Protein 5GZU (pdb70)

Sequence (1717 aa):
GKIVSYIPAWVDWAKDERGVDATKFTHLYYAFGRINNGKVVTIKEDAKWTEDPTITEADRIKRRNNPDESNLAYLTGLKAKNPNLKVLVSSIGGWEAEGFSDAALTPESREVFANSALDFMNKYNLDGIDLDWEYPVYGAWGVIKSRPEDKANFTALLKLLREKLDAQSTTTNKYYELAIAAGASKTYTDSVELTKITPYLDYINLMTYDLHGGWDPATSHHTAVYSATNNQLSVDSTVKLYLNNGVPAEKLMVGGAFYSRVWQNVENKGTGLSEKAGSQAGSPGTIVYSELVNNYINKNGYTRRYWDDTAKAPYLFNGSTFISYEDTASAAYKAEEYIKQNNLAGFMYWEYSQDSDSHELANTIYSRLYAKSGTPLSVGTSVYAGTVTMATYTQLPAGTFILPLTQGTLKPVISASDVTVSGIPAGITYTVANAADHRNAVAVYVNGGTVASNVYDPIDVRVVVKASAVLEANMTDSAPASVTIMPKFGPILLGYVPGWVDWTNSAYKVDATKLTHINYAFARIKDNKVVKISEDINWVNEFPSEEIREQRRNNPDDANFAYLKTLKQQNPSLKVLVSIGGWAAEGFSDAALTPETREELANSAIAFMHQYGFDGIDLDWEYPVYGAFGVIKSRPEDKQNFTALLKLFREKLDVEGALHGKYYELAIASAAAPIYINSVELDDKIHQYLDYMSVMTYDYHGSWESKTAHQASVYTSALSPGDFSADSVLTAYRKQGVPASKLVIGGAFYARGWVNVPNINHGLFQQAGDQAKNPGTPTYNDLVKDYFDKGYTRYWDNSAKAPYLYNPDANGGTTFITYDDEESLKYKAEYAKNQGLRGVMFWDYSQDISGKLLGAIFNELKAQGKIVSYIPAWVDWAKDERGVDATKFTHLYYAFGRINNGKVVTIKEDAKWTEDPTITEADRIKRRNNPDESNLAYLTGLKAKNPNLKVLVSIGGWEAEGFSDAALTPESREVFANSALDFMNKYNLDGIDLDWEYPVYGAWGVIKSRPEDKANFTALLKLLREKLDAQSTTTNKYYELAIAAGASKTYTDSVELTKITPYLDYYINLMTYDLHGGWDPATSHHTAVYSATNNQLSVDSTVKLYLNNGVPAEKLMVGGAFYSRVWQNVENKGTGLSEKAGSQAGSPGTIVYSELVNNYINKNGYTRYWDDTAKAPYLFNGSTFISYEDTASAAYKAEYIKQNNLAGFMMYWEYSQDSDSHELANTIYSRLYAKSGTPLSVGTSVYAGTVTMMATYTQLPAGTFILPLTQGTLKPVISASDVTVSGIPAGITYTVANAADHRNAVAVYVNGGTVASNVYDPIDVRVVVKASAVLEAANMTDSAPASVTIMPKFGPILLGYVPGWVDWTNSAYKVDATKLTHINYAFARIKDNKVVKISEDINNWVNEFPSEEIREQRRNNPDDANFAYLKTLKKQQNPSLKVLVSIGGWAAEGFSDAALTPETREELANSAIAFMHQYGFDGIDLDWEYPVYGAFGVIKSRPEDKQNFTALLKLFREKLDVEGALHGKYYELAIASAAAPIYINSVELDKIHQYLDYMSVMMTYDYHGSWESKTAHQASVYTSALSPGDFSADSVLTAYRKQGVPASKLVIGGAFYARGWVNVPNINHGLFQQAGDQAKNPGTPTYNDLVKDYFDKGYTRYWDNSAKAPYLYNPDANGGTFITYDDEESLKYKAEYAKNQGLRGVMFWDYSQDISGKLLGAIFNELKA

Organism: NCBI:txid762821

Nearest PDB structures (foldseek):
  5gzu-assembly1_A  TM=1.001E+00  e=0.000E+00  Paenibacillus sp. FPU-7
  5gzt-assembly1_B  TM=9.947E-01  e=0.000E+00  Paenibacillus sp. FPU-7
  6inx-assembly1_A-2  TM=9.182E-01  e=1.177E-38  Paenibacillus barengoltzii
  6kxm-assembly2_B  TM=8.818E-01  e=5.708E-36  Chitiniphilus shinanonensis
  1itx-assembly1_A  TM=8.551E-01  e=1.382E-36  Niallia circulans

Solvent-accessible surface area: 65037 Å² total; per-residue (Å²): 72,64,0,0,0,2,0,0,0,102,36,43,6,62,165,47,103,76,5,6,15,0,53,49,3,38,5,0,0,2,0,10,0,17,17,68,134,24,112,13,36,12,0,65,92,16,68,84,28,5,73,41,106,126,117,54,94,76,68,49,87,157,65,84,107,9,39,1,113,50,0,1,68,58,0,13,43,6,43,96,106,24,107,126,5,57,0,0,0,0,0,0,1,137,74,4,93,26,2,2,64,1,0,72,53,100,135,24,25,69,56,0,0,60,13,0,19,91,14,0,50,120,31,34,6,20,0,0,0,0,4,2,16,37,0,44,28,0,8,186,68,61,9,116,41,56,114,84,0,73,58,16,2,16,33,0,0,91,38,0,1,33,37,0,1,52,39,4,70,95,27,91,75,92,10,8,0,0,0,2,0,3,14,43,134,45,1,6,86,7,5,32,6,92,117,0,9,71,31,4,29,0,0,0,0,16,0,21,52,17,22,0,20,150,35,109,35,4,16,2,0,4,1,0,69,42,39,87,153,137,9,78,0,0,20,37,4,0,108,33,0,69,128,63,53,3,55,17,113,50,0,0,0,0,0,0,0,14,0,48,3,0,44,81,6,59,110,118,69,46,0,36,79,36,134,18,46,71,44,102,64,28,84,23,50,18,51,3,28,63,0,17,86,62,47,4,46,49,114,64,28,62,16,64,33,18,93,79,0,39,4,0,7,0,9,61,19,54,18,0,0,1,3,2,7,18,0,1,0,2,24,0,0,68,9,5,51,146,51,103,14,12,0,1,0,0,48,9,4,47,23,7,10,94,73,28,30,0,0,46,26,0,77,52,16,12,94,21,166,90,81,89,68,42,51,4,15,16,44,21,126,26,0,41,10,55,4,49,52,83,53,93,1,55,75,20,49,0,28,0,33,12,92,56,7,3,0,60,34,120,11,60,82,91,6,10,58,14,63,36,25,16,74,75,14,92,86,85,20,30,30,2,75,83,38,78,15,3,0,1,0,92,3,87,30,26,93,12,92,82,70,7,139,98,33,37,41,0,41,0,25,0,74,32,68,0,11,20,11,70,119,14,58,61,7,70,70,9,6,0,0,0,4,7,68,150,11,23,6,0,0,0,3,0,0,0,94,37,50,6,68,121,22,93,118,98,8,44,10,102,59,7,35,8,0,1,2,0,13,0,9,18,70,124,26,94,10,28,44,0,23,86,15,109,84,35,7,53,91,15,23,2,93,103,25,48,89,136,36,102,97,15,31,3,90,42,0,14,59,24,8,128,70,18,45,118,138,31,121,103,5,71,1,0,0,0,0,0,1,142,33,3,83,26,4,3,57,0,0,66,46,90,130,31,32,68,64,0,0,72,18,0,14,56,12,0,66,124,46,42,9,20,0,0,0,0,3,4,17,32,0,48,26,0,10,159,69,68,14,124,40,46,102,77,0,61,94,17,3,18,29,0,0,102,30,0,23,83,40,1,76,79,26,13,88,130,90,76,108,118,4,13,0,0,0,3,0,10,10,36,92,66,1,21,104,2,3,28,2,89,116,0,31,112,33,5,32,3,0,0,0,25,0,13,51,14,24,0,48,148,57,64,91,0,5,8,0,4,4,0,70,39,4,25,65,22,64,83,25,59,0,0,46,46,3,0,43,37,0,30,132,84,17,0,7,0,4,52,0,0,0,0,0,0,5,17,0,40,0,0,1,55,0,50,92,95,105,79,0,12,32,26,117,12,38,49,33,23,73,16,20,7,37,10,30,12,20,51,1,75,115,87,28,56,131,120,49,28,67,104,56,56,14,70,15,0,40,4,0,16,2,4,10,59,134,23,74,54,0,2,0,0,2,7,3,13,81,54,1,0,80,42,0,0,61,4,2,64,64,19,0,3,33,0,0,0,0,50,4,27,32,24,9,66,59,38,97,0,8,11,16,0,51,94,37,8,57,116,188,22,60,0,0,0,4,0,0,0,101,34,45,5,56,172,39,139,54,1,13,12,1,56,42,3,34,2,0,0,1,0,11,0,19,19,54,132,22,94,13,26,14,0,85,91,15,61,93,33,3,69,39,111,119,53,85,88,74,69,47,100,154,45,95,115,7,41,3,112,49,0,1,65,60,0,9,40,3,44,86,107,23,109,122,1,64,0,0,0,0,0,0,0,128,81,4,76,24,1,2,66,1,0,69,46,92,122,25,28,67,71,0,0,61,14,0,17,97,12,0,48,117,27,26,3,1,0,0,0,0,4,1,14,36,0,47,28,0,9,189,68,56,7,110,40,54,106,86,0,74,61,18,2,10,32,0,0,94,38,0,1,33,40,0,0,55,36,6,74,88,30,93,54,96,4,13,0,0,0,2,0,2,11,38,137,47,1,10,80,6,4,42,9,104,106,0,10,70,29,4,25,27,0,0,0,14,0,22,53,20,24,0,21,154,34,110,40,3,18,2,0,4,1,0,70,42,37,84,149,129,8,65,0,0,21,39,1,0,119,40,0,72,127,63,57,4,49,20,114,50,0,0,0,0,0,0,0,14,0,39,2,0,40,86,8,76,115,118,64,44,0,33,64,31,146,19,47,72,45,98,68,30,81,24,52,14,55,3,20,61,0,19,84,63,46,3,46,52,110,64,28,61,16,64,32,20,88,82,0,37,4,0,10,0,10,62,18,47,17,0,0,1,3,2,8,16,0,1,0,3,30,0,0,62,10,4,49,149,54,108,14,10,0,0,1,0,46,7,3,32,22,0,9,90,76,16,31,0,0,52,23,0,78,49,13,11,68,20,171,92,82,71,86,46,55,2,15,9,44,19,126,26,0,38,8,54,4,53,52,76,49,97,1,55,73,21,46,0,26,0,31,11,96,51,7,4,0,58,35,125,14,59,80,86,3,9,65,18,67,38,26,21,84,81,10,86,83,76,21,30,31,2,72,86,35,73,14,2,0,1,0,82,2,60,39,28,97,10,93,79,73,10,136,99,33,39,45,0,49,0,26,0,61,33,66,0,12,20,12,68,129,12,55,59,7,69,70,15,6,0,0,0,4,6,65,158,10,22,6,0,0,0,5,0,0,0,99,38,51,3,70,122,25,112,42,90,6,54,0,83,60,4,34,10,0,0,2,0,13,1,10,18,85,125,23,92,12,31,42,0,20,86,16,106,79,33,4,48,96,18,25,2,95,98,28,51,88,136,34,101,96,16,32,4,93,41,1,17,57,23,6,158,85,3,58,149,84,20,118,84,4,71,2,0,0,0,0,0,0,141,30,4,88,26,3,3,60,0,0,68,45,88,126,36,32,66,64,0,0,71,16,0,14,58,11,0,62,128,50,43,7,8,0,0,0,0,2,5,13,26,0,51,26,0,10,154,65,60,11,125,38,44,103,67,1,71,100,18,2,18,28,0,0,119,30,0,25,96,36,0,80,75,25,12,90,129,96,74,89,120,5,14,0,0,0,6,0,8,12,34,89,66,2,24,103,5,3,28,2,87,114,0,30,114,35,5,31,2,0,0,0,32,0,11,39,16,23,0,27,148,56,66,90,0,7,8,0,3,4,0,73,39,4,33,72,23,67,83,27,64,0,0,47,46,4,0,48,36,0,33,124,83,20,0,10,0,7,51,0,0,0,0,0,0,6,20,0,43,0,0,2,57,0,51,96,94,94,74,0,12,30,25,113,15,41,54,24,29,80,9,25,7,36,12,30,6,20,43,1,77,118,87,26,53,148,121,47,28,68,108,59,64,15,76,51,0,39,4,0,16,2,4,9,57,135,25,83,51,3,4,0,0,1,7,3,5,53,59,1,0,74,48,0,0,61,4,2,70,62,19,0,1,34,0,0,0,0,51,3,5,27,24,3,112,58,24,104,0,5,12,15,0,42,97,38,9,64,96

InterPro domains:
  IPR001119 S-layer homology domain [PF00395] (34-74)
  IPR001119 S-layer homology domain [PF00395] (91-132)
  IPR001119 S-layer homology domain [PF00395] (153-195)
  IPR001119 S-layer homology domain [PS51272] (28-86)
  IPR001119 S-layer homology domain [PS51272] (87-150)
  IPR001119 S-layer homology domain [PS51272] (151-214)
  IPR001223 Glycoside hydrolase family 18, catalytic domain [PF00704] (561-910)
  IPR001223 Glycoside hydrolase family 18, catalytic domain [PF00704] (1049-1401)
  IPR001223 Glycoside hydrolase family 18, catalytic domain [PS51910] (559-927)
  IPR001223 Glycoside hydrolase family 18, catalytic domain [PS51910] (1046-1417)
  IPR001579 Glycosyl hydrolase family 18, active site [PS01095] (683-691)
  IPR001579 Glycosyl hydrolase family 18, active site [PS01095] (1169-1177)
  IPR011583 Chitinase II/V-like, catalytic domain [SM00636] (559-910)
  IPR011583 Chitinase II/V-like, catalytic domain [SM00636] (1046-1401)
  IPR017853 Glycoside hydrolase superfamily [SSF51445] (558-914)
  IPR017853 Glycoside hydrolase superfamily [SSF51445] (1045-1404)
  IPR029070 Chitinase insertion domain superfamily [G3DSA:3.10.50.10] (819-881)
  IPR029070 Chitinase insertion domain superfamily [G3DSA:3.10.50.10] (1307-1374)
  IPR029070 Chitinase insertion domain superfamily [SSF54556] (816-881)
  IPR029070 Chitinase insertion domain superfamily [SSF54556] (1304-1373)

Foldseek 3Di:
DFEEFEDELLDQQQPDQLHDDCVLGAEYEYPAWAADQLATHDQLPVCCNLDDPPPDDVVSVSSVPRPNLNVLCVVVVCCVVVVNHFYEHEYADQLGEDPCVCLPDPVSLVRHLVNRVVVCVVSVGQAYEYEQPAEACNVVPSYDYDLCSQVSVLVSLVVNLVVQVVVCVVPVRRHFYEYAFEQDPVRVVSYQLVSRQVSHQAYEYQQFCQDAQVDQAAAAGEFQDDPDPPRDYLVNSLVVSVVSPRDQQRYAREFEQKKAKAFAFAQDDQSHRTGGDDCPPPPRMDGNQCCQVANQLHDQWAWAADLRRQWIWIDNRTMIITHAALRRLLVNLVVSVVRVHNYYYYPHQVSAHSLSLSSNSNSCNNPDDPPPAAAKAKDWQFFEFEAQAQWWGAKDKTKIFISHFAFHSWFAQVQKDKPFLAPPKDWGWTHDRSGNGIIIIIIHTGTHPGTDPAKIWIWMKGAPRRGSHDGYGIDDTFTGIYGYNVFFFEEFEAELLDLQVPDPQHDDLVLGLEYEYPAWAADPLATHRQLPVVCVLVVDVDVVSSVSSVPRPNLSVLVVVVVVCVVVVSHAYAHEYADPLGEDPQVQLPDPVSLVSNLVNRVVVCVVSPHQAYEYEDCAEACSVVPSYDYDLVSAVSVLVSLVVNLVSQVVVCVVVVHHGFYEYEFEQDPVRVVRYLLQRRLVSHQAYEYAQFCQDAPVDQWAAARHFQADFSVHPPGGHVSVRLVVSVVSPRHQQRYAAEFEQWKHKAALADPDPLRHGTGHDDRPVTPGIQGVVCCVVPNVVPQWDWDASVRRQWIKIWHCPPRNIMIMTHDDLRSLLVSLVCSNSNNHNGYYYPHDVRDSPCRNSCSSSVNNVD/DFFEEFEDELQDQQLPDQLHDDVVLGAEYEYPAFAADPLATHDQLPQCCVLQPDVCHPVCSVVSVVRPNLSVLVVVVVCCVVVVNHFYEHEYAAFLGEDLVVQLPDPVSLVNHLVRRVVVCVVSVGQEYEYEDCAEACSVVPSYDYHLCRAVSVLVSLVVNLVVQVVVCVPVVHHHFYEYAFEQDPVRPVSYQCVRNQVSHQAYEYAQFCQDAQVDQAAAAGEFQAAPDDPRDYQVSSLVVSVVSVHDQQRYAREFEQKKAKAFQFAQDDQRHRTGGDDCVVPPRMDGNQVCQVANQLHDQWAWAADLRRQWIWIDNRGMIITHHALRRLLVVLVVSVVSNHNHYYYPHQVSHHSLSLSSNSNSVNNPPDDPDAAAWAKAWQFFEFEAQAQWKGAKDKTKIFISHFAFHSWFDQVQKDKPFLAPPFDWGWIHDRSGNGMIIIITHIDTHPGTDPAKTWMWMKGAPRRGSHPRHGIHDTDTGIHGYNQFFFEEFEAELQDLQVPDPFHDQQLLGQEYEYPAWAADPLATHRQLPQCCVLPVDVDVVSNVSSVVRPNVSVLVVVVVCCVSPVSHAYEHEYADDLGEDPQVQLPDPVSLVSNLVRSVVVCVVSPHQAYEYEQCAEPCNVVPSYDYDLCSAVSVQVNLVVNLVVQVVVCVVPVHHGFYEYEFEQDPVRVVRYLLQRRLVSHQAYEYAQFCQDAPVDFWAAARRFQAHFSVGPPGGHVVVRLVVSVVSPDHQARYAYEFEQWKHKAALADPRPLRHGTGHDDCPVTPGIQGVVCCVVDNVVHQWDWDARPRRRFIKIHHNPVRNTMIMHHDDLRRLLVSLVCSSSRNHNYYYYPHDVRDSPCRSSVSSSVNNSD

Secondary structure (DSSP, 8-state):
-EEEEEEETTS-TTT-SS---GGG-SEEEEEEEEEETTEEE-GGG-HHHHT-TTT-THHHHHHHT--HHHHHHHHHHGGGT-TT-EEEEEEEETT---HHHHTSSHHHHHHHHHHHHHHHHHTT-SEEEEEES-TTTHHHHTS---TTHHHHHHHHHHHHHHHHHHHHHHH----EEEEEEESSHHHHHTS-HHHHGGG-SEEEEE-SSSS-TTSSB---SS-SS-SSTT---HHHHHHHHHHTT--GGGEEEEEESEEEEE-SB-SSTTSTT-BB---TT--SEEEHHHHHHHTTT-TTPEEEEETTTTEEEEE-SS-EEE---HHHHHHHHHHHHHTT--EEEEE-GGGS-TT-HHHHHHHHHHTPPTTSPEEPEE--SB-EEE-SSSSEE--EEEEEEEEES-B-SS--GGGEEEE-PPTT--EEEEEPTT-SSEEEEEEPPEE-SS---SPEEEEEEE-GGGBSSSSEE---PEEEEEEPTT--EEEEEEETTS-GGG-SS---TTT-SEEEEEEEEEETTEEEEGGG-HHHHTSSS-HHHHHHHHT--HHHHHHHHHHHHHHSTT-EEEEEEE-TT---HHHHHSSHHHHHHHHHHHHHHHHHTT-SEEEEE-S-TTTHHHHTS---TTHHHHHHHHHHHHHHHHHHHHHHHTS--EEEEEE--SHHHHHHS-HHHHGGG-SEEEE-----S-TTSSB---SS-SS--TTSTT---HHHHHHHHHHTT--GGGEEEEEESB-EEESS--SSGGGTT-B---GGG-----BHHHHHHHTTTTT-EEEEETTTTEEEEEETTSTT-EEEE---HHHHHHHHHHHHHHT-SEEEEE-GGG-TTSHHHHHHHHHHT-/--EEEEEEETTS-TTT-SS---GGG-SEEEEEEEEEETTEEEEGGG-HHHHS-TTTTHHHHHHHHT--HHHHHHHHHHGGGT-TT-EEEEEEEETT---HHHHSSSHHHHHHHHHHHHHHHHHTT-SEEEEEES-TTTTTTTTS---TTHHHHHHHHHHHHHHHHHHHHHHH----EEEEEEE-SHHHHHSS-HHHHGGG-SEEEEE-S-SS-TTSSB---SS-SS--STT---HHHHHHHHHTTT--GGGEEEEEESEEEEE-SB--STTSTT-BB---TT---EEEHHHHHHHTTT-TTPEEEEETTTTEEEEESSS-EEE---HHHHHHHHHHHHHTT--EEEEE-GGGS-TT-HHHHHHHHHHTS-SSSPPBPEE--SB-EEE-SSSSEE--EEEEEEEEES-B-SS--GGGEEEE---TT--EEEEEPTT-SSEEEEEEPPEE-SS---SPEEEEEEE-GGGBSSSS-BPPP-EEEEEEPTT--EEEEEEETTS-GGG-SSPP-TTS-SEEEEEEEEEETTEEEEGGG-HHHHTSSS-HHHHHHHHT--HHHHHHHHHHHHHH-TT-EEEEEEEETT---HHHHHSSHHHHHHHHHHHHHHHHHHT-SEEEEEES-TTTHHHHTS---TTHHHHHHHHHHHHHHHHHHHHHHHTSPPEEEEEE--SHHHHHHS-HHHHGGG-SEEEE-----S-TTSSB---SS-SS--TTSTT---HHHHHHHHHHTT--GGGEEEEEESB-EEESS--SSGGGTT-B----TT-----BHHHHHHHTTTTT-EEEEETTTTEEEEEETTSTT-EEEE---HHHHHHHHHHHHHHT-SEEEEE-GGG-TTSHHHHHHHHHHT-

Structure (mmCIF, N/CA/C/O backbone):
data_5GZU
#
_entry.id   5GZU
#
_cell.length_a   111.981
_cell.length_b   127.990
_cell.length_c   162.078
_cell.angle_alpha   90.00
_cell.angle_beta   90.00
_cell.angle_gamma   90.00
#
_symmetry.space_group_name_H-M   'P 21 21 21'
#
loop_
_entity.id
_entity.type
_entity.pdbx_description
1 polymer Chitinase
2 non-polymer 'PHOSPHATE ION'
3 water water
#
loop_
_atom_site.group_PDB
_atom_site.id
_atom_site.type_symbol
_atom_site.label_atom_id
_atom_site.label_alt_id
_atom_site.label_comp_id
_atom_site.label_asym_id
_atom_site.label_entity_id
_atom_site.label_seq_id
_atom_site.pdbx_PDB_ins_code
_atom_site.Cartn_x
_atom_site.Cartn_y
_atom_site.Cartn_z
_atom_site.occupancy
_atom_site.B_iso_or_equiv
_atom_site.auth_seq_id
_atom_site.auth_comp_id
_atom_site.auth_asym_id
_atom_site.auth_atom_id
_atom_site.pdbx_PDB_model_num
ATOM 1 N N . GLY A 1 26 ? -25.757 -21.425 52.359 1.00 42.16 559 GLY A N 1
ATOM 2 C CA . GLY A 1 26 ? -26.016 -21.004 53.765 1.00 37.77 559 GLY A CA 1
ATOM 3 C C . GLY A 1 26 ? -25.604 -19.544 53.828 1.00 40.27 559 GLY A C 1
ATOM 4 O O . GLY A 1 26 ? -24.434 -19.268 53.670 1.00 43.93 559 GLY A O 1
ATOM 5 N N . LYS A 1 27 ? -26.519 -18.597 54.031 1.00 30.31 560 LYS A N 1
ATOM 6 C CA . LYS A 1 27 ? -26.098 -17.201 54.090 1.00 28.77 560 LYS A CA 1
ATOM 7 C C . LYS A 1 27 ? -25.757 -16.670 55.528 1.00 26.38 560 LYS A C 1
ATOM 8 O O . LYS A 1 27 ? -26.151 -17.217 56.528 1.00 22.70 560 LYS A O 1
ATOM 14 N N . ILE A 1 28 ? -24.996 -15.574 55.585 1.00 24.74 561 ILE A N 1
ATOM 15 C CA . ILE A 1 28 ? -24.747 -14.874 56.855 1.00 22.03 561 ILE A CA 1
ATOM 16 C C . ILE A 1 28 ? -24.940 -13.422 56.569 1.00 20.64 561 ILE A C 1
ATOM 17 O O . ILE A 1 28 ? -24.215 -12.798 55.738 1.00 22.36 561 ILE A O 1
ATOM 22 N N . VAL A 1 29 ? -25.977 -12.877 57.216 1.00 19.05 562 VAL A N 1
ATOM 23 C CA . VAL A 1 29 ? -26.282 -11.473 57.077 1.00 19.95 562 VAL A CA 1
ATOM 24 C C . VAL A 1 29 ? -25.698 -10.762 58.286 1.00 20.40 562 VAL A C 1
ATOM 25 O O . VAL A 1 29 ? -26.136 -11.017 59.410 1.00 18.97 562 VAL A O 1
ATOM 29 N N . SER A 1 30 ? -24.769 -9.831 58.048 1.00 20.73 563 SER A N 1
ATOM 30 C CA . SER A 1 30 ? -24.215 -9.022 59.113 1.00 22.87 563 SER A CA 1
ATOM 31 C C . SER A 1 30 ? -24.791 -7.635 58.991 1.00 19.96 563 SER A C 1
ATOM 32 O O . SER A 1 30 ? -24.560 -6.941 58.010 1.00 22.46 563 SER A O 1
ATOM 35 N N . TYR A 1 31 ? -25.519 -7.195 60.004 1.00 19.98 564 TYR A N 1
ATOM 36 C CA . TYR A 1 31 ? -25.909 -5.790 60.067 1.00 19.80 564 TYR A CA 1
ATOM 37 C C . TYR A 1 31 ? -24.680 -4.957 60.547 1.00 19.67 564 TYR A C 1
ATOM 38 O O . TYR A 1 31 ? -24.038 -5.313 61.513 1.00 21.64 564 TYR A O 1
ATOM 47 N N . ILE A 1 32 ? -24.377 -3.883 59.839 1.00 21.92 565 ILE A N 1
ATOM 48 C CA . ILE A 1 32 ? -23.264 -2.966 60.033 1.00 25.20 565 ILE A CA 1
ATOM 49 C C . ILE A 1 32 ? -23.808 -1.537 60.288 1.00 26.54 565 ILE A C 1
ATOM 50 O O . ILE A 1 32 ? -24.553 -0.975 59.439 1.00 25.30 565 ILE A O 1
ATOM 55 N N . PRO A 1 33 ? -23.445 -0.919 61.439 1.00 26.00 566 PRO A N 1
ATOM 56 C CA . PRO A 1 33 ? -24.118 0.366 61.728 1.00 24.42 566 PRO A CA 1
ATOM 57 C C . PRO A 1 33 ? -23.547 1.550 60.952 1.00 22.42 566 PRO A C 1
ATOM 58 O O . PRO A 1 33 ? -22.330 1.675 60.761 1.00 21.26 566 PRO A O 1
ATOM 62 N N . ALA A 1 34 ? -24.454 2.385 60.493 1.00 25.71 567 ALA A N 1
ATOM 63 C CA . ALA A 1 34 ? -24.109 3.665 59.857 1.00 29.29 567 ALA A CA 1
ATOM 64 C C . ALA A 1 34 ? -23.344 4.644 60.759 1.00 29.86 567 ALA A C 1
ATOM 65 O O . ALA A 1 34 ? -22.626 5.507 60.267 1.00 31.09 567 ALA A O 1
ATOM 67 N N . TRP A 1 35 ? -23.488 4.495 62.072 1.00 30.37 568 TRP A N 1
ATOM 68 C CA . TRP A 1 35 ? -22.992 5.490 63.021 1.00 29.95 568 TRP A CA 1
ATOM 69 C C . TRP A 1 35 ? -21.631 5.162 63.554 1.00 30.74 568 TRP A C 1
ATOM 70 O O . TRP A 1 35 ? -21.183 5.768 64.537 1.00 35.13 568 TRP A O 1
ATOM 81 N N . VAL A 1 36 ? -20.956 4.202 62.970 1.00 28.96 569 VAL A N 1
ATOM 82 C CA . VAL A 1 36 ? -19.517 4.033 63.155 1.00 29.81 569 VAL A CA 1
ATOM 83 C C . VAL A 1 36 ? -18.849 4.600 61.896 1.00 35.05 569 VAL A C 1
ATOM 84 O O . VAL A 1 36 ? -19.343 4.398 60.774 1.00 33.99 569 VAL A O 1
ATOM 88 N N . ASP A 1 37 ? -17.716 5.294 62.063 1.00 39.33 570 ASP A N 1
ATOM 89 C CA . ASP A 1 37 ? -16.910 5.781 60.921 1.00 36.40 570 ASP A CA 1
ATOM 90 C C . ASP A 1 37 ? -15.973 4.658 60.485 1.00 30.79 570 ASP A C 1
ATOM 91 O O . ASP A 1 37 ? -14.864 4.498 61.032 1.00 30.70 570 ASP A O 1
ATOM 96 N N . TRP A 1 38 ? -16.405 3.889 59.482 1.00 27.86 571 TRP A N 1
ATOM 97 C CA . TRP A 1 38 ? -15.682 2.685 59.118 1.00 29.96 571 TRP A CA 1
ATOM 98 C C . TRP A 1 38 ? -14.313 2.880 58.486 1.00 32.22 571 TRP A C 1
ATOM 99 O O . TRP A 1 38 ? -13.397 2.080 58.761 1.00 32.00 571 TRP A O 1
ATOM 110 N N . ALA A 1 39 ? -14.132 3.927 57.695 1.00 38.41 572 ALA A N 1
ATOM 111 C CA . ALA A 1 39 ? -12.758 4.261 57.211 1.00 44.11 572 ALA A CA 1
ATOM 112 C C . ALA A 1 39 ? -11.740 4.531 58.342 1.00 45.65 572 ALA A C 1
ATOM 113 O O . ALA A 1 39 ? -10.569 4.176 58.228 1.00 47.06 572 ALA A O 1
ATOM 115 N N . LYS A 1 40 ? -12.187 5.178 59.410 1.00 46.74 573 LYS A N 1
ATOM 116 C CA . LYS A 1 40 ? -11.331 5.409 60.579 1.00 52.68 573 LYS A CA 1
ATOM 117 C C . LYS A 1 40 ? -11.184 4.184 61.476 1.00 53.72 573 LYS A C 1
ATOM 118 O O . LYS A 1 40 ? -10.164 4.041 62.127 1.00 57.91 573 LYS A O 1
ATOM 124 N N . ASP A 1 41 ? -12.218 3.345 61.568 1.00 47.14 574 ASP A N 1
ATOM 125 C CA . ASP A 1 41 ? -12.231 2.286 62.560 1.00 44.84 574 ASP A CA 1
ATOM 126 C C . ASP A 1 41 ? -10.918 1.511 62.566 1.00 46.08 574 ASP A C 1
ATOM 127 O O . ASP A 1 41 ? -10.437 1.096 61.515 1.00 40.40 574 ASP A O 1
ATOM 132 N N . GLU A 1 42 ? -10.367 1.324 63.758 1.00 44.99 575 GLU A N 1
ATOM 133 C CA . GLU A 1 42 ? -9.031 0.805 63.933 1.00 47.02 575 GLU A CA 1
ATOM 134 C C . GLU A 1 42 ? -8.953 -0.615 63.414 1.00 45.04 575 GLU A C 1
ATOM 135 O O . GLU A 1 42 ? -8.003 -0.934 62.708 1.00 46.99 575 GLU A O 1
ATOM 141 N N . ARG A 1 43 ? -9.951 -1.441 63.766 1.00 47.32 576 ARG A N 1
ATOM 142 C CA . ARG A 1 43 ? -10.054 -2.887 63.418 1.00 49.72 576 ARG A CA 1
ATOM 143 C C . ARG A 1 43 ? -10.731 -3.214 62.035 1.00 47.77 576 ARG A C 1
ATOM 144 O O . ARG A 1 43 ? -10.644 -4.354 61.545 1.00 40.30 576 ARG A O 1
ATOM 152 N N . GLY A 1 44 ? -11.474 -2.258 61.465 1.00 42.85 577 GLY A N 1
ATOM 153 C CA . GLY A 1 44 ? -12.223 -2.489 60.217 1.00 40.61 577 GLY A CA 1
ATOM 154 C C . GLY A 1 44 ? -13.149 -3.711 60.281 1.00 38.48 577 GLY A C 1
ATOM 155 O O . GLY A 1 44 ? -13.480 -4.213 61.368 1.00 37.50 577 GLY A O 1
ATOM 156 N N . VAL A 1 45 ? -13.520 -4.207 59.098 1.00 34.94 578 VAL A N 1
ATOM 157 C CA . VAL A 1 45 ? -14.537 -5.249 58.916 1.00 30.18 578 VAL A CA 1
ATOM 158 C C . VAL A 1 45 ? -13.947 -6.414 58.129 1.00 32.64 578 VAL A C 1
ATOM 159 O O . VAL A 1 45 ? -13.427 -6.179 57.041 1.00 34.54 578 VAL A O 1
ATOM 163 N N . ASP A 1 46 ? -13.988 -7.628 58.692 1.00 31.52 579 ASP A N 1
ATOM 164 C CA . ASP A 1 46 ? -13.547 -8.821 58.022 1.00 32.25 579 ASP A CA 1
ATOM 165 C C . ASP A 1 46 ? -14.700 -9.511 57.243 1.00 30.79 579 ASP A C 1
ATOM 166 O O . ASP A 1 46 ? -15.326 -10.424 57.751 1.00 27.64 579 ASP A O 1
ATOM 171 N N . ALA A 1 47 ? -14.927 -9.098 55.997 1.00 31.93 580 ALA A N 1
ATOM 172 C CA . ALA A 1 47 ? -16.100 -9.520 55.217 1.00 29.03 580 ALA A CA 1
ATOM 173 C C . ALA A 1 47 ? -15.954 -10.879 54.575 1.00 31.70 580 ALA A C 1
ATOM 174 O O . ALA A 1 47 ? -16.886 -11.356 53.924 1.00 33.61 580 ALA A O 1
ATOM 176 N N . THR A 1 48 ? -14.808 -11.537 54.814 1.00 29.58 581 THR A N 1
ATOM 177 C CA . THR A 1 48 ? -14.661 -12.957 54.550 1.00 28.96 581 THR A CA 1
ATOM 178 C C . THR A 1 48 ? -15.465 -13.878 55.485 1.00 30.68 581 THR A C 1
ATOM 179 O O . THR A 1 48 ? -15.615 -15.076 55.217 1.00 29.32 581 THR A O 1
ATOM 183 N N . LYS A 1 49 ? -15.998 -13.346 56.580 1.00 29.10 582 LYS A N 1
ATOM 184 C CA . LYS A 1 49 ? -16.804 -14.169 57.482 1.00 28.22 582 LYS A CA 1
ATOM 185 C C . LYS A 1 49 ? -18.338 -14.040 57.284 1.00 24.09 582 LYS A C 1
ATOM 186 O O . LYS A 1 49 ? -19.093 -14.649 57.999 1.00 22.44 582 LYS A O 1
ATOM 192 N N . PHE A 1 50 ? -18.792 -13.264 56.322 1.00 22.65 583 PHE A N 1
ATOM 193 C CA . PHE A 1 50 ? -20.184 -13.314 55.996 1.00 25.42 583 PHE A CA 1
ATOM 194 C C . PHE A 1 50 ? -20.404 -13.162 54.519 1.00 26.25 583 PHE A C 1
ATOM 195 O O . PHE A 1 50 ? -19.430 -12.884 53.747 1.00 27.02 583 PHE A O 1
ATOM 203 N N . THR A 1 51 ? -21.667 -13.292 54.137 1.00 22.61 584 THR A N 1
ATOM 204 C CA . THR A 1 51 ? -22.055 -13.267 52.728 1.00 23.47 584 THR A CA 1
ATOM 205 C C . THR A 1 51 ? -22.784 -12.033 52.393 1.00 23.57 584 THR A C 1
ATOM 206 O O . THR A 1 51 ? -22.792 -11.667 51.268 1.00 21.28 584 THR A O 1
ATOM 210 N N . HIS A 1 52 ? -23.397 -11.351 53.393 1.00 22.18 585 HIS A N 1
ATOM 211 C CA . HIS A 1 52 ? -24.203 -10.182 53.115 1.00 20.57 585 HIS A CA 1
ATOM 212 C C . HIS A 1 52 ? -23.945 -9.153 54.210 1.00 20.42 585 HIS A C 1
ATOM 213 O O . HIS A 1 52 ? -23.918 -9.488 55.380 1.00 22.35 585 HIS A O 1
ATOM 220 N N . LEU A 1 53 ? -23.794 -7.934 53.792 1.00 20.45 586 LEU A N 1
ATOM 221 C CA . LEU A 1 53 ? -23.541 -6.845 54.685 1.00 23.42 586 LEU A CA 1
ATOM 222 C C . LEU A 1 53 ? -24.758 -5.949 54.523 1.00 23.11 586 LEU A C 1
ATOM 223 O O . LEU A 1 53 ? -25.020 -5.447 53.444 1.00 26.66 586 LEU A O 1
ATOM 228 N N . TYR A 1 54 ? -25.552 -5.806 55.577 1.00 23.08 587 TYR A N 1
ATOM 229 C CA . TYR A 1 54 ? -26.664 -4.857 55.551 1.00 25.81 587 TYR A CA 1
ATOM 230 C C . TYR A 1 54 ? -26.287 -3.519 56.228 1.00 28.99 587 TYR A C 1
ATOM 231 O O . TYR A 1 54 ? -25.941 -3.511 57.418 1.00 28.48 587 TYR A O 1
ATOM 240 N N . TYR A 1 55 ? -26.431 -2.395 55.525 1.00 24.46 588 TYR A N 1
ATOM 241 C CA . TYR A 1 55 ? -26.000 -1.126 56.066 1.00 26.45 588 TYR A CA 1
ATOM 242 C C . TYR A 1 55 ? -27.223 -0.588 56.816 1.00 26.22 588 TYR A C 1
ATOM 243 O O . TYR A 1 55 ? -28.274 -0.379 56.220 1.00 27.01 588 TYR A O 1
ATOM 252 N N . ALA A 1 56 ? -27.107 -0.501 58.148 1.00 24.39 589 ALA A N 1
ATOM 253 C CA . ALA A 1 56 ? -28.221 -0.047 59.009 1.00 23.64 589 ALA A CA 1
ATOM 254 C C . ALA A 1 56 ? -27.976 1.438 59.405 1.00 25.71 589 ALA A C 1
ATOM 255 O O . ALA A 1 56 ? -27.197 1.703 60.305 1.00 26.73 589 ALA A O 1
ATOM 257 N N . PHE A 1 57 ? -28.662 2.391 58.826 1.00 22.16 590 PHE A N 1
ATOM 258 C CA . PHE A 1 57 ? -29.856 2.231 58.033 1.00 23.57 590 PHE A CA 1
ATOM 259 C C . PHE A 1 57 ? -29.945 3.433 57.101 1.00 25.79 590 PHE A C 1
ATOM 260 O O . PHE A 1 57 ? -29.347 4.474 57.355 1.00 30.42 590 PHE A O 1
ATOM 268 N N . GLY A 1 58 ? -30.699 3.285 56.028 1.00 26.06 591 GLY A N 1
ATOM 269 C CA . GLY A 1 58 ? -31.305 4.423 55.356 1.00 27.94 591 GLY A CA 1
ATOM 270 C C . GLY A 1 58 ? -32.598 4.788 56.059 1.00 29.76 591 GLY A C 1
ATOM 271 O O . GLY A 1 58 ? -33.210 3.965 56.753 1.00 26.38 591 GLY A O 1
ATOM 272 N N . ARG A 1 59 ? -32.966 6.068 55.953 1.00 30.36 592 ARG A N 1
ATOM 273 C CA . ARG A 1 59 ? -34.195 6.534 56.553 1.00 32.12 592 ARG A CA 1
ATOM 274 C C . ARG A 1 59 ? -35.154 7.154 55.555 1.00 30.13 592 ARG A C 1
ATOM 275 O O . ARG A 1 59 ? -34.856 7.252 54.371 1.00 33.19 592 ARG A O 1
ATOM 283 N N . ILE A 1 60 ? -36.359 7.453 56.004 1.00 31.43 593 ILE A N 1
ATOM 284 C CA . ILE A 1 60 ? -37.396 8.000 55.106 1.00 33.38 593 ILE A CA 1
ATOM 285 C C . ILE A 1 60 ? -37.595 9.503 55.428 1.00 37.88 593 ILE A C 1
ATOM 286 O O . ILE A 1 60 ? -37.681 9.879 56.584 1.00 34.52 593 ILE A O 1
ATOM 291 N N . ASN A 1 61 ? -37.669 10.358 54.422 1.00 43.93 594 ASN A N 1
ATOM 292 C CA . ASN A 1 61 ? -37.812 11.802 54.675 1.00 47.82 594 ASN A CA 1
ATOM 293 C C . ASN A 1 61 ? -38.503 12.506 53.496 1.00 49.55 594 ASN A C 1
ATOM 294 O O . ASN A 1 61 ? -37.943 12.601 52.397 1.00 52.62 594 ASN A O 1
ATOM 299 N N . ASN A 1 62 ? -39.713 13.008 53.757 1.00 49.45 595 ASN A N 1
ATOM 300 C CA . ASN A 1 62 ? -40.651 13.434 52.700 1.00 51.50 595 ASN A CA 1
ATOM 301 C C . ASN A 1 62 ? -40.897 12.331 51.687 1.00 45.28 595 ASN A C 1
ATOM 302 O O . ASN A 1 62 ? -40.724 12.521 50.490 1.00 51.86 595 ASN A O 1
ATOM 307 N N . GLY A 1 63 ? -41.286 11.164 52.185 1.00 46.90 596 GLY A N 1
ATOM 308 C CA . GLY A 1 63 ? -41.565 9.981 51.359 1.00 39.54 596 GLY A CA 1
ATOM 309 C C . GLY A 1 63 ? -40.404 9.327 50.619 1.00 39.20 596 GLY A C 1
ATOM 310 O O . GLY A 1 63 ? -40.629 8.364 49.895 1.00 41.98 596 GLY A O 1
ATOM 311 N N . LYS A 1 64 ? -39.184 9.834 50.762 1.00 37.57 597 LYS A N 1
ATOM 312 C CA . LYS A 1 64 ? -38.020 9.361 50.002 1.00 38.39 597 LYS A CA 1
ATOM 313 C C . LYS A 1 64 ? -36.917 8.809 50.921 1.00 40.85 597 LYS A C 1
ATOM 314 O O . LYS A 1 64 ? -36.793 9.205 52.090 1.00 35.62 597 LYS A O 1
ATOM 320 N N . VAL A 1 65 ? -36.151 7.861 50.387 1.00 40.55 598 VAL A N 1
ATOM 321 C CA . VAL A 1 65 ? -35.098 7.190 51.124 1.00 40.91 598 VAL A CA 1
ATOM 322 C C . VAL A 1 65 ? -33.955 8.159 51.155 1.00 43.07 598 VAL A C 1
ATOM 323 O O . VAL A 1 65 ? -33.649 8.768 50.129 1.00 40.54 598 VAL A O 1
ATOM 327 N N . VAL A 1 66 ? -33.340 8.293 52.330 1.00 35.36 599 VAL A N 1
ATOM 328 C CA . VAL A 1 66 ? -32.244 9.156 52.488 1.00 34.84 599 VAL A CA 1
ATOM 329 C C . VAL A 1 66 ? -31.222 8.585 53.496 1.00 35.78 599 VAL A C 1
ATOM 330 O O . VAL A 1 66 ? -31.490 7.625 54.268 1.00 30.84 599 VAL A O 1
ATOM 334 N N . THR A 1 67 ? -30.034 9.149 53.412 1.00 31.41 600 THR A N 1
ATOM 335 C CA . THR A 1 67 ? -28.937 8.903 54.342 1.00 35.34 600 THR A CA 1
ATOM 336 C C . THR A 1 67 ? -29.377 9.228 55.809 1.00 36.73 600 THR A C 1
ATOM 337 O O . THR A 1 67 ? -30.349 9.979 56.018 1.00 32.38 600 THR A O 1
ATOM 341 N N . ILE A 1 68 ? -28.757 8.600 56.812 1.00 36.11 601 ILE A N 1
ATOM 342 C CA . ILE A 1 68 ? -29.245 8.717 58.212 1.00 36.56 601 ILE A CA 1
ATOM 343 C C . ILE A 1 68 ? -28.897 10.114 58.757 1.00 37.35 601 ILE A C 1
ATOM 344 O O . ILE A 1 68 ? -29.652 10.685 59.564 1.00 35.27 601 ILE A O 1
ATOM 349 N N . LYS A 1 69 ? -27.796 10.681 58.262 1.00 39.27 602 LYS A N 1
ATOM 350 C CA . LYS A 1 69 ? -27.464 12.061 58.550 1.00 41.26 602 LYS A CA 1
ATOM 351 C C . LYS A 1 69 ? -28.522 13.112 58.161 1.00 47.32 602 LYS A C 1
ATOM 352 O O . LYS A 1 69 ? -28.429 14.232 58.624 1.00 50.34 602 LYS A O 1
ATOM 358 N N . GLU A 1 70 ? -29.480 12.748 57.305 1.00 50.51 603 GLU A N 1
ATOM 359 C CA . GLU A 1 70 ? -30.566 13.616 56.881 1.00 53.79 603 GLU A CA 1
ATOM 360 C C . GLU A 1 70 ? -31.884 13.225 57.546 1.00 52.86 603 GLU A C 1
ATOM 361 O O . GLU A 1 70 ? -32.957 13.579 57.058 1.00 48.57 603 GLU A O 1
ATOM 367 N N . ASP A 1 71 ? -31.810 12.470 58.637 1.00 50.42 604 ASP A N 1
ATOM 368 C CA . ASP A 1 71 ? -32.968 12.147 59.444 1.00 51.64 604 ASP A CA 1
ATOM 369 C C . ASP A 1 71 ? -32.870 13.004 60.699 1.00 53.03 604 ASP A C 1
ATOM 370 O O . ASP A 1 71 ? -32.229 12.620 61.670 1.00 56.08 604 ASP A O 1
ATOM 375 N N . ALA A 1 72 ? -33.509 14.165 60.663 1.00 53.72 605 ALA A N 1
ATOM 376 C CA . ALA A 1 72 ? -33.610 15.091 61.800 1.00 52.15 605 ALA A CA 1
ATOM 377 C C . ALA A 1 72 ? -33.991 14.431 63.148 1.00 47.63 605 ALA A C 1
ATOM 378 O O . ALA A 1 72 ? -33.423 14.774 64.189 1.00 41.62 605 ALA A O 1
ATOM 380 N N . LYS A 1 73 ? -34.951 13.503 63.094 1.00 48.78 606 LYS A N 1
ATOM 381 C CA . LYS A 1 73 ? -35.392 12.710 64.266 1.00 58.36 606 LYS A CA 1
ATOM 382 C C . LYS A 1 73 ? -34.218 11.943 64.937 1.00 57.59 606 LYS A C 1
ATOM 383 O O . LYS A 1 73 ? -34.196 11.707 66.169 1.00 59.11 606 LYS A O 1
ATOM 389 N N . TRP A 1 74 ? -33.246 11.549 64.119 1.00 51.66 607 TRP A N 1
ATOM 390 C CA . TRP A 1 74 ? -32.078 10.854 64.600 1.00 46.30 607 TRP A CA 1
ATOM 391 C C . TRP A 1 74 ? -30.977 11.838 65.014 1.00 45.31 607 TRP A C 1
ATOM 392 O O . TRP A 1 74 ? -30.392 11.703 66.117 1.00 37.74 607 TRP A O 1
ATOM 403 N N . THR A 1 75 ? -30.651 12.766 64.100 1.00 50.33 608 THR A N 1
ATOM 404 C CA . THR A 1 75 ? -29.544 13.734 64.272 1.00 56.84 608 THR A CA 1
ATOM 405 C C . THR A 1 75 ? -29.856 14.790 65.323 1.00 67.26 608 THR A C 1
ATOM 406 O O . THR A 1 75 ? -28.956 15.568 65.656 1.00 73.68 608 THR A O 1
ATOM 410 N N . GLU A 1 76 ? -31.112 14.872 65.801 1.00 73.36 609 GLU A N 1
ATOM 411 C CA . GLU A 1 76 ? -31.421 15.720 66.978 1.00 80.89 609 GLU A CA 1
ATOM 412 C C . GLU A 1 76 ? -32.232 15.079 68.110 1.00 77.29 609 GLU A C 1
ATOM 413 O O . GLU A 1 76 ? -33.156 15.699 68.627 1.00 69.51 609 GLU A O 1
ATOM 419 N N . ASP A 1 77 ? -31.850 13.868 68.526 1.00 82.75 610 ASP A N 1
ATOM 420 C CA . ASP A 1 77 ? -32.489 13.196 69.680 1.00 85.62 610 ASP A CA 1
ATOM 421 C C . ASP A 1 77 ? -32.052 13.916 70.980 1.00 86.12 610 ASP A C 1
ATOM 422 O O . ASP A 1 77 ? -30.842 14.171 71.152 1.00 63.20 610 ASP A O 1
ATOM 427 N N . PRO A 1 78 ? -33.036 14.278 71.864 1.00 89.58 611 PRO A N 1
ATOM 428 C CA . PRO A 1 78 ? -32.736 14.658 73.250 1.00 83.13 611 PRO A CA 1
ATOM 429 C C . PRO A 1 78 ? -31.774 13.720 74.032 1.00 84.67 611 PRO A C 1
ATOM 430 O O . PRO A 1 78 ? -30.886 14.223 74.681 1.00 97.01 611 PRO A O 1
ATOM 434 N N . THR A 1 79 ? -31.916 12.396 73.932 1.00 85.64 612 THR A N 1
ATOM 435 C CA . THR A 1 79 ? -31.257 11.401 74.861 1.00 91.40 612 THR A CA 1
ATOM 436 C C . THR A 1 79 ? -29.729 11.513 75.264 1.00 93.77 612 THR A C 1
ATOM 437 O O . THR A 1 79 ? -29.434 11.517 76.467 1.00 98.22 612 THR A O 1
ATOM 441 N N . ILE A 1 80 ? -28.782 11.550 74.311 1.00 99.11 613 ILE A N 1
ATOM 442 C CA . ILE A 1 80 ? -27.302 11.713 74.620 1.00 95.75 613 ILE A CA 1
ATOM 443 C C . ILE A 1 80 ? -26.732 13.112 74.203 1.00 89.80 613 ILE A C 1
ATOM 444 O O . ILE A 1 80 ? -25.605 13.469 74.570 1.00 75.71 613 ILE A O 1
ATOM 449 N N . THR A 1 81 ? -27.515 13.850 73.410 1.00 85.17 614 THR A N 1
ATOM 450 C CA . THR A 1 81 ? -27.351 15.287 73.072 1.00 88.59 614 THR A CA 1
ATOM 451 C C . THR A 1 81 ? -25.927 15.969 72.971 1.00 88.07 614 THR A C 1
ATOM 452 O O . THR A 1 81 ? -24.861 15.348 73.146 1.00 79.80 614 THR A O 1
ATOM 456 N N . GLU A 1 82 ? -26.003 17.275 72.684 1.00 88.10 615 GLU A N 1
ATOM 457 C CA . GLU A 1 82 ? -24.991 18.172 72.101 1.00 89.04 615 GLU A CA 1
ATOM 458 C C . GLU A 1 82 ? -23.638 17.668 71.554 1.00 89.30 615 GLU A C 1
ATOM 459 O O . GLU A 1 82 ? -23.487 17.579 70.329 1.00 78.03 615 GLU A O 1
ATOM 465 N N . ALA A 1 83 ? -22.667 17.372 72.419 1.00 89.02 616 ALA A N 1
ATOM 466 C CA . ALA A 1 83 ? -21.318 16.987 71.970 1.00 91.62 616 ALA A CA 1
ATOM 467 C C . ALA A 1 83 ? -21.373 15.846 70.948 1.00 94.39 616 ALA A C 1
ATOM 468 O O . ALA A 1 83 ? -20.702 15.886 69.913 1.00 87.81 616 ALA A O 1
ATOM 470 N N . ASP A 1 84 ? -22.218 14.860 71.241 1.00 97.52 617 ASP A N 1
ATOM 471 C CA . ASP A 1 84 ? -22.407 13.677 70.390 1.00 98.05 617 ASP A CA 1
ATOM 472 C C . ASP A 1 84 ? -23.535 13.822 69.333 1.00 94.53 617 ASP A C 1
ATOM 473 O O . ASP A 1 84 ? -23.760 12.900 68.544 1.00 92.79 617 ASP A O 1
ATOM 478 N N . ARG A 1 85 ? -24.210 14.977 69.318 1.00 90.61 618 ARG A N 1
ATOM 479 C CA . ARG A 1 85 ? -25.267 15.335 68.346 1.00 83.42 618 ARG A CA 1
ATOM 480 C C . ARG A 1 85 ? -24.733 16.171 67.134 1.00 76.11 618 ARG A C 1
ATOM 481 O O . ARG A 1 85 ? -25.359 16.209 66.063 1.00 70.45 618 ARG A O 1
ATOM 489 N N . ILE A 1 86 ? -23.575 16.814 67.306 1.00 66.40 619 ILE A N 1
ATOM 490 C CA . ILE A 1 86 ? -22.916 17.564 66.220 1.00 70.23 619 ILE A CA 1
ATOM 491 C C . ILE A 1 86 ? -22.301 16.531 65.282 1.00 64.81 619 ILE A C 1
ATOM 492 O O . ILE A 1 86 ? -22.311 16.699 64.076 1.00 60.76 619 ILE A O 1
ATOM 497 N N . LYS A 1 87 ? -21.698 15.512 65.898 1.00 68.98 620 LYS A N 1
ATOM 498 C CA . LYS A 1 87 ? -21.318 14.233 65.275 1.00 64.42 620 LYS A CA 1
ATOM 499 C C . LYS A 1 87 ? -22.375 13.733 64.255 1.00 60.92 620 LYS A C 1
ATOM 500 O O . LYS A 1 87 ? -22.115 13.607 63.051 1.00 50.60 620 LYS A O 1
ATOM 506 N N . ARG A 1 88 ? -23.588 13.496 64.750 1.00 54.39 621 ARG A N 1
ATOM 507 C CA . ARG A 1 88 ? -24.608 12.851 63.955 1.00 51.82 621 ARG A CA 1
ATOM 508 C C . ARG A 1 88 ? -24.981 13.635 62.714 1.00 52.88 621 ARG A C 1
ATOM 509 O O . ARG A 1 88 ? -25.213 13.043 61.656 1.00 50.42 621 ARG A O 1
ATOM 517 N N . ARG A 1 89 ? -25.020 14.959 62.830 1.00 56.50 622 ARG A N 1
ATOM 518 C CA . ARG A 1 89 ? -25.315 15.815 61.673 1.00 60.59 622 ARG A CA 1
ATOM 519 C C . ARG A 1 89 ? -24.358 15.562 60.515 1.00 56.94 622 ARG A C 1
ATOM 520 O O . ARG A 1 89 ? -24.788 15.535 59.366 1.00 56.98 622 ARG A O 1
ATOM 528 N N . ASN A 1 90 ? -23.073 15.361 60.817 1.00 58.65 623 ASN A N 1
ATOM 529 C CA . ASN A 1 90 ? -22.059 15.031 59.781 1.00 58.60 623 ASN A CA 1
ATOM 530 C C . ASN A 1 90 ? -21.731 13.514 59.722 1.00 51.96 623 ASN A C 1
ATOM 531 O O . ASN A 1 90 ? -20.569 13.144 59.465 1.00 49.03 623 ASN A O 1
ATOM 536 N N . ASN A 1 91 ? -22.712 12.630 59.944 1.00 45.78 624 ASN A N 1
ATOM 537 C CA . ASN A 1 91 ? -22.429 11.186 59.837 1.00 41.48 624 ASN A CA 1
ATOM 538 C C . ASN A 1 91 ? -21.813 10.891 58.461 1.00 39.05 624 ASN A C 1
ATOM 539 O O . ASN A 1 91 ? -22.333 11.365 57.434 1.00 38.73 624 ASN A O 1
ATOM 544 N N . PRO A 1 92 ? -20.687 10.145 58.427 1.00 39.00 625 PRO A N 1
ATOM 545 C CA . PRO A 1 92 ? -19.937 9.928 57.168 1.00 38.71 625 PRO A CA 1
ATOM 546 C C . PRO A 1 92 ? -20.512 8.784 56.317 1.00 38.40 625 PRO A C 1
ATOM 547 O O . PRO A 1 92 ? -19.824 7.810 56.003 1.00 36.72 625 PRO A O 1
ATOM 551 N N . ASP A 1 93 ? -21.778 8.904 55.948 1.00 38.35 626 ASP A N 1
ATOM 552 C CA . ASP A 1 93 ? -22.451 7.856 55.218 1.00 37.10 626 ASP A CA 1
ATOM 553 C C . ASP A 1 93 ? -21.841 7.520 53.883 1.00 36.87 626 ASP A C 1
ATOM 554 O O . ASP A 1 93 ? -21.752 6.346 53.555 1.00 28.98 626 ASP A O 1
ATOM 559 N N . GLU A 1 94 ? -21.437 8.545 53.132 1.00 35.82 627 GLU A N 1
ATOM 560 C CA . GLU A 1 94 ? -20.890 8.326 51.791 1.00 40.30 627 GLU A CA 1
ATOM 561 C C . GLU A 1 94 ? -19.599 7.531 51.878 1.00 34.96 627 GLU A C 1
ATOM 562 O O . GLU A 1 94 ? -19.396 6.552 51.164 1.00 35.57 627 GLU A O 1
ATOM 568 N N . SER A 1 95 ? -18.705 7.999 52.740 1.00 34.95 628 SER A N 1
ATOM 569 C CA . SER A 1 95 ? -17.452 7.315 53.001 1.00 34.34 628 SER A CA 1
ATOM 570 C C . SER A 1 95 ? -17.665 5.860 53.535 1.00 30.80 628 SER A C 1
ATOM 571 O O . SER A 1 95 ? -16.906 4.924 53.174 1.00 27.53 628 SER A O 1
ATOM 574 N N . ASN A 1 96 ? -18.652 5.689 54.424 1.00 32.61 629 ASN A N 1
ATOM 575 C CA . ASN A 1 96 ? -18.969 4.352 54.966 1.00 31.64 629 ASN A CA 1
ATOM 576 C C . ASN A 1 96 ? -19.301 3.349 53.844 1.00 28.58 629 ASN A C 1
ATOM 577 O O . ASN A 1 96 ? -18.716 2.270 53.750 1.00 26.53 629 ASN A O 1
ATOM 582 N N . LEU A 1 97 ? -20.233 3.772 53.021 1.00 30.30 630 LEU A N 1
ATOM 583 C CA . LEU A 1 97 ? -20.726 2.979 51.869 1.00 37.25 630 LEU A CA 1
ATOM 584 C C . LEU A 1 97 ? -19.593 2.637 50.911 1.00 31.59 630 LEU A C 1
ATOM 585 O O . LEU A 1 97 ? -19.424 1.495 50.558 1.00 33.50 630 LEU A O 1
ATOM 590 N N . ALA A 1 98 ? -18.722 3.602 50.618 1.00 37.06 631 ALA A N 1
ATOM 591 C CA . ALA A 1 98 ? -17.519 3.322 49.810 1.00 34.45 631 ALA A CA 1
ATOM 592 C C . ALA A 1 98 ? -16.609 2.345 50.469 1.00 33.85 631 ALA A C 1
ATOM 593 O O . ALA A 1 98 ? -16.087 1.448 49.771 1.00 33.85 631 ALA A O 1
ATOM 595 N N . TYR A 1 99 ? -16.329 2.537 51.783 1.00 34.09 632 TYR A N 1
ATOM 596 C CA . TYR A 1 99 ? -15.464 1.588 52.476 1.00 31.47 632 TYR A CA 1
ATOM 597 C C . TYR A 1 99 ? -16.093 0.186 52.428 1.00 28.73 632 TYR A C 1
ATOM 598 O O . TYR A 1 99 ? -15.385 -0.817 52.168 1.00 27.28 632 TYR A O 1
ATOM 607 N N . LEU A 1 100 ? -17.412 0.094 52.661 1.00 28.43 633 LEU A N 1
ATOM 608 C CA . LEU A 1 100 ? -18.029 -1.268 52.791 1.00 30.94 633 LEU A CA 1
ATOM 609 C C . LEU A 1 100 ? -18.139 -1.964 51.438 1.00 27.18 633 LEU A C 1
ATOM 610 O O . LEU A 1 100 ? -17.766 -3.138 51.295 1.00 31.31 633 LEU A O 1
ATOM 615 N N . THR A 1 101 ? -18.626 -1.282 50.435 1.00 29.11 634 THR A N 1
ATOM 616 C CA . THR A 1 101 ? -18.588 -1.901 49.088 1.00 34.67 634 THR A CA 1
ATOM 617 C C . THR A 1 101 ? -17.144 -2.090 48.591 1.00 32.62 634 THR A C 1
ATOM 618 O O . THR A 1 101 ? -16.893 -2.940 47.792 1.00 31.21 634 THR A O 1
ATOM 622 N N . GLY A 1 102 ? -16.200 -1.331 49.116 1.00 32.89 635 GLY A N 1
ATOM 623 C CA . GLY A 1 102 ? -14.783 -1.640 48.932 1.00 33.97 635 GLY A CA 1
ATOM 624 C C . GLY A 1 102 ? -14.347 -3.016 49.412 1.00 31.15 635 GLY A C 1
ATOM 625 O O . GLY A 1 102 ? -13.360 -3.579 48.930 1.00 29.08 635 GLY A O 1
ATOM 626 N N . LEU A 1 103 ? -15.075 -3.585 50.369 1.00 28.29 636 LEU A N 1
ATOM 627 C CA . LEU A 1 103 ? -14.671 -4.853 50.971 1.00 27.79 636 LEU A CA 1
ATOM 628 C C . LEU A 1 103 ? -14.849 -6.068 50.037 1.00 32.79 636 LEU A C 1
ATOM 629 O O . LEU A 1 103 ? -14.323 -7.181 50.317 1.00 27.85 636 LEU A O 1
ATOM 634 N N . LYS A 1 104 ? -15.535 -5.845 48.901 1.00 30.94 637 LYS A N 1
ATOM 635 C CA . LYS A 1 104 ? -15.525 -6.820 47.772 1.00 33.53 637 LYS A CA 1
ATOM 636 C C . LYS A 1 104 ? -14.127 -7.258 47.250 1.00 32.78 637 LYS A C 1
ATOM 637 O O . LYS A 1 104 ? -13.962 -8.393 46.826 1.00 29.65 637 LYS A O 1
ATOM 643 N N . ALA A 1 105 ? -13.121 -6.389 47.337 1.00 36.48 638 ALA A N 1
ATOM 644 C CA . ALA A 1 105 ? -11.731 -6.796 47.053 1.00 40.32 638 ALA A CA 1
ATOM 645 C C . ALA A 1 105 ? -11.344 -7.991 47.896 1.00 39.16 638 ALA A C 1
ATOM 646 O O . ALA A 1 105 ? -10.725 -8.906 47.402 1.00 36.36 638 ALA A O 1
ATOM 648 N N . LYS A 1 106 ? -11.785 -8.025 49.151 1.00 38.16 639 LYS A N 1
ATOM 649 C CA . LYS A 1 106 ? -11.421 -9.107 50.022 1.00 36.61 639 LYS A CA 1
ATOM 650 C C . LYS A 1 106 ? -12.354 -10.288 50.003 1.00 37.72 639 LYS A C 1
ATOM 651 O O . LYS A 1 106 ? -11.909 -11.423 50.247 1.00 38.61 639 LYS A O 1
ATOM 657 N N . ASN A 1 107 ? -13.654 -10.039 49.785 1.00 37.99 640 ASN A N 1
ATOM 658 C CA . ASN A 1 107 ? -14.615 -11.116 49.527 1.00 41.52 640 ASN A CA 1
ATOM 659 C C . ASN A 1 107 ? -15.459 -10.735 48.286 1.00 44.40 640 ASN A C 1
ATOM 660 O O . ASN A 1 107 ? -16.421 -9.916 48.395 1.00 41.09 640 ASN A O 1
ATOM 665 N N . PRO A 1 108 ? -15.059 -11.272 47.100 1.00 43.06 641 PRO A N 1
ATOM 666 C CA . PRO A 1 108 ? -15.679 -10.875 45.809 1.00 36.67 641 PRO A CA 1
ATOM 667 C C . PRO A 1 108 ? -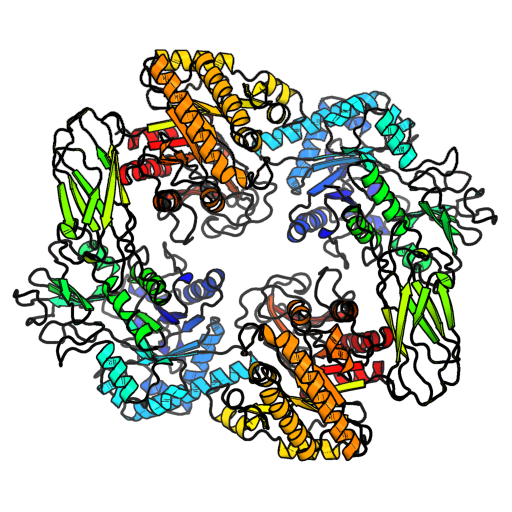17.154 -11.249 45.673 1.00 33.44 641 PRO A C 1
ATOM 668 O O . PRO A 1 108 ? -17.878 -10.555 44.954 1.00 34.21 641 PRO A O 1
ATOM 672 N N . ASN A 1 109 ? -17.590 -12.318 46.355 1.00 34.74 642 ASN A N 1
ATOM 673 C CA . ASN A 1 109 ? -18.992 -12.734 46.365 1.00 34.69 642 ASN A CA 1
ATOM 674 C C . ASN A 1 109 ? -19.872 -11.956 47.375 1.00 33.29 642 ASN A C 1
ATOM 675 O O . ASN A 1 109 ? -21.083 -12.227 47.462 1.00 30.91 642 ASN A O 1
ATOM 680 N N . LEU A 1 110 ? -19.287 -10.974 48.070 1.00 28.74 643 LEU A N 1
ATOM 681 C CA . LEU A 1 110 ? -20.022 -10.203 49.132 1.00 25.36 643 LEU A CA 1
ATOM 682 C C . LEU A 1 110 ? -21.127 -9.413 48.500 1.00 25.53 643 LEU A C 1
ATOM 683 O O . LEU A 1 110 ? -20.907 -8.718 47.528 1.00 26.31 643 LEU A O 1
ATOM 688 N N . LYS A 1 111 ? -22.311 -9.445 49.108 1.00 25.53 644 LYS A N 1
ATOM 689 C CA . LYS A 1 111 ? -23.353 -8.519 48.708 1.00 26.86 644 LYS A CA 1
ATOM 690 C C . LYS A 1 111 ? -23.564 -7.531 49.819 1.00 27.05 644 LYS A C 1
ATOM 691 O O . LYS A 1 111 ? -23.664 -7.950 50.987 1.00 23.09 644 LYS A O 1
ATOM 697 N N . VAL A 1 112 ? -23.752 -6.261 49.431 1.00 24.36 645 VAL A N 1
ATOM 698 C CA . VAL A 1 112 ? -24.023 -5.157 50.341 1.00 26.13 645 VAL A CA 1
ATOM 699 C C . VAL A 1 112 ? -25.372 -4.565 49.988 1.00 27.60 645 VAL A C 1
ATOM 700 O O . VAL A 1 112 ? -25.575 -4.139 48.884 1.00 28.68 645 VAL A O 1
ATOM 704 N N . LEU A 1 113 ? -26.291 -4.560 50.950 1.00 24.57 646 LEU A N 1
ATOM 705 C CA . LEU A 1 113 ? -27.595 -3.974 50.790 1.00 24.09 646 LEU A CA 1
ATOM 706 C C . LEU A 1 113 ? -27.806 -2.855 51.785 1.00 25.33 646 LEU A C 1
ATOM 707 O O . LEU A 1 113 ? -27.234 -2.850 52.886 1.00 25.34 646 LEU A O 1
ATOM 712 N N . VAL A 1 114 ? -28.723 -1.987 51.433 1.00 28.14 647 VAL A N 1
ATOM 713 C CA . VAL A 1 114 ? -29.149 -0.934 52.313 1.00 29.06 647 VAL A CA 1
ATOM 714 C C . VAL A 1 114 ? -30.329 -1.469 53.074 1.00 27.70 647 VAL A C 1
ATOM 715 O O . VAL A 1 114 ? -31.240 -2.082 52.505 1.00 23.33 647 VAL A O 1
ATOM 719 N N . SER A 1 115 ? -30.301 -1.289 54.394 1.00 26.19 648 SER A N 1
ATOM 720 C CA A SER A 1 115 ? -31.462 -1.610 55.195 0.50 24.37 648 SER A CA 1
ATOM 721 C CA B SER A 1 115 ? -31.457 -1.613 55.218 0.50 23.75 648 SER A CA 1
ATOM 722 C C . SER A 1 115 ? -32.180 -0.295 55.531 1.00 24.98 648 SER A C 1
ATOM 723 O O . SER A 1 115 ? -31.583 0.646 56.094 1.00 27.78 648 SER A O 1
ATOM 728 N N . ILE A 1 116 ? -33.445 -0.204 55.178 1.00 23.74 649 ILE A N 1
ATOM 729 C CA . ILE A 1 116 ? -34.210 1.014 55.407 1.00 26.18 649 ILE A CA 1
ATOM 730 C C . ILE A 1 116 ? -35.157 0.824 56.572 1.00 27.13 649 ILE A C 1
ATOM 731 O O . ILE A 1 116 ? -36.074 0.019 56.487 1.00 23.30 649 ILE A O 1
ATOM 736 N N . GLY A 1 117 ? -34.963 1.652 57.624 1.00 27.80 650 GLY A N 1
ATOM 737 C CA . GLY A 1 117 ? -35.897 1.709 58.763 1.00 27.25 650 GLY A CA 1
ATOM 738 C C . GLY A 1 117 ? -35.129 1.515 60.035 1.00 22.45 650 GLY A C 1
ATOM 739 O O . GLY A 1 117 ? -34.212 2.240 60.305 1.00 22.35 650 GLY A O 1
ATOM 740 N N . GLY A 1 118 ? -35.462 0.463 60.745 1.00 24.66 651 GLY A N 1
ATOM 741 C CA . GLY A 1 118 ? -34.928 0.155 62.037 1.00 26.35 651 GLY A CA 1
ATOM 742 C C . GLY A 1 118 ? -35.922 0.552 63.142 1.00 30.54 651 GLY A C 1
ATOM 743 O O . GLY A 1 118 ? -37.034 1.091 62.879 1.00 29.54 651 GLY A O 1
ATOM 744 N N . TRP A 1 119 ? -35.489 0.301 64.367 1.00 33.36 652 TRP A N 1
ATOM 745 C CA . TRP A 1 119 ? -36.254 0.712 65.544 1.00 38.34 652 TRP A CA 1
ATOM 746 C C . TRP A 1 119 ? -36.541 2.253 65.519 1.00 31.94 652 TRP A C 1
ATOM 747 O O . TRP A 1 119 ? -35.664 3.054 65.176 1.00 35.37 652 TRP A O 1
ATOM 758 N N . GLU A 1 120 ? -37.808 2.617 65.730 1.00 33.30 653 GLU A N 1
ATOM 759 C CA . GLU A 1 120 ? -38.264 4.047 65.791 1.00 42.32 653 GLU A CA 1
ATOM 760 C C . GLU A 1 120 ? -38.181 4.857 64.488 1.00 43.60 653 GLU A C 1
ATOM 761 O O . GLU A 1 120 ? -38.345 6.111 64.502 1.00 50.91 653 GLU A O 1
ATOM 767 N N . ALA A 1 121 ? -37.942 4.197 63.357 1.00 44.16 654 ALA A N 1
ATOM 768 C CA . ALA A 1 121 ? -37.771 4.947 62.115 1.00 42.33 654 ALA A CA 1
ATOM 769 C C . ALA A 1 121 ? -39.179 5.164 61.549 1.00 39.56 654 ALA A C 1
ATOM 770 O O . ALA A 1 121 ? -39.993 4.228 61.463 1.00 33.45 654 ALA A O 1
ATOM 772 N N . GLU A 1 122 ? -39.478 6.426 61.230 1.00 37.75 655 GLU A N 1
ATOM 773 C CA . GLU A 1 122 ? -40.841 6.826 60.888 1.00 39.12 655 GLU A CA 1
ATOM 774 C C . GLU A 1 122 ? -40.927 6.947 59.367 1.00 38.19 655 GLU A C 1
ATOM 775 O O . GLU A 1 122 ? -39.882 6.933 58.663 1.00 31.97 655 GLU A O 1
ATOM 781 N N . GLY A 1 123 ? -42.164 7.057 58.870 1.00 34.95 656 GLY A N 1
ATOM 782 C CA . GLY A 1 123 ? -42.421 7.295 57.437 1.00 33.27 656 GLY A CA 1
ATOM 783 C C . GLY A 1 123 ? -42.875 6.096 56.618 1.00 31.98 656 GLY A C 1
ATOM 784 O O . GLY A 1 123 ? -43.319 6.298 55.474 1.00 37.18 656 GLY A O 1
ATOM 785 N N . PHE A 1 124 ? -42.789 4.849 57.119 1.00 32.89 657 PHE A N 1
ATOM 786 C CA . PHE A 1 124 ? -43.305 3.731 56.257 1.00 33.10 657 PHE A CA 1
ATOM 787 C C . PHE A 1 124 ? -44.804 3.813 56.017 1.00 32.02 657 PHE A C 1
ATOM 788 O O . PHE A 1 124 ? -45.281 3.542 54.903 1.00 29.27 657 PHE A O 1
ATOM 796 N N . SER A 1 125 ? -45.574 4.108 57.060 1.00 32.36 658 SER A N 1
ATOM 797 C CA . SER A 1 125 ? -47.048 4.051 56.905 1.00 36.92 658 SER A CA 1
ATOM 798 C C . SER A 1 125 ? -47.504 5.069 55.846 1.00 37.07 658 SER A C 1
ATOM 799 O O . SER A 1 125 ? -48.349 4.755 54.985 1.00 39.44 658 SER A O 1
ATOM 802 N N . ASP A 1 126 ? -46.930 6.266 55.907 1.00 35.19 659 ASP A N 1
ATOM 803 C CA . ASP A 1 126 ? -47.215 7.288 54.871 1.00 39.83 659 ASP A CA 1
ATOM 804 C C . ASP A 1 126 ? -46.624 6.910 53.519 1.00 39.13 659 ASP A C 1
ATOM 805 O O . ASP A 1 126 ? -47.302 6.998 52.490 1.00 39.47 659 ASP A O 1
ATOM 810 N N . ALA A 1 127 ? -45.358 6.511 53.513 1.00 37.69 660 ALA A N 1
ATOM 811 C CA . ALA A 1 127 ? -44.738 6.093 52.265 1.00 36.80 660 ALA A CA 1
ATOM 812 C C . ALA A 1 127 ? -45.532 4.969 51.536 1.00 35.25 660 ALA A C 1
ATOM 813 O O . ALA A 1 127 ? -45.653 5.007 50.336 1.00 37.27 660 ALA A O 1
ATOM 815 N N . ALA A 1 128 ? -46.103 4.015 52.258 1.00 31.99 661 ALA A N 1
ATOM 816 C CA . ALA A 1 128 ? -46.800 2.867 51.664 1.00 35.36 661 ALA A CA 1
ATOM 817 C C . ALA A 1 128 ? -48.265 3.125 51.344 1.00 39.13 661 ALA A C 1
ATOM 818 O O . ALA A 1 128 ? -48.922 2.222 50.862 1.00 32.59 661 ALA A O 1
ATOM 820 N N . LEU A 1 129 ? -48.748 4.349 51.566 1.00 41.73 662 LEU A N 1
ATOM 821 C CA . LEU A 1 129 ? -50.193 4.585 51.743 1.00 45.96 662 LEU A CA 1
ATOM 822 C C . LEU A 1 129 ? -50.974 4.457 50.442 1.00 46.99 662 LEU A C 1
ATOM 823 O O . LEU A 1 129 ? -52.033 3.791 50.391 1.00 42.80 662 LEU A O 1
ATOM 828 N N . THR A 1 130 ? -50.413 5.090 49.407 1.00 45.46 663 THR A N 1
ATOM 829 C CA . THR A 1 130 ? -51.078 5.288 48.121 1.00 51.18 663 THR A CA 1
ATOM 830 C C . THR A 1 130 ? -50.182 4.772 46.987 1.00 51.41 663 THR A C 1
ATOM 831 O O . THR A 1 130 ? -48.954 4.735 47.141 1.00 43.70 663 THR A O 1
ATOM 835 N N . PRO A 1 131 ? -50.787 4.346 45.853 1.00 50.26 664 PRO A N 1
ATOM 836 C CA . PRO A 1 131 ? -49.944 3.993 44.676 1.00 45.26 664 PRO A CA 1
ATOM 837 C C . PRO A 1 131 ? -48.901 5.067 44.362 1.00 44.15 664 PRO A C 1
ATOM 838 O O . PRO A 1 131 ? -47.757 4.727 44.041 1.00 45.36 664 PRO A O 1
ATOM 842 N N . GLU A 1 132 ? -49.272 6.334 44.545 1.00 41.36 665 GLU A N 1
ATOM 843 C CA . GLU A 1 132 ? -48.363 7.469 44.330 1.00 45.38 665 GLU A CA 1
ATOM 844 C C . GLU A 1 132 ? -47.200 7.644 45.337 1.00 45.14 665 GLU A C 1
ATOM 845 O O . GLU A 1 132 ? -46.086 8.067 44.989 1.00 39.45 665 GLU A O 1
ATOM 851 N N . SER A 1 133 ? -47.472 7.386 46.611 1.00 40.35 666 SER A N 1
ATOM 852 C CA . SER A 1 133 ? -46.439 7.617 47.645 1.00 37.77 666 SER A CA 1
ATOM 853 C C . SER A 1 133 ? -45.517 6.413 47.558 1.00 36.91 666 SER A C 1
ATOM 854 O O . SER A 1 133 ? -44.323 6.571 47.714 1.00 34.60 666 SER A O 1
ATOM 857 N N . ARG A 1 134 ? -46.109 5.240 47.300 1.00 33.45 667 ARG A N 1
ATOM 858 C CA . ARG A 1 134 ? -45.358 4.025 47.020 1.00 36.25 667 ARG A CA 1
ATOM 859 C C . ARG A 1 134 ? -44.373 4.174 45.853 1.00 40.07 667 ARG A C 1
ATOM 860 O O . ARG A 1 134 ? -43.195 3.846 45.984 1.00 35.17 667 ARG A O 1
ATOM 868 N N . GLU A 1 135 ? -44.871 4.688 44.727 1.00 48.45 668 GLU A N 1
ATOM 869 C CA . GLU A 1 135 ? -44.021 5.103 43.595 1.00 44.92 668 GLU A CA 1
ATOM 870 C C . GLU A 1 135 ? -42.816 5.984 44.021 1.00 44.62 668 GLU A C 1
ATOM 871 O O . GLU A 1 135 ? -41.651 5.639 43.719 1.00 36.20 668 GLU A O 1
ATOM 877 N N . VAL A 1 136 ? -43.039 7.096 44.724 1.00 37.65 669 VAL A N 1
ATOM 878 C CA . VAL A 1 136 ? -41.857 7.924 45.038 1.00 40.90 669 VAL A CA 1
ATOM 879 C C . VAL A 1 136 ? -40.907 7.279 46.060 1.00 38.66 669 VAL A C 1
ATOM 880 O O . VAL A 1 136 ? -39.706 7.420 45.924 1.00 36.87 669 VAL A O 1
ATOM 884 N N . PHE A 1 137 ? -41.414 6.560 47.051 1.00 41.33 670 PHE A N 1
ATOM 885 C CA . PHE A 1 137 ? -40.511 5.826 47.953 1.00 39.13 670 PHE A CA 1
ATOM 886 C C . PHE A 1 137 ? -39.659 4.856 47.143 1.00 37.92 670 PHE A C 1
ATOM 887 O O . PHE A 1 137 ? -38.444 4.840 47.277 1.00 38.14 670 PHE A O 1
ATOM 895 N N . ALA A 1 138 ? -40.310 4.062 46.309 1.00 35.52 671 ALA A N 1
ATOM 896 C CA . ALA A 1 138 ? -39.622 2.953 45.638 1.00 37.53 671 ALA A CA 1
ATOM 897 C C . ALA A 1 138 ? -38.553 3.386 44.614 1.00 42.77 671 ALA A C 1
ATOM 898 O O . ALA A 1 138 ? -37.480 2.724 44.498 1.00 34.03 671 ALA A O 1
ATOM 900 N N . ASN A 1 139 ? -38.863 4.482 43.895 1.00 45.32 672 ASN A N 1
ATOM 901 C CA . ASN A 1 139 ? -37.920 5.131 42.995 1.00 42.45 672 ASN A CA 1
ATOM 902 C C . ASN A 1 139 ? -36.719 5.651 43.748 1.00 43.63 672 ASN A C 1
ATOM 903 O O . ASN A 1 139 ? -35.605 5.447 43.280 1.00 38.77 672 ASN A O 1
ATOM 908 N N . SER A 1 140 ? -36.929 6.307 44.898 1.00 41.71 673 SER A N 1
ATOM 909 C CA . SER A 1 140 ? -35.794 6.775 45.713 1.00 42.28 673 SER A CA 1
ATOM 910 C C . SER A 1 140 ? -35.050 5.599 46.334 1.00 40.00 673 SER A C 1
ATOM 911 O O . SER A 1 140 ? -33.828 5.660 46.541 1.00 41.10 673 SER A O 1
ATOM 914 N N . ALA A 1 141 ? -35.768 4.515 46.635 1.00 38.43 674 ALA A N 1
ATOM 915 C CA . ALA A 1 141 ? -35.073 3.332 47.132 1.00 35.13 674 ALA A CA 1
ATOM 916 C C . ALA A 1 141 ? -34.074 2.747 46.087 1.00 33.16 674 ALA A C 1
ATOM 917 O O . ALA A 1 141 ? -32.944 2.366 46.407 1.00 28.22 674 ALA A O 1
ATOM 919 N N . LEU A 1 142 ? -34.520 2.638 44.855 1.00 35.49 675 LEU A N 1
ATOM 920 C CA . LEU A 1 142 ? -33.635 2.256 43.750 1.00 36.30 675 LEU A CA 1
ATOM 921 C C . LEU A 1 142 ? -32.521 3.249 43.526 1.00 37.51 675 LEU A C 1
ATOM 922 O O . LEU A 1 142 ? -31.358 2.833 43.312 1.00 34.21 675 LEU A O 1
ATOM 927 N N . ASP A 1 143 ? -32.863 4.544 43.536 1.00 33.45 676 ASP A N 1
ATOM 928 C CA . ASP A 1 143 ? -31.858 5.619 43.395 1.00 37.33 676 ASP A CA 1
ATOM 929 C C . ASP A 1 143 ? -30.733 5.493 44.404 1.00 39.09 676 ASP A C 1
ATOM 930 O O . ASP A 1 143 ? -29.568 5.729 44.057 1.00 39.09 676 ASP A O 1
ATOM 935 N N . PHE A 1 144 ? -31.089 5.155 45.650 1.00 38.61 677 PHE A N 1
ATOM 936 C CA . PHE A 1 144 ? -30.100 4.929 46.734 1.00 35.48 677 PHE A CA 1
ATOM 937 C C . PHE A 1 144 ? -29.303 3.697 46.435 1.00 29.80 677 PHE A C 1
ATOM 938 O O . PHE A 1 144 ? -28.070 3.713 46.481 1.00 32.24 677 PHE A O 1
ATOM 946 N N . MET A 1 145 ? -29.999 2.630 46.096 1.00 31.11 678 MET A N 1
ATOM 947 C CA . MET A 1 145 ? -29.366 1.356 45.744 1.00 32.81 678 MET A CA 1
ATOM 948 C C . MET A 1 145 ? -28.301 1.472 44.642 1.00 31.99 678 MET A C 1
ATOM 949 O O . MET A 1 145 ? -27.168 0.956 44.778 1.00 31.30 678 MET A O 1
ATOM 954 N N . ASN A 1 146 ? -28.690 2.146 43.577 1.00 33.88 679 ASN A N 1
ATOM 955 C CA . ASN A 1 146 ? -27.801 2.457 42.460 1.00 35.42 679 ASN A CA 1
ATOM 956 C C . ASN A 1 146 ? -26.717 3.495 42.746 1.00 35.97 679 ASN A C 1
ATOM 957 O O . ASN A 1 146 ? -25.590 3.305 42.339 1.00 37.13 679 ASN A O 1
ATOM 962 N N . LYS A 1 147 ? -27.031 4.565 43.455 1.00 36.90 680 LYS A N 1
ATOM 963 C CA . LYS A 1 147 ? -25.999 5.557 43.776 1.00 39.59 680 LYS A CA 1
ATOM 964 C C . LYS A 1 147 ? -24.752 4.985 44.543 1.00 41.24 680 LYS A C 1
ATOM 965 O O . LYS A 1 147 ? -23.604 5.320 44.248 1.00 39.21 680 LYS A O 1
ATOM 971 N N . TYR A 1 148 ? -24.974 4.030 45.432 1.00 37.19 681 TYR A N 1
ATOM 972 C CA . TYR A 1 148 ? -23.908 3.504 46.231 1.00 30.66 681 TYR A CA 1
ATOM 973 C C . TYR A 1 148 ? -23.465 2.126 45.858 1.00 33.36 681 TYR A C 1
ATOM 974 O O . TYR A 1 148 ? -22.743 1.519 46.637 1.00 27.22 681 TYR A O 1
ATOM 983 N N . ASN A 1 149 ? -23.853 1.641 44.663 1.00 32.81 682 ASN A N 1
ATOM 984 C CA . ASN A 1 149 ? -23.391 0.372 44.117 1.00 35.14 682 ASN A CA 1
ATOM 985 C C . ASN A 1 149 ? -23.775 -0.844 44.951 1.00 33.38 682 ASN A C 1
ATOM 986 O O . ASN A 1 149 ? -23.009 -1.781 45.140 1.00 35.68 682 ASN A O 1
ATOM 991 N N . LEU A 1 150 ? -25.033 -0.841 45.347 1.00 29.76 683 LEU A N 1
ATOM 992 C CA . LEU A 1 150 ? -25.554 -1.798 46.271 1.00 28.46 683 LEU A CA 1
ATOM 993 C C . LEU A 1 150 ? -26.234 -2.976 45.576 1.00 27.08 683 LEU A C 1
ATOM 994 O O . LEU A 1 150 ? -26.717 -2.879 44.470 1.00 31.55 683 LEU A O 1
ATOM 999 N N . ASP A 1 151 ? -26.271 -4.099 46.241 1.00 22.99 684 ASP A N 1
ATOM 1000 C CA . ASP A 1 151 ? -26.802 -5.330 45.670 1.00 24.58 684 ASP A CA 1
ATOM 1001 C C . ASP A 1 151 ? -28.263 -5.677 45.975 1.00 24.89 684 ASP A C 1
ATOM 1002 O O . ASP A 1 151 ? -28.788 -6.712 45.559 1.00 27.05 684 ASP A O 1
ATOM 1007 N N . GLY A 1 152 ? -28.925 -4.851 46.746 1.00 26.20 685 GLY A N 1
ATOM 1008 C CA . GLY A 1 152 ? -30.289 -5.128 47.136 1.00 24.17 685 GLY A CA 1
ATOM 1009 C C . GLY A 1 152 ? -30.773 -4.105 48.142 1.00 27.12 685 GLY A C 1
ATOM 1010 O O . GLY A 1 152 ? -30.027 -3.181 48.477 1.00 28.85 685 GLY A O 1
ATOM 1011 N N . ILE A 1 153 ? -32.027 -4.271 48.568 1.00 26.99 686 ILE A N 1
ATOM 1012 C CA . ILE A 1 153 ? -32.755 -3.406 49.528 1.00 28.75 686 ILE A CA 1
ATOM 1013 C C . ILE A 1 153 ? -33.374 -4.324 50.594 1.00 27.86 686 ILE A C 1
ATOM 1014 O O . ILE A 1 153 ? -33.921 -5.399 50.292 1.00 24.75 686 ILE A O 1
ATOM 1019 N N . ASP A 1 154 ? -33.264 -3.899 51.834 1.00 24.22 687 ASP A N 1
ATOM 1020 C CA . ASP A 1 154 ? -33.867 -4.585 52.961 1.00 25.18 687 ASP A CA 1
ATOM 1021 C C . ASP A 1 154 ? -34.779 -3.553 53.663 1.00 25.81 687 ASP A C 1
ATOM 1022 O O . ASP A 1 154 ? -34.365 -2.433 53.812 1.00 22.05 687 ASP A O 1
ATOM 1027 N N . LEU A 1 155 ? -36.036 -3.926 53.947 1.00 24.44 688 LEU A N 1
ATOM 1028 C CA . LEU A 1 155 ? -37.007 -3.073 54.643 1.00 25.71 688 LEU A CA 1
ATOM 1029 C C . LEU A 1 155 ? -37.188 -3.582 56.080 1.00 23.93 688 LEU A C 1
ATOM 1030 O O . LEU A 1 155 ? -37.511 -4.772 56.306 1.00 21.37 688 LEU A O 1
ATOM 1035 N N . ASP A 1 156 ? -36.848 -2.727 57.034 1.00 24.74 689 ASP A N 1
ATOM 1036 C CA . ASP A 1 156 ? -37.017 -3.030 58.476 1.00 28.45 689 ASP A CA 1
ATOM 1037 C C . ASP A 1 156 ? -38.062 -2.061 59.016 1.00 28.16 689 ASP A C 1
ATOM 1038 O O . ASP A 1 156 ? -37.716 -1.046 59.615 1.00 25.94 689 ASP A O 1
ATOM 1043 N N . TRP A 1 157 ? -39.324 -2.366 58.724 1.00 25.75 690 TRP A N 1
ATOM 1044 C CA . TRP A 1 157 ? -40.457 -1.570 59.170 1.00 27.16 690 TRP A CA 1
ATOM 1045 C C . TRP A 1 157 ? -40.898 -2.173 60.485 1.00 27.44 690 TRP A C 1
ATOM 1046 O O . TRP A 1 157 ? -41.407 -3.299 60.542 1.00 26.84 690 TRP A O 1
ATOM 1057 N N . GLU A 1 158 ? -40.710 -1.434 61.575 1.00 30.23 691 GLU A N 1
ATOM 1058 C CA . GLU A 1 158 ? -41.008 -2.018 62.886 1.00 26.81 691 GLU A CA 1
ATOM 1059 C C . GLU A 1 158 ? -42.130 -1.229 63.642 1.00 29.79 691 GLU A C 1
ATOM 1060 O O . GLU A 1 158 ? -41.825 -0.288 64.401 1.00 26.69 691 GLU A O 1
ATOM 1066 N N . TYR A 1 159 ? -43.395 -1.619 63.486 1.00 31.19 692 TYR A N 1
ATOM 1067 C CA . TYR A 1 159 ? -43.848 -2.684 62.606 1.00 31.08 692 TYR A CA 1
ATOM 1068 C C . TYR A 1 159 ? -45.129 -2.194 61.966 1.00 34.43 692 TYR A C 1
ATOM 1069 O O . TYR A 1 159 ? -45.745 -1.246 62.482 1.00 33.97 692 TYR A O 1
ATOM 1078 N N . PRO A 1 160 ? -45.533 -2.787 60.822 1.00 30.63 693 PRO A N 1
ATOM 1079 C CA . PRO A 1 160 ? -46.815 -2.421 60.189 1.00 27.72 693 PRO A CA 1
ATOM 1080 C C . PRO A 1 160 ? -48.048 -2.616 61.143 1.00 30.21 693 PRO A C 1
ATOM 1081 O O . PRO A 1 160 ? -48.071 -3.537 61.955 1.00 25.82 693 PRO A O 1
ATOM 1085 N N . VAL A 1 161 ? -49.060 -1.777 60.993 1.00 32.85 694 VAL A N 1
ATOM 1086 C CA . VAL A 1 161 ? -50.393 -1.948 61.633 1.00 40.30 694 VAL A CA 1
ATOM 1087 C C . VAL A 1 161 ? -50.334 -1.589 63.137 1.00 41.71 694 VAL A C 1
ATOM 1088 O O . VAL A 1 161 ? -50.931 -0.603 63.550 1.00 42.47 694 VAL A O 1
ATOM 1092 N N . TYR A 1 162 ? -49.578 -2.345 63.921 1.00 37.24 695 TYR A N 1
ATOM 1093 C CA . TYR A 1 162 ? -49.566 -2.091 65.352 1.00 39.20 695 TYR A CA 1
ATOM 1094 C C . TYR A 1 162 ? -48.509 -1.094 65.719 1.00 39.65 695 TYR A C 1
ATOM 1095 O O . TYR A 1 162 ? -48.517 -0.595 66.830 1.00 47.43 695 TYR A O 1
ATOM 1104 N N . GLY A 1 163 ? -47.604 -0.752 64.811 1.00 35.74 696 GLY A N 1
ATOM 1105 C CA . GLY A 1 163 ? -46.667 0.380 65.047 1.00 33.67 696 GLY A CA 1
ATOM 1106 C C . GLY A 1 163 ? -45.732 0.254 66.257 1.00 35.49 696 GLY A C 1
ATOM 1107 O O . GLY A 1 163 ? -45.268 1.260 66.818 1.00 30.97 696 GLY A O 1
ATOM 1108 N N . ALA A 1 164 ? -45.380 -0.980 66.581 1.00 34.33 697 ALA A N 1
ATOM 1109 C CA . ALA A 1 164 ? -44.715 -1.321 67.826 1.00 40.14 697 ALA A CA 1
ATOM 1110 C C . ALA A 1 164 ? -45.484 -0.744 69.042 1.00 45.02 697 ALA A C 1
ATOM 1111 O O . ALA A 1 164 ? -44.876 -0.334 70.007 1.00 47.60 697 ALA A O 1
ATOM 1113 N N . TRP A 1 165 ? -46.816 -0.760 68.970 1.00 47.96 698 TRP A N 1
ATOM 1114 C CA . TRP A 1 165 ? -47.724 -0.142 69.962 1.00 49.99 698 TRP A CA 1
ATOM 1115 C C . TRP A 1 165 ? -47.364 1.323 70.216 1.00 46.53 698 TRP A C 1
ATOM 1116 O O . TRP A 1 165 ? -46.971 1.727 71.326 1.00 48.83 698 TRP A O 1
ATOM 1127 N N . GLY A 1 166 ? -47.444 2.102 69.154 1.00 40.16 699 GLY A N 1
ATOM 1128 C CA . GLY A 1 166 ? -47.298 3.535 69.247 1.00 39.36 699 GLY A CA 1
ATOM 1129 C C . GLY A 1 166 ? -45.916 4.129 69.168 1.00 41.65 699 GLY A C 1
ATOM 1130 O O . GLY A 1 166 ? -45.809 5.352 69.274 1.00 44.90 699 GLY A O 1
ATOM 1131 N N . VAL A 1 167 ? -44.851 3.321 68.985 1.00 39.13 700 VAL A N 1
ATOM 1132 C CA . VAL A 1 167 ? -43.527 3.902 68.699 1.00 34.19 700 VAL A CA 1
ATOM 1133 C C . VAL A 1 167 ? -43.508 4.627 67.359 1.00 37.15 700 VAL A C 1
ATOM 1134 O O . VAL A 1 167 ? -42.845 5.658 67.220 1.00 40.97 700 VAL A O 1
ATOM 1138 N N . ILE A 1 168 ? -44.227 4.084 66.360 1.00 37.86 701 ILE A N 1
ATOM 1139 C CA . ILE A 1 168 ? -44.311 4.700 65.040 1.00 34.76 701 ILE A CA 1
ATOM 1140 C C . ILE A 1 168 ? -45.740 4.795 64.604 1.00 35.88 701 ILE A C 1
ATOM 1141 O O . ILE A 1 168 ? -46.592 4.032 65.074 1.00 31.47 701 ILE A O 1
ATOM 1146 N N . LYS A 1 169 ? -45.994 5.732 63.672 1.00 37.91 702 LYS A N 1
ATOM 1147 C CA . LYS A 1 169 ? -47.331 5.895 63.115 1.00 36.84 702 LYS A CA 1
ATOM 1148 C C . LYS A 1 169 ? -47.734 4.617 62.412 1.00 37.86 702 LYS A C 1
ATOM 1149 O O . LYS A 1 169 ? -46.890 4.004 61.706 1.00 36.11 702 LYS A O 1
ATOM 1155 N N . SER A 1 170 ? -48.992 4.232 62.589 1.00 33.93 703 SER A N 1
ATOM 1156 C CA . SER A 1 170 ? -49.544 3.046 61.976 1.00 38.38 703 SER A CA 1
ATOM 1157 C C . SER A 1 170 ? -51.062 3.093 61.710 1.00 40.36 703 SER A C 1
ATOM 1158 O O . SER A 1 170 ? -51.793 3.807 62.364 1.00 43.17 703 SER A O 1
ATOM 1161 N N . ARG A 1 171 ? -51.499 2.298 60.742 1.00 39.84 704 ARG A N 1
ATOM 1162 C CA . ARG A 1 171 ? -52.863 2.248 60.244 1.00 37.33 704 ARG A CA 1
ATOM 1163 C C . ARG A 1 171 ? -53.208 0.809 59.905 1.00 42.97 704 ARG A C 1
ATOM 1164 O O . ARG A 1 171 ? -52.283 -0.001 59.566 1.00 42.11 704 ARG A O 1
ATOM 1172 N N . PRO A 1 172 ? -54.520 0.444 59.967 1.00 43.56 705 PRO A N 1
ATOM 1173 C CA . PRO A 1 172 ? -54.850 -0.975 59.644 1.00 39.85 705 PRO A CA 1
ATOM 1174 C C . PRO A 1 172 ? -54.566 -1.366 58.185 1.00 37.94 705 PRO A C 1
ATOM 1175 O O . PRO A 1 172 ? -54.471 -2.527 57.895 1.00 36.14 705 PRO A O 1
ATOM 1179 N N . GLU A 1 173 ? -54.491 -0.380 57.289 1.00 39.42 706 GLU A N 1
ATOM 1180 C CA . GLU A 1 173 ? -54.179 -0.630 55.883 1.00 42.84 706 GLU A CA 1
ATOM 1181 C C . GLU A 1 173 ? -52.674 -0.845 55.611 1.00 37.27 706 GLU A C 1
ATOM 1182 O O . GLU A 1 173 ? -52.323 -1.187 54.520 1.00 33.27 706 GLU A O 1
ATOM 1188 N N . ASP A 1 174 ? -51.804 -0.633 56.601 1.00 36.97 707 ASP A N 1
ATOM 1189 C CA . ASP A 1 174 ? -50.395 -1.019 56.486 1.00 36.01 707 ASP A CA 1
ATOM 1190 C C . ASP A 1 174 ? -50.253 -2.497 56.018 1.00 33.82 707 ASP A C 1
ATOM 1191 O O . ASP A 1 174 ? -49.304 -2.811 55.330 1.00 35.22 707 ASP A O 1
ATOM 1196 N N . LYS A 1 175 ? -51.166 -3.385 56.409 1.00 30.97 708 LYS A N 1
ATOM 1197 C CA . LYS A 1 175 ? -51.033 -4.811 56.128 1.00 32.73 708 LYS A CA 1
ATOM 1198 C C . LYS A 1 175 ? -51.007 -5.072 54.609 1.00 37.62 708 LYS A C 1
ATOM 1199 O O . LYS A 1 175 ? -50.071 -5.696 54.094 1.00 34.36 708 LYS A O 1
ATOM 1205 N N . ALA A 1 176 ? -52.014 -4.547 53.915 1.00 36.04 709 ALA A N 1
ATOM 1206 C CA . ALA A 1 176 ? -52.084 -4.620 52.464 1.00 32.51 709 ALA A CA 1
ATOM 1207 C C . ALA A 1 176 ? -51.138 -3.635 51.821 1.00 29.84 709 ALA A C 1
ATOM 1208 O O . ALA A 1 176 ? -50.583 -3.938 50.763 1.00 31.06 709 ALA A O 1
ATOM 1210 N N . ASN A 1 177 ? -50.937 -2.453 52.391 1.00 31.43 710 ASN A N 1
ATOM 1211 C CA . ASN A 1 177 ? -50.004 -1.513 51.782 1.00 32.62 710 ASN A CA 1
ATOM 1212 C C . ASN A 1 177 ? -48.539 -2.006 51.798 1.00 33.58 710 ASN A C 1
ATOM 1213 O O . ASN A 1 177 ? -47.730 -1.549 50.970 1.00 33.89 710 ASN A O 1
ATOM 1218 N N . PHE A 1 178 ? -48.187 -2.836 52.777 1.00 29.70 711 PHE A N 1
ATOM 1219 C CA . PHE A 1 178 ? -46.843 -3.443 52.842 1.00 29.12 711 PHE A CA 1
ATOM 1220 C C . PHE A 1 178 ? -46.709 -4.407 51.658 1.00 30.82 711 PHE A C 1
ATOM 1221 O O . PHE A 1 178 ? -45.709 -4.361 50.971 1.00 29.78 711 PHE A O 1
ATOM 1229 N N . THR A 1 179 ? -47.730 -5.223 51.408 1.00 28.20 712 THR A N 1
ATOM 1230 C CA . THR A 1 179 ? -47.759 -6.060 50.223 1.00 31.94 712 THR A CA 1
ATOM 1231 C C . THR A 1 179 ? -47.576 -5.328 48.883 1.00 34.15 712 THR A C 1
ATOM 1232 O O . THR A 1 179 ? -46.722 -5.714 48.037 1.00 29.74 712 THR A O 1
ATOM 1236 N N . ALA A 1 180 ? -48.255 -4.213 48.740 1.00 30.44 713 ALA A N 1
ATOM 1237 C CA . ALA A 1 180 ? -48.196 -3.492 47.531 1.00 33.62 713 ALA A CA 1
ATOM 1238 C C . ALA A 1 180 ? -46.840 -2.868 47.405 1.00 34.66 713 ALA A C 1
ATOM 1239 O O . ALA A 1 180 ? -46.328 -2.784 46.293 1.00 36.73 713 ALA A O 1
ATOM 1241 N N . LEU A 1 181 ? -46.286 -2.369 48.510 1.00 30.07 714 LEU A N 1
ATOM 1242 C CA . LEU A 1 181 ? -44.985 -1.740 48.489 1.00 30.81 714 LEU A CA 1
ATOM 1243 C C . LEU A 1 181 ? -43.903 -2.732 48.022 1.00 29.60 714 LEU A C 1
ATOM 1244 O O . LEU A 1 181 ? -43.101 -2.404 47.147 1.00 27.60 714 LEU A O 1
ATOM 1249 N N . LEU A 1 182 ? -43.899 -3.914 48.614 1.00 26.83 715 LEU A N 1
ATOM 1250 C CA . LEU A 1 182 ? -42.920 -4.953 48.277 1.00 33.18 715 LEU A CA 1
ATOM 1251 C C . LEU A 1 182 ? -43.098 -5.454 46.828 1.00 32.35 715 LEU A C 1
ATOM 1252 O O . LEU A 1 182 ? -42.104 -5.629 46.128 1.00 29.50 715 LEU A O 1
ATOM 1257 N N . LYS A 1 183 ? -44.347 -5.646 46.425 1.00 31.03 716 LYS A N 1
ATOM 1258 C CA . LYS A 1 183 ? -44.691 -5.908 45.011 1.00 37.20 716 LYS A CA 1
ATOM 1259 C C . LYS A 1 183 ? -44.063 -4.901 44.070 1.00 33.80 716 LYS A C 1
ATOM 1260 O O . LYS A 1 183 ? -43.397 -5.277 43.081 1.00 35.72 716 LYS A O 1
ATOM 1266 N N . LEU A 1 184 ? -44.230 -3.633 44.384 1.00 33.31 717 LEU A N 1
ATOM 1267 C CA . LEU A 1 184 ? -43.710 -2.596 43.520 1.00 34.52 717 LEU A CA 1
ATOM 1268 C C . LEU A 1 184 ? -42.173 -2.598 43.505 1.00 37.16 717 LEU A C 1
ATOM 1269 O O . LEU A 1 184 ? -41.569 -2.478 42.450 1.00 34.87 717 LEU A O 1
ATOM 1274 N N . LEU A 1 185 ? -41.534 -2.801 44.645 1.00 30.14 718 LEU A N 1
ATOM 1275 C CA . LEU A 1 185 ? -40.076 -2.865 44.658 1.00 28.13 718 LEU A CA 1
ATOM 1276 C C . LEU A 1 185 ? -39.554 -4.016 43.812 1.00 27.44 718 LEU A C 1
ATOM 1277 O O . LEU A 1 185 ? -38.633 -3.844 43.077 1.00 28.83 718 LEU A O 1
ATOM 1282 N N . ARG A 1 186 ? -40.112 -5.203 43.982 1.00 30.10 719 ARG A N 1
ATOM 1283 C CA . ARG A 1 186 ? -39.664 -6.359 43.245 1.00 30.65 719 ARG A CA 1
ATOM 1284 C C . ARG A 1 186 ? -39.817 -6.161 41.726 1.00 37.68 719 ARG A C 1
ATOM 1285 O O . ARG A 1 186 ? -38.906 -6.597 40.960 1.00 31.27 719 ARG A O 1
ATOM 1293 N N . GLU A 1 187 ? -40.914 -5.483 41.319 1.00 35.35 720 GLU A N 1
ATOM 1294 C CA . GLU A 1 187 ? -41.154 -5.122 39.924 1.00 37.12 720 GLU A CA 1
ATOM 1295 C C . GLU A 1 187 ? -40.097 -4.240 39.385 1.00 35.11 720 GLU A C 1
ATOM 1296 O O . GLU A 1 187 ? -39.666 -4.420 38.289 1.00 31.50 720 GLU A O 1
ATOM 1302 N N . LYS A 1 188 ? -39.680 -3.272 40.139 1.00 32.29 721 LYS A N 1
ATOM 1303 C CA . LYS A 1 188 ? -38.697 -2.369 39.625 1.00 34.68 721 LYS A CA 1
ATOM 1304 C C . LYS A 1 188 ? -37.288 -2.958 39.656 1.00 34.92 721 LYS A C 1
ATOM 1305 O O . LYS A 1 188 ? -36.502 -2.688 38.774 1.00 31.09 721 LYS A O 1
ATOM 1311 N N . LEU A 1 189 ? -36.950 -3.746 40.677 1.00 33.11 722 LEU A N 1
ATOM 1312 C CA . LEU A 1 189 ? -35.631 -4.409 40.697 1.00 31.49 722 LEU A CA 1
ATOM 1313 C C . LEU A 1 189 ? -35.525 -5.388 39.506 1.00 32.69 722 LEU A C 1
ATOM 1314 O O . LEU A 1 189 ? -34.556 -5.382 38.790 1.00 29.70 722 LEU A O 1
ATOM 1319 N N . ASP A 1 190 ? -36.537 -6.227 39.340 1.00 32.89 723 ASP A N 1
ATOM 1320 C CA . ASP A 1 190 ? -36.666 -7.084 38.187 1.00 37.28 723 ASP A CA 1
ATOM 1321 C C . ASP A 1 190 ? -36.543 -6.299 36.848 1.00 35.57 723 ASP A C 1
ATOM 1322 O O . ASP A 1 190 ? -35.727 -6.651 36.017 1.00 38.95 723 ASP A O 1
ATOM 1327 N N . ALA A 1 191 ? -37.228 -5.190 36.703 1.00 32.51 724 ALA A N 1
ATOM 1328 C CA . ALA A 1 191 ? -37.102 -4.396 35.497 1.00 37.23 724 ALA A CA 1
ATOM 1329 C C . ALA A 1 191 ? -35.656 -4.009 35.217 1.00 36.32 724 ALA A C 1
ATOM 1330 O O . ALA A 1 191 ? -35.156 -4.235 34.121 1.00 35.97 724 ALA A O 1
ATOM 1332 N N . GLN A 1 192 ? -35.000 -3.418 36.216 1.00 31.17 725 GLN A N 1
ATOM 1333 C CA . GLN A 1 192 ? -33.603 -3.097 36.141 1.00 32.42 725 GLN A CA 1
ATOM 1334 C C . GLN A 1 192 ? -32.714 -4.355 35.830 1.00 32.63 725 GLN A C 1
ATOM 1335 O O . GLN A 1 192 ? -31.751 -4.258 35.062 1.00 35.78 725 GLN A O 1
ATOM 1341 N N . SER A 1 193 ? -33.060 -5.517 36.375 1.00 31.70 726 SER A N 1
ATOM 1342 C CA . SER A 1 193 ? -32.310 -6.727 36.140 1.00 34.43 726 SER A CA 1
ATOM 1343 C C . SER A 1 193 ? -32.374 -7.204 34.681 1.00 39.08 726 SER A C 1
ATOM 1344 O O . SER A 1 193 ? -31.428 -7.802 34.182 1.00 40.05 726 SER A O 1
ATOM 1347 N N . THR A 1 194 ? -33.485 -6.950 34.008 1.00 38.71 727 THR A N 1
ATOM 1348 C CA . THR A 1 194 ? -33.649 -7.429 32.622 1.00 42.73 727 THR A CA 1
ATOM 1349 C C . THR A 1 194 ? -32.736 -6.617 31.696 1.00 42.51 727 THR A C 1
ATOM 1350 O O . THR A 1 194 ? -32.365 -7.099 30.624 1.00 42.47 727 THR A O 1
ATOM 1354 N N . THR A 1 195 ? -32.373 -5.414 32.147 1.00 44.73 728 THR A N 1
ATOM 1355 C CA . THR A 1 195 ? -31.443 -4.510 31.476 1.00 44.12 728 THR A CA 1
ATOM 1356 C C . THR A 1 195 ? -30.000 -4.620 31.956 1.00 43.94 728 THR A C 1
ATOM 1357 O O . THR A 1 195 ? -29.094 -4.469 31.151 1.00 45.82 728 THR A O 1
ATOM 1361 N N . THR A 1 196 ? -29.735 -4.812 33.250 1.00 37.52 729 THR A N 1
ATOM 1362 C CA . THR A 1 196 ? -28.327 -4.905 33.644 1.00 33.58 729 THR A CA 1
ATOM 1363 C C . THR A 1 196 ? -27.837 -6.326 33.654 1.00 29.11 729 THR A C 1
ATOM 1364 O O . THR A 1 196 ? -26.650 -6.530 33.807 1.00 32.07 729 THR A O 1
ATOM 1368 N N . ASN A 1 197 ? -28.724 -7.309 33.622 1.00 28.66 730 ASN A N 1
ATOM 1369 C CA . ASN A 1 197 ? -28.308 -8.717 33.850 1.00 32.34 730 ASN A CA 1
ATOM 1370 C C . ASN A 1 197 ? -27.769 -8.987 35.254 1.00 36.40 730 ASN A C 1
ATOM 1371 O O . ASN A 1 197 ? -27.199 -10.065 35.440 1.00 31.89 730 ASN A O 1
ATOM 1376 N N . LYS A 1 198 ? -27.915 -8.037 36.199 1.00 37.58 731 LYS A N 1
ATOM 1377 C CA . LYS A 1 198 ? -27.529 -8.227 37.612 1.00 39.73 731 LYS A CA 1
ATOM 1378 C C . LYS A 1 198 ? -28.810 -8.520 38.395 1.00 38.17 731 LYS A C 1
ATOM 1379 O O . LYS A 1 198 ? -29.802 -7.797 38.196 1.00 34.92 731 LYS A O 1
ATOM 1385 N N . TYR A 1 199 ? -28.819 -9.577 39.216 1.00 34.37 732 TYR A N 1
ATOM 1386 C CA . TYR A 1 199 ? -29.962 -9.934 40.082 1.00 36.55 732 TYR A CA 1
ATOM 1387 C C . TYR A 1 199 ? -29.859 -9.099 41.379 1.00 34.57 732 TYR A C 1
ATOM 1388 O O . TYR A 1 199 ? -28.758 -8.863 41.863 1.00 32.70 732 TYR A O 1
ATOM 1397 N N . TYR A 1 200 ? -30.989 -8.516 41.822 1.00 37.51 733 TYR A N 1
ATOM 1398 C CA . TYR A 1 200 ? -31.050 -7.627 43.007 1.00 31.88 733 TYR A CA 1
ATOM 1399 C C . TYR A 1 200 ? -31.847 -8.318 44.106 1.00 32.52 733 TYR A C 1
ATOM 1400 O O . TYR A 1 200 ? -32.867 -8.973 43.842 1.00 25.91 733 TYR A O 1
ATOM 1409 N N . GLU A 1 201 ? -31.344 -8.221 45.337 1.00 30.07 734 GLU A N 1
ATOM 1410 C CA . GLU A 1 201 ? -32.081 -8.835 46.435 1.00 30.04 734 GLU A CA 1
ATOM 1411 C C . GLU A 1 201 ? -33.101 -7.868 47.027 1.00 25.02 734 GLU A C 1
ATOM 1412 O O . GLU A 1 201 ? -32.933 -6.626 47.007 1.00 22.99 734 GLU A O 1
ATOM 1418 N N . LEU A 1 202 ? -34.200 -8.447 47.493 1.00 26.55 735 LEU A N 1
ATOM 1419 C CA . LEU A 1 202 ? -35.163 -7.738 48.327 1.00 24.50 735 LEU A CA 1
ATOM 1420 C C . LEU A 1 202 ? -35.401 -8.564 49.531 1.00 24.40 735 LEU A C 1
ATOM 1421 O O . LEU A 1 202 ? -35.760 -9.744 49.444 1.00 24.62 735 LEU A O 1
ATOM 1426 N N . ALA A 1 203 ? -35.220 -7.938 50.684 1.00 23.23 736 ALA A N 1
ATOM 1427 C CA . ALA A 1 203 ? -35.477 -8.629 51.933 1.00 24.29 736 ALA A CA 1
ATOM 1428 C C . ALA A 1 203 ? -36.186 -7.753 52.950 1.00 21.02 736 ALA A C 1
ATOM 1429 O O . ALA A 1 203 ? -36.358 -6.566 52.750 1.00 25.68 736 ALA A O 1
ATOM 1431 N N . ILE A 1 204 ? -36.745 -8.425 53.936 1.00 22.76 737 ILE A N 1
ATOM 1432 C CA . ILE A 1 204 ? -37.257 -7.801 55.160 1.00 23.91 737 ILE A CA 1
ATOM 1433 C C . ILE A 1 204 ? -36.701 -8.431 56.437 1.00 23.90 737 ILE A C 1
ATOM 1434 O O . ILE A 1 204 ? -36.333 -9.638 56.513 1.00 24.57 737 ILE A O 1
ATOM 1439 N N . ALA A 1 205 ? -36.590 -7.572 57.451 1.00 23.49 738 ALA A N 1
ATOM 1440 C CA . ALA A 1 205 ? -36.505 -8.012 58.845 1.00 25.48 738 ALA A CA 1
ATOM 1441 C C . ALA A 1 205 ? -37.951 -8.187 59.382 1.00 25.40 738 ALA A C 1
ATOM 1442 O O . ALA A 1 205 ? -38.758 -7.234 59.389 1.00 29.57 738 ALA A O 1
ATOM 1444 N N . ALA A 1 206 ? -38.262 -9.361 59.890 1.00 27.69 739 ALA A N 1
ATOM 1445 C CA . ALA A 1 206 ? -39.632 -9.662 60.300 1.00 28.55 739 ALA A CA 1
ATOM 1446 C C . ALA A 1 206 ? -39.685 -9.865 61.802 1.00 27.17 739 ALA A C 1
ATOM 1447 O O . ALA A 1 206 ? -38.734 -10.332 62.385 1.00 22.16 739 ALA A O 1
ATOM 1449 N N . GLY A 1 207 ? -40.783 -9.431 62.421 1.00 25.42 740 GLY A N 1
ATOM 1450 C CA . GLY A 1 207 ? -40.948 -9.569 63.869 1.00 26.70 740 GLY A CA 1
ATOM 1451 C C . GLY A 1 207 ? -41.204 -10.997 64.242 1.00 23.90 740 GLY A C 1
ATOM 1452 O O . GLY A 1 207 ? -41.831 -11.695 63.478 1.00 26.31 740 GLY A O 1
ATOM 1453 N N . ALA A 1 208 ? -40.707 -11.423 65.383 1.00 22.84 741 ALA A N 1
ATOM 1454 C CA . ALA A 1 208 ? -40.934 -12.761 65.867 1.00 28.00 741 ALA A CA 1
ATOM 1455 C C . ALA A 1 208 ? -42.344 -13.036 66.443 1.00 30.86 741 ALA A C 1
ATOM 1456 O O . ALA A 1 208 ? -42.808 -14.199 66.448 1.00 26.64 741 ALA A O 1
ATOM 1458 N N . SER A 1 209 ? -43.072 -12.001 66.830 1.00 32.10 742 SER A N 1
ATOM 1459 C CA . SER A 1 209 ? -44.353 -12.219 67.519 1.00 32.26 742 SER A CA 1
ATOM 1460 C C . SER A 1 209 ? -45.511 -12.673 66.595 1.00 37.51 742 SER A C 1
ATOM 1461 O O . SER A 1 209 ? -45.593 -12.308 65.404 1.00 33.32 742 SER A O 1
ATOM 1464 N N . LYS A 1 210 ? -46.443 -13.420 67.173 1.00 36.33 743 LYS A N 1
ATOM 1465 C CA . LYS A 1 210 ? -47.748 -13.669 66.516 1.00 38.25 743 LYS A CA 1
ATOM 1466 C C . LYS A 1 210 ? -48.439 -12.391 66.011 1.00 34.31 743 LYS A C 1
ATOM 1467 O O . LYS A 1 210 ? -48.985 -12.381 64.915 1.00 30.93 743 LYS A O 1
ATOM 1473 N N . THR A 1 211 ? -48.416 -11.316 66.791 1.00 32.63 744 THR A N 1
ATOM 1474 C CA . THR A 1 211 ? -48.948 -10.001 66.332 1.00 35.87 744 THR A CA 1
ATOM 1475 C C . THR A 1 211 ? -48.318 -9.539 65.008 1.00 34.81 744 THR A C 1
ATOM 1476 O O . THR A 1 211 ? -49.014 -9.015 64.108 1.00 32.32 744 THR A O 1
ATOM 1480 N N . TYR A 1 212 ? -46.985 -9.692 64.888 1.00 33.19 745 TYR A N 1
ATOM 1481 C CA . TYR A 1 212 ? -46.356 -9.456 63.606 1.00 30.11 745 TYR A CA 1
ATOM 1482 C C . TYR A 1 212 ? -46.926 -10.401 62.532 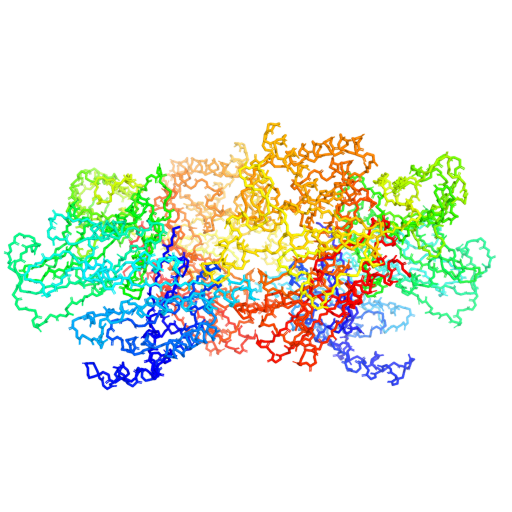1.00 27.64 745 TYR A C 1
ATOM 1483 O O . TYR A 1 212 ? -47.384 -9.899 61.538 1.00 27.76 745 TYR A O 1
ATOM 1492 N N . THR A 1 213 ? -46.962 -11.737 62.717 1.00 27.95 746 THR A N 1
ATOM 1493 C CA . THR A 1 213 ? -47.454 -12.587 61.651 1.00 30.41 746 THR A CA 1
ATOM 1494 C C . THR A 1 213 ? -48.886 -12.158 61.268 1.00 35.38 746 THR A C 1
ATOM 1495 O O . THR A 1 213 ? -49.212 -12.122 60.091 1.00 37.69 746 THR A O 1
ATOM 1499 N N . ASP A 1 214 ? -49.698 -11.734 62.248 1.00 36.25 747 ASP A N 1
ATOM 1500 C CA . ASP A 1 214 ? -51.088 -11.319 61.962 1.00 37.60 747 ASP A CA 1
ATOM 1501 C C . ASP A 1 214 ? -51.190 -9.957 61.230 1.00 33.07 747 ASP A C 1
ATOM 1502 O O . ASP A 1 214 ? -52.255 -9.618 60.748 1.00 31.29 747 ASP A O 1
ATOM 1507 N N . SER A 1 215 ? -50.141 -9.134 61.197 1.00 34.53 748 SER A N 1
ATOM 1508 C CA . SER A 1 215 ? -50.244 -7.785 60.578 1.00 32.04 748 SER A CA 1
ATOM 1509 C C . SER A 1 215 ? -49.644 -7.740 59.143 1.00 32.96 748 SER A C 1
ATOM 1510 O O . SER A 1 215 ? -49.525 -6.655 58.539 1.00 30.07 748 SER A O 1
ATOM 1513 N N . VAL A 1 216 ? -49.150 -8.883 58.650 1.00 28.53 749 VAL A N 1
ATOM 1514 C CA . VAL A 1 216 ? -48.569 -8.928 57.313 1.00 29.04 749 VAL A CA 1
ATOM 1515 C C . VAL A 1 216 ? -49.116 -10.148 56.623 1.00 26.82 749 VAL A C 1
ATOM 1516 O O . VAL A 1 216 ? -49.558 -11.107 57.276 1.00 33.21 749 VAL A O 1
ATOM 1520 N N . GLU A 1 217 ? -49.050 -10.129 55.304 1.00 34.15 750 GLU A N 1
ATOM 1521 C CA . GLU A 1 217 ? -49.541 -11.239 54.466 1.00 33.39 750 GLU A CA 1
ATOM 1522 C C . GLU A 1 217 ? -48.342 -12.098 54.020 1.00 34.09 750 GLU A C 1
ATOM 1523 O O . GLU A 1 217 ? -47.751 -11.865 52.974 1.00 28.86 750 GLU A O 1
ATOM 1529 N N . LEU A 1 218 ? -47.969 -13.068 54.839 1.00 31.10 751 LEU A N 1
ATOM 1530 C CA . LEU A 1 218 ? -46.736 -13.816 54.603 1.00 33.76 751 LEU A CA 1
ATOM 1531 C C . LEU A 1 218 ? -46.755 -14.580 53.266 1.00 36.61 751 LEU A C 1
ATOM 1532 O O . LEU A 1 218 ? -45.781 -14.515 52.489 1.00 28.42 751 LEU A O 1
ATOM 1537 N N . THR A 1 219 ? -47.870 -15.249 52.980 1.00 40.33 752 THR A N 1
ATOM 1538 C CA . THR A 1 219 ? -47.967 -16.026 51.751 1.00 41.74 752 THR A CA 1
ATOM 1539 C C . THR A 1 219 ? -47.984 -15.080 50.552 1.00 35.18 752 THR A C 1
ATOM 1540 O O . THR A 1 219 ? -47.389 -15.412 49.542 1.00 39.64 752 THR A O 1
ATOM 1544 N N . LYS A 1 220 ? -48.544 -13.880 50.663 1.00 33.29 753 LYS A N 1
ATOM 1545 C CA . LYS A 1 220 ? -48.506 -12.972 49.509 1.00 33.74 753 LYS A CA 1
ATOM 1546 C C . LYS A 1 220 ? -47.171 -12.351 49.262 1.00 31.77 753 LYS A C 1
ATOM 1547 O O . LYS A 1 220 ? -46.777 -12.102 48.112 1.00 27.66 753 LYS A O 1
ATOM 1553 N N . ILE A 1 221 ? -46.474 -12.098 50.348 1.00 28.21 754 ILE A N 1
ATOM 1554 C CA . ILE A 1 221 ? -45.277 -11.337 50.345 1.00 32.33 754 ILE A CA 1
ATOM 1555 C C . ILE A 1 221 ? -44.053 -12.180 49.953 1.00 28.81 754 ILE A C 1
ATOM 1556 O O . ILE A 1 221 ? -43.120 -11.691 49.312 1.00 30.02 754 ILE A O 1
ATOM 1561 N N . THR A 1 222 ? -44.063 -13.434 50.341 1.00 31.46 755 THR A N 1
ATOM 1562 C CA . THR A 1 222 ? -42.874 -14.254 50.293 1.00 33.55 755 THR A CA 1
ATOM 1563 C C . THR A 1 222 ? -42.334 -14.480 48.877 1.00 31.38 755 THR A C 1
ATOM 1564 O O . THR A 1 222 ? -41.116 -14.450 48.693 1.00 33.24 755 THR A O 1
ATOM 1568 N N . PRO A 1 223 ? -43.214 -14.643 47.874 1.00 31.19 756 PRO A N 1
ATOM 1569 C CA . PRO A 1 223 ? -42.665 -14.699 46.482 1.00 32.55 756 PRO A CA 1
ATOM 1570 C C . PRO A 1 223 ? -41.857 -13.474 46.098 1.00 31.68 756 PRO A C 1
ATOM 1571 O O . PRO A 1 223 ? -41.014 -13.552 45.204 1.00 33.95 756 PRO A O 1
ATOM 1575 N N . TYR A 1 224 ? -42.086 -12.333 46.727 1.00 25.70 757 TYR A N 1
ATOM 1576 C CA . TYR A 1 224 ? -41.301 -11.138 46.348 1.00 30.25 757 TYR A CA 1
ATOM 1577 C C . TYR A 1 224 ? -39.939 -11.023 47.003 1.00 28.59 757 TYR A C 1
ATOM 1578 O O . TYR A 1 224 ? -39.138 -10.156 46.633 1.00 28.57 757 TYR A O 1
ATOM 1587 N N . LEU A 1 225 ? -39.663 -11.874 47.958 1.00 25.93 758 LEU A N 1
ATOM 1588 C CA . LEU A 1 225 ? -38.514 -11.715 48.790 1.00 27.13 758 LEU A CA 1
ATOM 1589 C C . LEU A 1 225 ? -37.558 -12.865 48.581 1.00 25.78 758 LEU A C 1
ATOM 1590 O O . LEU A 1 225 ? -37.961 -14.008 48.408 1.00 27.93 758 LEU A O 1
ATOM 1595 N N . ASP A 1 226 ? -36.286 -12.548 48.609 1.00 26.91 759 ASP A N 1
ATOM 1596 C CA . ASP A 1 226 ? -35.270 -13.572 48.662 1.00 27.88 759 ASP A CA 1
ATOM 1597 C C . ASP A 1 226 ? -35.241 -14.241 50.006 1.00 26.44 759 ASP A C 1
ATOM 1598 O O . ASP A 1 226 ? -35.097 -15.491 50.129 1.00 26.69 759 ASP A O 1
ATOM 1603 N N . TYR A 1 227 ? -35.382 -13.445 51.060 1.00 24.32 760 TYR A N 1
ATOM 1604 C CA . TYR A 1 227 ? -35.499 -14.120 52.356 1.00 27.54 760 TYR A CA 1
ATOM 1605 C C . TYR A 1 227 ? -36.058 -13.159 53.399 1.00 26.05 760 TYR A C 1
ATOM 1606 O O . TYR A 1 227 ? -36.253 -11.973 53.118 1.00 25.26 760 TYR A O 1
ATOM 1615 N N . ILE A 1 228 ? -36.422 -13.760 54.517 1.00 25.02 761 ILE A N 1
ATOM 1616 C CA . ILE A 1 228 ? -37.046 -13.075 55.617 1.00 28.09 761 ILE A CA 1
ATOM 1617 C C . ILE A 1 228 ? -36.084 -13.231 56.771 1.00 24.81 761 ILE A C 1
ATOM 1618 O O . ILE A 1 228 ? -35.789 -14.345 57.185 1.00 26.28 761 ILE A O 1
ATOM 1623 N N . ASN A 1 229 ? -35.556 -12.116 57.261 1.00 22.47 762 ASN A N 1
ATOM 1624 C CA . ASN A 1 229 ? -34.610 -12.164 58.383 1.00 22.83 762 ASN A CA 1
ATOM 1625 C C . ASN A 1 229 ? -35.459 -12.148 59.627 1.00 22.50 762 ASN A C 1
ATOM 1626 O O . ASN A 1 229 ? -36.066 -11.105 59.931 1.00 20.65 762 ASN A O 1
ATOM 1631 N N . LEU A 1 230 ? -35.526 -13.249 60.362 1.00 22.85 763 LEU A N 1
ATOM 1632 C CA . LEU A 1 230 ? -36.325 -13.272 61.603 1.00 23.82 763 LEU A CA 1
ATOM 1633 C C . LEU A 1 230 ? -35.606 -12.558 62.737 1.00 23.86 763 LEU A C 1
ATOM 1634 O O . LEU A 1 230 ? -34.456 -12.881 63.051 1.00 19.71 763 LEU A O 1
ATOM 1639 N N . MET A 1 231 ? -36.285 -11.587 63.341 1.00 24.20 764 MET A N 1
ATOM 1640 C CA . MET A 1 231 ? -35.667 -10.845 64.483 1.00 25.19 764 MET A CA 1
ATOM 1641 C C . MET A 1 231 ? -35.879 -11.667 65.742 1.00 24.23 764 MET A C 1
ATOM 1642 O O . MET A 1 231 ? -36.664 -11.289 66.608 1.00 23.21 764 MET A O 1
ATOM 1647 N N . THR A 1 232 ? -35.205 -12.805 65.817 1.00 17.94 765 THR A N 1
ATOM 1648 C CA . THR A 1 232 ? -35.347 -13.721 66.914 1.00 19.15 765 THR A CA 1
ATOM 1649 C C . THR A 1 232 ? -34.429 -13.301 68.073 1.00 18.39 765 THR A C 1
ATOM 1650 O O . THR A 1 232 ? -33.629 -14.097 68.598 1.00 19.71 765 THR A O 1
ATOM 1654 N N . TYR A 1 233 ? -34.660 -12.081 68.540 1.00 19.12 766 TYR A N 1
ATOM 1655 C CA . TYR A 1 233 ? -33.958 -11.542 69.691 1.00 18.81 766 TYR A CA 1
ATOM 1656 C C . TYR A 1 233 ? -34.919 -10.447 70.272 1.00 18.18 766 TYR A C 1
ATOM 1657 O O . TYR A 1 233 ? -35.949 -10.151 69.677 1.00 15.76 766 TYR A O 1
ATOM 1666 N N . ASP A 1 234 ? -34.579 -9.846 71.396 1.00 18.41 767 ASP A N 1
ATOM 1667 C CA . ASP A 1 234 ? -35.536 -9.096 72.208 1.00 18.35 767 ASP A CA 1
ATOM 1668 C C . ASP A 1 234 ? -36.845 -9.899 72.401 1.00 19.33 767 ASP A C 1
ATOM 1669 O O . ASP A 1 234 ? -37.910 -9.327 72.416 1.00 18.03 767 ASP A O 1
ATOM 1674 N N . LEU A 1 235 ? -36.777 -11.217 72.533 1.00 15.28 768 LEU A N 1
ATOM 1675 C CA . LEU A 1 235 ? -37.964 -12.025 72.672 1.00 17.60 768 LEU A CA 1
ATOM 1676 C C . LEU A 1 235 ? -38.577 -11.869 74.054 1.00 19.10 768 LEU A C 1
ATOM 1677 O O . LEU A 1 235 ? -39.771 -12.072 74.228 1.00 16.58 768 LEU A O 1
ATOM 1682 N N . HIS A 1 236 ? -37.722 -11.571 75.033 1.00 19.60 769 HIS A N 1
ATOM 1683 C CA . HIS A 1 236 ? -38.049 -11.260 76.398 1.00 19.05 769 HIS A CA 1
ATOM 1684 C C . HIS A 1 236 ? -37.062 -10.194 76.824 1.00 18.93 769 HIS A C 1
ATOM 1685 O O . HIS A 1 236 ? -35.957 -10.087 76.264 1.00 18.20 769 HIS A O 1
ATOM 1692 N N . GLY A 1 237 ? -37.428 -9.454 77.863 1.00 17.81 770 GLY A N 1
ATOM 1693 C CA . GLY A 1 237 ? -36.622 -8.320 78.325 1.00 16.51 770 GLY A CA 1
ATOM 1694 C C . GLY A 1 237 ? -37.235 -7.740 79.558 1.00 17.22 770 GLY A C 1
ATOM 1695 O O . GLY A 1 237 ? -38.257 -8.256 80.083 1.00 15.36 770 GLY A O 1
ATOM 1696 N N . GLY A 1 238 ? -36.673 -6.639 80.051 1.00 16.02 771 GLY A N 1
ATOM 1697 C CA . GLY A 1 238 ? -37.095 -6.118 81.336 1.00 16.11 771 GLY A CA 1
ATOM 1698 C C . GLY A 1 238 ? -38.514 -5.585 81.369 1.00 17.68 771 GLY A C 1
ATOM 1699 O O . GLY A 1 238 ? -39.080 -5.335 82.407 1.00 18.23 771 GLY A O 1
ATOM 1700 N N . TRP A 1 239 ? -39.171 -5.530 80.232 1.00 17.75 772 TRP A N 1
ATOM 1701 C CA . TRP A 1 239 ? -40.621 -5.273 80.217 1.00 18.68 772 TRP A CA 1
ATOM 1702 C C . TRP A 1 239 ? -41.425 -6.448 80.738 1.00 21.91 772 TRP A C 1
ATOM 1703 O O . TRP A 1 239 ? -42.603 -6.305 81.015 1.00 20.17 772 TRP A O 1
ATOM 1714 N N . ASP A 1 240 ? -40.809 -7.634 80.880 1.00 18.68 773 ASP A N 1
ATOM 1715 C CA . ASP A 1 240 ? -41.517 -8.785 81.401 1.00 20.42 773 ASP A CA 1
ATOM 1716 C C . ASP A 1 240 ? -41.289 -8.797 82.923 1.00 17.93 773 ASP A C 1
ATOM 1717 O O . ASP A 1 240 ? -40.174 -8.432 83.417 1.00 17.80 773 ASP A O 1
ATOM 1722 N N . PRO A 1 241 ? -42.262 -9.351 83.658 1.00 18.38 774 PRO A N 1
ATOM 1723 C CA . PRO A 1 241 ? -42.214 -9.391 85.071 1.00 19.51 774 PRO A CA 1
ATOM 1724 C C . PRO A 1 241 ? -41.196 -10.412 85.684 1.00 17.42 774 PRO A C 1
ATOM 1725 O O . PRO A 1 241 ? -40.908 -10.318 86.888 1.00 17.42 774 PRO A O 1
ATOM 1729 N N . ALA A 1 242 ? -40.753 -11.382 84.894 1.00 17.12 775 ALA A N 1
ATOM 1730 C CA . ALA A 1 242 ? -39.757 -12.370 85.303 1.00 19.82 775 ALA A CA 1
ATOM 1731 C C . ALA A 1 242 ? -38.711 -12.499 84.226 1.00 18.61 775 ALA A C 1
ATOM 1732 O O . ALA A 1 242 ? -38.938 -12.185 83.049 1.00 19.16 775 ALA A O 1
ATOM 1734 N N . THR A 1 243 ? -37.559 -12.968 84.662 1.00 17.69 776 THR A N 1
ATOM 1735 C CA . THR A 1 243 ? -36.452 -13.130 83.731 1.00 17.28 776 THR A CA 1
ATOM 1736 C C . THR A 1 243 ? -36.669 -14.270 82.759 1.00 17.99 776 THR A C 1
ATOM 1737 O O . THR A 1 243 ? -37.310 -15.320 83.065 1.00 21.97 776 THR A O 1
ATOM 1741 N N . SER A 1 244 ? -36.085 -14.106 81.572 1.00 16.21 777 SER A N 1
ATOM 1742 C CA . SER A 1 244 ? -36.029 -15.135 80.570 1.00 18.47 777 SER A CA 1
ATOM 1743 C C . SER A 1 244 ? -34.873 -14.912 79.596 1.00 16.49 777 SER A C 1
ATOM 1744 O O . SER A 1 244 ? -34.115 -13.929 79.688 1.00 16.45 777 SER A O 1
ATOM 1747 N N . HIS A 1 245 ? -34.772 -15.802 78.653 1.00 15.93 778 HIS A N 1
ATOM 1748 C CA . HIS A 1 245 ? -33.813 -15.673 77.547 1.00 16.56 778 HIS A CA 1
ATOM 1749 C C . HIS A 1 245 ? -34.348 -14.780 76.466 1.00 15.96 778 HIS A C 1
ATOM 1750 O O . HIS A 1 245 ? -35.545 -14.922 76.054 1.00 16.23 778 HIS A O 1
ATOM 1757 N N . HIS A 1 246 ? -33.504 -13.875 75.934 1.00 15.29 779 HIS A N 1
ATOM 1758 C CA . HIS A 1 246 ? -33.984 -12.989 74.884 1.00 16.77 779 HIS A CA 1
ATOM 1759 C C . HIS A 1 246 ? -33.733 -13.474 73.487 1.00 17.19 779 HIS A C 1
ATOM 1760 O O . HIS A 1 246 ? -34.367 -12.955 72.535 1.00 15.09 779 HIS A O 1
ATOM 1767 N N . THR A 1 247 ? -32.839 -14.463 73.308 1.00 17.25 780 THR A N 1
ATOM 1768 C CA . THR A 1 247 ? -32.545 -14.874 71.913 1.00 17.46 780 THR A CA 1
ATOM 1769 C C . THR A 1 247 ? -32.240 -16.405 71.879 1.00 17.97 780 THR A C 1
ATOM 1770 O O . THR A 1 247 ? -31.336 -16.845 71.167 1.00 19.22 780 THR A O 1
ATOM 1774 N N . ALA A 1 248 ? -32.968 -17.157 72.673 1.00 16.43 781 ALA A N 1
ATOM 1775 C CA . ALA A 1 248 ? -32.637 -18.625 72.886 1.00 19.61 781 ALA A CA 1
ATOM 1776 C C . ALA A 1 248 ? -32.951 -19.442 71.641 1.00 20.35 781 ALA A C 1
ATOM 1777 O O . ALA A 1 248 ? -33.832 -19.061 70.861 1.00 21.08 781 ALA A O 1
ATOM 1779 N N . VAL A 1 249 ? -32.231 -20.540 71.432 1.00 18.99 782 VAL A N 1
ATOM 1780 C CA . VAL A 1 249 ? -32.549 -21.451 70.287 1.00 20.63 782 VAL A CA 1
ATOM 1781 C C . VAL A 1 249 ? -33.888 -22.208 70.531 1.00 17.51 782 VAL A C 1
ATOM 1782 O O . VAL A 1 249 ? -34.734 -22.266 69.651 1.00 20.04 782 VAL A O 1
ATOM 1786 N N . TYR A 1 250 ? -34.077 -22.776 71.715 1.00 20.02 783 TYR A N 1
ATOM 1787 C CA . TYR A 1 250 ? -35.266 -23.555 72.045 1.00 19.99 783 TYR A CA 1
ATOM 1788 C C . TYR A 1 250 ? -36.062 -22.987 73.184 1.00 20.09 783 TYR A C 1
ATOM 1789 O O . TYR A 1 250 ? -35.531 -22.217 74.021 1.00 17.71 783 TYR A O 1
ATOM 1798 N N . SER A 1 251 ? -37.332 -23.435 73.266 1.00 20.70 784 SER A N 1
ATOM 1799 C CA . SER A 1 251 ? -38.229 -23.013 74.322 1.00 22.87 784 SER A CA 1
ATOM 1800 C C . SER A 1 251 ? -38.168 -24.022 75.478 1.00 28.50 784 SER A C 1
ATOM 1801 O O . SER A 1 251 ? -38.650 -25.146 75.352 1.00 35.35 784 SER A O 1
ATOM 1804 N N . ALA A 1 252 ? -37.580 -23.633 76.593 1.00 25.01 785 ALA A N 1
ATOM 1805 C CA . ALA A 1 252 ? -37.401 -24.528 77.726 1.00 30.92 785 ALA A CA 1
ATOM 1806 C C . ALA A 1 252 ? -38.654 -24.664 78.592 1.00 33.32 785 ALA A C 1
ATOM 1807 O O . ALA A 1 252 ? -38.819 -25.659 79.267 1.00 30.10 785 ALA A O 1
ATOM 1809 N N . THR A 1 253 ? -39.477 -23.625 78.601 1.00 34.99 786 THR A N 1
ATOM 1810 C CA . THR A 1 253 ? -40.874 -23.685 79.034 1.00 42.92 786 THR A CA 1
ATOM 1811 C C . THR A 1 253 ? -41.806 -23.184 77.914 1.00 44.59 786 THR A C 1
ATOM 1812 O O . THR A 1 253 ? -41.385 -22.434 76.998 1.00 37.33 786 THR A O 1
ATOM 1816 N N . ASN A 1 254 ? -43.085 -23.550 78.069 1.00 50.88 787 ASN A N 1
ATOM 1817 C CA . ASN A 1 254 ? -44.205 -23.254 77.133 1.00 55.57 787 ASN A CA 1
ATOM 1818 C C . ASN A 1 254 ? -44.389 -21.748 76.836 1.00 49.86 787 ASN A C 1
ATOM 1819 O O . ASN A 1 254 ? -44.707 -21.386 75.697 1.00 50.58 787 ASN A O 1
ATOM 1824 N N . ASN A 1 255 ? -44.184 -20.885 77.846 1.00 38.47 788 ASN A N 1
ATOM 1825 C CA . ASN A 1 255 ? -44.329 -19.426 77.645 1.00 37.63 788 ASN A CA 1
ATOM 1826 C C . ASN A 1 255 ? -43.039 -18.695 77.168 1.00 39.66 788 ASN A C 1
ATOM 1827 O O . ASN A 1 255 ? -43.055 -17.459 76.987 1.00 33.97 788 ASN A O 1
ATOM 1832 N N . GLN A 1 256 ? -41.928 -19.420 76.965 1.00 32.45 789 GLN A N 1
ATOM 1833 C CA . GLN A 1 256 ? -40.671 -18.749 76.563 1.00 31.22 789 GLN A CA 1
ATOM 1834 C C . GLN A 1 256 ? -40.573 -18.859 75.049 1.00 32.03 789 GLN A C 1
ATOM 1835 O O . GLN A 1 256 ? -40.569 -19.951 74.511 1.00 33.03 789 GLN A O 1
ATOM 1841 N N . LEU A 1 257 ? -40.502 -17.718 74.382 1.00 24.90 790 LEU A N 1
ATOM 1842 C CA . LEU A 1 257 ? -40.324 -17.693 72.969 1.00 26.23 790 LEU A CA 1
ATOM 1843 C C . LEU A 1 257 ? -38.823 -18.001 72.634 1.00 25.91 790 LEU A C 1
ATOM 1844 O O . LEU A 1 257 ? -37.902 -17.687 73.442 1.00 26.38 790 LEU A O 1
ATOM 1849 N N . SER A 1 258 ? -38.636 -18.593 71.447 1.00 23.36 791 SER A N 1
ATOM 1850 C CA . SER A 1 258 ? -37.359 -18.993 70.949 1.00 21.41 791 SER A CA 1
ATOM 1851 C C . SER A 1 258 ? -37.248 -18.834 69.457 1.00 21.35 791 SER A C 1
ATOM 1852 O O . SER A 1 258 ? -38.242 -18.583 68.762 1.00 24.26 791 SER A O 1
ATOM 1855 N N . VAL A 1 259 ? -36.019 -18.996 68.964 1.00 21.22 792 VAL A N 1
ATOM 1856 C CA . VAL A 1 259 ? -35.788 -19.193 67.516 1.00 22.75 792 VAL A CA 1
ATOM 1857 C C . VAL A 1 259 ? -36.754 -20.297 67.026 1.00 21.57 792 VAL A C 1
ATOM 1858 O O . VAL A 1 259 ? -37.407 -20.108 66.034 1.00 20.27 792 VAL A O 1
ATOM 1862 N N . ASP A 1 260 ? -36.805 -21.416 67.747 1.00 23.62 793 ASP A N 1
ATOM 1863 C CA . ASP A 1 260 ? -37.613 -22.649 67.335 1.00 23.73 793 ASP A CA 1
ATOM 1864 C C . ASP A 1 260 ? -39.087 -22.342 67.284 1.00 23.13 793 ASP A C 1
ATOM 1865 O O . ASP A 1 260 ? -39.699 -22.561 66.248 1.00 27.04 793 ASP A O 1
ATOM 1870 N N . SER A 1 261 ? -39.631 -21.749 68.343 1.00 24.68 794 SER A N 1
ATOM 1871 C CA . SER A 1 261 ? -41.040 -21.268 68.336 1.00 25.32 794 SER A CA 1
ATOM 1872 C C . SER A 1 261 ? -41.339 -20.248 67.210 1.00 26.41 794 SER A C 1
ATOM 1873 O O . SER A 1 261 ? -42.326 -20.359 66.508 1.00 24.06 794 SER A O 1
ATOM 1876 N N . THR A 1 262 ? -40.417 -19.347 66.907 1.00 24.05 795 THR A N 1
ATOM 1877 C CA . THR A 1 262 ? -40.648 -18.407 65.805 1.00 24.34 795 THR A CA 1
ATOM 1878 C C . THR A 1 262 ? -40.522 -19.051 64.403 1.00 24.27 795 THR A C 1
ATOM 1879 O O . THR A 1 262 ? -41.304 -18.791 63.520 1.00 24.56 795 THR A O 1
ATOM 1883 N N . VAL A 1 263 ? -39.524 -19.902 64.213 1.00 24.84 796 VAL A N 1
ATOM 1884 C CA . VAL A 1 263 ? -39.369 -20.593 62.906 1.00 25.23 796 VAL A CA 1
ATOM 1885 C C . VAL A 1 263 ? -40.659 -21.437 62.697 1.00 27.95 796 VAL A C 1
ATOM 1886 O O . VAL A 1 263 ? -41.271 -21.369 61.655 1.00 33.08 796 VAL A O 1
ATOM 1890 N N . LYS A 1 264 ? -41.080 -22.167 63.730 1.00 27.37 797 LYS A N 1
ATOM 1891 C CA . LYS A 1 264 ? -42.306 -23.009 63.643 1.00 30.37 797 LYS A CA 1
ATOM 1892 C C . LYS A 1 264 ? -43.527 -22.229 63.382 1.00 29.14 797 LYS A C 1
ATOM 1893 O O . LYS A 1 264 ? -44.322 -22.610 62.548 1.00 33.93 797 LYS A O 1
ATOM 1899 N N . LEU A 1 265 ? -43.692 -21.115 64.063 1.00 29.66 798 LEU A N 1
ATOM 1900 C CA . LEU A 1 265 ? -44.720 -20.122 63.645 1.00 29.10 798 LEU A CA 1
ATOM 1901 C C . LEU A 1 265 ? -44.683 -19.761 62.152 1.00 29.23 798 LEU A C 1
ATOM 1902 O O . LEU A 1 265 ? -45.754 -19.772 61.493 1.00 31.39 798 LEU A O 1
ATOM 1907 N N . TYR A 1 266 ? -43.512 -19.379 61.622 1.00 25.43 799 TYR A N 1
ATOM 1908 C CA . TYR A 1 266 ? -43.419 -18.964 60.191 1.00 24.14 799 TYR A CA 1
ATOM 1909 C C . TYR A 1 266 ? -43.645 -20.142 59.247 1.00 27.88 799 TYR A C 1
ATOM 1910 O O . TYR A 1 266 ? -44.334 -20.013 58.262 1.00 26.60 799 TYR A O 1
ATOM 1919 N N . LEU A 1 267 ? -43.091 -21.302 59.550 1.00 26.83 800 LEU A N 1
ATOM 1920 C CA . LEU A 1 267 ? -43.375 -22.464 58.688 1.00 29.59 800 LEU A CA 1
ATOM 1921 C C . LEU A 1 267 ? -44.883 -22.788 58.688 1.00 33.64 800 LEU A C 1
ATOM 1922 O O . LEU A 1 267 ? -45.424 -23.075 57.651 1.00 35.43 800 LEU A O 1
ATOM 1927 N N . ASN A 1 268 ? -45.557 -22.670 59.836 1.00 38.51 801 ASN A N 1
ATOM 1928 C CA . ASN A 1 268 ? -47.010 -22.946 59.955 1.00 38.77 801 ASN A CA 1
ATOM 1929 C C . ASN A 1 268 ? -47.896 -22.042 59.202 1.00 41.32 801 ASN A C 1
ATOM 1930 O O . ASN A 1 268 ? -49.012 -22.436 58.922 1.00 42.57 801 ASN A O 1
ATOM 1935 N N . ASN A 1 269 ? -47.408 -20.830 58.929 1.00 39.54 802 ASN A N 1
ATOM 1936 C CA . ASN A 1 269 ? -48.017 -19.898 58.058 1.00 36.60 802 ASN A CA 1
ATOM 1937 C C . ASN A 1 269 ? -47.548 -20.120 56.640 1.00 37.81 802 ASN A C 1
ATOM 1938 O O . ASN A 1 269 ? -47.805 -19.272 55.826 1.00 33.17 802 ASN A O 1
ATOM 1943 N N . GLY A 1 270 ? -46.858 -21.227 56.330 1.00 35.11 803 GLY A N 1
ATOM 1944 C CA . GLY A 1 270 ? -46.481 -21.511 54.959 1.00 38.99 803 GLY A CA 1
ATOM 1945 C C . GLY A 1 270 ? -45.217 -20.858 54.385 1.00 41.79 803 GLY A C 1
ATOM 1946 O O . GLY A 1 270 ? -45.014 -20.992 53.176 1.00 37.43 803 GLY A O 1
ATOM 1947 N N . VAL A 1 271 ? -44.369 -20.164 55.188 1.00 31.47 804 VAL A N 1
ATOM 1948 C CA . VAL A 1 271 ? -43.089 -19.632 54.648 1.00 28.98 804 VAL A CA 1
ATOM 1949 C C . VAL A 1 271 ? -42.134 -20.798 54.508 1.00 29.06 804 VAL A C 1
ATOM 1950 O O . VAL A 1 271 ? -41.893 -21.514 55.481 1.00 30.19 804 VAL A O 1
ATOM 1954 N N . PRO A 1 272 ? -41.564 -21.000 53.299 1.00 27.90 805 PRO A N 1
ATOM 1955 C CA . PRO A 1 272 ? -40.611 -22.070 53.147 1.00 30.44 805 PRO A CA 1
ATOM 1956 C C . PRO A 1 272 ? -39.290 -21.897 53.988 1.00 30.62 805 PRO A C 1
ATOM 1957 O O . PRO A 1 272 ? -38.744 -20.813 54.028 1.00 27.74 805 PRO A O 1
ATOM 1961 N N . ALA A 1 273 ? -38.820 -22.977 54.608 1.00 30.13 806 ALA A N 1
ATOM 1962 C CA . ALA A 1 273 ? -37.631 -23.004 55.458 1.00 33.46 806 ALA A CA 1
ATOM 1963 C C . ALA A 1 273 ? -36.454 -22.333 54.744 1.00 37.15 806 ALA A C 1
ATOM 1964 O O . ALA A 1 273 ? -35.704 -21.596 55.372 1.00 31.74 806 ALA A O 1
ATOM 1966 N N . GLU A 1 274 ? -36.408 -22.458 53.418 1.00 34.68 807 GLU A N 1
ATOM 1967 C CA . GLU A 1 274 ? -35.291 -22.009 52.612 1.00 35.41 807 GLU A CA 1
ATOM 1968 C C . GLU A 1 274 ? -35.240 -20.518 52.489 1.00 34.13 807 GLU A C 1
ATOM 1969 O O . GLU A 1 274 ? -34.238 -20.005 52.023 1.00 26.48 807 GLU A O 1
ATOM 1975 N N . LYS A 1 275 ? -36.285 -19.816 52.929 1.00 33.39 808 LYS A N 1
ATOM 1976 C CA . LYS A 1 275 ? -36.313 -18.375 52.872 1.00 30.06 808 LYS A CA 1
ATOM 1977 C C . LYS A 1 275 ? -36.201 -17.667 54.263 1.00 29.14 808 LYS A C 1
ATOM 1978 O O . LYS A 1 275 ? -36.220 -16.453 54.331 1.00 33.41 808 LYS A O 1
ATOM 1984 N N . LEU A 1 276 ? -36.106 -18.437 55.326 1.00 28.79 809 LEU A N 1
ATOM 1985 C CA . LEU A 1 276 ? -36.021 -17.950 56.674 1.00 27.27 809 LEU A CA 1
ATOM 1986 C C . LEU A 1 276 ? -34.601 -17.888 57.143 1.00 27.46 809 LEU A C 1
ATOM 1987 O O . LEU A 1 276 ? -33.902 -18.900 57.176 1.00 28.58 809 LEU A O 1
ATOM 1992 N N . MET A 1 277 ? -34.197 -16.707 57.580 1.00 26.19 810 MET A N 1
ATOM 1993 C CA . MET A 1 277 ? -32.913 -16.532 58.281 1.00 23.81 810 MET A CA 1
ATOM 1994 C C . MET A 1 277 ? -33.220 -16.373 59.763 1.00 24.41 810 MET A C 1
ATOM 1995 O O . MET A 1 277 ? -34.200 -15.709 60.150 1.00 24.53 810 MET A O 1
ATOM 2000 N N . VAL A 1 278 ? -32.436 -17.055 60.563 1.00 24.01 811 VAL A N 1
ATOM 2001 C CA . VAL A 1 278 ? -32.521 -17.029 62.000 1.00 25.80 811 VAL A CA 1
ATOM 2002 C C . VAL A 1 278 ? -31.690 -15.830 62.490 1.00 23.62 811 VAL A C 1
ATOM 2003 O O . VAL A 1 278 ? -30.598 -15.621 62.046 1.00 22.24 811 VAL A O 1
ATOM 2007 N N . GLY A 1 279 ? -32.224 -15.080 63.438 1.00 25.24 812 GLY A N 1
ATOM 2008 C CA . GLY A 1 279 ? -31.536 -13.929 64.000 1.00 20.27 812 GLY A CA 1
ATOM 2009 C C . GLY A 1 279 ? -30.843 -14.287 65.282 1.00 17.53 812 GLY A C 1
ATOM 2010 O O . GLY A 1 279 ? -31.334 -15.045 66.108 1.00 17.81 812 GLY A O 1
ATOM 2011 N N . GLY A 1 280 ? -29.680 -13.660 65.435 1.00 19.17 813 GLY A N 1
ATOM 2012 C CA . GLY A 1 280 ? -28.921 -13.629 66.651 1.00 20.26 813 GLY A CA 1
ATOM 2013 C C . GLY A 1 280 ? -28.467 -12.232 67.036 1.00 19.04 813 GLY A C 1
ATOM 2014 O O . GLY A 1 280 ? -28.486 -11.312 66.241 1.00 18.17 813 GLY A O 1
ATOM 2015 N N . ALA A 1 281 ? -28.058 -12.082 68.285 1.00 20.12 814 ALA A N 1
ATOM 2016 C CA . ALA A 1 281 ? -27.789 -10.745 68.817 1.00 19.51 814 ALA A CA 1
ATOM 2017 C C . ALA A 1 281 ? -26.414 -10.746 69.418 1.00 17.51 814 ALA A C 1
ATOM 2018 O O . ALA A 1 281 ? -26.002 -11.654 70.142 1.00 21.43 814 ALA A O 1
ATOM 2020 N N . PHE A 1 282 ? -25.673 -9.702 69.103 1.00 18.18 815 PHE A N 1
ATOM 2021 C CA . PHE A 1 282 ? -24.359 -9.474 69.684 1.00 17.83 815 PHE A CA 1
ATOM 2022 C C . PHE A 1 282 ? -24.480 -8.490 70.922 1.00 17.23 815 PHE A C 1
ATOM 2023 O O . PHE A 1 282 ? -23.535 -7.721 71.253 1.00 14.95 815 PHE A O 1
ATOM 2031 N N . TYR A 1 283 ? -25.556 -8.657 71.670 1.00 16.41 816 TYR A N 1
ATOM 2032 C CA . TYR A 1 283 ? -25.834 -7.820 72.857 1.00 17.08 816 TYR A CA 1
ATOM 2033 C C . TYR A 1 283 ? -26.777 -8.587 73.748 1.00 16.19 816 TYR A C 1
ATOM 2034 O O . TYR A 1 283 ? -27.408 -9.546 73.297 1.00 18.66 816 TYR A O 1
ATOM 2043 N N . SER A 1 284 ? -26.818 -8.206 75.011 1.00 14.69 817 SER A N 1
ATOM 2044 C CA . SER A 1 284 ? -27.671 -8.720 75.994 1.00 15.24 817 SER A CA 1
ATOM 2045 C C . SER A 1 284 ? -28.913 -7.919 76.343 1.00 15.47 817 SER A C 1
ATOM 2046 O O . SER A 1 284 ? -28.952 -6.705 76.107 1.00 18.46 817 SER A O 1
ATOM 2049 N N . ARG A 1 285 ? -29.942 -8.599 76.856 1.00 15.42 818 ARG A N 1
ATOM 2050 C CA . ARG A 1 285 ? -31.034 -7.954 77.583 1.00 18.18 818 ARG A CA 1
ATOM 2051 C C . ARG A 1 285 ? -30.834 -8.220 79.077 1.00 17.94 818 ARG A C 1
ATOM 2052 O O . ARG A 1 285 ? -30.509 -9.356 79.528 1.00 17.78 818 ARG A O 1
ATOM 2060 N N . VAL A 1 286 ? -31.025 -7.154 79.831 1.00 16.50 819 VAL A N 1
ATOM 2061 C CA . VAL A 1 286 ? -30.703 -7.048 81.261 1.00 17.25 819 VAL A CA 1
ATOM 2062 C C . VAL A 1 286 ? -31.961 -6.814 82.070 1.00 16.14 819 VAL A C 1
ATOM 2063 O O . VAL A 1 286 ? -32.848 -6.090 81.644 1.00 13.17 819 VAL A O 1
ATOM 2067 N N . TRP A 1 287 ? -31.975 -7.387 83.283 1.00 13.45 820 TRP A N 1
ATOM 2068 C CA . TRP A 1 287 ? -33.024 -7.162 84.239 1.00 14.15 820 TRP A CA 1
ATOM 2069 C C . TRP A 1 287 ? -32.277 -6.840 85.493 1.00 16.03 820 TRP A C 1
ATOM 2070 O O . TRP A 1 287 ? -31.274 -7.494 85.883 1.00 18.21 820 TRP A O 1
ATOM 2081 N N . GLN A 1 288 ? -32.725 -5.796 86.142 1.00 17.19 821 GLN A N 1
ATOM 2082 C CA . GLN A 1 288 ? -32.264 -5.466 87.497 1.00 15.43 821 GLN A CA 1
ATOM 2083 C C . GLN A 1 288 ? -33.266 -5.872 88.567 1.00 14.88 821 GLN A C 1
ATOM 2084 O O . GLN A 1 288 ? -34.407 -6.191 88.264 1.00 17.63 821 GLN A O 1
ATOM 2090 N N . ASN A 1 289 ? -32.808 -5.912 89.802 1.00 13.63 822 ASN A N 1
ATOM 2091 C CA . ASN A 1 289 ? -33.617 -6.179 90.947 1.00 16.87 822 ASN A CA 1
ATOM 2092 C C . ASN A 1 289 ? -34.351 -7.495 90.851 1.00 17.76 822 ASN A C 1
ATOM 2093 O O . ASN A 1 289 ? -35.555 -7.533 91.071 1.00 19.65 822 ASN A O 1
ATOM 2098 N N . VAL A 1 290 ? -33.612 -8.521 90.503 1.00 15.88 823 VAL A N 1
ATOM 2099 C CA . VAL A 1 290 ? -34.157 -9.850 90.311 1.00 17.88 823 VAL A CA 1
ATOM 2100 C C . VAL A 1 290 ? -33.979 -10.552 91.636 1.00 18.76 823 VAL A C 1
ATOM 2101 O O . VAL A 1 290 ? -32.938 -10.437 92.276 1.00 20.54 823 VAL A O 1
ATOM 2105 N N . GLU A 1 291 ? -35.005 -11.233 92.089 1.00 22.43 824 GLU A N 1
ATOM 2106 C CA . GLU A 1 291 ? -34.894 -11.903 93.400 1.00 24.50 824 GLU A CA 1
ATOM 2107 C C . GLU A 1 291 ? -33.776 -12.899 93.365 1.00 22.91 824 GLU A C 1
ATOM 2108 O O . GLU A 1 291 ? -33.633 -13.611 92.368 1.00 23.43 824 GLU A O 1
ATOM 2114 N N . ASN A 1 292 ? -33.052 -12.977 94.470 1.00 22.74 825 ASN A N 1
ATOM 2115 C CA . ASN A 1 292 ? -31.834 -13.711 94.526 1.00 24.00 825 ASN A CA 1
ATOM 2116 C C . ASN A 1 292 ? -32.128 -15.143 94.960 1.00 24.69 825 ASN A C 1
ATOM 2117 O O . ASN A 1 292 ? -31.978 -15.484 96.146 1.00 25.47 825 ASN A O 1
ATOM 2122 N N . LYS A 1 293 ? -32.573 -15.925 94.012 1.00 24.25 826 LYS A N 1
ATOM 2123 C CA . LYS A 1 293 ? -33.017 -17.291 94.191 1.00 25.44 826 LYS A CA 1
ATOM 2124 C C . LYS A 1 293 ? -32.615 -18.011 92.963 1.00 26.63 826 LYS A C 1
ATOM 2125 O O . LYS A 1 293 ? -32.646 -17.451 91.845 1.00 21.05 826 LYS A O 1
ATOM 2131 N N . GLY A 1 294 ? -32.189 -19.254 93.142 1.00 24.89 827 GLY A N 1
ATOM 2132 C CA . GLY A 1 294 ? -31.819 -20.064 92.026 1.00 25.34 827 GLY A CA 1
ATOM 2133 C C . GLY A 1 294 ? -30.625 -19.482 91.292 1.00 25.35 827 GLY A C 1
ATOM 2134 O O . GLY A 1 294 ? -29.711 -18.944 91.890 1.00 25.12 827 GLY A O 1
ATOM 2135 N N . THR A 1 295 ? -30.729 -19.489 89.987 1.00 26.02 828 THR A N 1
ATOM 2136 C CA . THR A 1 295 ? -29.768 -18.883 89.164 1.00 24.43 828 THR A CA 1
ATOM 2137 C C . THR A 1 295 ? -30.163 -17.497 88.634 1.00 23.89 828 THR A C 1
ATOM 2138 O O . THR A 1 295 ? -29.515 -16.992 87.739 1.00 20.64 828 THR A O 1
ATOM 2142 N N . GLY A 1 296 ? -31.253 -16.917 89.150 1.00 25.57 829 GLY A N 1
ATOM 2143 C CA . GLY A 1 296 ? -31.861 -15.715 88.586 1.00 22.19 829 GLY A CA 1
ATOM 2144 C C . GLY A 1 296 ? -32.754 -15.938 87.378 1.00 20.95 829 GLY A C 1
ATOM 2145 O O . GLY A 1 296 ? -33.531 -15.048 87.009 1.00 21.83 829 GLY A O 1
ATOM 2146 N N . LEU A 1 297 ? -32.726 -17.131 86.791 1.00 19.64 830 LEU A N 1
ATOM 2147 C CA . LEU A 1 297 ? -33.508 -17.420 85.607 1.00 19.18 830 LEU A CA 1
ATOM 2148 C C . LEU A 1 297 ? -34.925 -17.741 86.019 1.00 19.84 830 LEU A C 1
ATOM 2149 O O . LEU A 1 297 ? -35.132 -18.447 86.989 1.00 21.93 830 LEU A O 1
ATOM 2154 N N . SER A 1 298 ? -35.911 -17.274 85.276 1.00 20.97 831 SER A N 1
ATOM 2155 C CA . SER A 1 298 ? -37.333 -17.358 85.644 1.00 20.76 831 SER A CA 1
ATOM 2156 C C . SER A 1 298 ? -37.638 -16.863 87.053 1.00 23.45 831 SER A C 1
ATOM 2157 O O . SER A 1 298 ? -38.455 -17.445 87.748 1.00 25.89 831 SER A O 1
ATOM 2160 N N . GLU A 1 299 ? -36.926 -15.831 87.492 1.00 18.63 832 GLU A N 1
ATOM 2161 C CA . GLU A 1 299 ? -37.165 -15.261 88.754 1.00 21.30 832 GLU A CA 1
ATOM 2162 C C . GLU A 1 299 ? -37.866 -13.920 88.526 1.00 22.15 832 GLU A C 1
ATOM 2163 O O . GLU A 1 299 ? -37.754 -13.342 87.438 1.00 18.24 832 GLU A O 1
ATOM 2169 N N . LYS A 1 300 ? -38.598 -13.475 89.547 1.00 22.55 833 LYS A N 1
ATOM 2170 C CA . LYS A 1 300 ? -39.305 -12.192 89.484 1.00 23.12 833 LYS A CA 1
ATOM 2171 C C . LYS A 1 300 ? -38.295 -11.051 89.523 1.00 19.93 833 LYS A C 1
ATOM 2172 O O . LYS A 1 300 ? -37.302 -11.121 90.221 1.00 19.97 833 LYS A O 1
ATOM 2178 N N . ALA A 1 301 ? -38.567 -10.027 88.723 1.00 17.70 834 ALA A N 1
ATOM 2179 C CA . ALA A 1 301 ? -37.727 -8.843 88.638 1.00 17.81 834 ALA A CA 1
ATOM 2180 C C . ALA A 1 301 ? -38.559 -7.601 89.025 1.00 17.79 834 ALA A C 1
ATOM 2181 O O . ALA A 1 301 ? -39.712 -7.445 88.607 1.00 19.06 834 ALA A O 1
ATOM 2183 N N . GLY A 1 302 ? -37.936 -6.707 89.768 1.00 19.86 835 GLY A N 1
ATOM 2184 C CA . GLY A 1 302 ? -38.607 -5.497 90.291 1.00 17.01 835 GLY A CA 1
ATOM 2185 C C . GLY A 1 302 ? -38.377 -4.377 89.308 1.00 16.74 835 GLY A C 1
ATOM 2186 O O . GLY A 1 302 ? -38.501 -4.562 88.054 1.00 13.89 835 GLY A O 1
ATOM 2187 N N . SER A 1 303 ? -38.060 -3.209 89.858 1.00 15.24 836 SER A N 1
ATOM 2188 C CA . SER A 1 303 ? -37.956 -2.001 89.020 1.00 16.37 836 SER A CA 1
ATOM 2189 C C . SER A 1 303 ? -36.827 -2.089 88.016 1.00 15.14 836 SER A C 1
ATOM 2190 O O . SER A 1 303 ? -35.666 -2.366 88.375 1.00 18.41 836 SER A O 1
ATOM 2193 N N . GLN A 1 304 ? -37.159 -1.787 86.762 1.00 15.55 837 GLN A N 1
ATOM 2194 C CA . GLN A 1 304 ? -36.181 -1.611 85.722 1.00 15.67 837 GLN A CA 1
ATOM 2195 C C . GLN A 1 304 ? -35.830 -0.145 85.499 1.00 17.08 837 GLN A C 1
ATOM 2196 O O . GLN A 1 304 ? -35.115 0.181 84.557 1.00 16.49 837 GLN A O 1
ATOM 2202 N N . ALA A 1 305 ? -36.236 0.754 86.386 1.00 15.84 838 ALA A N 1
ATOM 2203 C CA . ALA A 1 305 ? -36.118 2.170 86.029 1.00 16.08 838 ALA A CA 1
ATOM 2204 C C . ALA A 1 305 ? -34.716 2.595 85.835 1.00 17.16 838 ALA A C 1
ATOM 2205 O O . ALA A 1 305 ? -34.448 3.584 85.121 1.00 16.29 838 ALA A O 1
ATOM 2207 N N . GLY A 1 306 ? -33.834 1.934 86.566 1.00 16.53 839 GLY A N 1
ATOM 2208 C CA . GLY A 1 306 ? -32.390 2.275 86.576 1.00 19.40 839 GLY A CA 1
ATOM 2209 C C . GLY A 1 306 ? -31.544 1.496 85.542 1.00 21.23 839 GLY A C 1
ATOM 2210 O O . GLY A 1 306 ? -30.328 1.592 85.506 1.00 23.81 839 GLY A O 1
ATOM 2211 N N . SER A 1 307 ? -32.196 0.727 84.698 1.00 19.38 840 SER A N 1
ATOM 2212 C CA . SER A 1 307 ? -31.511 -0.281 83.972 1.00 21.93 840 SER A CA 1
ATOM 2213 C C . SER A 1 307 ? -30.922 0.312 82.709 1.00 22.96 840 SER A C 1
ATOM 2214 O O . SER A 1 307 ? -31.567 1.110 82.075 1.00 22.72 840 SER A O 1
ATOM 2217 N N . PRO A 1 308 ? -29.746 -0.162 82.291 1.00 23.94 841 PRO A N 1
ATOM 2218 C CA . PRO A 1 308 ? -29.274 0.157 80.939 1.00 27.11 841 PRO A CA 1
ATOM 2219 C C . PRO A 1 308 ? -30.034 -0.599 79.823 1.00 24.67 841 PRO A C 1
ATOM 2220 O O . PRO A 1 308 ? -29.912 -0.249 78.641 1.00 21.17 841 PRO A O 1
ATOM 2224 N N . GLY A 1 309 ? -30.830 -1.628 80.164 1.00 23.55 842 GLY A N 1
ATOM 2225 C CA . GLY A 1 309 ? -31.697 -2.332 79.166 1.00 21.05 842 GLY A CA 1
ATOM 2226 C C . GLY A 1 309 ? -30.859 -3.388 78.428 1.00 20.08 842 GLY A C 1
ATOM 2227 O O . GLY A 1 309 ? -31.205 -4.576 78.502 1.00 19.20 842 GLY A O 1
ATOM 2228 N N . THR A 1 310 ? -29.736 -2.948 77.848 1.00 21.84 843 THR A N 1
ATOM 2229 C CA . THR A 1 310 ? -28.800 -3.795 77.095 1.00 23.01 843 THR A CA 1
ATOM 2230 C C . THR A 1 310 ? -27.348 -3.538 77.332 1.00 22.50 843 THR A C 1
ATOM 2231 O O . THR A 1 310 ? -26.958 -2.403 77.578 1.00 22.35 843 THR A O 1
ATOM 2235 N N . ILE A 1 311 ? -26.509 -4.582 77.157 1.00 18.00 844 ILE A N 1
ATOM 2236 C CA . ILE A 1 311 ? -25.090 -4.410 77.238 1.00 16.16 844 ILE A CA 1
ATOM 2237 C C . ILE A 1 311 ? -24.470 -5.191 76.074 1.00 17.41 844 ILE A C 1
ATOM 2238 O O . ILE A 1 311 ? -24.816 -6.353 75.856 1.00 14.10 844 ILE A O 1
ATOM 2243 N N . VAL A 1 312 ? -23.586 -4.566 75.324 1.00 15.79 845 VAL A N 1
ATOM 2244 C CA . VAL A 1 312 ? -23.107 -5.156 74.103 1.00 15.61 845 VAL A CA 1
ATOM 2245 C C . VAL A 1 312 ? -22.140 -6.256 74.467 1.00 15.08 845 VAL A C 1
ATOM 2246 O O . VAL A 1 312 ? -21.496 -6.222 75.526 1.00 15.36 845 VAL A O 1
ATOM 2250 N N . TYR A 1 313 ? -21.968 -7.208 73.564 1.00 16.91 846 TYR A N 1
ATOM 2251 C CA . TYR A 1 313 ? -21.066 -8.333 73.814 1.00 15.43 846 TYR A CA 1
ATOM 2252 C C . TYR A 1 313 ? -19.647 -7.977 74.134 1.00 15.72 846 TYR A C 1
ATOM 2253 O O . TYR A 1 313 ? -19.049 -8.621 75.038 1.00 16.21 846 TYR A O 1
ATOM 2262 N N . SER A 1 314 ? -19.058 -7.005 73.433 1.00 15.75 847 SER A N 1
ATOM 2263 C CA . SER A 1 314 ? -17.659 -6.668 73.775 1.00 17.25 847 SER A CA 1
ATOM 2264 C C . SER A 1 314 ? -17.562 -6.246 75.210 1.00 16.37 847 SER A C 1
ATOM 2265 O O . SER A 1 314 ? -16.623 -6.607 75.889 1.00 15.19 847 SER A O 1
ATOM 2268 N N . GLU A 1 315 ? -18.549 -5.498 75.688 1.00 19.70 848 GLU A N 1
ATOM 2269 C CA . GLU A 1 315 ? -18.567 -5.085 77.106 1.00 18.78 848 GLU A CA 1
ATOM 2270 C C . GLU A 1 315 ? -18.803 -6.226 78.108 1.00 17.29 848 GLU A C 1
ATOM 2271 O O . GLU A 1 315 ? -18.225 -6.247 79.208 1.00 17.30 848 GLU A O 1
ATOM 2277 N N . LEU A 1 316 ? -19.627 -7.190 77.725 1.00 18.28 849 LEU A N 1
ATOM 2278 C CA . LEU A 1 316 ? -19.802 -8.393 78.498 1.00 15.82 849 LEU A CA 1
ATOM 2279 C C . LEU A 1 316 ? -18.472 -9.126 78.652 1.00 16.13 849 LEU A C 1
ATOM 2280 O O . LEU A 1 316 ? -18.098 -9.540 79.760 1.00 17.25 849 LEU A O 1
ATOM 2285 N N . VAL A 1 317 ? -17.736 -9.254 77.567 1.00 17.28 850 VAL A N 1
ATOM 2286 C CA . VAL A 1 317 ? -16.486 -9.941 77.616 1.00 17.31 850 VAL A CA 1
ATOM 2287 C C . VAL A 1 317 ? -15.529 -9.173 78.540 1.00 17.09 850 VAL A C 1
ATOM 2288 O O . VAL A 1 317 ? -14.784 -9.742 79.342 1.00 18.84 850 VAL A O 1
ATOM 2292 N N . ASN A 1 318 ? -15.526 -7.879 78.392 1.00 20.94 851 ASN A N 1
ATOM 2293 C CA . ASN A 1 318 ? -14.535 -7.035 79.129 1.00 20.35 851 ASN A CA 1
ATOM 2294 C C . ASN A 1 318 ? -14.817 -6.990 80.604 1.00 19.21 851 ASN A C 1
ATOM 2295 O O . ASN A 1 318 ? -13.885 -7.032 81.402 1.00 20.83 851 ASN A O 1
ATOM 2300 N N . ASN A 1 319 ? -16.083 -6.980 80.978 1.00 19.38 852 ASN A N 1
ATOM 2301 C CA . ASN A 1 319 ? -16.449 -6.615 82.362 1.00 20.68 852 ASN A CA 1
ATOM 2302 C C . ASN A 1 319 ? -17.452 -7.447 83.083 1.00 19.89 852 ASN A C 1
ATOM 2303 O O . ASN A 1 319 ? -17.689 -7.134 84.227 1.00 22.53 852 ASN A O 1
ATOM 2308 N N . TYR A 1 320 ? -18.013 -8.509 82.462 1.00 22.18 853 TYR A N 1
ATOM 2309 C CA . TYR A 1 320 ? -19.130 -9.284 83.052 1.00 17.81 853 TYR A CA 1
ATOM 2310 C C . TYR A 1 320 ? -19.016 -10.818 82.948 1.00 15.80 853 TYR A C 1
ATOM 2311 O O . TYR A 1 320 ? -19.332 -11.450 83.882 1.00 15.92 853 TYR A O 1
ATOM 2320 N N . ILE A 1 321 ? -18.631 -11.403 81.857 1.00 16.85 854 ILE A N 1
ATOM 2321 C CA . ILE A 1 321 ? -18.670 -12.875 81.733 1.00 18.41 854 ILE A CA 1
ATOM 2322 C C . ILE A 1 321 ? -17.565 -13.504 82.618 1.00 21.69 854 ILE A C 1
ATOM 2323 O O . ILE A 1 321 ? -16.385 -13.603 82.217 1.00 23.93 854 ILE A O 1
ATOM 2328 N N . ASN A 1 322 ? -18.000 -13.966 83.796 1.00 19.55 855 ASN A N 1
ATOM 2329 C CA . ASN A 1 322 ? -17.141 -14.560 84.805 1.00 22.09 855 ASN A CA 1
ATOM 2330 C C . ASN A 1 322 ? -16.203 -13.523 85.386 1.00 23.83 855 ASN A C 1
ATOM 2331 O O . ASN A 1 322 ? -15.028 -13.834 85.737 1.00 21.86 855 ASN A O 1
ATOM 2336 N N . LYS A 1 323 ? -16.746 -12.311 85.556 1.00 21.50 856 LYS A N 1
ATOM 2337 C CA . LYS A 1 323 ? -15.960 -11.176 86.026 1.00 21.08 856 LYS A CA 1
ATOM 2338 C C . LYS A 1 323 ? -16.793 -10.365 87.000 1.00 21.08 856 LYS A C 1
ATOM 2339 O O . LYS A 1 323 ? -18.027 -10.353 86.893 1.00 19.36 856 LYS A O 1
ATOM 2345 N N . ASN A 1 324 ? -16.127 -9.684 87.940 1.00 20.49 857 ASN A N 1
ATOM 2346 C CA . ASN A 1 324 ? -16.763 -8.630 88.688 1.00 23.98 857 ASN A CA 1
ATOM 2347 C C . ASN A 1 324 ? -18.036 -9.126 89.412 1.00 25.23 857 ASN A C 1
ATOM 2348 O O . ASN A 1 324 ? -19.020 -8.407 89.542 1.00 23.60 857 ASN A O 1
ATOM 2353 N N . GLY A 1 325 ? -17.994 -10.381 89.871 1.00 26.97 858 GLY A N 1
ATOM 2354 C CA . GLY A 1 325 ? -19.092 -10.969 90.677 1.00 27.11 858 GLY A CA 1
ATOM 2355 C C . GLY A 1 325 ? -20.210 -11.625 89.882 1.00 21.97 858 GLY A C 1
ATOM 2356 O O . GLY A 1 325 ? -21.149 -12.177 90.457 1.00 23.39 858 GLY A O 1
ATOM 2357 N N . TYR A 1 326 ? -20.186 -11.513 88.559 1.00 20.38 859 TYR A N 1
ATOM 2358 C CA . TYR A 1 326 ? -21.160 -12.219 87.724 1.00 18.92 859 TYR A CA 1
ATOM 2359 C C . TYR A 1 326 ? -20.742 -13.691 87.469 1.00 22.53 859 TYR A C 1
ATOM 2360 O O . TYR A 1 326 ? -19.666 -13.948 86.914 1.00 22.20 859 TYR A O 1
ATOM 2369 N N . THR A 1 327 ? -21.673 -14.628 87.710 1.00 21.06 860 THR A N 1
ATOM 2370 C CA . THR A 1 327 ? -21.492 -16.048 87.353 1.00 21.91 860 THR A CA 1
ATOM 2371 C C . THR A 1 327 ? -22.103 -16.352 86.029 1.00 18.80 860 THR A C 1
ATOM 2372 O O . THR A 1 327 ? -23.219 -15.909 85.732 1.00 19.18 860 THR A O 1
ATOM 2376 N N . ARG A 1 328 ? -21.390 -17.121 85.201 1.00 18.53 861 ARG A N 1
ATOM 2377 C CA A ARG A 1 328 ? -21.936 -17.625 83.976 0.50 18.35 861 ARG A CA 1
ATOM 2378 C CA B ARG A 1 328 ? -21.934 -17.643 83.942 0.50 21.18 861 ARG A CA 1
ATOM 2379 C C . ARG A 1 328 ? -22.735 -18.904 84.309 1.00 20.68 861 ARG A C 1
ATOM 2380 O O . ARG A 1 328 ? -22.277 -19.735 85.079 1.00 21.88 861 ARG A O 1
ATOM 2395 N N . TYR A 1 329 ? -23.914 -18.999 83.720 1.00 19.73 862 TYR A N 1
ATOM 2396 C CA . TYR A 1 329 ? -24.840 -20.174 83.757 1.00 20.12 862 TYR A CA 1
ATOM 2397 C C . TYR A 1 329 ? -25.247 -20.545 82.372 1.00 19.20 862 TYR A C 1
ATOM 2398 O O . TYR A 1 329 ? -25.091 -19.788 81.389 1.00 20.36 862 TYR A O 1
ATOM 2407 N N . TRP A 1 330 ? -25.711 -21.792 82.217 1.00 20.11 863 TRP A N 1
ATOM 2408 C CA . TRP A 1 330 ? -26.147 -22.242 80.946 1.00 19.15 863 TRP A CA 1
ATOM 2409 C C . TRP A 1 330 ? -27.499 -22.971 81.113 1.00 22.53 863 TRP A C 1
ATOM 2410 O O . TRP A 1 330 ? -27.700 -23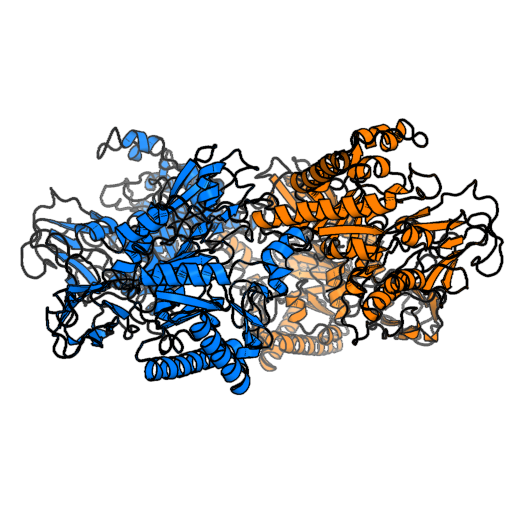.733 82.076 1.00 21.28 863 TRP A O 1
ATOM 2421 N N . ASP A 1 331 ? -28.433 -22.668 80.197 1.00 23.11 864 ASP A N 1
ATOM 2422 C CA . ASP A 1 331 ? -29.717 -23.367 80.159 1.00 25.06 864 ASP A CA 1
ATOM 2423 C C . ASP A 1 331 ? -29.563 -24.485 79.133 1.00 21.43 864 ASP A C 1
ATOM 2424 O O . ASP A 1 331 ? -29.527 -24.262 77.937 1.00 23.31 864 ASP A O 1
ATOM 2429 N N . ASP A 1 332 ? -29.486 -25.721 79.594 1.00 26.53 865 ASP A N 1
ATOM 2430 C CA . ASP A 1 332 ? -29.229 -26.845 78.673 1.00 27.70 865 ASP A CA 1
ATOM 2431 C C . ASP A 1 332 ? -30.429 -27.292 77.841 1.00 28.38 865 ASP A C 1
ATOM 2432 O O . ASP A 1 332 ? -30.284 -28.085 76.878 1.00 28.59 865 ASP A O 1
ATOM 2437 N N . THR A 1 333 ? -31.602 -26.746 78.136 1.00 23.66 866 THR A N 1
ATOM 2438 C CA . THR A 1 333 ? -32.751 -26.932 77.263 1.00 22.92 866 THR A CA 1
ATOM 2439 C C . THR A 1 333 ? -32.906 -25.838 76.254 1.00 22.54 866 THR A C 1
ATOM 2440 O O . THR A 1 333 ? -33.013 -26.087 75.078 1.00 21.56 866 THR A O 1
ATOM 2444 N N . ALA A 1 334 ? -32.951 -24.578 76.715 1.00 21.35 867 ALA A N 1
ATOM 2445 C CA . ALA A 1 334 ? -32.940 -23.440 75.754 1.00 20.18 867 ALA A CA 1
ATOM 2446 C C . ALA A 1 334 ? -31.699 -23.356 74.880 1.00 18.09 867 ALA A C 1
ATOM 2447 O O . ALA A 1 334 ? -31.755 -22.836 73.786 1.00 17.31 867 ALA A O 1
ATOM 2449 N N . LYS A 1 335 ? -30.583 -23.869 75.384 1.00 21.15 868 LYS A N 1
ATOM 2450 C CA . LYS A 1 335 ? -29.272 -23.732 74.753 1.00 23.82 868 LYS A CA 1
ATOM 2451 C C . LYS A 1 335 ? -28.862 -22.240 74.722 1.00 18.83 868 LYS A C 1
ATOM 2452 O O . LYS A 1 335 ? -28.602 -21.688 73.672 1.00 24.87 868 LYS A O 1
ATOM 2458 N N . ALA A 1 336 ? -28.833 -21.644 75.912 1.00 21.93 869 ALA A N 1
ATOM 2459 C CA . ALA A 1 336 ? -28.616 -20.190 76.065 1.00 19.36 869 ALA A CA 1
ATOM 2460 C C . ALA A 1 336 ? -27.865 -19.895 77.286 1.00 18.30 869 ALA A C 1
ATOM 2461 O O . ALA A 1 336 ? -28.098 -20.479 78.350 1.00 18.72 869 ALA A O 1
ATOM 2463 N N . PRO A 1 337 ? -26.888 -18.952 77.178 1.00 16.81 870 PRO A N 1
ATOM 2464 C CA . PRO A 1 337 ? -26.171 -18.542 78.332 1.00 13.74 870 PRO A CA 1
ATOM 2465 C C . PRO A 1 337 ? -26.827 -17.356 79.044 1.00 14.64 870 PRO A C 1
ATOM 2466 O O . PRO A 1 337 ? -27.596 -16.666 78.481 1.00 14.37 870 PRO A O 1
ATOM 2470 N N . TYR A 1 338 ? -26.527 -17.182 80.298 1.00 16.90 871 TYR A N 1
ATOM 2471 C CA . TYR A 1 338 ? -26.933 -15.996 81.059 1.00 17.21 871 TYR A CA 1
ATOM 2472 C C . TYR A 1 338 ? -25.986 -15.785 82.207 1.00 17.53 871 TYR A C 1
ATOM 2473 O O . TYR A 1 338 ? -25.191 -16.694 82.562 1.00 22.34 871 TYR A O 1
ATOM 2482 N N . LEU A 1 339 ? -25.977 -14.592 82.762 1.00 16.85 872 LEU A N 1
ATOM 2483 C CA . LEU A 1 339 ? -25.208 -14.266 83.869 1.00 14.21 872 LEU A CA 1
ATOM 2484 C C . LEU A 1 339 ? -26.082 -13.826 84.986 1.00 15.04 872 LEU A C 1
ATOM 2485 O O . LEU A 1 339 ? -27.123 -13.205 84.760 1.00 14.69 872 LEU A O 1
ATOM 2490 N N . PHE A 1 340 ? -25.637 -13.996 86.215 1.00 18.05 873 PHE A N 1
ATOM 2491 C CA . PHE A 1 340 ? -26.345 -13.448 87.388 1.00 18.01 873 PHE A CA 1
ATOM 2492 C C . PHE A 1 340 ? -25.322 -13.150 88.423 1.00 19.45 873 PHE A C 1
ATOM 2493 O O . PHE A 1 340 ? -24.418 -13.912 88.573 1.00 17.61 873 PHE A O 1
ATOM 2501 N N . ASN A 1 341 ? -25.493 -12.073 89.144 1.00 18.43 874 ASN A N 1
ATOM 2502 C CA . ASN A 1 341 ? -24.678 -11.778 90.277 1.00 20.89 874 ASN A CA 1
ATOM 2503 C C . ASN A 1 341 ? -25.518 -11.661 91.553 1.00 20.71 874 ASN A C 1
ATOM 2504 O O . ASN A 1 341 ? -25.030 -11.104 92.493 1.00 20.17 874 ASN A O 1
ATOM 2509 N N . GLY A 1 342 ? -26.758 -12.161 91.583 1.00 21.14 875 GLY A N 1
ATOM 2510 C CA . GLY A 1 342 ? -27.614 -12.032 92.805 1.00 19.78 875 GLY A CA 1
ATOM 2511 C C . GLY A 1 342 ? -28.667 -10.924 92.702 1.00 20.64 875 GLY A C 1
ATOM 2512 O O . GLY A 1 342 ? -29.594 -10.898 93.465 1.00 22.00 875 GLY A O 1
ATOM 2513 N N . SER A 1 343 ? -28.509 -9.992 91.776 1.00 19.40 876 SER A N 1
ATOM 2514 C CA . SER A 1 343 ? -29.380 -8.846 91.630 1.00 20.98 876 SER A CA 1
ATOM 2515 C C . SER A 1 343 ? -29.682 -8.537 90.102 1.00 18.16 876 SER A C 1
ATOM 2516 O O . SER A 1 343 ? -30.848 -8.308 89.736 1.00 20.08 876 SER A O 1
ATOM 2519 N N . THR A 1 344 ? -28.661 -8.561 89.258 1.00 15.39 877 THR A N 1
ATOM 2520 C CA . THR A 1 344 ? -28.779 -8.315 87.810 1.00 15.20 877 THR A CA 1
ATOM 2521 C C . THR A 1 344 ? -28.610 -9.648 87.049 1.00 15.90 877 THR A C 1
ATOM 2522 O O . THR A 1 344 ? -27.647 -10.372 87.260 1.00 16.32 877 THR A O 1
ATOM 2526 N N . PHE A 1 345 ? -29.549 -9.928 86.162 1.00 13.87 878 PHE A N 1
ATOM 2527 C CA . PHE A 1 345 ? -29.573 -11.031 85.323 1.00 13.27 878 PHE A CA 1
ATOM 2528 C C . PHE A 1 345 ? -29.347 -10.557 83.928 1.00 14.03 878 PHE A C 1
ATOM 2529 O O . PHE A 1 345 ? -29.965 -9.624 83.519 1.00 13.76 878 PHE A O 1
ATOM 2537 N N . ILE A 1 346 ? -28.513 -11.252 83.151 1.00 14.87 879 ILE A N 1
ATOM 2538 C CA . ILE A 1 346 ? -28.162 -10.865 81.824 1.00 13.54 879 ILE A CA 1
ATOM 2539 C C . ILE A 1 346 ? -28.338 -12.015 80.880 1.00 14.64 879 ILE A C 1
ATOM 2540 O O . ILE A 1 346 ? -27.726 -13.058 81.065 1.00 14.91 879 ILE A O 1
ATOM 2545 N N . SER A 1 347 ? -29.121 -11.826 79.831 1.00 15.10 880 SER A N 1
ATOM 2546 C CA . SER A 1 347 ? -29.346 -12.850 78.826 1.00 15.09 880 SER A CA 1
ATOM 2547 C C . SER A 1 347 ? -28.610 -12.425 77.601 1.00 14.93 880 SER A C 1
ATOM 2548 O O . SER A 1 347 ? -28.784 -11.324 77.181 1.00 14.88 880 SER A O 1
ATOM 2551 N N . TYR A 1 348 ? -27.762 -13.298 77.048 1.00 14.20 881 TYR A N 1
ATOM 2552 C CA . TYR A 1 348 ? -26.930 -12.949 75.965 1.00 15.80 881 TYR A CA 1
ATOM 2553 C C . TYR A 1 348 ? -26.726 -14.102 75.008 1.00 19.38 881 TYR A C 1
ATOM 2554 O O . TYR A 1 348 ? -27.297 -15.183 75.182 1.00 21.18 881 TYR A O 1
ATOM 2563 N N . GLU A 1 349 ? -25.984 -13.828 73.954 1.00 19.36 882 GLU A N 1
ATOM 2564 C CA . GLU A 1 349 ? -25.627 -14.813 72.956 1.00 20.56 882 GLU A CA 1
ATOM 2565 C C . GLU A 1 349 ? -24.086 -14.998 73.062 1.00 22.12 882 GLU A C 1
ATOM 2566 O O . GLU A 1 349 ? -23.348 -14.022 73.168 1.00 18.91 882 GLU A O 1
ATOM 2572 N N . ASP A 1 350 ? -23.626 -16.256 73.022 1.00 20.87 883 ASP A N 1
ATOM 2573 C CA . ASP A 1 350 ? -22.211 -16.556 73.098 1.00 19.51 883 ASP A CA 1
ATOM 2574 C C . ASP A 1 350 ? -21.775 -17.574 72.028 1.00 21.44 883 ASP A C 1
ATOM 2575 O O . ASP A 1 350 ? -22.508 -17.884 71.078 1.00 18.53 883 ASP A O 1
ATOM 2580 N N . THR A 1 351 ? -20.534 -17.997 72.129 1.00 22.16 884 THR A N 1
ATOM 2581 C CA . THR A 1 351 ? -19.996 -19.025 71.257 1.00 21.21 884 THR A CA 1
ATOM 2582 C C . THR A 1 351 ? -20.848 -20.345 71.226 1.00 19.97 884 THR A C 1
ATOM 2583 O O . THR A 1 351 ? -21.093 -20.854 70.129 1.00 16.69 884 THR A O 1
ATOM 2587 N N . ALA A 1 352 ? -21.312 -20.798 72.381 1.00 20.72 885 ALA A N 1
ATOM 2588 C CA . ALA A 1 352 ? -22.138 -22.081 72.473 1.00 21.29 885 ALA A CA 1
ATOM 2589 C C . ALA A 1 352 ? -23.529 -21.873 71.900 1.00 21.77 885 ALA A C 1
ATOM 2590 O O . ALA A 1 352 ? -23.995 -22.652 71.037 1.00 21.75 885 ALA A O 1
ATOM 2592 N N . SER A 1 353 ? -24.171 -20.729 72.208 1.00 19.75 886 SER A N 1
ATOM 2593 C CA . SER A 1 353 ? -25.501 -20.534 71.683 1.00 19.28 886 SER A CA 1
ATOM 2594 C C . SER A 1 353 ? -25.410 -20.338 70.213 1.00 18.34 886 SER A C 1
ATOM 2595 O O . SER A 1 353 ? -26.262 -20.780 69.417 1.00 18.39 886 SER A O 1
ATOM 2598 N N . ALA A 1 354 ? -24.346 -19.696 69.754 1.00 19.32 887 ALA A N 1
ATOM 2599 C CA . ALA A 1 354 ? -24.234 -19.450 68.319 1.00 17.63 887 ALA A CA 1
ATOM 2600 C C . ALA A 1 354 ? -24.044 -20.804 67.551 1.00 18.40 887 ALA A C 1
ATOM 2601 O O . ALA A 1 354 ? -24.510 -20.956 66.431 1.00 17.07 887 ALA A O 1
ATOM 2603 N N . ALA A 1 355 ? -23.352 -21.724 68.181 1.00 20.62 888 ALA A N 1
ATOM 2604 C CA . ALA A 1 355 ? -23.076 -23.016 67.527 1.00 22.76 888 ALA A CA 1
ATOM 2605 C C . ALA A 1 355 ? -24.412 -23.744 67.437 1.00 21.62 888 ALA A C 1
ATOM 2606 O O . ALA A 1 355 ? -24.790 -24.141 66.340 1.00 24.94 888 ALA A O 1
ATOM 2608 N N . TYR A 1 356 ? -25.190 -23.774 68.525 1.00 20.81 889 TYR A N 1
ATOM 2609 C CA . TYR A 1 356 ? -26.549 -24.433 68.535 1.00 20.98 889 TYR A CA 1
ATOM 2610 C C . TYR A 1 356 ? -27.480 -23.804 67.618 1.00 23.67 889 TYR A C 1
ATOM 2611 O O . TYR A 1 356 ? -28.242 -24.475 66.986 1.00 23.31 889 TYR A O 1
ATOM 2620 N N . LYS A 1 357 ? -27.429 -22.486 67.450 1.00 24.69 890 LYS A N 1
ATOM 2621 C CA . LYS A 1 357 ? -28.210 -21.870 66.420 1.00 22.27 890 LYS A CA 1
ATOM 2622 C C . LYS A 1 357 ? -27.797 -22.267 65.041 1.00 26.40 890 LYS A C 1
ATOM 2623 O O . LYS A 1 357 ? -28.624 -22.481 64.177 1.00 25.23 890 LYS A O 1
ATOM 2629 N N . ALA A 1 358 ? -26.506 -22.261 64.780 1.00 29.01 891 ALA A N 1
ATOM 2630 C CA . ALA A 1 358 ? -26.043 -22.687 63.445 1.00 28.54 891 ALA A CA 1
ATOM 2631 C C . ALA A 1 358 ? -26.417 -24.165 63.173 1.00 26.77 891 ALA A C 1
ATOM 2632 O O . ALA A 1 358 ? -26.761 -24.469 62.080 1.00 30.23 891 ALA A O 1
ATOM 2634 N N . GLU A 1 359 ? -26.338 -25.033 64.180 1.00 30.42 892 GLU A N 1
ATOM 2635 C CA A GLU A 1 359 ? -26.785 -26.420 63.996 0.50 29.40 892 GLU A CA 1
ATOM 2636 C CA B GLU A 1 359 ? -26.786 -26.465 64.161 0.50 30.79 892 GLU A CA 1
ATOM 2637 C C . GLU A 1 359 ? -28.299 -26.538 63.796 1.00 30.65 892 GLU A C 1
ATOM 2638 O O . GLU A 1 359 ? -28.760 -27.388 63.040 1.00 30.34 892 GLU A O 1
ATOM 2649 N N . TYR A 1 360 ? -29.102 -25.654 64.398 1.00 25.83 893 TYR A N 1
ATOM 2650 C CA . TYR A 1 360 ? -30.526 -25.576 64.130 1.00 25.51 893 TYR A CA 1
ATOM 2651 C C . TYR A 1 360 ? -30.818 -25.225 62.707 1.00 24.67 893 TYR A C 1
ATOM 2652 O O . TYR A 1 360 ? -31.737 -25.779 62.086 1.00 27.43 893 TYR A O 1
ATOM 2661 N N . ILE A 1 361 ? -30.065 -24.265 62.173 1.00 26.84 894 ILE A N 1
ATOM 2662 C CA . ILE A 1 361 ? -30.242 -23.800 60.789 1.00 25.97 894 ILE A CA 1
ATOM 2663 C C . ILE A 1 361 ? -30.019 -24.975 59.772 1.00 31.46 894 ILE A C 1
ATOM 2664 O O . ILE A 1 361 ? -30.735 -25.111 58.721 1.00 25.04 894 ILE A O 1
ATOM 2669 N N . LYS A 1 362 ? -28.979 -25.735 60.067 1.00 34.10 895 LYS A N 1
ATOM 2670 C CA . LYS A 1 362 ? -28.506 -26.820 59.200 1.00 39.89 895 LYS A CA 1
ATOM 2671 C C . LYS A 1 362 ? -29.486 -27.960 59.252 1.00 38.44 895 LYS A C 1
ATOM 2672 O O . LYS A 1 362 ? -30.026 -28.347 58.217 1.00 41.86 895 LYS A O 1
ATOM 2678 N N . GLN A 1 363 ? -29.793 -28.389 60.470 1.00 39.05 896 GLN A N 1
ATOM 2679 C CA . GLN A 1 363 ? -30.710 -29.472 60.709 1.00 43.35 896 GLN A CA 1
ATOM 2680 C C . GLN A 1 363 ? -32.113 -29.173 60.182 1.00 42.25 896 GLN A C 1
ATOM 2681 O O . GLN A 1 363 ? -32.788 -30.104 59.787 1.00 42.71 896 GLN A O 1
ATOM 2687 N N . ASN A 1 364 ? -32.532 -27.904 60.097 1.00 37.72 897 ASN A N 1
ATOM 2688 C CA . ASN A 1 364 ? -33.872 -27.547 59.598 1.00 35.12 897 ASN A CA 1
ATOM 2689 C C . ASN A 1 364 ? -33.907 -26.910 58.245 1.00 33.48 897 ASN A C 1
ATOM 2690 O O . ASN A 1 364 ? -34.932 -26.355 57.827 1.00 36.56 897 ASN A O 1
ATOM 2695 N N . ASN A 1 365 ? -32.803 -26.966 57.521 1.00 36.23 898 ASN A N 1
ATOM 2696 C CA . ASN A 1 365 ? -32.765 -26.437 56.144 1.00 34.65 898 ASN A CA 1
ATOM 2697 C C . ASN A 1 365 ? -33.150 -24.961 55.924 1.00 33.16 898 ASN A C 1
ATOM 2698 O O . ASN A 1 365 ? -33.726 -24.565 54.906 1.00 28.32 898 ASN A O 1
ATOM 2703 N N . LEU A 1 366 ? -32.689 -24.105 56.845 1.00 31.76 899 LEU A N 1
ATOM 2704 C CA . LEU A 1 366 ? -33.107 -22.708 56.819 1.00 29.54 899 LEU A CA 1
ATOM 2705 C C . LEU A 1 366 ? -32.149 -21.987 55.978 1.00 29.13 899 LEU A C 1
ATOM 2706 O O . LEU A 1 366 ? -31.111 -22.553 55.626 1.00 29.86 899 LEU A O 1
ATOM 2711 N N . ALA A 1 367 ? -32.458 -20.737 55.638 1.00 27.13 900 ALA A N 1
ATOM 2712 C CA . ALA A 1 367 ? -31.575 -20.003 54.740 1.00 26.82 900 ALA A CA 1
ATOM 2713 C C . ALA A 1 367 ? -30.245 -19.621 55.336 1.00 23.81 900 ALA A C 1
ATOM 2714 O O . ALA A 1 367 ? -29.260 -19.443 54.595 1.00 26.35 900 ALA A O 1
ATOM 2716 N N . GLY A 1 368 ? -30.160 -19.494 56.647 1.00 23.01 901 GLY A N 1
ATOM 2717 C CA . GLY A 1 368 ? -28.940 -18.956 57.251 1.00 24.61 901 GLY A CA 1
ATOM 2718 C C . GLY A 1 368 ? -29.107 -18.173 58.564 1.00 24.01 901 GLY A C 1
ATOM 2719 O O . GLY A 1 368 ? -30.121 -18.303 59.285 1.00 22.56 901 GLY A O 1
ATOM 2720 N N . PHE A 1 369 ? -28.096 -17.354 58.834 1.00 24.11 902 PHE A N 1
ATOM 2721 C CA . PHE A 1 369 ? -27.851 -16.736 60.153 1.00 22.05 902 PHE A CA 1
ATOM 2722 C C . PHE A 1 369 ? -27.739 -15.220 59.910 1.00 21.07 902 PHE A C 1
ATOM 2723 O O . PHE A 1 369 ? -26.941 -14.785 59.083 1.00 24.61 902 PHE A O 1
ATOM 2731 N N . MET A 1 370 ? -28.586 -14.436 60.576 1.00 18.20 903 MET A N 1
ATOM 2732 C CA . MET A 1 370 ? -28.537 -12.947 60.492 1.00 19.12 903 MET A CA 1
ATOM 2733 C C . MET A 1 370 ? -28.147 -12.456 61.865 1.00 19.17 903 MET A C 1
ATOM 2734 O O . MET A 1 370 ? -28.592 -13.050 62.848 1.00 20.30 903 MET A O 1
ATOM 2739 N N . TYR A 1 371 ? -27.332 -11.397 61.994 1.00 21.43 904 TYR A N 1
ATOM 2740 C CA . TYR A 1 371 ? -27.061 -10.929 63.386 1.00 19.21 904 TYR A CA 1
ATOM 2741 C C . TYR A 1 371 ? -27.065 -9.463 63.543 1.00 18.75 904 TYR A C 1
ATOM 2742 O O . TYR A 1 371 ? -26.685 -8.772 62.630 1.00 20.51 904 TYR A O 1
ATOM 2751 N N . TRP A 1 372 ? -27.554 -8.961 64.679 1.00 18.93 905 TRP A N 1
ATOM 2752 C CA . TRP A 1 372 ? -27.550 -7.522 64.964 1.00 19.84 905 TRP A CA 1
ATOM 2753 C C . TRP A 1 372 ? -26.631 -7.303 66.145 1.00 19.53 905 TRP A C 1
ATOM 2754 O O . TRP A 1 372 ? -26.872 -7.900 67.144 1.00 16.84 905 TRP A O 1
ATOM 2765 N N . GLU A 1 373 ? -25.553 -6.530 66.086 1.00 20.50 906 GLU A N 1
ATOM 2766 C CA . GLU A 1 373 ? -24.926 -5.998 64.893 1.00 20.11 906 GLU A CA 1
ATOM 2767 C C . GLU A 1 373 ? -23.425 -6.071 65.062 1.00 18.17 906 GLU A C 1
ATOM 2768 O O . GLU A 1 373 ? -22.888 -6.168 66.169 1.00 18.29 906 GLU A O 1
ATOM 2774 N N . TYR A 1 374 ? -22.729 -6.106 63.944 1.00 19.65 907 TYR A N 1
ATOM 2775 C CA . TYR A 1 374 ? -21.331 -6.544 63.851 1.00 20.11 907 TYR A CA 1
ATOM 2776 C C . TYR A 1 374 ? -20.382 -5.796 64.784 1.00 20.09 907 TYR A C 1
ATOM 2777 O O . TYR A 1 374 ? -19.447 -6.386 65.314 1.00 20.79 907 TYR A O 1
ATOM 2786 N N . SER A 1 375 ? -20.615 -4.511 64.972 1.00 21.37 908 SER A N 1
ATOM 2787 C CA . SER A 1 375 ? -19.675 -3.689 65.809 1.00 22.67 908 SER A CA 1
ATOM 2788 C C . SER A 1 375 ? -19.733 -3.981 67.322 1.00 24.09 908 SER A C 1
ATOM 2789 O O . SER A 1 375 ? -18.804 -3.569 68.079 1.00 24.01 908 SER A O 1
ATOM 2792 N N . GLN A 1 376 ? -20.813 -4.671 67.760 1.00 20.85 909 GLN A N 1
ATOM 2793 C CA . GLN A 1 376 ? -20.971 -5.081 69.138 1.00 19.62 909 GLN A CA 1
ATOM 2794 C C . GLN A 1 376 ? -20.148 -6.283 69.599 1.00 20.66 909 GLN A C 1
ATOM 2795 O O . GLN A 1 376 ? -20.020 -6.584 70.826 1.00 20.99 909 GLN A O 1
ATOM 2801 N N . ASP A 1 377 ? -19.647 -7.018 68.637 1.00 19.80 910 ASP A N 1
ATOM 2802 C CA . ASP A 1 377 ? -18.787 -8.111 68.896 1.00 19.21 910 ASP A CA 1
ATOM 2803 C C . ASP A 1 377 ? -17.514 -7.661 69.594 1.00 19.84 910 ASP A C 1
ATOM 2804 O O . ASP A 1 377 ? -17.186 -6.461 69.651 1.00 19.35 910 ASP A O 1
ATOM 2809 N N . SER A 1 378 ? -16.845 -8.610 70.177 1.00 18.08 911 SER A N 1
ATOM 2810 C CA . SER A 1 378 ? -15.533 -8.389 70.781 1.00 25.18 911 SER A CA 1
ATOM 2811 C C . SER A 1 378 ? -14.546 -7.906 69.682 1.00 28.78 911 SER A C 1
ATOM 2812 O O . SER A 1 378 ? -14.769 -8.099 68.448 1.00 25.48 911 SER A O 1
ATOM 2815 N N . ASP A 1 379 ? -13.447 -7.285 70.116 1.00 33.11 912 ASP A N 1
ATOM 2816 C CA . ASP A 1 379 ? -12.418 -6.730 69.179 1.00 36.19 912 ASP A CA 1
ATOM 2817 C C . ASP A 1 379 ? -11.954 -7.713 68.059 1.00 32.09 912 ASP A C 1
ATOM 2818 O O . ASP A 1 379 ? -11.758 -7.319 66.891 1.00 33.50 912 ASP A O 1
ATOM 2823 N N . SER A 1 380 ? -11.775 -8.962 68.466 1.00 28.32 913 SER A N 1
ATOM 2824 C CA . SER A 1 380 ? -11.323 -10.060 67.591 1.00 33.11 913 SER A CA 1
ATOM 2825 C C . SER A 1 380 ? -12.507 -10.816 66.931 1.00 30.10 913 SER A C 1
ATOM 2826 O O . SER A 1 380 ? -12.340 -11.972 66.456 1.00 32.37 913 SER A O 1
ATOM 2829 N N . HIS A 1 381 ? -13.677 -10.165 66.899 1.00 27.62 914 HIS A N 1
ATOM 2830 C CA . HIS A 1 381 ? -14.849 -10.662 66.170 1.00 27.40 914 HIS A CA 1
ATOM 2831 C C . HIS A 1 381 ? -15.199 -12.101 66.531 1.00 23.57 914 HIS A C 1
ATOM 2832 O O . HIS A 1 381 ? -15.533 -12.862 65.665 1.00 24.55 914 HIS A O 1
ATOM 2839 N N . GLU A 1 382 ? -15.132 -12.465 67.814 1.00 23.03 915 GLU A N 1
ATOM 2840 C CA . GLU A 1 382 ? -15.384 -13.819 68.284 1.00 23.20 915 GLU A CA 1
ATOM 2841 C C . GLU A 1 382 ? -16.732 -14.425 67.841 1.00 24.41 915 GLU A C 1
ATOM 2842 O O . GLU A 1 382 ? -16.821 -15.617 67.535 1.00 20.43 915 GLU A O 1
ATOM 2848 N N . LEU A 1 383 ? -17.793 -13.638 67.923 1.00 23.83 916 LEU A N 1
ATOM 2849 C CA . LEU A 1 383 ? -19.131 -14.195 67.563 1.00 24.48 916 LEU A CA 1
ATOM 2850 C C . LEU A 1 383 ? -19.210 -14.347 66.034 1.00 21.93 916 LEU A C 1
ATOM 2851 O O . LEU A 1 383 ? -19.561 -15.439 65.540 1.00 25.14 916 LEU A O 1
ATOM 2856 N N . ALA A 1 384 ? -18.783 -13.324 65.315 1.00 20.92 917 ALA A N 1
ATOM 2857 C CA . ALA A 1 384 ? -18.836 -13.362 63.835 1.00 21.80 917 ALA A CA 1
ATOM 2858 C C . ALA A 1 384 ? -18.012 -14.523 63.277 1.00 25.14 917 ALA A C 1
ATOM 2859 O O . ALA A 1 384 ? -18.472 -15.243 62.362 1.00 25.47 917 ALA A O 1
ATOM 2861 N N . ASN A 1 385 ? -16.847 -14.737 63.891 1.00 25.64 918 ASN A N 1
ATOM 2862 C CA . ASN A 1 385 ? -15.990 -15.812 63.533 1.00 28.22 918 ASN A CA 1
ATOM 2863 C C . ASN A 1 385 ? -16.551 -17.151 63.893 1.00 28.25 918 ASN A C 1
ATOM 2864 O O . ASN A 1 385 ? -16.423 -18.089 63.099 1.00 31.87 918 ASN A O 1
ATOM 2869 N N . THR A 1 386 ? -17.170 -17.264 65.065 1.00 27.48 919 THR A N 1
ATOM 2870 C CA . THR A 1 386 ? -17.813 -18.523 65.463 1.00 26.54 919 THR A CA 1
ATOM 2871 C C . THR A 1 386 ? -18.914 -18.935 64.515 1.00 26.75 919 THR A C 1
ATOM 2872 O O . THR A 1 386 ? -19.009 -20.086 64.139 1.00 31.06 919 THR A O 1
ATOM 2876 N N . ILE A 1 387 ? -19.714 -17.985 64.081 1.00 26.10 920 ILE A N 1
ATOM 2877 C CA . ILE A 1 387 ? -20.877 -18.266 63.279 1.00 24.49 920 ILE A CA 1
ATOM 2878 C C . ILE A 1 387 ? -20.401 -18.764 61.895 1.00 26.26 920 ILE A C 1
ATOM 2879 O O . ILE A 1 387 ? -20.900 -19.759 61.409 1.00 25.96 920 ILE A O 1
ATOM 2884 N N . TYR A 1 388 ? -19.382 -18.132 61.325 1.00 24.57 921 TYR A N 1
ATOM 2885 C CA . TYR A 1 388 ? -18.769 -18.600 60.083 1.00 26.03 921 TYR A CA 1
ATOM 2886 C C . TYR A 1 388 ? -18.269 -20.039 60.160 1.00 29.61 921 TYR A C 1
ATOM 2887 O O . TYR A 1 388 ? -18.582 -20.828 59.290 1.00 34.14 921 TYR A O 1
ATOM 2896 N N . SER A 1 389 ? -17.505 -20.338 61.208 1.00 28.35 922 SER A N 1
ATOM 2897 C CA . SER A 1 389 ? -16.826 -21.603 61.387 1.00 34.32 922 SER A CA 1
ATOM 2898 C C . SER A 1 389 ? -17.854 -22.660 61.603 1.00 35.51 922 SER A C 1
ATOM 2899 O O . SER A 1 389 ? -17.733 -23.703 61.031 1.00 27.86 922 SER A O 1
ATOM 2902 N N . ARG A 1 390 ? -18.874 -22.389 62.403 1.00 35.01 923 ARG A N 1
ATOM 2903 C CA . ARG A 1 390 ? -19.908 -23.410 62.672 1.00 37.58 923 ARG A CA 1
ATOM 2904 C C . ARG A 1 390 ? -20.896 -23.613 61.538 1.00 36.40 923 ARG A C 1
ATOM 2905 O O . ARG A 1 390 ? -21.376 -24.716 61.343 1.00 37.34 923 ARG A O 1
ATOM 2913 N N . LEU A 1 391 ? -21.188 -22.570 60.784 1.00 36.69 924 LEU A N 1
ATOM 2914 C CA . LEU A 1 391 ? -22.163 -22.666 59.762 1.00 39.22 924 LEU A CA 1
ATOM 2915 C C . LEU A 1 391 ? -21.606 -23.313 58.507 1.00 44.90 924 LEU A C 1
ATOM 2916 O O . LEU A 1 391 ? -22.327 -23.973 57.778 1.00 50.47 924 LEU A O 1
ATOM 2921 N N . TYR A 1 392 ? -20.335 -23.152 58.233 1.00 47.94 925 TYR A N 1
ATOM 2922 C CA . TYR A 1 392 ? -19.763 -23.892 57.125 1.00 52.43 925 TYR A CA 1
ATOM 2923 C C . TYR A 1 392 ? -18.943 -25.100 57.537 1.00 55.25 925 TYR A C 1
ATOM 2924 O O . TYR A 1 392 ? -18.173 -25.609 56.753 1.00 54.17 925 TYR A O 1
ATOM 2933 N N . ALA A 1 393 ? -19.153 -25.590 58.750 1.00 62.12 926 ALA A N 1
ATOM 2934 C CA . ALA A 1 393 ? -18.668 -26.907 59.133 1.00 66.01 926 ALA A CA 1
ATOM 2935 C C . ALA A 1 393 ? -19.467 -27.964 58.349 1.00 73.45 926 ALA A C 1
ATOM 2936 O O . ALA A 1 393 ? -20.701 -27.927 58.310 1.00 75.19 926 ALA A O 1
ATOM 2938 N N . LYS A 1 394 ? -18.738 -28.869 57.705 1.00 78.50 927 LYS A N 1
ATOM 2939 C CA . LYS A 1 394 ? -19.296 -30.067 57.086 1.00 87.15 927 LYS A CA 1
ATOM 2940 C C . LYS A 1 394 ? -19.807 -30.998 58.189 1.00 87.51 927 LYS A C 1
ATOM 2941 O O . LYS A 1 394 ? -19.074 -31.254 59.145 1.00 83.93 927 LYS A O 1
ATOM 2947 N N . SER A 1 395 ? -21.050 -31.483 58.076 1.00 97.49 928 SER A N 1
ATOM 2948 C CA . SER A 1 395 ? -21.607 -32.476 59.042 1.00 98.14 928 SER A CA 1
ATOM 2949 C C . SER A 1 395 ? -20.947 -33.858 58.857 1.00 97.69 928 SER A C 1
ATOM 2950 O O . SER A 1 395 ? -20.401 -34.170 57.782 1.00 87.72 928 SER A O 1
ATOM 2953 N N . GLY A 1 396 ? -20.964 -34.665 59.917 1.00 97.94 929 GLY A N 1
ATOM 2954 C CA . GLY A 1 396 ? -20.259 -35.951 59.920 1.00 103.07 929 GLY A CA 1
ATOM 2955 C C . GLY A 1 396 ? -18.760 -35.858 60.207 1.00 108.85 929 GLY A C 1
ATOM 2956 O O . GLY A 1 396 ? -18.135 -36.884 60.480 1.00 114.45 929 GLY A O 1
ATOM 2957 N N . THR A 1 397 ? -18.175 -34.654 60.107 1.00 101.35 930 THR A N 1
ATOM 2958 C CA . THR A 1 397 ? -16.843 -34.349 60.631 1.00 85.95 930 THR A CA 1
ATOM 2959 C C . THR A 1 397 ? -17.071 -33.541 61.913 1.00 77.98 930 THR A C 1
ATOM 2960 O O . THR A 1 397 ? -17.090 -32.315 61.870 1.00 72.91 930 THR A O 1
ATOM 2964 N N . PRO A 1 398 ? -17.277 -34.223 63.062 1.00 78.40 931 PRO A N 1
ATOM 2965 C CA . PRO A 1 398 ? -17.312 -33.446 64.316 1.00 74.86 931 PRO A CA 1
ATOM 2966 C C . PRO A 1 398 ? -16.024 -32.630 64.529 1.00 69.85 931 PRO A C 1
ATOM 2967 O O . PRO A 1 398 ? -14.948 -32.982 64.010 1.00 62.04 931 PRO A O 1
ATOM 2971 N N . LEU A 1 399 ? -16.160 -31.532 65.268 1.00 65.35 932 LEU A N 1
ATOM 2972 C CA . LEU A 1 399 ? -15.090 -30.584 65.427 1.00 53.24 932 LEU A CA 1
ATOM 2973 C C . LEU A 1 399 ? -14.410 -30.924 66.715 1.00 46.29 932 LEU A C 1
ATOM 2974 O O . LEU A 1 399 ? -15.032 -31.336 67.681 1.00 39.59 932 LEU A O 1
ATOM 2979 N N . SER A 1 400 ? -13.096 -30.759 66.732 1.00 40.64 933 SER A N 1
ATOM 2980 C CA . SER A 1 400 ? -12.375 -30.934 67.941 1.00 38.24 933 SER A CA 1
ATOM 2981 C C . SER A 1 400 ? -12.426 -29.591 68.631 1.00 30.05 933 SER A C 1
ATOM 2982 O O . SER A 1 400 ? -12.488 -28.564 68.010 1.00 28.50 933 SER A O 1
ATOM 2985 N N . VAL A 1 401 ? -12.390 -29.678 69.928 1.00 30.17 934 VAL A N 1
ATOM 2986 C CA . VAL A 1 401 ? -12.198 -28.575 70.777 1.00 33.94 934 VAL A CA 1
ATOM 2987 C C . VAL A 1 401 ? -10.794 -28.049 70.465 1.00 41.72 934 VAL A C 1
ATOM 2988 O O . VAL A 1 401 ? -9.839 -28.831 70.276 1.00 40.73 934 VAL A O 1
ATOM 2992 N N . GLY A 1 402 ? -10.688 -26.726 70.431 1.00 41.19 935 GLY A N 1
ATOM 2993 C CA . GLY A 1 402 ? -9.438 -25.994 70.207 1.00 40.89 935 GLY A CA 1
ATOM 2994 C C . GLY A 1 402 ? -9.029 -25.144 71.389 1.00 35.13 935 GLY A C 1
ATOM 2995 O O . GLY A 1 402 ? -9.883 -24.598 72.099 1.00 27.44 935 GLY A O 1
ATOM 2996 N N . THR A 1 403 ? -7.715 -25.098 71.631 1.00 30.15 936 THR A N 1
ATOM 2997 C CA . THR A 1 403 ? -7.130 -24.324 72.655 1.00 27.62 936 THR A CA 1
ATOM 2998 C C . THR A 1 403 ? -6.094 -23.272 72.106 1.00 25.85 936 THR A C 1
ATOM 2999 O O . THR A 1 403 ? -5.665 -23.329 70.958 1.00 30.70 936 THR A O 1
ATOM 3003 N N . SER A 1 404 ? -5.790 -22.327 72.977 1.00 25.66 937 SER A N 1
ATOM 3004 C CA . SER A 1 404 ? -4.745 -21.352 72.824 1.00 26.18 937 SER A CA 1
ATOM 3005 C C . SER A 1 404 ? -4.182 -21.286 74.222 1.00 24.27 937 SER A C 1
ATOM 3006 O O . SER A 1 404 ? -4.598 -22.047 75.113 1.00 25.31 937 SER A O 1
ATOM 3009 N N . VAL A 1 405 ? -3.210 -20.393 74.421 1.00 24.74 938 VAL A N 1
ATOM 3010 C CA . VAL A 1 405 ? -2.533 -20.221 75.655 1.00 21.81 938 VAL A CA 1
ATOM 3011 C C . VAL A 1 405 ? -2.490 -18.769 76.035 1.00 21.39 938 VAL A C 1
ATOM 3012 O O . VAL A 1 405 ? -2.111 -17.925 75.235 1.00 23.30 938 VAL A O 1
ATOM 3016 N N . TYR A 1 406 ? -2.813 -18.489 77.284 1.00 21.76 939 TYR A N 1
ATOM 3017 C CA . TYR A 1 406 ? -2.728 -17.194 77.836 1.00 22.69 939 TYR A CA 1
ATOM 3018 C C . TYR A 1 406 ? -1.655 -17.153 78.908 1.00 23.03 939 TYR A C 1
ATOM 3019 O O . TYR A 1 406 ? -1.015 -16.122 79.079 1.00 21.10 939 TYR A O 1
ATOM 3028 N N . ALA A 1 407 ? -1.484 -18.215 79.668 1.00 23.83 940 ALA A N 1
ATOM 3029 C CA . ALA A 1 407 ? -0.353 -18.298 80.603 1.00 23.61 940 ALA A CA 1
ATOM 3030 C C . ALA A 1 407 ? 0.234 -19.685 80.444 1.00 25.51 940 ALA A C 1
ATOM 3031 O O . ALA A 1 407 ? -0.410 -20.664 80.808 1.00 23.10 940 ALA A O 1
ATOM 3033 N N . GLY A 1 408 ? 1.437 -19.769 79.862 1.00 22.17 941 GLY A N 1
ATOM 3034 C CA . GLY A 1 408 ? 2.041 -21.071 79.418 1.00 24.03 941 GLY A CA 1
ATOM 3035 C C . GLY A 1 408 ? 3.329 -21.516 80.152 1.00 23.23 941 GLY A C 1
ATOM 3036 O O . GLY A 1 408 ? 3.897 -22.513 79.792 1.00 25.84 941 GLY A O 1
ATOM 3037 N N . THR A 1 409 ? 3.763 -20.786 81.173 1.00 23.55 942 THR A N 1
ATOM 3038 C CA . THR A 1 409 ? 5.033 -20.950 81.767 1.00 25.28 942 THR A CA 1
ATOM 3039 C C . THR A 1 409 ? 4.868 -20.987 83.285 1.00 27.31 942 THR A C 1
ATOM 3040 O O . THR A 1 409 ? 4.245 -20.107 83.846 1.00 27.74 942 THR A O 1
ATOM 3044 N N . VAL A 1 410 ? 5.425 -22.022 83.930 1.00 24.55 943 VAL A N 1
ATOM 3045 C CA . VAL A 1 410 ? 5.644 -22.008 85.365 1.00 27.33 943 VAL A CA 1
ATOM 3046 C C . VAL A 1 410 ? 7.138 -22.273 85.532 1.00 26.79 943 VAL A C 1
ATOM 3047 O O . VAL A 1 410 ? 7.679 -23.259 84.977 1.00 29.24 943 VAL A O 1
ATOM 3051 N N . THR A 1 411 ? 7.794 -21.412 86.276 1.00 26.42 944 THR A N 1
ATOM 3052 C CA . THR A 1 411 ? 9.245 -21.501 86.369 1.00 28.37 944 THR A CA 1
ATOM 3053 C C . THR A 1 411 ? 9.764 -22.058 87.681 1.00 30.19 944 THR A C 1
ATOM 3054 O O . THR A 1 411 ? 9.452 -21.536 88.762 1.00 33.76 944 THR A O 1
ATOM 3058 N N . MET A 1 412 ? 10.624 -23.085 87.551 1.00 31.46 945 MET A N 1
ATOM 3059 C CA . MET A 1 412 ? 11.300 -23.679 88.715 1.00 30.43 945 MET A CA 1
ATOM 3060 C C . MET A 1 412 ? 12.010 -22.623 89.448 1.00 26.18 945 MET A C 1
ATOM 3061 O O . MET A 1 412 ? 12.625 -21.723 88.824 1.00 29.82 945 MET A O 1
ATOM 3066 N N . ALA A 1 413 ? 12.017 -22.695 90.776 1.00 26.04 946 ALA A N 1
ATOM 3067 C CA . ALA A 1 413 ? 12.810 -21.790 91.587 1.00 27.21 946 ALA A CA 1
ATOM 3068 C C . ALA A 1 413 ? 14.253 -22.245 91.778 1.00 30.19 946 ALA A C 1
ATOM 3069 O O . ALA A 1 413 ? 15.147 -21.406 91.885 1.00 34.28 946 ALA A O 1
ATOM 3071 N N . THR A 1 414 ? 14.463 -23.559 91.873 1.00 31.29 947 THR A N 1
ATOM 3072 C CA . THR A 1 414 ? 15.789 -24.184 92.053 1.00 31.03 947 THR A CA 1
ATOM 3073 C C . THR A 1 414 ? 15.744 -25.393 91.167 1.00 32.55 947 THR A C 1
ATOM 3074 O O . THR A 1 414 ? 14.815 -25.552 90.373 1.00 35.34 947 THR A O 1
ATOM 3078 N N . TYR A 1 415 ? 16.694 -26.296 91.320 1.00 29.06 948 TYR A N 1
ATOM 3079 C CA . TYR A 1 415 ? 16.691 -27.483 90.502 1.00 32.99 948 TYR A CA 1
ATOM 3080 C C . TYR A 1 415 ? 15.544 -28.452 90.831 1.00 30.43 948 TYR A C 1
ATOM 3081 O O . TYR A 1 415 ? 15.173 -29.286 90.005 1.00 33.31 948 TYR A O 1
ATOM 3090 N N . THR A 1 416 ? 15.049 -28.399 92.052 1.00 33.30 949 THR A N 1
ATOM 3091 C CA . THR A 1 416 ? 14.010 -29.330 92.513 1.00 35.48 949 THR A CA 1
ATOM 3092 C C . THR A 1 416 ? 12.663 -28.641 92.961 1.00 36.28 949 THR A C 1
ATOM 3093 O O . THR A 1 416 ? 11.607 -29.284 92.914 1.00 39.32 949 THR A O 1
ATOM 3097 N N . GLN A 1 417 ? 12.754 -27.402 93.429 1.00 32.93 950 GLN A N 1
ATOM 3098 C CA . GLN A 1 417 ? 11.636 -26.651 93.966 1.00 39.28 950 GLN A CA 1
ATOM 3099 C C . GLN A 1 417 ? 10.797 -25.916 92.869 1.00 41.17 950 GLN A C 1
ATOM 3100 O O . GLN A 1 417 ? 11.271 -24.934 92.280 1.00 39.55 950 GLN A O 1
ATOM 3106 N N . LEU A 1 418 ? 9.583 -26.427 92.620 1.00 35.98 951 LEU A N 1
ATOM 3107 C CA . LEU A 1 418 ? 8.598 -25.860 91.706 1.00 35.04 951 LEU A CA 1
ATOM 3108 C C . LEU A 1 418 ? 7.593 -24.992 92.476 1.00 42.19 951 LEU A C 1
ATOM 3109 O O . LEU A 1 418 ? 6.809 -25.550 93.256 1.00 37.67 951 LEU A O 1
ATOM 3114 N N . PRO A 1 419 ? 7.652 -23.634 92.351 1.00 43.11 952 PRO A N 1
ATOM 3115 C CA . PRO A 1 419 ? 6.629 -22.829 93.050 1.00 41.05 952 PRO A CA 1
ATOM 3116 C C . PRO A 1 419 ? 5.244 -23.097 92.479 1.00 38.96 952 PRO A C 1
ATOM 3117 O O . PRO A 1 419 ? 5.120 -23.688 91.389 1.00 43.11 952 PRO A O 1
ATOM 3121 N N . ALA A 1 420 ? 4.217 -22.704 93.253 1.00 37.35 953 ALA A N 1
ATOM 3122 C CA . ALA A 1 420 ? 2.836 -22.766 92.793 1.00 40.16 953 ALA A CA 1
ATOM 3123 C C . ALA A 1 420 ? 2.691 -21.855 91.573 1.00 34.36 953 ALA A C 1
ATOM 3124 O O . ALA A 1 420 ? 3.246 -20.733 91.583 1.00 33.61 953 ALA A O 1
ATOM 3126 N N . GLY A 1 421 ? 1.958 -22.334 90.575 1.00 31.81 954 GLY A N 1
ATOM 3127 C CA . GLY A 1 421 ? 1.454 -21.469 89.526 1.00 33.90 954 GLY A CA 1
ATOM 3128 C C . GLY A 1 421 ? 0.378 -22.088 88.692 1.00 32.65 954 GLY A C 1
ATOM 3129 O O . GLY A 1 421 ? -0.033 -23.229 88.968 1.00 36.22 954 GLY A O 1
ATOM 3130 N N . THR A 1 422 ? -0.083 -21.362 87.653 1.00 31.58 955 THR A N 1
ATOM 3131 C CA . THR A 1 422 ? -1.254 -21.799 86.868 1.00 29.34 955 THR A CA 1
ATOM 3132 C C . THR A 1 422 ? -1.138 -21.567 85.362 1.00 28.33 955 THR A C 1
ATOM 3133 O O . THR A 1 422 ? -0.785 -20.504 84.946 1.00 30.29 955 THR A O 1
ATOM 3137 N N . PHE A 1 423 ? -1.350 -22.629 84.592 1.00 27.00 956 PHE A N 1
ATOM 3138 C CA . PHE A 1 423 ? -1.457 -22.586 83.160 1.00 29.08 956 PHE A CA 1
ATOM 3139 C C . PHE A 1 423 ? -2.879 -22.168 82.876 1.00 29.36 956 PHE A C 1
ATOM 3140 O O . PHE A 1 423 ? -3.788 -22.539 83.633 1.00 29.08 956 PHE A O 1
ATOM 3148 N N . ILE A 1 424 ? -3.058 -21.319 81.876 1.00 27.30 957 ILE A N 1
ATOM 3149 C CA . ILE A 1 424 ? -4.412 -20.802 81.496 1.00 25.37 957 ILE A CA 1
ATOM 3150 C C . ILE A 1 424 ? -4.494 -20.939 80.009 1.00 22.79 957 ILE A C 1
ATOM 3151 O O . ILE A 1 424 ? -3.633 -20.402 79.263 1.00 26.65 957 ILE A O 1
ATOM 3156 N N . LEU A 1 425 ? -5.416 -21.780 79.567 1.00 20.58 958 LEU A N 1
ATOM 3157 C CA . LEU A 1 425 ? -5.646 -22.085 78.236 1.00 22.72 958 LEU A CA 1
ATOM 3158 C C . LEU A 1 425 ? -7.081 -21.675 77.797 1.00 26.76 958 LEU A C 1
ATOM 3159 O O . LEU A 1 425 ? -8.063 -22.386 78.128 1.00 23.00 958 LEU A O 1
ATOM 3164 N N . PRO A 1 426 ? -7.217 -20.537 77.077 1.00 27.05 959 PRO A N 1
ATOM 3165 C CA . PRO A 1 426 ? -8.521 -20.224 76.462 1.00 26.23 959 PRO A CA 1
ATOM 3166 C C . PRO A 1 426 ? -8.870 -21.116 75.340 1.00 24.66 959 PRO A C 1
ATOM 3167 O O . PRO A 1 426 ? -8.021 -21.378 74.484 1.00 26.27 959 PRO A O 1
ATOM 3171 N N . LEU A 1 427 ? -10.142 -21.505 75.249 1.00 24.57 960 LEU A N 1
ATOM 3172 C CA . LEU A 1 427 ? -10.583 -22.194 74.037 1.00 24.81 960 LEU A CA 1
ATOM 3173 C C . LEU A 1 427 ? -10.903 -21.312 72.882 1.00 23.68 960 LEU A C 1
ATOM 3174 O O . LEU A 1 427 ? -11.485 -20.298 73.014 1.00 23.01 960 LEU A O 1
ATOM 3179 N N . THR A 1 428 ? -10.505 -21.749 71.717 1.00 25.04 961 THR A N 1
ATOM 3180 C CA . THR A 1 428 ? -10.779 -21.089 70.511 1.00 26.21 961 THR A CA 1
ATOM 3181 C C . THR A 1 428 ? -11.916 -21.781 69.773 1.00 26.06 961 THR A C 1
ATOM 3182 O O . THR A 1 428 ? -12.457 -21.216 68.866 1.00 24.06 961 THR A O 1
ATOM 3186 N N . GLN A 1 429 ? -12.212 -23.038 70.116 1.00 32.10 962 GLN A N 1
ATOM 3187 C CA . GLN A 1 429 ? -13.291 -23.799 69.443 1.00 29.57 962 GLN A CA 1
ATOM 3188 C C . GLN A 1 429 ? -13.920 -24.681 70.480 1.00 29.79 962 GLN A C 1
ATOM 3189 O O . GLN A 1 429 ? -13.243 -25.480 71.137 1.00 23.18 962 GLN A O 1
ATOM 3195 N N . GLY A 1 430 ? -15.195 -24.396 70.775 1.00 27.81 963 GLY A N 1
ATOM 3196 C CA . GLY A 1 430 ? -15.835 -24.946 71.937 1.00 26.58 963 GLY A CA 1
ATOM 3197 C C . GLY A 1 430 ? -15.937 -24.016 73.099 1.00 27.17 963 GLY A C 1
ATOM 3198 O O . GLY A 1 430 ? -15.165 -23.094 73.282 1.00 24.40 963 GLY A O 1
ATOM 3199 N N . THR A 1 431 ? -16.854 -24.345 73.970 1.00 24.08 964 THR A N 1
ATOM 3200 C CA . THR A 1 431 ? -17.180 -23.520 75.072 1.00 23.56 964 THR A CA 1
ATOM 3201 C C . THR A 1 431 ? -17.255 -24.379 76.257 1.00 23.68 964 THR A C 1
ATOM 3202 O O . THR A 1 431 ? -18.128 -25.250 76.278 1.00 31.49 964 THR A O 1
ATOM 3206 N N . LEU A 1 432 ? -16.427 -24.136 77.261 1.00 21.32 965 LEU A N 1
ATOM 3207 C CA . LEU A 1 432 ? -16.481 -24.893 78.478 1.00 25.73 965 LEU A CA 1
ATOM 3208 C C . LEU A 1 432 ? -17.820 -24.701 79.218 1.00 33.44 965 LEU A C 1
ATOM 3209 O O . LEU A 1 432 ? -18.336 -23.573 79.370 1.00 26.15 965 LEU A O 1
ATOM 3214 N N . LYS A 1 433 ? -18.292 -25.797 79.789 1.00 32.09 966 LYS A N 1
ATOM 3215 C CA . LYS A 1 433 ? -19.285 -25.724 80.814 1.00 31.91 966 LYS A CA 1
ATOM 3216 C C . LYS A 1 433 ? -18.870 -24.759 81.850 1.00 30.77 966 LYS A C 1
ATOM 3217 O O . LYS A 1 433 ? -17.667 -24.636 82.175 1.00 30.83 966 LYS A O 1
ATOM 3223 N N . PRO A 1 434 ? -19.858 -24.116 82.481 1.00 26.14 967 PRO A N 1
ATOM 3224 C CA . PRO A 1 434 ? -19.409 -23.108 83.410 1.00 25.78 967 PRO A CA 1
ATOM 3225 C C . PRO A 1 434 ? -18.570 -23.631 84.562 1.00 27.67 967 PRO A C 1
ATOM 3226 O O . PRO A 1 434 ? -17.716 -22.909 85.110 1.00 23.95 967 PRO A O 1
ATOM 3230 N N . VAL A 1 435 ? -18.880 -24.849 85.023 1.00 29.58 968 VAL A N 1
ATOM 3231 C CA . VAL A 1 435 ? -17.990 -25.508 85.986 1.00 30.55 968 VAL A CA 1
ATOM 3232 C C . VAL A 1 435 ? -17.570 -26.848 85.421 1.00 34.32 968 VAL A C 1
ATOM 3233 O O . VAL A 1 435 ? -18.393 -27.710 85.179 1.00 33.26 968 VAL A O 1
ATOM 3237 N N . ILE A 1 436 ? -16.271 -27.061 85.248 1.00 33.50 969 ILE A N 1
ATOM 3238 C CA . ILE A 1 436 ? -15.826 -28.285 84.607 1.00 34.03 969 ILE A CA 1
ATOM 3239 C C . ILE A 1 436 ? -15.466 -29.169 85.792 1.00 32.86 969 ILE A C 1
ATOM 3240 O O . ILE A 1 436 ? -15.196 -28.693 86.936 1.00 26.55 969 ILE A O 1
ATOM 3245 N N . SER A 1 437 ? -15.385 -30.451 85.480 1.00 43.60 970 SER A N 1
ATOM 3246 C CA . SER A 1 437 ? -14.903 -31.448 86.470 1.00 47.54 970 SER A CA 1
ATOM 3247 C C . SER A 1 437 ? -13.472 -31.942 86.125 1.00 42.91 970 SER A C 1
ATOM 3248 O O . SER A 1 437 ? -13.049 -31.955 84.943 1.00 37.58 970 SER A O 1
ATOM 3251 N N . ALA A 1 438 ? -12.738 -32.343 87.168 1.00 52.89 971 ALA A N 1
ATOM 3252 C CA . ALA A 1 438 ? -11.421 -33.022 87.026 1.00 50.56 971 ALA A CA 1
ATOM 3253 C C . ALA A 1 438 ? -11.330 -33.986 85.831 1.00 53.32 971 ALA A C 1
ATOM 3254 O O . ALA A 1 438 ? -10.345 -33.983 85.089 1.00 57.24 971 ALA A O 1
ATOM 3256 N N . SER A 1 439 ? -12.381 -34.741 85.574 1.00 43.66 972 SER A N 1
ATOM 3257 C CA . SER A 1 439 ? -12.349 -35.699 84.477 1.00 40.44 972 SER A CA 1
ATOM 3258 C C . SER A 1 439 ? -12.530 -35.106 83.093 1.00 41.12 972 SER A C 1
ATOM 3259 O O . SER A 1 439 ? -12.403 -35.796 82.092 1.00 38.42 972 SER A O 1
ATOM 3262 N N . ASP A 1 440 ? -12.821 -33.813 83.020 1.00 44.51 973 ASP A N 1
ATOM 3263 C CA . ASP A 1 440 ? -12.973 -33.134 81.727 1.00 41.09 973 ASP A CA 1
ATOM 3264 C C . ASP A 1 440 ? -11.639 -32.795 80.987 1.00 38.19 973 ASP A C 1
ATOM 3265 O O . ASP A 1 440 ? -11.618 -32.498 79.737 1.00 24.67 973 ASP A O 1
ATOM 3270 N N . VAL A 1 441 ? -10.561 -32.900 81.777 1.00 39.61 974 VAL A N 1
ATOM 3271 C CA . VAL A 1 441 ? -9.178 -32.493 81.417 1.00 44.16 974 VAL A CA 1
ATOM 3272 C C . VAL A 1 441 ? -8.143 -33.570 81.852 1.00 39.22 974 VAL A C 1
ATOM 3273 O O . VAL A 1 441 ? -8.089 -33.943 83.026 1.00 43.60 974 VAL A O 1
ATOM 3277 N N . THR A 1 442 ? -7.363 -34.054 80.886 1.00 45.96 975 THR A N 1
ATOM 3278 C CA . THR A 1 442 ? -6.134 -34.845 81.154 1.00 46.07 975 THR A CA 1
ATOM 3279 C C . THR A 1 442 ? -4.912 -33.927 80.927 1.00 43.07 975 THR A C 1
ATOM 3280 O O . THR A 1 442 ? -4.712 -33.344 79.857 1.00 40.56 975 THR A O 1
ATOM 3284 N N . VAL A 1 443 ? -4.184 -33.721 82.014 1.00 37.98 976 VAL A N 1
ATOM 3285 C CA . VAL A 1 443 ? -2.907 -33.106 82.008 1.00 35.90 976 VAL A CA 1
ATOM 3286 C C . VAL A 1 443 ? -1.808 -34.206 82.136 1.00 40.10 976 VAL A C 1
ATOM 3287 O O . VAL A 1 443 ? -1.752 -34.867 83.188 1.00 45.34 976 VAL A O 1
ATOM 3291 N N . SER A 1 444 ? -0.955 -34.388 81.113 1.00 43.53 977 SER A N 1
ATOM 3292 C CA . SER A 1 444 ? 0.285 -35.252 81.195 1.00 42.84 977 SER A CA 1
ATOM 3293 C C . SER A 1 444 ? 1.573 -34.461 81.283 1.00 43.94 977 SER A C 1
ATOM 3294 O O . SER A 1 444 ? 1.759 -33.564 80.443 1.00 42.11 977 SER A O 1
ATOM 3297 N N . GLY A 1 445 ? 2.492 -34.825 82.196 1.00 42.28 978 GLY A N 1
ATOM 3298 C CA . GLY A 1 445 ? 3.888 -34.300 82.196 1.00 36.85 978 GLY A CA 1
ATOM 3299 C C . GLY A 1 445 ? 4.189 -33.518 83.428 1.00 39.95 978 GLY A C 1
ATOM 3300 O O . GLY A 1 445 ? 5.318 -33.036 83.656 1.00 42.59 978 GLY A O 1
ATOM 3301 N N . ILE A 1 446 ? 3.187 -33.350 84.271 1.00 37.21 979 ILE A N 1
ATOM 3302 C CA . ILE A 1 446 ? 3.458 -32.781 85.547 1.00 37.64 979 ILE A CA 1
ATOM 3303 C C . ILE A 1 446 ? 4.409 -33.767 86.233 1.00 52.35 979 ILE A C 1
ATOM 3304 O O . ILE A 1 446 ? 4.140 -35.003 86.217 1.00 43.00 979 ILE A O 1
ATOM 3309 N N . PRO A 1 447 ? 5.530 -33.238 86.794 1.00 60.15 980 PRO A N 1
ATOM 3310 C CA . PRO A 1 447 ? 6.578 -34.125 87.290 1.00 64.44 980 PRO A CA 1
ATOM 3311 C C . PRO A 1 447 ? 6.060 -34.933 88.443 1.00 65.97 980 PRO A C 1
ATOM 3312 O O . PRO A 1 447 ? 5.067 -34.544 89.068 1.00 57.30 980 PRO A O 1
ATOM 3316 N N . ALA A 1 448 ? 6.709 -36.066 88.695 1.00 69.73 981 ALA A N 1
ATOM 3317 C CA . ALA A 1 448 ? 6.236 -36.987 89.727 1.00 66.57 981 ALA A CA 1
ATOM 3318 C C . ALA A 1 448 ? 6.313 -36.328 91.129 1.00 58.31 981 ALA A C 1
ATOM 3319 O O . ALA A 1 448 ? 7.249 -35.563 91.431 1.00 58.20 981 ALA A O 1
ATOM 3321 N N . GLY A 1 449 ? 5.281 -36.600 91.940 1.00 67.93 982 GLY A N 1
ATOM 3322 C CA . GLY A 1 449 ? 5.097 -36.002 93.265 1.00 64.79 982 GLY A CA 1
ATOM 3323 C C . GLY A 1 449 ? 4.786 -34.517 93.214 1.00 67.70 982 GLY A C 1
ATOM 3324 O O . GLY A 1 449 ? 5.283 -33.738 94.032 1.00 73.21 982 GLY A O 1
ATOM 3325 N N . ILE A 1 450 ? 3.992 -34.114 92.224 1.00 66.23 983 ILE A N 1
ATOM 3326 C CA . ILE A 1 450 ? 3.492 -32.728 92.125 1.00 60.44 983 ILE A CA 1
ATOM 3327 C C . ILE A 1 450 ? 1.999 -32.812 91.850 1.00 48.12 983 ILE A C 1
ATOM 3328 O O . ILE A 1 450 ? 1.585 -33.382 90.840 1.00 48.67 983 ILE A O 1
ATOM 3333 N N . THR A 1 451 ? 1.192 -32.293 92.766 1.00 51.22 984 THR A N 1
ATOM 3334 C CA . THR A 1 451 ? -0.261 -32.350 92.583 1.00 56.85 984 THR A CA 1
ATOM 3335 C C . THR A 1 451 ? -0.735 -31.116 91.844 1.00 56.82 984 THR A C 1
ATOM 3336 O O . THR A 1 451 ? -0.190 -30.004 91.972 1.00 52.17 984 THR A O 1
ATOM 3340 N N . TYR A 1 452 ? -1.800 -31.346 91.111 1.00 53.40 985 TYR A N 1
ATOM 3341 C CA . TYR A 1 452 ? -2.459 -30.297 90.413 1.00 53.42 985 TYR A CA 1
ATOM 3342 C C . TYR A 1 452 ? -3.964 -30.551 90.423 1.00 53.32 985 TYR A C 1
ATOM 3343 O O . TYR A 1 452 ? -4.419 -31.652 90.758 1.00 45.87 985 TYR A O 1
ATOM 3352 N N . THR A 1 453 ? -4.705 -29.508 90.046 1.00 45.36 986 THR A N 1
ATOM 3353 C CA . THR A 1 453 ? -6.139 -29.592 89.767 1.00 46.33 986 THR A CA 1
ATOM 3354 C C . THR A 1 453 ? -6.448 -28.745 88.542 1.00 48.33 986 THR A C 1
ATOM 3355 O O . THR A 1 453 ? -5.698 -27.812 88.216 1.00 47.44 986 THR A O 1
ATOM 3359 N N . VAL A 1 454 ? -7.546 -29.098 87.889 1.00 48.23 987 VAL A N 1
ATOM 3360 C CA . VAL A 1 454 ? -8.120 -28.284 86.836 1.00 49.25 987 VAL A CA 1
ATOM 3361 C C . VAL A 1 454 ? -9.401 -27.570 87.314 1.00 47.31 987 VAL A C 1
ATOM 3362 O O . VAL A 1 454 ? -9.954 -27.869 88.392 1.00 41.62 987 VAL A O 1
ATOM 3366 N N . ALA A 1 455 ? -9.833 -26.599 86.523 1.00 40.66 988 ALA A N 1
ATOM 3367 C CA . ALA A 1 455 ? -10.988 -25.715 86.858 1.00 36.82 988 ALA A CA 1
ATOM 3368 C C . ALA A 1 455 ? -11.145 -24.737 85.709 1.00 37.07 988 ALA A C 1
ATOM 3369 O O . ALA A 1 455 ? -10.376 -24.818 84.708 1.00 34.65 988 ALA A O 1
ATOM 3371 N N . ASN A 1 456 ? -12.114 -23.822 85.856 1.00 32.76 989 ASN A N 1
ATOM 3372 C CA . ASN A 1 456 ? -12.361 -22.720 84.904 1.00 28.28 989 ASN A CA 1
ATOM 3373 C C . ASN A 1 456 ? -11.547 -21.594 85.496 1.00 28.11 989 ASN A C 1
ATOM 3374 O O . ASN A 1 456 ? -11.668 -21.339 86.642 1.00 28.15 989 ASN A O 1
ATOM 3379 N N . ALA A 1 457 ? -10.649 -20.992 84.719 1.00 26.97 990 ALA A N 1
ATOM 3380 C CA . ALA A 1 457 ? -9.842 -19.864 85.187 1.00 28.16 990 ALA A CA 1
ATOM 3381 C C . ALA A 1 457 ? -10.740 -18.680 85.578 1.00 27.75 990 ALA A C 1
ATOM 3382 O O . ALA A 1 457 ? -11.617 -18.332 84.814 1.00 26.64 990 ALA A O 1
ATOM 3384 N N . ALA A 1 458 ? -10.519 -18.108 86.761 1.00 27.39 991 ALA A N 1
ATOM 3385 C CA . ALA A 1 458 ? -11.202 -16.907 87.209 1.00 30.07 991 ALA A CA 1
ATOM 3386 C C . ALA A 1 458 ? -10.935 -15.833 86.188 1.00 33.16 991 ALA A C 1
ATOM 3387 O O . ALA A 1 458 ? -9.846 -15.773 85.587 1.00 29.29 991 ALA A O 1
ATOM 3389 N N . ASP A 1 459 ? -11.952 -15.021 85.926 1.00 30.81 992 ASP A N 1
ATOM 3390 C CA . ASP A 1 459 ? -11.782 -13.833 85.099 1.00 28.87 992 ASP A CA 1
ATOM 3391 C C . ASP A 1 459 ? -11.562 -14.089 83.655 1.00 25.04 992 ASP A C 1
ATOM 3392 O O . ASP A 1 459 ? -11.150 -13.193 82.973 1.00 25.82 992 ASP A O 1
ATOM 3397 N N . HIS A 1 460 ? -11.925 -15.267 83.171 1.00 25.75 993 HIS A N 1
ATOM 3398 C CA . HIS A 1 460 ? -11.985 -15.561 81.746 1.00 23.24 993 HIS A CA 1
ATOM 3399 C C . HIS A 1 460 ? -13.291 -16.251 81.471 1.00 20.86 993 HIS A C 1
ATOM 3400 O O . HIS A 1 460 ? -13.753 -16.979 82.295 1.00 20.46 993 HIS A O 1
ATOM 3407 N N . ARG A 1 461 ? -13.887 -15.957 80.330 1.00 19.15 994 ARG A N 1
ATOM 3408 C CA . ARG A 1 461 ? -15.144 -16.524 79.965 1.00 20.54 994 ARG A CA 1
ATOM 3409 C C . ARG A 1 461 ? -15.044 -18.018 79.555 1.00 22.68 994 ARG A C 1
ATOM 3410 O O . ARG A 1 461 ? -16.038 -18.742 79.631 1.00 21.67 994 ARG A O 1
ATOM 3418 N N . ASN A 1 462 ? -13.888 -18.432 79.023 1.00 20.24 995 ASN A N 1
ATOM 3419 C CA . ASN A 1 462 ? -13.811 -19.730 78.327 1.00 20.91 995 ASN A CA 1
ATOM 3420 C C . ASN A 1 462 ? -12.357 -20.319 78.307 1.00 20.00 995 ASN A C 1
ATOM 3421 O O . ASN A 1 462 ? -11.809 -20.662 77.251 1.00 20.67 995 ASN A O 1
ATOM 3426 N N . ALA A 1 463 ? -11.846 -20.525 79.508 1.00 23.58 996 ALA A N 1
ATOM 3427 C CA . ALA A 1 463 ? -10.477 -20.947 79.766 1.00 26.53 996 ALA A CA 1
ATOM 3428 C C . ALA A 1 463 ? -10.298 -21.978 80.871 1.00 27.99 996 ALA A C 1
ATOM 3429 O O . ALA A 1 463 ? -10.778 -21.797 82.024 1.00 26.99 996 ALA A O 1
ATOM 3431 N N . VAL A 1 464 ? -9.523 -23.026 80.526 1.00 28.68 997 VAL A N 1
ATOM 3432 C CA . VAL A 1 464 ? -9.057 -24.013 81.510 1.00 27.85 997 VAL A CA 1
ATOM 3433 C C . VAL A 1 464 ? -7.915 -23.432 82.279 1.00 29.10 997 VAL A C 1
ATOM 3434 O O . VAL A 1 464 ? -6.947 -22.958 81.685 1.00 26.39 997 VAL A O 1
ATOM 3438 N N . ALA A 1 465 ? -8.003 -23.425 83.594 1.00 31.41 998 ALA A N 1
ATOM 3439 C CA . ALA A 1 465 ? -6.844 -23.299 84.421 1.00 30.01 998 ALA A CA 1
ATOM 3440 C C . ALA A 1 465 ? -6.359 -24.696 84.815 1.00 40.77 998 ALA A C 1
ATOM 3441 O O . ALA A 1 465 ? -7.183 -25.562 85.166 1.00 35.02 998 ALA A O 1
ATOM 3443 N N . VAL A 1 466 ? -5.034 -24.888 84.794 1.00 41.08 999 VAL A N 1
ATOM 3444 C CA . VAL A 1 466 ? -4.371 -26.033 85.462 1.00 34.55 999 VAL A CA 1
ATOM 3445 C C . VAL A 1 466 ? -3.538 -25.461 86.536 1.00 32.77 999 VAL A C 1
ATOM 3446 O O . VAL A 1 466 ? -2.508 -24.879 86.194 1.00 34.93 999 VAL A O 1
ATOM 3450 N N . TYR A 1 467 ? -3.986 -25.554 87.802 1.00 33.63 1000 TYR A N 1
ATOM 3451 C CA . TYR A 1 467 ? -3.228 -25.037 88.957 1.00 37.47 1000 TYR A CA 1
ATOM 3452 C C . TYR A 1 467 ? -2.190 -26.061 89.363 1.00 40.36 1000 TYR A C 1
ATOM 3453 O O . TYR A 1 467 ? -2.535 -27.147 89.739 1.00 34.99 1000 TYR A O 1
ATOM 3462 N N . VAL A 1 468 ? -0.914 -25.707 89.306 1.00 46.63 1001 VAL A N 1
ATOM 3463 C CA . VAL A 1 468 ? 0.152 -26.636 89.708 1.00 41.25 1001 VAL A CA 1
ATOM 3464 C C . VAL A 1 468 ? 0.432 -26.287 91.137 1.00 38.64 1001 VAL A C 1
ATOM 3465 O O . VAL A 1 468 ? 0.768 -25.145 91.428 1.00 33.66 1001 VAL A O 1
ATOM 3469 N N . ASN A 1 469 ? 0.265 -27.252 92.042 1.00 44.48 1002 ASN A N 1
ATOM 3470 C CA . ASN A 1 469 ? 0.671 -27.033 93.436 1.00 50.08 1002 ASN A CA 1
ATOM 3471 C C . ASN A 1 469 ? 2.169 -26.839 93.558 1.00 48.31 1002 ASN A C 1
ATOM 3472 O O . ASN A 1 469 ? 2.966 -27.573 92.931 1.00 52.47 1002 ASN A O 1
ATOM 3477 N N . GLY A 1 470 ? 2.556 -25.918 94.427 1.00 39.30 1003 GLY A N 1
ATOM 3478 C CA . GLY A 1 470 ? 3.941 -25.789 94.779 1.00 44.75 1003 GLY A CA 1
ATOM 3479 C C . GLY A 1 470 ? 4.451 -27.166 95.206 1.00 50.79 1003 GLY A C 1
ATOM 3480 O O . GLY A 1 470 ? 3.677 -28.004 95.699 1.00 43.27 1003 GLY A O 1
ATOM 3481 N N . GLY A 1 471 ? 5.743 -27.414 95.013 1.00 49.93 1004 GLY A N 1
ATOM 3482 C CA . GLY A 1 471 ? 6.276 -28.747 95.208 1.00 50.47 1004 GLY A CA 1
ATOM 3483 C C . GLY A 1 471 ? 7.777 -28.911 95.037 1.00 51.43 1004 GLY A C 1
ATOM 3484 O O . GLY A 1 471 ? 8.524 -27.925 94.966 1.00 51.52 1004 GLY A O 1
ATOM 3485 N N . THR A 1 472 ? 8.173 -30.187 95.046 1.00 49.44 1005 THR A N 1
ATOM 3486 C CA . THR A 1 472 ? 9.558 -30.653 95.049 1.00 46.64 1005 THR A CA 1
ATOM 3487 C C . THR A 1 472 ? 9.580 -31.777 93.997 1.00 49.10 1005 THR A C 1
ATOM 3488 O O . THR A 1 472 ? 8.864 -32.771 94.131 1.00 52.85 1005 THR A O 1
ATOM 3492 N N . VAL A 1 473 ? 10.336 -31.603 92.921 1.00 44.11 1006 VAL A N 1
ATOM 3493 C CA . VAL A 1 473 ? 10.383 -32.614 91.827 1.00 45.82 1006 VAL A CA 1
ATOM 3494 C C . VAL A 1 473 ? 11.335 -33.752 92.242 1.00 45.08 1006 VAL A C 1
ATOM 3495 O O . VAL A 1 473 ? 12.253 -33.496 93.011 1.00 39.22 1006 VAL A O 1
ATOM 3499 N N . ALA A 1 474 ? 11.073 -34.977 91.741 1.00 41.56 1007 ALA A N 1
ATOM 3500 C CA . ALA A 1 474 ? 11.791 -36.210 92.173 1.00 45.25 1007 ALA A CA 1
ATOM 3501 C C . ALA A 1 474 ? 13.288 -36.149 91.849 1.00 43.62 1007 ALA A C 1
ATOM 3502 O O . ALA A 1 474 ? 14.131 -36.467 92.716 1.00 39.65 1007 ALA A O 1
ATOM 3504 N N . SER A 1 475 ? 13.591 -35.721 90.615 1.00 45.44 1008 SER A N 1
ATOM 3505 C CA . SER A 1 475 ? 14.959 -35.392 90.211 1.00 44.92 1008 SER A CA 1
ATOM 3506 C C . SER A 1 475 ? 15.129 -34.005 89.581 1.00 47.18 1008 SER A C 1
ATOM 3507 O O . SER A 1 475 ? 14.179 -33.378 89.038 1.00 38.22 1008 SER A O 1
ATOM 3510 N N . ASN A 1 476 ? 16.380 -33.558 89.624 1.00 45.97 1009 ASN A N 1
ATOM 3511 C CA . ASN A 1 476 ? 16.772 -32.214 89.180 1.00 41.58 1009 ASN A CA 1
ATOM 3512 C C . ASN A 1 476 ? 16.260 -31.813 87.841 1.00 33.69 1009 ASN A C 1
ATOM 3513 O O . ASN A 1 476 ? 16.375 -32.553 86.870 1.00 43.13 1009 ASN A O 1
ATOM 3518 N N . VAL A 1 477 ? 15.754 -30.600 87.755 1.00 34.37 1010 VAL A N 1
ATOM 3519 C CA . VAL A 1 477 ? 15.223 -30.124 86.481 1.00 34.82 1010 VAL A CA 1
ATOM 3520 C C . VAL A 1 477 ? 16.263 -29.228 85.806 1.00 32.24 1010 VAL A C 1
ATOM 3521 O O . VAL A 1 477 ? 16.481 -28.078 86.238 1.00 31.07 1010 VAL A O 1
ATOM 3525 N N . TYR A 1 478 ? 16.919 -29.785 84.778 1.00 31.77 1011 TYR A N 1
ATOM 3526 C CA . TYR A 1 478 ? 17.919 -29.037 83.981 1.00 40.08 1011 TYR A CA 1
ATOM 3527 C C . TYR A 1 478 ? 17.342 -28.482 82.674 1.00 35.04 1011 TYR A C 1
ATOM 3528 O O . TYR A 1 478 ? 17.926 -27.588 82.062 1.00 37.17 1011 TYR A O 1
ATOM 3537 N N . ASP A 1 479 ? 16.260 -29.097 82.226 1.00 32.62 1012 ASP A N 1
ATOM 3538 C CA . ASP A 1 479 ? 15.684 -28.849 80.937 1.00 35.83 1012 ASP A CA 1
ATOM 3539 C C . ASP A 1 479 ? 14.180 -28.575 81.116 1.00 34.24 1012 ASP A C 1
ATOM 3540 O O . ASP A 1 479 ? 13.605 -28.952 82.130 1.00 28.80 1012 ASP A O 1
ATOM 3545 N N . PRO A 1 480 ? 13.558 -27.927 80.117 1.00 29.55 1013 PRO A N 1
ATOM 3546 C CA . PRO A 1 480 ? 12.134 -27.607 80.274 1.00 28.66 1013 PRO A CA 1
ATOM 3547 C C . PRO A 1 480 ? 11.328 -28.863 80.281 1.00 29.49 1013 PRO A C 1
ATOM 3548 O O . PRO A 1 480 ? 11.654 -29.789 79.523 1.00 31.96 1013 PRO A O 1
ATOM 3552 N N . ILE A 1 481 ? 10.265 -28.887 81.068 1.00 32.86 1014 ILE A N 1
ATOM 3553 C CA . ILE A 1 481 ? 9.289 -30.001 81.011 1.00 31.82 1014 ILE A CA 1
ATOM 3554 C C . ILE A 1 481 ? 8.074 -29.621 80.179 1.00 31.36 1014 ILE A C 1
ATOM 3555 O O . ILE A 1 481 ? 7.441 -28.617 80.449 1.00 27.51 1014 ILE A O 1
ATOM 3560 N N . ASP A 1 482 ? 7.768 -30.423 79.166 1.00 27.86 1015 ASP A N 1
ATOM 3561 C CA . ASP A 1 482 ? 6.602 -30.236 78.425 1.00 33.22 1015 ASP A CA 1
ATOM 3562 C C . ASP A 1 482 ? 5.402 -30.817 79.229 1.00 39.20 1015 ASP A C 1
ATOM 3563 O O . ASP A 1 482 ? 5.398 -31.992 79.597 1.00 37.82 1015 ASP A O 1
ATOM 3568 N N . VAL A 1 483 ? 4.429 -29.959 79.508 1.00 37.11 1016 VAL A N 1
ATOM 3569 C CA . VAL A 1 483 ? 3.113 -30.306 80.069 1.00 31.66 1016 VAL A CA 1
ATOM 3570 C C . VAL A 1 483 ? 2.129 -30.314 78.914 1.00 34.41 1016 VAL A C 1
ATOM 3571 O O . VAL A 1 483 ? 2.175 -29.466 77.967 1.00 36.07 1016 VAL A O 1
ATOM 3575 N N . ARG A 1 484 ? 1.291 -31.333 78.881 1.00 32.60 1017 ARG A N 1
ATOM 3576 C CA . ARG A 1 484 ? 0.411 -31.560 77.767 1.00 34.07 1017 ARG A CA 1
ATOM 3577 C C . ARG A 1 484 ? -1.015 -31.613 78.322 1.00 39.97 1017 ARG A C 1
ATOM 3578 O O . ARG A 1 484 ? -1.267 -32.348 79.284 1.00 39.42 1017 ARG A O 1
ATOM 3586 N N . VAL A 1 485 ? -1.915 -30.778 77.774 1.00 40.26 1018 VAL A N 1
ATOM 3587 C CA . VAL A 1 485 ? -3.287 -30.600 78.313 1.00 34.91 1018 VAL A CA 1
ATOM 3588 C C . VAL A 1 485 ? -4.295 -30.950 77.243 1.00 33.77 1018 VAL A C 1
ATOM 3589 O O . VAL A 1 485 ? -4.334 -30.316 76.185 1.00 31.58 1018 VAL A O 1
ATOM 3593 N N . VAL A 1 486 ? -5.078 -32.008 77.515 1.00 34.71 1019 VAL A N 1
ATOM 3594 C CA . VAL A 1 486 ? -6.178 -32.377 76.667 1.00 36.71 1019 VAL A CA 1
ATOM 3595 C C . VAL A 1 486 ? -7.473 -31.894 77.333 1.00 33.38 1019 VAL A C 1
ATOM 3596 O O . VAL A 1 486 ? -7.692 -32.073 78.532 1.00 38.12 1019 VAL A O 1
ATOM 3600 N N . VAL A 1 487 ? -8.307 -31.276 76.509 1.00 32.74 1020 VAL A N 1
ATOM 3601 C CA . VAL A 1 487 ? -9.605 -30.740 76.956 1.00 35.73 1020 VAL A CA 1
ATOM 3602 C C . VAL A 1 487 ? -10.630 -31.691 76.372 1.00 30.84 1020 VAL A C 1
ATOM 3603 O O . VAL A 1 487 ? -10.765 -31.770 75.157 1.00 30.20 1020 VAL A O 1
ATOM 3607 N N . LYS A 1 488 ? -11.341 -32.430 77.237 1.00 40.08 1021 LYS A N 1
ATOM 3608 C CA . LYS A 1 488 ? -12.176 -33.545 76.701 1.00 46.82 1021 LYS A CA 1
ATOM 3609 C C . LYS A 1 488 ? -13.487 -32.987 76.144 1.00 46.12 1021 LYS A C 1
ATOM 3610 O O . LYS A 1 488 ? -13.983 -31.995 76.680 1.00 43.89 1021 LYS A O 1
ATOM 3616 N N . ALA A 1 489 ? -13.986 -33.588 75.056 1.00 43.08 1022 ALA A N 1
ATOM 3617 C CA . ALA A 1 489 ? -15.336 -33.340 74.505 1.00 43.88 1022 ALA A CA 1
ATOM 3618 C C . ALA A 1 489 ? -16.403 -33.162 75.572 1.00 39.47 1022 ALA A C 1
ATOM 3619 O O . ALA A 1 489 ? -17.256 -32.293 75.475 1.00 47.76 1022 ALA A O 1
ATOM 3621 N N . SER A 1 490 ? -16.276 -33.908 76.642 1.00 39.36 1023 SER A N 1
ATOM 3622 C CA . SER A 1 490 ? -17.115 -33.759 77.784 1.00 39.86 1023 SER A CA 1
ATOM 3623 C C . SER A 1 490 ? -17.017 -32.423 78.558 1.00 37.31 1023 SER A C 1
ATOM 3624 O O . SER A 1 490 ? -17.817 -32.193 79.438 1.00 30.96 1023 SER A O 1
ATOM 3627 N N . ALA A 1 491 ? -16.008 -31.579 78.326 1.00 37.81 1024 ALA A N 1
ATOM 3628 C CA . ALA A 1 491 ? -15.815 -30.352 79.160 1.00 32.82 1024 ALA A CA 1
ATOM 3629 C C . ALA A 1 491 ? -16.679 -29.169 78.648 1.00 30.96 1024 ALA A C 1
ATOM 3630 O O . ALA A 1 491 ? -16.853 -28.189 79.341 1.00 38.98 1024 ALA A O 1
ATOM 3632 N N . VAL A 1 492 ? -17.157 -29.328 77.433 1.00 30.08 1025 VAL A N 1
ATOM 3633 C CA . VAL A 1 492 ? -17.667 -28.351 76.521 1.00 30.76 1025 VAL A CA 1
ATOM 3634 C C . VAL A 1 492 ? -19.222 -28.460 76.434 1.00 35.16 1025 VAL A C 1
ATOM 3635 O O . VAL A 1 492 ? -19.784 -29.445 76.913 1.00 30.87 1025 VAL A O 1
ATOM 3639 N N . LEU A 1 493 ? -19.890 -27.427 75.901 1.00 33.22 1026 LEU A N 1
ATOM 3640 C CA . LEU A 1 493 ? -21.371 -27.328 75.864 1.00 30.50 1026 LEU A CA 1
ATOM 3641 C C . LEU A 1 493 ? -21.880 -27.833 74.582 1.00 28.34 1026 LEU A C 1
ATOM 3642 O O . LEU A 1 493 ? -22.948 -28.418 74.582 1.00 33.33 1026 LEU A O 1
ATOM 3647 N N . GLU A 1 494 ? -21.132 -27.616 73.489 1.00 27.32 1027 GLU A N 1
ATOM 3648 C CA . GLU A 1 494 ? -21.620 -27.896 72.173 1.00 31.73 1027 GLU A CA 1
ATOM 3649 C C . GLU A 1 494 ? -21.782 -29.430 72.081 1.00 39.23 1027 GLU A C 1
ATOM 3650 O O . GLU A 1 494 ? -21.364 -30.162 73.002 1.00 33.17 1027 GLU A O 1
ATOM 3656 N N . ALA A 1 495 ? -22.439 -29.888 71.031 1.00 39.01 1028 ALA A N 1
ATOM 3657 C CA . ALA A 1 495 ? -22.981 -31.246 71.036 1.00 46.46 1028 ALA A CA 1
ATOM 3658 C C . ALA A 1 495 ? -21.981 -32.302 70.578 1.00 50.88 1028 ALA A C 1
ATOM 3659 O O . ALA A 1 495 ? -21.676 -33.211 71.355 1.00 66.38 1028 ALA A O 1
ATOM 3661 N N . ASN A 1 496 ? -21.524 -32.247 69.334 1.00 47.76 1029 ASN A N 1
ATOM 3662 C CA . ASN A 1 496 ? -20.728 -33.380 68.781 1.00 55.78 1029 ASN A CA 1
ATOM 3663 C C . ASN A 1 496 ? -19.308 -32.905 68.469 1.00 52.70 1029 ASN A C 1
ATOM 3664 O O . ASN A 1 496 ? -18.939 -32.587 67.324 1.00 55.91 1029 ASN A O 1
ATOM 3669 N N . MET A 1 497 ? -18.548 -32.811 69.550 1.00 47.02 1030 MET A N 1
ATOM 3670 C CA . MET A 1 497 ? -17.159 -32.398 69.481 1.00 48.49 1030 MET A CA 1
ATOM 3671 C C . MET A 1 497 ? -16.299 -33.515 70.013 1.00 46.57 1030 MET A C 1
ATOM 3672 O O . MET A 1 497 ? -16.758 -34.363 70.757 1.00 47.15 1030 MET A O 1
ATOM 3677 N N . THR A 1 498 ? -15.048 -33.494 69.603 1.00 51.38 1031 THR A N 1
ATOM 3678 C CA . THR A 1 498 ? -14.059 -34.476 69.981 1.00 50.46 1031 THR A CA 1
ATOM 3679 C C . THR A 1 498 ? -12.990 -33.829 70.850 1.00 47.13 1031 THR A C 1
ATOM 3680 O O . THR A 1 498 ? -12.877 -32.605 70.889 1.00 48.75 1031 THR A O 1
ATOM 3684 N N . ASP A 1 499 ? -12.289 -34.645 71.623 1.00 42.31 1032 ASP A N 1
ATOM 3685 C CA . ASP A 1 499 ? -11.191 -34.195 72.458 1.00 43.87 1032 ASP A CA 1
ATOM 3686 C C . ASP A 1 499 ? -10.254 -33.219 71.659 1.00 35.81 1032 ASP A C 1
ATOM 3687 O O . ASP A 1 499 ? -10.099 -33.334 70.415 1.00 35.09 1032 ASP A O 1
ATOM 3692 N N . SER A 1 500 ? -9.709 -32.234 72.359 1.00 34.04 1033 SER A N 1
ATOM 3693 C CA . SER A 1 500 ? -8.644 -31.381 71.774 1.00 36.96 1033 SER A CA 1
ATOM 3694 C C . SER A 1 500 ? -7.369 -32.156 71.558 1.00 38.03 1033 SER A C 1
ATOM 3695 O O . SER A 1 500 ? -7.028 -33.007 72.382 1.00 32.69 1033 SER A O 1
ATOM 3698 N N . ALA A 1 501 ? -6.691 -31.800 70.467 1.00 36.29 1034 ALA A N 1
ATOM 3699 C CA . ALA A 1 501 ? -5.229 -31.935 70.418 1.00 40.24 1034 ALA A CA 1
ATOM 3700 C C . ALA A 1 501 ? -4.546 -31.575 71.761 1.00 41.27 1034 ALA A C 1
ATOM 3701 O O . ALA A 1 501 ? -5.064 -30.774 72.605 1.00 37.37 1034 ALA A O 1
ATOM 3703 N N . PRO A 1 502 ? -3.411 -32.234 72.036 1.00 41.25 1035 PRO A N 1
ATOM 3704 C CA . PRO A 1 502 ? -2.829 -32.031 73.353 1.00 38.29 1035 PRO A CA 1
ATOM 3705 C C . PRO A 1 502 ? -2.065 -30.649 73.314 1.00 40.66 1035 PRO A C 1
ATOM 3706 O O . PRO A 1 502 ? -1.326 -30.370 72.357 1.00 42.71 1035 PRO A O 1
ATOM 3710 N N . ALA A 1 503 ? -2.367 -29.781 74.273 1.00 36.85 1036 ALA A N 1
ATOM 3711 C CA . ALA A 1 503 ? -1.922 -28.398 74.238 1.00 34.22 1036 ALA A CA 1
ATOM 3712 C C . ALA A 1 503 ? -0.652 -28.366 74.970 1.00 28.53 1036 ALA A C 1
ATOM 3713 O O . ALA A 1 503 ? -0.592 -28.798 76.128 1.00 28.64 1036 ALA A O 1
ATOM 3715 N N . SER A 1 504 ? 0.352 -27.786 74.355 1.00 27.98 1037 SER A N 1
ATOM 3716 C CA . SER A 1 504 ? 1.642 -27.733 75.045 1.00 25.86 1037 SER A CA 1
ATOM 3717 C C . SER A 1 504 ? 1.873 -26.457 75.853 1.00 24.78 1037 SER A C 1
ATOM 3718 O O . SER A 1 504 ? 1.834 -25.325 75.278 1.00 28.51 1037 SER A O 1
ATOM 3721 N N . VAL A 1 505 ? 2.179 -26.627 77.129 1.00 23.47 1038 VAL A N 1
ATOM 3722 C CA . VAL A 1 505 ? 2.752 -25.615 78.001 1.00 25.47 1038 VAL A CA 1
ATOM 3723 C C . VAL A 1 505 ? 4.048 -26.152 78.641 1.00 25.54 1038 VAL A C 1
ATOM 3724 O O . VAL A 1 505 ? 4.546 -27.250 78.245 1.00 26.53 1038 VAL A O 1
ATOM 3728 N N . THR A 1 506 ? 4.579 -25.399 79.596 1.00 25.00 1039 THR A N 1
ATOM 3729 C CA . THR A 1 506 ? 6.002 -25.490 79.915 1.00 25.56 1039 THR A CA 1
ATOM 3730 C C . THR A 1 506 ? 6.284 -25.322 81.370 1.00 24.79 1039 THR A C 1
ATOM 3731 O O . THR A 1 506 ? 5.865 -24.360 81.996 1.00 24.03 1039 THR A O 1
ATOM 3735 N N . ILE A 1 507 ? 7.013 -26.280 81.942 1.00 25.60 1040 ILE A N 1
ATOM 3736 C CA . ILE A 1 507 ? 7.693 -25.990 83.201 1.00 26.54 1040 ILE A CA 1
ATOM 3737 C C . ILE A 1 507 ? 9.124 -25.639 82.858 1.00 27.09 1040 ILE A C 1
ATOM 3738 O O . ILE A 1 507 ? 9.812 -26.484 82.337 1.00 23.84 1040 ILE A O 1
ATOM 3743 N N . MET A 1 508 ? 9.554 -24.411 83.168 1.00 28.54 1041 MET A N 1
ATOM 3744 C CA . MET A 1 508 ? 10.864 -23.940 82.776 1.00 29.19 1041 MET A CA 1
ATOM 3745 C C . MET A 1 508 ? 11.897 -24.154 83.880 1.00 28.09 1041 MET A C 1
ATOM 3746 O O . MET A 1 508 ? 11.639 -23.954 85.054 1.00 25.90 1041 MET A O 1
ATOM 3751 N N . PRO A 1 509 ? 13.122 -24.508 83.494 1.00 30.36 1042 PRO A N 1
ATOM 3752 C CA . PRO A 1 509 ? 14.154 -24.698 84.528 1.00 28.98 1042 PRO A CA 1
ATOM 3753 C C . PRO A 1 509 ? 14.573 -23.361 85.077 1.00 27.76 1042 PRO A C 1
ATOM 3754 O O . PRO A 1 509 ? 14.224 -22.359 84.489 1.00 22.16 1042 PRO A O 1
ATOM 3758 N N . LYS A 1 510 ? 15.293 -23.351 86.194 1.00 28.95 1043 LYS A N 1
ATOM 3759 C CA . LYS A 1 510 ? 15.471 -22.114 86.963 1.00 32.18 1043 LYS A CA 1
ATOM 3760 C C . LYS A 1 510 ? 16.202 -21.009 86.274 1.00 30.70 1043 LYS A C 1
ATOM 3761 O O . LYS A 1 510 ? 16.118 -19.901 86.713 1.00 27.90 1043 LYS A O 1
ATOM 3767 N N . PHE A 1 511 ? 16.995 -21.319 85.255 1.00 32.02 1044 PHE A N 1
ATOM 3768 C CA . PHE A 1 511 ? 17.703 -20.255 84.554 1.00 34.94 1044 PHE A CA 1
ATOM 3769 C C . PHE A 1 511 ? 16.856 -19.530 83.501 1.00 28.91 1044 PHE A C 1
ATOM 3770 O O . PHE A 1 511 ? 17.299 -18.538 82.953 1.00 27.14 1044 PHE A O 1
ATOM 3778 N N . GLY A 1 512 ? 15.668 -20.043 83.230 1.00 27.07 1045 GLY A N 1
ATOM 3779 C CA . GLY A 1 512 ? 14.704 -19.285 82.443 1.00 27.12 1045 GLY A CA 1
ATOM 3780 C C . GLY A 1 512 ? 14.959 -19.436 80.961 1.00 25.35 1045 GLY A C 1
ATOM 3781 O O . GLY A 1 512 ? 15.512 -20.463 80.514 1.00 29.64 1045 GLY A O 1
ATOM 3782 N N . PRO A 1 513 ? 14.444 -18.497 80.183 1.00 26.08 1046 PRO A N 1
ATOM 3783 C CA . PRO A 1 513 ? 14.445 -18.655 78.717 1.00 22.96 1046 PRO A CA 1
ATOM 3784 C C . PRO A 1 513 ? 15.812 -18.397 78.101 1.00 21.32 1046 PRO A C 1
ATOM 3785 O O . PRO A 1 513 ? 16.640 -17.792 78.732 1.00 19.09 1046 PRO A O 1
ATOM 3789 N N . ILE A 1 514 ? 16.039 -18.861 76.866 1.00 20.64 1047 ILE A N 1
ATOM 3790 C CA . ILE A 1 514 ? 17.293 -18.599 76.189 1.00 21.55 1047 ILE A CA 1
ATOM 3791 C C . ILE A 1 514 ? 17.183 -17.290 75.459 1.00 21.46 1047 ILE A C 1
ATOM 3792 O O . ILE A 1 514 ? 16.054 -16.801 75.164 1.00 20.68 1047 ILE A O 1
ATOM 3797 N N . LEU A 1 515 ? 18.343 -16.655 75.259 1.00 21.34 1048 LEU A N 1
ATOM 3798 C CA . LEU A 1 515 ? 18.437 -15.466 74.442 1.00 20.59 1048 LEU A CA 1
ATOM 3799 C C . LEU A 1 515 ? 19.641 -15.713 73.544 1.00 19.67 1048 LEU A C 1
ATOM 3800 O O . LEU A 1 515 ? 20.820 -15.811 73.971 1.00 15.78 1048 LEU A O 1
ATOM 3805 N N . LEU A 1 516 ? 19.307 -15.904 72.269 1.00 17.82 1049 LEU A N 1
ATOM 3806 C CA . LEU A 1 516 ? 20.214 -16.424 71.317 1.00 17.88 1049 LEU A CA 1
ATOM 3807 C C . LEU A 1 516 ? 20.445 -15.370 70.270 1.00 17.88 1049 LEU A C 1
ATOM 3808 O O . LEU A 1 516 ? 19.506 -14.834 69.651 1.00 14.98 1049 LEU A O 1
ATOM 3813 N N . GLY A 1 517 ? 21.721 -15.113 70.027 1.00 17.16 1050 GLY A N 1
ATOM 3814 C CA . GLY A 1 517 ? 22.127 -14.198 68.947 1.00 16.28 1050 GLY A CA 1
ATOM 3815 C C . GLY A 1 517 ? 22.866 -14.882 67.813 1.00 13.86 1050 GLY A C 1
ATOM 3816 O O . GLY A 1 517 ? 23.843 -15.634 68.011 1.00 14.71 1050 GLY A O 1
ATOM 3817 N N . TYR A 1 518 ? 22.423 -14.646 66.598 1.00 14.88 1051 TYR A N 1
ATOM 3818 C CA . TYR A 1 518 ? 23.280 -14.922 65.451 1.00 14.54 1051 TYR A CA 1
ATOM 3819 C C . TYR A 1 518 ? 24.429 -13.969 65.415 1.00 14.35 1051 TYR A C 1
ATOM 3820 O O . TYR A 1 518 ? 24.185 -12.746 65.486 1.00 14.68 1051 TYR A O 1
ATOM 3829 N N . VAL A 1 519 ? 25.651 -14.501 65.347 1.00 14.42 1052 VAL A N 1
ATOM 3830 C CA . VAL A 1 519 ? 26.839 -13.688 65.261 1.00 15.50 1052 VAL A CA 1
ATOM 3831 C C . VAL A 1 519 ? 27.506 -13.932 63.944 1.00 15.15 1052 VAL A C 1
ATOM 3832 O O . VAL A 1 519 ? 27.972 -15.034 63.717 1.00 18.25 1052 VAL A O 1
ATOM 3836 N N . PRO A 1 520 ? 27.560 -12.925 63.047 1.00 14.10 1053 PRO A N 1
ATOM 3837 C CA . PRO A 1 520 ? 28.167 -13.216 61.755 1.00 14.83 1053 PRO A CA 1
ATOM 3838 C C . PRO A 1 520 ? 29.666 -13.398 61.721 1.00 15.93 1053 PRO A C 1
ATOM 3839 O O . PRO A 1 520 ? 30.348 -12.584 62.201 1.00 17.21 1053 PRO A O 1
ATOM 3843 N N . GLY A 1 521 ? 30.159 -14.449 61.092 1.00 16.22 1054 GLY A N 1
ATOM 3844 C CA . GLY A 1 521 ? 31.564 -14.673 60.951 1.00 17.90 1054 GLY A CA 1
ATOM 3845 C C . GLY A 1 521 ? 32.316 -13.786 59.979 1.00 18.94 1054 GLY A C 1
ATOM 3846 O O . GLY A 1 521 ? 33.560 -13.777 59.953 1.00 17.28 1054 GLY A O 1
ATOM 3847 N N . TRP A 1 522 ? 31.568 -13.022 59.216 1.00 19.45 1055 TRP A N 1
ATOM 3848 C CA . TRP A 1 522 ? 32.157 -12.072 58.262 1.00 20.38 1055 TRP A CA 1
ATOM 3849 C C . TRP A 1 522 ? 32.480 -10.753 58.936 1.00 20.21 1055 TRP A C 1
ATOM 3850 O O . TRP A 1 522 ? 32.994 -9.899 58.266 1.00 22.23 1055 TRP A O 1
ATOM 3861 N N . VAL A 1 523 ? 32.231 -10.603 60.233 1.00 19.85 1056 VAL A N 1
ATOM 3862 C CA . VAL A 1 523 ? 32.788 -9.479 61.002 1.00 20.12 1056 VAL A CA 1
ATOM 3863 C C . VAL A 1 523 ? 34.010 -9.961 61.741 1.00 20.26 1056 VAL A C 1
ATOM 3864 O O . VAL A 1 523 ? 34.056 -11.089 62.290 1.00 22.59 1056 VAL A O 1
ATOM 3868 N N . ASP A 1 524 ? 35.046 -9.149 61.719 1.00 20.76 1057 ASP A N 1
ATOM 3869 C CA . ASP A 1 524 ? 36.278 -9.507 62.380 1.00 23.51 1057 ASP A CA 1
ATOM 3870 C C . ASP A 1 524 ? 36.107 -8.972 63.809 1.00 23.62 1057 ASP A C 1
ATOM 3871 O O . ASP A 1 524 ? 36.492 -7.826 64.117 1.00 21.43 1057 ASP A O 1
ATOM 3876 N N . TRP A 1 525 ? 35.549 -9.824 64.687 1.00 20.36 1058 TRP A N 1
ATOM 3877 C CA . TRP A 1 525 ? 35.169 -9.398 66.026 1.00 20.55 1058 TRP A CA 1
ATOM 3878 C C . TRP A 1 525 ? 36.341 -8.879 66.901 1.00 20.42 1058 TRP A C 1
ATOM 3879 O O . TRP A 1 525 ? 36.176 -7.982 67.720 1.00 19.51 1058 TRP A O 1
ATOM 3890 N N . THR A 1 526 ? 37.510 -9.453 66.711 1.00 23.01 1059 THR A N 1
ATOM 3891 C CA . THR A 1 526 ? 38.690 -9.090 67.476 1.00 24.78 1059 THR A CA 1
ATOM 3892 C C . THR A 1 526 ? 39.095 -7.653 67.221 1.00 25.76 1059 THR A C 1
ATOM 3893 O O . THR A 1 526 ? 39.510 -6.994 68.171 1.00 25.68 1059 THR A O 1
ATOM 3897 N N . ASN A 1 527 ? 38.888 -7.146 65.991 1.00 23.57 1060 ASN A N 1
ATOM 3898 C CA . ASN A 1 527 ? 39.301 -5.796 65.649 1.00 28.03 1060 ASN A CA 1
ATOM 3899 C C . ASN A 1 527 ? 38.120 -4.926 65.471 1.00 26.77 1060 ASN A C 1
ATOM 3900 O O . ASN A 1 527 ? 38.225 -3.870 64.946 1.00 29.53 1060 ASN A O 1
ATOM 3905 N N . SER A 1 528 ? 36.967 -5.382 65.926 1.00 24.92 1061 SER A N 1
ATOM 3906 C CA . SER A 1 528 ? 35.801 -4.572 65.929 1.00 22.89 1061 SER A CA 1
ATOM 3907 C C . SER A 1 528 ? 35.713 -3.856 67.285 1.00 25.67 1061 SER A C 1
ATOM 3908 O O . SER A 1 528 ? 35.984 -4.452 68.355 1.00 25.97 1061 SER A O 1
ATOM 3911 N N . ALA A 1 529 ? 35.339 -2.577 67.235 1.00 24.84 1062 ALA A N 1
ATOM 3912 C CA . ALA A 1 529 ? 35.142 -1.819 68.446 1.00 27.77 1062 ALA A CA 1
ATOM 3913 C C . ALA A 1 529 ? 33.833 -2.221 69.079 1.00 25.46 1062 ALA A C 1
ATOM 3914 O O . ALA A 1 529 ? 33.675 -2.006 70.247 1.00 23.19 1062 ALA A O 1
ATOM 3916 N N . TYR A 1 530 ? 32.891 -2.738 68.279 1.00 23.60 1063 TYR A N 1
ATOM 3917 C CA . TYR A 1 530 ? 31.625 -3.257 68.765 1.00 24.90 1063 TYR A CA 1
ATOM 3918 C C . TYR A 1 530 ? 31.835 -4.744 69.109 1.00 22.26 1063 TYR A C 1
ATOM 3919 O O . TYR A 1 530 ? 32.301 -5.553 68.276 1.00 21.71 1063 TYR A O 1
ATOM 3928 N N . LYS A 1 531 ? 31.596 -5.094 70.369 1.00 19.63 1064 LYS A N 1
ATOM 3929 C CA . LYS A 1 531 ? 31.859 -6.494 70.841 1.00 18.85 1064 LYS A CA 1
ATOM 3930 C C . LYS A 1 531 ? 30.577 -7.239 71.130 1.00 16.74 1064 LYS A C 1
ATOM 3931 O O . LYS A 1 531 ? 29.522 -6.649 71.249 1.00 16.38 1064 LYS A O 1
ATOM 3937 N N . VAL A 1 532 ? 30.676 -8.527 71.350 1.00 16.28 1065 VAL A N 1
ATOM 3938 C CA . VAL A 1 532 ? 29.497 -9.322 71.692 1.00 17.12 1065 VAL A CA 1
ATOM 3939 C C . VAL A 1 532 ? 29.254 -9.325 73.205 1.00 19.55 1065 VAL A C 1
ATOM 3940 O O . VAL A 1 532 ? 30.195 -9.604 74.004 1.00 18.41 1065 VAL A O 1
ATOM 3944 N N . ASP A 1 533 ? 28.016 -9.056 73.611 1.00 20.82 1066 ASP A N 1
ATOM 3945 C CA . ASP A 1 533 ? 27.684 -8.988 75.041 1.00 21.57 1066 ASP A CA 1
ATOM 3946 C C . ASP A 1 533 ? 27.258 -10.339 75.614 1.00 24.71 1066 ASP A C 1
ATOM 3947 O O . ASP A 1 533 ? 26.037 -10.639 75.699 1.00 21.08 1066 ASP A O 1
ATOM 3952 N N . ALA A 1 534 ? 28.243 -11.111 76.069 1.00 22.61 1067 ALA A N 1
ATOM 3953 C CA . ALA A 1 534 ? 27.993 -12.435 76.627 1.00 25.35 1067 ALA A CA 1
ATOM 3954 C C . ALA A 1 534 ? 27.290 -12.422 77.950 1.00 26.94 1067 ALA A C 1
ATOM 3955 O O . ALA A 1 534 ? 26.874 -13.465 78.402 1.00 30.80 1067 ALA A O 1
ATOM 3957 N N . THR A 1 535 ? 27.150 -11.270 78.593 1.00 24.76 1068 THR A N 1
ATOM 3958 C CA . THR A 1 535 ? 26.373 -11.255 79.792 1.00 27.26 1068 THR A CA 1
ATOM 3959 C C . THR A 1 535 ? 24.885 -11.271 79.499 1.00 28.39 1068 THR A C 1
ATOM 3960 O O . THR A 1 535 ? 24.113 -11.700 80.340 1.00 27.88 1068 THR A O 1
ATOM 3964 N N . LYS A 1 536 ? 24.482 -10.819 78.306 1.00 27.36 1069 LYS A N 1
ATOM 3965 C CA . LYS A 1 536 ? 23.080 -10.745 77.954 1.00 23.76 1069 LYS A CA 1
ATOM 3966 C C . LYS A 1 536 ? 22.654 -11.936 77.113 1.00 24.60 1069 LYS A C 1
ATOM 3967 O O . LYS A 1 536 ? 21.546 -12.348 77.209 1.00 24.14 1069 LYS A O 1
ATOM 3973 N N . LEU A 1 537 ? 23.529 -12.458 76.258 1.00 24.48 1070 LEU A N 1
ATOM 3974 C CA . LEU A 1 537 ? 23.208 -13.681 75.519 1.00 23.51 1070 LEU A CA 1
ATOM 3975 C C . LEU A 1 537 ? 23.368 -14.929 76.394 1.00 21.72 1070 LEU A C 1
ATOM 3976 O O . LEU A 1 537 ? 24.247 -14.962 77.221 1.00 23.64 1070 LEU A O 1
ATOM 3981 N N . THR A 1 538 ? 22.537 -15.953 76.190 1.00 18.84 1071 THR A N 1
ATOM 3982 C CA . THR A 1 538 ? 22.791 -17.288 76.738 1.00 19.65 1071 THR A CA 1
ATOM 3983 C C . THR A 1 538 ? 23.460 -18.151 75.660 1.00 20.63 1071 THR A C 1
ATOM 3984 O O . THR A 1 538 ? 24.137 -19.162 75.960 1.00 20.93 1071 THR A O 1
ATOM 3988 N N . HIS A 1 539 ? 23.228 -17.815 74.392 1.00 18.07 1072 HIS A N 1
ATOM 3989 C CA . HIS A 1 539 ? 23.625 -18.618 73.240 1.00 17.25 1072 HIS A CA 1
ATOM 3990 C C . HIS A 1 539 ? 24.029 -17.733 72.105 1.00 15.41 1072 HIS A C 1
ATOM 3991 O O . HIS A 1 539 ? 23.439 -16.668 71.925 1.00 16.10 1072 HIS A O 1
ATOM 3998 N N . ILE A 1 540 ? 25.014 -18.182 71.367 1.00 15.32 1073 ILE A N 1
ATOM 3999 C CA . ILE A 1 540 ? 25.378 -17.663 70.092 1.00 15.32 1073 ILE A CA 1
ATOM 4000 C C . ILE A 1 540 ? 25.311 -18.738 69.016 1.00 16.69 1073 ILE A C 1
ATOM 4001 O O . ILE A 1 540 ? 25.898 -19.840 69.169 1.00 16.23 1073 ILE A O 1
ATOM 4006 N N . ASN A 1 541 ? 24.721 -18.401 67.869 1.00 15.87 1074 ASN A N 1
ATOM 4007 C CA . ASN A 1 541 ? 24.967 -19.167 66.668 1.00 15.80 1074 ASN A CA 1
ATOM 4008 C C . ASN A 1 541 ? 25.994 -18.496 65.823 1.00 14.73 1074 ASN A C 1
ATOM 4009 O O . ASN A 1 541 ? 25.791 -17.366 65.370 1.00 14.18 1074 ASN A O 1
ATOM 4014 N N . TYR A 1 542 ? 27.071 -19.198 65.530 1.00 14.70 1075 TYR A N 1
ATOM 4015 C CA . TYR A 1 542 ? 28.051 -18.614 64.648 1.00 16.47 1075 TYR A CA 1
ATOM 4016 C C . TYR A 1 542 ? 27.699 -18.940 63.198 1.00 16.93 1075 TYR A C 1
ATOM 4017 O O . TYR A 1 542 ? 27.755 -20.099 62.818 1.00 16.15 1075 TYR A O 1
ATOM 4026 N N . ALA A 1 543 ? 27.573 -17.883 62.409 1.00 15.73 1076 ALA A N 1
ATOM 4027 C CA . ALA A 1 543 ? 27.176 -17.967 60.976 1.00 18.94 1076 ALA A CA 1
ATOM 4028 C C . ALA A 1 543 ? 28.359 -17.758 60.075 1.00 19.97 1076 ALA A C 1
ATOM 4029 O O . ALA A 1 543 ? 28.898 -16.676 60.073 1.00 19.02 1076 ALA A O 1
ATOM 4031 N N . PHE A 1 544 ? 28.867 -18.768 59.329 1.00 18.69 1077 PHE A N 1
ATOM 4032 C CA . PHE A 1 544 ? 28.363 -20.107 59.159 1.00 18.06 1077 PHE A CA 1
ATOM 4033 C C . PHE A 1 544 ? 29.578 -21.006 58.864 1.00 18.37 1077 PHE A C 1
ATOM 4034 O O . PHE A 1 544 ? 30.621 -20.528 58.368 1.00 20.44 1077 PHE A O 1
ATOM 4042 N N . ALA A 1 545 ? 29.385 -22.301 59.085 1.00 16.76 1078 ALA A N 1
ATOM 4043 C CA . ALA A 1 545 ? 30.132 -23.308 58.415 1.00 20.03 1078 ALA A CA 1
ATOM 4044 C C . ALA A 1 545 ? 29.309 -23.793 57.200 1.00 21.65 1078 ALA A C 1
ATOM 4045 O O . ALA A 1 545 ? 28.093 -23.553 57.102 1.00 20.75 1078 ALA A O 1
ATOM 4047 N N . ARG A 1 546 ? 29.980 -24.484 56.306 1.00 21.20 1079 ARG A N 1
ATOM 4048 C CA . ARG A 1 546 ? 29.389 -24.828 55.015 1.00 21.38 1079 ARG A CA 1
ATOM 4049 C C . ARG A 1 546 ? 29.793 -26.264 54.641 1.00 25.04 1079 ARG A C 1
ATOM 4050 O O . ARG A 1 546 ? 30.581 -26.927 55.349 1.00 22.12 1079 ARG A O 1
ATOM 4058 N N . ILE A 1 547 ? 29.265 -26.734 53.524 1.00 27.31 1080 ILE A N 1
ATOM 4059 C CA . ILE A 1 547 ? 29.397 -28.151 53.191 1.00 28.05 1080 ILE A CA 1
ATOM 4060 C C . ILE A 1 547 ? 30.119 -28.187 51.911 1.00 27.05 1080 ILE A C 1
ATOM 4061 O O . ILE A 1 547 ? 29.717 -27.496 50.968 1.00 29.68 1080 ILE A O 1
ATOM 4066 N N . LYS A 1 548 ? 31.236 -28.898 51.878 1.00 25.99 1081 LYS A N 1
ATOM 4067 C CA . LYS A 1 548 ? 31.979 -29.097 50.616 1.00 28.84 1081 LYS A CA 1
ATOM 4068 C C . LYS A 1 548 ? 32.377 -30.563 50.544 1.00 30.94 1081 LYS A C 1
ATOM 4069 O O . LYS A 1 548 ? 33.018 -31.091 51.475 1.00 32.46 1081 LYS A O 1
ATOM 4075 N N . ASP A 1 549 ? 31.978 -31.228 49.461 1.00 35.30 1082 ASP A N 1
ATOM 4076 C CA . ASP A 1 549 ? 32.316 -32.629 49.255 1.00 36.00 1082 ASP A CA 1
ATOM 4077 C C . ASP A 1 549 ? 31.795 -33.433 50.393 1.00 33.69 1082 ASP A C 1
ATOM 4078 O O . ASP A 1 549 ? 32.544 -34.230 50.958 1.00 33.71 1082 ASP A O 1
ATOM 4083 N N . ASN A 1 550 ? 30.582 -33.115 50.849 1.00 28.03 1083 ASN A N 1
ATOM 4084 C CA . ASN A 1 550 ? 30.006 -33.767 51.979 1.00 28.58 1083 ASN A CA 1
ATOM 4085 C C . ASN A 1 550 ? 30.817 -33.625 53.309 1.00 26.50 1083 ASN A C 1
ATOM 4086 O O . ASN A 1 550 ? 30.593 -34.407 54.249 1.00 28.81 1083 ASN A O 1
ATOM 4091 N N . LYS A 1 551 ? 31.741 -32.657 53.385 1.00 26.70 1084 LYS A N 1
ATOM 4092 C CA . LYS A 1 551 ? 32.546 -32.383 54.591 1.00 29.00 1084 LYS A CA 1
ATOM 4093 C C . LYS A 1 551 ? 32.165 -30.967 55.089 1.00 24.95 1084 LYS A C 1
ATOM 4094 O O . LYS A 1 551 ? 31.865 -30.112 54.273 1.00 23.48 1084 LYS A O 1
ATOM 4100 N N . VAL A 1 552 ? 32.230 -30.734 56.395 1.00 23.47 1085 VAL A N 1
ATOM 4101 C CA . VAL A 1 552 ? 31.956 -29.400 56.960 1.00 24.36 1085 VAL A CA 1
ATOM 4102 C C . VAL A 1 552 ? 33.239 -28.596 56.940 1.00 24.22 1085 VAL A C 1
ATOM 4103 O O . VAL A 1 552 ? 34.232 -29.072 57.461 1.00 25.04 1085 VAL A O 1
ATOM 4107 N N . VAL A 1 553 ? 33.190 -27.401 56.348 1.00 23.60 1086 VAL A N 1
ATOM 4108 C CA . VAL A 1 553 ? 34.320 -26.510 56.127 1.00 23.76 1086 VAL A CA 1
ATOM 4109 C C . VAL A 1 553 ? 33.980 -25.069 56.550 1.00 26.03 1086 VAL A C 1
ATOM 4110 O O . VAL A 1 553 ? 32.811 -24.736 56.734 1.00 22.83 1086 VAL A O 1
ATOM 4114 N N . LYS A 1 554 ? 34.998 -24.220 56.700 1.00 22.57 1087 LYS A N 1
ATOM 4115 C CA . LYS A 1 554 ? 34.783 -22.816 56.960 1.00 25.21 1087 LYS A CA 1
ATOM 4116 C C . LYS A 1 554 ? 34.153 -22.206 55.742 1.00 25.63 1087 LYS A C 1
ATOM 4117 O O . LYS A 1 554 ? 34.300 -22.718 54.628 1.00 27.05 1087 LYS A O 1
ATOM 4123 N N . ILE A 1 555 ? 33.496 -21.081 55.953 1.00 26.48 1088 ILE A N 1
ATOM 4124 C CA . ILE A 1 555 ? 32.770 -20.367 54.896 1.00 24.17 1088 ILE A CA 1
ATOM 4125 C C . ILE A 1 555 ? 33.742 -19.862 53.810 1.00 26.90 1088 ILE A C 1
ATOM 4126 O O . ILE A 1 555 ? 33.372 -19.742 52.640 1.00 25.89 1088 ILE A O 1
ATOM 4131 N N . SER A 1 556 ? 34.999 -19.648 54.179 1.00 26.32 1089 SER A N 1
ATOM 4132 C CA . SER A 1 556 ? 35.988 -19.227 53.207 1.00 25.64 1089 SER A CA 1
ATOM 4133 C C . SER A 1 556 ? 36.318 -20.285 52.151 1.00 28.33 1089 SER A C 1
ATOM 4134 O O . SER A 1 556 ? 36.845 -19.922 51.136 1.00 26.86 1089 SER A O 1
ATOM 4137 N N . GLU A 1 557 ? 35.958 -21.530 52.373 1.00 24.71 1090 GLU A N 1
ATOM 4138 C CA . GLU A 1 557 ? 36.179 -22.610 51.449 1.00 32.27 1090 GLU A CA 1
ATOM 4139 C C . GLU A 1 557 ? 34.937 -22.870 50.628 1.00 36.02 1090 GLU A C 1
ATOM 4140 O O . GLU A 1 557 ? 34.982 -23.734 49.752 1.00 37.98 1090 GLU A O 1
ATOM 4146 N N . ASP A 1 558 ? 33.834 -22.160 50.913 1.00 33.53 1091 ASP A N 1
ATOM 4147 C CA . ASP A 1 558 ? 32.607 -22.260 50.130 1.00 34.02 1091 ASP A CA 1
ATOM 4148 C C . ASP A 1 558 ? 32.689 -21.377 48.903 1.00 35.31 1091 ASP A C 1
ATOM 4149 O O . ASP A 1 558 ? 32.479 -20.112 48.953 1.00 31.95 1091 ASP A O 1
ATOM 4154 N N . ILE A 1 559 ? 32.941 -22.043 47.772 1.00 37.21 1092 ILE A N 1
ATOM 4155 C CA . ILE A 1 559 ? 33.356 -21.318 46.562 1.00 34.03 1092 ILE A CA 1
ATOM 4156 C C . ILE A 1 559 ? 32.155 -20.553 46.032 1.00 30.02 1092 ILE A C 1
ATOM 4157 O O . ILE A 1 559 ? 32.318 -19.455 45.520 1.00 31.82 1092 ILE A O 1
ATOM 4162 N N . ASN A 1 560 ? 30.966 -21.106 46.200 1.00 31.57 1093 ASN A N 1
ATOM 4163 C CA . ASN A 1 560 ? 29.733 -20.414 45.777 1.00 35.35 1093 ASN A CA 1
ATOM 4164 C C . ASN A 1 560 ? 29.538 -19.073 46.519 1.00 32.98 1093 ASN A C 1
ATOM 4165 O O . ASN A 1 560 ? 29.202 -18.072 45.905 1.00 28.93 1093 ASN A O 1
ATOM 4170 N N . TRP A 1 561 ? 29.798 -19.063 47.832 1.00 31.00 1094 TRP A N 1
ATOM 4171 C CA . TRP A 1 561 ? 29.841 -17.808 48.628 1.00 28.42 1094 TRP A CA 1
ATOM 4172 C C . TRP A 1 561 ? 31.016 -16.872 48.279 1.00 24.84 1094 TRP A C 1
ATOM 4173 O O . TRP A 1 561 ? 30.861 -15.639 48.071 1.00 27.78 1094 TRP A O 1
ATOM 4184 N N . VAL A 1 562 ? 32.215 -17.427 48.258 1.00 26.58 1095 VAL A N 1
ATOM 4185 C CA . VAL A 1 562 ? 33.378 -16.604 48.067 1.00 24.99 1095 VAL A CA 1
ATOM 4186 C C . VAL A 1 562 ? 33.312 -15.910 46.710 1.00 25.48 1095 VAL A C 1
ATOM 4187 O O . VAL A 1 562 ? 33.730 -14.782 46.580 1.00 27.97 1095 VAL A O 1
ATOM 4191 N N . ASN A 1 563 ? 32.806 -16.611 45.712 1.00 28.71 1096 ASN A N 1
ATOM 4192 C CA . ASN A 1 563 ? 32.647 -16.012 44.341 1.00 34.72 1096 ASN A CA 1
ATOM 4193 C C . ASN A 1 563 ? 31.198 -15.696 44.007 1.00 35.13 1096 ASN A C 1
ATOM 4194 O O . ASN A 1 563 ? 30.770 -15.807 42.879 1.00 34.73 1096 ASN A O 1
ATOM 4199 N N . GLU A 1 564 ? 30.413 -15.320 44.988 1.00 34.04 1097 GLU A N 1
ATOM 4200 C CA . GLU A 1 564 ? 29.050 -14.908 44.683 1.00 39.23 1097 GLU A CA 1
ATOM 4201 C C . GLU A 1 564 ? 29.110 -13.679 43.772 1.00 37.43 1097 GLU A C 1
ATOM 4202 O O . GLU A 1 564 ? 28.298 -13.550 42.880 1.00 32.57 1097 GLU A O 1
ATOM 4208 N N . PHE A 1 565 ? 30.097 -12.822 44.003 1.00 36.08 1098 PHE A N 1
ATOM 4209 C CA . PHE A 1 565 ? 30.296 -11.608 43.238 1.00 40.68 1098 PHE A CA 1
ATOM 4210 C C . PHE A 1 565 ? 31.552 -11.727 42.387 1.00 38.34 1098 PHE A C 1
ATOM 4211 O O . PHE A 1 565 ? 32.570 -12.221 42.871 1.00 33.16 1098 PHE A O 1
ATOM 4219 N N . PRO A 1 566 ? 31.477 -11.330 41.101 1.00 36.02 1099 PRO A N 1
ATOM 4220 C CA . PRO A 1 566 ? 32.691 -11.271 40.244 1.00 35.61 1099 PRO A CA 1
ATOM 4221 C C . PRO A 1 566 ? 33.862 -10.379 40.752 1.00 36.09 1099 PRO A C 1
ATOM 4222 O O . PRO A 1 566 ? 34.997 -10.757 40.511 1.00 46.48 1099 PRO A O 1
ATOM 4226 N N . SER A 1 567 ? 33.641 -9.278 41.478 1.00 32.83 1100 SER A N 1
ATOM 4227 C CA . SER A 1 567 ? 34.768 -8.388 41.800 1.00 31.95 1100 SER A CA 1
ATOM 4228 C C . SER A 1 567 ? 35.756 -9.052 42.756 1.00 36.37 1100 SER A C 1
ATOM 4229 O O . SER A 1 567 ? 35.355 -9.680 43.735 1.00 27.85 1100 SER A O 1
ATOM 4232 N N . GLU A 1 568 ? 37.040 -8.917 42.448 1.00 35.83 1101 GLU A N 1
ATOM 4233 C CA . GLU A 1 568 ? 38.076 -9.587 43.197 1.00 40.25 1101 GLU A CA 1
ATOM 4234 C C . GLU A 1 568 ? 38.216 -9.040 44.611 1.00 38.92 1101 GLU A C 1
ATOM 4235 O O . GLU A 1 568 ? 38.579 -9.784 45.510 1.00 40.73 1101 GLU A O 1
ATOM 4241 N N . GLU A 1 569 ? 37.959 -7.756 44.785 1.00 33.51 1102 GLU A N 1
ATOM 4242 C CA . GLU A 1 569 ? 38.044 -7.117 46.103 1.00 37.04 1102 GLU A CA 1
ATOM 4243 C C . GLU A 1 569 ? 37.038 -7.702 47.103 1.00 31.73 1102 GLU A C 1
ATOM 4244 O O . GLU A 1 569 ? 37.391 -7.956 48.224 1.00 35.34 1102 GLU A O 1
ATOM 4250 N N . ILE A 1 570 ? 35.852 -8.071 46.641 1.00 30.45 1103 ILE A N 1
ATOM 4251 C CA . ILE A 1 570 ? 34.931 -8.837 47.454 1.00 28.01 1103 ILE A CA 1
ATOM 4252 C C . ILE A 1 570 ? 35.426 -10.275 47.674 1.00 31.54 1103 ILE A C 1
ATOM 4253 O O . ILE A 1 570 ? 35.403 -10.783 48.812 1.00 28.20 1103 ILE A O 1
ATOM 4258 N N . ARG A 1 571 ? 35.850 -10.951 46.608 1.00 30.56 1104 ARG A N 1
ATOM 4259 C CA . ARG A 1 571 ? 36.191 -12.339 46.746 1.00 32.86 1104 ARG A CA 1
ATOM 4260 C C . ARG A 1 571 ? 37.388 -12.472 47.641 1.00 35.23 1104 ARG A C 1
ATOM 4261 O O . ARG A 1 571 ? 37.542 -13.528 48.268 1.00 29.58 1104 ARG A O 1
ATOM 4269 N N . GLU A 1 572 ? 38.248 -11.455 47.646 1.00 30.13 1105 GLU A N 1
ATOM 4270 C CA . GLU A 1 572 ? 39.487 -11.558 48.412 1.00 37.40 1105 GLU A CA 1
ATOM 4271 C C . GLU A 1 572 ? 39.095 -11.418 49.892 1.00 32.53 1105 GLU A C 1
ATOM 4272 O O . GLU A 1 572 ? 39.675 -12.078 50.737 1.00 29.05 1105 GLU A O 1
ATOM 4278 N N . GLN A 1 573 ? 38.165 -10.526 50.187 1.00 28.05 1106 GLN A N 1
ATOM 4279 C CA . GLN A 1 573 ? 37.623 -10.383 51.572 1.00 33.53 1106 GLN A CA 1
ATOM 4280 C C . GLN A 1 573 ? 36.972 -11.661 52.061 1.00 28.36 1106 GLN A C 1
ATOM 4281 O O . GLN A 1 573 ? 37.149 -12.031 53.199 1.00 30.28 1106 GLN A O 1
ATOM 4287 N N . ARG A 1 574 ? 36.276 -12.375 51.175 1.00 25.51 1107 ARG A N 1
ATOM 4288 C CA . ARG A 1 574 ? 35.623 -13.607 51.518 1.00 24.58 1107 ARG A CA 1
ATOM 4289 C C . ARG A 1 574 ? 36.612 -14.755 51.645 1.00 26.64 1107 ARG A C 1
ATOM 4290 O O . ARG A 1 574 ? 36.512 -15.519 52.550 1.00 22.98 1107 ARG A O 1
ATOM 4298 N N . ARG A 1 575 ? 37.612 -14.828 50.767 1.00 29.47 1108 ARG A N 1
ATOM 4299 C CA . ARG A 1 575 ? 38.718 -15.812 50.931 1.00 32.86 1108 ARG A CA 1
ATOM 4300 C C . ARG A 1 575 ? 39.454 -15.618 52.243 1.00 24.15 1108 ARG A C 1
ATOM 4301 O O . ARG A 1 575 ? 39.878 -16.599 52.829 1.00 27.19 1108 ARG A O 1
ATOM 4309 N N . ASN A 1 576 ? 39.549 -14.379 52.720 1.00 25.10 1109 ASN A N 1
ATOM 4310 C CA . ASN A 1 576 ? 40.259 -14.079 53.993 1.00 30.91 1109 ASN A CA 1
ATOM 4311 C C . ASN A 1 576 ? 39.287 -13.876 55.156 1.00 26.99 1109 ASN A C 1
ATOM 4312 O O . ASN A 1 576 ? 39.563 -13.117 56.099 1.00 28.61 1109 ASN A O 1
ATOM 4317 N N . ASN A 1 577 ? 38.124 -14.549 55.083 1.00 28.29 1110 ASN A N 1
ATOM 4318 C CA . ASN A 1 577 ? 37.122 -14.421 56.132 1.00 24.14 1110 ASN A CA 1
ATOM 4319 C C . ASN A 1 577 ? 37.802 -14.745 57.457 1.00 21.10 1110 ASN A C 1
ATOM 4320 O O . ASN A 1 577 ? 38.558 -15.719 57.539 1.00 18.90 1110 ASN A O 1
ATOM 4325 N N . PRO A 1 578 ? 37.646 -13.867 58.452 1.00 21.42 1111 PRO A N 1
ATOM 4326 C CA . PRO A 1 578 ? 38.421 -13.945 59.714 1.00 20.23 1111 PRO A CA 1
ATOM 4327 C C . PRO A 1 578 ? 37.919 -15.055 60.640 1.00 20.32 1111 PRO A C 1
ATOM 4328 O O . PRO A 1 578 ? 37.759 -14.845 61.856 1.00 21.98 1111 PRO A O 1
ATOM 4332 N N . ASP A 1 579 ? 37.784 -16.284 60.152 1.00 19.24 1112 ASP A N 1
ATOM 4333 C CA . ASP A 1 579 ? 37.231 -17.328 60.996 1.00 18.86 1112 ASP A CA 1
ATOM 4334 C C . ASP A 1 579 ? 38.154 -17.719 62.162 1.00 22.34 1112 ASP A C 1
ATOM 4335 O O . ASP A 1 579 ? 37.700 -17.745 63.338 1.00 20.68 1112 ASP A O 1
ATOM 4340 N N . ASP A 1 580 ? 39.435 -17.981 61.891 1.00 22.22 1113 ASP A N 1
ATOM 4341 C CA . ASP A 1 580 ? 40.302 -18.358 63.021 1.00 22.84 1113 ASP A CA 1
ATOM 4342 C C . ASP A 1 580 ? 40.296 -17.329 64.165 1.00 21.28 1113 ASP A C 1
ATOM 4343 O O . ASP A 1 580 ? 40.172 -17.692 65.395 1.00 18.45 1113 ASP A O 1
ATOM 4348 N N . ALA A 1 581 ? 40.422 -16.065 63.765 1.00 20.67 1114 ALA A N 1
ATOM 4349 C CA . ALA A 1 581 ? 40.344 -14.987 64.743 1.00 21.45 1114 ALA A CA 1
ATOM 4350 C C . ALA A 1 581 ? 39.076 -14.959 65.489 1.00 19.51 1114 ALA A C 1
ATOM 4351 O O . ALA A 1 581 ? 39.095 -14.859 66.719 1.00 20.06 1114 ALA A O 1
ATOM 4353 N N . ASN A 1 582 ? 37.951 -15.125 64.784 1.00 18.57 1115 ASN A N 1
ATOM 4354 C CA . ASN A 1 582 ? 36.683 -15.238 65.431 1.00 17.88 1115 ASN A CA 1
ATOM 4355 C C . ASN A 1 582 ? 36.614 -16.445 66.353 1.00 17.28 1115 ASN A C 1
ATOM 4356 O O . ASN A 1 582 ? 35.994 -16.367 67.383 1.00 18.52 1115 ASN A O 1
ATOM 4361 N N . PHE A 1 583 ? 37.171 -17.597 65.965 1.00 18.57 1116 PHE A N 1
ATOM 4362 C CA . PHE A 1 583 ? 37.093 -18.739 66.909 1.00 19.15 1116 PHE A CA 1
ATOM 4363 C C . PHE A 1 583 ? 37.874 -18.415 68.236 1.00 18.69 1116 PHE A C 1
ATOM 4364 O O . PHE A 1 583 ? 37.401 -18.728 69.274 1.00 18.96 1116 PHE A O 1
ATOM 4372 N N . ALA A 1 584 ? 39.030 -17.754 68.164 1.00 19.19 1117 ALA A N 1
ATOM 4373 C CA . ALA A 1 584 ? 39.769 -17.322 69.369 1.00 19.55 1117 ALA A CA 1
ATOM 4374 C C . ALA A 1 584 ? 38.992 -16.290 70.150 1.00 21.41 1117 ALA A C 1
ATOM 4375 O O . ALA A 1 584 ? 38.926 -16.355 71.366 1.00 19.89 1117 ALA A O 1
ATOM 4377 N N . TYR A 1 585 ? 38.326 -15.369 69.448 1.00 18.63 1118 TYR A N 1
ATOM 4378 C CA . TYR A 1 585 ? 37.453 -14.439 70.088 1.00 18.10 1118 TYR A CA 1
ATOM 4379 C C . TYR A 1 585 ? 36.345 -15.107 70.886 1.00 18.97 1118 TYR A C 1
ATOM 4380 O O . TYR A 1 585 ? 36.104 -14.808 72.064 1.00 16.38 1118 TYR A O 1
ATOM 4389 N N . LEU A 1 586 ? 35.673 -16.057 70.262 1.00 19.51 1119 LEU A N 1
ATOM 4390 C CA . LEU A 1 586 ? 34.595 -16.747 70.983 1.00 18.40 1119 LEU A CA 1
ATOM 4391 C C . LEU A 1 586 ? 35.140 -17.568 72.181 1.00 18.75 1119 LEU A C 1
ATOM 4392 O O . LEU A 1 586 ? 34.458 -17.669 73.161 1.00 19.34 1119 LEU A O 1
ATOM 4397 N N . LYS A 1 587 ? 36.290 -18.195 72.016 1.00 20.60 1120 LYS A N 1
ATOM 4398 C CA . LYS A 1 587 ? 36.934 -18.955 73.076 1.00 27.98 1120 LYS A CA 1
ATOM 4399 C C . LYS A 1 587 ? 37.170 -18.039 74.248 1.00 27.65 1120 LYS A C 1
ATOM 4400 O O . LYS A 1 587 ? 36.709 -18.369 75.326 1.00 31.58 1120 LYS A O 1
ATOM 4406 N N . THR A 1 588 ? 37.731 -16.829 74.041 1.00 31.25 1121 THR A N 1
ATOM 4407 C CA . THR A 1 588 ? 37.843 -15.826 75.137 1.00 31.43 1121 THR A CA 1
ATOM 4408 C C . THR A 1 588 ? 36.558 -15.547 75.747 1.00 28.96 1121 THR A C 1
ATOM 4409 O O . THR A 1 588 ? 36.480 -15.645 76.956 1.00 29.33 1121 THR A O 1
ATOM 4413 N N . LEU A 1 589 ? 35.558 -15.169 74.954 1.00 26.47 1122 LEU A N 1
ATOM 4414 C CA . LEU A 1 589 ? 34.219 -14.862 75.493 1.00 26.36 1122 LEU A CA 1
ATOM 4415 C C . LEU A 1 589 ? 33.665 -15.999 76.347 1.00 27.10 1122 LEU A C 1
ATOM 4416 O O . LEU A 1 589 ? 32.958 -15.738 77.311 1.00 24.21 1122 LEU A O 1
ATOM 4421 N N . LYS A 1 590 ? 33.862 -17.251 75.909 1.00 25.79 1123 LYS A N 1
ATOM 4422 C CA . LYS A 1 590 ? 33.331 -18.378 76.698 1.00 26.59 1123 LYS A CA 1
ATOM 4423 C C . LYS A 1 590 ? 34.144 -18.516 77.982 1.00 28.27 1123 LYS A C 1
ATOM 4424 O O . LYS A 1 590 ? 33.593 -18.826 79.023 1.00 28.67 1123 LYS A O 1
ATOM 4430 N N . GLN A 1 591 ? 35.451 -18.250 77.903 1.00 32.24 1124 GLN A N 1
ATOM 4431 C CA . GLN A 1 591 ? 36.298 -18.221 79.135 1.00 37.93 1124 GLN A CA 1
ATOM 4432 C C . GLN A 1 591 ? 35.840 -17.196 80.128 1.00 37.13 1124 GLN A C 1
ATOM 4433 O O . GLN A 1 591 ? 35.867 -17.486 81.290 1.00 36.77 1124 GLN A O 1
ATOM 4439 N N . GLN A 1 592 ? 35.341 -16.053 79.658 1.00 41.41 1125 GLN A N 1
ATOM 4440 C CA . GLN A 1 592 ? 34.885 -14.969 80.508 1.00 43.60 1125 GLN A CA 1
ATOM 4441 C C . GLN A 1 592 ? 33.493 -15.156 80.985 1.00 44.02 1125 GLN A C 1
ATOM 4442 O O . GLN A 1 592 ? 33.183 -14.601 82.003 1.00 41.96 1125 GLN A O 1
ATOM 4448 N N . ASN A 1 593 ? 32.657 -15.928 80.274 1.00 40.24 1126 ASN A N 1
ATOM 4449 C CA . ASN A 1 593 ? 31.215 -16.144 80.628 1.00 38.55 1126 ASN A CA 1
ATOM 4450 C C . ASN A 1 593 ? 30.884 -17.665 80.488 1.00 38.61 1126 ASN A C 1
ATOM 4451 O O . ASN A 1 593 ? 30.362 -18.137 79.461 1.00 30.07 1126 ASN A O 1
ATOM 4456 N N . PRO A 1 594 ? 31.234 -18.451 81.525 1.00 34.95 1127 PRO A N 1
ATOM 4457 C CA . PRO A 1 594 ? 31.326 -19.864 81.356 1.00 35.57 1127 PRO A CA 1
ATOM 4458 C C . PRO A 1 594 ? 29.970 -20.584 81.135 1.00 26.67 1127 PRO A C 1
ATOM 4459 O O . PRO A 1 594 ? 29.986 -21.719 80.732 1.00 33.26 1127 PRO A O 1
ATOM 4463 N N . SER A 1 595 ? 28.833 -19.942 81.362 1.00 25.02 1128 SER A N 1
ATOM 4464 C CA . SER A 1 595 ? 27.566 -20.531 81.034 1.00 27.98 1128 SER A CA 1
ATOM 4465 C C . SER A 1 595 ? 27.096 -20.231 79.573 1.00 23.77 1128 SER A C 1
ATOM 4466 O O . SER A 1 595 ? 26.096 -20.820 79.128 1.00 21.23 1128 SER A O 1
ATOM 4469 N N . LEU A 1 596 ? 27.807 -19.364 78.858 1.00 20.66 1129 LEU A N 1
ATOM 4470 C CA . LEU A 1 596 ? 27.552 -19.140 77.424 1.00 20.74 1129 LEU A CA 1
ATOM 4471 C C . LEU A 1 596 ? 27.712 -20.406 76.603 1.00 22.73 1129 LEU A C 1
ATOM 4472 O O . LEU A 1 596 ? 28.768 -21.071 76.679 1.00 18.50 1129 LEU A O 1
ATOM 4477 N N . LYS A 1 597 ? 26.757 -20.617 75.693 1.00 19.21 1130 LYS A N 1
ATOM 4478 C CA . LYS A 1 597 ? 26.825 -21.697 74.751 1.00 20.52 1130 LYS A CA 1
ATOM 4479 C C . LYS A 1 597 ? 27.027 -21.129 73.369 1.00 19.75 1130 LYS A C 1
ATOM 4480 O O . LYS A 1 597 ? 26.270 -20.243 72.945 1.00 19.58 1130 LYS A O 1
ATOM 4486 N N . VAL A 1 598 ? 27.990 -21.651 72.618 1.00 16.95 1131 VAL A N 1
ATOM 4487 C CA . VAL A 1 598 ? 28.257 -21.185 71.302 1.00 17.62 1131 VAL A CA 1
ATOM 4488 C C . VAL A 1 598 ? 28.134 -22.329 70.326 1.00 17.50 1131 VAL A C 1
ATOM 4489 O O . VAL A 1 598 ? 28.929 -23.265 70.363 1.00 17.24 1131 VAL A O 1
ATOM 4493 N N . LEU A 1 599 ? 27.155 -22.275 69.439 1.00 15.40 1132 LEU A N 1
ATOM 4494 C CA . LEU A 1 599 ? 26.982 -23.357 68.475 1.00 16.38 1132 LEU A CA 1
ATOM 4495 C C . LEU A 1 599 ? 27.532 -22.892 67.145 1.00 14.31 1132 LEU A C 1
ATOM 4496 O O . LEU A 1 599 ? 27.602 -21.679 66.832 1.00 14.61 1132 LEU A O 1
ATOM 4501 N N . VAL A 1 600 ? 27.927 -23.850 66.338 1.00 14.29 1133 VAL A N 1
ATOM 4502 C CA . VAL A 1 600 ? 28.213 -23.584 64.972 1.00 14.68 1133 VAL A CA 1
ATOM 4503 C C . VAL A 1 600 ? 26.944 -23.818 64.114 1.00 17.21 1133 VAL A C 1
ATOM 4504 O O . VAL A 1 600 ? 26.405 -24.968 64.096 1.00 18.68 1133 VAL A O 1
ATOM 4508 N N . SER A 1 601 ? 26.527 -22.783 63.346 1.00 16.66 1134 SER A N 1
ATOM 4509 C CA . SER A 1 601 ? 25.511 -22.907 62.287 1.00 18.07 1134 SER A CA 1
ATOM 4510 C C . SER A 1 601 ? 26.034 -23.370 60.952 1.00 17.76 1134 SER A C 1
ATOM 4511 O O . SER A 1 601 ? 26.833 -22.680 60.340 1.00 19.13 1134 SER A O 1
ATOM 4514 N N . ILE A 1 602 ? 25.574 -24.547 60.532 1.00 18.66 1135 ILE A N 1
ATOM 4515 C CA . ILE A 1 602 ? 25.986 -25.092 59.256 1.00 19.52 1135 ILE A CA 1
ATOM 4516 C C . ILE A 1 602 ? 24.871 -24.826 58.239 1.00 20.19 1135 ILE A C 1
ATOM 4517 O O . ILE A 1 602 ? 23.723 -25.259 58.429 1.00 20.87 1135 ILE A O 1
ATOM 4522 N N . GLY A 1 603 ? 25.200 -24.084 57.203 1.00 22.68 1136 GLY A N 1
ATOM 4523 C CA . GLY A 1 603 ? 24.285 -23.801 56.147 1.00 20.81 1136 GLY A CA 1
ATOM 4524 C C . GLY A 1 603 ? 24.048 -22.314 55.961 1.00 19.64 1136 GLY A C 1
ATOM 4525 O O . GLY A 1 603 ? 24.968 -21.563 55.793 1.00 20.60 1136 GLY A O 1
ATOM 4526 N N . GLY A 1 604 ? 22.779 -21.935 56.029 1.00 19.21 1137 GLY A N 1
ATOM 4527 C CA . GLY A 1 604 ? 22.344 -20.627 55.767 1.00 23.68 1137 GLY A CA 1
ATOM 4528 C C . GLY A 1 604 ? 21.804 -20.496 54.354 1.00 26.12 1137 GLY A C 1
ATOM 4529 O O . GLY A 1 604 ? 21.721 -21.479 53.598 1.00 22.40 1137 GLY A O 1
ATOM 4530 N N . TRP A 1 605 ? 21.403 -19.248 54.042 1.00 28.50 1138 TRP A N 1
ATOM 4531 C CA . TRP A 1 605 ? 20.934 -18.879 52.707 1.00 29.21 1138 TRP A CA 1
ATOM 4532 C C . TRP A 1 605 ? 21.884 -19.301 51.627 1.00 31.59 1138 TRP A C 1
ATOM 4533 O O . TRP A 1 605 ? 23.088 -18.933 51.618 1.00 35.60 1138 TRP A O 1
ATOM 4544 N N . ALA A 1 606 ? 21.323 -20.042 50.680 1.00 31.53 1139 ALA A N 1
ATOM 4545 C CA . ALA A 1 606 ? 22.001 -20.414 49.468 1.00 29.11 1139 ALA A CA 1
ATOM 4546 C C . ALA A 1 606 ? 23.143 -21.394 49.751 1.00 32.04 1139 ALA A C 1
ATOM 4547 O O . ALA A 1 606 ? 23.987 -21.577 48.874 1.00 34.20 1139 ALA A O 1
ATOM 4549 N N . ALA A 1 607 ? 23.158 -22.039 50.921 1.00 27.76 1140 ALA A N 1
ATOM 4550 C CA . ALA A 1 607 ? 24.221 -22.962 51.234 1.00 28.75 1140 ALA A CA 1
ATOM 4551 C C . ALA A 1 607 ? 23.838 -24.300 50.640 1.00 28.93 1140 ALA A C 1
ATOM 4552 O O . ALA A 1 607 ? 22.725 -24.776 50.911 1.00 25.54 1140 ALA A O 1
ATOM 4554 N N . GLU A 1 608 ? 24.795 -24.915 49.926 1.00 28.01 1141 GLU A N 1
ATOM 4555 C CA . GLU A 1 608 ? 24.610 -26.143 49.181 1.00 33.80 1141 GLU A CA 1
ATOM 4556 C C . GLU A 1 608 ? 24.947 -27.349 49.992 1.00 37.75 1141 GLU A C 1
ATOM 4557 O O . GLU A 1 608 ? 25.447 -27.224 51.136 1.00 32.75 1141 GLU A O 1
ATOM 4563 N N . GLY A 1 609 ? 24.562 -28.507 49.445 1.00 31.76 1142 GLY A N 1
ATOM 4564 C CA . GLY A 1 609 ? 25.008 -29.777 49.908 1.00 28.64 1142 GLY A CA 1
ATOM 4565 C C . GLY A 1 609 ? 24.135 -30.591 50.813 1.00 30.31 1142 GLY A C 1
ATOM 4566 O O . GLY A 1 609 ? 24.408 -31.763 50.993 1.00 34.22 1142 GLY A O 1
ATOM 4567 N N . PHE A 1 610 ? 23.108 -30.022 51.445 1.00 28.93 1143 PHE A N 1
ATOM 4568 C CA . PHE A 1 610 ? 22.355 -30.825 52.379 1.00 27.38 1143 PHE A CA 1
ATOM 4569 C C . PHE A 1 610 ? 21.522 -31.927 51.687 1.00 29.02 1143 PHE A C 1
ATOM 4570 O O . PHE A 1 610 ? 21.305 -32.967 52.303 1.00 27.48 1143 PHE A O 1
ATOM 4578 N N . SER A 1 611 ? 20.953 -31.645 50.516 1.00 31.78 1144 SER A N 1
ATOM 4579 C CA . SER A 1 611 ? 20.067 -32.663 49.903 1.00 35.64 1144 SER A CA 1
ATOM 4580 C C . SER A 1 611 ? 20.867 -33.945 49.590 1.00 31.26 1144 SER A C 1
ATOM 4581 O O . SER A 1 611 ? 20.398 -34.996 49.893 1.00 31.65 1144 SER A O 1
ATOM 4584 N N . ASP A 1 612 ? 22.069 -33.770 49.044 1.00 35.05 1145 ASP A N 1
ATOM 4585 C CA . ASP A 1 612 ? 23.061 -34.842 48.815 1.00 34.23 1145 ASP A CA 1
ATOM 4586 C C . ASP A 1 612 ? 23.543 -35.522 50.067 1.00 38.26 1145 ASP A C 1
ATOM 4587 O O . ASP A 1 612 ? 23.645 -36.765 50.108 1.00 36.75 1145 ASP A O 1
ATOM 4592 N N . ALA A 1 613 ? 23.791 -34.731 51.133 1.00 36.77 1146 ALA A N 1
ATOM 4593 C CA . ALA A 1 613 ? 24.330 -35.299 52.348 1.00 31.26 1146 ALA A CA 1
ATOM 4594 C C . ALA A 1 613 ? 23.323 -36.093 53.041 1.00 30.96 1146 ALA A C 1
ATOM 4595 O O . ALA A 1 613 ? 23.690 -37.034 53.740 1.00 26.73 1146 ALA A O 1
ATOM 4597 N N . ALA A 1 614 ? 22.060 -35.687 52.926 1.00 27.91 1147 ALA A N 1
ATOM 4598 C CA . ALA A 1 614 ? 21.028 -36.351 53.657 1.00 30.05 1147 ALA A CA 1
ATOM 4599 C C . ALA A 1 614 ? 20.565 -37.715 53.021 1.00 29.37 1147 ALA A C 1
ATOM 4600 O O . ALA A 1 614 ? 19.913 -38.489 53.712 1.00 29.08 1147 ALA A O 1
ATOM 4602 N N . LEU A 1 615 ? 20.860 -37.940 51.752 1.00 33.72 1148 LEU A N 1
ATOM 4603 C CA . LEU A 1 615 ? 20.352 -39.111 50.919 1.00 41.51 1148 LEU A CA 1
ATOM 4604 C C . LEU A 1 615 ? 20.471 -40.523 51.499 1.00 43.50 1148 LEU A C 1
ATOM 4605 O O . LEU A 1 615 ? 19.482 -41.229 51.557 1.00 40.33 1148 LEU A O 1
ATOM 4610 N N . THR A 1 616 ? 21.670 -40.931 51.921 1.00 43.63 1149 THR A N 1
ATOM 4611 C CA . THR A 1 616 ? 21.895 -42.328 52.333 1.00 43.08 1149 THR A CA 1
ATOM 4612 C C . THR A 1 616 ? 22.490 -42.418 53.701 1.00 43.99 1149 THR A C 1
ATOM 4613 O O . THR A 1 616 ? 22.987 -41.417 54.222 1.00 43.82 1149 THR A O 1
ATOM 4617 N N . PRO A 1 617 ? 22.487 -43.620 54.294 1.00 41.51 1150 PRO A N 1
ATOM 4618 C CA . PRO A 1 617 ? 23.148 -43.751 55.590 1.00 44.83 1150 PRO A CA 1
ATOM 4619 C C . PRO A 1 617 ? 24.659 -43.428 55.553 1.00 44.17 1150 PRO A C 1
ATOM 4620 O O . PRO A 1 617 ? 25.146 -42.841 56.515 1.00 37.93 1150 PRO A O 1
ATOM 4624 N N . GLU A 1 618 ? 25.332 -43.716 54.434 1.00 44.99 1151 GLU A N 1
ATOM 4625 C CA . GLU A 1 618 ? 26.759 -43.399 54.232 1.00 48.72 1151 GLU A CA 1
ATOM 4626 C C . GLU A 1 618 ? 27.004 -41.898 54.149 1.00 45.26 1151 GLU A C 1
ATOM 4627 O O . GLU A 1 618 ? 27.971 -41.413 54.749 1.00 39.50 1151 GLU A O 1
ATOM 4633 N N . THR A 1 619 ? 26.194 -41.174 53.367 1.00 41.45 1152 THR A N 1
ATOM 4634 C CA . THR A 1 619 ? 26.388 -39.712 53.225 1.00 36.87 1152 THR A CA 1
ATOM 4635 C C . THR A 1 619 ? 26.069 -38.955 54.531 1.00 33.05 1152 THR A C 1
ATOM 4636 O O . THR A 1 619 ? 26.724 -38.009 54.867 1.00 35.54 1152 THR A O 1
ATOM 4640 N N . ARG A 1 620 ? 25.079 -39.398 55.277 1.00 34.94 1153 ARG A N 1
ATOM 4641 C CA . ARG A 1 620 ? 24.774 -38.816 56.582 1.00 36.28 1153 ARG A CA 1
ATOM 4642 C C . ARG A 1 620 ? 25.853 -39.058 57.621 1.00 37.54 1153 ARG A C 1
ATOM 4643 O O . ARG A 1 620 ? 26.111 -38.200 58.481 1.00 35.74 1153 ARG A O 1
ATOM 4651 N N . GLU A 1 621 ? 26.409 -40.269 57.599 1.00 36.99 1154 GLU A N 1
ATOM 4652 C CA . GLU A 1 621 ? 27.507 -40.668 58.498 1.00 39.63 1154 GLU A CA 1
ATOM 4653 C C . GLU A 1 621 ? 28.676 -39.756 58.251 1.00 32.60 1154 GLU A C 1
ATOM 4654 O O . GLU A 1 621 ? 29.262 -39.231 59.187 1.00 41.53 1154 GLU A O 1
ATOM 4660 N N . GLU A 1 622 ? 28.984 -39.570 56.987 1.00 30.81 1155 GLU A N 1
ATOM 4661 C CA . GLU A 1 622 ? 30.113 -38.807 56.579 1.00 35.91 1155 GLU A CA 1
ATOM 4662 C C . GLU A 1 622 ? 29.903 -37.353 57.006 1.00 36.38 1155 GLU A C 1
ATOM 4663 O O . GLU A 1 622 ? 30.866 -36.688 57.448 1.00 30.17 1155 GLU A O 1
ATOM 4669 N N . LEU A 1 623 ? 28.677 -36.853 56.826 1.00 32.45 1156 LEU A N 1
ATOM 4670 C CA . LEU A 1 623 ? 28.412 -35.460 57.178 1.00 33.48 1156 LEU A CA 1
ATOM 4671 C C . LEU A 1 623 ? 28.434 -35.281 58.657 1.00 27.17 1156 LEU A C 1
ATOM 4672 O O . LEU A 1 623 ? 29.109 -34.367 59.124 1.00 27.52 1156 LEU A O 1
ATOM 4677 N N . ALA A 1 624 ? 27.723 -36.128 59.411 1.00 28.34 1157 ALA A N 1
ATOM 4678 C CA . ALA A 1 624 ? 27.711 -35.973 60.830 1.00 29.37 1157 ALA A CA 1
ATOM 4679 C C . ALA A 1 624 ? 29.160 -36.064 61.418 1.00 32.75 1157 ALA A C 1
ATOM 4680 O O . ALA A 1 624 ? 29.466 -35.301 62.336 1.00 32.13 1157 ALA A O 1
ATOM 4682 N N . ASN A 1 625 ? 30.032 -36.956 60.901 1.00 30.57 1158 ASN A N 1
ATOM 4683 C CA . ASN A 1 625 ? 31.374 -37.099 61.514 1.00 30.57 1158 ASN A CA 1
ATOM 4684 C C . ASN A 1 625 ? 32.222 -35.885 61.218 1.00 26.66 1158 ASN A C 1
ATOM 4685 O O . ASN A 1 625 ? 32.936 -35.478 62.114 1.00 25.95 1158 ASN A O 1
ATOM 4690 N N . SER A 1 626 ? 32.076 -35.320 60.021 1.00 23.69 1159 SER A N 1
ATOM 4691 C CA . SER A 1 626 ? 32.791 -34.143 59.658 1.00 26.91 1159 SER A CA 1
ATOM 4692 C C . SER A 1 626 ? 32.299 -32.916 60.483 1.00 28.62 1159 SER A C 1
ATOM 4693 O O . SER A 1 626 ? 33.143 -32.138 60.914 1.00 27.56 1159 SER A O 1
ATOM 4696 N N . ALA A 1 627 ? 30.994 -32.811 60.769 1.00 22.54 1160 ALA A N 1
ATOM 4697 C CA . ALA A 1 627 ? 30.443 -31.741 61.579 1.00 22.02 1160 ALA A CA 1
ATOM 4698 C C . ALA A 1 627 ? 30.896 -31.795 63.011 1.00 21.15 1160 ALA A C 1
ATOM 4699 O O . ALA A 1 627 ? 31.221 -30.765 63.629 1.00 21.75 1160 ALA A O 1
ATOM 4701 N N . ILE A 1 628 ? 30.918 -33.003 63.541 1.00 19.40 1161 ILE A N 1
ATOM 4702 C CA . ILE A 1 628 ? 31.383 -33.294 64.839 1.00 23.06 1161 ILE A CA 1
ATOM 4703 C C . ILE A 1 628 ? 32.857 -32.932 64.943 1.00 22.91 1161 ILE A C 1
ATOM 4704 O O . ILE A 1 628 ? 33.257 -32.421 65.980 1.00 21.77 1161 ILE A O 1
ATOM 4709 N N . ALA A 1 629 ? 33.634 -33.225 63.906 1.00 25.84 1162 ALA A N 1
ATOM 4710 C CA . ALA A 1 629 ? 35.059 -32.894 63.911 1.00 28.28 1162 ALA A CA 1
ATOM 4711 C C . ALA A 1 629 ? 35.236 -31.399 63.915 1.00 23.34 1162 ALA A C 1
ATOM 4712 O O . ALA A 1 629 ? 36.064 -30.880 64.622 1.00 21.22 1162 ALA A O 1
ATOM 4714 N N . PHE A 1 630 ? 34.497 -30.729 63.065 1.00 22.26 1163 PHE A N 1
ATOM 4715 C CA . PHE A 1 630 ? 34.522 -29.275 62.991 1.00 22.36 1163 PHE A CA 1
ATOM 4716 C C . PHE A 1 630 ? 34.180 -28.655 64.349 1.00 18.29 1163 PHE A C 1
ATOM 4717 O O . PHE A 1 630 ? 34.881 -27.789 64.825 1.00 22.43 1163 PHE A O 1
ATOM 4725 N N . MET A 1 631 ? 33.108 -29.076 64.957 1.00 18.72 1164 MET A N 1
ATOM 4726 C CA . MET A 1 631 ? 32.672 -28.600 66.266 1.00 19.39 1164 MET A CA 1
ATOM 4727 C C . MET A 1 631 ? 33.793 -28.692 67.373 1.00 21.03 1164 MET A C 1
ATOM 4728 O O . MET A 1 631 ? 33.978 -27.780 68.171 1.00 16.26 1164 MET A O 1
ATOM 4733 N N . HIS A 1 632 ? 34.490 -29.825 67.411 1.00 19.97 1165 HIS A N 1
ATOM 4734 C CA . HIS A 1 632 ? 35.525 -30.031 68.431 1.00 21.85 1165 HIS A CA 1
ATOM 4735 C C . HIS A 1 632 ? 36.765 -29.157 68.118 1.00 22.53 1165 HIS A C 1
ATOM 4736 O O . HIS A 1 632 ? 37.374 -28.558 69.044 1.00 25.15 1165 HIS A O 1
ATOM 4743 N N . GLN A 1 633 ? 37.127 -29.146 66.852 1.00 22.16 1166 GLN A N 1
ATOM 4744 C CA . GLN A 1 633 ? 38.288 -28.403 66.350 1.00 23.84 1166 GLN A CA 1
ATOM 4745 C C . GLN A 1 633 ? 38.284 -26.965 66.704 1.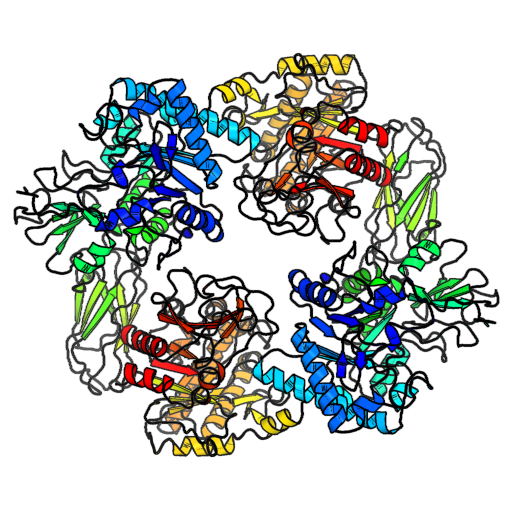00 23.11 1166 GLN A C 1
ATOM 4746 O O . GLN A 1 633 ? 39.331 -26.425 67.023 1.00 22.43 1166 GLN A O 1
ATOM 4752 N N . TYR A 1 634 ? 37.117 -26.320 66.642 1.00 22.64 1167 TYR A N 1
ATOM 4753 C CA . TYR A 1 634 ? 37.003 -24.896 66.867 1.00 20.47 1167 TYR A CA 1
ATOM 4754 C C . TYR A 1 634 ? 36.297 -24.485 68.100 1.00 21.34 1167 TYR A C 1
ATOM 4755 O O . TYR A 1 634 ? 35.948 -23.280 68.289 1.00 27.93 1167 TYR A O 1
ATOM 4764 N N . GLY A 1 635 ? 36.056 -25.413 68.995 1.00 20.05 1168 GLY A N 1
ATOM 4765 C CA . GLY A 1 635 ? 35.596 -25.062 70.342 1.00 18.70 1168 GLY A CA 1
ATOM 4766 C C . GLY A 1 635 ? 34.100 -24.774 70.569 1.00 18.84 1168 GLY A C 1
ATOM 4767 O O . GLY A 1 635 ? 33.731 -24.069 71.516 1.00 19.88 1168 GLY A O 1
ATOM 4768 N N . PHE A 1 636 ? 33.252 -25.402 69.789 1.00 17.37 1169 PHE A N 1
ATOM 4769 C CA . PHE A 1 636 ? 31.813 -25.193 69.853 1.00 17.47 1169 PHE A CA 1
ATOM 4770 C C . PHE A 1 636 ? 31.122 -26.147 70.804 1.00 17.91 1169 PHE A C 1
ATOM 4771 O O . PHE A 1 636 ? 31.668 -27.185 71.136 1.00 22.03 1169 PHE A O 1
ATOM 4779 N N . ASP A 1 637 ? 29.943 -25.751 71.249 1.00 17.49 1170 ASP A N 1
ATOM 4780 C CA . ASP A 1 637 ? 29.121 -26.388 72.268 1.00 19.94 1170 ASP A CA 1
ATOM 4781 C C . ASP A 1 637 ? 27.915 -27.065 71.654 1.00 20.56 1170 ASP A C 1
ATOM 4782 O O . ASP A 1 637 ? 27.043 -27.535 72.368 1.00 20.50 1170 ASP A O 1
ATOM 4787 N N . GLY A 1 638 ? 27.854 -27.091 70.338 1.00 21.54 1171 GLY A N 1
ATOM 4788 C CA . GLY A 1 638 ? 26.752 -27.785 69.614 1.00 21.22 1171 GLY A CA 1
ATOM 4789 C C . GLY A 1 638 ? 26.745 -27.347 68.171 1.00 19.87 1171 GLY A C 1
ATOM 4790 O O . GLY A 1 638 ? 27.635 -26.606 67.701 1.00 18.46 1171 GLY A O 1
ATOM 4791 N N . ILE A 1 639 ? 25.696 -27.779 67.487 1.00 17.74 1172 ILE A N 1
ATOM 4792 C CA . ILE A 1 639 ? 25.537 -27.668 66.086 1.00 16.35 1172 ILE A CA 1
ATOM 4793 C C . ILE A 1 639 ? 24.108 -27.189 65.844 1.00 15.98 1172 ILE A C 1
ATOM 4794 O O . ILE A 1 639 ? 23.165 -27.659 66.468 1.00 17.30 1172 ILE A O 1
ATOM 4799 N N . ASP A 1 640 ? 23.971 -26.302 64.889 1.00 16.47 1173 ASP A N 1
ATOM 4800 C CA . ASP A 1 640 ? 22.671 -25.809 64.448 1.00 18.89 1173 ASP A CA 1
ATOM 4801 C C . ASP A 1 640 ? 22.716 -26.031 62.961 1.00 20.20 1173 ASP A C 1
ATOM 4802 O O . ASP A 1 640 ? 23.654 -25.617 62.296 1.00 24.54 1173 ASP A O 1
ATOM 4807 N N . LEU A 1 641 ? 21.717 -26.696 62.439 1.00 21.33 1174 LEU A N 1
ATOM 4808 C CA . LEU A 1 641 ? 21.637 -26.863 60.996 1.00 22.86 1174 LEU A CA 1
ATOM 4809 C C . LEU A 1 641 ? 20.662 -25.819 60.419 1.00 19.11 1174 LEU A C 1
ATOM 4810 O O . LEU A 1 641 ? 19.531 -25.682 60.917 1.00 21.10 1174 LEU A O 1
ATOM 4815 N N . ASP A 1 642 ? 21.062 -25.123 59.371 1.00 18.48 1175 ASP A N 1
ATOM 4816 C CA . ASP A 1 642 ? 20.226 -24.096 58.691 1.00 22.62 1175 ASP A CA 1
ATOM 4817 C C . ASP A 1 642 ? 20.108 -24.455 57.223 1.00 21.02 1175 ASP A C 1
ATOM 4818 O O . ASP A 1 642 ? 20.808 -23.931 56.381 1.00 22.63 1175 ASP A O 1
ATOM 4823 N N . TRP A 1 643 ? 19.209 -25.382 56.955 1.00 23.35 1176 TRP A N 1
ATOM 4824 C CA . TRP A 1 643 ? 19.020 -25.929 55.616 1.00 24.27 1176 TRP A CA 1
ATOM 4825 C C . TRP A 1 643 ? 17.852 -25.157 55.086 1.00 21.70 1176 TRP A C 1
ATOM 4826 O O . TRP A 1 643 ? 16.738 -25.261 55.639 1.00 25.37 1176 TRP A O 1
ATOM 4837 N N . GLU A 1 644 ? 18.121 -24.389 54.053 1.00 23.56 1177 GLU A N 1
ATOM 4838 C CA . GLU A 1 644 ? 17.183 -23.409 53.500 1.00 24.63 1177 GLU A CA 1
ATOM 4839 C C . GLU A 1 644 ? 16.867 -23.685 51.990 1.00 24.28 1177 GLU A C 1
ATOM 4840 O O . GLU A 1 644 ? 17.521 -23.174 51.090 1.00 23.52 1177 GLU A O 1
ATOM 4846 N N . TYR A 1 645 ? 15.880 -24.528 51.719 1.00 23.98 1178 TYR A N 1
ATOM 4847 C CA . TYR A 1 645 ? 15.105 -25.319 52.666 1.00 26.57 1178 TYR A CA 1
ATOM 4848 C C . TYR A 1 645 ? 14.864 -26.690 52.043 1.00 25.74 1178 TYR A C 1
ATOM 4849 O O . TYR A 1 645 ? 14.993 -26.838 50.839 1.00 28.38 1178 TYR A O 1
ATOM 4858 N N . PRO A 1 646 ? 14.525 -27.668 52.849 1.00 29.09 1179 PRO A N 1
ATOM 4859 C CA . PRO A 1 646 ? 14.308 -28.981 52.290 1.00 32.78 1179 PRO A CA 1
ATOM 4860 C C . PRO A 1 646 ? 13.119 -28.973 51.261 1.00 38.20 1179 PRO A C 1
ATOM 4861 O O . PRO A 1 646 ? 12.210 -28.129 51.359 1.00 36.50 1179 PRO A O 1
ATOM 4865 N N . VAL A 1 647 ? 13.162 -29.901 50.301 1.00 36.97 1180 VAL A N 1
ATOM 4866 C CA . VAL A 1 647 ? 12.106 -30.168 49.259 1.00 31.79 1180 VAL A CA 1
ATOM 4867 C C . VAL A 1 647 ? 11.916 -29.048 48.237 1.00 33.63 1180 VAL A C 1
ATOM 4868 O O . VAL A 1 647 ? 12.206 -29.235 47.063 1.00 40.05 1180 VAL A O 1
ATOM 4872 N N . TYR A 1 648 ? 11.584 -27.857 48.652 1.00 32.87 1181 TYR A N 1
ATOM 4873 C CA . TYR A 1 648 ? 11.468 -26.767 47.685 1.00 31.03 1181 TYR A CA 1
ATOM 4874 C C . TYR A 1 648 ? 12.714 -26.010 47.371 1.00 32.54 1181 TYR A C 1
ATOM 4875 O O . TYR A 1 648 ? 12.698 -25.199 46.448 1.00 30.61 1181 TYR A O 1
ATOM 4884 N N . GLY A 1 649 ? 13.788 -26.189 48.150 1.00 34.93 1182 GLY A N 1
ATOM 4885 C CA . GLY A 1 649 ? 15.072 -25.527 47.822 1.00 30.75 1182 GLY A CA 1
ATOM 4886 C C . GLY A 1 649 ? 15.022 -24.036 47.711 1.00 28.60 1182 GLY A C 1
ATOM 4887 O O . GLY A 1 649 ? 15.766 -23.432 46.954 1.00 28.35 1182 GLY A O 1
ATOM 4888 N N . ALA A 1 650 ? 14.138 -23.426 48.494 1.00 34.34 1183 ALA A N 1
ATOM 4889 C CA . ALA A 1 650 ? 13.853 -22.011 48.386 1.00 32.07 1183 ALA A CA 1
ATOM 4890 C C . ALA A 1 650 ? 13.529 -21.629 46.943 1.00 32.45 1183 ALA A C 1
ATOM 4891 O O . ALA A 1 650 ? 13.923 -20.549 46.493 1.00 29.83 1183 ALA A O 1
ATOM 4893 N N . PHE A 1 651 ? 12.796 -22.499 46.233 1.00 34.88 1184 PHE A N 1
ATOM 4894 C CA . PHE A 1 651 ? 12.374 -22.241 44.847 1.00 39.04 1184 PHE A CA 1
ATOM 4895 C C . PHE A 1 651 ? 13.574 -22.255 43.889 1.00 37.03 1184 PHE A C 1
ATOM 4896 O O . PHE A 1 651 ? 13.848 -21.318 43.125 1.00 43.12 1184 PHE A O 1
ATOM 4904 N N . GLY A 1 652 ? 14.327 -23.353 43.993 1.00 43.66 1185 GLY A N 1
ATOM 4905 C CA . GLY A 1 652 ? 15.510 -23.611 43.174 1.00 43.06 1185 GLY A CA 1
ATOM 4906 C C . GLY A 1 652 ? 16.771 -22.824 43.465 1.00 46.82 1185 GLY A C 1
ATOM 4907 O O . GLY A 1 652 ? 17.664 -22.780 42.601 1.00 50.69 1185 GLY A O 1
ATOM 4908 N N . VAL A 1 653 ? 16.885 -22.199 44.651 1.00 41.57 1186 VAL A N 1
ATOM 4909 C CA . VAL A 1 653 ? 18.168 -21.597 45.051 1.00 35.96 1186 VAL A CA 1
ATOM 4910 C C . VAL A 1 653 ? 19.163 -22.705 45.412 1.00 31.44 1186 VAL A C 1
ATOM 4911 O O . VAL A 1 653 ? 20.300 -22.543 45.227 1.00 30.34 1186 VAL A O 1
ATOM 4915 N N . ILE A 1 654 ? 18.680 -23.855 45.862 1.00 34.55 1187 ILE A N 1
ATOM 4916 C CA . ILE A 1 654 ? 19.487 -24.940 46.379 1.00 38.83 1187 ILE A CA 1
ATOM 4917 C C . ILE A 1 654 ? 18.946 -26.201 45.758 1.00 37.81 1187 ILE A C 1
ATOM 4918 O O . ILE A 1 654 ? 17.782 -26.252 45.416 1.00 35.72 1187 ILE A O 1
ATOM 4923 N N . LYS A 1 655 ? 19.773 -27.224 45.683 1.00 41.47 1188 LYS A N 1
ATOM 4924 C CA . LYS A 1 655 ? 19.335 -28.513 45.151 1.00 44.73 1188 LYS A CA 1
ATOM 4925 C C . LYS A 1 655 ? 18.368 -29.111 46.147 1.00 40.83 1188 LYS A C 1
ATOM 4926 O O . LYS A 1 655 ? 18.622 -29.061 47.362 1.00 38.52 1188 LYS A O 1
ATOM 4932 N N . SER A 1 656 ? 17.223 -29.603 45.678 1.00 32.17 1189 SER A N 1
ATOM 4933 C CA . SER A 1 656 ? 16.291 -30.316 46.585 1.00 38.27 1189 SER A CA 1
ATOM 4934 C C . SER A 1 656 ? 15.585 -31.532 46.010 1.00 35.22 1189 SER A C 1
ATOM 4935 O O . SER A 1 656 ? 15.438 -31.641 44.841 1.00 36.66 1189 SER A O 1
ATOM 4938 N N . ARG A 1 657 ? 15.077 -32.384 46.886 1.00 37.46 1190 ARG A N 1
ATOM 4939 C CA . ARG A 1 657 ? 14.397 -33.624 46.509 1.00 44.10 1190 ARG A CA 1
ATOM 4940 C C . ARG A 1 657 ? 13.199 -33.858 47.435 1.00 46.42 1190 ARG A C 1
ATOM 4941 O O . ARG A 1 657 ? 13.168 -33.359 48.548 1.00 46.80 1190 ARG A O 1
ATOM 4949 N N . PRO A 1 658 ? 12.223 -34.658 47.005 1.00 38.35 1191 PRO A N 1
ATOM 4950 C CA . PRO A 1 658 ? 11.126 -34.931 47.915 1.00 37.91 1191 PRO A CA 1
ATOM 4951 C C . PRO A 1 658 ? 11.521 -35.861 49.053 1.00 37.24 1191 PRO A C 1
ATOM 4952 O O . PRO A 1 658 ? 10.840 -35.923 50.098 1.00 32.13 1191 PRO A O 1
ATOM 4956 N N . GLU A 1 659 ? 12.595 -36.617 48.830 1.00 35.60 1192 GLU A N 1
ATOM 4957 C CA . GLU A 1 659 ? 13.171 -37.465 49.880 1.00 43.04 1192 GLU A CA 1
ATOM 4958 C C . GLU A 1 659 ? 13.795 -36.588 51.007 1.00 35.78 1192 GLU A C 1
ATOM 4959 O O . GLU A 1 659 ? 13.875 -37.031 52.153 1.00 36.19 1192 GLU A O 1
ATOM 4965 N N . ASP A 1 660 ? 14.158 -35.338 50.711 1.00 37.80 1193 ASP A N 1
ATOM 4966 C CA . ASP A 1 660 ? 14.567 -34.367 51.829 1.00 34.41 1193 ASP A CA 1
ATOM 4967 C C . ASP A 1 660 ? 13.732 -34.411 53.034 1.00 35.47 1193 ASP A C 1
ATOM 4968 O O . ASP A 1 660 ? 14.241 -34.377 54.142 1.00 33.86 1193 ASP A O 1
ATOM 4973 N N . LYS A 1 661 ? 12.427 -34.605 52.853 1.00 37.01 1194 LYS A N 1
ATOM 4974 C CA . LYS A 1 661 ? 11.517 -34.514 53.972 1.00 35.94 1194 LYS A CA 1
ATOM 4975 C C . LYS A 1 661 ? 11.798 -35.547 55.062 1.00 36.08 1194 LYS A C 1
ATOM 4976 O O . LYS A 1 661 ? 12.026 -35.196 56.230 1.00 30.88 1194 LYS A O 1
ATOM 4982 N N . GLN A 1 662 ? 11.833 -36.822 54.687 1.00 32.39 1195 GLN A N 1
ATOM 4983 C CA . GLN A 1 662 ? 12.129 -37.886 55.658 1.00 34.35 1195 GLN A CA 1
ATOM 4984 C C . GLN A 1 662 ? 13.656 -38.054 55.906 1.00 30.77 1195 GLN A C 1
ATOM 4985 O O . GLN A 1 662 ? 14.033 -38.581 56.965 1.00 32.68 1195 GLN A O 1
ATOM 4991 N N . ASN A 1 663 ? 14.493 -37.667 54.928 1.00 23.86 1196 ASN A N 1
ATOM 4992 C CA . ASN A 1 663 ? 15.952 -37.670 55.083 1.00 28.65 1196 ASN A CA 1
ATOM 4993 C C . ASN A 1 663 ? 16.501 -36.637 56.072 1.00 31.69 1196 ASN A C 1
ATOM 4994 O O . ASN A 1 663 ? 17.573 -36.851 56.683 1.00 32.04 1196 ASN A O 1
ATOM 4999 N N . PHE A 1 664 ? 15.748 -35.544 56.232 1.00 27.95 1197 PHE A N 1
ATOM 5000 C CA . PHE A 1 664 ? 16.077 -34.533 57.205 1.00 27.44 1197 PHE A CA 1
ATOM 5001 C C . PHE A 1 664 ? 15.845 -35.124 58.514 1.00 27.62 1197 PHE A C 1
ATOM 5002 O O . PHE A 1 664 ? 16.684 -34.978 59.373 1.00 27.88 1197 PHE A O 1
ATOM 5010 N N . THR A 1 665 ? 14.743 -35.850 58.694 1.00 24.69 1198 THR A N 1
ATOM 5011 C CA . THR A 1 665 ? 14.546 -36.550 59.913 1.00 27.01 1198 THR A CA 1
ATOM 5012 C C . THR A 1 665 ? 15.677 -37.539 60.247 1.00 26.90 1198 THR A C 1
ATOM 5013 O O . THR A 1 665 ? 16.053 -37.627 61.413 1.00 30.01 1198 THR A O 1
ATOM 5017 N N . ALA A 1 666 ? 16.111 -38.341 59.270 1.00 27.84 1199 ALA A N 1
ATOM 5018 C CA . ALA A 1 666 ? 17.205 -39.318 59.494 1.00 27.14 1199 ALA A CA 1
ATOM 5019 C C . ALA A 1 666 ? 18.534 -38.599 59.861 1.00 27.41 1199 ALA A C 1
ATOM 5020 O O . ALA A 1 666 ? 19.211 -38.999 60.811 1.00 29.84 1199 ALA A O 1
ATOM 5022 N N . LEU A 1 667 ? 18.899 -37.583 59.080 1.00 27.74 1200 LEU A N 1
ATOM 5023 C CA . LEU A 1 667 ? 20.077 -36.662 59.403 1.00 28.41 1200 LEU A CA 1
ATOM 5024 C C . LEU A 1 667 ? 20.086 -36.178 60.842 1.00 28.11 1200 LEU A C 1
ATOM 5025 O O . LEU A 1 667 ? 21.096 -36.283 61.514 1.00 23.52 1200 LEU A O 1
ATOM 5030 N N . LEU A 1 668 ? 18.936 -35.724 61.350 1.00 26.36 1201 LEU A N 1
ATOM 5031 C CA . LEU A 1 668 ? 18.849 -35.175 62.698 1.00 24.41 1201 LEU A CA 1
ATOM 5032 C C . LEU A 1 668 ? 18.855 -36.231 63.706 1.00 28.09 1201 LEU A C 1
ATOM 5033 O O . LEU A 1 668 ? 19.436 -36.023 64.781 1.00 26.66 1201 LEU A O 1
ATOM 5038 N N . LYS A 1 669 ? 18.218 -37.392 63.412 1.00 24.04 1202 LYS A N 1
ATOM 5039 C CA . LYS A 1 669 ? 18.323 -38.567 64.298 1.00 26.34 1202 LYS A CA 1
ATOM 5040 C C . LYS A 1 669 ? 19.829 -38.979 64.579 1.00 20.57 1202 LYS A C 1
ATOM 5041 O O . LYS A 1 669 ? 20.241 -39.259 65.735 1.00 25.91 1202 LYS A O 1
ATOM 5047 N N . LEU A 1 670 ? 20.580 -38.963 63.517 1.00 21.25 1203 LEU A N 1
ATOM 5048 C CA . LEU A 1 670 ? 21.976 -39.396 63.451 1.00 26.24 1203 LEU A CA 1
ATOM 5049 C C . LEU A 1 670 ? 22.882 -38.313 64.056 1.00 27.22 1203 LEU A C 1
ATOM 5050 O O . LEU A 1 670 ? 23.723 -38.630 64.873 1.00 29.27 1203 LEU A O 1
ATOM 5055 N N . PHE A 1 671 ? 22.675 -37.039 63.687 1.00 28.04 1204 PHE A N 1
ATOM 5056 C CA . PHE A 1 671 ? 23.393 -35.934 64.375 1.00 23.62 1204 PHE A CA 1
ATOM 5057 C C . PHE A 1 671 ? 23.171 -36.046 65.855 1.00 24.42 1204 PHE A C 1
ATOM 5058 O O . PHE A 1 671 ? 24.128 -35.983 66.613 1.00 23.84 1204 PHE A O 1
ATOM 5066 N N . ARG A 1 672 ? 21.937 -36.264 66.310 1.00 20.89 1205 ARG A N 1
ATOM 5067 C CA . ARG A 1 672 ? 21.683 -36.405 67.696 1.00 21.24 1205 ARG A CA 1
ATOM 5068 C C . ARG A 1 672 ? 22.408 -37.594 68.357 1.00 22.90 1205 ARG A C 1
ATOM 5069 O O . ARG A 1 672 ? 22.988 -37.411 69.421 1.00 19.78 1205 ARG A O 1
ATOM 5077 N N . GLU A 1 673 ? 22.313 -38.775 67.755 1.00 24.55 1206 GLU A N 1
ATOM 5078 C CA . GLU A 1 673 ? 23.126 -39.961 68.194 1.00 30.82 1206 GLU A CA 1
ATOM 5079 C C . GLU A 1 673 ? 24.665 -39.655 68.265 1.00 23.96 1206 GLU A C 1
ATOM 5080 O O . GLU A 1 673 ? 25.282 -39.911 69.271 1.00 31.92 1206 GLU A O 1
ATOM 5086 N N . LYS A 1 674 ? 25.205 -39.013 67.250 1.00 23.06 1207 LYS A N 1
ATOM 5087 C CA . LYS A 1 674 ? 26.637 -38.665 67.227 1.00 23.00 1207 LYS A CA 1
ATOM 5088 C C . LYS A 1 674 ? 26.963 -37.708 68.314 1.00 23.29 1207 LYS A C 1
ATOM 5089 O O . LYS A 1 674 ? 27.985 -37.827 69.002 1.00 22.22 1207 LYS A O 1
ATOM 5095 N N . LEU A 1 675 ? 26.040 -36.773 68.606 1.00 24.20 1208 LEU A N 1
ATOM 5096 C CA . LEU A 1 675 ? 26.280 -35.833 69.709 1.00 19.70 1208 LEU A CA 1
ATOM 5097 C C . LEU A 1 675 ? 26.109 -36.403 71.110 1.00 23.97 1208 LEU A C 1
ATOM 5098 O O . LEU A 1 675 ? 26.666 -35.928 72.099 1.00 20.24 1208 LEU A O 1
ATOM 5103 N N . ASP A 1 676 ? 25.291 -37.427 71.204 1.00 22.76 1209 ASP A N 1
ATOM 5104 C CA . ASP A 1 676 ? 25.178 -38.192 72.433 1.00 22.37 1209 ASP A CA 1
ATOM 5105 C C . ASP A 1 676 ? 26.503 -38.924 72.711 1.00 18.18 1209 ASP A C 1
ATOM 5106 O O . ASP A 1 676 ? 26.951 -39.004 73.892 1.00 24.07 1209 ASP A O 1
ATOM 5111 N N . VAL A 1 677 ? 27.042 -39.496 71.668 1.00 23.19 1210 VAL A N 1
ATOM 5112 C CA . VAL A 1 677 ? 28.345 -40.219 71.729 1.00 24.86 1210 VAL A CA 1
ATOM 5113 C C . VAL A 1 677 ? 29.377 -39.177 72.187 1.00 24.10 1210 VAL A C 1
ATOM 5114 O O . VAL A 1 677 ? 30.029 -39.346 73.234 1.00 21.06 1210 VAL A O 1
ATOM 5118 N N . GLU A 1 678 ? 29.407 -38.001 71.533 1.00 22.45 1211 GLU A N 1
ATOM 5119 C CA . GLU A 1 678 ? 30.371 -36.992 71.990 1.00 23.15 1211 GLU A CA 1
ATOM 5120 C C . GLU A 1 678 ? 30.212 -36.559 73.418 1.00 20.96 1211 GLU A C 1
ATOM 5121 O O . GLU A 1 678 ? 31.206 -36.481 74.102 1.00 21.26 1211 GLU A O 1
ATOM 5127 N N . GLY A 1 679 ? 28.985 -36.346 73.913 1.00 20.10 1212 GLY A N 1
ATOM 5128 C CA . GLY A 1 679 ? 28.783 -35.875 75.288 1.00 19.30 1212 GLY A CA 1
ATOM 5129 C C . GLY A 1 679 ? 29.056 -36.934 76.342 1.00 20.39 1212 GLY A C 1
ATOM 5130 O O . GLY A 1 679 ? 29.394 -36.630 77.508 1.00 20.84 1212 GLY A O 1
ATOM 5131 N N . ALA A 1 680 ? 28.851 -38.200 75.921 1.00 22.67 1213 ALA A N 1
ATOM 5132 C CA . ALA A 1 680 ? 29.094 -39.333 76.766 1.00 22.55 1213 ALA A CA 1
ATOM 5133 C C . ALA A 1 680 ? 30.646 -39.526 76.874 1.00 21.33 1213 ALA A C 1
ATOM 5134 O O . ALA A 1 680 ? 31.119 -40.044 77.871 1.00 21.71 1213 ALA A O 1
ATOM 5136 N N . LEU A 1 681 ? 31.387 -39.124 75.835 1.00 22.90 1214 LEU A N 1
ATOM 5137 C CA . LEU A 1 681 ? 32.854 -39.297 75.799 1.00 23.28 1214 LEU A CA 1
ATOM 5138 C C . LEU A 1 681 ? 33.492 -38.120 76.486 1.00 25.22 1214 LEU A C 1
ATOM 5139 O O . LEU A 1 681 ? 34.434 -38.298 77.235 1.00 26.03 1214 LEU A O 1
ATOM 5144 N N . HIS A 1 682 ? 32.924 -36.921 76.312 1.00 27.73 1215 HIS A N 1
ATOM 5145 C CA . HIS A 1 682 ? 33.475 -35.680 76.908 1.00 24.67 1215 HIS A CA 1
ATOM 5146 C C . HIS A 1 682 ? 32.932 -35.161 78.190 1.00 23.91 1215 HIS A C 1
ATOM 5147 O O . HIS A 1 682 ? 33.365 -34.113 78.655 1.00 22.58 1215 HIS A O 1
ATOM 5154 N N . GLY A 1 683 ? 32.038 -35.895 78.813 1.00 22.18 1216 GLY A N 1
ATOM 5155 C CA . GLY A 1 683 ? 31.534 -35.508 80.096 1.00 21.33 1216 GLY A CA 1
ATOM 5156 C C . GLY A 1 683 ? 30.742 -34.198 80.015 1.00 25.45 1216 GLY A C 1
ATOM 5157 O O . GLY A 1 683 ? 30.737 -33.428 80.976 1.00 26.94 1216 GLY A O 1
ATOM 5158 N N . LYS A 1 684 ? 30.075 -33.958 78.893 1.00 28.03 1217 LYS A N 1
ATOM 5159 C CA . LYS A 1 684 ? 29.389 -32.663 78.692 1.00 31.66 1217 LYS A CA 1
ATOM 5160 C C . LYS A 1 684 ? 28.176 -32.886 77.741 1.00 28.93 1217 LYS A C 1
ATOM 5161 O O . LYS A 1 684 ? 27.999 -33.930 77.200 1.00 27.66 1217 LYS A O 1
ATOM 5167 N N . TYR A 1 685 ? 27.303 -31.921 77.597 1.00 28.13 1218 TYR A N 1
ATOM 5168 C CA . TYR A 1 685 ? 26.149 -32.062 76.709 1.00 24.77 1218 TYR A CA 1
ATOM 5169 C C . TYR A 1 685 ? 26.293 -31.109 75.499 1.00 21.44 1218 TYR A C 1
ATOM 5170 O O . TYR A 1 685 ? 26.638 -29.936 75.673 1.00 23.20 1218 TYR A O 1
ATOM 5179 N N . TYR A 1 686 ? 26.132 -31.620 74.311 1.00 19.63 1219 TYR A N 1
ATOM 5180 C CA . TYR A 1 686 ? 26.218 -30.862 73.067 1.00 21.31 1219 TYR A CA 1
ATOM 5181 C C . TYR A 1 686 ? 24.795 -30.700 72.572 1.00 21.50 1219 TYR A C 1
ATOM 5182 O O . TYR A 1 686 ? 24.029 -31.659 72.549 1.00 16.91 1219 TYR A O 1
ATOM 5191 N N . GLU A 1 687 ? 24.435 -29.442 72.276 1.00 22.26 1220 GLU A N 1
ATOM 5192 C CA . GLU A 1 687 ? 23.143 -29.129 71.747 1.00 20.80 1220 GLU A CA 1
ATOM 5193 C C . GLU A 1 687 ? 23.042 -29.389 70.227 1.00 19.42 1220 GLU A C 1
ATOM 5194 O O . GLU A 1 687 ? 24.013 -29.265 69.464 1.00 18.53 1220 GLU A O 1
ATOM 5200 N N . LEU A 1 688 ? 21.818 -29.707 69.777 1.00 17.87 1221 LEU A N 1
ATOM 5201 C CA . LEU A 1 688 ? 21.466 -29.755 68.373 1.00 18.61 1221 LEU A CA 1
ATOM 5202 C C . LEU A 1 688 ? 20.216 -28.880 68.124 1.00 19.12 1221 LEU A C 1
ATOM 5203 O O . LEU A 1 688 ? 19.209 -29.012 68.841 1.00 21.60 1221 LEU A O 1
ATOM 5208 N N . ALA A 1 689 ? 20.276 -28.012 67.122 1.00 17.40 1222 ALA A N 1
ATOM 5209 C CA . ALA A 1 689 ? 19.138 -27.137 66.816 1.00 17.65 1222 ALA A CA 1
ATOM 5210 C C . ALA A 1 689 ? 19.071 -26.874 65.368 1.00 15.56 1222 ALA A C 1
ATOM 5211 O O . ALA A 1 689 ? 19.975 -27.201 64.618 1.00 18.37 1222 ALA A O 1
ATOM 5213 N N . ILE A 1 690 ? 17.953 -26.362 64.933 1.00 15.42 1223 ILE A N 1
ATOM 5214 C CA . ILE A 1 690 ? 17.804 -25.923 63.561 1.00 17.70 1223 ILE A CA 1
ATOM 5215 C C . ILE A 1 690 ? 17.201 -24.536 63.584 1.00 18.54 1223 ILE A C 1
ATOM 5216 O O . ILE A 1 690 ? 16.669 -24.131 64.603 1.00 20.25 1223 ILE A O 1
ATOM 5221 N N . ALA A 1 691 ? 17.330 -23.849 62.473 1.00 20.16 1224 ALA A N 1
ATOM 5222 C CA . ALA A 1 691 ? 16.590 -22.671 62.195 1.00 20.88 1224 ALA A CA 1
ATOM 5223 C C . ALA A 1 691 ? 15.558 -23.131 61.126 1.00 23.61 1224 ALA A C 1
ATOM 5224 O O . ALA A 1 691 ? 15.909 -23.806 60.145 1.00 22.61 1224 ALA A O 1
ATOM 5226 N N . SER A 1 692 ? 14.325 -22.716 61.300 1.00 22.53 1225 SER A N 1
ATOM 5227 C CA . SER A 1 692 ? 13.174 -23.248 60.503 1.00 23.60 1225 SER A CA 1
ATOM 5228 C C . SER A 1 692 ? 12.330 -22.044 60.092 1.00 26.36 1225 SER A C 1
ATOM 5229 O O . SER A 1 692 ? 12.378 -20.966 60.705 1.00 24.27 1225 SER A O 1
ATOM 5232 N N . ALA A 1 693 ? 11.655 -22.194 58.973 1.00 24.45 1226 ALA A N 1
ATOM 5233 C CA . ALA A 1 693 ? 10.961 -21.080 58.359 1.00 25.85 1226 ALA A CA 1
ATOM 5234 C C . ALA A 1 693 ? 9.441 -21.047 58.697 1.00 24.65 1226 ALA A C 1
ATOM 5235 O O . ALA A 1 693 ? 8.884 -21.982 59.313 1.00 25.35 1226 ALA A O 1
ATOM 5237 N N . ALA A 1 694 ? 8.828 -19.920 58.355 1.00 21.93 1227 ALA A N 1
ATOM 5238 C CA . ALA A 1 694 ? 7.429 -19.605 58.775 1.00 23.85 1227 ALA A CA 1
ATOM 5239 C C . ALA A 1 694 ? 6.332 -20.102 57.776 1.00 26.86 1227 ALA A C 1
ATOM 5240 O O . ALA A 1 694 ? 5.232 -20.427 58.170 1.00 28.92 1227 ALA A O 1
ATOM 5242 N N . ALA A 1 695 ? 6.671 -20.153 56.499 1.00 26.99 1228 ALA A N 1
ATOM 5243 C CA . ALA A 1 695 ? 5.703 -20.389 55.429 1.00 30.41 1228 ALA A CA 1
ATOM 5244 C C . ALA A 1 695 ? 5.080 -21.809 55.439 1.00 34.25 1228 ALA A C 1
ATOM 5245 O O . ALA A 1 695 ? 5.735 -22.804 55.874 1.00 27.26 1228 ALA A O 1
ATOM 5247 N N . PRO A 1 696 ? 3.788 -21.916 55.019 1.00 34.44 1229 PRO A N 1
ATOM 5248 C CA . PRO A 1 696 ? 3.169 -23.252 54.989 1.00 31.49 1229 PRO A CA 1
ATOM 5249 C C . PRO A 1 696 ? 3.990 -24.325 54.228 1.00 28.04 1229 PRO A C 1
ATOM 5250 O O . PRO A 1 696 ? 4.031 -25.503 54.654 1.00 31.20 1229 PRO A O 1
ATOM 5254 N N . ILE A 1 697 ? 4.618 -23.960 53.126 1.00 26.50 1230 ILE A N 1
ATOM 5255 C CA . ILE A 1 697 ? 5.374 -24.963 52.397 1.00 31.64 1230 ILE A CA 1
ATOM 5256 C C . ILE A 1 697 ? 6.542 -25.573 53.215 1.00 34.09 1230 ILE A C 1
ATOM 5257 O O . ILE A 1 697 ? 6.780 -26.817 53.169 1.00 31.66 1230 ILE A O 1
ATOM 5262 N N . TYR A 1 698 ? 7.197 -24.751 54.067 1.00 30.58 1231 TYR A N 1
ATOM 5263 C CA . TYR A 1 698 ? 8.243 -25.279 54.954 1.00 25.08 1231 TYR A CA 1
ATOM 5264 C C . TYR A 1 698 ? 7.679 -26.286 55.894 1.00 27.02 1231 TYR A C 1
ATOM 5265 O O . TYR A 1 698 ? 8.217 -27.382 56.020 1.00 29.57 1231 TYR A O 1
ATOM 5274 N N . ILE A 1 699 ? 6.565 -25.948 56.513 1.00 25.78 1232 ILE A N 1
ATOM 5275 C CA . ILE A 1 699 ? 5.888 -26.770 57.497 1.00 32.05 1232 ILE A CA 1
ATOM 5276 C C . ILE A 1 699 ? 5.444 -28.143 56.909 1.00 36.19 1232 ILE A C 1
ATOM 5277 O O . ILE A 1 699 ? 5.468 -29.212 57.576 1.00 35.61 1232 ILE A O 1
ATOM 5282 N N . ASN A 1 700 ? 5.034 -28.087 55.663 1.00 38.28 1233 ASN A N 1
ATOM 5283 C CA . ASN A 1 700 ? 4.626 -29.276 54.934 1.00 41.12 1233 ASN A CA 1
ATOM 5284 C C . ASN A 1 700 ? 5.835 -30.007 54.336 1.00 38.72 1233 ASN A C 1
ATOM 5285 O O . ASN A 1 700 ? 5.708 -31.128 53.925 1.00 39.90 1233 ASN A O 1
ATOM 5290 N N . SER A 1 701 ? 7.013 -29.378 54.298 1.00 36.29 1234 SER A N 1
ATOM 5291 C CA . SER A 1 701 ? 8.252 -30.030 53.911 1.00 35.25 1234 SER A CA 1
ATOM 5292 C C . SER A 1 701 ? 9.103 -30.712 54.986 1.00 34.47 1234 SER A C 1
ATOM 5293 O O . SER A 1 701 ? 10.052 -31.379 54.657 1.00 38.38 1234 SER A O 1
ATOM 5296 N N . VAL A 1 702 ? 8.760 -30.598 56.236 1.00 31.19 1235 VAL A N 1
ATOM 5297 C CA . VAL A 1 702 ? 9.638 -31.049 57.271 1.00 31.74 1235 VAL A CA 1
ATOM 5298 C C . VAL A 1 702 ? 8.775 -31.788 58.212 1.00 32.00 1235 VAL A C 1
ATOM 5299 O O . VAL A 1 702 ? 7.698 -31.317 58.566 1.00 35.39 1235 VAL A O 1
ATOM 5303 N N . GLU A 1 703 ? 9.212 -32.939 58.653 1.00 29.73 1236 GLU A N 1
ATOM 5304 C CA . GLU A 1 703 ? 8.411 -33.662 59.632 1.00 30.55 1236 GLU A CA 1
ATOM 5305 C C . GLU A 1 703 ? 8.541 -33.109 61.038 1.00 29.70 1236 GLU A C 1
ATOM 5306 O O . GLU A 1 703 ? 9.195 -33.724 61.906 1.00 32.18 1236 GLU A O 1
ATOM 5312 N N . LEU A 1 704 ? 7.810 -32.002 61.340 1.00 31.67 1237 LEU A N 1
ATOM 5313 C CA . LEU A 1 704 ? 7.998 -31.310 62.600 1.00 26.70 1237 LEU A CA 1
ATOM 5314 C C . LEU A 1 704 ? 7.677 -32.157 63.811 1.00 33.46 1237 LEU A C 1
ATOM 5315 O O . LEU A 1 704 ? 8.341 -31.978 64.872 1.00 26.91 1237 LEU A O 1
ATOM 5320 N N . ASP A 1 705 ? 6.633 -33.020 63.727 1.00 30.01 1238 ASP A N 1
ATOM 5321 C CA A ASP A 1 705 ? 6.262 -33.848 64.923 0.50 31.49 1238 ASP A CA 1
ATOM 5322 C CA B ASP A 1 705 ? 6.236 -33.888 64.859 0.50 31.48 1238 ASP A CA 1
ATOM 5323 C C . ASP A 1 705 ? 7.283 -34.943 65.194 1.00 27.89 1238 ASP A C 1
ATOM 5324 O O . ASP A 1 705 ? 7.342 -35.445 66.304 1.00 29.53 1238 ASP A O 1
ATOM 5333 N N . LYS A 1 706 ? 8.079 -35.299 64.209 1.00 27.85 1239 LYS A N 1
ATOM 5334 C CA . LYS A 1 706 ? 9.083 -36.386 64.375 1.00 33.75 1239 LYS A CA 1
ATOM 5335 C C . LYS A 1 706 ? 10.509 -35.864 64.691 1.00 34.26 1239 LYS A C 1
ATOM 5336 O O . LYS A 1 706 ? 11.282 -36.551 65.374 1.00 34.12 1239 LYS A O 1
ATOM 5342 N N . ILE A 1 707 ? 10.842 -34.663 64.208 1.00 33.62 1240 ILE A N 1
ATOM 5343 C CA . ILE A 1 707 ? 12.184 -34.097 64.505 1.00 29.17 1240 ILE A CA 1
ATOM 5344 C C . ILE A 1 707 ? 12.368 -33.446 65.854 1.00 31.02 1240 ILE A C 1
ATOM 5345 O O . ILE A 1 707 ? 13.507 -33.446 66.355 1.00 31.41 1240 ILE A O 1
ATOM 5350 N N . HIS A 1 708 ? 11.316 -32.940 66.490 1.00 26.98 1241 HIS A N 1
ATOM 5351 C CA . HIS A 1 708 ? 11.546 -32.152 67.704 1.00 26.44 1241 HIS A CA 1
ATOM 5352 C C . HIS A 1 708 ? 12.212 -32.942 68.779 1.00 24.77 1241 HIS A C 1
ATOM 5353 O O . HIS A 1 708 ? 12.975 -32.406 69.600 1.00 24.64 1241 HIS A O 1
ATOM 5360 N N . GLN A 1 709 ? 11.945 -34.241 68.783 1.00 23.99 1242 GLN A N 1
ATOM 5361 C CA . GLN A 1 709 ? 12.591 -35.094 69.744 1.00 25.55 1242 GLN A CA 1
ATOM 5362 C C . GLN A 1 709 ? 14.196 -35.072 69.702 1.00 21.57 1242 GLN A C 1
ATOM 5363 O O . GLN A 1 709 ? 14.873 -35.267 70.752 1.00 28.68 1242 GLN A O 1
ATOM 5369 N N . TYR A 1 710 ? 14.752 -34.838 68.550 1.00 21.04 1243 TYR A N 1
ATOM 5370 C CA . TYR A 1 710 ? 16.227 -34.778 68.383 1.00 24.03 1243 TYR A CA 1
ATOM 5371 C C . TYR A 1 710 ? 16.832 -33.407 68.723 1.00 26.97 1243 TYR A C 1
ATOM 5372 O O . TYR A 1 710 ? 18.090 -33.239 68.683 1.00 29.74 1243 TYR A O 1
ATOM 5381 N N . LEU A 1 711 ? 15.973 -32.428 69.047 1.00 27.66 1244 LEU A N 1
ATOM 5382 C CA . LEU A 1 711 ? 16.351 -30.970 69.042 1.00 26.81 1244 LEU A CA 1
ATOM 5383 C C . LEU A 1 711 ? 16.202 -30.402 70.426 1.00 26.13 1244 LEU A C 1
ATOM 5384 O O . LEU A 1 711 ? 15.345 -30.787 71.185 1.00 25.92 1244 LEU A O 1
ATOM 5389 N N . ASP A 1 712 ? 17.127 -29.538 70.807 1.00 20.70 1245 ASP A N 1
ATOM 5390 C CA . ASP A 1 712 ? 16.939 -28.742 71.963 1.00 21.77 1245 ASP A CA 1
ATOM 5391 C C . ASP A 1 712 ? 15.898 -27.606 71.695 1.00 19.17 1245 ASP A C 1
ATOM 5392 O O . ASP A 1 712 ? 15.194 -27.175 72.615 1.00 20.04 1245 ASP A O 1
ATOM 5397 N N . TYR A 1 713 ? 15.878 -27.095 70.498 1.00 18.33 1246 TYR A N 1
ATOM 5398 C CA . TYR A 1 713 ? 14.895 -26.071 70.103 1.00 19.68 1246 TYR A CA 1
ATOM 5399 C C . TYR A 1 713 ? 15.012 -25.866 68.637 1.00 19.20 1246 TYR A C 1
ATOM 5400 O O . TYR A 1 713 ? 15.998 -26.282 68.019 1.00 19.66 1246 TYR A O 1
ATOM 5409 N N . MET A 1 714 ? 13.969 -25.267 68.060 1.00 18.79 1247 MET A N 1
ATOM 5410 C CA . MET A 1 714 ? 13.998 -24.730 66.687 1.00 20.13 1247 MET A CA 1
ATOM 5411 C C . MET A 1 714 ? 13.930 -23.198 66.750 1.00 19.08 1247 MET A C 1
ATOM 5412 O O . MET A 1 714 ? 13.069 -22.629 67.383 1.00 18.44 1247 MET A O 1
ATOM 5417 N N . SER A 1 715 ? 14.821 -22.575 66.039 1.00 18.42 1248 SER A N 1
ATOM 5418 C CA . SER A 1 715 ? 14.907 -21.142 65.948 1.00 19.66 1248 SER A CA 1
ATOM 5419 C C . SER A 1 715 ? 14.042 -20.793 64.742 1.00 18.32 1248 SER A C 1
ATOM 5420 O O . SER A 1 715 ? 14.499 -20.766 63.618 1.00 21.41 1248 SER A O 1
ATOM 5423 N N . VAL A 1 716 ? 12.814 -20.406 65.016 1.00 18.58 1249 VAL A N 1
ATOM 5424 C CA . VAL A 1 716 ? 11.830 -20.158 63.996 1.00 18.16 1249 VAL A CA 1
ATOM 5425 C C . VAL A 1 716 ? 12.032 -18.768 63.505 1.00 18.14 1249 VAL A C 1
ATOM 5426 O O . VAL A 1 716 ? 11.930 -17.792 64.272 1.00 15.52 1249 VAL A O 1
ATOM 5430 N N . MET A 1 717 ? 12.227 -18.647 62.221 1.00 16.70 1250 MET A N 1
ATOM 5431 C CA . MET A 1 717 ? 12.460 -17.357 61.622 1.00 18.92 1250 MET A CA 1
ATOM 5432 C C . MET A 1 717 ? 11.128 -16.608 61.413 1.00 17.73 1250 MET A C 1
ATOM 5433 O O . MET A 1 717 ? 10.565 -16.539 60.296 1.00 17.87 1250 MET A O 1
ATOM 5438 N N . THR A 1 718 ? 10.623 -16.064 62.508 1.00 17.22 1251 THR A N 1
ATOM 5439 C CA . THR A 1 718 ? 9.383 -15.221 62.529 1.00 17.93 1251 THR A CA 1
ATOM 5440 C C . THR A 1 718 ? 9.616 -13.776 62.046 1.00 17.27 1251 THR A C 1
ATOM 5441 O O . THR A 1 718 ? 9.423 -12.793 62.771 1.00 16.48 1251 THR A O 1
ATOM 5445 N N . TYR A 1 719 ? 10.010 -13.695 60.781 1.00 18.09 1252 TYR A N 1
ATOM 5446 C CA . TYR A 1 719 ? 10.269 -12.482 60.038 1.00 20.07 1252 TYR A CA 1
ATOM 5447 C C . TYR A 1 719 ? 10.417 -12.914 58.505 1.00 19.69 1252 TYR A C 1
ATOM 5448 O O . TYR A 1 719 ? 10.215 -14.050 58.163 1.00 17.62 1252 TYR A O 1
ATOM 5457 N N . ASP A 1 720 ? 10.795 -11.987 57.661 1.00 20.75 1253 ASP A N 1
ATOM 5458 C CA . ASP A 1 720 ? 10.786 -12.077 56.187 1.00 22.23 1253 ASP A CA 1
ATOM 5459 C C . ASP A 1 720 ? 9.459 -12.513 55.657 1.00 22.43 1253 ASP A C 1
ATOM 5460 O O . ASP A 1 720 ? 9.419 -13.204 54.635 1.00 24.70 1253 ASP A O 1
ATOM 5465 N N . TYR A 1 721 ? 8.368 -12.117 56.311 1.00 23.53 1254 TYR A N 1
ATOM 5466 C CA . TYR A 1 721 ? 7.040 -12.572 55.898 1.00 22.74 1254 TYR A CA 1
ATOM 5467 C C . TYR A 1 721 ? 6.660 -11.978 54.572 1.00 24.57 1254 TYR A C 1
ATOM 5468 O O . TYR A 1 721 ? 5.880 -12.564 53.857 1.00 25.86 1254 TYR A O 1
ATOM 5477 N N . HIS A 1 722 ? 7.094 -10.744 54.330 1.00 24.85 1255 HIS A N 1
ATOM 5478 C CA . HIS A 1 722 ? 6.686 -9.990 53.138 1.00 24.07 1255 HIS A CA 1
ATOM 5479 C C . HIS A 1 722 ? 7.903 -9.156 52.775 1.00 27.04 1255 HIS A C 1
ATOM 5480 O O . HIS A 1 722 ? 8.738 -8.823 53.653 1.00 25.46 1255 HIS A O 1
ATOM 5487 N N . GLY A 1 723 ? 8.039 -8.826 51.510 1.00 22.99 1256 GLY A N 1
ATOM 5488 C CA . GLY A 1 723 ? 9.036 -7.886 51.072 1.00 24.95 1256 GLY A CA 1
ATOM 5489 C C . GLY A 1 723 ? 8.930 -7.507 49.610 1.00 28.32 1256 GLY A C 1
ATOM 5490 O O . GLY A 1 723 ? 7.878 -7.703 48.995 1.00 32.58 1256 GLY A O 1
ATOM 5491 N N . SER A 1 724 ? 10.042 -7.051 49.049 1.00 30.65 1257 SER A N 1
ATOM 5492 C CA . SER A 1 724 ? 10.094 -6.426 47.740 1.00 32.99 1257 SER A CA 1
ATOM 5493 C C . SER A 1 724 ? 9.622 -7.337 46.602 1.00 36.10 1257 SER A C 1
ATOM 5494 O O . SER A 1 724 ? 9.283 -6.854 45.543 1.00 40.55 1257 SER A O 1
ATOM 5497 N N . TRP A 1 725 ? 9.625 -8.636 46.850 1.00 36.51 1258 TRP A N 1
ATOM 5498 C CA . TRP A 1 725 ? 9.099 -9.639 45.938 1.00 36.52 1258 TRP A CA 1
ATOM 5499 C C . TRP A 1 725 ? 7.600 -9.598 45.729 1.00 36.42 1258 TRP A C 1
ATOM 5500 O O . TRP A 1 725 ? 7.116 -10.307 44.819 1.00 36.38 1258 TRP A O 1
ATOM 5511 N N . GLU A 1 726 ? 6.868 -8.824 46.546 1.00 31.04 1259 GLU A N 1
ATOM 5512 C CA . GLU A 1 726 ? 5.433 -8.647 46.461 1.00 30.97 1259 GLU A CA 1
ATOM 5513 C C . GLU A 1 726 ? 5.171 -7.188 46.144 1.00 39.68 1259 GLU A C 1
ATOM 5514 O O . GLU A 1 726 ? 6.022 -6.352 46.380 1.00 33.70 1259 GLU A O 1
ATOM 5520 N N . SER A 1 727 ? 3.980 -6.896 45.614 1.00 41.03 1260 SER A N 1
ATOM 5521 C CA . SER A 1 727 ? 3.663 -5.554 45.099 1.00 44.83 1260 SER A CA 1
ATOM 5522 C C . SER A 1 727 ? 2.706 -4.834 46.024 1.00 40.89 1260 SER A C 1
ATOM 5523 O O . SER A 1 727 ? 2.243 -3.784 45.699 1.00 46.84 1260 SER A O 1
ATOM 5526 N N . LYS A 1 728 ? 2.489 -5.381 47.206 1.00 36.93 1261 LYS A N 1
ATOM 5527 C CA . LYS A 1 728 ? 1.704 -4.786 48.258 1.00 33.71 1261 LYS A CA 1
ATOM 5528 C C . LYS A 1 728 ? 2.444 -4.814 49.628 1.00 33.29 1261 LYS A C 1
ATOM 5529 O O . LYS A 1 728 ? 3.034 -5.848 49.964 1.00 31.29 1261 LYS A O 1
ATOM 5535 N N . THR A 1 729 ? 2.319 -3.752 50.422 1.00 27.25 1262 THR A N 1
ATOM 5536 C CA . THR A 1 729 ? 2.990 -3.624 51.744 1.00 27.45 1262 THR A CA 1
ATOM 5537 C C . THR A 1 729 ? 2.287 -4.407 52.815 1.00 29.84 1262 THR A C 1
ATOM 5538 O O . THR A 1 729 ? 1.048 -4.560 52.787 1.00 30.09 1262 THR A O 1
ATOM 5542 N N . ALA A 1 730 ? 3.069 -4.895 53.794 1.00 24.84 1263 ALA A N 1
ATOM 5543 C CA . ALA A 1 730 ? 2.535 -5.581 54.971 1.00 20.68 1263 ALA A CA 1
ATOM 5544 C C . ALA A 1 730 ? 3.728 -5.627 55.956 1.00 20.34 1263 ALA A C 1
ATOM 5545 O O . ALA A 1 730 ? 4.830 -5.195 55.618 1.00 17.19 1263 ALA A O 1
ATOM 5547 N N . HIS A 1 731 ? 3.471 -6.135 57.157 1.00 19.81 1264 HIS A N 1
ATOM 5548 C CA . HIS A 1 731 ? 4.499 -6.254 58.187 1.00 18.65 1264 HIS A CA 1
ATOM 5549 C C . HIS A 1 731 ? 5.360 -7.476 57.959 1.00 17.33 1264 HIS A C 1
ATOM 5550 O O . HIS A 1 731 ? 4.858 -8.598 57.877 1.00 19.04 1264 HIS A O 1
ATOM 5557 N N . GLN A 1 732 ? 6.665 -7.293 57.899 1.00 17.32 1265 GLN A N 1
ATOM 5558 C CA . GLN A 1 732 ? 7.585 -8.402 57.637 1.00 18.37 1265 GLN A CA 1
ATOM 5559 C C . GLN A 1 732 ? 7.821 -9.274 58.869 1.00 17.75 1265 GLN A C 1
ATOM 5560 O O . GLN A 1 732 ? 8.259 -10.378 58.739 1.00 19.76 1265 GLN A O 1
ATOM 5566 N N . ALA A 1 733 ? 7.441 -8.800 60.048 1.00 18.61 1266 ALA A N 1
ATOM 5567 C CA . ALA A 1 733 ? 7.870 -9.442 61.274 1.00 17.90 1266 ALA A CA 1
ATOM 5568 C C . ALA A 1 733 ? 6.967 -9.258 62.440 1.00 19.84 1266 ALA A C 1
ATOM 5569 O O . ALA A 1 733 ? 7.443 -9.370 63.595 1.00 19.76 1266 ALA A O 1
ATOM 5571 N N . SER A 1 734 ? 5.677 -8.987 62.202 1.00 16.88 1267 SER A N 1
ATOM 5572 C CA . SER A 1 734 ? 4.766 -8.664 63.291 1.00 17.82 1267 SER A CA 1
ATOM 5573 C C . SER A 1 734 ? 4.555 -9.847 64.239 1.00 19.13 1267 SER A C 1
ATOM 5574 O O . SER A 1 734 ? 4.410 -10.988 63.830 1.00 16.28 1267 SER A O 1
ATOM 5577 N N . VAL A 1 735 ? 4.560 -9.540 65.517 1.00 19.47 1268 VAL A N 1
ATOM 5578 C CA . VAL A 1 735 ? 4.347 -10.539 66.519 1.00 20.12 1268 VAL A CA 1
ATOM 5579 C C . VAL A 1 735 ? 2.871 -11.010 66.524 1.00 21.94 1268 VAL A C 1
ATOM 5580 O O . VAL A 1 735 ? 2.649 -12.218 66.749 1.00 18.56 1268 VAL A O 1
ATOM 5584 N N . TYR A 1 736 ? 1.901 -10.099 66.261 1.00 19.43 1269 TYR A N 1
ATOM 5585 C CA . TYR A 1 736 ? 0.506 -10.503 66.119 1.00 21.58 1269 TYR A CA 1
ATOM 5586 C C . TYR A 1 736 ? 0.031 -10.174 64.704 1.00 20.11 1269 TYR A C 1
ATOM 5587 O O . TYR A 1 736 ? 0.647 -9.347 63.992 1.00 19.23 1269 TYR A O 1
ATOM 5596 N N . THR A 1 737 ? -1.000 -10.900 64.248 1.00 21.47 1270 THR A N 1
ATOM 5597 C CA . THR A 1 737 ? -1.581 -10.646 62.932 1.00 21.36 1270 THR A CA 1
ATOM 5598 C C . THR A 1 737 ? -2.423 -9.349 63.006 1.00 21.68 1270 THR A C 1
ATOM 5599 O O . THR A 1 737 ? -3.226 -9.224 63.8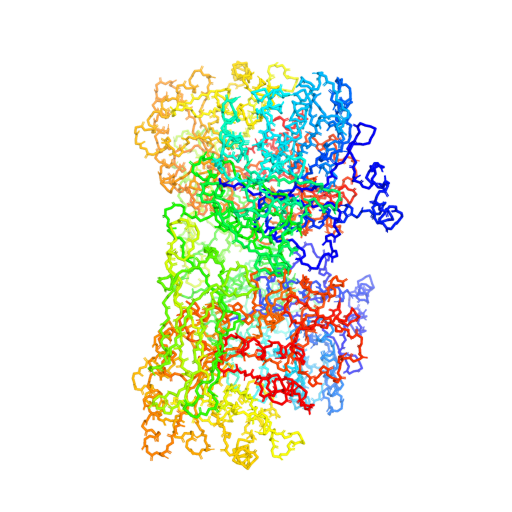46 1.00 22.07 1270 THR A O 1
ATOM 5603 N N . SER A 1 738 ? -2.173 -8.372 62.151 1.00 24.09 1271 SER A N 1
ATOM 5604 C CA . SER A 1 738 ? -2.922 -7.115 62.149 1.00 27.99 1271 SER A CA 1
ATOM 5605 C C . SER A 1 738 ? -4.427 -7.417 61.926 1.00 26.74 1271 SER A C 1
ATOM 5606 O O . SER A 1 738 ? -4.791 -8.290 61.135 1.00 21.85 1271 SER A O 1
ATOM 5609 N N . ALA A 1 739 ? -5.248 -6.710 62.677 1.00 28.81 1272 ALA A N 1
ATOM 5610 C CA . ALA A 1 739 ? -6.681 -6.688 62.478 1.00 33.41 1272 ALA A CA 1
ATOM 5611 C C . ALA A 1 739 ? -7.102 -6.429 61.020 1.00 32.75 1272 ALA A C 1
ATOM 5612 O O . ALA A 1 739 ? -8.121 -6.975 60.559 1.00 32.94 1272 ALA A O 1
ATOM 5614 N N . LEU A 1 740 ? -6.323 -5.609 60.306 1.00 34.69 1273 LEU A N 1
ATOM 5615 C CA . LEU A 1 740 ? -6.612 -5.211 58.917 1.00 33.90 1273 LEU A CA 1
ATOM 5616 C C . LEU A 1 740 ? -5.975 -6.103 57.906 1.00 35.53 1273 LEU A C 1
ATOM 5617 O O . LEU A 1 740 ? -6.007 -5.789 56.728 1.00 37.87 1273 LEU A O 1
ATOM 5622 N N . SER A 1 741 ? -5.393 -7.227 58.311 1.00 31.54 1274 SER A N 1
ATOM 5623 C CA . SER A 1 741 ? -4.947 -8.212 57.315 1.00 31.58 1274 SER A CA 1
ATOM 5624 C C . SER A 1 741 ? -5.234 -9.599 57.873 1.00 32.43 1274 SER A C 1
ATOM 5625 O O . SER A 1 741 ? -4.297 -10.329 58.222 1.00 29.56 1274 SER A O 1
ATOM 5628 N N . PRO A 1 742 ? -6.540 -9.981 57.969 1.00 34.20 1275 PRO A N 1
ATOM 5629 C CA . PRO A 1 742 ? -6.931 -11.294 58.579 1.00 32.92 1275 PRO A CA 1
ATOM 5630 C C . PRO A 1 742 ? -6.189 -12.470 57.968 1.00 27.60 1275 PRO A C 1
ATOM 5631 O O . PRO A 1 742 ? -5.926 -12.486 56.776 1.00 26.96 1275 PRO A O 1
ATOM 5635 N N . GLY A 1 743 ? -5.727 -13.410 58.781 1.00 29.49 1276 GLY A N 1
ATOM 5636 C CA . GLY A 1 743 ? -5.024 -14.550 58.198 1.00 28.56 1276 GLY A CA 1
ATOM 5637 C C . GLY A 1 743 ? -3.570 -14.286 57.795 1.00 26.34 1276 GLY A C 1
ATOM 5638 O O . GLY A 1 743 ? -2.844 -15.212 57.360 1.00 26.33 1276 GLY A O 1
ATOM 5639 N N . ASP A 1 744 ? -3.092 -13.065 57.984 1.00 24.40 1277 ASP A N 1
ATOM 5640 C CA . ASP A 1 744 ? -1.708 -12.742 57.615 1.00 23.25 1277 ASP A CA 1
ATOM 5641 C C . ASP A 1 744 ? -0.693 -13.355 58.604 1.00 23.02 1277 ASP A C 1
ATOM 5642 O O . ASP A 1 744 ? -1.020 -13.755 59.731 1.00 18.70 1277 ASP A O 1
ATOM 5647 N N . PHE A 1 745 ? 0.551 -13.413 58.153 1.00 26.01 1278 PHE A N 1
ATOM 5648 C CA . PHE A 1 745 ? 1.628 -13.960 58.999 1.00 26.70 1278 PHE A CA 1
ATOM 5649 C C . PHE A 1 745 ? 1.903 -13.147 60.259 1.00 23.80 1278 PHE A C 1
ATOM 5650 O O . PHE A 1 745 ? 1.897 -11.889 60.276 1.00 20.46 1278 PHE A O 1
ATOM 5658 N N . SER A 1 746 ? 2.184 -13.877 61.321 1.00 20.61 1279 SER A N 1
ATOM 5659 C CA . SER A 1 746 ? 2.661 -13.276 62.548 1.00 21.06 1279 SER A CA 1
ATOM 5660 C C . SER A 1 746 ? 3.423 -14.313 63.348 1.00 21.95 1279 SER A C 1
ATOM 5661 O O . SER A 1 746 ? 3.284 -15.526 63.080 1.00 20.19 1279 SER A O 1
ATOM 5664 N N . ALA A 1 747 ? 4.229 -13.880 64.291 1.00 19.90 1280 ALA A N 1
ATOM 5665 C CA . ALA A 1 747 ? 4.838 -14.907 65.194 1.00 22.69 1280 ALA A CA 1
ATOM 5666 C C . ALA A 1 747 ? 3.788 -15.804 65.834 1.00 20.05 1280 ALA A C 1
ATOM 5667 O O . ALA A 1 747 ? 3.931 -17.000 65.972 1.00 21.29 1280 ALA A O 1
ATOM 5669 N N . ASP A 1 748 ? 2.739 -15.194 66.298 1.00 21.07 1281 ASP A N 1
ATOM 5670 C CA . ASP A 1 748 ? 1.588 -15.923 66.865 1.00 21.55 1281 ASP A CA 1
ATOM 5671 C C . ASP A 1 748 ? 0.981 -16.920 65.915 1.00 20.11 1281 ASP A C 1
ATOM 5672 O O . ASP A 1 748 ? 0.756 -18.076 66.306 1.00 22.79 1281 ASP A O 1
ATOM 5677 N N . SER A 1 749 ? 0.761 -16.519 64.659 1.00 21.32 1282 SER A N 1
ATOM 5678 C CA . SER A 1 749 ? 0.155 -17.390 63.663 1.00 22.92 1282 SER A CA 1
ATOM 5679 C C . SER A 1 749 ? 1.153 -18.479 63.368 1.00 23.96 1282 SER A C 1
ATOM 5680 O O . SER A 1 749 ? 0.771 -19.624 63.420 1.00 21.10 1282 SER A O 1
ATOM 5683 N N . VAL A 1 750 ? 2.462 -18.176 63.213 1.00 20.15 1283 VAL A N 1
ATOM 5684 C CA . VAL A 1 750 ? 3.422 -19.236 62.824 1.00 21.15 1283 VAL A CA 1
ATOM 5685 C C . VAL A 1 750 ? 3.671 -20.223 63.961 1.00 19.91 1283 VAL A C 1
ATOM 5686 O O . VAL A 1 750 ? 3.642 -21.510 63.851 1.00 21.32 1283 VAL A O 1
ATOM 5690 N N . LEU A 1 751 ? 3.916 -19.656 65.109 1.00 20.47 1284 LEU A N 1
ATOM 5691 C CA . LEU A 1 751 ? 4.266 -20.478 66.229 1.00 22.53 1284 LEU A CA 1
ATOM 5692 C C . LEU A 1 751 ? 3.065 -21.364 66.620 1.00 26.80 1284 LEU A C 1
ATOM 5693 O O . LEU A 1 751 ? 3.252 -22.435 67.228 1.00 23.09 1284 LEU A O 1
ATOM 5698 N N . THR A 1 752 ? 1.828 -20.887 66.327 1.00 25.14 1285 THR A N 1
ATOM 5699 C CA . THR A 1 752 ? 0.608 -21.643 66.621 1.00 22.55 1285 THR A CA 1
ATOM 5700 C C . THR A 1 752 ? 0.593 -22.788 65.609 1.00 24.01 1285 THR A C 1
ATOM 5701 O O . THR A 1 752 ? 0.357 -23.922 66.007 1.00 23.03 1285 THR A O 1
ATOM 5705 N N . ALA A 1 753 ? 0.878 -22.517 64.340 1.00 22.47 1286 ALA A N 1
ATOM 5706 C CA . ALA A 1 753 ? 0.942 -23.580 63.354 1.00 27.24 1286 ALA A CA 1
ATOM 5707 C C . ALA A 1 753 ? 1.952 -24.690 63.733 1.00 27.94 1286 ALA A C 1
ATOM 5708 O O . ALA A 1 753 ? 1.718 -25.912 63.533 1.00 31.90 1286 ALA A O 1
ATOM 5710 N N . TYR A 1 754 ? 3.098 -24.268 64.280 1.00 27.25 1287 TYR A N 1
ATOM 5711 C CA . TYR A 1 754 ? 4.114 -25.215 64.803 1.00 22.53 1287 TYR A CA 1
ATOM 5712 C C . TYR A 1 754 ? 3.597 -26.066 65.916 1.00 24.59 1287 TYR A C 1
ATOM 5713 O O . TYR A 1 754 ? 3.753 -27.316 65.899 1.00 25.67 1287 TYR A O 1
ATOM 5722 N N . ARG A 1 755 ? 2.976 -25.433 66.900 1.00 24.43 1288 ARG A N 1
ATOM 5723 C CA . ARG A 1 755 ? 2.357 -26.184 67.954 1.00 28.02 1288 ARG A CA 1
ATOM 5724 C C . ARG A 1 755 ? 1.242 -27.150 67.498 1.00 29.41 1288 ARG A C 1
ATOM 5725 O O . ARG A 1 755 ? 1.076 -28.188 68.146 1.00 28.58 1288 ARG A O 1
ATOM 5733 N N . LYS A 1 756 ? 0.529 -26.839 66.405 1.00 31.33 1289 LYS A N 1
ATOM 5734 C CA . LYS A 1 756 ? -0.558 -27.742 65.942 1.00 36.00 1289 LYS A CA 1
ATOM 5735 C C . LYS A 1 756 ? 0.025 -28.883 65.092 1.00 35.22 1289 LYS A C 1
ATOM 5736 O O . LYS A 1 756 ? -0.694 -29.812 64.783 1.00 30.02 1289 LYS A O 1
ATOM 5742 N N . GLN A 1 757 ? 1.335 -28.847 64.775 1.00 32.19 1290 GLN A N 1
ATOM 5743 C CA . GLN A 1 757 ? 2.010 -29.987 64.208 1.00 32.02 1290 GLN A CA 1
ATOM 5744 C C . GLN A 1 757 ? 2.488 -30.838 65.317 1.00 32.89 1290 GLN A C 1
ATOM 5745 O O . GLN A 1 757 ? 2.897 -31.945 65.052 1.00 41.67 1290 GLN A O 1
ATOM 5751 N N . GLY A 1 758 ? 2.394 -30.363 66.557 1.00 31.13 1291 GLY A N 1
ATOM 5752 C CA . GLY A 1 758 ? 2.748 -31.146 67.725 1.00 31.76 1291 GLY A CA 1
ATOM 5753 C C . GLY A 1 758 ? 4.067 -30.744 68.374 1.00 33.21 1291 GLY A C 1
ATOM 5754 O O . GLY A 1 758 ? 4.429 -31.291 69.414 1.00 30.80 1291 GLY A O 1
ATOM 5755 N N . VAL A 1 759 ? 4.735 -29.714 67.859 1.00 29.82 1292 VAL A N 1
ATOM 5756 C CA . VAL A 1 759 ? 6.022 -29.263 68.518 1.00 25.90 1292 VAL A CA 1
ATOM 5757 C C . VAL A 1 759 ? 5.700 -28.740 69.834 1.00 24.90 1292 VAL A C 1
ATOM 5758 O O . VAL A 1 759 ? 4.819 -27.964 69.929 1.00 31.17 1292 VAL A O 1
ATOM 5762 N N . PRO A 1 760 ? 6.411 -29.148 70.896 1.00 25.48 1293 PRO A N 1
ATOM 5763 C CA . PRO A 1 760 ? 6.188 -28.533 72.154 1.00 24.41 1293 PRO A CA 1
ATOM 5764 C C . PRO A 1 760 ? 6.610 -27.074 72.180 1.00 26.66 1293 PRO A C 1
ATOM 5765 O O . PRO A 1 760 ? 7.551 -26.673 71.496 1.00 23.68 1293 PRO A O 1
ATOM 5769 N N . ALA A 1 761 ? 5.971 -26.318 73.053 1.00 25.86 1294 ALA A N 1
ATOM 5770 C CA . ALA A 1 761 ? 6.245 -24.937 73.100 1.00 26.71 1294 ALA A CA 1
ATOM 5771 C C . ALA A 1 761 ? 7.696 -24.729 73.506 1.00 25.04 1294 ALA A C 1
ATOM 5772 O O . ALA A 1 761 ? 8.326 -23.855 72.943 1.00 22.78 1294 ALA A O 1
ATOM 5774 N N . SER A 1 762 ? 8.163 -25.469 74.527 1.00 25.00 1295 SER A N 1
ATOM 5775 C CA . SER A 1 762 ? 9.520 -25.366 75.066 1.00 24.75 1295 SER A CA 1
ATOM 5776 C C . SER A 1 762 ? 10.631 -25.761 74.063 1.00 21.55 1295 SER A C 1
ATOM 5777 O O . SER A 1 762 ? 11.777 -25.669 74.412 1.00 25.96 1295 SER A O 1
ATOM 5780 N N . LYS A 1 763 ? 10.293 -26.177 72.869 1.00 20.26 1296 LYS A N 1
ATOM 5781 C CA . LYS A 1 763 ? 11.243 -26.376 71.783 1.00 22.98 1296 LYS A CA 1
ATOM 5782 C C . LYS A 1 763 ? 11.111 -25.367 70.636 1.00 21.30 1296 LYS A C 1
ATOM 5783 O O . LYS A 1 763 ? 11.649 -25.571 69.544 1.00 21.17 1296 LYS A O 1
ATOM 5789 N N . LEU A 1 764 ? 10.450 -24.259 70.928 1.00 21.10 1297 LEU A N 1
ATOM 5790 C CA . LEU A 1 764 ? 10.292 -23.194 69.975 1.00 21.60 1297 LEU A CA 1
ATOM 5791 C C . LEU A 1 764 ? 10.955 -21.940 70.522 1.00 19.16 1297 LEU A C 1
ATOM 5792 O O . LEU A 1 764 ? 10.795 -21.574 71.690 1.00 20.48 1297 LEU A O 1
ATOM 5797 N N . VAL A 1 765 ? 11.611 -21.266 69.599 1.00 19.21 1298 VAL A N 1
ATOM 5798 C CA . VAL A 1 765 ? 12.248 -20.012 69.836 1.00 19.28 1298 VAL A CA 1
ATOM 5799 C C . VAL A 1 765 ? 11.681 -19.019 68.793 1.00 17.33 1298 VAL A C 1
ATOM 5800 O O . VAL A 1 765 ? 11.731 -19.217 67.578 1.00 19.42 1298 VAL A O 1
ATOM 5804 N N . ILE A 1 766 ? 11.235 -17.921 69.321 1.00 18.78 1299 ILE A N 1
ATOM 5805 C CA . ILE A 1 766 ? 10.713 -16.824 68.541 1.00 17.97 1299 ILE A CA 1
ATOM 5806 C C . ILE A 1 766 ? 11.825 -15.931 68.076 1.00 17.92 1299 ILE A C 1
ATOM 5807 O O . ILE A 1 766 ? 12.723 -15.671 68.835 1.00 16.34 1299 ILE A O 1
ATOM 5812 N N . GLY A 1 767 ? 11.740 -15.463 66.806 1.00 15.58 1300 GLY A N 1
ATOM 5813 C CA . GLY A 1 767 ? 12.780 -14.752 66.149 1.00 14.89 1300 GLY A CA 1
ATOM 5814 C C . GLY A 1 767 ? 12.453 -13.239 65.970 1.00 16.27 1300 GLY A C 1
ATOM 5815 O O . GLY A 1 767 ? 11.338 -12.831 65.621 1.00 16.90 1300 GLY A O 1
ATOM 5816 N N . GLY A 1 768 ? 13.458 -12.437 66.200 1.00 15.86 1301 GLY A N 1
ATOM 5817 C CA . GLY A 1 768 ? 13.497 -10.986 65.920 1.00 16.14 1301 GLY A CA 1
ATOM 5818 C C . GLY A 1 768 ? 14.480 -10.706 64.784 1.00 15.65 1301 GLY A C 1
ATOM 5819 O O . GLY A 1 768 ? 15.508 -11.381 64.666 1.00 16.17 1301 GLY A O 1
ATOM 5820 N N . ALA A 1 769 ? 14.180 -9.717 63.958 1.00 17.00 1302 ALA A N 1
ATOM 5821 C CA . ALA A 1 769 ? 15.071 -9.286 62.900 1.00 17.96 1302 ALA A CA 1
ATOM 5822 C C . ALA A 1 769 ? 15.641 -7.900 63.203 1.00 16.31 1302 ALA A C 1
ATOM 5823 O O . ALA A 1 769 ? 14.915 -7.006 63.463 1.00 16.82 1302 ALA A O 1
ATOM 5825 N N . PHE A 1 770 ? 16.950 -7.748 63.097 1.00 15.14 1303 PHE A N 1
ATOM 5826 C CA . PHE A 1 770 ? 17.579 -6.435 63.332 1.00 16.07 1303 PHE A CA 1
ATOM 5827 C C . PHE A 1 770 ? 17.802 -5.680 62.029 1.00 15.10 1303 PHE A C 1
ATOM 5828 O O . PHE A 1 770 ? 18.715 -4.816 61.912 1.00 16.81 1303 PHE A O 1
ATOM 5836 N N . TYR A 1 771 ? 16.967 -5.992 61.062 1.00 16.76 1304 TYR A N 1
ATOM 5837 C CA . TYR A 1 771 ? 16.947 -5.360 59.771 1.00 19.25 1304 TYR A CA 1
ATOM 5838 C C . TYR A 1 771 ? 15.500 -5.219 59.293 1.00 19.57 1304 TYR A C 1
ATOM 5839 O O . TYR A 1 771 ? 14.637 -5.914 59.745 1.00 21.43 1304 TYR A O 1
ATOM 5848 N N . ALA A 1 772 ? 15.300 -4.270 58.371 1.00 19.34 1305 ALA A N 1
ATOM 5849 C CA . ALA A 1 772 ? 14.019 -3.907 57.845 1.00 17.89 1305 ALA A CA 1
ATOM 5850 C C . ALA A 1 772 ? 13.823 -4.417 56.408 1.00 18.52 1305 ALA A C 1
ATOM 5851 O O . ALA A 1 772 ? 14.787 -4.808 55.717 1.00 18.03 1305 ALA A O 1
ATOM 5853 N N . ARG A 1 773 ? 12.582 -4.478 55.970 1.00 20.72 1306 ARG A N 1
ATOM 5854 C CA . ARG A 1 773 ? 12.258 -4.677 54.544 1.00 21.32 1306 ARG A CA 1
ATOM 5855 C C . ARG A 1 773 ? 11.385 -3.499 54.262 1.00 22.25 1306 ARG A C 1
ATOM 5856 O O . ARG A 1 773 ? 10.977 -2.809 55.181 1.00 18.89 1306 ARG A O 1
ATOM 5864 N N . GLY A 1 774 ? 11.089 -3.248 52.986 1.00 26.23 1307 GLY A N 1
ATOM 5865 C CA . GLY A 1 774 ? 10.179 -2.177 52.601 1.00 24.00 1307 GLY A CA 1
ATOM 5866 C C . GLY A 1 774 ? 9.883 -2.172 51.066 1.00 26.20 1307 GLY A C 1
ATOM 5867 O O . GLY A 1 774 ? 10.298 -3.056 50.326 1.00 22.84 1307 GLY A O 1
ATOM 5868 N N . TRP A 1 775 ? 9.182 -1.150 50.635 1.00 26.18 1308 TRP A N 1
ATOM 5869 C CA . TRP A 1 775 ? 8.692 -1.021 49.246 1.00 28.09 1308 TRP A CA 1
ATOM 5870 C C . TRP A 1 775 ? 8.826 0.440 48.947 1.00 30.24 1308 TRP A C 1
ATOM 5871 O O . TRP A 1 775 ? 8.673 1.288 49.882 1.00 28.24 1308 TRP A O 1
ATOM 5882 N N . VAL A 1 776 ? 9.189 0.733 47.697 1.00 29.99 1309 VAL A N 1
ATOM 5883 C CA . VAL A 1 776 ? 9.137 2.090 47.150 1.00 30.06 1309 VAL A CA 1
ATOM 5884 C C . VAL A 1 776 ? 7.865 2.228 46.274 1.00 30.02 1309 VAL A C 1
ATOM 5885 O O . VAL A 1 776 ? 7.126 1.237 46.049 1.00 28.70 1309 VAL A O 1
ATOM 5889 N N . ASN A 1 777 ? 7.576 3.465 45.855 1.00 33.47 1310 ASN A N 1
ATOM 5890 C CA . ASN A 1 777 ? 6.372 3.772 45.032 1.00 39.23 1310 ASN A CA 1
ATOM 5891 C C . ASN A 1 777 ? 5.103 3.319 45.724 1.00 35.00 1310 ASN A C 1
ATOM 5892 O O . ASN A 1 777 ? 4.246 2.665 45.131 1.00 33.62 1310 ASN A O 1
ATOM 5897 N N . VAL A 1 778 ? 5.000 3.671 46.992 1.00 33.02 1311 VAL A N 1
ATOM 5898 C CA . VAL A 1 778 ? 3.878 3.247 47.822 1.00 32.44 1311 VAL A CA 1
ATOM 5899 C C . VAL A 1 778 ? 3.009 4.483 47.980 1.00 31.18 1311 VAL A C 1
ATOM 5900 O O . VAL A 1 778 ? 3.493 5.471 48.463 1.00 30.42 1311 VAL A O 1
ATOM 5904 N N . PRO A 1 779 ? 1.708 4.399 47.639 1.00 36.90 1312 PRO A N 1
ATOM 5905 C CA . PRO A 1 779 ? 0.835 5.578 47.747 1.00 36.88 1312 PRO A CA 1
ATOM 5906 C C . PRO A 1 779 ? 0.632 6.024 49.155 1.00 35.38 1312 PRO A C 1
ATOM 5907 O O . PRO A 1 779 ? 0.650 5.218 50.068 1.00 33.45 1312 PRO A O 1
ATOM 5911 N N . ASN A 1 780 ? 0.353 7.306 49.311 1.00 38.33 1313 ASN A N 1
ATOM 5912 C CA . ASN A 1 780 ? 0.206 7.903 50.603 1.00 37.53 1313 ASN A CA 1
ATOM 5913 C C . ASN A 1 780 ? -1.200 7.710 51.134 1.00 37.66 1313 ASN A C 1
ATOM 5914 O O . ASN A 1 780 ? -1.939 8.652 51.344 1.00 42.17 1313 ASN A O 1
ATOM 5919 N N . ILE A 1 781 ? -1.540 6.470 51.426 1.00 41.68 1314 ILE A N 1
ATOM 5920 C CA . ILE A 1 781 ? -2.868 6.119 51.965 1.00 42.14 1314 ILE A CA 1
ATOM 5921 C C . ILE A 1 781 ? -2.704 5.191 53.191 1.00 38.45 1314 ILE A C 1
ATOM 5922 O O . ILE A 1 781 ? -2.122 4.105 53.072 1.00 35.24 1314 ILE A O 1
ATOM 5927 N N . ASN A 1 782 ? -3.242 5.612 54.333 1.00 37.00 1315 ASN A N 1
ATOM 5928 C CA . ASN A 1 782 ? -3.042 4.938 55.615 1.00 36.06 1315 ASN A CA 1
ATOM 5929 C C . ASN A 1 782 ? -1.526 4.750 55.877 1.00 35.51 1315 ASN A C 1
ATOM 5930 O O . ASN A 1 782 ? -1.081 3.654 56.208 1.00 32.61 1315 ASN A O 1
ATOM 5935 N N . HIS A 1 783 ? -0.751 5.814 55.670 1.00 31.76 1316 HIS A N 1
ATOM 5936 C CA . HIS A 1 783 ? 0.695 5.813 55.834 1.00 31.63 1316 HIS A CA 1
ATOM 5937 C C . HIS A 1 783 ? 1.419 4.641 55.158 1.00 32.71 1316 HIS A C 1
ATOM 5938 O O . HIS A 1 783 ? 2.481 4.231 55.645 1.00 28.54 1316 HIS A O 1
ATOM 5945 N N . GLY A 1 784 ? 0.836 4.108 54.060 1.00 28.68 1317 GLY A N 1
ATOM 5946 C CA . GLY A 1 784 ? 1.489 3.168 53.194 1.00 27.71 1317 GLY A CA 1
ATOM 5947 C C . GLY A 1 784 ? 1.249 1.721 53.565 1.00 28.79 1317 GLY A C 1
ATOM 5948 O O . GLY A 1 784 ? 1.705 0.837 52.833 1.00 28.15 1317 GLY A O 1
ATOM 5949 N N . LEU A 1 785 ? 0.455 1.504 54.622 1.00 28.27 1318 LEU A N 1
ATOM 5950 C CA . LEU A 1 785 ? 0.291 0.185 55.240 1.00 31.22 1318 LEU A CA 1
ATOM 5951 C C . LEU A 1 785 ? -0.791 -0.581 54.478 1.00 28.67 1318 LEU A C 1
ATOM 5952 O O . LEU A 1 785 ? -1.928 -0.128 54.398 1.00 25.20 1318 LEU A O 1
ATOM 5957 N N . PHE A 1 786 ? -0.426 -1.714 53.910 1.00 28.60 1319 PHE A N 1
ATOM 5958 C CA . PHE A 1 786 ? -1.391 -2.562 53.216 1.00 30.49 1319 PHE A CA 1
ATOM 5959 C C . PHE A 1 786 ? -1.897 -1.895 51.931 1.00 33.54 1319 PHE A C 1
ATOM 5960 O O . PHE A 1 786 ? -3.064 -2.102 51.540 1.00 34.86 1319 PHE A O 1
ATOM 5968 N N . GLN A 1 787 ? -1.003 -1.158 51.265 1.00 30.56 1320 GLN A N 1
ATOM 5969 C CA . GLN A 1 787 ? -1.231 -0.555 49.969 1.00 32.87 1320 GLN A CA 1
ATOM 5970 C C . GLN A 1 787 ? -0.496 -1.258 48.802 1.00 36.55 1320 GLN A C 1
ATOM 5971 O O . GLN A 1 787 ? 0.599 -1.883 48.965 1.00 30.46 1320 GLN A O 1
ATOM 5977 N N . GLN A 1 788 ? -1.045 -1.065 47.599 1.00 32.58 1321 GLN A N 1
ATOM 5978 C CA . GLN A 1 788 ? -0.371 -1.496 46.376 1.00 35.40 1321 GLN A CA 1
ATOM 5979 C C . GLN A 1 788 ? 0.801 -0.617 46.082 1.00 37.41 1321 GLN A C 1
ATOM 5980 O O . GLN A 1 788 ? 0.664 0.586 46.045 1.00 38.80 1321 GLN A O 1
ATOM 5986 N N . ALA A 1 789 ? 1.948 -1.245 45.841 1.00 33.55 1322 ALA A N 1
ATOM 5987 C CA . ALA A 1 789 ? 3.177 -0.548 45.413 1.00 38.83 1322 ALA A CA 1
ATOM 5988 C C . ALA A 1 789 ? 3.589 -0.787 43.950 1.00 37.62 1322 ALA A C 1
ATOM 5989 O O . ALA A 1 789 ? 3.341 -1.876 43.372 1.00 43.16 1322 ALA A O 1
ATOM 5991 N N . GLY A 1 790 ? 4.344 0.195 43.456 1.00 35.32 1323 GLY A N 1
ATOM 5992 C CA . GLY A 1 790 ? 4.874 0.249 42.111 1.00 36.90 1323 GLY A CA 1
ATOM 5993 C C . GLY A 1 790 ? 6.175 -0.499 41.868 1.00 37.61 1323 GLY A C 1
ATOM 5994 O O . GLY A 1 790 ? 6.461 -1.559 42.507 1.00 31.08 1323 GLY A O 1
ATOM 5995 N N . ASP A 1 791 ? 6.964 0.015 40.913 1.00 35.74 1324 ASP A N 1
ATOM 5996 C CA . ASP A 1 791 ? 8.228 -0.640 40.562 1.00 35.90 1324 ASP A CA 1
ATOM 5997 C C . ASP A 1 791 ? 9.256 -0.586 41.740 1.00 30.30 1324 ASP A C 1
ATOM 5998 O O . ASP A 1 791 ? 9.588 0.490 42.240 1.00 27.61 1324 ASP A O 1
ATOM 6003 N N . GLN A 1 792 ? 9.777 -1.760 42.103 1.00 32.83 1325 GLN A N 1
ATOM 6004 C CA . GLN A 1 792 ? 10.685 -1.942 43.240 1.00 35.22 1325 GLN A CA 1
ATOM 6005 C C . GLN A 1 792 ? 12.177 -1.970 42.901 1.00 37.11 1325 GLN A C 1
ATOM 6006 O O . GLN A 1 792 ? 12.961 -2.433 43.734 1.00 34.89 1325 GLN A O 1
ATOM 6012 N N . ALA A 1 793 ? 12.590 -1.481 41.720 1.00 35.57 1326 ALA A N 1
ATOM 6013 C CA . ALA A 1 793 ? 14.046 -1.332 41.405 1.00 34.76 1326 ALA A CA 1
ATOM 6014 C C . ALA A 1 793 ? 14.779 -0.384 42.361 1.00 33.62 1326 ALA A C 1
ATOM 6015 O O . ALA A 1 793 ? 15.977 -0.579 42.573 1.00 32.38 1326 ALA A O 1
ATOM 6017 N N . LYS A 1 794 ? 14.101 0.635 42.900 1.00 30.88 1327 LYS A N 1
ATOM 6018 C CA . LYS A 1 794 ? 14.754 1.562 43.877 1.00 33.34 1327 LYS A CA 1
ATOM 6019 C C . LYS A 1 794 ? 14.550 1.140 45.379 1.00 34.64 1327 LYS A C 1
ATOM 6020 O O . LYS A 1 794 ? 14.758 1.949 46.309 1.00 31.60 1327 LYS A O 1
ATOM 6026 N N . ASN A 1 795 ? 14.200 -0.127 45.588 1.00 32.46 1328 ASN A N 1
ATOM 6027 C CA . ASN A 1 795 ? 13.779 -0.653 46.867 1.00 32.20 1328 ASN A CA 1
ATOM 6028 C C . ASN A 1 795 ? 14.968 -0.552 47.820 1.00 35.70 1328 ASN A C 1
ATOM 6029 O O . ASN A 1 795 ? 16.119 -0.703 47.396 1.00 31.78 1328 ASN A O 1
ATOM 6034 N N . PRO A 1 796 ? 14.712 -0.316 49.120 1.00 37.08 1329 PRO A N 1
ATOM 6035 C CA . PRO A 1 796 ? 15.813 -0.355 50.111 1.00 38.51 1329 PRO A CA 1
ATOM 6036 C C . PRO A 1 796 ? 16.636 -1.673 50.223 1.00 31.37 1329 PRO A C 1
ATOM 6037 O O . PRO A 1 796 ? 17.794 -1.659 50.584 1.00 40.64 1329 PRO A O 1
ATOM 6041 N N . GLY A 1 797 ? 16.060 -2.793 49.889 1.00 26.91 1330 GLY A N 1
ATOM 6042 C CA . GLY A 1 797 ? 16.599 -4.117 50.189 1.00 28.59 1330 GLY A CA 1
ATOM 6043 C C . GLY A 1 797 ? 16.417 -4.389 51.705 1.00 29.40 1330 GLY A C 1
ATOM 6044 O O . GLY A 1 797 ? 15.291 -4.326 52.246 1.00 28.08 1330 GLY A O 1
ATOM 6045 N N . THR A 1 798 ? 17.526 -4.651 52.403 1.00 25.76 1331 THR A N 1
ATOM 6046 C CA . THR A 1 798 ? 17.451 -4.968 53.814 1.00 24.14 1331 THR A CA 1
ATOM 6047 C C . THR A 1 798 ? 18.310 -3.993 54.678 1.00 21.74 1331 THR A C 1
ATOM 6048 O O . THR A 1 798 ? 19.311 -4.392 55.221 1.00 23.21 1331 THR A O 1
ATOM 6052 N N . PRO A 1 799 ? 17.955 -2.718 54.743 1.00 18.55 1332 PRO A N 1
ATOM 6053 C CA . PRO A 1 799 ? 18.699 -1.789 55.594 1.00 18.32 1332 PRO A CA 1
ATOM 6054 C C . PRO A 1 799 ? 18.618 -2.334 57.062 1.00 16.84 1332 PRO A C 1
ATOM 6055 O O . PRO A 1 799 ? 17.526 -2.729 57.501 1.00 16.90 1332 PRO A O 1
ATOM 6059 N N . THR A 1 800 ? 19.758 -2.350 57.708 1.00 17.52 1333 THR A N 1
ATOM 6060 C CA . THR A 1 800 ? 19.928 -2.774 59.093 1.00 18.17 1333 THR A CA 1
ATOM 6061 C C . THR A 1 800 ? 19.371 -1.710 60.048 1.00 19.65 1333 THR A C 1
ATOM 6062 O O . THR A 1 800 ? 19.195 -0.481 59.704 1.00 19.08 1333 THR A O 1
ATOM 6066 N N . TYR A 1 801 ? 19.098 -2.110 61.289 1.00 20.36 1334 TYR A N 1
ATOM 6067 C CA . TYR A 1 801 ? 18.715 -1.097 62.241 1.00 19.07 1334 TYR A CA 1
ATOM 6068 C C . TYR A 1 801 ? 19.767 0.057 62.235 1.00 18.16 1334 TYR A C 1
ATOM 6069 O O . TYR A 1 801 ? 19.369 1.226 62.319 1.00 19.71 1334 TYR A O 1
ATOM 6078 N N . ASN A 1 802 ? 21.038 -0.257 62.086 1.00 17.92 1335 ASN A N 1
ATOM 6079 C CA . ASN A 1 802 ? 22.149 0.736 62.022 1.00 19.84 1335 ASN A CA 1
ATOM 6080 C C . ASN A 1 802 ? 21.878 1.775 60.906 1.00 20.37 1335 ASN A C 1
ATOM 6081 O O . ASN A 1 802 ? 22.011 2.964 61.119 1.00 23.17 1335 ASN A O 1
ATOM 6086 N N . ASP A 1 803 ? 21.496 1.290 59.728 1.00 21.11 1336 ASP A N 1
ATOM 6087 C CA . ASP A 1 803 ? 21.107 2.131 58.583 1.00 23.75 1336 ASP A CA 1
ATOM 6088 C C . ASP A 1 803 ? 19.852 2.950 58.897 1.00 24.97 1336 ASP A C 1
ATOM 6089 O O . ASP A 1 803 ? 19.756 4.053 58.401 1.00 26.69 1336 ASP A O 1
ATOM 6094 N N . LEU A 1 804 ? 18.881 2.406 59.667 1.00 23.71 1337 LEU A N 1
ATOM 6095 C CA . LEU A 1 804 ? 17.699 3.162 60.021 1.00 23.11 1337 LEU A CA 1
ATOM 6096 C C . LEU A 1 804 ? 18.083 4.342 60.889 1.00 25.41 1337 LEU A C 1
ATOM 6097 O O . LEU A 1 804 ? 17.487 5.437 60.753 1.00 23.79 1337 LEU A O 1
ATOM 6102 N N . VAL A 1 805 ? 19.013 4.106 61.811 1.00 24.17 1338 VAL A N 1
ATOM 6103 C CA . VAL A 1 805 ? 19.456 5.146 62.758 1.00 25.95 1338 VAL A CA 1
ATOM 6104 C C . VAL A 1 805 ? 20.170 6.260 61.987 1.00 28.72 1338 VAL A C 1
ATOM 6105 O O . VAL A 1 805 ? 19.840 7.396 62.216 1.00 26.50 1338 VAL A O 1
ATOM 6109 N N . LYS A 1 806 ? 21.094 5.909 61.094 1.00 29.89 1339 LYS A N 1
ATOM 6110 C CA . LYS A 1 806 ? 21.815 6.872 60.210 1.00 33.66 1339 LYS A CA 1
ATOM 6111 C C . LYS A 1 806 ? 20.968 7.604 59.129 1.00 35.24 1339 LYS A C 1
ATOM 6112 O O . LYS A 1 806 ? 21.116 8.812 58.943 1.00 33.50 1339 LYS A O 1
ATOM 6118 N N . ASP A 1 807 ? 20.112 6.867 58.408 1.00 36.50 1340 ASP A N 1
ATOM 6119 C CA . ASP A 1 807 ? 19.567 7.319 57.125 1.00 33.22 1340 ASP A CA 1
ATOM 6120 C C . ASP A 1 807 ? 18.052 7.468 57.110 1.00 32.51 1340 ASP A C 1
ATOM 6121 O O . ASP A 1 807 ? 17.546 8.024 56.157 1.00 31.38 1340 ASP A O 1
ATOM 6126 N N . TYR A 1 808 ? 17.314 6.981 58.113 1.00 26.97 1341 TYR A N 1
ATOM 6127 C CA . TYR A 1 808 ? 15.885 6.992 58.022 1.00 29.87 1341 TYR A CA 1
ATOM 6128 C C . TYR A 1 808 ? 15.262 7.708 59.144 1.00 28.89 1341 TYR A C 1
ATOM 6129 O O . TYR A 1 808 ? 14.426 8.592 58.905 1.00 26.59 1341 TYR A O 1
ATOM 6138 N N . PHE A 1 809 ? 15.550 7.318 60.378 1.00 29.45 1342 PHE A N 1
ATOM 6139 C CA . PHE A 1 809 ? 14.774 7.888 61.488 1.00 31.11 1342 PHE A CA 1
ATOM 6140 C C . PHE A 1 809 ? 14.636 9.413 61.559 1.00 38.08 1342 PHE A C 1
ATOM 6141 O O . PHE A 1 809 ? 13.561 9.919 61.856 1.00 44.67 1342 PHE A O 1
ATOM 6149 N N . ASP A 1 810 ? 15.633 10.215 61.314 1.00 40.48 1343 ASP A N 1
ATOM 6150 C CA . ASP A 1 810 ? 15.161 11.632 61.433 1.00 55.74 1343 ASP A CA 1
ATOM 6151 C C . ASP A 1 810 ? 14.989 12.353 60.116 1.00 51.90 1343 ASP A C 1
ATOM 6152 O O . ASP A 1 810 ? 14.684 13.534 60.124 1.00 53.27 1343 ASP A O 1
ATOM 6157 N N . LYS A 1 811 ? 15.044 11.580 59.021 1.00 43.37 1344 LYS A N 1
ATOM 6158 C CA . LYS A 1 811 ? 15.164 12.101 57.700 1.00 41.83 1344 LYS A CA 1
ATOM 6159 C C . LYS A 1 811 ? 13.880 11.974 56.888 1.00 40.62 1344 LYS A C 1
ATOM 6160 O O . LYS A 1 811 ? 13.903 11.451 55.762 1.00 36.67 1344 LYS A O 1
ATOM 6166 N N . GLY A 1 812 ? 12.780 12.491 57.440 1.00 36.61 1345 GLY A N 1
ATOM 6167 C CA . GLY A 1 812 ? 11.510 12.584 56.707 1.00 36.22 1345 GLY A CA 1
ATOM 6168 C C . GLY A 1 812 ? 10.633 11.352 56.709 1.00 34.60 1345 GLY A C 1
ATOM 6169 O O . GLY A 1 812 ? 9.604 11.306 56.053 1.00 32.69 1345 GLY A O 1
ATOM 6170 N N . TYR A 1 813 ? 11.073 10.324 57.419 1.00 35.35 1346 TYR A N 1
ATOM 6171 C CA . TYR A 1 813 ? 10.239 9.166 57.712 1.00 30.85 1346 TYR A CA 1
ATOM 6172 C C . TYR A 1 813 ? 9.584 9.432 59.052 1.00 26.32 1346 TYR A C 1
ATOM 6173 O O . TYR A 1 813 ? 10.195 9.924 59.972 1.00 30.25 1346 TYR A O 1
ATOM 6182 N N . THR A 1 814 ? 8.334 9.117 59.176 1.00 25.84 1347 THR A N 1
ATOM 6183 C CA . THR A 1 814 ? 7.737 9.144 60.494 1.00 28.88 1347 THR A CA 1
ATOM 6184 C C . THR A 1 814 ? 7.377 7.693 60.896 1.00 25.49 1347 THR A C 1
ATOM 6185 O O . THR A 1 814 ? 7.097 6.833 60.017 1.00 27.21 1347 THR A O 1
ATOM 6189 N N . ARG A 1 815 ? 7.540 7.407 62.181 1.00 26.29 1348 ARG A N 1
ATOM 6190 C CA . ARG A 1 815 ? 7.273 6.090 62.782 1.00 26.59 1348 ARG A CA 1
ATOM 6191 C C . ARG A 1 815 ? 5.857 6.025 63.188 1.00 25.95 1348 ARG A C 1
ATOM 6192 O O . ARG A 1 815 ? 5.381 6.928 63.890 1.00 27.10 1348 ARG A O 1
ATOM 6200 N N . TYR A 1 816 ? 5.165 4.987 62.732 1.00 23.83 1349 TYR A N 1
ATOM 6201 C CA . TYR A 1 816 ? 3.826 4.670 63.193 1.00 25.92 1349 TYR A CA 1
ATOM 6202 C C . TYR A 1 816 ? 3.836 3.289 63.853 1.00 23.94 1349 TYR A C 1
ATOM 6203 O O . TYR A 1 816 ? 4.826 2.530 63.752 1.00 23.63 1349 TYR A O 1
ATOM 6212 N N . TRP A 1 817 ? 2.714 2.949 64.452 1.00 24.46 1350 TRP A N 1
ATOM 6213 C CA . TRP A 1 817 ? 2.568 1.744 65.215 1.00 25.36 1350 TRP A CA 1
ATOM 6214 C C . TRP A 1 817 ? 1.247 1.067 64.942 1.00 28.91 1350 TRP A C 1
ATOM 6215 O O . TRP A 1 817 ? 0.210 1.649 65.161 1.00 30.79 1350 TRP A O 1
ATOM 6226 N N . ASP A 1 818 ? 1.286 -0.207 64.523 1.00 24.23 1351 ASP A N 1
ATOM 6227 C CA . ASP A 1 818 ? 0.063 -0.952 64.334 1.00 24.25 1351 ASP A CA 1
ATOM 6228 C C . ASP A 1 818 ? -0.153 -1.680 65.621 1.00 27.57 1351 ASP A C 1
ATOM 6229 O O . ASP A 1 818 ? 0.557 -2.697 65.918 1.00 25.45 1351 ASP A O 1
ATOM 6234 N N . ASN A 1 819 ? -1.122 -1.197 66.391 1.00 26.40 1352 ASN A N 1
ATOM 6235 C CA . ASN A 1 819 ? -1.279 -1.676 67.730 1.00 27.27 1352 ASN A CA 1
ATOM 6236 C C . ASN A 1 819 ? -1.943 -3.036 67.742 1.00 26.50 1352 ASN A C 1
ATOM 6237 O O . ASN A 1 819 ? -1.688 -3.824 68.635 1.00 31.60 1352 ASN A O 1
ATOM 6242 N N . SER A 1 820 ? -2.638 -3.424 66.695 1.00 27.63 1353 SER A N 1
ATOM 6243 C CA . SER A 1 820 ? -3.152 -4.828 66.677 1.00 28.90 1353 SER A CA 1
ATOM 6244 C C . SER A 1 820 ? -2.006 -5.821 66.339 1.00 26.11 1353 SER A C 1
ATOM 6245 O O . SER A 1 820 ? -1.956 -6.941 66.839 1.00 25.43 1353 SER A O 1
ATOM 6248 N N . ALA A 1 821 ? -1.062 -5.387 65.527 1.00 23.73 1354 ALA A N 1
ATOM 6249 C CA . ALA A 1 821 ? 0.030 -6.266 65.139 1.00 24.57 1354 ALA A CA 1
ATOM 6250 C C . ALA A 1 821 ? 1.201 -6.185 66.150 1.00 21.41 1354 ALA A C 1
ATOM 6251 O O . ALA A 1 821 ? 2.020 -7.092 66.174 1.00 21.56 1354 ALA A O 1
ATOM 6253 N N . LYS A 1 822 ? 1.230 -5.107 66.945 1.00 20.95 1355 LYS A N 1
ATOM 6254 C CA . LYS A 1 822 ? 2.361 -4.672 67.794 1.00 22.32 1355 LYS A CA 1
ATOM 6255 C C . LYS A 1 822 ? 3.661 -4.584 66.985 1.00 21.23 1355 LYS A C 1
ATOM 6256 O O . LYS A 1 822 ? 4.732 -5.132 67.367 1.00 19.52 1355 LYS A O 1
ATOM 6262 N N . ALA A 1 823 ? 3.565 -3.808 65.915 1.00 19.20 1356 ALA A N 1
ATOM 6263 C CA . ALA A 1 823 ? 4.605 -3.715 64.907 1.00 21.36 1356 ALA A CA 1
ATOM 6264 C C . ALA A 1 823 ? 4.823 -2.272 64.475 1.00 20.55 1356 ALA A C 1
ATOM 6265 O O . ALA A 1 823 ? 3.876 -1.602 64.294 1.00 21.83 1356 ALA A O 1
ATOM 6267 N N . PRO A 1 824 ? 6.054 -1.781 64.439 1.00 20.38 1357 PRO A N 1
ATOM 6268 C CA . PRO A 1 824 ? 6.274 -0.443 64.022 1.00 20.85 1357 PRO A CA 1
ATOM 6269 C C . PRO A 1 824 ? 6.417 -0.381 62.507 1.00 22.06 1357 PRO A C 1
ATOM 6270 O O . PRO A 1 824 ? 6.777 -1.389 61.869 1.00 18.05 1357 PRO A O 1
ATOM 6274 N N . TYR A 1 825 ? 6.198 0.786 61.938 1.00 21.24 1358 TYR A N 1
ATOM 6275 C CA . TYR A 1 825 ? 6.554 0.997 60.544 1.00 22.95 1358 TYR A CA 1
ATOM 6276 C C . TYR A 1 825 ? 6.827 2.408 60.279 1.00 22.76 1358 TYR A C 1
ATOM 6277 O O . TYR A 1 825 ? 6.367 3.298 61.013 1.00 21.66 1358 TYR A O 1
ATOM 6286 N N . LEU A 1 826 ? 7.606 2.624 59.227 1.00 22.27 1359 LEU A N 1
ATOM 6287 C CA . LEU A 1 826 ? 7.940 3.975 58.802 1.00 21.42 1359 LEU A CA 1
ATOM 6288 C C . LEU A 1 826 ? 7.303 4.293 57.482 1.00 22.94 1359 LEU A C 1
ATOM 6289 O O . LEU A 1 826 ? 7.131 3.410 56.627 1.00 22.83 1359 LEU A O 1
ATOM 6294 N N . TYR A 1 827 ? 7.072 5.575 57.264 1.00 26.89 1360 TYR A N 1
ATOM 6295 C CA . TYR A 1 827 ? 6.540 6.038 55.968 1.00 29.34 1360 TYR A CA 1
ATOM 6296 C C . TYR A 1 827 ? 7.079 7.415 55.646 1.00 31.05 1360 TYR A C 1
ATOM 6297 O O . TYR A 1 827 ? 7.076 8.290 56.510 1.00 34.45 1360 TYR A O 1
ATOM 6306 N N . ASN A 1 828 ? 7.606 7.575 54.433 1.00 28.84 1361 ASN A N 1
ATOM 6307 C CA . ASN A 1 828 ? 8.056 8.911 53.985 1.00 33.00 1361 ASN A CA 1
ATOM 6308 C C . ASN A 1 828 ? 7.364 9.106 52.640 1.00 32.48 1361 ASN A C 1
ATOM 6309 O O . ASN A 1 828 ? 7.739 8.458 51.635 1.00 33.42 1361 ASN A O 1
ATOM 6314 N N . PRO A 1 829 ? 6.356 9.970 52.623 1.00 39.57 1362 PRO A N 1
ATOM 6315 C CA . PRO A 1 829 ? 5.755 10.342 51.304 1.00 43.80 1362 PRO A CA 1
ATOM 6316 C C . PRO A 1 829 ? 6.778 10.764 50.202 1.00 39.03 1362 PRO A C 1
ATOM 6317 O O . PRO A 1 829 ? 6.566 10.460 49.057 1.00 40.01 1362 PRO A O 1
ATOM 6321 N N . ASP A 1 830 ? 7.892 11.364 50.574 1.00 38.72 1363 ASP A N 1
ATOM 6322 C CA . ASP A 1 830 ? 8.791 12.023 49.622 1.00 44.82 1363 ASP A CA 1
ATOM 6323 C C . ASP A 1 830 ? 9.997 11.219 49.112 1.00 46.01 1363 ASP A C 1
ATOM 6324 O O . ASP A 1 830 ? 10.757 11.718 48.248 1.00 45.21 1363 ASP A O 1
ATOM 6329 N N . ALA A 1 831 ? 10.180 9.995 49.610 1.00 40.35 1364 ALA A N 1
ATOM 6330 C CA . ALA A 1 831 ? 11.351 9.193 49.203 1.00 45.74 1364 ALA A CA 1
ATOM 6331 C C . ALA A 1 831 ? 10.891 8.214 48.145 1.00 41.45 1364 ALA A C 1
ATOM 6332 O O . ALA A 1 831 ? 9.973 7.431 48.410 1.00 35.42 1364 ALA A O 1
ATOM 6334 N N . ASN A 1 832 ? 11.500 8.290 46.955 1.00 39.39 1365 ASN A N 1
ATOM 6335 C CA . ASN A 1 832 ? 11.232 7.375 45.836 1.00 37.75 1365 ASN A CA 1
ATOM 6336 C C . ASN A 1 832 ? 9.780 7.039 45.617 1.00 34.78 1365 ASN A C 1
ATOM 6337 O O . ASN A 1 832 ? 9.424 5.880 45.476 1.00 39.22 1365 ASN A O 1
ATOM 6342 N N . GLY A 1 833 ? 8.948 8.063 45.588 1.00 37.02 1366 GLY A N 1
ATOM 6343 C CA . GLY A 1 833 ? 7.535 7.902 45.290 1.00 39.31 1366 GLY A CA 1
ATOM 6344 C C . GLY A 1 833 ? 6.736 7.379 46.455 1.00 38.99 1366 GLY A C 1
ATOM 6345 O O . GLY A 1 833 ? 5.634 6.838 46.257 1.00 38.53 1366 GLY A O 1
ATOM 6346 N N . GLY A 1 834 ? 7.260 7.551 47.674 1.00 37.86 1367 GLY A N 1
ATOM 6347 C CA . GLY A 1 834 ? 6.631 6.948 48.870 1.00 33.16 1367 GLY A CA 1
ATOM 6348 C C . GLY A 1 834 ? 7.297 5.611 49.241 1.00 30.86 1367 GLY A C 1
ATOM 6349 O O . GLY A 1 834 ? 7.304 4.681 48.437 1.00 29.64 1367 GLY A O 1
ATOM 6350 N N . THR A 1 835 ? 7.860 5.543 50.463 1.00 26.12 1368 THR A N 1
ATOM 6351 C CA A THR A 1 835 ? 8.592 4.381 50.944 0.50 27.43 1368 THR A CA 1
ATOM 6352 C CA B THR A 1 835 ? 8.632 4.381 50.933 0.50 23.75 1368 THR A CA 1
ATOM 6353 C C . THR A 1 835 ? 8.030 3.989 52.271 1.00 26.90 1368 THR A C 1
ATOM 6354 O O . THR A 1 835 ? 7.908 4.837 53.165 1.00 24.58 1368 THR A O 1
ATOM 6361 N N . PHE A 1 836 ? 7.661 2.719 52.385 1.00 25.34 1369 PHE A N 1
ATOM 6362 C CA . PHE A 1 836 ? 7.151 2.126 53.587 1.00 23.95 1369 PHE A CA 1
ATOM 6363 C C . PHE A 1 836 ? 8.258 1.202 54.053 1.00 25.10 1369 PHE A C 1
ATOM 6364 O O . PHE A 1 836 ? 8.796 0.400 53.216 1.00 23.77 1369 PHE A O 1
ATOM 6372 N N . ILE A 1 837 ? 8.579 1.255 55.360 1.00 22.96 1370 ILE A N 1
ATOM 6373 C CA . ILE A 1 837 ? 9.612 0.383 55.948 1.00 22.39 1370 ILE A CA 1
ATOM 6374 C C . ILE A 1 837 ? 8.978 -0.428 57.059 1.00 22.12 1370 ILE A C 1
ATOM 6375 O O . ILE A 1 837 ? 8.240 0.104 57.896 1.00 21.83 1370 ILE A O 1
ATOM 6380 N N . THR A 1 838 ? 9.255 -1.718 57.059 1.00 20.38 1371 THR A N 1
ATOM 6381 C CA . THR A 1 838 ? 8.702 -2.609 58.059 1.00 20.00 1371 THR A CA 1
ATOM 6382 C C . THR A 1 838 ? 9.851 -3.235 58.799 1.00 17.60 1371 THR A C 1
ATOM 6383 O O . THR A 1 838 ? 10.784 -3.716 58.204 1.00 19.78 1371 THR A O 1
ATOM 6387 N N . TYR A 1 839 ? 9.788 -3.233 60.137 1.00 19.38 1372 TYR A N 1
ATOM 6388 C CA . TYR A 1 839 ? 10.943 -3.656 60.961 1.00 16.20 1372 TYR A CA 1
ATOM 6389 C C . TYR A 1 839 ? 10.559 -4.076 62.401 1.00 16.82 1372 TYR A C 1
ATOM 6390 O O . TYR A 1 839 ? 9.409 -3.936 62.829 1.00 17.52 1372 TYR A O 1
ATOM 6399 N N . ASP A 1 840 ? 11.543 -4.559 63.138 1.00 15.54 1373 ASP A N 1
ATOM 6400 C CA . ASP A 1 840 ? 11.429 -4.734 64.602 1.00 16.51 1373 ASP A CA 1
ATOM 6401 C C . ASP A 1 840 ? 12.183 -3.576 65.325 1.00 15.79 1373 ASP A C 1
ATOM 6402 O O . ASP A 1 840 ? 13.321 -3.188 64.958 1.00 18.89 1373 ASP A O 1
ATOM 6407 N N . ASP A 1 841 ? 11.629 -3.076 66.408 1.00 15.89 1374 ASP A N 1
ATOM 6408 C CA . ASP A 1 841 ? 12.346 -2.059 67.203 1.00 19.27 1374 ASP A CA 1
ATOM 6409 C C . ASP A 1 841 ? 12.275 -2.453 68.671 1.00 20.12 1374 ASP A C 1
ATOM 6410 O O . ASP A 1 841 ? 11.861 -3.547 68.995 1.00 18.50 1374 ASP A O 1
ATOM 6415 N N . GLU A 1 842 ? 12.649 -1.554 69.547 1.00 17.15 1375 GLU A N 1
ATOM 6416 C CA . GLU A 1 842 ? 12.627 -1.886 70.970 1.00 20.72 1375 GLU A CA 1
ATOM 6417 C C . GLU A 1 842 ? 11.296 -2.354 71.475 1.00 18.80 1375 GLU A C 1
ATOM 6418 O O . GLU A 1 842 ? 11.180 -3.326 72.252 1.00 16.98 1375 GLU A O 1
ATOM 6424 N N . GLU A 1 843 ? 10.246 -1.701 70.991 1.00 20.42 1376 GLU A N 1
ATOM 6425 C CA . GLU A 1 843 ? 8.917 -2.046 71.398 1.00 20.28 1376 GLU A CA 1
ATOM 6426 C C . GLU A 1 843 ? 8.438 -3.406 70.816 1.00 18.76 1376 GLU A C 1
ATOM 6427 O O . GLU A 1 843 ? 7.881 -4.193 71.559 1.00 18.04 1376 GLU A O 1
ATOM 6433 N N . SER A 1 844 ? 8.605 -3.696 69.520 1.00 16.49 1377 SER A N 1
ATOM 6434 C CA . SER A 1 844 ? 8.143 -4.949 69.033 1.00 16.29 1377 SER A CA 1
ATOM 6435 C C . SER A 1 844 ? 8.911 -6.085 69.654 1.00 15.07 1377 SER A C 1
ATOM 6436 O O . SER A 1 844 ? 8.298 -7.132 69.932 1.00 18.40 1377 SER A O 1
ATOM 6439 N N . LEU A 1 845 ? 10.201 -5.887 69.896 1.00 15.08 1378 LEU A N 1
ATOM 6440 C CA . LEU A 1 845 ? 11.041 -6.921 70.483 1.00 15.50 1378 LEU A CA 1
ATOM 6441 C C . LEU A 1 845 ? 10.624 -7.229 71.908 1.00 17.54 1378 LEU A C 1
ATOM 6442 O O . LEU A 1 845 ? 10.632 -8.375 72.294 1.00 16.92 1378 LEU A O 1
ATOM 6447 N N . LYS A 1 846 ? 10.196 -6.216 72.645 1.00 15.85 1379 LYS A N 1
ATOM 6448 C CA . LYS A 1 846 ? 9.617 -6.410 73.921 1.00 18.15 1379 LYS A CA 1
ATOM 6449 C C . LYS A 1 846 ? 8.412 -7.307 73.854 1.00 18.49 1379 LYS A C 1
ATOM 6450 O O . LYS A 1 846 ? 8.253 -8.234 74.696 1.00 15.64 1379 LYS A O 1
ATOM 6456 N N . TYR A 1 847 ? 7.546 -7.077 72.882 1.00 19.12 1380 TYR A N 1
ATOM 6457 C CA . TYR A 1 847 ? 6.353 -7.878 72.791 1.00 18.12 1380 TYR A CA 1
ATOM 6458 C C . TYR A 1 847 ? 6.665 -9.307 72.336 1.00 18.15 1380 TYR A C 1
ATOM 6459 O O . TYR A 1 847 ? 5.958 -10.204 72.698 1.00 15.32 1380 TYR A O 1
ATOM 6468 N N . LYS A 1 848 ? 7.719 -9.509 71.529 1.00 16.81 1381 LYS A N 1
ATOM 6469 C CA . LYS A 1 848 ? 8.140 -10.842 71.168 1.00 15.70 1381 LYS A CA 1
ATOM 6470 C C . LYS A 1 848 ? 8.674 -11.562 72.377 1.00 17.63 1381 LYS A C 1
ATOM 6471 O O . LYS A 1 848 ? 8.330 -12.708 72.592 1.00 16.52 1381 LYS A O 1
ATOM 6477 N N . ALA A 1 849 ? 9.484 -10.878 73.161 1.00 15.93 1382 ALA A N 1
ATOM 6478 C CA . ALA A 1 849 ? 9.967 -11.450 74.392 1.00 19.03 1382 ALA A CA 1
ATOM 6479 C C . ALA A 1 849 ? 8.816 -11.760 75.401 1.00 20.71 1382 ALA A C 1
ATOM 6480 O O . ALA A 1 849 ? 8.803 -12.818 76.038 1.00 20.17 1382 ALA A O 1
ATOM 6482 N N . GLU A 1 850 ? 7.878 -10.841 75.550 1.00 20.17 1383 GLU A N 1
ATOM 6483 C CA . GLU A 1 850 ? 6.666 -11.105 76.323 1.00 21.23 1383 GLU A CA 1
ATOM 6484 C C . GLU A 1 850 ? 5.807 -12.341 75.779 1.00 19.99 1383 GLU A C 1
ATOM 6485 O O . GLU A 1 850 ? 5.364 -13.136 76.540 1.00 19.95 1383 GLU A O 1
ATOM 6491 N N . TYR A 1 851 ? 5.560 -12.463 74.494 1.00 17.18 1384 TYR A N 1
ATOM 6492 C CA . TYR A 1 851 ? 4.935 -13.631 73.900 1.00 19.42 1384 TYR A CA 1
ATOM 6493 C C . TYR A 1 851 ? 5.684 -14.937 74.332 1.00 23.69 1384 TYR A C 1
ATOM 6494 O O . TYR A 1 851 ? 5.062 -15.978 74.601 1.00 20.85 1384 TYR A O 1
ATOM 6503 N N . ALA A 1 852 ? 7.019 -14.885 74.304 1.00 21.21 1385 ALA A N 1
ATOM 6504 C CA . ALA A 1 852 ? 7.859 -16.084 74.601 1.00 22.48 1385 ALA A CA 1
ATOM 6505 C C . ALA A 1 852 ? 7.550 -16.561 75.988 1.00 19.12 1385 ALA A C 1
ATOM 6506 O O . ALA A 1 852 ? 7.251 -17.770 76.175 1.00 23.29 1385 ALA A O 1
ATOM 6508 N N . LYS A 1 853 ? 7.563 -15.637 76.931 1.00 19.08 1386 LYS A N 1
ATOM 6509 C CA . LYS A 1 853 ? 7.240 -15.884 78.334 1.00 24.53 1386 LYS A CA 1
ATOM 6510 C C . LYS A 1 853 ? 5.835 -16.344 78.607 1.00 27.37 1386 LYS A C 1
ATOM 6511 O O . LYS A 1 853 ? 5.690 -17.285 79.383 1.00 26.81 1386 LYS A O 1
ATOM 6517 N N . ASN A 1 854 ? 4.824 -15.668 78.057 1.00 25.53 1387 ASN A N 1
ATOM 6518 C CA . ASN A 1 854 ? 3.422 -16.095 78.212 1.00 26.88 1387 ASN A CA 1
ATOM 6519 C C . ASN A 1 854 ? 3.032 -17.342 77.476 1.00 25.72 1387 ASN A C 1
ATOM 6520 O O . ASN A 1 854 ? 2.066 -18.032 77.889 1.00 24.40 1387 ASN A O 1
ATOM 6525 N N . GLN A 1 855 ? 3.780 -17.695 76.433 1.00 23.49 1388 GLN A N 1
ATOM 6526 C CA . GLN A 1 855 ? 3.449 -18.871 75.666 1.00 21.15 1388 GLN A CA 1
ATOM 6527 C C . GLN A 1 855 ? 4.234 -20.139 76.061 1.00 23.84 1388 GLN A C 1
ATOM 6528 O O . GLN A 1 855 ? 3.956 -21.213 75.541 1.00 27.90 1388 GLN A O 1
ATOM 6534 N N . GLY A 1 856 ? 5.164 -20.016 76.988 1.00 23.80 1389 GLY A N 1
ATOM 6535 C CA . GLY A 1 856 ? 6.022 -21.138 77.351 1.00 25.06 1389 GLY A CA 1
ATOM 6536 C C . GLY A 1 856 ? 7.077 -21.568 76.373 1.00 23.45 1389 GLY A C 1
ATOM 6537 O O . GLY A 1 856 ? 7.490 -22.742 76.365 1.00 24.86 1389 GLY A O 1
ATOM 6538 N N . LEU A 1 857 ? 7.536 -20.637 75.560 1.00 20.22 1390 LEU A N 1
ATOM 6539 C CA . LEU A 1 857 ? 8.517 -20.915 74.527 1.00 20.17 1390 LEU A CA 1
ATOM 6540 C C . LEU A 1 857 ? 9.921 -21.037 75.146 1.00 16.98 1390 LEU A C 1
ATOM 6541 O O . LEU A 1 857 ? 10.116 -20.625 76.226 1.00 21.61 1390 LEU A O 1
ATOM 6546 N N . ARG A 1 858 ? 10.865 -21.631 74.406 1.00 21.54 1391 ARG A N 1
ATOM 6547 C CA . ARG A 1 858 ? 12.207 -21.844 74.946 1.00 21.73 1391 ARG A CA 1
ATOM 6548 C C . ARG A 1 858 ? 12.893 -20.519 75.156 1.00 20.30 1391 ARG A C 1
ATOM 6549 O O . ARG A 1 858 ? 13.670 -20.415 76.064 1.00 23.09 1391 ARG A O 1
ATOM 6557 N N . GLY A 1 859 ? 12.676 -19.559 74.264 1.00 17.25 1392 GLY A N 1
ATOM 6558 C CA . GLY A 1 859 ? 13.261 -18.223 74.426 1.00 17.13 1392 GLY A CA 1
ATOM 6559 C C . GLY A 1 859 ? 13.164 -17.403 73.131 1.00 16.08 1392 GLY A C 1
ATOM 6560 O O . GLY A 1 859 ? 12.254 -17.609 72.349 1.00 15.83 1392 GLY A O 1
ATOM 6561 N N . VAL A 1 860 ? 14.119 -16.501 72.923 1.00 14.59 1393 VAL A N 1
ATOM 6562 C CA . VAL A 1 860 ? 14.113 -15.557 71.810 1.00 16.33 1393 VAL A CA 1
ATOM 6563 C C . VAL A 1 860 ? 15.445 -15.637 71.073 1.00 16.63 1393 VAL A C 1
ATOM 6564 O O . VAL A 1 860 ? 16.520 -15.907 71.666 1.00 17.68 1393 VAL A O 1
ATOM 6568 N N . MET A 1 861 ? 15.383 -15.403 69.787 1.00 16.55 1394 MET A N 1
ATOM 6569 C CA . MET A 1 861 ? 16.546 -15.404 68.920 1.00 18.49 1394 MET A CA 1
ATOM 6570 C C . MET A 1 861 ? 16.516 -14.187 68.086 1.00 14.99 1394 MET A C 1
ATOM 6571 O O . MET A 1 861 ? 15.446 -13.631 67.880 1.00 15.88 1394 MET A O 1
ATOM 6576 N N . PHE A 1 862 ? 17.672 -13.766 67.601 1.00 14.20 1395 PHE A N 1
ATOM 6577 C CA . PHE A 1 862 ? 17.724 -12.735 66.616 1.00 15.58 1395 PHE A CA 1
ATOM 6578 C C . PHE A 1 862 ? 18.796 -12.813 65.604 1.00 14.16 1395 PHE A C 1
ATOM 6579 O O . PHE A 1 862 ? 19.882 -13.339 65.840 1.00 16.05 1395 PHE A O 1
ATOM 6587 N N . TRP A 1 863 ? 18.484 -12.236 64.454 1.00 15.35 1396 TRP A N 1
ATOM 6588 C CA . TRP A 1 863 ? 19.392 -12.149 63.313 1.00 14.91 1396 TRP A CA 1
ATOM 6589 C C . TRP A 1 863 ? 19.511 -10.649 63.009 1.00 14.26 1396 TRP A C 1
ATOM 6590 O O . TRP A 1 863 ? 18.517 -10.083 62.690 1.00 13.50 1396 TRP A O 1
ATOM 6601 N N . ASP A 1 864 ? 20.696 -10.022 63.045 1.00 14.10 1397 ASP A N 1
ATOM 6602 C CA . ASP A 1 864 ? 21.915 -10.544 63.644 1.00 15.96 1397 ASP A CA 1
ATOM 6603 C C . ASP A 1 864 ? 22.697 -9.510 64.424 1.00 16.59 1397 ASP A C 1
ATOM 6604 O O . ASP A 1 864 ? 22.418 -8.296 64.319 1.00 16.15 1397 ASP A O 1
ATOM 6609 N N . TYR A 1 865 ? 23.713 -9.974 65.136 1.00 15.34 1398 TYR A N 1
ATOM 6610 C CA . TYR A 1 865 ? 24.326 -9.172 66.187 1.00 17.12 1398 TYR A CA 1
ATOM 6611 C C . TYR A 1 865 ? 24.947 -7.926 65.576 1.00 17.50 1398 TYR A C 1
ATOM 6612 O O . TYR A 1 865 ? 24.952 -6.889 66.200 1.00 17.15 1398 TYR A O 1
ATOM 6621 N N . SER A 1 866 ? 25.439 -8.004 64.349 1.00 17.61 1399 SER A N 1
ATOM 6622 C CA . SER A 1 866 ? 26.135 -6.848 63.727 1.00 16.85 1399 SER A CA 1
ATOM 6623 C C . SER A 1 866 ? 25.217 -5.689 63.291 1.00 17.75 1399 SER A C 1
ATOM 6624 O O . SER A 1 866 ? 25.719 -4.583 62.993 1.00 18.35 1399 SER A O 1
ATOM 6627 N N . GLN A 1 867 ? 23.925 -5.937 63.230 1.00 16.96 1400 GLN A N 1
ATOM 6628 C CA . GLN A 1 867 ? 22.970 -5.009 62.668 1.00 17.70 1400 GLN A CA 1
ATOM 6629 C C . GLN A 1 867 ? 22.461 -3.896 63.591 1.00 18.93 1400 GLN A C 1
ATOM 6630 O O . GLN A 1 867 ? 21.754 -2.970 63.104 1.00 17.19 1400 GLN A O 1
ATOM 6636 N N . ASP A 1 868 ? 22.783 -3.982 64.888 1.00 17.74 1401 ASP A N 1
ATOM 6637 C CA . ASP A 1 868 ? 22.508 -2.943 65.876 1.00 17.37 1401 ASP A CA 1
ATOM 6638 C C . ASP A 1 868 ? 23.705 -2.758 66.785 1.00 19.76 1401 ASP A C 1
ATOM 6639 O O . ASP A 1 868 ? 23.808 -3.369 67.850 1.00 21.35 1401 ASP A O 1
ATOM 6644 N N . ILE A 1 869 ? 24.618 -1.902 66.392 1.00 22.26 1402 ILE A N 1
ATOM 6645 C CA . ILE A 1 869 ? 25.774 -1.516 67.232 1.00 22.05 1402 ILE A CA 1
ATOM 6646 C C . ILE A 1 869 ? 25.496 -0.739 68.526 1.00 23.83 1402 ILE A C 1
ATOM 6647 O O . ILE A 1 869 ? 26.393 -0.660 69.399 1.00 20.65 1402 ILE A O 1
ATOM 6652 N N . SER A 1 870 ? 24.275 -0.236 68.679 1.00 21.46 1403 SER A N 1
ATOM 6653 C CA . SER A 1 870 ? 23.873 0.530 69.849 1.00 20.70 1403 SER A CA 1
ATOM 6654 C C . SER A 1 870 ? 23.626 -0.350 71.070 1.00 24.64 1403 SER A C 1
ATOM 6655 O O . SER A 1 870 ? 23.609 0.134 72.159 1.00 20.93 1403 SER A O 1
ATOM 6658 N N . GLY A 1 871 ? 23.306 -1.621 70.862 1.00 23.12 1404 GLY A N 1
ATOM 6659 C CA . GLY A 1 871 ? 22.922 -2.455 71.946 1.00 22.33 1404 GLY A CA 1
ATOM 6660 C C . GLY A 1 871 ? 21.488 -2.299 72.377 1.00 21.08 1404 GLY A C 1
ATOM 6661 O O . GLY A 1 871 ? 21.041 -3.003 73.234 1.00 23.27 1404 GLY A O 1
ATOM 6662 N N . LYS A 1 872 ? 20.738 -1.406 71.777 1.00 19.88 1405 LYS A N 1
ATOM 6663 C CA . LYS A 1 872 ? 19.419 -1.182 72.248 1.00 19.45 1405 LYS A CA 1
ATOM 6664 C C . LYS A 1 872 ? 18.484 -2.365 71.996 1.00 16.27 1405 LYS A C 1
ATOM 6665 O O . LYS A 1 872 ? 17.592 -2.610 72.766 1.00 14.90 1405 LYS A O 1
ATOM 6671 N N . LEU A 1 873 ? 18.620 -3.009 70.850 1.00 16.89 1406 LEU A N 1
ATOM 6672 C CA . LEU A 1 873 ? 17.617 -4.004 70.440 1.00 16.59 1406 LEU A CA 1
ATOM 6673 C C . LEU A 1 873 ? 17.804 -5.211 71.331 1.00 17.85 1406 LEU A C 1
ATOM 6674 O O . LEU A 1 873 ? 16.820 -5.658 71.912 1.00 19.53 1406 LEU A O 1
ATOM 6679 N N . LEU A 1 874 ? 19.054 -5.648 71.528 1.00 16.71 1407 LEU A N 1
ATOM 6680 C CA . LEU A 1 874 ? 19.405 -6.737 72.461 1.00 17.74 1407 LEU A CA 1
ATOM 6681 C C . LEU A 1 874 ? 18.964 -6.385 73.862 1.00 18.90 1407 LEU A C 1
ATOM 6682 O O . LEU A 1 874 ? 18.330 -7.173 74.556 1.00 15.36 1407 LEU A O 1
ATOM 6687 N N . GLY A 1 875 ? 19.145 -5.116 74.206 1.00 20.63 1408 GLY A N 1
ATOM 6688 C CA . GLY A 1 875 ? 18.834 -4.689 75.565 1.00 21.33 1408 GLY A CA 1
ATOM 6689 C C . GLY A 1 875 ? 17.345 -4.754 75.750 1.00 23.73 1408 GLY A C 1
ATOM 6690 O O . GLY A 1 875 ? 16.881 -5.201 76.803 1.00 22.74 1408 GLY A O 1
ATOM 6691 N N . ALA A 1 876 ? 16.581 -4.356 74.732 1.00 20.66 1409 ALA A N 1
ATOM 6692 C CA . ALA A 1 876 ? 15.134 -4.500 74.809 1.00 20.25 1409 ALA A CA 1
ATOM 6693 C C . ALA A 1 876 ? 14.632 -5.937 75.041 1.00 20.11 1409 ALA A C 1
ATOM 6694 O O . ALA A 1 876 ? 13.696 -6.193 75.887 1.00 19.81 1409 ALA A O 1
ATOM 6696 N N . ILE A 1 877 ? 15.207 -6.876 74.296 1.00 18.41 1410 ILE A N 1
ATOM 6697 C CA . ILE A 1 877 ? 14.852 -8.265 74.481 1.00 17.30 1410 ILE A CA 1
ATOM 6698 C C . ILE A 1 877 ? 15.212 -8.692 75.957 1.00 17.44 1410 ILE A C 1
ATOM 6699 O O . ILE A 1 877 ? 14.389 -9.293 76.635 1.00 16.25 1410 ILE A O 1
ATOM 6704 N N . PHE A 1 878 ? 16.462 -8.449 76.335 1.00 17.98 1411 PHE A N 1
ATOM 6705 C CA . PHE A 1 878 ? 17.057 -8.885 77.575 1.00 17.80 1411 PHE A CA 1
ATOM 6706 C C . PHE A 1 878 ? 16.287 -8.353 78.741 1.00 20.16 1411 PHE A C 1
ATOM 6707 O O . PHE A 1 878 ? 15.810 -9.143 79.573 1.00 20.74 1411 PHE A O 1
ATOM 6715 N N . ASN A 1 879 ? 15.998 -7.058 78.711 1.00 20.58 1412 ASN A N 1
ATOM 6716 C CA . ASN A 1 879 ? 15.217 -6.406 79.761 1.00 21.86 1412 ASN A CA 1
ATOM 6717 C C . ASN A 1 879 ? 13.887 -7.009 79.986 1.00 24.07 1412 ASN A C 1
ATOM 6718 O O . ASN A 1 879 ? 13.489 -7.202 81.148 1.00 21.66 1412 ASN A O 1
ATOM 6723 N N . GLU A 1 880 ? 13.205 -7.402 78.919 1.00 21.40 1413 GLU A N 1
ATOM 6724 C CA . GLU A 1 880 ? 11.916 -8.003 79.099 1.00 21.75 1413 GLU A CA 1
ATOM 6725 C C . GLU A 1 880 ? 12.011 -9.465 79.508 1.00 26.30 1413 GLU A C 1
ATOM 6726 O O . GLU A 1 880 ? 11.167 -9.982 80.299 1.00 23.91 1413 GLU A O 1
ATOM 6732 N N . LEU A 1 881 ? 12.971 -10.158 78.900 1.00 25.01 1414 LEU A N 1
ATOM 6733 C CA . LEU A 1 881 ? 12.978 -11.614 78.923 1.00 27.94 1414 LEU A CA 1
ATOM 6734 C C . LEU A 1 881 ? 13.553 -12.140 80.238 1.00 35.49 1414 LEU A C 1
ATOM 6735 O O . LEU A 1 881 ? 12.940 -12.991 80.876 1.00 44.30 1414 LEU A O 1
ATOM 6740 N N . LYS A 1 882 ? 14.659 -11.549 80.681 1.00 40.43 1415 LYS A N 1
ATOM 6741 C CA . LYS A 1 882 ? 15.354 -11.894 81.930 1.00 45.20 1415 LYS A CA 1
ATOM 6742 C C . LYS A 1 882 ? 15.192 -10.635 82.825 1.00 47.59 1415 LYS A C 1
ATOM 6743 O O . LYS A 1 882 ? 16.120 -9.882 83.033 1.00 50.50 1415 LYS A O 1
ATOM 6749 N N . ALA A 1 883 ? 13.958 -10.359 83.228 1.00 60.47 1416 ALA A N 1
ATOM 6750 C CA . ALA A 1 883 ? 13.639 -9.368 84.277 1.00 63.61 1416 ALA A CA 1
ATOM 6751 C C . ALA A 1 883 ? 12.156 -8.984 84.182 1.00 66.69 1416 ALA A C 1
ATOM 6752 O O . ALA A 1 883 ? 11.781 -7.936 83.645 1.00 70.06 1416 ALA A O 1
ATOM 6754 N N . GLN B 1 25 ? 19.086 -21.915 31.357 1.00 64.77 558 GLN B N 1
ATOM 6755 C CA . GLN B 1 25 ? 18.040 -21.719 30.305 1.00 65.53 558 GLN B CA 1
ATOM 6756 C C . GLN B 1 25 ? 18.507 -20.620 29.310 1.00 56.97 558 GLN B C 1
ATOM 6757 O O . GLN B 1 25 ? 19.051 -19.589 29.764 1.00 49.94 558 GLN B O 1
ATOM 6763 N N . GLY B 1 26 ? 18.334 -20.859 27.988 1.00 46.88 559 GLY B N 1
ATOM 6764 C CA . GLY B 1 26 ? 18.846 -19.931 26.903 1.00 40.54 559 GLY B CA 1
ATOM 6765 C C . GLY B 1 26 ? 18.362 -18.476 27.063 1.00 32.20 559 GLY B C 1
ATOM 6766 O O . GLY B 1 26 ? 17.281 -18.264 27.579 1.00 32.50 559 GLY B O 1
ATOM 6767 N N . LYS B 1 27 ? 19.155 -17.456 26.743 1.00 24.22 560 LYS B N 1
ATOM 6768 C CA . LYS B 1 27 ? 18.643 -16.113 26.872 1.00 23.90 560 LYS B CA 1
ATOM 6769 C C . LYS B 1 27 ? 18.212 -15.667 25.444 1.00 21.38 560 LYS B C 1
ATOM 6770 O O . LYS B 1 27 ? 18.702 -16.236 24.483 1.00 18.67 560 LYS B O 1
ATOM 6776 N N . ILE B 1 28 ? 17.387 -14.615 25.367 1.00 21.07 561 ILE B N 1
ATOM 6777 C CA . ILE B 1 28 ? 17.083 -13.909 24.119 1.00 17.83 561 ILE B CA 1
ATOM 6778 C C . ILE B 1 28 ? 17.177 -12.446 24.456 1.00 18.59 561 ILE B C 1
ATOM 6779 O O . ILE B 1 28 ? 16.413 -11.932 25.252 1.00 18.24 561 ILE B O 1
ATOM 6784 N N . VAL B 1 29 ? 18.164 -11.800 23.867 1.00 18.16 562 VAL B N 1
ATOM 6785 C CA . VAL B 1 29 ? 18.373 -10.383 24.012 1.00 17.90 562 VAL B CA 1
ATOM 6786 C C . VAL B 1 29 ? 17.801 -9.703 22.798 1.00 20.54 562 VAL B C 1
ATOM 6787 O O . VAL B 1 29 ? 18.273 -9.952 21.652 1.00 16.59 562 VAL B O 1
ATOM 6791 N N . SER B 1 30 ? 16.866 -8.790 23.052 1.00 18.64 563 SER B N 1
ATOM 6792 C CA . SER B 1 30 ? 16.201 -8.014 22.019 1.00 20.84 563 SER B CA 1
ATOM 6793 C C . SER B 1 30 ? 16.628 -6.613 22.127 1.00 19.89 563 SER B C 1
ATOM 6794 O O . SER B 1 30 ? 16.369 -6.010 23.160 1.00 20.47 563 SER B O 1
ATOM 6797 N N . TYR B 1 31 ? 17.325 -6.068 21.110 1.00 18.35 564 TYR B N 1
ATOM 6798 C CA . TYR B 1 31 ? 17.597 -4.661 21.123 1.00 19.84 564 TYR B CA 1
ATOM 6799 C C . TYR B 1 31 ? 16.351 -3.913 20.670 1.00 21.84 564 TYR B C 1
ATOM 6800 O O . TYR B 1 31 ? 15.672 -4.385 19.784 1.00 22.43 564 TYR B O 1
ATOM 6809 N N . ILE B 1 32 ? 16.090 -2.754 21.295 1.00 22.62 565 ILE B N 1
ATOM 6810 C CA . ILE B 1 32 ? 14.908 -1.948 21.137 1.00 26.44 565 ILE B CA 1
ATOM 6811 C C . ILE B 1 32 ? 15.353 -0.528 20.905 1.00 25.35 565 ILE B C 1
ATOM 6812 O O . ILE B 1 32 ? 16.043 0.068 21.749 1.00 23.07 565 ILE B O 1
ATOM 6817 N N . PRO B 1 33 ? 14.982 0.054 19.736 1.00 25.78 566 PRO B N 1
ATOM 6818 C CA . PRO B 1 33 ? 15.501 1.380 19.423 1.00 26.33 566 PRO B CA 1
ATOM 6819 C C . PRO B 1 33 ? 14.843 2.480 20.285 1.00 23.37 566 PRO B C 1
ATOM 6820 O O . PRO B 1 33 ? 13.646 2.469 20.522 1.00 28.08 566 PRO B O 1
ATOM 6824 N N . ALA B 1 34 ? 15.662 3.394 20.764 1.00 27.51 567 ALA B N 1
ATOM 6825 C CA . ALA B 1 34 ? 15.202 4.606 21.487 1.00 26.93 567 ALA B CA 1
ATOM 6826 C C . ALA B 1 34 ? 14.392 5.559 20.576 1.00 30.97 567 ALA B C 1
ATOM 6827 O O . ALA B 1 34 ? 13.612 6.361 21.051 1.00 31.70 567 ALA B O 1
ATOM 6829 N N . TRP B 1 35 ? 14.619 5.447 19.276 1.00 30.08 568 TRP B N 1
ATOM 6830 C CA . TRP B 1 35 ? 14.000 6.297 18.280 1.00 30.92 568 TRP B CA 1
ATOM 6831 C C . TRP B 1 35 ? 12.608 5.936 17.839 1.00 29.69 568 TRP B C 1
ATOM 6832 O O . TRP B 1 35 ? 12.116 6.503 16.936 1.00 33.38 568 TRP B O 1
ATOM 6843 N N . VAL B 1 36 ? 11.951 5.039 18.528 1.00 33.42 569 VAL B N 1
ATOM 6844 C CA . VAL B 1 36 ? 10.572 4.770 18.300 1.00 32.69 569 VAL B CA 1
ATOM 6845 C C . VAL B 1 36 ? 9.895 5.217 19.545 1.00 35.74 569 VAL B C 1
ATOM 6846 O O . VAL B 1 36 ? 10.435 5.035 20.678 1.00 32.49 569 VAL B O 1
ATOM 6850 N N . ASP B 1 37 ? 8.719 5.798 19.354 1.00 35.22 570 ASP B N 1
ATOM 6851 C CA . ASP B 1 37 ? 7.889 6.222 20.455 1.00 39.97 570 ASP B CA 1
ATOM 6852 C C . ASP B 1 37 ? 7.021 5.088 20.894 1.00 37.30 570 ASP B C 1
ATOM 6853 O O . ASP B 1 37 ? 5.955 4.886 20.353 1.00 40.12 570 ASP B O 1
ATOM 6858 N N . TRP B 1 38 ? 7.435 4.376 21.937 1.00 35.84 571 TRP B N 1
ATOM 6859 C CA . TRP B 1 38 ? 6.844 3.080 22.247 1.00 34.71 571 TRP B CA 1
ATOM 6860 C C . TRP B 1 38 ? 5.456 3.130 22.870 1.00 39.01 571 TRP B C 1
ATOM 6861 O O . TRP B 1 38 ? 4.599 2.225 22.628 1.00 35.54 571 TRP B O 1
ATOM 6872 N N . ALA B 1 39 ? 5.179 4.163 23.666 1.00 38.93 572 ALA B N 1
ATOM 6873 C CA . ALA B 1 39 ? 3.827 4.245 24.240 1.00 43.51 572 ALA B CA 1
ATOM 6874 C C . ALA B 1 39 ? 2.759 4.597 23.166 1.00 41.69 572 ALA B C 1
ATOM 6875 O O . ALA B 1 39 ? 1.598 4.155 23.283 1.00 46.35 572 ALA B O 1
ATOM 6877 N N . LYS B 1 40 ? 3.177 5.328 22.127 1.00 42.75 573 LYS B N 1
ATOM 6878 C CA . LYS B 1 40 ? 2.370 5.530 20.892 1.00 47.47 573 LYS B CA 1
ATOM 6879 C C . LYS B 1 40 ? 2.340 4.355 19.894 1.00 49.04 573 LYS B C 1
ATOM 6880 O O . LYS B 1 40 ? 1.426 4.262 19.096 1.00 50.43 573 LYS B O 1
ATOM 6886 N N . ASP B 1 41 ? 3.328 3.471 19.919 1.00 45.29 574 ASP B N 1
ATOM 6887 C CA . ASP B 1 41 ? 3.468 2.473 18.873 1.00 47.15 574 ASP B CA 1
ATOM 6888 C C . ASP B 1 41 ? 2.235 1.633 18.870 1.00 46.41 574 ASP B C 1
ATOM 6889 O O . ASP B 1 41 ? 1.689 1.318 19.934 1.00 38.12 574 ASP B O 1
ATOM 6894 N N . GLU B 1 42 ? 1.825 1.247 17.669 1.00 44.02 575 GLU B N 1
ATOM 6895 C CA . GLU B 1 42 ? 0.518 0.665 17.478 1.00 50.38 575 GLU B CA 1
ATOM 6896 C C . GLU B 1 42 ? 0.548 -0.794 17.823 1.00 44.81 575 GLU B C 1
ATOM 6897 O O . GLU B 1 42 ? -0.376 -1.250 18.471 1.00 49.87 575 GLU B O 1
ATOM 6903 N N . ARG B 1 43 ? 1.569 -1.502 17.327 1.00 44.31 576 ARG B N 1
ATOM 6904 C CA . ARG B 1 43 ? 1.833 -2.925 17.650 1.00 56.87 576 ARG B CA 1
ATOM 6905 C C . ARG B 1 43 ? 2.442 -3.174 19.082 1.00 54.06 576 ARG B C 1
ATOM 6906 O O . ARG B 1 43 ? 2.339 -4.308 19.578 1.00 53.23 576 ARG B O 1
ATOM 6914 N N . GLY B 1 44 ? 3.048 -2.146 19.728 1.00 40.94 577 GLY B N 1
ATOM 6915 C CA . GLY B 1 44 ? 3.865 -2.337 20.959 1.00 38.92 577 GLY B CA 1
ATOM 6916 C C . GLY B 1 44 ? 4.848 -3.537 20.912 1.00 35.22 577 GLY B C 1
ATOM 6917 O O . GLY B 1 44 ? 5.236 -4.055 19.844 1.00 36.91 577 GLY B O 1
ATOM 6918 N N . VAL B 1 45 ? 5.207 -4.012 22.091 1.00 33.37 578 VAL B N 1
ATOM 6919 C CA . VAL B 1 45 ? 6.252 -5.005 22.277 1.00 27.21 578 VAL B CA 1
ATOM 6920 C C . VAL B 1 45 ? 5.715 -6.201 23.022 1.00 28.10 578 VAL B C 1
ATOM 6921 O O . VAL B 1 45 ? 5.099 -6.017 24.097 1.00 26.23 578 VAL B O 1
ATOM 6925 N N . ASP B 1 46 ? 5.942 -7.411 22.494 1.00 25.99 579 ASP B N 1
ATOM 6926 C CA . ASP B 1 46 ? 5.578 -8.602 23.209 1.00 24.96 579 ASP B CA 1
ATOM 6927 C C . ASP B 1 46 ? 6.776 -9.188 23.980 1.00 24.13 579 ASP B C 1
ATOM 6928 O O . ASP B 1 46 ? 7.369 -10.110 23.499 1.00 21.47 579 ASP B O 1
ATOM 6933 N N . ALA B 1 47 ? 7.000 -8.738 25.239 1.00 24.32 580 ALA B N 1
ATOM 6934 C CA . ALA B 1 47 ? 8.117 -9.204 26.061 1.00 26.16 580 ALA B CA 1
ATOM 6935 C C . ALA B 1 47 ? 8.045 -10.613 26.594 1.00 25.13 580 ALA B C 1
ATOM 6936 O O . ALA B 1 47 ? 8.987 -11.077 27.224 1.00 26.54 580 ALA B O 1
ATOM 6938 N N . THR B 1 48 ? 6.972 -11.319 26.371 1.00 23.17 581 THR B N 1
ATOM 6939 C CA . THR B 1 48 ? 6.991 -12.745 26.652 1.00 24.48 581 THR B CA 1
ATOM 6940 C C . THR B 1 48 ? 7.847 -13.591 25.735 1.00 24.84 581 THR B C 1
ATOM 6941 O O . THR B 1 48 ? 7.975 -14.781 25.985 1.00 26.59 581 THR B O 1
ATOM 6945 N N . LYS B 1 49 ? 8.403 -13.012 24.646 1.00 22.71 582 LYS B N 1
ATOM 6946 C CA . LYS B 1 49 ? 9.175 -13.796 23.678 1.00 22.44 582 LYS B CA 1
ATOM 6947 C C . LYS B 1 49 ? 10.673 -13.620 23.811 1.00 21.34 582 LYS B C 1
ATOM 6948 O O . LYS B 1 49 ? 11.458 -14.201 23.014 1.00 18.45 582 LYS B O 1
ATOM 6954 N N . PHE B 1 50 ? 11.063 -12.786 24.742 1.00 21.50 583 PHE B N 1
ATOM 6955 C CA . PHE B 1 50 ? 12.465 -12.678 25.073 1.00 22.64 583 PHE B CA 1
ATOM 6956 C C . PHE B 1 50 ? 12.729 -12.575 26.555 1.00 23.53 583 PHE B C 1
ATOM 6957 O O . PHE B 1 50 ? 11.805 -12.472 27.345 1.00 20.85 583 PHE B O 1
ATOM 6965 N N . THR B 1 51 ? 14.003 -12.670 26.927 1.00 23.52 584 THR B N 1
ATOM 6966 C CA . THR B 1 51 ? 14.393 -12.550 28.345 1.00 22.16 584 THR B CA 1
ATOM 6967 C C . THR B 1 51 ? 14.984 -11.224 28.728 1.00 22.27 584 THR B C 1
ATOM 6968 O O . THR B 1 51 ? 14.973 -10.811 29.906 1.00 19.40 584 THR B O 1
ATOM 6972 N N . HIS B 1 52 ? 15.611 -10.555 27.759 1.00 18.48 585 HIS B N 1
ATOM 6973 C CA . HIS B 1 52 ? 16.257 -9.335 28.048 1.00 17.81 585 HIS B CA 1
ATOM 6974 C C . HIS B 1 52 ? 15.926 -8.322 26.978 1.00 20.01 585 HIS B C 1
ATOM 6975 O O . HIS B 1 52 ? 16.002 -8.653 25.779 1.00 19.18 585 HIS B O 1
ATOM 6982 N N . LEU B 1 53 ? 15.757 -7.082 27.388 1.00 18.88 586 LEU B N 1
ATOM 6983 C CA . LEU B 1 53 ? 15.468 -6.006 26.504 1.00 20.14 586 LEU B CA 1
ATOM 6984 C C . LEU B 1 53 ? 16.566 -4.992 26.663 1.00 21.71 586 LEU B C 1
ATOM 6985 O O . LEU B 1 53 ? 16.786 -4.523 27.745 1.00 20.84 586 LEU B O 1
ATOM 6990 N N . TYR B 1 54 ? 17.333 -4.696 25.606 1.00 20.61 587 TYR B N 1
ATOM 6991 C CA . TYR B 1 54 ? 18.380 -3.674 25.644 1.00 23.25 587 TYR B CA 1
ATOM 6992 C C . TYR B 1 54 ? 17.814 -2.440 24.989 1.00 24.63 587 TYR B C 1
ATOM 6993 O O . TYR B 1 54 ? 17.475 -2.452 23.766 1.00 24.89 587 TYR B O 1
ATOM 7002 N N . TYR B 1 55 ? 17.754 -1.369 25.749 1.00 25.74 588 TYR B N 1
ATOM 7003 C CA . TYR B 1 55 ? 17.462 -0.009 25.257 1.00 24.88 588 TYR B CA 1
ATOM 7004 C C . TYR B 1 55 ? 18.622 0.580 24.461 1.00 27.71 588 TYR B C 1
ATOM 7005 O O . TYR B 1 55 ? 19.647 0.846 25.013 1.00 27.49 588 TYR B O 1
ATOM 7014 N N . ALA B 1 56 ? 18.487 0.712 23.133 1.00 25.97 589 ALA B N 1
ATOM 7015 C CA . ALA B 1 56 ? 19.593 1.205 22.264 1.00 29.09 589 ALA B CA 1
ATOM 7016 C C . ALA B 1 56 ? 19.195 2.611 21.829 1.00 30.04 589 ALA B C 1
ATOM 7017 O O . ALA B 1 56 ? 18.317 2.743 20.994 1.00 31.05 589 ALA B O 1
ATOM 7019 N N . PHE B 1 57 ? 19.797 3.663 22.363 1.00 28.00 590 PHE B N 1
ATOM 7020 C CA . PHE B 1 57 ? 21.045 3.651 23.113 1.00 31.16 590 PHE B CA 1
ATOM 7021 C C . PHE B 1 57 ? 21.117 4.799 24.148 1.00 34.41 590 PHE B C 1
ATOM 7022 O O . PHE B 1 57 ? 20.499 5.858 23.992 1.00 32.71 590 PHE B O 1
ATOM 7030 N N . GLY B 1 58 ? 21.866 4.544 25.223 1.00 32.16 591 GLY B N 1
ATOM 7031 C CA . GLY B 1 58 ? 22.469 5.602 26.004 1.00 31.53 591 GLY B CA 1
ATOM 7032 C C . GLY B 1 58 ? 23.650 6.074 25.218 1.00 33.92 591 GLY B C 1
ATOM 7033 O O . GLY B 1 58 ? 24.236 5.323 24.422 1.00 32.94 591 GLY B O 1
ATOM 7034 N N . ARG B 1 59 ? 23.996 7.334 25.441 1.00 37.20 592 ARG B N 1
ATOM 7035 C CA . ARG B 1 59 ? 25.138 7.953 24.821 1.00 35.81 592 ARG B CA 1
ATOM 7036 C C . ARG B 1 59 ? 26.021 8.691 25.844 1.00 35.54 592 ARG B C 1
ATOM 7037 O O . ARG B 1 59 ? 25.675 8.824 27.034 1.00 37.38 592 ARG B O 1
ATOM 7045 N N . ILE B 1 60 ? 27.180 9.129 25.366 1.00 39.97 593 ILE B N 1
ATOM 7046 C CA . ILE B 1 60 ? 28.183 9.806 26.188 1.00 42.49 593 ILE B CA 1
ATOM 7047 C C . ILE B 1 60 ? 28.257 11.327 25.826 1.00 47.05 593 ILE B C 1
ATOM 7048 O O . ILE B 1 60 ? 28.648 11.649 24.710 1.00 42.10 593 ILE B O 1
ATOM 7053 N N . ASN B 1 61 ? 27.866 12.223 26.749 1.00 51.45 594 ASN B N 1
ATOM 7054 C CA . ASN B 1 61 ? 28.191 13.665 26.641 1.00 54.91 594 ASN B CA 1
ATOM 7055 C C . ASN B 1 61 ? 29.014 14.168 27.854 1.00 56.83 594 ASN B C 1
ATOM 7056 O O . ASN B 1 61 ? 28.614 13.966 29.041 1.00 47.42 594 ASN B O 1
ATOM 7061 N N . ASN B 1 62 ? 30.162 14.795 27.528 1.00 56.69 595 ASN B N 1
ATOM 7062 C CA . ASN B 1 62 ? 31.158 15.258 28.497 1.00 56.36 595 ASN B CA 1
ATOM 7063 C C . ASN B 1 62 ? 31.491 14.164 29.480 1.00 57.91 595 ASN B C 1
ATOM 7064 O O . ASN B 1 62 ? 31.334 14.358 30.683 1.00 61.13 595 ASN B O 1
ATOM 7069 N N . GLY B 1 63 ? 31.882 13.001 28.950 1.00 57.40 596 GLY B N 1
ATOM 7070 C CA . GLY B 1 63 ? 32.241 11.810 29.739 1.00 48.68 596 GLY B CA 1
ATOM 7071 C C . GLY B 1 63 ? 31.180 11.208 30.659 1.00 48.47 596 GLY B C 1
ATOM 7072 O O . GLY B 1 63 ? 31.513 10.330 31.459 1.00 46.97 596 GLY B O 1
ATOM 7073 N N . LYS B 1 64 ? 29.920 11.665 30.559 1.00 51.28 597 LYS B N 1
ATOM 7074 C CA . LYS B 1 64 ? 28.798 11.094 31.303 1.00 53.70 597 LYS B CA 1
ATOM 7075 C C . LYS B 1 64 ? 27.761 10.415 30.385 1.00 46.20 597 LYS B C 1
ATOM 7076 O O . LYS B 1 64 ? 27.663 10.697 29.211 1.00 42.85 597 LYS B O 1
ATOM 7082 N N . VAL B 1 65 ? 27.008 9.496 30.963 1.00 45.81 598 VAL B N 1
ATOM 7083 C CA . VAL B 1 65 ? 25.985 8.766 30.239 1.00 47.77 598 VAL B CA 1
ATOM 7084 C C . VAL B 1 65 ? 24.756 9.640 30.247 1.00 45.21 598 VAL B C 1
ATOM 7085 O O . VAL B 1 65 ? 24.268 10.035 31.313 1.00 39.94 598 VAL B O 1
ATOM 7089 N N . VAL B 1 66 ? 24.283 9.935 29.046 1.00 46.11 599 VAL B N 1
ATOM 7090 C CA . VAL B 1 66 ? 23.024 10.666 28.836 1.00 48.83 599 VAL B CA 1
ATOM 7091 C C . VAL B 1 66 ? 22.091 9.930 27.887 1.00 50.24 599 VAL B C 1
ATOM 7092 O O . VAL B 1 66 ? 22.491 9.026 27.120 1.00 46.74 599 VAL B O 1
ATOM 7096 N N . THR B 1 67 ? 20.834 10.334 27.988 1.00 50.28 600 THR B N 1
ATOM 7097 C CA . THR B 1 67 ? 19.757 9.905 27.105 1.00 48.51 600 THR B CA 1
ATOM 7098 C C . THR B 1 67 ? 20.063 10.399 25.676 1.00 49.14 600 THR B C 1
ATOM 7099 O O . THR B 1 67 ? 20.704 11.448 25.502 1.00 48.59 600 THR B O 1
ATOM 7103 N N . ILE B 1 68 ? 19.630 9.645 24.666 1.00 45.13 601 ILE B N 1
ATOM 7104 C CA . ILE B 1 68 ? 20.104 9.863 23.285 1.00 44.54 601 ILE B CA 1
ATOM 7105 C C . ILE B 1 68 ? 19.735 11.240 22.689 1.00 41.35 601 ILE B C 1
ATOM 7106 O O . ILE B 1 68 ? 20.458 11.725 21.826 1.00 41.49 601 ILE B O 1
ATOM 7111 N N . LYS B 1 69 ? 18.636 11.861 23.117 1.00 48.26 602 LYS B N 1
ATOM 7112 C CA . LYS B 1 69 ? 18.295 13.247 22.641 1.00 51.62 602 LYS B CA 1
ATOM 7113 C C . LYS B 1 69 ? 19.338 14.336 22.971 1.00 53.26 602 LYS B C 1
ATOM 7114 O O . LYS B 1 69 ? 19.415 15.368 22.291 1.00 55.48 602 LYS B O 1
ATOM 7120 N N . GLU B 1 70 ? 20.161 14.072 23.986 1.00 56.66 603 GLU B N 1
ATOM 7121 C CA . GLU B 1 70 ? 21.274 14.958 24.400 1.00 54.01 603 GLU B CA 1
ATOM 7122 C C . GLU B 1 70 ? 22.611 14.673 23.752 1.00 45.94 603 GLU B C 1
ATOM 7123 O O . GLU B 1 70 ? 23.626 15.090 24.262 1.00 54.75 603 GLU B O 1
ATOM 7129 N N . ASP B 1 71 ? 22.625 13.978 22.624 1.00 47.53 604 ASP B N 1
ATOM 7130 C CA . ASP B 1 71 ? 23.869 13.622 21.894 1.00 52.46 604 ASP B CA 1
ATOM 7131 C C . ASP B 1 71 ? 23.784 14.331 20.560 1.00 55.39 604 ASP B C 1
ATOM 7132 O O . ASP B 1 71 ? 23.140 13.833 19.632 1.00 58.56 604 ASP B O 1
ATOM 7137 N N . ALA B 1 72 ? 24.423 15.506 20.484 1.00 56.35 605 ALA B N 1
ATOM 7138 C CA . ALA B 1 72 ? 24.300 16.420 19.334 1.00 55.50 605 ALA B CA 1
ATOM 7139 C C . ALA B 1 72 ? 24.594 15.747 18.021 1.00 54.27 605 ALA B C 1
ATOM 7140 O O . ALA B 1 72 ? 23.871 15.976 17.065 1.00 61.78 605 ALA B O 1
ATOM 7142 N N . LYS B 1 73 ? 25.638 14.911 17.978 1.00 54.83 606 LYS B N 1
ATOM 7143 C CA . LYS B 1 73 ? 25.993 14.161 16.761 1.00 53.07 606 LYS B CA 1
ATOM 7144 C C . LYS B 1 73 ? 24.820 13.347 16.157 1.00 55.04 606 LYS B C 1
ATOM 7145 O O . LYS B 1 73 ? 24.734 13.161 14.950 1.00 52.72 606 LYS B O 1
ATOM 7151 N N . TRP B 1 74 ? 23.907 12.880 16.998 1.00 60.72 607 TRP B N 1
ATOM 7152 C CA . TRP B 1 74 ? 22.690 12.224 16.535 1.00 56.90 607 TRP B CA 1
ATOM 7153 C C . TRP B 1 74 ? 21.630 13.254 16.232 1.00 59.97 607 TRP B C 1
ATOM 7154 O O . TRP B 1 74 ? 21.125 13.315 15.115 1.00 70.31 607 TRP B O 1
ATOM 7165 N N . THR B 1 75 ? 21.307 14.069 17.230 1.00 63.03 608 THR B N 1
ATOM 7166 C CA . THR B 1 75 ? 20.155 14.953 17.153 1.00 73.28 608 THR B CA 1
ATOM 7167 C C . THR B 1 75 ? 20.284 16.003 16.056 1.00 82.35 608 THR B C 1
ATOM 7168 O O . THR B 1 75 ? 19.266 16.507 15.597 1.00 91.76 608 THR B O 1
ATOM 7172 N N . GLU B 1 76 ? 21.520 16.341 15.669 1.00 87.78 609 GLU B N 1
ATOM 7173 C CA . GLU B 1 76 ? 21.820 17.194 14.507 1.00 83.59 609 GLU B CA 1
ATOM 7174 C C . GLU B 1 76 ? 22.620 16.349 13.530 1.00 89.11 609 GLU B C 1
ATOM 7175 O O . GLU B 1 76 ? 23.845 16.247 13.625 1.00 87.29 609 GLU B O 1
ATOM 7181 N N . ASP B 1 77 ? 21.906 15.706 12.617 1.00 97.21 610 ASP B N 1
ATOM 7182 C CA . ASP B 1 77 ? 22.503 14.900 11.564 1.00 99.77 610 ASP B CA 1
ATOM 7183 C C . ASP B 1 77 ? 22.270 15.628 10.224 1.00 104.46 610 ASP B C 1
ATOM 7184 O O . ASP B 1 77 ? 21.132 16.020 9.937 1.00 112.36 610 ASP B O 1
ATOM 7189 N N . PRO B 1 78 ? 23.338 15.845 9.418 1.00 98.68 611 PRO B N 1
ATOM 7190 C CA . PRO B 1 78 ? 23.129 16.430 8.088 1.00 98.76 611 PRO B CA 1
ATOM 7191 C C . PRO B 1 78 ? 22.019 15.744 7.276 1.00 102.87 611 PRO B C 1
ATOM 7192 O O . PRO B 1 78 ? 20.968 16.350 7.088 1.00 109.10 611 PRO B O 1
ATOM 7196 N N . THR B 1 79 ? 22.220 14.481 6.884 1.00 102.07 612 THR B N 1
ATOM 7197 C CA . THR B 1 79 ? 21.334 13.779 5.936 1.00 95.31 612 THR B CA 1
ATOM 7198 C C . THR B 1 79 ? 19.959 13.466 6.548 1.00 86.58 612 THR B C 1
ATOM 7199 O O . THR B 1 79 ? 19.717 12.346 6.956 1.00 80.81 612 THR B O 1
ATOM 7203 N N . ILE B 1 80 ? 19.068 14.460 6.556 1.00 84.56 613 ILE B N 1
ATOM 7204 C CA . ILE B 1 80 ? 17.822 14.480 7.354 1.00 95.55 613 ILE B CA 1
ATOM 7205 C C . ILE B 1 80 ? 17.349 15.943 7.447 1.00 104.64 613 ILE B C 1
ATOM 7206 O O . ILE B 1 80 ? 16.183 16.252 7.151 1.00 95.09 613 ILE B O 1
ATOM 7211 N N . THR B 1 81 ? 18.284 16.814 7.868 1.00 117.86 614 THR B N 1
ATOM 7212 C CA . THR B 1 81 ? 18.071 18.252 8.183 1.00 126.83 614 THR B CA 1
ATOM 7213 C C . THR B 1 81 ? 16.860 18.434 9.130 1.00 127.25 614 THR B C 1
ATOM 7214 O O . THR B 1 81 ? 16.482 17.487 9.827 1.00 141.69 614 THR B O 1
ATOM 7218 N N . GLU B 1 82 ? 16.234 19.611 9.163 1.00 112.44 615 GLU B N 1
ATOM 7219 C CA . GLU B 1 82 ? 15.160 19.856 10.128 1.00 104.56 615 GLU B CA 1
ATOM 7220 C C . GLU B 1 82 ? 13.955 18.908 10.015 1.00 91.07 615 GLU B C 1
ATOM 7221 O O . GLU B 1 82 ? 13.141 18.863 10.946 1.00 75.55 615 GLU B O 1
ATOM 7227 N N . ALA B 1 83 ? 13.853 18.156 8.905 1.00 86.40 616 ALA B N 1
ATOM 7228 C CA . ALA B 1 83 ? 12.722 17.249 8.665 1.00 94.90 616 ALA B CA 1
ATOM 7229 C C . ALA B 1 83 ? 12.481 16.363 9.884 1.00 104.03 616 ALA B C 1
ATOM 7230 O O . ALA B 1 83 ? 11.426 16.428 10.529 1.00 98.36 616 ALA B O 1
ATOM 7232 N N . ASP B 1 84 ? 13.510 15.597 10.225 1.00 113.47 617 ASP B N 1
ATOM 7233 C CA . ASP B 1 84 ? 13.459 14.633 11.326 1.00 111.13 617 ASP B CA 1
ATOM 7234 C C . ASP B 1 84 ? 14.114 15.148 12.631 1.00 109.74 617 ASP B C 1
ATOM 7235 O O . ASP B 1 84 ? 13.667 14.782 13.730 1.00 104.88 617 ASP B O 1
ATOM 7240 N N . ARG B 1 85 ? 15.142 15.999 12.510 1.00 99.78 618 ARG B N 1
ATOM 7241 C CA . ARG B 1 85 ? 15.883 16.551 13.667 1.00 90.60 618 ARG B CA 1
ATOM 7242 C C . ARG B 1 85 ? 15.000 17.170 14.772 1.00 78.16 618 ARG B C 1
ATOM 7243 O O . ARG B 1 85 ? 15.274 17.043 15.972 1.00 69.40 618 ARG B O 1
ATOM 7251 N N . ILE B 1 86 ? 13.940 17.838 14.353 1.00 75.30 619 ILE B N 1
ATOM 7252 C CA . ILE B 1 86 ? 12.840 18.237 15.258 1.00 84.58 619 ILE B CA 1
ATOM 7253 C C . ILE B 1 86 ? 12.447 17.136 16.287 1.00 80.03 619 ILE B C 1
ATOM 7254 O O . ILE B 1 86 ? 12.340 17.368 17.519 1.00 67.03 619 ILE B O 1
ATOM 7259 N N . LYS B 1 87 ? 12.275 15.930 15.748 1.00 79.74 620 LYS B N 1
ATOM 7260 C CA . LYS B 1 87 ? 11.663 14.806 16.433 1.00 73.82 620 LYS B CA 1
ATOM 7261 C C . LYS B 1 87 ? 12.674 14.167 17.374 1.00 64.55 620 LYS B C 1
ATOM 7262 O O . LYS B 1 87 ? 12.279 13.637 18.423 1.00 65.86 620 LYS B O 1
ATOM 7268 N N . ARG B 1 88 ? 13.953 14.212 16.964 1.00 58.55 621 ARG B N 1
ATOM 7269 C CA . ARG B 1 88 ? 15.095 13.707 17.737 1.00 63.56 621 ARG B CA 1
ATOM 7270 C C . ARG B 1 88 ? 15.345 14.533 18.982 1.00 68.51 621 ARG B C 1
ATOM 7271 O O . ARG B 1 88 ? 15.404 13.980 20.091 1.00 73.34 621 ARG B O 1
ATOM 7279 N N . ARG B 1 89 ? 15.487 15.845 18.791 1.00 66.99 622 ARG B N 1
ATOM 7280 C CA . ARG B 1 89 ? 15.479 16.855 19.878 1.00 66.18 622 ARG B CA 1
ATOM 7281 C C . ARG B 1 89 ? 14.563 16.462 20.984 1.00 62.32 622 ARG B C 1
ATOM 7282 O O . ARG B 1 89 ? 14.909 16.539 22.163 1.00 66.56 622 ARG B O 1
ATOM 7290 N N . ASN B 1 90 ? 13.390 16.002 20.582 1.00 62.98 623 ASN B N 1
ATOM 7291 C CA . ASN B 1 90 ? 12.326 15.689 21.506 1.00 65.80 623 ASN B CA 1
ATOM 7292 C C . ASN B 1 90 ? 12.211 14.202 21.916 1.00 63.50 623 ASN B C 1
ATOM 7293 O O . ASN B 1 90 ? 11.237 13.841 22.566 1.00 58.97 623 ASN B O 1
ATOM 7298 N N . ASN B 1 91 ? 13.197 13.363 21.588 1.00 58.13 624 ASN B N 1
ATOM 7299 C CA . ASN B 1 91 ? 13.052 11.892 21.682 1.00 52.07 624 ASN B CA 1
ATOM 7300 C C . ASN B 1 91 ? 12.524 11.490 23.039 1.00 54.36 624 ASN B C 1
ATOM 7301 O O . ASN B 1 91 ? 13.141 11.833 24.051 1.00 53.61 624 ASN B O 1
ATOM 7306 N N . PRO B 1 92 ? 11.373 10.789 23.089 1.00 46.92 625 PRO B N 1
ATOM 7307 C CA . PRO B 1 92 ? 10.708 10.497 24.339 1.00 50.74 625 PRO B CA 1
ATOM 7308 C C . PRO B 1 92 ? 11.339 9.302 25.105 1.00 53.75 625 PRO B C 1
ATOM 7309 O O . PRO B 1 92 ? 10.713 8.232 25.284 1.00 50.46 625 PRO B O 1
ATOM 7313 N N . ASP B 1 93 ? 12.560 9.499 25.582 1.00 54.11 626 ASP B N 1
ATOM 7314 C CA . ASP B 1 93 ? 13.309 8.416 26.213 1.00 47.92 626 ASP B CA 1
ATOM 7315 C C . ASP B 1 93 ? 12.757 8.014 27.558 1.00 45.54 626 ASP B C 1
ATOM 7316 O O . ASP B 1 93 ? 12.697 6.813 27.876 1.00 43.88 626 ASP B O 1
ATOM 7321 N N . GLU B 1 94 ? 12.320 8.990 28.360 1.00 48.31 627 GLU B N 1
ATOM 7322 C CA . GLU B 1 94 ? 11.795 8.636 29.693 1.00 50.21 627 GLU B CA 1
ATOM 7323 C C . GLU B 1 94 ? 10.468 7.854 29.539 1.00 46.60 627 GLU B C 1
ATOM 7324 O O . GLU B 1 94 ? 10.242 6.778 30.158 1.00 35.18 627 GLU B O 1
ATOM 7330 N N . SER B 1 95 ? 9.599 8.406 28.683 1.00 43.11 628 SER B N 1
ATOM 7331 C CA . SER B 1 95 ? 8.385 7.694 28.250 1.00 38.11 628 SER B CA 1
ATOM 7332 C C . SER B 1 95 ? 8.653 6.226 27.788 1.00 30.50 628 SER B C 1
ATOM 7333 O O . SER B 1 95 ? 7.948 5.297 28.173 1.00 33.17 628 SER B O 1
ATOM 7336 N N . ASN B 1 96 ? 9.630 6.066 26.919 1.00 35.44 629 ASN B N 1
ATOM 7337 C CA . ASN B 1 96 ? 10.034 4.770 26.422 1.00 32.82 629 ASN B CA 1
ATOM 7338 C C . ASN B 1 96 ? 10.462 3.830 27.518 1.00 33.29 629 ASN B C 1
ATOM 7339 O O . ASN B 1 96 ? 9.927 2.739 27.618 1.00 33.78 629 ASN B O 1
ATOM 7344 N N . LEU B 1 97 ? 11.333 4.290 28.409 1.00 35.05 630 LEU B N 1
ATOM 7345 C CA . LEU B 1 97 ? 11.876 3.380 29.433 1.00 37.46 630 LEU B CA 1
ATOM 7346 C C . LEU B 1 97 ? 10.815 3.040 30.412 1.00 34.06 630 LEU B C 1
ATOM 7347 O O . LEU B 1 97 ? 10.676 1.870 30.803 1.00 32.39 630 LEU B O 1
ATOM 7352 N N . ALA B 1 98 ? 9.975 4.020 30.724 1.00 35.20 631 ALA B N 1
ATOM 7353 C CA . ALA B 1 98 ? 8.773 3.734 31.502 1.00 35.60 631 ALA B CA 1
ATOM 7354 C C . ALA B 1 98 ? 7.898 2.634 30.905 1.00 31.07 631 ALA B C 1
ATOM 7355 O O . ALA B 1 98 ? 7.468 1.699 31.587 1.00 33.52 631 ALA B O 1
ATOM 7357 N N . TYR B 1 99 ? 7.611 2.740 29.619 1.00 33.53 632 TYR B N 1
ATOM 7358 C CA . TYR B 1 99 ? 6.795 1.741 28.932 1.00 27.41 632 TYR B CA 1
ATOM 7359 C C . TYR B 1 99 ? 7.478 0.358 28.917 1.00 23.66 632 TYR B C 1
ATOM 7360 O O . TYR B 1 99 ? 6.860 -0.698 29.177 1.00 24.77 632 TYR B O 1
ATOM 7369 N N . LEU B 1 100 ? 8.757 0.361 28.579 1.00 25.68 633 LEU B N 1
ATOM 7370 C CA . LEU B 1 100 ? 9.485 -0.870 28.395 1.00 24.55 633 LEU B CA 1
ATOM 7371 C C . LEU B 1 100 ? 9.698 -1.557 29.746 1.00 23.91 633 LEU B C 1
ATOM 7372 O O . LEU B 1 100 ? 9.468 -2.729 29.843 1.00 24.21 633 LEU B O 1
ATOM 7377 N N . THR B 1 101 ? 10.011 -0.841 30.810 1.00 29.53 634 THR B N 1
ATOM 7378 C CA . THR B 1 101 ? 10.106 -1.556 32.130 1.00 29.13 634 THR B CA 1
ATOM 7379 C C . THR B 1 101 ? 8.741 -1.971 32.632 1.00 32.72 634 THR B C 1
ATOM 7380 O O . THR B 1 101 ? 8.612 -3.050 33.239 1.00 30.47 634 THR B O 1
ATOM 7384 N N . GLY B 1 102 ? 7.703 -1.193 32.296 1.00 33.29 635 GLY B N 1
ATOM 7385 C CA . GLY B 1 102 ? 6.335 -1.647 32.508 1.00 31.01 635 GLY B CA 1
ATOM 7386 C C . GLY B 1 102 ? 5.957 -2.953 31.826 1.00 31.76 635 GLY B C 1
ATOM 7387 O O . GLY B 1 102 ? 4.988 -3.620 32.250 1.00 31.12 635 GLY B O 1
ATOM 7388 N N . LEU B 1 103 ? 6.716 -3.402 30.818 1.00 29.00 636 LEU B N 1
ATOM 7389 C CA . LEU B 1 103 ? 6.445 -4.716 30.252 1.00 32.60 636 LEU B CA 1
ATOM 7390 C C . LEU B 1 103 ? 6.707 -5.836 31.272 1.00 33.05 636 LEU B C 1
ATOM 7391 O O . LEU B 1 103 ? 6.339 -6.975 31.046 1.00 31.99 636 LEU B O 1
ATOM 7396 N N . LYS B 1 104 ? 7.337 -5.522 32.404 1.00 33.18 637 LYS B N 1
ATOM 7397 C CA . LYS B 1 104 ? 7.489 -6.551 33.466 1.00 35.79 637 LYS B CA 1
ATOM 7398 C C . LYS B 1 104 ? 6.148 -7.103 33.964 1.00 34.33 637 LYS B C 1
ATOM 7399 O O . LYS B 1 104 ? 6.052 -8.302 34.326 1.00 38.93 637 LYS B O 1
ATOM 7405 N N . ALA B 1 105 ? 5.110 -6.260 33.900 1.00 37.14 638 ALA B N 1
ATOM 7406 C CA . ALA B 1 105 ? 3.701 -6.719 34.063 1.00 39.12 638 ALA B CA 1
ATOM 7407 C C . ALA B 1 105 ? 3.390 -7.983 33.221 1.00 40.13 638 ALA B C 1
ATOM 7408 O O . ALA B 1 105 ? 2.802 -8.959 33.709 1.00 36.13 638 ALA B O 1
ATOM 7410 N N . LYS B 1 106 ? 3.869 -8.015 31.971 1.00 38.65 639 LYS B N 1
ATOM 7411 C CA . LYS B 1 106 ? 3.558 -9.128 31.077 1.00 41.11 639 LYS B CA 1
ATOM 7412 C C . LYS B 1 106 ? 4.568 -10.264 31.149 1.00 36.53 639 LYS B C 1
ATOM 7413 O O . LYS B 1 106 ? 4.201 -11.393 30.968 1.00 37.36 639 LYS B O 1
ATOM 7419 N N . ASN B 1 107 ? 5.854 -9.957 31.390 1.00 37.99 640 ASN B N 1
ATOM 7420 C CA . ASN B 1 107 ? 6.869 -11.005 31.628 1.00 35.72 640 ASN B CA 1
ATOM 7421 C C . ASN B 1 107 ? 7.610 -10.580 32.899 1.00 36.54 640 ASN B C 1
ATOM 7422 O O . ASN B 1 107 ? 8.498 -9.737 32.843 1.00 33.33 640 ASN B O 1
ATOM 7427 N N . PRO B 1 108 ? 7.191 -11.122 34.064 1.00 44.16 641 PRO B N 1
ATOM 7428 C CA . PRO B 1 108 ? 7.807 -10.744 35.339 1.00 39.58 641 PRO B CA 1
ATOM 7429 C C . PRO B 1 108 ? 9.323 -11.012 35.438 1.00 34.41 641 PRO B C 1
ATOM 7430 O O . PRO B 1 108 ? 9.989 -10.318 36.184 1.00 32.50 641 PRO B O 1
ATOM 7434 N N . ASN B 1 109 ? 9.847 -11.978 34.670 1.00 31.67 642 ASN B N 1
ATOM 7435 C CA . ASN B 1 109 ? 11.277 -12.274 34.656 1.00 34.21 642 ASN B CA 1
ATOM 7436 C C . ASN B 1 109 ? 12.130 -11.362 33.719 1.00 31.91 642 ASN B C 1
ATOM 7437 O O . ASN B 1 109 ? 13.356 -11.496 33.700 1.00 35.19 642 ASN B O 1
ATOM 7442 N N . LEU B 1 110 ? 11.507 -10.410 33.033 1.00 25.23 643 LEU B N 1
ATOM 7443 C CA . LEU B 1 110 ? 12.185 -9.648 32.003 1.00 25.30 643 LEU B CA 1
ATOM 7444 C C . LEU B 1 110 ? 13.209 -8.802 32.666 1.00 23.25 643 LEU B C 1
ATOM 7445 O O . LEU B 1 110 ? 12.942 -8.360 33.725 1.00 21.53 643 LEU B O 1
ATOM 7450 N N . LYS B 1 111 ? 14.387 -8.630 32.045 1.00 21.57 644 LYS B N 1
ATOM 7451 C CA . LYS B 1 111 ? 15.431 -7.737 32.483 1.00 20.97 644 LYS B CA 1
ATOM 7452 C C . LYS B 1 111 ? 15.532 -6.725 31.418 1.00 23.52 644 LYS B C 1
ATOM 7453 O O . LYS B 1 111 ? 15.638 -7.108 30.218 1.00 22.55 644 LYS B O 1
ATOM 7459 N N . VAL B 1 112 ? 15.630 -5.456 31.806 1.00 23.24 645 VAL B N 1
ATOM 7460 C CA . VAL B 1 112 ? 15.792 -4.358 30.882 1.00 23.34 645 VAL B CA 1
ATOM 7461 C C . VAL B 1 112 ? 17.104 -3.753 31.220 1.00 25.94 645 VAL B C 1
ATOM 7462 O O . VAL B 1 112 ? 17.295 -3.340 32.345 1.00 24.51 645 VAL B O 1
ATOM 7466 N N . LEU B 1 113 ? 18.018 -3.688 30.255 1.00 22.88 646 LEU B N 1
ATOM 7467 C CA . LEU B 1 113 ? 19.267 -3.014 30.398 1.00 21.20 646 LEU B CA 1
ATOM 7468 C C . LEU B 1 113 ? 19.341 -1.818 29.482 1.00 26.21 646 LEU B C 1
ATOM 7469 O O . LEU B 1 113 ? 18.578 -1.712 28.479 1.00 28.98 646 LEU B O 1
ATOM 7474 N N . VAL B 1 114 ? 20.260 -0.909 29.811 1.00 26.32 647 VAL B N 1
ATOM 7475 C CA . VAL B 1 114 ? 20.619 0.177 28.940 1.00 28.26 647 VAL B CA 1
ATOM 7476 C C . VAL B 1 114 ? 21.861 -0.204 28.150 1.00 28.36 647 VAL B C 1
ATOM 7477 O O . VAL B 1 114 ? 22.884 -0.615 28.677 1.00 29.18 647 VAL B O 1
ATOM 7481 N N . SER B 1 115 ? 21.781 -0.038 26.849 1.00 29.13 648 SER B N 1
ATOM 7482 C CA . SER B 1 115 ? 22.925 -0.227 25.999 1.00 27.38 648 SER B CA 1
ATOM 7483 C C . SER B 1 115 ? 23.570 1.132 25.776 1.00 30.23 648 SER B C 1
ATOM 7484 O O . SER B 1 115 ? 22.916 2.056 25.256 1.00 29.58 648 SER B O 1
ATOM 7487 N N . ILE B 1 116 ? 24.823 1.275 26.213 1.00 27.57 649 ILE B N 1
ATOM 7488 C CA . ILE B 1 116 ? 25.557 2.500 25.979 1.00 30.24 649 ILE B CA 1
ATOM 7489 C C . ILE B 1 116 ? 26.447 2.441 24.725 1.00 29.70 649 ILE B C 1
ATOM 7490 O O . ILE B 1 116 ? 27.359 1.608 24.586 1.00 30.07 649 ILE B O 1
ATOM 7495 N N . GLY B 1 117 ? 26.165 3.349 23.792 1.00 30.71 650 GLY B N 1
ATOM 7496 C CA . GLY B 1 117 ? 27.023 3.536 22.599 1.00 30.92 650 GLY B CA 1
ATOM 7497 C C . GLY B 1 117 ? 26.403 3.175 21.279 1.00 27.68 650 GLY B C 1
ATOM 7498 O O . GLY B 1 117 ? 25.430 3.759 20.904 1.00 28.31 650 GLY B O 1
ATOM 7499 N N . GLY B 1 118 ? 26.990 2.198 20.586 1.00 30.62 651 GLY B N 1
ATOM 7500 C CA . GLY B 1 118 ? 26.456 1.684 19.327 1.00 30.89 651 GLY B CA 1
ATOM 7501 C C . GLY B 1 118 ? 27.319 2.184 18.157 1.00 34.03 651 GLY B C 1
ATOM 7502 O O . GLY B 1 118 ? 28.359 2.824 18.373 1.00 30.70 651 GLY B O 1
ATOM 7503 N N . TRP B 1 119 ? 26.841 1.961 16.923 1.00 32.90 652 TRP B N 1
ATOM 7504 C CA . TRP B 1 119 ? 27.547 2.412 15.741 1.00 37.82 652 TRP B CA 1
ATOM 7505 C C . TRP B 1 119 ? 27.713 3.947 15.745 1.00 36.60 652 TRP B C 1
ATOM 7506 O O . TRP B 1 119 ? 26.756 4.705 15.952 1.00 33.84 652 TRP B O 1
ATOM 7517 N N . GLU B 1 120 ? 28.970 4.356 15.610 1.00 40.58 653 GLU B N 1
ATOM 7518 C CA . GLU B 1 120 ? 29.424 5.754 15.494 1.00 50.31 653 GLU B CA 1
ATOM 7519 C C . GLU B 1 120 ? 29.081 6.628 16.696 1.00 51.70 653 GLU B C 1
ATOM 7520 O O . GLU B 1 120 ? 28.987 7.859 16.599 1.00 54.53 653 GLU B O 1
ATOM 7526 N N . ALA B 1 121 ? 28.965 5.993 17.855 1.00 48.16 654 ALA B N 1
ATOM 7527 C CA . ALA B 1 121 ? 28.761 6.724 19.082 1.00 45.67 654 ALA B CA 1
ATOM 7528 C C . ALA B 1 121 ? 30.149 7.066 19.594 1.00 40.93 654 ALA B C 1
ATOM 7529 O O . ALA B 1 121 ? 30.999 6.177 19.675 1.00 39.99 654 ALA B O 1
ATOM 7531 N N . GLU B 1 122 ? 30.353 8.356 19.901 1.00 40.78 655 GLU B N 1
ATOM 7532 C CA . GLU B 1 122 ? 31.636 8.921 20.334 1.00 43.21 655 GLU B CA 1
ATOM 7533 C C . GLU B 1 122 ? 31.781 8.821 21.827 1.00 43.72 655 GLU B C 1
ATOM 7534 O O . GLU B 1 122 ? 30.782 8.669 22.559 1.00 40.66 655 GLU B O 1
ATOM 7540 N N . GLY B 1 123 ? 33.038 8.920 22.288 1.00 41.31 656 GLY B N 1
ATOM 7541 C CA . GLY B 1 123 ? 33.299 9.289 23.661 1.00 38.28 656 GLY B CA 1
ATOM 7542 C C . GLY B 1 123 ? 33.864 8.205 24.547 1.00 41.42 656 GLY B C 1
ATOM 7543 O O . GLY B 1 123 ? 34.377 8.516 25.631 1.00 42.86 656 GLY B O 1
ATOM 7544 N N . PHE B 1 124 ? 33.774 6.941 24.133 1.00 34.43 657 PHE B N 1
ATOM 7545 C CA . PHE B 1 124 ? 34.451 5.885 24.912 1.00 40.91 657 PHE B CA 1
ATOM 7546 C C . PHE B 1 124 ? 35.959 6.056 25.051 1.00 41.83 657 PHE B C 1
ATOM 7547 O O . PHE B 1 124 ? 36.495 5.765 26.118 1.00 44.43 657 PHE B O 1
ATOM 7555 N N . SER B 1 125 ? 36.678 6.455 24.007 1.00 44.12 658 SER B N 1
ATOM 7556 C CA . SER B 1 125 ? 38.144 6.449 24.157 1.00 44.68 658 SER B CA 1
ATOM 7557 C C . SER B 1 125 ? 38.592 7.380 25.284 1.00 43.17 658 SER B C 1
ATOM 7558 O O . SER B 1 125 ? 39.470 7.010 26.101 1.00 40.86 658 SER B O 1
ATOM 7561 N N . ASP B 1 126 ? 37.972 8.565 25.298 1.00 42.05 659 ASP B N 1
ATOM 7562 C CA . ASP B 1 126 ? 38.204 9.594 26.298 1.00 48.47 659 ASP B CA 1
ATOM 7563 C C . ASP B 1 126 ? 37.724 9.228 27.693 1.00 49.92 659 ASP B C 1
ATOM 7564 O O . ASP B 1 126 ? 38.341 9.632 28.673 1.00 51.89 659 ASP B O 1
ATOM 7569 N N . ALA B 1 127 ? 36.613 8.503 27.792 1.00 50.78 660 ALA B N 1
ATOM 7570 C CA . ALA B 1 127 ? 36.053 8.153 29.093 1.00 42.48 660 ALA B CA 1
ATOM 7571 C C . ALA B 1 127 ? 36.828 7.044 29.782 1.00 42.47 660 ALA B C 1
ATOM 7572 O O . ALA B 1 127 ? 37.000 7.087 30.991 1.00 44.19 660 ALA B O 1
ATOM 7574 N N . ALA B 1 128 ? 37.278 6.047 29.023 1.00 38.55 661 ALA B N 1
ATOM 7575 C CA . ALA B 1 128 ? 38.133 5.001 29.548 1.00 38.69 661 ALA B CA 1
ATOM 7576 C C . ALA B 1 128 ? 39.577 5.426 29.766 1.00 38.91 661 ALA B C 1
ATOM 7577 O O . ALA B 1 128 ? 40.366 4.594 30.212 1.00 36.71 661 ALA B O 1
ATOM 7579 N N . LEU B 1 129 ? 39.905 6.685 29.470 1.00 41.97 662 LEU B N 1
ATOM 7580 C CA . LEU B 1 129 ? 41.312 7.143 29.383 1.00 47.74 662 LEU B CA 1
ATOM 7581 C C . LEU B 1 129 ? 42.089 7.060 30.712 1.00 43.20 662 LEU B C 1
ATOM 7582 O O . LEU B 1 129 ? 43.191 6.529 30.746 1.00 46.93 662 LEU B O 1
ATOM 7587 N N . THR B 1 130 ? 41.498 7.559 31.796 1.00 49.86 663 THR B N 1
ATOM 7588 C CA . THR B 1 130 ? 42.178 7.709 33.105 1.00 51.02 663 THR B CA 1
ATOM 7589 C C . THR B 1 130 ? 41.318 7.143 34.240 1.00 51.10 663 THR B C 1
ATOM 7590 O O . THR B 1 130 ? 40.128 6.901 34.052 1.00 48.60 663 THR B O 1
ATOM 7594 N N . PRO B 1 131 ? 41.904 6.964 35.433 1.00 51.16 664 PRO B N 1
ATOM 7595 C CA . PRO B 1 131 ? 41.034 6.544 36.537 1.00 48.23 664 PRO B CA 1
ATOM 7596 C C . PRO B 1 131 ? 39.948 7.569 36.938 1.00 46.38 664 PRO B C 1
ATOM 7597 O O . PRO B 1 131 ? 38.918 7.166 37.461 1.00 43.76 664 PRO B O 1
ATOM 7601 N N . GLU B 1 132 ? 40.122 8.859 36.646 1.00 46.74 665 GLU B N 1
ATOM 7602 C CA . GLU B 1 132 ? 39.069 9.850 37.023 1.00 55.59 665 GLU B CA 1
ATOM 7603 C C . GLU B 1 132 ? 37.978 9.922 35.956 1.00 51.07 665 GLU B C 1
ATOM 7604 O O . GLU B 1 132 ? 36.810 10.110 36.285 1.00 64.11 665 GLU B O 1
ATOM 7610 N N . SER B 1 133 ? 38.358 9.803 34.689 1.00 46.00 666 SER B N 1
ATOM 7611 C CA . SER B 1 133 ? 37.358 9.758 33.617 1.00 45.95 666 SER B CA 1
ATOM 7612 C C . SER B 1 133 ? 36.474 8.495 33.799 1.00 39.89 666 SER B C 1
ATOM 7613 O O . SER B 1 133 ? 35.254 8.581 33.836 1.00 40.00 666 SER B O 1
ATOM 7616 N N . ARG B 1 134 ? 37.118 7.339 33.955 1.00 43.23 667 ARG B N 1
ATOM 7617 C CA . ARG B 1 134 ? 36.426 6.084 34.256 1.00 40.13 667 ARG B CA 1
ATOM 7618 C C . ARG B 1 134 ? 35.455 6.244 35.438 1.00 42.38 667 ARG B C 1
ATOM 7619 O O . ARG B 1 134 ? 34.332 5.723 35.404 1.00 36.27 667 ARG B O 1
ATOM 7627 N N . GLU B 1 135 ? 35.869 6.987 36.471 1.00 43.67 668 GLU B N 1
ATOM 7628 C CA . GLU B 1 135 ? 35.026 7.198 37.644 1.00 42.63 668 GLU B CA 1
ATOM 7629 C C . GLU B 1 135 ? 33.734 7.945 37.319 1.00 46.59 668 GLU B C 1
ATOM 7630 O O . GLU B 1 135 ? 32.616 7.518 37.718 1.00 41.08 668 GLU B O 1
ATOM 7636 N N . VAL B 1 136 ? 33.885 9.097 36.665 1.00 47.79 669 VAL B N 1
ATOM 7637 C CA . VAL B 1 136 ? 32.704 9.907 36.339 1.00 45.25 669 VAL B CA 1
ATOM 7638 C C . VAL B 1 136 ? 31.762 9.122 35.408 1.00 43.00 669 VAL B C 1
ATOM 7639 O O . VAL B 1 136 ? 30.560 9.084 35.652 1.00 45.44 669 VAL B O 1
ATOM 7643 N N . PHE B 1 137 ? 32.326 8.435 34.408 1.00 40.69 670 PHE B N 1
ATOM 7644 C CA . PHE B 1 137 ? 31.520 7.601 33.497 1.00 41.61 670 PHE B CA 1
ATOM 7645 C C . PHE B 1 137 ? 30.816 6.513 34.261 1.00 40.16 670 PHE B C 1
ATOM 7646 O O . PHE B 1 137 ? 29.587 6.317 34.144 1.00 38.05 670 PHE B O 1
ATOM 7654 N N . ALA B 1 138 ? 31.605 5.760 35.002 1.00 38.04 671 ALA B N 1
ATOM 7655 C CA . ALA B 1 138 ? 31.046 4.578 35.613 1.00 40.87 671 ALA B CA 1
ATOM 7656 C C . ALA B 1 138 ? 29.995 4.971 36.653 1.00 40.66 671 ALA B C 1
ATOM 7657 O O . ALA B 1 138 ? 28.947 4.294 36.733 1.00 31.42 671 ALA B O 1
ATOM 7659 N N . ASN B 1 139 ? 30.223 6.076 37.385 1.00 39.74 672 ASN B N 1
ATOM 7660 C CA . ASN B 1 139 ? 29.185 6.610 38.274 1.00 36.87 672 ASN B CA 1
ATOM 7661 C C . ASN B 1 139 ? 27.963 7.106 37.533 1.00 33.58 672 ASN B C 1
ATOM 7662 O O . ASN B 1 139 ? 26.855 6.915 38.006 1.00 31.10 672 ASN B O 1
ATOM 7667 N N . SER B 1 140 ? 28.145 7.753 36.404 1.00 31.82 673 SER B N 1
ATOM 7668 C CA . SER B 1 140 ? 26.986 8.258 35.681 1.00 36.58 673 SER B CA 1
ATOM 7669 C C . SER B 1 140 ? 26.173 7.084 35.036 1.00 35.28 673 SER B C 1
ATOM 7670 O O . SER B 1 140 ? 24.969 7.070 35.070 1.00 32.65 673 SER B O 1
ATOM 7673 N N . ALA B 1 141 ? 26.884 6.096 34.490 1.00 38.02 674 ALA B N 1
ATOM 7674 C CA . ALA B 1 141 ? 26.300 4.827 34.038 1.00 35.08 674 ALA B CA 1
ATOM 7675 C C . ALA B 1 141 ? 25.380 4.202 35.074 1.00 31.77 674 ALA B C 1
ATOM 7676 O O . ALA B 1 141 ? 24.215 3.875 34.779 1.00 28.81 674 ALA B O 1
ATOM 7678 N N . LEU B 1 142 ? 25.866 4.060 36.306 1.00 34.41 675 LEU B N 1
ATOM 7679 C CA . LEU B 1 142 ? 25.020 3.572 37.386 1.00 35.63 675 LEU B CA 1
ATOM 7680 C C . LEU B 1 142 ? 23.857 4.527 37.654 1.00 34.88 675 LEU B C 1
ATOM 7681 O O . LEU B 1 142 ? 22.723 4.070 37.906 1.00 34.75 675 LEU B O 1
ATOM 7686 N N . ASP B 1 143 ? 24.107 5.833 37.615 1.00 37.83 676 ASP B N 1
ATOM 7687 C CA . ASP B 1 143 ? 23.005 6.774 37.819 1.00 38.91 676 ASP B CA 1
ATOM 7688 C C . ASP B 1 143 ? 21.901 6.576 36.787 1.00 38.54 676 ASP B C 1
ATOM 7689 O O . ASP B 1 143 ? 20.711 6.520 37.161 1.00 41.18 676 ASP B O 1
ATOM 7694 N N . PHE B 1 144 ? 22.286 6.423 35.511 1.00 36.12 677 PHE B N 1
ATOM 7695 C CA . PHE B 1 144 ? 21.313 6.146 34.426 1.00 32.10 677 PHE B CA 1
ATOM 7696 C C . PHE B 1 144 ? 20.560 4.869 34.801 1.00 30.09 677 PHE B C 1
ATOM 7697 O O . PHE B 1 144 ? 19.350 4.899 34.989 1.00 36.98 677 PHE B O 1
ATOM 7705 N N . MET B 1 145 ? 21.269 3.765 34.981 1.00 31.83 678 MET B N 1
ATOM 7706 C CA . MET B 1 145 ? 20.662 2.465 35.358 1.00 29.07 678 MET B CA 1
ATOM 7707 C C . MET B 1 145 ? 19.612 2.591 36.477 1.00 33.75 678 MET B C 1
ATOM 7708 O O . MET B 1 145 ? 18.445 2.170 36.335 1.00 31.10 678 MET B O 1
ATOM 7713 N N . ASN B 1 146 ? 19.997 3.216 37.585 1.00 34.33 679 ASN B N 1
ATOM 7714 C CA . ASN B 1 146 ? 19.094 3.347 38.734 1.00 33.35 679 ASN B CA 1
ATOM 7715 C C . ASN B 1 146 ? 17.936 4.292 38.506 1.00 32.42 679 ASN B C 1
ATOM 7716 O O . ASN B 1 146 ? 16.831 3.977 38.915 1.00 31.84 679 ASN B O 1
ATOM 7721 N N . LYS B 1 147 ? 18.178 5.429 37.865 1.00 32.85 680 LYS B N 1
ATOM 7722 C CA . LYS B 1 147 ? 17.092 6.406 37.589 1.00 31.10 680 LYS B CA 1
ATOM 7723 C C . LYS B 1 147 ? 15.894 5.782 36.841 1.00 31.23 680 LYS B C 1
ATOM 7724 O O . LYS B 1 147 ? 14.734 5.906 37.265 1.00 28.01 680 LYS B O 1
ATOM 7730 N N . TYR B 1 148 ? 16.180 5.034 35.771 1.00 30.99 681 TYR B N 1
ATOM 7731 C CA . TYR B 1 148 ? 15.109 4.428 34.936 1.00 32.13 681 TYR B CA 1
ATOM 7732 C C . TYR B 1 148 ? 14.743 3.006 35.335 1.00 33.27 681 TYR B C 1
ATOM 7733 O O . TYR B 1 148 ? 14.084 2.303 34.570 1.00 30.65 681 TYR B O 1
ATOM 7742 N N . ASN B 1 149 ? 15.130 2.591 36.559 1.00 31.79 682 ASN B N 1
ATOM 7743 C CA . ASN B 1 149 ? 14.802 1.287 37.128 1.00 30.09 682 ASN B CA 1
ATOM 7744 C C . ASN B 1 149 ? 15.296 0.092 36.303 1.00 28.51 682 ASN B C 1
ATOM 7745 O O . ASN B 1 149 ? 14.576 -0.878 36.135 1.00 32.04 682 ASN B O 1
ATOM 7750 N N . LEU B 1 150 ? 16.544 0.121 35.888 1.00 31.09 683 LEU B N 1
ATOM 7751 C CA . LEU B 1 150 ? 17.097 -0.889 34.991 1.00 29.00 683 LEU B CA 1
ATOM 7752 C C . LEU B 1 150 ? 17.870 -2.014 35.685 1.00 29.48 683 LEU B C 1
ATOM 7753 O O . LEU B 1 150 ? 18.265 -1.909 36.838 1.00 27.94 683 LEU B O 1
ATOM 7758 N N . ASP B 1 151 ? 18.049 -3.105 34.966 1.00 25.05 684 ASP B N 1
ATOM 7759 C CA . ASP B 1 151 ? 18.585 -4.322 35.493 1.00 28.22 684 ASP B CA 1
ATOM 7760 C C . ASP B 1 151 ? 20.058 -4.486 35.199 1.00 29.22 684 ASP B C 1
ATOM 7761 O O . ASP B 1 151 ? 20.686 -5.471 35.642 1.00 28.57 684 ASP B O 1
ATOM 7766 N N . GLY B 1 152 ? 20.640 -3.525 34.490 1.00 25.69 685 GLY B N 1
ATOM 7767 C CA . GLY B 1 152 ? 22.007 -3.750 34.032 1.00 29.24 685 GLY B CA 1
ATOM 7768 C C . GLY B 1 152 ? 22.461 -2.778 32.985 1.00 25.15 685 GLY B C 1
ATOM 7769 O O . GLY B 1 152 ? 21.710 -1.901 32.636 1.00 24.52 685 GLY B O 1
ATOM 7770 N N . ILE B 1 153 ? 23.691 -2.974 32.522 1.00 23.96 686 ILE B N 1
ATOM 7771 C CA . ILE B 1 153 ? 24.394 -2.115 31.562 1.00 25.14 686 ILE B CA 1
ATOM 7772 C C . ILE B 1 153 ? 25.093 -2.950 30.530 1.00 26.25 686 ILE B C 1
ATOM 7773 O O . ILE B 1 153 ? 25.720 -3.945 30.857 1.00 22.48 686 ILE B O 1
ATOM 7778 N N . ASP B 1 154 ? 24.927 -2.532 29.269 1.00 25.26 687 ASP B N 1
ATOM 7779 C CA . ASP B 1 154 ? 25.598 -3.112 28.126 1.00 26.48 687 ASP B CA 1
ATOM 7780 C C . ASP B 1 154 ? 26.400 -1.971 27.506 1.00 27.83 687 ASP B C 1
ATOM 7781 O O . ASP B 1 154 ? 25.959 -0.860 27.463 1.00 27.86 687 ASP B O 1
ATOM 7786 N N . LEU B 1 155 ? 27.625 -2.267 27.157 1.00 28.54 688 LEU B N 1
ATOM 7787 C CA . LEU B 1 155 ? 28.528 -1.327 26.541 1.00 28.15 688 LEU B CA 1
ATOM 7788 C C . LEU B 1 155 ? 28.733 -1.784 25.058 1.00 28.96 688 LEU B C 1
ATOM 7789 O O . LEU B 1 155 ? 29.113 -2.924 24.783 1.00 25.05 688 LEU B O 1
ATOM 7794 N N . ASP B 1 156 ? 28.428 -0.860 24.167 1.00 28.80 689 ASP B N 1
ATOM 7795 C CA . ASP B 1 156 ? 28.451 -1.052 22.765 1.00 32.42 689 ASP B CA 1
ATOM 7796 C C . ASP B 1 156 ? 29.527 -0.097 22.254 1.00 30.77 689 ASP B C 1
ATOM 7797 O O . ASP B 1 156 ? 29.212 0.950 21.707 1.00 28.09 689 ASP B O 1
ATOM 7802 N N . TRP B 1 157 ? 30.783 -0.462 22.453 1.00 29.09 690 TRP B N 1
ATOM 7803 C CA . TRP B 1 157 ? 31.885 0.382 22.054 1.00 31.96 690 TRP B CA 1
ATOM 7804 C C . TRP B 1 157 ? 32.349 -0.185 20.725 1.00 30.19 690 TRP B C 1
ATOM 7805 O O . TRP B 1 157 ? 32.898 -1.336 20.651 1.00 34.36 690 TRP B O 1
ATOM 7816 N N . GLU B 1 158 ? 32.129 0.607 19.673 1.00 29.48 691 GLU B N 1
ATOM 7817 C CA . GLU B 1 158 ? 32.416 0.116 18.291 1.00 34.70 691 GLU B CA 1
ATOM 7818 C C . GLU B 1 158 ? 33.460 1.049 17.601 1.00 40.20 691 GLU B C 1
ATOM 7819 O O . GLU B 1 158 ? 33.100 2.039 16.944 1.00 37.37 691 GLU B O 1
ATOM 7825 N N . TYR B 1 159 ? 34.750 0.767 17.765 1.00 39.54 692 TYR B N 1
ATOM 7826 C CA . TYR B 1 159 ? 35.308 -0.339 18.546 1.00 39.82 692 TYR B CA 1
ATOM 7827 C C . TYR B 1 159 ? 36.613 0.180 19.188 1.00 40.72 692 TYR B C 1
ATOM 7828 O O . TYR B 1 159 ? 37.206 1.122 18.665 1.00 43.20 692 TYR B O 1
ATOM 7837 N N . PRO B 1 160 ? 37.080 -0.440 20.302 1.00 38.60 693 PRO B N 1
ATOM 7838 C CA . PRO B 1 160 ? 38.401 -0.061 20.883 1.00 37.41 693 PRO B CA 1
ATOM 7839 C C . PRO B 1 160 ? 39.592 -0.217 19.940 1.00 36.18 693 PRO B C 1
ATOM 7840 O O . PRO B 1 160 ? 39.625 -1.180 19.192 1.00 27.85 693 PRO B O 1
ATOM 7844 N N . VAL B 1 161 ? 40.584 0.669 20.088 1.00 38.27 694 VAL B N 1
ATOM 7845 C CA . VAL B 1 161 ? 41.933 0.656 19.395 1.00 38.75 694 VAL B CA 1
ATOM 7846 C C . VAL B 1 161 ? 41.860 1.072 17.927 1.00 45.63 694 VAL B C 1
ATOM 7847 O O . VAL B 1 161 ? 42.442 2.090 17.565 1.00 47.02 694 VAL B O 1
ATOM 7851 N N . TYR B 1 162 ? 41.150 0.308 17.098 1.00 47.42 695 TYR B N 1
ATOM 7852 C CA . TYR B 1 162 ? 41.032 0.615 15.668 1.00 46.17 695 TYR B CA 1
ATOM 7853 C C . TYR B 1 162 ? 39.897 1.599 15.278 1.00 47.77 695 TYR B C 1
ATOM 7854 O O . TYR B 1 162 ? 39.823 2.016 14.123 1.00 53.48 695 TYR B O 1
ATOM 7863 N N . GLY B 1 163 ? 39.022 1.971 16.218 1.00 44.05 696 GLY B N 1
ATOM 7864 C CA . GLY B 1 163 ? 37.936 2.940 15.989 1.00 40.60 696 GLY B CA 1
ATOM 7865 C C . GLY B 1 163 ? 36.942 2.625 14.883 1.00 40.65 696 GLY B C 1
ATOM 7866 O O . GLY B 1 163 ? 36.272 3.518 14.405 1.00 38.15 696 GLY B O 1
ATOM 7867 N N . ALA B 1 164 ? 36.822 1.342 14.537 1.00 41.90 697 ALA B N 1
ATOM 7868 C CA . ALA B 1 164 ? 36.056 0.839 13.384 1.00 46.38 697 ALA B CA 1
ATOM 7869 C C . ALA B 1 164 ? 36.656 1.391 12.102 1.00 49.73 697 ALA B C 1
ATOM 7870 O O . ALA B 1 164 ? 35.952 1.717 11.149 1.00 52.90 697 ALA B O 1
ATOM 7872 N N . TRP B 1 165 ? 37.985 1.443 12.111 1.00 52.54 698 TRP B N 1
ATOM 7873 C CA . TRP B 1 165 ? 38.810 1.881 11.010 1.00 53.67 698 TRP B CA 1
ATOM 7874 C C . TRP B 1 165 ? 38.577 3.303 10.697 1.00 52.08 698 TRP B C 1
ATOM 7875 O O . TRP B 1 165 ? 38.342 3.618 9.550 1.00 50.69 698 TRP B O 1
ATOM 7886 N N . GLY B 1 166 ? 38.630 4.146 11.721 1.00 48.13 699 GLY B N 1
ATOM 7887 C CA . GLY B 1 166 ? 38.523 5.586 11.553 1.00 47.98 699 GLY B CA 1
ATOM 7888 C C . GLY B 1 166 ? 37.187 6.162 11.940 1.00 53.27 699 GLY B C 1
ATOM 7889 O O . GLY B 1 166 ? 37.098 7.387 12.092 1.00 59.51 699 GLY B O 1
ATOM 7890 N N . VAL B 1 167 ? 36.161 5.318 12.158 1.00 52.22 700 VAL B N 1
ATOM 7891 C CA . VAL B 1 167 ? 34.752 5.813 12.319 1.00 52.35 700 VAL B CA 1
ATOM 7892 C C . VAL B 1 167 ? 34.502 6.613 13.596 1.00 47.53 700 VAL B C 1
ATOM 7893 O O . VAL B 1 167 ? 33.703 7.534 13.589 1.00 47.63 700 VAL B O 1
ATOM 7897 N N . ILE B 1 168 ? 35.128 6.194 14.701 1.00 50.74 701 ILE B N 1
ATOM 7898 C CA . ILE B 1 168 ? 35.124 6.949 15.977 1.00 46.52 701 ILE B CA 1
ATOM 7899 C C . ILE B 1 168 ? 36.566 7.157 16.415 1.00 45.23 701 ILE B C 1
ATOM 7900 O O . ILE B 1 168 ? 37.464 6.416 15.968 1.00 39.49 701 ILE B O 1
ATOM 7905 N N . LYS B 1 169 ? 36.771 8.136 17.310 1.00 47.08 702 LYS B N 1
ATOM 7906 C CA . LYS B 1 169 ? 38.082 8.338 17.908 1.00 47.54 702 LYS B CA 1
ATOM 7907 C C . LYS B 1 169 ? 38.625 7.048 18.569 1.00 51.37 702 LYS B C 1
ATOM 7908 O O . LYS B 1 169 ? 37.859 6.247 19.144 1.00 50.31 702 LYS B O 1
ATOM 7914 N N . SER B 1 170 ? 39.940 6.874 18.497 1.00 46.50 703 SER B N 1
ATOM 7915 C CA . SER B 1 170 ? 40.595 5.636 18.855 1.00 45.74 703 SER B CA 1
ATOM 7916 C C . SER B 1 170 ? 42.032 5.882 19.352 1.00 47.99 703 SER B C 1
ATOM 7917 O O . SER B 1 170 ? 42.714 6.748 18.845 1.00 51.32 703 SER B O 1
ATOM 7920 N N . ARG B 1 171 ? 42.476 5.135 20.353 1.00 48.47 704 ARG B N 1
ATOM 7921 C CA . ARG B 1 171 ? 43.885 5.144 20.824 1.00 48.75 704 ARG B CA 1
ATOM 7922 C C . ARG B 1 171 ? 44.296 3.727 21.119 1.00 51.20 704 ARG B C 1
ATOM 7923 O O . ARG B 1 171 ? 43.426 2.906 21.411 1.00 50.31 704 ARG B O 1
ATOM 7931 N N . PRO B 1 172 ? 45.608 3.427 21.091 1.00 48.29 705 PRO B N 1
ATOM 7932 C CA . PRO B 1 172 ? 46.035 2.053 21.435 1.00 46.84 705 PRO B CA 1
ATOM 7933 C C . PRO B 1 172 ? 45.955 1.724 22.935 1.00 45.38 705 PRO B C 1
ATOM 7934 O O . PRO B 1 172 ? 45.944 0.537 23.271 1.00 38.32 705 PRO B O 1
ATOM 7938 N N . GLU B 1 173 ? 45.832 2.752 23.791 1.00 41.65 706 GLU B N 1
ATOM 7939 C CA . GLU B 1 173 ? 45.551 2.561 25.254 1.00 47.12 706 GLU B CA 1
ATOM 7940 C C . GLU B 1 173 ? 44.114 2.070 25.491 1.00 48.51 706 GLU B C 1
ATOM 7941 O O . GLU B 1 173 ? 43.818 1.576 26.571 1.00 50.49 706 GLU B O 1
ATOM 7947 N N . ASP B 1 174 ? 43.231 2.231 24.496 1.00 42.88 707 ASP B N 1
ATOM 7948 C CA . ASP B 1 174 ? 41.868 1.703 24.586 1.00 42.84 707 ASP B CA 1
ATOM 7949 C C . ASP B 1 174 ? 41.815 0.254 25.093 1.00 36.78 707 ASP B C 1
ATOM 7950 O O . ASP B 1 174 ? 40.960 -0.020 25.877 1.00 37.09 707 ASP B O 1
ATOM 7955 N N . LYS B 1 175 ? 42.716 -0.639 24.656 1.00 34.61 708 LYS B N 1
ATOM 7956 C CA . LYS B 1 175 ? 42.644 -2.068 24.982 1.00 37.76 708 LYS B CA 1
ATOM 7957 C C . LYS B 1 175 ? 42.780 -2.374 26.480 1.00 43.10 708 LYS B C 1
ATOM 7958 O O . LYS B 1 175 ? 42.019 -3.191 27.039 1.00 44.22 708 LYS B O 1
ATOM 7964 N N . ALA B 1 176 ? 43.748 -1.736 27.128 1.00 42.58 709 ALA B N 1
ATOM 7965 C CA . ALA B 1 176 ? 43.870 -1.861 28.576 1.00 40.93 709 ALA B CA 1
ATOM 7966 C C . ALA B 1 176 ? 42.809 -1.043 29.262 1.00 35.87 709 ALA B C 1
ATOM 7967 O O . ALA B 1 176 ? 42.263 -1.452 30.298 1.00 31.96 709 ALA B O 1
ATOM 7969 N N . ASN B 1 177 ? 42.497 0.117 28.723 1.00 35.34 710 ASN B N 1
ATOM 7970 C CA . ASN B 1 177 ? 41.525 0.970 29.405 1.00 37.14 710 ASN B CA 1
ATOM 7971 C C . ASN B 1 177 ? 40.059 0.388 29.384 1.00 38.34 710 ASN B C 1
ATOM 7972 O O . ASN B 1 177 ? 39.219 0.772 30.213 1.00 31.84 710 ASN B O 1
ATOM 7977 N N . PHE B 1 178 ? 39.781 -0.535 28.450 1.00 35.71 711 PHE B N 1
ATOM 7978 C CA . PHE B 1 178 ? 38.436 -1.143 28.304 1.00 33.83 711 PHE B CA 1
ATOM 7979 C C . PHE B 1 178 ? 38.316 -2.112 29.450 1.00 31.89 711 PHE B C 1
ATOM 7980 O O . PHE B 1 178 ? 37.286 -2.200 30.109 1.00 40.91 711 PHE B O 1
ATOM 7988 N N . THR B 1 179 ? 39.408 -2.814 29.700 1.00 34.20 712 THR B N 1
ATOM 7989 C CA . THR B 1 179 ? 39.484 -3.714 30.815 1.00 36.60 712 THR B CA 1
ATOM 7990 C C . THR B 1 179 ? 39.305 -2.983 32.171 1.00 33.62 712 THR B C 1
ATOM 7991 O O . THR B 1 179 ? 38.592 -3.466 33.037 1.00 31.09 712 THR B O 1
ATOM 7995 N N . ALA B 1 180 ? 39.955 -1.843 32.340 1.00 37.14 713 ALA B N 1
ATOM 7996 C CA . ALA B 1 180 ? 39.813 -1.049 33.552 1.00 35.32 713 ALA B CA 1
ATOM 7997 C C . ALA B 1 180 ? 38.406 -0.580 33.706 1.00 33.65 713 ALA B C 1
ATOM 7998 O O . ALA B 1 180 ? 37.881 -0.594 34.818 1.00 35.26 713 ALA B O 1
ATOM 8000 N N . LEU B 1 181 ? 37.813 -0.061 32.635 1.00 32.08 714 LEU B N 1
ATOM 8001 C CA . LEU B 1 181 ? 36.423 0.383 32.716 1.00 33.26 714 LEU B CA 1
ATOM 8002 C C . LEU B 1 181 ? 35.410 -0.736 33.106 1.00 29.87 714 LEU B C 1
ATOM 8003 O O . LEU B 1 181 ? 34.539 -0.525 33.965 1.00 32.58 714 LEU B O 1
ATOM 8008 N N . LEU B 1 182 ? 35.536 -1.917 32.496 1.00 27.74 715 LEU B N 1
ATOM 8009 C CA . LEU B 1 182 ? 34.641 -3.004 32.816 1.00 27.14 715 LEU B CA 1
ATOM 8010 C C . LEU B 1 182 ? 34.886 -3.467 34.269 1.00 27.99 715 LEU B C 1
ATOM 8011 O O . LEU B 1 182 ? 33.929 -3.694 35.015 1.00 25.63 715 LEU B O 1
ATOM 8016 N N . LYS B 1 183 ? 36.155 -3.587 34.667 1.00 27.01 716 LYS B N 1
ATOM 8017 C CA . LYS B 1 183 ? 36.496 -3.910 36.055 1.00 29.21 716 LYS B CA 1
ATOM 8018 C C . LYS B 1 183 ? 35.761 -2.946 37.003 1.00 29.46 716 LYS B C 1
ATOM 8019 O O . LYS B 1 183 ? 35.090 -3.397 37.946 1.00 29.63 716 LYS B O 1
ATOM 8025 N N . LEU B 1 184 ? 35.828 -1.651 36.709 1.00 28.14 717 LEU B N 1
ATOM 8026 C CA . LEU B 1 184 ? 35.294 -0.669 37.608 1.00 32.29 717 LEU B CA 1
ATOM 8027 C C . LEU B 1 184 ? 33.751 -0.686 37.647 1.00 33.88 717 LEU B C 1
ATOM 8028 O O . LEU B 1 184 ? 33.156 -0.528 38.734 1.00 28.97 717 LEU B O 1
ATOM 8033 N N . LEU B 1 185 ? 33.091 -0.868 36.487 1.00 30.66 718 LEU B N 1
ATOM 8034 C CA . LEU B 1 185 ? 31.597 -0.958 36.475 1.00 30.05 718 LEU B CA 1
ATOM 8035 C C . LEU B 1 185 ? 31.174 -2.146 37.289 1.00 24.82 718 LEU B C 1
ATOM 8036 O O . LEU B 1 185 ? 30.240 -2.087 38.059 1.00 26.94 718 LEU B O 1
ATOM 8041 N N . ARG B 1 186 ? 31.890 -3.238 37.144 1.00 24.81 719 ARG B N 1
ATOM 8042 C CA . ARG B 1 186 ? 31.497 -4.461 37.837 1.00 23.04 719 ARG B CA 1
ATOM 8043 C C . ARG B 1 186 ? 31.672 -4.293 39.361 1.00 30.04 719 ARG B C 1
ATOM 8044 O O . ARG B 1 186 ? 30.792 -4.753 40.147 1.00 24.53 719 ARG B O 1
ATOM 8052 N N . GLU B 1 187 ? 32.754 -3.606 39.777 1.00 32.65 720 GLU B N 1
ATOM 8053 C CA . GLU B 1 187 ? 32.973 -3.304 41.229 1.00 32.95 720 GLU B CA 1
ATOM 8054 C C . GLU B 1 187 ? 31.832 -2.500 41.798 1.00 31.84 720 GLU B C 1
ATOM 8055 O O . GLU B 1 187 ? 31.273 -2.856 42.818 1.00 32.99 720 GLU B O 1
ATOM 8061 N N . LYS B 1 188 ? 31.463 -1.451 41.091 1.00 33.92 721 LYS B N 1
ATOM 8062 C CA . LYS B 1 188 ? 30.274 -0.643 41.414 1.00 31.77 721 LYS B CA 1
ATOM 8063 C C . LYS B 1 188 ? 28.928 -1.394 41.381 1.00 28.73 721 LYS B C 1
ATOM 8064 O O . LYS B 1 188 ? 28.143 -1.287 42.293 1.00 27.04 721 LYS B O 1
ATOM 8070 N N . LEU B 1 189 ? 28.672 -2.200 40.359 1.00 26.90 722 LEU B N 1
ATOM 8071 C CA . LEU B 1 189 ? 27.439 -3.036 40.374 1.00 28.54 722 LEU B CA 1
ATOM 8072 C C . LEU B 1 189 ? 27.443 -4.015 41.573 1.00 26.90 722 LEU B C 1
ATOM 8073 O O . LEU B 1 189 ? 26.462 -4.126 42.288 1.00 26.22 722 LEU B O 1
ATOM 8078 N N . ASP B 1 190 ? 28.563 -4.691 41.798 1.00 27.03 723 ASP B N 1
ATOM 8079 C CA . ASP B 1 190 ? 28.650 -5.598 42.882 1.00 31.04 723 ASP B CA 1
ATOM 8080 C C . ASP B 1 190 ? 28.489 -4.860 44.238 1.00 31.81 723 ASP B C 1
ATOM 8081 O O . ASP B 1 190 ? 27.858 -5.384 45.127 1.00 33.71 723 ASP B O 1
ATOM 8086 N N . ALA B 1 191 ? 29.050 -3.668 44.366 1.00 33.41 724 ALA B N 1
ATOM 8087 C CA . ALA B 1 191 ? 28.929 -2.880 45.599 1.00 32.96 724 ALA B CA 1
ATOM 8088 C C . ALA B 1 191 ? 27.476 -2.570 45.842 1.00 35.10 724 ALA B C 1
ATOM 8089 O O . ALA B 1 191 ? 26.990 -2.764 46.942 1.00 30.82 724 ALA B O 1
ATOM 8091 N N . GLN B 1 192 ? 26.789 -2.058 44.820 1.00 31.96 725 GLN B N 1
ATOM 8092 C CA . GLN B 1 192 ? 25.358 -1.872 44.907 1.00 29.56 725 GLN B CA 1
ATOM 8093 C C . GLN B 1 192 ? 24.590 -3.109 45.291 1.00 28.40 725 GLN B C 1
ATOM 8094 O O . GLN B 1 192 ? 23.743 -3.031 46.133 1.00 27.91 725 GLN B O 1
ATOM 8100 N N . SER B 1 193 ? 24.873 -4.255 44.677 1.00 30.16 726 SER B N 1
ATOM 8101 C CA . SER B 1 193 ? 24.155 -5.474 45.042 1.00 31.15 726 SER B CA 1
ATOM 8102 C C . SER B 1 193 ? 24.249 -5.862 46.518 1.00 33.50 726 SER B C 1
ATOM 8103 O O . SER B 1 193 ? 23.288 -6.412 47.074 1.00 32.53 726 SER B O 1
ATOM 8106 N N . THR B 1 194 ? 25.385 -5.582 47.142 1.00 32.70 727 THR B N 1
ATOM 8107 C CA . THR B 1 194 ? 25.545 -5.956 48.543 1.00 37.42 727 THR B CA 1
ATOM 8108 C C . THR B 1 194 ? 24.612 -5.180 49.485 1.00 34.54 727 THR B C 1
ATOM 8109 O O . THR B 1 194 ? 24.361 -5.654 50.587 1.00 36.57 727 THR B O 1
ATOM 8113 N N . THR B 1 195 ? 24.127 -4.021 49.050 1.00 33.43 728 THR B N 1
ATOM 8114 C CA . THR B 1 195 ? 23.023 -3.301 49.711 1.00 38.72 728 THR B CA 1
ATOM 8115 C C . THR B 1 195 ? 21.636 -3.738 49.237 1.00 40.49 728 THR B C 1
ATOM 8116 O O . THR B 1 195 ? 20.759 -4.151 50.056 1.00 38.55 728 THR B O 1
ATOM 8120 N N . THR B 1 196 ? 21.410 -3.623 47.919 1.00 33.90 729 THR B N 1
ATOM 8121 C CA . THR B 1 196 ? 20.059 -3.778 47.399 1.00 32.54 729 THR B CA 1
ATOM 8122 C C . THR B 1 196 ? 19.610 -5.232 47.411 1.00 30.57 729 THR B C 1
ATOM 8123 O O . THR B 1 196 ? 18.390 -5.484 47.317 1.00 32.70 729 THR B O 1
ATOM 8127 N N . ASN B 1 197 ? 20.569 -6.183 47.487 1.00 31.97 730 ASN B N 1
ATOM 8128 C CA . ASN B 1 197 ? 20.299 -7.635 47.334 1.00 29.46 730 ASN B CA 1
ATOM 8129 C C . ASN B 1 197 ? 19.778 -8.063 45.912 1.00 29.20 730 ASN B C 1
ATOM 8130 O O . ASN B 1 197 ? 19.107 -9.076 45.774 1.00 29.52 730 ASN B O 1
ATOM 8135 N N . LYS B 1 198 ? 20.044 -7.262 44.910 1.00 29.87 731 LYS B N 1
ATOM 8136 C CA . LYS B 1 198 ? 19.558 -7.473 43.560 1.00 32.16 731 LYS B CA 1
ATOM 8137 C C . LYS B 1 198 ? 20.833 -7.551 42.722 1.00 29.08 731 LYS B C 1
ATOM 8138 O O . LYS B 1 198 ? 21.713 -6.721 42.823 1.00 30.53 731 LYS B O 1
ATOM 8144 N N . TYR B 1 199 ? 20.943 -8.585 41.926 1.00 33.41 732 TYR B N 1
ATOM 8145 C CA . TYR B 1 199 ? 22.067 -8.755 41.027 1.00 34.30 732 TYR B CA 1
ATOM 8146 C C . TYR B 1 199 ? 21.880 -7.921 39.724 1.00 30.41 732 TYR B C 1
ATOM 8147 O O . TYR B 1 199 ? 20.782 -7.872 39.158 1.00 26.33 732 TYR B O 1
ATOM 8156 N N . TYR B 1 200 ? 22.954 -7.272 39.277 1.00 28.52 733 TYR B N 1
ATOM 8157 C CA . TYR B 1 200 ? 22.965 -6.447 38.092 1.00 26.47 733 TYR B CA 1
ATOM 8158 C C . TYR B 1 200 ? 23.826 -7.079 37.020 1.00 31.25 733 TYR B C 1
ATOM 8159 O O . TYR B 1 200 ? 24.893 -7.719 37.309 1.00 26.45 733 TYR B O 1
ATOM 8168 N N . GLU B 1 201 ? 23.339 -6.945 35.783 1.00 26.88 734 GLU B N 1
ATOM 8169 C CA . GLU B 1 201 ? 24.074 -7.457 34.664 1.00 25.41 734 GLU B CA 1
ATOM 8170 C C . GLU B 1 201 ? 25.062 -6.450 34.086 1.00 23.66 734 GLU B C 1
ATOM 8171 O O . GLU B 1 201 ? 24.877 -5.222 34.096 1.00 24.48 734 GLU B O 1
ATOM 8177 N N . LEU B 1 202 ? 26.159 -6.982 33.569 1.00 23.94 735 LEU B N 1
ATOM 8178 C CA . LEU B 1 202 ? 27.071 -6.181 32.763 1.00 22.05 735 LEU B CA 1
ATOM 8179 C C . LEU B 1 202 ? 27.466 -7.022 31.545 1.00 22.65 735 LEU B C 1
ATOM 8180 O O . LEU B 1 202 ? 27.851 -8.181 31.667 1.00 23.44 735 LEU B O 1
ATOM 8185 N N . ALA B 1 203 ? 27.300 -6.470 30.346 1.00 24.37 736 ALA B N 1
ATOM 8186 C CA . ALA B 1 203 ? 27.557 -7.244 29.122 1.00 22.72 736 ALA B CA 1
ATOM 8187 C C . ALA B 1 203 ? 28.138 -6.261 28.141 1.00 23.31 736 ALA B C 1
ATOM 8188 O O . ALA B 1 203 ? 28.129 -5.088 28.382 1.00 22.04 736 ALA B O 1
ATOM 8190 N N . ILE B 1 204 ? 28.719 -6.783 27.088 1.00 21.68 737 ILE B N 1
ATOM 8191 C CA . ILE B 1 204 ? 29.219 -5.981 26.017 1.00 24.10 737 ILE B CA 1
ATOM 8192 C C . ILE B 1 204 ? 28.629 -6.522 24.710 1.00 22.51 737 ILE B C 1
ATOM 8193 O O . ILE B 1 204 ? 28.317 -7.694 24.601 1.00 24.23 737 ILE B O 1
ATOM 8198 N N . ALA B 1 205 ? 28.479 -5.649 23.745 1.00 21.92 738 ALA B N 1
ATOM 8199 C CA . ALA B 1 205 ? 28.365 -6.069 22.327 1.00 23.82 738 ALA B CA 1
ATOM 8200 C C . ALA B 1 205 ? 29.803 -6.122 21.728 1.00 25.57 738 ALA B C 1
ATOM 8201 O O . ALA B 1 205 ? 30.517 -5.119 21.743 1.00 25.56 738 ALA B O 1
ATOM 8203 N N . ALA B 1 206 ? 30.199 -7.273 21.198 1.00 24.75 739 ALA B N 1
ATOM 8204 C CA . ALA B 1 206 ? 31.592 -7.485 20.774 1.00 25.87 739 ALA B CA 1
ATOM 8205 C C . ALA B 1 206 ? 31.682 -7.719 19.252 1.00 26.09 739 ALA B C 1
ATOM 8206 O O . ALA B 1 206 ? 30.792 -8.343 18.667 1.00 26.66 739 ALA B O 1
ATOM 8208 N N . GLY B 1 207 ? 32.741 -7.207 18.625 1.00 28.70 740 GLY B N 1
ATOM 8209 C CA . GLY B 1 207 ? 32.958 -7.364 17.186 1.00 28.15 740 GLY B CA 1
ATOM 8210 C C . GLY B 1 207 ? 33.280 -8.795 16.834 1.00 28.92 740 GLY B C 1
ATOM 8211 O O . GLY B 1 207 ? 33.919 -9.517 17.612 1.00 30.10 740 GLY B O 1
ATOM 8212 N N . ALA B 1 208 ? 32.871 -9.202 15.644 1.00 26.87 741 ALA B N 1
ATOM 8213 C CA . ALA B 1 208 ? 33.124 -10.537 15.153 1.00 30.09 741 ALA B CA 1
ATOM 8214 C C . ALA B 1 208 ? 34.541 -10.747 14.585 1.00 31.82 741 ALA B C 1
ATOM 8215 O O . ALA B 1 208 ? 34.974 -11.881 14.427 1.00 33.05 741 ALA B O 1
ATOM 8217 N N . SER B 1 209 ? 35.261 -9.684 14.260 1.00 31.84 742 SER B N 1
ATOM 8218 C CA . SER B 1 209 ? 36.518 -9.837 13.560 1.00 32.57 742 SER B CA 1
ATOM 8219 C C . SER B 1 209 ? 37.677 -10.261 14.477 1.00 34.45 742 SER B C 1
ATOM 8220 O O . SER B 1 209 ? 37.684 -10.033 15.702 1.00 29.30 742 SER B O 1
ATOM 8223 N N . LYS B 1 210 ? 38.678 -10.862 13.854 1.00 36.53 743 LYS B N 1
ATOM 8224 C CA . LYS B 1 210 ? 39.954 -11.147 14.526 1.00 34.52 743 LYS B CA 1
ATOM 8225 C C . LYS B 1 210 ? 40.575 -9.839 14.915 1.00 34.12 743 LYS B C 1
ATOM 8226 O O . LYS B 1 210 ? 41.296 -9.788 15.891 1.00 39.13 743 LYS B O 1
ATOM 8232 N N . THR B 1 211 ? 40.337 -8.784 14.154 1.00 29.65 744 THR B N 1
ATOM 8233 C CA . THR B 1 211 ? 40.768 -7.457 14.591 1.00 37.49 744 THR B CA 1
ATOM 8234 C C . THR B 1 211 ? 40.189 -6.998 15.929 1.00 37.21 744 THR B C 1
ATOM 8235 O O . THR B 1 211 ? 40.917 -6.365 16.735 1.00 42.29 744 THR B O 1
ATOM 8239 N N . TYR B 1 212 ? 38.884 -7.231 16.143 1.00 32.77 745 TYR B N 1
ATOM 8240 C CA . TYR B 1 212 ? 38.263 -6.910 17.416 1.00 26.88 745 TYR B CA 1
ATOM 8241 C C . TYR B 1 212 ? 38.952 -7.682 18.509 1.00 25.57 745 TYR B C 1
ATOM 8242 O O . TYR B 1 212 ? 39.263 -7.109 19.511 1.00 27.43 745 TYR B O 1
ATOM 8251 N N . THR B 1 213 ? 39.156 -8.988 18.316 1.00 28.09 746 THR B N 1
ATOM 8252 C CA . THR B 1 213 ? 39.583 -9.804 19.404 1.00 30.66 746 THR B CA 1
ATOM 8253 C C . THR B 1 213 ? 41.040 -9.461 19.693 1.00 37.24 746 THR B C 1
ATOM 8254 O O . THR B 1 213 ? 41.488 -9.725 20.781 1.00 39.73 746 THR B O 1
ATOM 8258 N N . ASP B 1 214 ? 41.737 -8.791 18.775 1.00 35.63 747 ASP B N 1
ATOM 8259 C CA . ASP B 1 214 ? 43.102 -8.323 19.052 1.00 38.43 747 ASP B CA 1
ATOM 8260 C C . ASP B 1 214 ? 43.092 -7.063 19.832 1.00 38.18 747 ASP B C 1
ATOM 8261 O O . ASP B 1 214 ? 44.111 -6.726 20.400 1.00 38.64 747 ASP B O 1
ATOM 8266 N N . SER B 1 215 ? 41.993 -6.315 19.789 1.00 32.83 748 SER B N 1
ATOM 8267 C CA . SER B 1 215 ? 41.909 -5.024 20.433 1.00 37.41 748 SER B CA 1
ATOM 8268 C C . SER B 1 215 ? 41.360 -5.067 21.863 1.00 34.02 748 SER B C 1
ATOM 8269 O O . SER B 1 215 ? 41.226 -4.026 22.484 1.00 35.79 748 SER B O 1
ATOM 8272 N N . VAL B 1 216 ? 41.016 -6.255 22.366 1.00 30.51 749 VAL B N 1
ATOM 8273 C CA . VAL B 1 216 ? 40.419 -6.333 23.667 1.00 29.82 749 VAL B CA 1
ATOM 8274 C C . VAL B 1 216 ? 41.047 -7.460 24.411 1.00 30.14 749 VAL B C 1
ATOM 8275 O O . VAL B 1 216 ? 41.494 -8.443 23.809 1.00 26.87 749 VAL B O 1
ATOM 8279 N N . GLU B 1 217 ? 41.030 -7.372 25.737 1.00 29.56 750 GLU B N 1
ATOM 8280 C CA . GLU B 1 217 ? 41.576 -8.475 26.509 1.00 33.37 750 GLU B CA 1
ATOM 8281 C C . GLU B 1 217 ? 40.545 -9.480 27.011 1.00 33.94 750 GLU B C 1
ATOM 8282 O O . GLU B 1 217 ? 40.058 -9.349 28.130 1.00 29.87 750 GLU B O 1
ATOM 8288 N N . LEU B 1 218 ? 40.303 -10.531 26.238 1.00 30.43 751 LEU B N 1
ATOM 8289 C CA . LEU B 1 218 ? 39.088 -11.339 26.420 1.00 31.17 751 LEU B CA 1
ATOM 8290 C C . LEU B 1 218 ? 39.131 -12.151 27.722 1.00 33.52 751 LEU B C 1
ATOM 8291 O O . LEU B 1 218 ? 38.125 -12.160 28.485 1.00 29.64 751 LEU B O 1
ATOM 8296 N N . THR B 1 219 ? 40.283 -12.794 27.982 1.00 35.08 752 THR B N 1
ATOM 8297 C CA . THR B 1 219 ? 40.516 -13.538 29.246 1.00 33.91 752 THR B CA 1
ATOM 8298 C C . THR B 1 219 ? 40.423 -12.614 30.448 1.00 32.17 752 THR B C 1
ATOM 8299 O O . THR B 1 219 ? 39.969 -13.020 31.521 1.00 36.80 752 THR B O 1
ATOM 8303 N N . LYS B 1 220 ? 40.812 -11.369 30.299 1.00 30.65 753 LYS B N 1
ATOM 8304 C CA . LYS B 1 220 ? 40.739 -10.444 31.445 1.00 35.27 753 LYS B CA 1
ATOM 8305 C C . LYS B 1 220 ? 39.376 -9.871 31.705 1.00 35.69 753 LYS B C 1
ATOM 8306 O O . LYS B 1 220 ? 39.050 -9.649 32.845 1.00 35.52 753 LYS B O 1
ATOM 8312 N N . ILE B 1 221 ? 38.605 -9.584 30.645 1.00 35.57 754 ILE B N 1
ATOM 8313 C CA . ILE B 1 221 ? 37.297 -8.962 30.807 1.00 28.63 754 ILE B CA 1
ATOM 8314 C C . ILE B 1 221 ? 36.181 -9.956 31.039 1.00 25.52 754 ILE B C 1
ATOM 8315 O O . ILE B 1 221 ? 35.158 -9.569 31.506 1.00 23.62 754 ILE B O 1
ATOM 8320 N N . THR B 1 222 ? 36.365 -11.228 30.714 1.00 27.43 755 THR B N 1
ATOM 8321 C CA . THR B 1 222 ? 35.249 -12.149 30.649 1.00 29.34 755 THR B CA 1
ATOM 8322 C C . THR B 1 222 ? 34.675 -12.375 32.067 1.00 31.30 755 THR B C 1
ATOM 8323 O O . THR B 1 222 ? 33.457 -12.438 32.222 1.00 26.56 755 THR B O 1
ATOM 8327 N N . PRO B 1 223 ? 35.546 -12.480 33.103 1.00 30.76 756 PRO B N 1
ATOM 8328 C CA . PRO B 1 223 ? 35.038 -12.572 34.472 1.00 30.06 756 PRO B CA 1
ATOM 8329 C C . PRO B 1 223 ? 34.167 -11.385 34.907 1.00 27.56 756 PRO B C 1
ATOM 8330 O O . PRO B 1 223 ? 33.303 -11.600 35.723 1.00 32.67 756 PRO B O 1
ATOM 8334 N N . TYR B 1 224 ? 34.337 -10.178 34.365 1.00 25.38 757 TYR B N 1
ATOM 8335 C CA . TYR B 1 224 ? 33.409 -9.071 34.729 1.00 23.73 757 TYR B CA 1
ATOM 8336 C C . TYR B 1 224 ? 32.037 -9.135 34.056 1.00 26.00 757 TYR B C 1
ATOM 8337 O O . TYR B 1 224 ? 31.136 -8.307 34.405 1.00 25.87 757 TYR B O 1
ATOM 8346 N N . LEU B 1 225 ? 31.867 -10.058 33.100 1.00 21.86 758 LEU B N 1
ATOM 8347 C CA . LEU B 1 225 ? 30.694 -9.985 32.232 1.00 23.85 758 LEU B CA 1
ATOM 8348 C C . LEU B 1 225 ? 29.806 -11.129 32.445 1.00 20.90 758 LEU B C 1
ATOM 8349 O O . LEU B 1 225 ? 30.247 -12.249 32.582 1.00 25.40 758 LEU B O 1
ATOM 8354 N N . ASP B 1 226 ? 28.520 -10.871 32.395 1.00 21.04 759 ASP B N 1
ATOM 8355 C CA . ASP B 1 226 ? 27.568 -11.950 32.315 1.00 20.74 759 ASP B CA 1
ATOM 8356 C C . ASP B 1 226 ? 27.536 -12.649 30.990 1.00 22.42 759 ASP B C 1
ATOM 8357 O O . ASP B 1 226 ? 27.338 -13.876 30.869 1.00 23.82 759 ASP B O 1
ATOM 8362 N N . TYR B 1 227 ? 27.719 -11.881 29.949 1.00 22.12 760 TYR B N 1
ATOM 8363 C CA A TYR B 1 227 ? 27.473 -12.346 28.592 0.50 23.18 760 TYR B CA 1
ATOM 8364 C CA B TYR B 1 227 ? 27.799 -12.487 28.655 0.50 22.01 760 TYR B CA 1
ATOM 8365 C C . TYR B 1 227 ? 28.246 -11.453 27.656 1.00 20.82 760 TYR B C 1
ATOM 8366 O O . TYR B 1 227 ? 28.363 -10.268 27.945 1.00 21.09 760 TYR B O 1
ATOM 8383 N N . ILE B 1 228 ? 28.626 -11.985 26.522 1.00 24.44 761 ILE B N 1
ATOM 8384 C CA . ILE B 1 228 ? 29.170 -11.228 25.413 1.00 24.28 761 ILE B CA 1
ATOM 8385 C C . ILE B 1 228 ? 28.220 -11.445 24.264 1.00 22.40 761 ILE B C 1
ATOM 8386 O O . ILE B 1 228 ? 28.072 -12.573 23.795 1.00 22.61 761 ILE B O 1
ATOM 8391 N N . ASN B 1 229 ? 27.642 -10.358 23.774 1.00 23.26 762 ASN B N 1
ATOM 8392 C CA . ASN B 1 229 ? 26.770 -10.405 22.594 1.00 20.92 762 ASN B CA 1
ATOM 8393 C C . ASN B 1 229 ? 27.638 -10.297 21.347 1.00 19.84 762 ASN B C 1
ATOM 8394 O O . ASN B 1 229 ? 28.178 -9.265 21.075 1.00 21.97 762 ASN B O 1
ATOM 8399 N N . LEU B 1 230 ? 27.757 -11.374 20.589 1.00 19.92 763 LEU B N 1
ATOM 8400 C CA . LEU B 1 230 ? 28.586 -11.401 19.401 1.00 21.36 763 LEU B CA 1
ATOM 8401 C C . LEU B 1 230 ? 27.807 -10.700 18.275 1.00 21.35 763 LEU B C 1
ATOM 8402 O O . LEU B 1 230 ? 26.697 -11.093 17.916 1.00 17.64 763 LEU B O 1
ATOM 8407 N N . MET B 1 231 ? 28.349 -9.615 17.753 1.00 22.90 764 MET B N 1
ATOM 8408 C CA . MET B 1 231 ? 27.712 -9.005 16.613 1.00 24.98 764 MET B CA 1
ATOM 8409 C C . MET B 1 231 ? 27.959 -9.770 15.310 1.00 22.94 764 MET B C 1
ATOM 8410 O O . MET B 1 231 ? 28.678 -9.243 14.409 1.00 28.60 764 MET B O 1
ATOM 8415 N N . THR B 1 232 ? 27.357 -10.966 15.171 1.00 18.36 765 THR B N 1
ATOM 8416 C CA . THR B 1 232 ? 27.482 -11.812 14.020 1.00 18.93 765 THR B CA 1
ATOM 8417 C C . THR B 1 232 ? 26.523 -11.403 12.935 1.00 17.06 765 THR B C 1
ATOM 8418 O O . THR B 1 232 ? 25.697 -12.191 12.487 1.00 18.59 765 THR B O 1
ATOM 8422 N N . TYR B 1 233 ? 26.597 -10.134 12.559 1.00 16.98 766 TYR B N 1
ATOM 8423 C CA . TYR B 1 233 ? 25.826 -9.591 11.443 1.00 17.79 766 TYR B CA 1
ATOM 8424 C C . TYR B 1 233 ? 26.659 -8.442 10.855 1.00 18.73 766 TYR B C 1
ATOM 8425 O O . TYR B 1 233 ? 27.672 -8.105 11.414 1.00 17.55 766 TYR B O 1
ATOM 8434 N N . ASP B 1 234 ? 26.226 -7.854 9.726 1.00 19.72 767 ASP B N 1
ATOM 8435 C CA . ASP B 1 234 ? 27.106 -6.997 8.909 1.00 21.33 767 ASP B CA 1
ATOM 8436 C C . ASP B 1 234 ? 28.466 -7.614 8.709 1.00 19.03 767 ASP B C 1
ATOM 8437 O O . ASP B 1 234 ? 29.451 -6.903 8.602 1.00 19.55 767 ASP B O 1
ATOM 8442 N N . LEU B 1 235 ? 28.506 -8.934 8.569 1.00 18.55 768 LEU B N 1
ATOM 8443 C CA . LEU B 1 235 ? 29.768 -9.592 8.384 1.00 18.95 768 LEU B CA 1
ATOM 8444 C C . LEU B 1 235 ? 30.341 -9.312 6.964 1.00 20.66 768 LEU B C 1
ATOM 8445 O O . LEU B 1 235 ? 31.533 -9.388 6.772 1.00 19.15 768 LEU B O 1
ATOM 8450 N N . HIS B 1 236 ? 29.452 -9.077 6.014 1.00 20.96 769 HIS B N 1
ATOM 8451 C CA . HIS B 1 236 ? 29.741 -8.677 4.625 1.00 22.02 769 HIS B CA 1
ATOM 8452 C C . HIS B 1 236 ? 28.636 -7.690 4.261 1.00 22.22 769 HIS B C 1
ATOM 8453 O O . HIS B 1 236 ? 27.579 -7.651 4.865 1.00 20.78 769 HIS B O 1
ATOM 8460 N N . GLY B 1 237 ? 28.900 -6.891 3.261 1.00 19.46 770 GLY B N 1
ATOM 8461 C CA . GLY B 1 237 ? 28.033 -5.725 2.980 1.00 20.57 770 GLY B CA 1
ATOM 8462 C C . GLY B 1 237 ? 28.472 -5.130 1.666 1.00 21.82 770 GLY B C 1
ATOM 8463 O O . GLY B 1 237 ? 29.459 -5.581 1.070 1.00 17.15 770 GLY B O 1
ATOM 8464 N N . GLY B 1 238 ? 27.738 -4.123 1.225 1.00 23.31 771 GLY B N 1
ATOM 8465 C CA . GLY B 1 238 ? 27.986 -3.511 -0.068 1.00 24.14 771 GLY B CA 1
ATOM 8466 C C . GLY B 1 238 ? 29.349 -2.837 -0.187 1.00 25.49 771 GLY B C 1
ATOM 8467 O O . GLY B 1 238 ? 29.729 -2.457 -1.285 1.00 26.70 771 GLY B O 1
ATOM 8468 N N . TRP B 1 239 ? 30.009 -2.592 0.949 1.00 24.69 772 TRP B N 1
ATOM 8469 C CA . TRP B 1 239 ? 31.453 -2.240 0.983 1.00 25.56 772 TRP B CA 1
ATOM 8470 C C . TRP B 1 239 ? 32.378 -3.316 0.342 1.00 25.38 772 TRP B C 1
ATOM 8471 O O . TRP B 1 239 ? 33.495 -3.006 -0.057 1.00 22.47 772 TRP B O 1
ATOM 8482 N N . ASP B 1 240 ? 31.945 -4.576 0.284 1.00 22.62 773 ASP B N 1
ATOM 8483 C CA . ASP B 1 240 ? 32.720 -5.628 -0.298 1.00 23.54 773 ASP B CA 1
ATOM 8484 C C . ASP B 1 240 ? 32.460 -5.678 -1.819 1.00 22.96 773 ASP B C 1
ATOM 8485 O O . ASP B 1 240 ? 31.324 -5.533 -2.290 1.00 21.43 773 ASP B O 1
ATOM 8490 N N . PRO B 1 241 ? 33.502 -5.988 -2.583 1.00 25.74 774 PRO B N 1
ATOM 8491 C CA . PRO B 1 241 ? 33.332 -5.929 -4.050 1.00 27.83 774 PRO B CA 1
ATOM 8492 C C . PRO B 1 241 ? 32.561 -7.144 -4.629 1.00 27.09 774 PRO B C 1
ATOM 8493 O O . PRO B 1 241 ? 32.219 -7.140 -5.796 1.00 24.78 774 PRO B O 1
ATOM 8497 N N . ALA B 1 242 ? 32.425 -8.221 -3.853 1.00 27.97 775 ALA B N 1
ATOM 8498 C CA . ALA B 1 242 ? 31.503 -9.314 -4.231 1.00 26.36 775 ALA B CA 1
ATOM 8499 C C . ALA B 1 242 ? 30.420 -9.555 -3.143 1.00 22.25 775 ALA B C 1
ATOM 8500 O O . ALA B 1 242 ? 30.637 -9.237 -1.978 1.00 24.18 775 ALA B O 1
ATOM 8502 N N . THR B 1 243 ? 29.272 -10.091 -3.570 1.00 19.00 776 THR B N 1
ATOM 8503 C CA . THR B 1 243 ? 28.165 -10.377 -2.683 1.00 18.59 776 THR B CA 1
ATOM 8504 C C . THR B 1 243 ? 28.439 -11.625 -1.830 1.00 20.44 776 THR B C 1
ATOM 8505 O O . THR B 1 243 ? 29.170 -12.567 -2.219 1.00 18.63 776 THR B O 1
ATOM 8509 N N . SER B 1 244 ? 27.907 -11.573 -0.618 1.00 17.15 777 SER B N 1
ATOM 8510 C CA . SER B 1 244 ? 27.984 -12.647 0.352 1.00 18.34 777 SER B CA 1
ATOM 8511 C C . SER B 1 244 ? 26.874 -12.514 1.416 1.00 16.09 777 SER B C 1
ATOM 8512 O O . SER B 1 244 ? 26.006 -11.623 1.365 1.00 17.37 777 SER B O 1
ATOM 8515 N N . HIS B 1 245 ? 26.893 -13.414 2.358 1.00 16.83 778 HIS B N 1
ATOM 8516 C CA . HIS B 1 245 ? 25.919 -13.442 3.459 1.00 16.61 778 HIS B CA 1
ATOM 8517 C C . HIS B 1 245 ? 26.378 -12.568 4.568 1.00 16.35 778 HIS B C 1
ATOM 8518 O O . HIS B 1 245 ? 27.577 -12.563 4.956 1.00 19.13 778 HIS B O 1
ATOM 8525 N N . HIS B 1 246 ? 25.470 -11.815 5.139 1.00 16.01 779 HIS B N 1
ATOM 8526 C CA . HIS B 1 246 ? 25.884 -10.953 6.203 1.00 15.91 779 HIS B CA 1
ATOM 8527 C C . HIS B 1 246 ? 25.728 -11.447 7.611 1.00 15.89 779 HIS B C 1
ATOM 8528 O O . HIS B 1 246 ? 26.355 -10.921 8.508 1.00 16.99 779 HIS B O 1
ATOM 8535 N N . THR B 1 247 ? 24.903 -12.440 7.820 1.00 18.62 780 THR B N 1
ATOM 8536 C CA . THR B 1 247 ? 24.669 -12.970 9.144 1.00 18.52 780 THR B CA 1
ATOM 8537 C C . THR B 1 247 ? 24.461 -14.470 9.093 1.00 20.52 780 THR B C 1
ATOM 8538 O O . THR B 1 247 ? 23.619 -14.991 9.805 1.00 22.15 780 THR B O 1
ATOM 8542 N N . ALA B 1 248 ? 25.220 -15.159 8.249 1.00 19.53 781 ALA B N 1
ATOM 8543 C CA . ALA B 1 248 ? 25.073 -16.621 8.083 1.00 19.34 781 ALA B CA 1
ATOM 8544 C C . ALA B 1 248 ? 25.596 -17.468 9.249 1.00 18.40 781 ALA B C 1
ATOM 8545 O O . ALA B 1 248 ? 26.505 -17.042 9.979 1.00 17.92 781 ALA B O 1
ATOM 8547 N N . VAL B 1 249 ? 24.959 -18.608 9.452 1.00 19.37 782 VAL B N 1
ATOM 8548 C CA . VAL B 1 249 ? 25.325 -19.491 10.524 1.00 21.23 782 VAL B CA 1
ATOM 8549 C C . VAL B 1 249 ? 26.715 -20.167 10.253 1.00 21.43 782 VAL B C 1
ATOM 8550 O O . VAL B 1 249 ? 27.543 -20.201 11.163 1.00 19.06 782 VAL B O 1
ATOM 8554 N N . TYR B 1 250 ? 26.942 -20.643 9.037 1.00 22.14 783 TYR B N 1
ATOM 8555 C CA . TYR B 1 250 ? 28.180 -21.381 8.645 1.00 24.34 783 TYR B CA 1
ATOM 8556 C C . TYR B 1 250 ? 28.841 -20.714 7.485 1.00 24.39 783 TYR B C 1
ATOM 8557 O O . TYR B 1 250 ? 28.166 -20.075 6.669 1.00 24.56 783 TYR B O 1
ATOM 8566 N N . SER B 1 251 ? 30.160 -20.895 7.386 1.00 26.03 784 SER B N 1
ATOM 8567 C CA . SER B 1 251 ? 30.976 -20.254 6.374 1.00 26.54 784 SER B CA 1
ATOM 8568 C C . SER B 1 251 ? 30.909 -21.231 5.160 1.00 29.65 784 SER B C 1
ATOM 8569 O O . SER B 1 251 ? 31.263 -22.358 5.267 1.00 27.15 784 SER B O 1
ATOM 8572 N N . ALA B 1 252 ? 30.374 -20.811 4.031 1.00 32.51 785 ALA B N 1
ATOM 8573 C CA . ALA B 1 252 ? 30.266 -21.749 2.891 1.00 40.30 785 ALA B CA 1
ATOM 8574 C C . ALA B 1 252 ? 31.482 -21.624 1.948 1.00 41.53 785 ALA B C 1
ATOM 8575 O O . ALA B 1 252 ? 31.760 -22.536 1.184 1.00 45.99 785 ALA B O 1
ATOM 8577 N N . THR B 1 253 ? 32.184 -20.488 2.016 1.00 47.64 786 THR B N 1
ATOM 8578 C CA . THR B 1 253 ? 33.408 -20.289 1.246 1.00 50.92 786 THR B CA 1
ATOM 8579 C C . THR B 1 253 ? 34.504 -19.915 2.241 1.00 52.15 786 THR B C 1
ATOM 8580 O O . THR B 1 253 ? 34.273 -19.829 3.470 1.00 41.71 786 THR B O 1
ATOM 8584 N N . ASN B 1 254 ? 35.697 -19.724 1.689 1.00 51.96 787 ASN B N 1
ATOM 8585 C CA . ASN B 1 254 ? 36.924 -19.680 2.465 1.00 52.61 787 ASN B CA 1
ATOM 8586 C C . ASN B 1 254 ? 37.006 -18.429 3.302 1.00 42.90 787 ASN B C 1
ATOM 8587 O O . ASN B 1 254 ? 37.308 -18.493 4.485 1.00 45.14 787 ASN B O 1
ATOM 8592 N N . ASN B 1 255 ? 36.704 -17.296 2.678 1.00 38.72 788 ASN B N 1
ATOM 8593 C CA . ASN B 1 255 ? 36.739 -16.013 3.349 1.00 42.40 788 ASN B CA 1
ATOM 8594 C C . ASN B 1 255 ? 35.359 -15.471 3.762 1.00 37.34 788 ASN B C 1
ATOM 8595 O O . ASN B 1 255 ? 35.233 -14.281 4.070 1.00 35.46 788 ASN B O 1
ATOM 8600 N N . GLN B 1 256 ? 34.341 -16.326 3.753 1.00 29.93 789 GLN B N 1
ATOM 8601 C CA . GLN B 1 256 ? 33.062 -15.935 4.324 1.00 28.82 789 GLN B CA 1
ATOM 8602 C C . GLN B 1 256 ? 33.064 -16.038 5.851 1.00 25.39 789 GLN B C 1
ATOM 8603 O O . GLN B 1 256 ? 33.220 -17.091 6.365 1.00 29.26 789 GLN B O 1
ATOM 8609 N N . LEU B 1 257 ? 32.881 -14.937 6.560 1.00 28.18 790 LEU B N 1
ATOM 8610 C CA . LEU B 1 257 ? 32.619 -14.944 7.982 1.00 28.28 790 LEU B CA 1
ATOM 8611 C C . LEU B 1 257 ? 31.199 -15.420 8.255 1.00 26.52 790 LEU B C 1
ATOM 8612 O O . LEU B 1 257 ? 30.322 -15.335 7.404 1.00 22.22 790 LEU B O 1
ATOM 8617 N N . SER B 1 258 ? 31.031 -15.965 9.460 1.00 24.88 791 SER B N 1
ATOM 8618 C CA . SER B 1 258 ? 29.767 -16.568 9.904 1.00 22.67 791 SER B CA 1
ATOM 8619 C C . SER B 1 258 ? 29.717 -16.582 11.410 1.00 22.31 791 SER B C 1
ATOM 8620 O O . SER B 1 258 ? 30.723 -16.266 12.090 1.00 22.95 791 SER B O 1
ATOM 8623 N N . VAL B 1 259 ? 28.583 -16.999 11.929 1.00 20.27 792 VAL B N 1
ATOM 8624 C CA . VAL B 1 259 ? 28.426 -17.191 13.345 1.00 22.04 792 VAL B CA 1
ATOM 8625 C C . VAL B 1 259 ? 29.477 -18.188 13.764 1.00 21.04 792 VAL B C 1
ATOM 8626 O O . VAL B 1 259 ? 30.176 -17.907 14.698 1.00 19.59 792 VAL B O 1
ATOM 8630 N N . ASP B 1 260 ? 29.543 -19.334 13.076 1.00 24.69 793 ASP B N 1
ATOM 8631 C CA . ASP B 1 260 ? 30.487 -20.455 13.393 1.00 25.19 793 ASP B CA 1
ATOM 8632 C C . ASP B 1 260 ? 31.942 -20.041 13.404 1.00 24.73 793 ASP B C 1
ATOM 8633 O O . ASP B 1 260 ? 32.666 -20.270 14.407 1.00 27.37 793 ASP B O 1
ATOM 8638 N N . SER B 1 261 ? 32.394 -19.448 12.311 1.00 25.25 794 SER B N 1
ATOM 8639 C CA . SER B 1 261 ? 33.716 -18.777 12.336 1.00 26.00 794 SER B CA 1
ATOM 8640 C C . SER B 1 261 ? 33.964 -17.843 13.548 1.00 22.96 794 SER B C 1
ATOM 8641 O O . SER B 1 261 ? 35.048 -17.902 14.114 1.00 23.58 794 SER B O 1
ATOM 8644 N N . THR B 1 262 ? 33.000 -17.045 13.988 1.00 21.78 795 THR B N 1
ATOM 8645 C CA . THR B 1 262 ? 33.191 -16.055 15.069 1.00 22.77 795 THR B CA 1
ATOM 8646 C C . THR B 1 262 ? 33.196 -16.721 16.396 1.00 25.52 795 THR B C 1
ATOM 8647 O O . THR B 1 262 ? 33.964 -16.332 17.292 1.00 26.97 795 THR B O 1
ATOM 8651 N N . VAL B 1 263 ? 32.301 -17.697 16.563 1.00 24.63 796 VAL B N 1
ATOM 8652 C CA . VAL B 1 263 ? 32.167 -18.376 17.824 1.00 25.36 796 VAL B CA 1
ATOM 8653 C C . VAL B 1 263 ? 33.488 -19.149 18.048 1.00 28.93 796 VAL B C 1
ATOM 8654 O O . VAL B 1 263 ? 34.014 -19.128 19.154 1.00 27.12 796 VAL B O 1
ATOM 8658 N N . LYS B 1 264 ? 33.958 -19.807 16.982 1.00 28.61 797 LYS B N 1
ATOM 8659 C CA . LYS B 1 264 ? 35.222 -20.538 16.982 1.00 29.15 797 LYS B CA 1
ATOM 8660 C C . LYS B 1 264 ? 36.340 -19.628 17.318 1.00 26.56 797 LYS B C 1
ATOM 8661 O O . LYS B 1 264 ? 37.169 -20.002 18.076 1.00 26.59 797 LYS B O 1
ATOM 8667 N N . LEU B 1 265 ? 36.337 -18.405 16.810 1.00 27.75 798 LEU B N 1
ATOM 8668 C CA . LEU B 1 265 ? 37.356 -17.462 17.151 1.00 27.82 798 LEU B CA 1
ATOM 8669 C C . LEU B 1 265 ? 37.355 -17.143 18.646 1.00 28.84 798 LEU B C 1
ATOM 8670 O O . LEU B 1 265 ? 38.418 -17.149 19.271 1.00 28.60 798 LEU B O 1
ATOM 8675 N N . TYR B 1 266 ? 36.171 -16.938 19.226 1.00 27.54 799 TYR B N 1
ATOM 8676 C CA . TYR B 1 266 ? 36.059 -16.585 20.651 1.00 24.97 799 TYR B CA 1
ATOM 8677 C C . TYR B 1 266 ? 36.330 -17.735 21.577 1.00 27.76 799 TYR B C 1
ATOM 8678 O O . TYR B 1 266 ? 36.948 -17.509 22.638 1.00 30.40 799 TYR B O 1
ATOM 8687 N N . LEU B 1 267 ? 35.885 -18.952 21.203 1.00 27.53 800 LEU B N 1
ATOM 8688 C CA . LEU B 1 267 ? 36.150 -20.134 22.002 1.00 30.55 800 LEU B CA 1
ATOM 8689 C C . LEU B 1 267 ? 37.676 -20.372 22.037 1.00 39.65 800 LEU B C 1
ATOM 8690 O O . LEU B 1 267 ? 38.233 -20.748 23.080 1.00 38.56 800 LEU B O 1
ATOM 8695 N N . ASN B 1 268 ? 38.325 -20.125 20.891 1.00 38.52 801 ASN B N 1
ATOM 8696 C CA . ASN B 1 268 ? 39.788 -20.144 20.768 1.00 42.19 801 ASN B CA 1
ATOM 8697 C C . ASN B 1 268 ? 40.603 -19.152 21.573 1.00 41.88 801 ASN B C 1
ATOM 8698 O O . ASN B 1 268 ? 41.795 -19.345 21.710 1.00 38.96 801 ASN B O 1
ATOM 8703 N N . ASN B 1 269 ? 39.987 -18.056 21.999 1.00 38.32 802 ASN B N 1
ATOM 8704 C CA . ASN B 1 269 ? 40.639 -17.059 22.817 1.00 41.55 802 ASN B CA 1
ATOM 8705 C C . ASN B 1 269 ? 40.317 -17.234 24.298 1.00 37.33 802 ASN B C 1
ATOM 8706 O O . ASN B 1 269 ? 40.531 -16.300 25.071 1.00 37.59 802 ASN B O 1
ATOM 8711 N N . GLY B 1 270 ? 39.779 -18.396 24.664 1.00 35.55 803 GLY B N 1
ATOM 8712 C CA . GLY B 1 270 ? 39.412 -18.700 26.047 1.00 39.40 803 GLY B CA 1
ATOM 8713 C C . GLY B 1 270 ? 38.017 -18.272 26.541 1.00 37.12 803 GLY B C 1
ATOM 8714 O O . GLY B 1 270 ? 37.741 -18.427 27.722 1.00 36.80 803 GLY B O 1
ATOM 8715 N N . VAL B 1 271 ? 37.110 -17.768 25.691 1.00 31.63 804 VAL B N 1
ATOM 8716 C CA . VAL B 1 271 ? 35.759 -17.438 26.181 1.00 28.49 804 VAL B CA 1
ATOM 8717 C C . VAL B 1 271 ? 34.895 -18.689 26.371 1.00 26.44 804 VAL B C 1
ATOM 8718 O O . VAL B 1 271 ? 34.760 -19.528 25.473 1.00 32.34 804 VAL B O 1
ATOM 8722 N N . PRO B 1 272 ? 34.302 -18.846 27.548 1.00 25.28 805 PRO B N 1
ATOM 8723 C CA . PRO B 1 272 ? 33.426 -19.985 27.740 1.00 26.74 805 PRO B CA 1
ATOM 8724 C C . PRO B 1 272 ? 32.177 -19.946 26.853 1.00 26.56 805 PRO B C 1
ATOM 8725 O O . PRO B 1 272 ? 31.580 -18.915 26.711 1.00 26.50 805 PRO B O 1
ATOM 8729 N N . ALA B 1 273 ? 31.786 -21.098 26.319 1.00 28.74 806 ALA B N 1
ATOM 8730 C CA . ALA B 1 273 ? 30.603 -21.214 25.448 1.00 28.91 806 ALA B CA 1
ATOM 8731 C C . ALA B 1 273 ? 29.426 -20.547 26.103 1.00 30.60 806 ALA B C 1
ATOM 8732 O O . ALA B 1 273 ? 28.624 -19.872 25.448 1.00 27.00 806 ALA B O 1
ATOM 8734 N N . GLU B 1 274 ? 29.307 -20.743 27.425 1.00 26.91 807 GLU B N 1
ATOM 8735 C CA . GLU B 1 274 ? 28.089 -20.418 28.101 1.00 30.72 807 GLU B CA 1
ATOM 8736 C C . GLU B 1 274 ? 27.954 -18.933 28.337 1.00 24.21 807 GLU B C 1
ATOM 8737 O O . GLU B 1 274 ? 26.935 -18.528 28.828 1.00 25.70 807 GLU B O 1
ATOM 8743 N N . LYS B 1 275 ? 28.939 -18.114 27.956 1.00 24.45 808 LYS B N 1
ATOM 8744 C CA . LYS B 1 275 ? 28.803 -16.651 27.995 1.00 24.08 808 LYS B CA 1
ATOM 8745 C C . LYS B 1 275 ? 28.734 -15.978 26.579 1.00 23.27 808 LYS B C 1
ATOM 8746 O O . LYS B 1 275 ? 28.809 -14.716 26.448 1.00 25.69 808 LYS B O 1
ATOM 8752 N N . LEU B 1 276 ? 28.714 -16.792 25.537 1.00 23.27 809 LEU B N 1
ATOM 8753 C CA . LEU B 1 276 ? 28.626 -16.280 24.167 1.00 22.48 809 LEU B CA 1
ATOM 8754 C C . LEU B 1 276 ? 27.165 -16.261 23.668 1.00 22.36 809 LEU B C 1
ATOM 8755 O O . LEU B 1 276 ? 26.506 -17.301 23.611 1.00 20.64 809 LEU B O 1
ATOM 8760 N N . MET B 1 277 ? 26.699 -15.065 23.309 1.00 23.39 810 MET B N 1
ATOM 8761 C CA . MET B 1 277 ? 25.420 -14.853 22.618 1.00 24.03 810 MET B CA 1
ATOM 8762 C C . MET B 1 277 ? 25.710 -14.690 21.126 1.00 21.31 810 MET B C 1
ATOM 8763 O O . MET B 1 277 ? 26.610 -13.917 20.741 1.00 21.94 810 MET B O 1
ATOM 8768 N N . VAL B 1 278 ? 24.989 -15.478 20.358 1.00 21.39 811 VAL B N 1
ATOM 8769 C CA . VAL B 1 278 ? 24.978 -15.423 18.874 1.00 21.66 811 VAL B CA 1
ATOM 8770 C C . VAL B 1 278 ? 24.011 -14.286 18.454 1.00 21.95 811 VAL B C 1
ATOM 8771 O O . VAL B 1 278 ? 22.869 -14.234 18.891 1.00 20.64 811 VAL B O 1
ATOM 8775 N N . GLY B 1 279 ? 24.527 -13.357 17.659 1.00 21.12 812 GLY B N 1
ATOM 8776 C CA . GLY B 1 279 ? 23.784 -12.319 16.928 1.00 21.23 812 GLY B CA 1
ATOM 8777 C C . GLY B 1 279 ? 23.020 -12.724 15.665 1.00 19.13 812 GLY B C 1
ATOM 8778 O O . GLY B 1 279 ? 23.470 -13.513 14.851 1.00 18.92 812 GLY B O 1
ATOM 8779 N N . GLY B 1 280 ? 21.793 -12.199 15.565 1.00 17.88 813 GLY B N 1
ATOM 8780 C CA . GLY B 1 280 ? 21.010 -12.227 14.363 1.00 17.77 813 GLY B CA 1
ATOM 8781 C C . GLY B 1 280 ? 20.477 -10.859 14.056 1.00 16.86 813 GLY B C 1
ATOM 8782 O O . GLY B 1 280 ? 20.515 -9.967 14.880 1.00 17.33 813 GLY B O 1
ATOM 8783 N N . ALA B 1 281 ? 19.969 -10.722 12.839 1.00 17.32 814 ALA B N 1
ATOM 8784 C CA . ALA B 1 281 ? 19.603 -9.401 12.287 1.00 18.05 814 ALA B CA 1
ATOM 8785 C C . ALA B 1 281 ? 18.154 -9.486 11.735 1.00 15.51 814 ALA B C 1
ATOM 8786 O O . ALA B 1 281 ? 17.814 -10.414 11.010 1.00 19.54 814 ALA B O 1
ATOM 8788 N N . PHE B 1 282 ? 17.346 -8.482 12.014 1.00 14.81 815 PHE B N 1
ATOM 8789 C CA . PHE B 1 282 ? 16.011 -8.365 11.506 1.00 14.84 815 PHE B CA 1
ATOM 8790 C C . PHE B 1 282 ? 16.013 -7.444 10.278 1.00 17.23 815 PHE B C 1
ATOM 8791 O O . PHE B 1 282 ? 15.007 -6.736 10.031 1.00 16.42 815 PHE B O 1
ATOM 8799 N N . TYR B 1 283 ? 17.133 -7.448 9.564 1.00 17.34 816 TYR B N 1
ATOM 8800 C CA . TYR B 1 283 ? 17.340 -6.584 8.379 1.00 18.05 816 TYR B CA 1
ATOM 8801 C C . TYR B 1 283 ? 18.373 -7.234 7.468 1.00 16.70 816 TYR B C 1
ATOM 8802 O O . TYR B 1 283 ? 19.011 -8.223 7.845 1.00 16.91 816 TYR B O 1
ATOM 8811 N N . SER B 1 284 ? 18.441 -6.764 6.235 1.00 15.02 817 SER B N 1
ATOM 8812 C CA . SER B 1 284 ? 19.257 -7.296 5.203 1.00 15.20 817 SER B CA 1
ATOM 8813 C C . SER B 1 284 ? 20.346 -6.306 4.868 1.00 16.96 817 SER B C 1
ATOM 8814 O O . SER B 1 284 ? 20.210 -5.107 5.168 1.00 16.75 817 SER B O 1
ATOM 8817 N N . ARG B 1 285 ? 21.386 -6.819 4.261 1.00 15.41 818 ARG B N 1
ATOM 8818 C CA . ARG B 1 285 ? 22.398 -6.018 3.579 1.00 19.59 818 ARG B CA 1
ATOM 8819 C C . ARG B 1 285 ? 22.200 -6.267 2.124 1.00 19.22 818 ARG B C 1
ATOM 8820 O O . ARG B 1 285 ? 22.058 -7.458 1.676 1.00 17.13 818 ARG B O 1
ATOM 8828 N N . VAL B 1 286 ? 22.241 -5.168 1.409 1.00 19.15 819 VAL B N 1
ATOM 8829 C CA . VAL B 1 286 ? 21.911 -5.154 0.015 1.00 21.31 819 VAL B CA 1
ATOM 8830 C C . VAL B 1 286 ? 23.148 -4.750 -0.823 1.00 20.82 819 VAL B C 1
ATOM 8831 O O . VAL B 1 286 ? 23.847 -3.842 -0.425 1.00 20.18 819 VAL B O 1
ATOM 8835 N N . TRP B 1 287 ? 23.312 -5.424 -1.986 1.00 19.65 820 TRP B N 1
ATOM 8836 C CA . TRP B 1 287 ? 24.212 -4.997 -3.061 1.00 20.68 820 TRP B CA 1
ATOM 8837 C C . TRP B 1 287 ? 23.366 -4.669 -4.301 1.00 19.37 820 TRP B C 1
ATOM 8838 O O . TRP B 1 287 ? 22.475 -5.433 -4.732 1.00 20.15 820 TRP B O 1
ATOM 8849 N N . GLN B 1 288 ? 23.611 -3.514 -4.874 1.00 19.20 821 GLN B N 1
ATOM 8850 C CA . GLN B 1 288 ? 23.022 -3.186 -6.164 1.00 18.74 821 GLN B CA 1
ATOM 8851 C C . GLN B 1 288 ? 24.021 -3.458 -7.277 1.00 18.99 821 GLN B C 1
ATOM 8852 O O . GLN B 1 288 ? 25.178 -3.734 -7.016 1.00 20.36 821 GLN B O 1
ATOM 8858 N N . ASN B 1 289 ? 23.563 -3.439 -8.529 1.00 20.02 822 ASN B N 1
ATOM 8859 C CA . ASN B 1 289 ? 24.447 -3.516 -9.737 1.00 20.64 822 ASN B CA 1
ATOM 8860 C C . ASN B 1 289 ? 25.328 -4.727 -9.649 1.00 20.34 822 ASN B C 1
ATOM 8861 O O . ASN B 1 289 ? 26.485 -4.722 -10.022 1.00 18.77 822 ASN B O 1
ATOM 8866 N N . VAL B 1 290 ? 24.706 -5.844 -9.255 1.00 21.90 823 VAL B N 1
ATOM 8867 C CA . VAL B 1 290 ? 25.404 -7.137 -9.211 1.00 20.15 823 VAL B CA 1
ATOM 8868 C C . VAL B 1 290 ? 25.341 -7.817 -10.571 1.00 22.76 823 VAL B C 1
ATOM 8869 O O . VAL B 1 290 ? 24.336 -7.755 -11.277 1.00 19.06 823 VAL B O 1
ATOM 8873 N N . GLU B 1 291 ? 26.409 -8.528 -10.903 1.00 22.86 824 GLU B N 1
ATOM 8874 C CA . GLU B 1 291 ? 26.471 -9.190 -12.192 1.00 28.76 824 GLU B CA 1
ATOM 8875 C C . GLU B 1 291 ? 25.346 -10.247 -12.256 1.00 27.88 824 GLU B C 1
ATOM 8876 O O . GLU B 1 291 ? 25.170 -11.028 -11.319 1.00 25.32 824 GLU B O 1
ATOM 8882 N N . ASN B 1 292 ? 24.561 -10.237 -13.336 1.00 28.49 825 ASN B N 1
ATOM 8883 C CA . ASN B 1 292 ? 23.437 -11.171 -13.461 1.00 30.19 825 ASN B CA 1
ATOM 8884 C C . ASN B 1 292 ? 23.939 -12.543 -13.847 1.00 29.82 825 ASN B C 1
ATOM 8885 O O . ASN B 1 292 ? 23.742 -13.016 -14.958 1.00 25.75 825 ASN B O 1
ATOM 8890 N N . LYS B 1 293 ? 24.492 -13.226 -12.879 1.00 26.21 826 LYS B N 1
ATOM 8891 C CA . LYS B 1 293 ? 25.007 -14.548 -13.111 1.00 29.21 826 LYS B CA 1
ATOM 8892 C C . LYS B 1 293 ? 24.615 -15.421 -11.924 1.00 27.97 826 LYS B C 1
ATOM 8893 O O . LYS B 1 293 ? 24.536 -14.936 -10.771 1.00 25.74 826 LYS B O 1
ATOM 8899 N N . GLY B 1 294 ? 24.429 -16.691 -12.201 1.00 27.05 827 GLY B N 1
ATOM 8900 C CA . GLY B 1 294 ? 24.066 -17.666 -11.180 1.00 27.87 827 GLY B CA 1
ATOM 8901 C C . GLY B 1 294 ? 22.893 -17.115 -10.352 1.00 22.77 827 GLY B C 1
ATOM 8902 O O . GLY B 1 294 ? 21.931 -16.690 -10.900 1.00 21.15 827 GLY B O 1
ATOM 8903 N N . THR B 1 295 ? 23.030 -17.104 -9.035 1.00 21.51 828 THR B N 1
ATOM 8904 C CA . THR B 1 295 ? 21.961 -16.698 -8.140 1.00 19.69 828 THR B CA 1
ATOM 8905 C C . THR B 1 295 ? 22.306 -15.354 -7.574 1.00 20.26 828 THR B C 1
ATOM 8906 O O . THR B 1 295 ? 21.622 -14.854 -6.628 1.00 20.18 828 THR B O 1
ATOM 8910 N N . GLY B 1 296 ? 23.378 -14.745 -8.111 1.00 19.88 829 GLY B N 1
ATOM 8911 C CA . GLY B 1 296 ? 23.840 -13.484 -7.577 1.00 19.88 829 GLY B CA 1
ATOM 8912 C C . GLY B 1 296 ? 24.728 -13.558 -6.362 1.00 18.67 829 GLY B C 1
ATOM 8913 O O . GLY B 1 296 ? 25.367 -12.591 -6.026 1.00 22.65 829 GLY B O 1
ATOM 8914 N N . LEU B 1 297 ? 24.802 -14.715 -5.738 1.00 18.95 830 LEU B N 1
ATOM 8915 C CA . LEU B 1 297 ? 25.599 -14.972 -4.578 1.00 19.74 830 LEU B CA 1
ATOM 8916 C C . LEU B 1 297 ? 27.054 -15.200 -5.026 1.00 26.39 830 LEU B C 1
ATOM 8917 O O . LEU B 1 297 ? 27.332 -16.104 -5.912 1.00 20.30 830 LEU B O 1
ATOM 8922 N N . SER B 1 298 ? 27.967 -14.473 -4.361 1.00 23.18 831 SER B N 1
ATOM 8923 C CA . SER B 1 298 ? 29.410 -14.537 -4.696 1.00 25.27 831 SER B CA 1
ATOM 8924 C C . SER B 1 298 ? 29.619 -14.085 -6.114 1.00 25.63 831 SER B C 1
ATOM 8925 O O . SER B 1 298 ? 30.350 -14.743 -6.825 1.00 23.32 831 SER B O 1
ATOM 8928 N N . GLU B 1 299 ? 28.936 -13.022 -6.530 1.00 23.36 832 GLU B N 1
ATOM 8929 C CA . GLU B 1 299 ? 29.125 -12.410 -7.823 1.00 25.45 832 GLU B CA 1
ATOM 8930 C C . GLU B 1 299 ? 29.598 -10.987 -7.544 1.00 27.66 832 GLU B C 1
ATOM 8931 O O . GLU B 1 299 ? 29.408 -10.435 -6.429 1.00 20.41 832 GLU B O 1
ATOM 8937 N N . LYS B 1 300 ? 30.217 -10.368 -8.544 1.00 24.84 833 LYS B N 1
ATOM 8938 C CA . LYS B 1 300 ? 30.798 -9.078 -8.336 1.00 24.70 833 LYS B CA 1
ATOM 8939 C C . LYS B 1 300 ? 29.712 -8.066 -8.421 1.00 22.51 833 LYS B C 1
ATOM 8940 O O . LYS B 1 300 ? 28.811 -8.166 -9.233 1.00 21.82 833 LYS B O 1
ATOM 8946 N N . ALA B 1 301 ? 29.913 -6.983 -7.700 1.00 23.89 834 ALA B N 1
ATOM 8947 C CA . ALA B 1 301 ? 29.019 -5.882 -7.689 1.00 23.78 834 ALA B CA 1
ATOM 8948 C C . ALA B 1 301 ? 29.759 -4.555 -8.031 1.00 22.95 834 ALA B C 1
ATOM 8949 O O . ALA B 1 301 ? 30.879 -4.343 -7.582 1.00 25.59 834 ALA B O 1
ATOM 8951 N N . GLY B 1 302 ? 29.061 -3.688 -8.749 1.00 25.20 835 GLY B N 1
ATOM 8952 C CA . GLY B 1 302 ? 29.526 -2.401 -9.241 1.00 22.26 835 GLY B CA 1
ATOM 8953 C C . GLY B 1 302 ? 29.241 -1.263 -8.336 1.00 21.57 835 GLY B C 1
ATOM 8954 O O . GLY B 1 302 ? 29.385 -1.418 -7.111 1.00 25.16 835 GLY B O 1
ATOM 8955 N N . SER B 1 303 ? 28.826 -0.112 -8.894 1.00 22.37 836 SER B N 1
ATOM 8956 C CA . SER B 1 303 ? 28.625 1.069 -8.094 1.00 20.43 836 SER B CA 1
ATOM 8957 C C . SER B 1 303 ? 27.467 0.789 -7.095 1.00 19.90 836 SER B C 1
ATOM 8958 O O . SER B 1 303 ? 26.481 0.189 -7.492 1.00 18.64 836 SER B O 1
ATOM 8961 N N . GLN B 1 304 ? 27.660 1.207 -5.838 1.00 19.83 837 GLN B N 1
ATOM 8962 C CA . GLN B 1 304 ? 26.638 1.158 -4.785 1.00 19.95 837 GLN B CA 1
ATOM 8963 C C . GLN B 1 304 ? 26.088 2.558 -4.594 1.00 22.85 837 GLN B C 1
ATOM 8964 O O . GLN B 1 304 ? 25.267 2.770 -3.716 1.00 20.96 837 GLN B O 1
ATOM 8970 N N . ALA B 1 305 ? 26.458 3.520 -5.452 1.00 20.76 838 ALA B N 1
ATOM 8971 C CA . ALA B 1 305 ? 25.885 4.867 -5.281 1.00 24.75 838 ALA B CA 1
ATOM 8972 C C . ALA B 1 305 ? 24.387 4.852 -5.152 1.00 23.72 838 ALA B C 1
ATOM 8973 O O . ALA B 1 305 ? 23.845 5.481 -4.206 1.00 32.63 838 ALA B O 1
ATOM 8975 N N . GLY B 1 306 ? 23.634 4.201 -6.010 1.00 23.49 839 GLY B N 1
ATOM 8976 C CA . GLY B 1 306 ? 22.142 4.112 -5.584 1.00 34.44 839 GLY B CA 1
ATOM 8977 C C . GLY B 1 306 ? 21.668 3.687 -4.108 1.00 32.32 839 GLY B C 1
ATOM 8978 O O . GLY B 1 306 ? 20.555 3.993 -3.634 1.00 30.65 839 GLY B O 1
ATOM 8979 N N . SER B 1 307 ? 22.502 2.957 -3.392 1.00 27.82 840 SER B N 1
ATOM 8980 C CA . SER B 1 307 ? 21.966 1.830 -2.634 1.00 27.49 840 SER B CA 1
ATOM 8981 C C . SER B 1 307 ? 21.290 2.220 -1.314 1.00 25.24 840 SER B C 1
ATOM 8982 O O . SER B 1 307 ? 21.771 3.068 -0.635 1.00 25.00 840 SER B O 1
ATOM 8985 N N . PRO B 1 308 ? 20.194 1.557 -0.941 1.00 27.41 841 PRO B N 1
ATOM 8986 C CA . PRO B 1 308 ? 19.688 1.823 0.433 1.00 24.71 841 PRO B CA 1
ATOM 8987 C C . PRO B 1 308 ? 20.624 1.284 1.504 1.00 22.67 841 PRO B C 1
ATOM 8988 O O . PRO B 1 308 ? 20.485 1.566 2.688 1.00 21.21 841 PRO B O 1
ATOM 8992 N N . GLY B 1 309 ? 21.541 0.415 1.114 1.00 20.31 842 GLY B N 1
ATOM 8993 C CA . GLY B 1 309 ? 22.391 -0.257 2.076 1.00 23.75 842 GLY B CA 1
ATOM 8994 C C . GLY B 1 309 ? 21.694 -1.435 2.801 1.00 20.43 842 GLY B C 1
ATOM 8995 O O . GLY B 1 309 ? 22.176 -2.558 2.771 1.00 20.38 842 GLY B O 1
ATOM 8996 N N . THR B 1 310 ? 20.597 -1.141 3.486 1.00 20.92 843 THR B N 1
ATOM 8997 C CA . THR B 1 310 ? 19.860 -2.170 4.209 1.00 18.08 843 THR B CA 1
ATOM 8998 C C . THR B 1 310 ? 18.429 -2.035 3.947 1.00 15.64 843 THR B C 1
ATOM 8999 O O . THR B 1 310 ? 17.918 -0.917 3.724 1.00 17.11 843 THR B O 1
ATOM 9003 N N . ILE B 1 311 ? 17.713 -3.146 4.028 1.00 15.26 844 ILE B N 1
ATOM 9004 C CA . ILE B 1 311 ? 16.274 -3.180 4.018 1.00 14.26 844 ILE B CA 1
ATOM 9005 C C . ILE B 1 311 ? 15.741 -3.979 5.203 1.00 15.40 844 ILE B C 1
ATOM 9006 O O . ILE B 1 311 ? 16.163 -5.144 5.414 1.00 12.53 844 ILE B O 1
ATOM 9011 N N . VAL B 1 312 ? 14.811 -3.382 5.964 1.00 14.27 845 VAL B N 1
ATOM 9012 C CA . VAL B 1 312 ? 14.353 -4.063 7.203 1.00 18.10 845 VAL B CA 1
ATOM 9013 C C . VAL B 1 312 ? 13.479 -5.274 6.881 1.00 16.83 845 VAL B C 1
ATOM 9014 O O . VAL B 1 312 ? 12.804 -5.333 5.813 1.00 15.36 845 VAL B O 1
ATOM 9018 N N . TYR B 1 313 ? 13.445 -6.239 7.783 1.00 14.37 846 TYR B N 1
ATOM 9019 C CA . TYR B 1 313 ? 12.632 -7.445 7.489 1.00 14.42 846 TYR B CA 1
ATOM 9020 C C . TYR B 1 313 ? 11.179 -7.170 7.181 1.00 13.39 846 TYR B C 1
ATOM 9021 O O . TYR B 1 313 ? 10.622 -7.822 6.294 1.00 12.74 846 TYR B O 1
ATOM 9030 N N . SER B 1 314 ? 10.556 -6.209 7.837 1.00 13.64 847 SER B N 1
ATOM 9031 C CA . SER B 1 314 ? 9.154 -5.954 7.589 1.00 15.32 847 SER B CA 1
ATOM 9032 C C . SER B 1 314 ? 8.934 -5.494 6.115 1.00 16.83 847 SER B C 1
ATOM 9033 O O . SER B 1 314 ? 7.974 -5.899 5.442 1.00 15.57 847 SER B O 1
ATOM 9036 N N . GLU B 1 315 ? 9.870 -4.720 5.626 1.00 17.07 848 GLU B N 1
ATOM 9037 C CA . GLU B 1 315 ? 9.814 -4.267 4.249 1.00 18.47 848 GLU B CA 1
ATOM 9038 C C . GLU B 1 315 ? 10.095 -5.393 3.264 1.00 15.58 848 GLU B C 1
ATOM 9039 O O . GLU B 1 315 ? 9.468 -5.464 2.205 1.00 16.73 848 GLU B O 1
ATOM 9045 N N . LEU B 1 316 ? 11.028 -6.295 3.577 1.00 14.25 849 LEU B N 1
ATOM 9046 C CA . LEU B 1 316 ? 11.255 -7.482 2.758 1.00 12.93 849 LEU B CA 1
ATOM 9047 C C . LEU B 1 316 ? 9.996 -8.288 2.618 1.00 13.86 849 LEU B C 1
ATOM 9048 O O . LEU B 1 316 ? 9.665 -8.758 1.522 1.00 12.52 849 LEU B O 1
ATOM 9053 N N . VAL B 1 317 ? 9.240 -8.458 3.720 1.00 14.20 850 VAL B N 1
ATOM 9054 C CA . VAL B 1 317 ? 8.027 -9.296 3.689 1.00 14.64 850 VAL B CA 1
ATOM 9055 C C . VAL B 1 317 ? 7.006 -8.606 2.805 1.00 14.73 850 VAL B C 1
ATOM 9056 O O . VAL B 1 317 ? 6.377 -9.209 1.950 1.00 13.94 850 VAL B O 1
ATOM 9060 N N . ASN B 1 318 ? 6.930 -7.332 2.970 1.00 15.06 851 ASN B N 1
ATOM 9061 C CA . ASN B 1 318 ? 5.938 -6.537 2.265 1.00 17.15 851 ASN B CA 1
ATOM 9062 C C . ASN B 1 318 ? 6.221 -6.411 0.803 1.00 15.45 851 ASN B C 1
ATOM 9063 O O . ASN B 1 318 ? 5.279 -6.481 0.044 1.00 16.75 851 ASN B O 1
ATOM 9068 N N . ASN B 1 319 ? 7.461 -6.246 0.401 1.00 14.81 852 ASN B N 1
ATOM 9069 C CA . ASN B 1 319 ? 7.774 -5.904 -1.011 1.00 15.61 852 ASN B CA 1
ATOM 9070 C C . ASN B 1 319 ? 8.841 -6.690 -1.750 1.00 16.06 852 ASN B C 1
ATOM 9071 O O . ASN B 1 319 ? 8.986 -6.506 -2.967 1.00 17.01 852 ASN B O 1
ATOM 9076 N N . TYR B 1 320 ? 9.545 -7.621 -1.097 1.00 15.21 853 TYR B N 1
ATOM 9077 C CA . TYR B 1 320 ? 10.693 -8.285 -1.736 1.00 16.14 853 TYR B CA 1
ATOM 9078 C C . TYR B 1 320 ? 10.660 -9.829 -1.714 1.00 16.37 853 TYR B C 1
ATOM 9079 O O . TYR B 1 320 ? 10.912 -10.466 -2.702 1.00 17.69 853 TYR B O 1
ATOM 9088 N N . ILE B 1 321 ? 10.329 -10.461 -0.607 1.00 15.16 854 ILE B N 1
ATOM 9089 C CA . ILE B 1 321 ? 10.523 -11.944 -0.574 1.00 14.65 854 ILE B CA 1
ATOM 9090 C C . ILE B 1 321 ? 9.486 -12.662 -1.465 1.00 14.81 854 ILE B C 1
ATOM 9091 O O . ILE B 1 321 ? 8.311 -12.750 -1.082 1.00 14.49 854 ILE B O 1
ATOM 9096 N N . ASN B 1 322 ? 9.946 -13.221 -2.603 1.00 14.28 855 ASN B N 1
ATOM 9097 C CA . ASN B 1 322 ? 9.116 -13.776 -3.620 1.00 15.65 855 ASN B CA 1
ATOM 9098 C C . ASN B 1 322 ? 8.059 -12.787 -4.193 1.00 16.49 855 ASN B C 1
ATOM 9099 O O . ASN B 1 322 ? 6.902 -13.162 -4.494 1.00 17.77 855 ASN B O 1
ATOM 9104 N N . LYS B 1 323 ? 8.436 -11.529 -4.244 1.00 16.51 856 LYS B N 1
ATOM 9105 C CA . LYS B 1 323 ? 7.546 -10.447 -4.731 1.00 18.28 856 LYS B CA 1
ATOM 9106 C C . LYS B 1 323 ? 8.332 -9.511 -5.681 1.00 18.14 856 LYS B C 1
ATOM 9107 O O . LYS B 1 323 ? 9.559 -9.421 -5.583 1.00 14.80 856 LYS B O 1
ATOM 9113 N N . ASN B 1 324 ? 7.613 -8.833 -6.581 1.00 19.52 857 ASN B N 1
ATOM 9114 C CA . ASN B 1 324 ? 8.183 -7.758 -7.370 1.00 21.36 857 ASN B CA 1
ATOM 9115 C C . ASN B 1 324 ? 9.466 -8.114 -8.115 1.00 21.33 857 ASN B C 1
ATOM 9116 O O . ASN B 1 324 ? 10.391 -7.298 -8.200 1.00 21.90 857 ASN B O 1
ATOM 9121 N N . GLY B 1 325 ? 9.533 -9.338 -8.618 1.00 20.00 858 GLY B N 1
ATOM 9122 C CA . GLY B 1 325 ? 10.667 -9.776 -9.419 1.00 20.74 858 GLY B CA 1
ATOM 9123 C C . GLY B 1 325 ? 11.828 -10.405 -8.668 1.00 22.18 858 GLY B C 1
ATOM 9124 O O . GLY B 1 325 ? 12.756 -10.865 -9.301 1.00 20.10 858 GLY B O 1
ATOM 9125 N N . TYR B 1 326 ? 11.799 -10.441 -7.314 1.00 20.99 859 TYR B N 1
ATOM 9126 C CA . TYR B 1 326 ? 12.838 -11.121 -6.531 1.00 19.26 859 TYR B CA 1
ATOM 9127 C C . TYR B 1 326 ? 12.576 -12.590 -6.238 1.00 20.24 859 TYR B C 1
ATOM 9128 O O . TYR B 1 326 ? 11.524 -12.981 -5.731 1.00 19.42 859 TYR B O 1
ATOM 9137 N N . THR B 1 327 ? 13.553 -13.409 -6.587 1.00 18.60 860 THR B N 1
ATOM 9138 C CA . THR B 1 327 ? 13.528 -14.814 -6.319 1.00 19.00 860 THR B CA 1
ATOM 9139 C C . THR B 1 327 ? 14.194 -15.092 -4.976 1.00 16.88 860 THR B C 1
ATOM 9140 O O . THR B 1 327 ? 15.244 -14.503 -4.685 1.00 16.43 860 THR B O 1
ATOM 9144 N N . ARG B 1 328 ? 13.578 -16.008 -4.193 1.00 16.56 861 ARG B N 1
ATOM 9145 C CA . ARG B 1 328 ? 14.156 -16.492 -2.939 1.00 18.11 861 ARG B CA 1
ATOM 9146 C C . ARG B 1 328 ? 15.071 -17.678 -3.310 1.00 17.31 861 ARG B C 1
ATOM 9147 O O . ARG B 1 328 ? 14.767 -18.521 -4.125 1.00 17.10 861 ARG B O 1
ATOM 9155 N N . TYR B 1 329 ? 16.243 -17.647 -2.726 1.00 17.32 862 TYR B N 1
ATOM 9156 C CA . TYR B 1 329 ? 17.205 -18.754 -2.799 1.00 16.20 862 TYR B CA 1
ATOM 9157 C C . TYR B 1 329 ? 17.598 -19.112 -1.380 1.00 16.40 862 TYR B C 1
ATOM 9158 O O . TYR B 1 329 ? 17.492 -18.314 -0.461 1.00 14.47 862 TYR B O 1
ATOM 9167 N N . TRP B 1 330 ? 18.231 -20.282 -1.231 1.00 17.91 863 TRP B N 1
ATOM 9168 C CA . TRP B 1 330 ? 18.800 -20.669 0.014 1.00 16.19 863 TRP B CA 1
ATOM 9169 C C . TRP B 1 330 ? 20.192 -21.285 -0.192 1.00 17.06 863 TRP B C 1
ATOM 9170 O O . TRP B 1 330 ? 20.401 -22.096 -1.070 1.00 18.40 863 TRP B O 1
ATOM 9181 N N . ASP B 1 331 ? 21.100 -20.946 0.701 1.00 18.09 864 ASP B N 1
ATOM 9182 C CA . ASP B 1 331 ? 22.468 -21.530 0.704 1.00 17.33 864 ASP B CA 1
ATOM 9183 C C . ASP B 1 331 ? 22.455 -22.604 1.769 1.00 18.55 864 ASP B C 1
ATOM 9184 O O . ASP B 1 331 ? 22.446 -22.299 2.956 1.00 17.29 864 ASP B O 1
ATOM 9189 N N . ASP B 1 332 ? 22.463 -23.852 1.337 1.00 21.10 865 ASP B N 1
ATOM 9190 C CA . ASP B 1 332 ? 22.305 -24.934 2.235 1.00 21.48 865 ASP B CA 1
ATOM 9191 C C . ASP B 1 332 ? 23.574 -25.303 2.948 1.00 23.48 865 ASP B C 1
ATOM 9192 O O . ASP B 1 332 ? 23.539 -26.236 3.757 1.00 26.46 865 ASP B O 1
ATOM 9197 N N . THR B 1 333 ? 24.696 -24.637 2.669 1.00 20.11 866 THR B N 1
ATOM 9198 C CA . THR B 1 333 ? 25.876 -24.838 3.459 1.00 22.07 866 THR B CA 1
ATOM 9199 C C . THR B 1 333 ? 25.929 -23.764 4.503 1.00 20.62 866 THR B C 1
ATOM 9200 O O . THR B 1 333 ? 26.088 -24.032 5.672 1.00 22.04 866 THR B O 1
ATOM 9204 N N . ALA B 1 334 ? 25.814 -22.518 4.101 1.00 17.69 867 ALA B N 1
ATOM 9205 C CA . ALA B 1 334 ? 25.767 -21.445 5.086 1.00 16.62 867 ALA B CA 1
ATOM 9206 C C . ALA B 1 334 ? 24.525 -21.479 6.032 1.00 17.72 867 ALA B C 1
ATOM 9207 O O . ALA B 1 334 ? 24.529 -20.890 7.119 1.00 18.94 867 ALA B O 1
ATOM 9209 N N . LYS B 1 335 ? 23.456 -22.118 5.566 1.00 16.85 868 LYS B N 1
ATOM 9210 C CA . LYS B 1 335 ? 22.097 -22.030 6.141 1.00 18.63 868 LYS B CA 1
ATOM 9211 C C . LYS B 1 335 ? 21.577 -20.588 6.171 1.00 16.22 868 LYS B C 1
ATOM 9212 O O . LYS B 1 335 ? 21.220 -20.068 7.215 1.00 18.30 868 LYS B O 1
ATOM 9218 N N . ALA B 1 336 ? 21.559 -19.934 5.011 1.00 17.55 869 ALA B N 1
ATOM 9219 C CA . ALA B 1 336 ? 21.189 -18.505 4.942 1.00 17.84 869 ALA B CA 1
ATOM 9220 C C . ALA B 1 336 ? 20.366 -18.260 3.694 1.00 19.53 869 ALA B C 1
ATOM 9221 O O . ALA B 1 336 ? 20.712 -18.778 2.584 1.00 19.96 869 ALA B O 1
ATOM 9223 N N . PRO B 1 337 ? 19.318 -17.417 3.809 1.00 17.39 870 PRO B N 1
ATOM 9224 C CA . PRO B 1 337 ? 18.530 -17.118 2.637 1.00 16.26 870 PRO B CA 1
ATOM 9225 C C . PRO B 1 337 ? 19.034 -15.908 1.918 1.00 15.81 870 PRO B C 1
ATOM 9226 O O . PRO B 1 337 ? 19.730 -15.102 2.536 1.00 15.66 870 PRO B O 1
ATOM 9230 N N . TYR B 1 338 ? 18.646 -15.734 0.629 1.00 15.98 871 TYR B N 1
ATOM 9231 C CA . TYR B 1 338 ? 18.978 -14.468 -0.046 1.00 17.45 871 TYR B CA 1
ATOM 9232 C C . TYR B 1 338 ? 18.034 -14.237 -1.194 1.00 16.66 871 TYR B C 1
ATOM 9233 O O . TYR B 1 338 ? 17.392 -15.199 -1.645 1.00 18.75 871 TYR B O 1
ATOM 9242 N N . LEU B 1 339 ? 17.898 -13.012 -1.610 1.00 15.94 872 LEU B N 1
ATOM 9243 C CA . LEU B 1 339 ? 17.085 -12.671 -2.731 1.00 15.80 872 LEU B CA 1
ATOM 9244 C C . LEU B 1 339 ? 17.883 -12.175 -3.862 1.00 16.68 872 LEU B C 1
ATOM 9245 O O . LEU B 1 339 ? 18.859 -11.582 -3.619 1.00 16.81 872 LEU B O 1
ATOM 9250 N N . PHE B 1 340 ? 17.432 -12.431 -5.107 1.00 18.04 873 PHE B N 1
ATOM 9251 C CA . PHE B 1 340 ? 18.062 -11.870 -6.291 1.00 18.31 873 PHE B CA 1
ATOM 9252 C C . PHE B 1 340 ? 17.012 -11.638 -7.309 1.00 17.76 873 PHE B C 1
ATOM 9253 O O . PHE B 1 340 ? 16.121 -12.465 -7.511 1.00 16.47 873 PHE B O 1
ATOM 9261 N N . ASN B 1 341 ? 17.041 -10.435 -7.886 1.00 18.93 874 ASN B N 1
ATOM 9262 C CA . ASN B 1 341 ? 16.254 -10.146 -9.079 1.00 18.66 874 ASN B CA 1
ATOM 9263 C C . ASN B 1 341 ? 17.025 -9.976 -10.389 1.00 22.13 874 ASN B C 1
ATOM 9264 O O . ASN B 1 341 ? 16.445 -9.458 -11.328 1.00 21.91 874 ASN B O 1
ATOM 9269 N N . GLY B 1 342 ? 18.319 -10.268 -10.420 1.00 23.51 875 GLY B N 1
ATOM 9270 C CA . GLY B 1 342 ? 19.107 -10.215 -11.670 1.00 23.82 875 GLY B CA 1
ATOM 9271 C C . GLY B 1 342 ? 20.045 -8.995 -11.579 1.00 25.01 875 GLY B C 1
ATOM 9272 O O . GLY B 1 342 ? 20.917 -8.863 -12.356 1.00 25.23 875 GLY B O 1
ATOM 9273 N N . SER B 1 343 ? 19.863 -8.150 -10.575 1.00 19.87 876 SER B N 1
ATOM 9274 C CA . SER B 1 343 ? 20.667 -6.965 -10.397 1.00 20.78 876 SER B CA 1
ATOM 9275 C C . SER B 1 343 ? 20.906 -6.609 -8.923 1.00 17.96 876 SER B C 1
ATOM 9276 O O . SER B 1 343 ? 22.000 -6.284 -8.519 1.00 22.07 876 SER B O 1
ATOM 9279 N N . THR B 1 344 ? 19.865 -6.686 -8.104 1.00 18.48 877 THR B N 1
ATOM 9280 C CA . THR B 1 344 ? 19.955 -6.458 -6.644 1.00 15.79 877 THR B CA 1
ATOM 9281 C C . THR B 1 344 ? 19.949 -7.756 -5.878 1.00 15.77 877 THR B C 1
ATOM 9282 O O . THR B 1 344 ? 19.028 -8.532 -6.070 1.00 16.68 877 THR B O 1
ATOM 9286 N N . PHE B 1 345 ? 20.964 -7.951 -5.037 1.00 14.52 878 PHE B N 1
ATOM 9287 C CA . PHE B 1 345 ? 21.186 -9.100 -4.216 1.00 16.39 878 PHE B CA 1
ATOM 9288 C C . PHE B 1 345 ? 20.982 -8.666 -2.743 1.00 15.84 878 PHE B C 1
ATOM 9289 O O . PHE B 1 345 ? 21.515 -7.668 -2.296 1.00 17.44 878 PHE B O 1
ATOM 9297 N N . ILE B 1 346 ? 20.182 -9.436 -2.016 1.00 15.38 879 ILE B N 1
ATOM 9298 C CA . ILE B 1 346 ? 19.763 -9.100 -0.672 1.00 14.66 879 ILE B CA 1
ATOM 9299 C C . ILE B 1 346 ? 20.082 -10.293 0.247 1.00 15.40 879 ILE B C 1
ATOM 9300 O O . ILE B 1 346 ? 19.559 -11.375 0.033 1.00 16.08 879 ILE B O 1
ATOM 9305 N N . SER B 1 347 ? 20.954 -10.081 1.230 1.00 14.69 880 SER B N 1
ATOM 9306 C CA . SER B 1 347 ? 21.308 -11.080 2.184 1.00 14.69 880 SER B CA 1
ATOM 9307 C C . SER B 1 347 ? 20.501 -10.802 3.410 1.00 16.41 880 SER B C 1
ATOM 9308 O O . SER B 1 347 ? 20.496 -9.629 3.902 1.00 14.53 880 SER B O 1
ATOM 9311 N N . TYR B 1 348 ? 19.819 -11.834 3.933 1.00 15.09 881 TYR B N 1
ATOM 9312 C CA . TYR B 1 348 ? 18.925 -11.541 5.112 1.00 17.03 881 TYR B CA 1
ATOM 9313 C C . TYR B 1 348 ? 18.795 -12.726 6.038 1.00 16.51 881 TYR B C 1
ATOM 9314 O O . TYR B 1 348 ? 19.455 -13.745 5.813 1.00 17.65 881 TYR B O 1
ATOM 9323 N N . GLU B 1 349 ? 17.985 -12.565 7.066 1.00 16.08 882 GLU B N 1
ATOM 9324 C CA . GLU B 1 349 ? 17.738 -13.561 8.093 1.00 16.90 882 GLU B CA 1
ATOM 9325 C C . GLU B 1 349 ? 16.225 -13.844 8.034 1.00 15.00 882 GLU B C 1
ATOM 9326 O O . GLU B 1 349 ? 15.413 -12.920 7.978 1.00 15.56 882 GLU B O 1
ATOM 9332 N N . ASP B 1 350 ? 15.843 -15.083 8.009 1.00 14.68 883 ASP B N 1
ATOM 9333 C CA . ASP B 1 350 ? 14.393 -15.460 8.001 1.00 16.90 883 ASP B CA 1
ATOM 9334 C C . ASP B 1 350 ? 14.120 -16.588 9.053 1.00 17.54 883 ASP B C 1
ATOM 9335 O O . ASP B 1 350 ? 14.959 -16.824 9.926 1.00 16.20 883 ASP B O 1
ATOM 9340 N N . THR B 1 351 ? 12.972 -17.243 8.910 1.00 16.79 884 THR B N 1
ATOM 9341 C CA . THR B 1 351 ? 12.490 -18.197 9.841 1.00 17.55 884 THR B CA 1
ATOM 9342 C C . THR B 1 351 ? 13.383 -19.451 9.830 1.00 18.58 884 THR B C 1
ATOM 9343 O O . THR B 1 351 ? 13.622 -20.008 10.896 1.00 17.26 884 THR B O 1
ATOM 9347 N N . ALA B 1 352 ? 13.901 -19.824 8.654 1.00 17.56 885 ALA B N 1
ATOM 9348 C CA . ALA B 1 352 ? 14.810 -20.952 8.528 1.00 17.29 885 ALA B CA 1
ATOM 9349 C C . ALA B 1 352 ? 16.181 -20.675 9.104 1.00 17.81 885 ALA B C 1
ATOM 9350 O O . ALA B 1 352 ? 16.721 -21.510 9.809 1.00 15.55 885 ALA B O 1
ATOM 9352 N N . SER B 1 353 ? 16.774 -19.502 8.841 1.00 17.67 886 SER B N 1
ATOM 9353 C CA . SER B 1 353 ? 18.133 -19.266 9.276 1.00 17.44 886 SER B CA 1
ATOM 9354 C C . SER B 1 353 ? 18.036 -19.063 10.801 1.00 18.81 886 SER B C 1
ATOM 9355 O O . SER B 1 353 ? 18.939 -19.502 11.548 1.00 17.60 886 SER B O 1
ATOM 9358 N N . ALA B 1 354 ? 16.946 -18.436 11.275 1.00 18.11 887 ALA B N 1
ATOM 9359 C CA . ALA B 1 354 ? 16.732 -18.356 12.714 1.00 19.12 887 ALA B CA 1
ATOM 9360 C C . ALA B 1 354 ? 16.690 -19.773 13.408 1.00 18.30 887 ALA B C 1
ATOM 9361 O O . ALA B 1 354 ? 17.162 -19.908 14.565 1.00 17.21 887 ALA B O 1
ATOM 9363 N N . ALA B 1 355 ? 16.051 -20.746 12.770 1.00 18.42 888 ALA B N 1
ATOM 9364 C CA . ALA B 1 355 ? 16.018 -22.130 13.298 1.00 19.97 888 ALA B CA 1
ATOM 9365 C C . ALA B 1 355 ? 17.399 -22.692 13.327 1.00 22.35 888 ALA B C 1
ATOM 9366 O O . ALA B 1 355 ? 17.784 -23.262 14.356 1.00 19.59 888 ALA B O 1
ATOM 9368 N N . TYR B 1 356 ? 18.182 -22.523 12.251 1.00 21.31 889 TYR B N 1
ATOM 9369 C CA . TYR B 1 356 ? 19.538 -23.090 12.274 1.00 21.99 889 TYR B CA 1
ATOM 9370 C C . TYR B 1 356 ? 20.428 -22.409 13.278 1.00 23.08 889 TYR B C 1
ATOM 9371 O O . TYR B 1 356 ? 21.273 -23.076 13.874 1.00 21.20 889 TYR B O 1
ATOM 9380 N N . LYS B 1 357 ? 20.259 -21.111 13.499 1.00 21.69 890 LYS B N 1
ATOM 9381 C CA . LYS B 1 357 ? 21.063 -20.448 14.519 1.00 22.16 890 LYS B CA 1
ATOM 9382 C C . LYS B 1 357 ? 20.667 -20.934 15.911 1.00 24.49 890 LYS B C 1
ATOM 9383 O O . LYS B 1 357 ? 21.533 -21.012 16.789 1.00 22.94 890 LYS B O 1
ATOM 9389 N N . ALA B 1 358 ? 19.373 -21.136 16.135 1.00 22.18 891 ALA B N 1
ATOM 9390 C CA . ALA B 1 358 ? 18.904 -21.662 17.408 1.00 24.15 891 ALA B CA 1
ATOM 9391 C C . ALA B 1 358 ? 19.499 -23.023 17.662 1.00 24.78 891 ALA B C 1
ATOM 9392 O O . ALA B 1 358 ? 19.936 -23.306 18.785 1.00 21.12 891 ALA B O 1
ATOM 9394 N N . GLU B 1 359 ? 19.509 -23.876 16.623 1.00 26.59 892 GLU B N 1
ATOM 9395 C CA . GLU B 1 359 ? 20.047 -25.244 16.783 1.00 27.83 892 GLU B CA 1
ATOM 9396 C C . GLU B 1 359 ? 21.531 -25.190 17.034 1.00 27.31 892 GLU B C 1
ATOM 9397 O O . GLU B 1 359 ? 22.068 -25.958 17.804 1.00 28.10 892 GLU B O 1
ATOM 9403 N N . TYR B 1 360 ? 22.201 -24.243 16.406 1.00 24.92 893 TYR B N 1
ATOM 9404 C CA . TYR B 1 360 ? 23.606 -24.008 16.657 1.00 24.89 893 TYR B CA 1
ATOM 9405 C C . TYR B 1 360 ? 23.901 -23.606 18.083 1.00 23.45 893 TYR B C 1
ATOM 9406 O O . TYR B 1 360 ? 24.838 -24.139 18.715 1.00 23.33 893 TYR B O 1
ATOM 9415 N N . ILE B 1 361 ? 23.121 -22.690 18.620 1.00 20.99 894 ILE B N 1
ATOM 9416 C CA . ILE B 1 361 ? 23.280 -22.289 19.994 1.00 24.86 894 ILE B CA 1
ATOM 9417 C C . ILE B 1 361 ? 23.126 -23.501 20.983 1.00 26.47 894 ILE B C 1
ATOM 9418 O O . ILE B 1 361 ? 23.878 -23.627 21.974 1.00 26.84 894 ILE B O 1
ATOM 9423 N N . LYS B 1 362 ? 22.123 -24.322 20.739 1.00 26.40 895 LYS B N 1
ATOM 9424 C CA . LYS B 1 362 ? 21.825 -25.455 21.614 1.00 34.00 895 LYS B CA 1
ATOM 9425 C C . LYS B 1 362 ? 22.910 -26.491 21.505 1.00 36.34 895 LYS B C 1
ATOM 9426 O O . LYS B 1 362 ? 23.411 -26.956 22.513 1.00 34.54 895 LYS B O 1
ATOM 9432 N N . GLN B 1 363 ? 23.255 -26.841 20.268 1.00 33.97 896 GLN B N 1
ATOM 9433 C CA . GLN B 1 363 ? 24.311 -27.803 20.002 1.00 36.55 896 GLN B CA 1
ATOM 9434 C C . GLN B 1 363 ? 25.675 -27.456 20.553 1.00 34.30 896 GLN B C 1
ATOM 9435 O O . GLN B 1 363 ? 26.495 -28.353 20.718 1.00 36.88 896 GLN B O 1
ATOM 9441 N N . ASN B 1 364 ? 25.977 -26.186 20.744 1.00 29.60 897 ASN B N 1
ATOM 9442 C CA . ASN B 1 364 ? 27.276 -25.760 21.179 1.00 28.78 897 ASN B CA 1
ATOM 9443 C C . ASN B 1 364 ? 27.195 -25.123 22.551 1.00 27.36 897 ASN B C 1
ATOM 9444 O O . ASN B 1 364 ? 28.150 -24.501 22.993 1.00 27.59 897 ASN B O 1
ATOM 9449 N N . ASN B 1 365 ? 26.077 -25.302 23.240 1.00 28.73 898 ASN B N 1
ATOM 9450 C CA . ASN B 1 365 ? 25.932 -24.807 24.620 1.00 33.22 898 ASN B CA 1
ATOM 9451 C C . ASN B 1 365 ? 26.270 -23.368 24.774 1.00 30.25 898 ASN B C 1
ATOM 9452 O O . ASN B 1 365 ? 26.952 -23.017 25.670 1.00 23.88 898 ASN B O 1
ATOM 9457 N N . LEU B 1 366 ? 25.760 -22.527 23.860 1.00 29.56 899 LEU B N 1
ATOM 9458 C CA . LEU B 1 366 ? 25.967 -21.081 23.920 1.00 26.51 899 LEU B CA 1
ATOM 9459 C C . LEU B 1 366 ? 24.936 -20.442 24.827 1.00 25.43 899 LEU B C 1
ATOM 9460 O O . LEU B 1 366 ? 24.007 -21.103 25.253 1.00 25.85 899 LEU B O 1
ATOM 9465 N N . ALA B 1 367 ? 25.162 -19.196 25.231 1.00 23.95 900 ALA B N 1
ATOM 9466 C CA . ALA B 1 367 ? 24.271 -18.548 26.179 1.00 23.22 900 ALA B CA 1
ATOM 9467 C C . ALA B 1 367 ? 22.857 -18.244 25.581 1.00 24.12 900 ALA B C 1
ATOM 9468 O O . ALA B 1 367 ? 21.862 -18.161 26.318 1.00 21.89 900 ALA B O 1
ATOM 9470 N N . GLY B 1 368 ? 22.737 -18.151 24.254 1.00 20.50 901 GLY B N 1
ATOM 9471 C CA . GLY B 1 368 ? 21.472 -17.743 23.676 1.00 20.68 901 GLY B CA 1
ATOM 9472 C C . GLY B 1 368 ? 21.647 -16.904 22.398 1.00 20.11 901 GLY B C 1
ATOM 9473 O O . GLY B 1 368 ? 22.720 -16.929 21.774 1.00 22.18 901 GLY B O 1
ATOM 9474 N N . PHE B 1 369 ? 20.576 -16.184 22.065 1.00 20.22 902 PHE B N 1
ATOM 9475 C CA . PHE B 1 369 ? 20.349 -15.462 20.772 1.00 18.74 902 PHE B CA 1
ATOM 9476 C C . PHE B 1 369 ? 20.083 -13.961 21.078 1.00 18.38 902 PHE B C 1
ATOM 9477 O O . PHE B 1 369 ? 19.184 -13.591 21.915 1.00 18.25 902 PHE B O 1
ATOM 9485 N N . MET B 1 370 ? 20.878 -13.105 20.454 1.00 16.73 903 MET B N 1
ATOM 9486 C CA A MET B 1 370 ? 20.658 -11.679 20.503 0.50 19.68 903 MET B CA 1
ATOM 9487 C CA B MET B 1 370 ? 20.695 -11.646 20.486 0.50 15.85 903 MET B CA 1
ATOM 9488 C C . MET B 1 370 ? 20.304 -11.199 19.074 1.00 17.45 903 MET B C 1
ATOM 9489 O O . MET B 1 370 ? 20.746 -11.780 18.060 1.00 17.90 903 MET B O 1
ATOM 9498 N N . TYR B 1 371 ? 19.468 -10.178 18.981 1.00 17.24 904 TYR B N 1
ATOM 9499 C CA . TYR B 1 371 ? 19.136 -9.673 17.654 1.00 18.70 904 TYR B CA 1
ATOM 9500 C C . TYR B 1 371 ? 18.985 -8.186 17.608 1.00 17.30 904 TYR B C 1
ATOM 9501 O O . TYR B 1 371 ? 18.558 -7.584 18.588 1.00 18.10 904 TYR B O 1
ATOM 9510 N N . TRP B 1 372 ? 19.369 -7.625 16.456 1.00 18.77 905 TRP B N 1
ATOM 9511 C CA . TRP B 1 372 ? 19.250 -6.168 16.121 1.00 19.32 905 TRP B CA 1
ATOM 9512 C C . TRP B 1 372 ? 18.333 -6.093 14.913 1.00 19.15 905 TRP B C 1
ATOM 9513 O O . TRP B 1 372 ? 18.667 -6.690 13.861 1.00 16.36 905 TRP B O 1
ATOM 9524 N N . GLU B 1 373 ? 17.144 -5.504 15.041 1.00 18.34 906 GLU B N 1
ATOM 9525 C CA . GLU B 1 373 ? 16.504 -5.001 16.287 1.00 20.48 906 GLU B CA 1
ATOM 9526 C C . GLU B 1 373 ? 14.995 -5.149 16.163 1.00 20.56 906 GLU B C 1
ATOM 9527 O O . GLU B 1 373 ? 14.419 -5.260 15.032 1.00 18.38 906 GLU B O 1
ATOM 9533 N N . TYR B 1 374 ? 14.331 -5.136 17.316 1.00 21.25 907 TYR B N 1
ATOM 9534 C CA . TYR B 1 374 ? 12.990 -5.694 17.457 1.00 19.69 907 TYR B CA 1
ATOM 9535 C C . TYR B 1 374 ? 11.991 -5.077 16.500 1.00 19.85 907 TYR B C 1
ATOM 9536 O O . TYR B 1 374 ? 11.176 -5.838 15.936 1.00 19.93 907 TYR B O 1
ATOM 9545 N N . SER B 1 375 ? 12.065 -3.752 16.319 1.00 19.15 908 SER B N 1
ATOM 9546 C CA . SER B 1 375 ? 11.093 -3.055 15.520 1.00 22.76 908 SER B CA 1
ATOM 9547 C C . SER B 1 375 ? 11.117 -3.317 14.008 1.00 23.41 908 SER B C 1
ATOM 9548 O O . SER B 1 375 ? 10.182 -2.996 13.320 1.00 22.74 908 SER B O 1
ATOM 9551 N N . GLN B 1 376 ? 12.183 -3.936 13.526 1.00 23.38 909 GLN B N 1
ATOM 9552 C CA . GLN B 1 376 ? 12.370 -4.243 12.138 1.00 21.63 909 GLN B CA 1
ATOM 9553 C C . GLN B 1 376 ? 11.658 -5.524 11.723 1.00 21.46 909 GLN B C 1
ATOM 9554 O O . GLN B 1 376 ? 11.548 -5.795 10.538 1.00 22.92 909 GLN B O 1
ATOM 9560 N N . ASP B 1 377 ? 11.084 -6.261 12.676 1.00 19.10 910 ASP B N 1
ATOM 9561 C CA . ASP B 1 377 ? 10.444 -7.508 12.421 1.00 18.79 910 ASP B CA 1
ATOM 9562 C C . ASP B 1 377 ? 9.135 -7.170 11.711 1.00 22.13 910 ASP B C 1
ATOM 9563 O O . ASP B 1 377 ? 8.701 -5.983 11.691 1.00 17.06 910 ASP B O 1
ATOM 9568 N N . SER B 1 378 ? 8.519 -8.223 11.184 1.00 22.92 911 SER B N 1
ATOM 9569 C CA . SER B 1 378 ? 7.183 -8.114 10.655 1.00 28.90 911 SER B CA 1
ATOM 9570 C C . SER B 1 378 ? 6.229 -7.700 11.761 1.00 29.94 911 SER B C 1
ATOM 9571 O O . SER B 1 378 ? 6.538 -7.791 12.981 1.00 26.11 911 SER B O 1
ATOM 9574 N N . ASP B 1 379 ? 5.066 -7.243 11.315 1.00 32.58 912 ASP B N 1
ATOM 9575 C CA . ASP B 1 379 ? 4.011 -6.730 12.223 1.00 39.33 912 ASP B CA 1
ATOM 9576 C C . ASP B 1 379 ? 3.574 -7.724 13.317 1.00 32.22 912 ASP B C 1
ATOM 9577 O O . ASP B 1 379 ? 3.405 -7.365 14.517 1.00 37.26 912 ASP B O 1
ATOM 9582 N N . SER B 1 380 ? 3.417 -8.949 12.874 1.00 26.49 913 SER B N 1
ATOM 9583 C CA . SER B 1 380 ? 3.184 -10.093 13.737 1.00 30.29 913 SER B CA 1
ATOM 9584 C C . SER B 1 380 ? 4.410 -10.695 14.456 1.00 24.91 913 SER B C 1
ATOM 9585 O O . SER B 1 380 ? 4.302 -11.824 14.929 1.00 23.01 913 SER B O 1
ATOM 9588 N N . HIS B 1 381 ? 5.575 -10.030 14.425 1.00 24.18 914 HIS B N 1
ATOM 9589 C CA . HIS B 1 381 ? 6.814 -10.505 15.065 1.00 22.59 914 HIS B CA 1
ATOM 9590 C C . HIS B 1 381 ? 7.238 -11.876 14.661 1.00 22.92 914 HIS B C 1
ATOM 9591 O O . HIS B 1 381 ? 7.532 -12.709 15.513 1.00 20.30 914 HIS B O 1
ATOM 9598 N N . GLU B 1 382 ? 7.256 -12.175 13.372 1.00 19.94 915 GLU B N 1
ATOM 9599 C CA . GLU B 1 382 ? 7.612 -13.535 12.918 1.00 21.65 915 GLU B CA 1
ATOM 9600 C C . GLU B 1 382 ? 9.016 -14.046 13.359 1.00 20.97 915 GLU B C 1
ATOM 9601 O O . GLU B 1 382 ? 9.193 -15.187 13.700 1.00 21.02 915 GLU B O 1
ATOM 9607 N N . LEU B 1 383 ? 10.015 -13.203 13.247 1.00 19.22 916 LEU B N 1
ATOM 9608 C CA . LEU B 1 383 ? 11.365 -13.601 13.593 1.00 18.37 916 LEU B CA 1
ATOM 9609 C C . LEU B 1 383 ? 11.485 -13.765 15.127 1.00 17.70 916 LEU B C 1
ATOM 9610 O O . LEU B 1 383 ? 12.002 -14.786 15.536 1.00 21.07 916 LEU B O 1
ATOM 9615 N N . ALA B 1 384 ? 11.031 -12.796 15.887 1.00 15.20 917 ALA B N 1
ATOM 9616 C CA . ALA B 1 384 ? 11.062 -12.861 17.365 1.00 16.70 917 ALA B CA 1
ATOM 9617 C C . ALA B 1 384 ? 10.335 -14.090 17.866 1.00 19.35 917 ALA B C 1
ATOM 9618 O O . ALA B 1 384 ? 10.865 -14.814 18.724 1.00 19.15 917 ALA B O 1
ATOM 9620 N N . ASN B 1 385 ? 9.177 -14.390 17.245 1.00 21.09 918 ASN B N 1
ATOM 9621 C CA . ASN B 1 385 ? 8.362 -15.538 17.647 1.00 22.12 918 ASN B CA 1
ATOM 9622 C C . ASN B 1 385 ? 8.969 -16.807 17.250 1.00 22.20 918 ASN B C 1
ATOM 9623 O O . ASN B 1 385 ? 8.848 -17.800 17.999 1.00 20.97 918 ASN B O 1
ATOM 9628 N N . THR B 1 386 ? 9.621 -16.834 16.082 1.00 20.71 919 THR B N 1
ATOM 9629 C CA . THR B 1 386 ? 10.351 -18.005 15.671 1.00 21.53 919 THR B CA 1
ATOM 9630 C C . THR B 1 386 ? 11.543 -18.361 16.576 1.00 21.45 919 THR B C 1
ATOM 9631 O O . THR B 1 386 ? 11.752 -19.539 16.937 1.00 19.09 919 THR B O 1
ATOM 9635 N N . ILE B 1 387 ? 12.297 -17.355 16.941 1.00 19.62 920 ILE B N 1
ATOM 9636 C CA . ILE B 1 387 ? 13.483 -17.545 17.769 1.00 20.89 920 ILE B CA 1
ATOM 9637 C C . ILE B 1 387 ? 13.040 -18.106 19.150 1.00 22.51 920 ILE B C 1
ATOM 9638 O O . ILE B 1 387 ? 13.636 -19.053 19.677 1.00 22.93 920 ILE B O 1
ATOM 9643 N N . TYR B 1 388 ? 12.026 -17.521 19.731 1.00 23.69 921 TYR B N 1
ATOM 9644 C CA . TYR B 1 388 ? 11.539 -18.005 21.038 1.00 24.49 921 TYR B CA 1
ATOM 9645 C C . TYR B 1 388 ? 11.085 -19.462 20.924 1.00 24.23 921 TYR B C 1
ATOM 9646 O O . TYR B 1 388 ? 11.490 -20.392 21.634 1.00 26.84 921 TYR B O 1
ATOM 9655 N N . SER B 1 389 ? 10.245 -19.658 19.968 1.00 24.12 922 SER B N 1
ATOM 9656 C CA . SER B 1 389 ? 9.719 -20.934 19.673 1.00 27.24 922 SER B CA 1
ATOM 9657 C C . SER B 1 389 ? 10.808 -21.997 19.432 1.00 30.55 922 SER B C 1
ATOM 9658 O O . SER B 1 389 ? 10.717 -23.094 19.970 1.00 30.51 922 SER B O 1
ATOM 9661 N N . ARG B 1 390 ? 11.866 -21.666 18.702 1.00 28.42 923 ARG B N 1
ATOM 9662 C CA . ARG B 1 390 ? 12.943 -22.654 18.406 1.00 30.63 923 ARG B CA 1
ATOM 9663 C C . ARG B 1 390 ? 13.881 -22.846 19.572 1.00 32.52 923 ARG B C 1
ATOM 9664 O O . ARG B 1 390 ? 14.320 -23.974 19.869 1.00 27.19 923 ARG B O 1
ATOM 9672 N N . LEU B 1 391 ? 14.161 -21.759 20.262 1.00 33.59 924 LEU B N 1
ATOM 9673 C CA . LEU B 1 391 ? 15.154 -21.781 21.274 1.00 38.25 924 LEU B CA 1
ATOM 9674 C C . LEU B 1 391 ? 14.627 -22.547 22.526 1.00 42.68 924 LEU B C 1
ATOM 9675 O O . LEU B 1 391 ? 15.416 -23.068 23.303 1.00 51.01 924 LEU B O 1
ATOM 9680 N N . TYR B 1 392 ? 13.314 -22.639 22.691 1.00 44.21 925 TYR B N 1
ATOM 9681 C CA . TYR B 1 392 ? 12.725 -23.351 23.821 1.00 45.32 925 TYR B CA 1
ATOM 9682 C C . TYR B 1 392 ? 11.981 -24.640 23.504 1.00 47.72 925 TYR B C 1
ATOM 9683 O O . TYR B 1 392 ? 11.296 -25.171 24.361 1.00 50.70 925 TYR B O 1
ATOM 9692 N N . ALA B 1 393 ? 12.166 -25.177 22.304 1.00 47.91 926 ALA B N 1
ATOM 9693 C CA . ALA B 1 393 ? 11.664 -26.517 21.965 1.00 52.83 926 ALA B CA 1
ATOM 9694 C C . ALA B 1 393 ? 12.597 -27.557 22.593 1.00 54.51 926 ALA B C 1
ATOM 9695 O O . ALA B 1 393 ? 13.819 -27.492 22.384 1.00 47.85 926 ALA B O 1
ATOM 9697 N N . LYS B 1 394 ? 12.025 -28.506 23.336 1.00 65.45 927 LYS B N 1
ATOM 9698 C CA . LYS B 1 394 ? 12.771 -29.697 23.827 1.00 72.00 927 LYS B CA 1
ATOM 9699 C C . LYS B 1 394 ? 13.576 -30.396 22.709 1.00 74.97 927 LYS B C 1
ATOM 9700 O O . LYS B 1 394 ? 12.986 -31.051 21.850 1.00 89.34 927 LYS B O 1
ATOM 9706 N N . SER B 1 395 ? 14.905 -30.253 22.701 1.00 76.58 928 SER B N 1
ATOM 9707 C CA . SER B 1 395 ? 15.753 -30.915 21.674 1.00 77.89 928 SER B CA 1
ATOM 9708 C C . SER B 1 395 ? 15.753 -32.433 21.910 1.00 82.19 928 SER B C 1
ATOM 9709 O O . SER B 1 395 ? 16.072 -32.887 23.008 1.00 78.81 928 SER B O 1
ATOM 9712 N N . GLY B 1 396 ? 15.397 -33.203 20.878 1.00 82.38 929 GLY B N 1
ATOM 9713 C CA . GLY B 1 396 ? 14.954 -34.591 21.046 1.00 78.34 929 GLY B CA 1
ATOM 9714 C C . GLY B 1 396 ? 13.438 -34.665 21.224 1.00 80.58 929 GLY B C 1
ATOM 9715 O O . GLY B 1 396 ? 12.935 -35.328 22.141 1.00 77.96 929 GLY B O 1
ATOM 9716 N N . THR B 1 397 ? 12.721 -33.905 20.391 1.00 70.24 930 THR B N 1
ATOM 9717 C CA . THR B 1 397 ? 11.328 -34.205 20.003 1.00 64.97 930 THR B CA 1
ATOM 9718 C C . THR B 1 397 ? 11.053 -33.359 18.764 1.00 54.45 930 THR B C 1
ATOM 9719 O O . THR B 1 397 ? 11.002 -32.159 18.884 1.00 52.25 930 THR B O 1
ATOM 9723 N N . PRO B 1 398 ? 10.933 -33.975 17.579 1.00 52.50 931 PRO B N 1
ATOM 9724 C CA . PRO B 1 398 ? 10.770 -33.218 16.337 1.00 52.01 931 PRO B CA 1
ATOM 9725 C C . PRO B 1 398 ? 9.530 -32.275 16.313 1.00 43.15 931 PRO B C 1
ATOM 9726 O O . PRO B 1 398 ? 8.503 -32.579 16.929 1.00 35.15 931 PRO B O 1
ATOM 9730 N N . LEU B 1 399 ? 9.683 -31.135 15.641 1.00 39.11 932 LEU B N 1
ATOM 9731 C CA . LEU B 1 399 ? 8.630 -30.160 15.465 1.00 34.72 932 LEU B CA 1
ATOM 9732 C C . LEU B 1 399 ? 7.893 -30.545 14.218 1.00 30.62 932 LEU B C 1
ATOM 9733 O O . LEU B 1 399 ? 8.486 -30.997 13.256 1.00 34.39 932 LEU B O 1
ATOM 9738 N N . SER B 1 400 ? 6.581 -30.454 14.295 1.00 25.26 933 SER B N 1
ATOM 9739 C CA . SER B 1 400 ? 5.700 -30.541 13.177 1.00 28.81 933 SER B CA 1
ATOM 9740 C C . SER B 1 400 ? 5.752 -29.269 12.291 1.00 24.67 933 SER B C 1
ATOM 9741 O O . SER B 1 400 ? 5.796 -28.187 12.816 1.00 23.55 933 SER B O 1
ATOM 9744 N N . VAL B 1 401 ? 5.731 -29.453 10.976 1.00 21.09 934 VAL B N 1
ATOM 9745 C CA . VAL B 1 401 ? 5.424 -28.362 10.086 1.00 22.86 934 VAL B CA 1
ATOM 9746 C C . VAL B 1 401 ? 4.015 -27.867 10.440 1.00 23.40 934 VAL B C 1
ATOM 9747 O O . VAL B 1 401 ? 3.087 -28.670 10.686 1.00 23.71 934 VAL B O 1
ATOM 9751 N N . GLY B 1 402 ? 3.850 -26.557 10.538 1.00 20.60 935 GLY B N 1
ATOM 9752 C CA . GLY B 1 402 ? 2.536 -25.993 10.903 1.00 21.01 935 GLY B CA 1
ATOM 9753 C C . GLY B 1 402 ? 1.971 -25.139 9.795 1.00 20.85 935 GLY B C 1
ATOM 9754 O O . GLY B 1 402 ? 2.739 -24.445 9.151 1.00 21.25 935 GLY B O 1
ATOM 9755 N N . THR B 1 403 ? 0.654 -25.164 9.581 1.00 19.98 936 THR B N 1
ATOM 9756 C CA . THR B 1 403 ? 0.040 -24.426 8.483 1.00 20.42 936 THR B CA 1
ATOM 9757 C C . THR B 1 403 ? -1.108 -23.531 8.954 1.00 19.51 936 THR B C 1
ATOM 9758 O O . THR B 1 403 ? -1.599 -23.724 10.054 1.00 16.93 936 THR B O 1
ATOM 9762 N N . SER B 1 404 ? -1.432 -22.504 8.155 1.00 17.03 937 SER B N 1
ATOM 9763 C CA . SER B 1 404 ? -2.578 -21.699 8.296 1.00 16.28 937 SER B CA 1
ATOM 9764 C C . SER B 1 404 ? -3.191 -21.615 6.888 1.00 16.95 937 SER B C 1
ATOM 9765 O O . SER B 1 404 ? -2.713 -22.286 5.938 1.00 14.93 937 SER B O 1
ATOM 9768 N N . VAL B 1 405 ? -4.242 -20.800 6.753 1.00 15.89 938 VAL B N 1
ATOM 9769 C CA . VAL B 1 405 ? -4.971 -20.759 5.582 1.00 16.04 938 VAL B CA 1
ATOM 9770 C C . VAL B 1 405 ? -5.055 -19.295 5.126 1.00 15.71 938 VAL B C 1
ATOM 9771 O O . VAL B 1 405 ? -5.419 -18.445 5.901 1.00 13.60 938 VAL B O 1
ATOM 9775 N N . TYR B 1 406 ? -4.725 -19.038 3.856 1.00 13.80 939 TYR B N 1
ATOM 9776 C CA . TYR B 1 406 ? -4.900 -17.702 3.252 1.00 16.67 939 TYR B CA 1
ATOM 9777 C C . TYR B 1 406 ? -6.035 -17.699 2.248 1.00 17.59 939 TYR B C 1
ATOM 9778 O O . TYR B 1 406 ? -6.763 -16.740 2.168 1.00 17.29 939 TYR B O 1
ATOM 9787 N N . ALA B 1 407 ? -6.190 -18.795 1.474 1.00 16.20 940 ALA B N 1
ATOM 9788 C CA . ALA B 1 407 ? -7.284 -18.936 0.472 1.00 16.87 940 ALA B CA 1
ATOM 9789 C C . ALA B 1 407 ? -7.738 -20.399 0.555 1.00 15.80 940 ALA B C 1
ATOM 9790 O O . ALA B 1 407 ? -6.973 -21.348 0.265 1.00 18.34 940 ALA B O 1
ATOM 9792 N N . GLY B 1 408 ? -8.890 -20.575 1.214 1.00 14.67 941 GLY B N 1
ATOM 9793 C CA . GLY B 1 408 ? -9.382 -21.862 1.679 1.00 16.73 941 GLY B CA 1
ATOM 9794 C C . GLY B 1 408 ? -10.646 -22.340 1.042 1.00 17.70 941 GLY B C 1
ATOM 9795 O O . GLY B 1 408 ? -11.161 -23.399 1.406 1.00 16.13 941 GLY B O 1
ATOM 9796 N N . THR B 1 409 ? -11.151 -21.566 0.069 1.00 19.09 942 THR B N 1
ATOM 9797 C CA . THR B 1 409 ? -12.375 -21.914 -0.649 1.00 20.60 942 THR B CA 1
ATOM 9798 C C . THR B 1 409 ? -12.203 -21.854 -2.172 1.00 22.02 942 THR B C 1
ATOM 9799 O O . THR B 1 409 ? -11.742 -20.794 -2.757 1.00 19.81 942 THR B O 1
ATOM 9803 N N . VAL B 1 410 ? -12.574 -22.966 -2.807 1.00 20.81 943 VAL B N 1
ATOM 9804 C CA . VAL B 1 410 ? -12.956 -22.959 -4.230 1.00 23.21 943 VAL B CA 1
ATOM 9805 C C . VAL B 1 410 ? -14.476 -23.346 -4.367 1.00 22.53 943 VAL B C 1
ATOM 9806 O O . VAL B 1 410 ? -14.927 -24.339 -3.788 1.00 22.57 943 VAL B O 1
ATOM 9810 N N . THR B 1 411 ? -15.232 -22.536 -5.110 1.00 22.57 944 THR B N 1
ATOM 9811 C CA . THR B 1 411 ? -16.665 -22.674 -5.238 1.00 21.99 944 THR B CA 1
ATOM 9812 C C . THR B 1 411 ? -17.148 -23.242 -6.636 1.00 23.99 944 THR B C 1
ATOM 9813 O O . THR B 1 411 ? -16.772 -22.729 -7.699 1.00 23.62 944 THR B O 1
ATOM 9817 N N . MET B 1 412 ? -17.938 -24.322 -6.553 1.00 23.43 945 MET B N 1
ATOM 9818 C CA A MET B 1 412 ? -18.676 -24.887 -7.700 0.50 24.99 945 MET B CA 1
ATOM 9819 C CA B MET B 1 412 ? -18.608 -24.896 -7.725 0.50 25.11 945 MET B CA 1
ATOM 9820 C C . MET B 1 412 ? -19.423 -23.816 -8.429 1.00 27.03 945 MET B C 1
ATOM 9821 O O . MET B 1 412 ? -20.093 -23.009 -7.781 1.00 23.20 945 MET B O 1
ATOM 9830 N N . ALA B 1 413 ? -19.370 -23.815 -9.776 1.00 28.21 946 ALA B N 1
ATOM 9831 C CA . ALA B 1 413 ? -20.246 -22.948 -10.562 1.00 29.37 946 ALA B CA 1
ATOM 9832 C C . ALA B 1 413 ? -21.670 -23.535 -10.697 1.00 28.05 946 ALA B C 1
ATOM 9833 O O . ALA B 1 413 ? -22.643 -22.806 -10.608 1.00 33.67 946 ALA B O 1
ATOM 9835 N N . THR B 1 414 ? -21.801 -24.846 -10.816 1.00 26.42 947 THR B N 1
ATOM 9836 C CA . THR B 1 414 ? -23.114 -25.510 -10.954 1.00 28.64 947 THR B CA 1
ATOM 9837 C C . THR B 1 414 ? -23.017 -26.765 -10.157 1.00 29.08 947 THR B C 1
ATOM 9838 O O . THR B 1 414 ? -21.972 -26.992 -9.554 1.00 32.25 947 THR B O 1
ATOM 9842 N N . TYR B 1 415 ? -24.021 -27.638 -10.182 1.00 28.69 948 TYR B N 1
ATOM 9843 C CA . TYR B 1 415 ? -23.891 -28.946 -9.468 1.00 30.15 948 TYR B CA 1
ATOM 9844 C C . TYR B 1 415 ? -22.670 -29.786 -9.818 1.00 29.79 948 TYR B C 1
ATOM 9845 O O . TYR B 1 415 ? -22.225 -30.628 -9.033 1.00 29.39 948 TYR B O 1
ATOM 9854 N N . THR B 1 416 ? -22.163 -29.568 -11.037 1.00 30.98 949 THR B N 1
ATOM 9855 C CA . THR B 1 416 ? -21.139 -30.388 -11.605 1.00 31.85 949 THR B CA 1
ATOM 9856 C C . THR B 1 416 ? -19.874 -29.608 -12.088 1.00 28.32 949 THR B C 1
ATOM 9857 O O . THR B 1 416 ? -18.777 -30.115 -12.113 1.00 27.66 949 THR B O 1
ATOM 9861 N N . GLN B 1 417 ? -20.025 -28.343 -12.434 1.00 36.73 950 GLN B N 1
ATOM 9862 C CA . GLN B 1 417 ? -18.942 -27.561 -12.960 1.00 36.39 950 GLN B CA 1
ATOM 9863 C C . GLN B 1 417 ? -18.102 -26.916 -11.832 1.00 37.04 950 GLN B C 1
ATOM 9864 O O . GLN B 1 417 ? -18.529 -25.921 -11.204 1.00 31.75 950 GLN B O 1
ATOM 9870 N N . LEU B 1 418 ? -16.907 -27.467 -11.620 1.00 29.93 951 LEU B N 1
ATOM 9871 C CA . LEU B 1 418 ? -15.861 -26.826 -10.781 1.00 31.67 951 LEU B CA 1
ATOM 9872 C C . LEU B 1 418 ? -14.903 -25.852 -11.534 1.00 32.10 951 LEU B C 1
ATOM 9873 O O . LEU B 1 418 ? -14.040 -26.290 -12.289 1.00 30.16 951 LEU B O 1
ATOM 9878 N N . PRO B 1 419 ? -15.048 -24.536 -11.375 1.00 32.17 952 PRO B N 1
ATOM 9879 C CA . PRO B 1 419 ? -14.050 -23.663 -12.041 1.00 32.87 952 PRO B CA 1
ATOM 9880 C C . PRO B 1 419 ? -12.650 -23.831 -11.457 1.00 32.60 952 PRO B C 1
ATOM 9881 O O . PRO B 1 419 ? -12.496 -24.392 -10.376 1.00 28.40 952 PRO B O 1
ATOM 9885 N N . ALA B 1 420 ? -11.638 -23.402 -12.194 1.00 29.95 953 ALA B N 1
ATOM 9886 C CA . ALA B 1 420 ? -10.272 -23.503 -11.689 1.00 33.48 953 ALA B CA 1
ATOM 9887 C C . ALA B 1 420 ? -10.079 -22.561 -10.493 1.00 28.03 953 ALA B C 1
ATOM 9888 O O . ALA B 1 420 ? -10.714 -21.538 -10.384 1.00 31.60 953 ALA B O 1
ATOM 9890 N N . GLY B 1 421 ? -9.206 -22.925 -9.601 1.00 29.74 954 GLY B N 1
ATOM 9891 C CA . GLY B 1 421 ? -9.086 -22.167 -8.352 1.00 26.41 954 GLY B CA 1
ATOM 9892 C C . GLY B 1 421 ? -7.885 -22.597 -7.604 1.00 26.16 954 GLY B C 1
ATOM 9893 O O . GLY B 1 421 ? -7.324 -23.714 -7.808 1.00 25.41 954 GLY B O 1
ATOM 9894 N N . THR B 1 422 ? -7.445 -21.692 -6.719 1.00 24.95 955 THR B N 1
ATOM 9895 C CA . THR B 1 422 ? -6.253 -21.925 -5.891 1.00 23.97 955 THR B CA 1
ATOM 9896 C C . THR B 1 422 ? -6.455 -21.848 -4.379 1.00 22.32 955 THR B C 1
ATOM 9897 O O . THR B 1 422 ? -7.028 -20.902 -3.895 1.00 24.43 955 THR B O 1
ATOM 9901 N N . PHE B 1 423 ? -5.986 -22.847 -3.687 1.00 17.76 956 PHE B N 1
ATOM 9902 C CA . PHE B 1 423 ? -5.924 -22.840 -2.234 1.00 19.04 956 PHE B CA 1
ATOM 9903 C C . PHE B 1 423 ? -4.523 -22.340 -1.905 1.00 20.60 956 PHE B C 1
ATOM 9904 O O . PHE B 1 423 ? -3.565 -22.713 -2.620 1.00 22.26 956 PHE B O 1
ATOM 9912 N N . ILE B 1 424 ? -4.369 -21.551 -0.835 1.00 17.92 957 ILE B N 1
ATOM 9913 C CA . ILE B 1 424 ? -3.074 -21.050 -0.406 1.00 16.23 957 ILE B CA 1
ATOM 9914 C C . ILE B 1 424 ? -2.952 -21.283 1.087 1.00 16.11 957 ILE B C 1
ATOM 9915 O O . ILE B 1 424 ? -3.837 -20.926 1.841 1.00 14.89 957 ILE B O 1
ATOM 9920 N N . LEU B 1 425 ? -1.918 -21.966 1.505 1.00 16.36 958 LEU B N 1
ATOM 9921 C CA . LEU B 1 425 ? -1.688 -22.289 2.909 1.00 15.93 958 LEU B CA 1
ATOM 9922 C C . LEU B 1 425 ? -0.298 -21.814 3.353 1.00 16.66 958 LEU B C 1
ATOM 9923 O O . LEU B 1 425 ? 0.731 -22.514 3.078 1.00 17.61 958 LEU B O 1
ATOM 9928 N N . PRO B 1 426 ? -0.235 -20.663 4.045 1.00 17.02 959 PRO B N 1
ATOM 9929 C CA . PRO B 1 426 ? 1.031 -20.271 4.596 1.00 17.59 959 PRO B CA 1
ATOM 9930 C C . PRO B 1 426 ? 1.490 -21.191 5.701 1.00 19.32 959 PRO B C 1
ATOM 9931 O O . PRO B 1 426 ? 0.680 -21.660 6.480 1.00 20.42 959 PRO B O 1
ATOM 9935 N N . LEU B 1 427 ? 2.793 -21.414 5.801 1.00 18.03 960 LEU B N 1
ATOM 9936 C CA . LEU B 1 427 ? 3.305 -22.126 6.963 1.00 18.61 960 LEU B CA 1
ATOM 9937 C C . LEU B 1 427 ? 3.511 -21.195 8.127 1.00 18.43 960 LEU B C 1
ATOM 9938 O O . LEU B 1 427 ? 3.994 -20.077 8.003 1.00 14.32 960 LEU B O 1
ATOM 9943 N N . THR B 1 428 ? 3.212 -21.729 9.298 1.00 18.48 961 THR B N 1
ATOM 9944 C CA . THR B 1 428 ? 3.434 -21.053 10.546 1.00 18.92 961 THR B CA 1
ATOM 9945 C C . THR B 1 428 ? 4.601 -21.631 11.307 1.00 19.11 961 THR B C 1
ATOM 9946 O O . THR B 1 428 ? 5.055 -21.002 12.247 1.00 18.05 961 THR B O 1
ATOM 9950 N N . GLN B 1 429 ? 5.017 -22.857 10.968 1.00 22.17 962 GLN B N 1
ATOM 9951 C CA . GLN B 1 429 ? 6.209 -23.487 11.516 1.00 23.83 962 GLN B CA 1
ATOM 9952 C C . GLN B 1 429 ? 6.885 -24.263 10.439 1.00 21.28 962 GLN B C 1
ATOM 9953 O O . GLN B 1 429 ? 6.264 -25.072 9.805 1.00 20.62 962 GLN B O 1
ATOM 9959 N N . GLY B 1 430 ? 8.171 -23.982 10.169 1.00 19.47 963 GLY B N 1
ATOM 9960 C CA . GLY B 1 430 ? 8.831 -24.542 9.050 1.00 18.83 963 GLY B CA 1
ATOM 9961 C C . GLY B 1 430 ? 8.851 -23.520 7.933 1.00 21.34 963 GLY B C 1
ATOM 9962 O O . GLY B 1 430 ? 8.026 -22.554 7.889 1.00 16.53 963 GLY B O 1
ATOM 9963 N N . THR B 1 431 ? 9.837 -23.676 7.076 1.00 20.85 964 THR B N 1
ATOM 9964 C CA . THR B 1 431 ? 10.020 -22.793 5.924 1.00 18.20 964 THR B CA 1
ATOM 9965 C C . THR B 1 431 ? 10.144 -23.613 4.678 1.00 19.48 964 THR B C 1
ATOM 9966 O O . THR B 1 431 ? 11.122 -24.418 4.517 1.00 19.32 964 THR B O 1
ATOM 9970 N N . LEU B 1 432 ? 9.233 -23.409 3.736 1.00 16.78 965 LEU B N 1
ATOM 9971 C CA . LEU B 1 432 ? 9.347 -24.107 2.462 1.00 16.96 965 LEU B CA 1
ATOM 9972 C C . LEU B 1 432 ? 10.678 -23.820 1.706 1.00 20.18 965 LEU B C 1
ATOM 9973 O O . LEU B 1 432 ? 11.218 -22.701 1.706 1.00 17.95 965 LEU B O 1
ATOM 9978 N N . LYS B 1 433 ? 11.150 -24.833 1.009 1.00 19.71 966 LYS B N 1
ATOM 9979 C CA . LYS B 1 433 ? 12.255 -24.697 0.112 1.00 21.34 966 LYS B CA 1
ATOM 9980 C C . LYS B 1 433 ? 11.715 -23.730 -0.959 1.00 20.62 966 LYS B C 1
ATOM 9981 O O . LYS B 1 433 ? 10.522 -23.706 -1.227 1.00 17.18 966 LYS B O 1
ATOM 9987 N N . PRO B 1 434 ? 12.584 -22.906 -1.536 1.00 19.10 967 PRO B N 1
ATOM 9988 C CA . PRO B 1 434 ? 12.081 -21.874 -2.451 1.00 20.59 967 PRO B CA 1
ATOM 9989 C C . PRO B 1 434 ? 11.262 -22.458 -3.635 1.00 20.52 967 PRO B C 1
ATOM 9990 O O . PRO B 1 434 ? 10.348 -21.816 -4.135 1.00 22.77 967 PRO B O 1
ATOM 9994 N N . VAL B 1 435 ? 11.626 -23.682 -4.072 1.00 23.19 968 VAL B N 1
ATOM 9995 C CA . VAL B 1 435 ? 10.849 -24.417 -5.024 1.00 20.65 968 VAL B CA 1
ATOM 9996 C C . VAL B 1 435 ? 10.594 -25.821 -4.468 1.00 20.76 968 VAL B C 1
ATOM 9997 O O . VAL B 1 435 ? 11.528 -26.597 -4.298 1.00 22.55 968 VAL B O 1
ATOM 10001 N N . ILE B 1 436 ? 9.345 -26.170 -4.216 1.00 19.63 969 ILE B N 1
ATOM 10002 C CA . ILE B 1 436 ? 8.999 -27.442 -3.570 1.00 23.04 969 ILE B CA 1
ATOM 10003 C C . ILE B 1 436 ? 8.702 -28.402 -4.720 1.00 26.85 969 ILE B C 1
ATOM 10004 O O . ILE B 1 436 ? 8.495 -27.981 -5.850 1.00 24.87 969 ILE B O 1
ATOM 10009 N N . SER B 1 437 ? 8.682 -29.686 -4.411 1.00 28.86 970 SER B N 1
ATOM 10010 C CA . SER B 1 437 ? 8.283 -30.733 -5.404 1.00 33.32 970 SER B CA 1
ATOM 10011 C C . SER B 1 437 ? 6.902 -31.332 -5.117 1.00 31.29 970 SER B C 1
ATOM 10012 O O . SER B 1 437 ? 6.423 -31.302 -3.996 1.00 28.31 970 SER B O 1
ATOM 10015 N N . ALA B 1 438 ? 6.275 -31.884 -6.144 1.00 32.98 971 ALA B N 1
ATOM 10016 C CA . ALA B 1 438 ? 4.937 -32.509 -6.009 1.00 36.29 971 ALA B CA 1
ATOM 10017 C C . ALA B 1 438 ? 4.853 -33.594 -4.881 1.00 33.24 971 ALA B C 1
ATOM 10018 O O . ALA B 1 438 ? 3.859 -33.719 -4.134 1.00 33.99 971 ALA B O 1
ATOM 10020 N N . SER B 1 439 ? 5.948 -34.291 -4.659 1.00 31.24 972 SER B N 1
ATOM 10021 C CA . SER B 1 439 ? 6.034 -35.203 -3.536 1.00 31.35 972 SER B CA 1
ATOM 10022 C C . SER B 1 439 ? 6.146 -34.545 -2.159 1.00 28.82 972 SER B C 1
ATOM 10023 O O . SER B 1 439 ? 6.062 -35.228 -1.155 1.00 25.65 972 SER B O 1
ATOM 10026 N N . ASP B 1 440 ? 6.338 -33.219 -2.078 1.00 25.98 973 ASP B N 1
ATOM 10027 C CA . ASP B 1 440 ? 6.466 -32.579 -0.808 1.00 25.40 973 ASP B CA 1
ATOM 10028 C C . ASP B 1 440 ? 5.092 -32.300 -0.123 1.00 31.11 973 ASP B C 1
ATOM 10029 O O . ASP B 1 440 ? 5.022 -31.837 1.088 1.00 23.16 973 ASP B O 1
ATOM 10034 N N . VAL B 1 441 ? 4.029 -32.491 -0.899 1.00 28.60 974 VAL B N 1
ATOM 10035 C CA . VAL B 1 441 ? 2.658 -32.150 -0.468 1.00 30.06 974 VAL B CA 1
ATOM 10036 C C . VAL B 1 441 ? 1.695 -33.239 -0.892 1.00 26.14 974 VAL B C 1
ATOM 10037 O O . VAL B 1 441 ? 1.690 -33.612 -2.057 1.00 31.03 974 VAL B O 1
ATOM 10041 N N . THR B 1 442 ? 0.847 -33.690 0.032 1.00 28.06 975 THR B N 1
ATOM 10042 C CA . THR B 1 442 ? -0.281 -34.608 -0.312 1.00 31.75 975 THR B CA 1
ATOM 10043 C C . THR B 1 442 ? -1.604 -33.894 -0.154 1.00 30.49 975 THR B C 1
ATOM 10044 O O . THR B 1 442 ? -1.864 -33.255 0.851 1.00 30.12 975 THR B O 1
ATOM 10048 N N . VAL B 1 443 ? -2.447 -33.996 -1.154 1.00 26.12 976 VAL B N 1
ATOM 10049 C CA . VAL B 1 443 ? -3.780 -33.428 -1.065 1.00 26.30 976 VAL B CA 1
ATOM 10050 C C . VAL B 1 443 ? -4.838 -34.569 -1.197 1.00 29.38 976 VAL B C 1
ATOM 10051 O O . VAL B 1 443 ? -4.739 -35.316 -2.193 1.00 29.12 976 VAL B O 1
ATOM 10055 N N . SER B 1 444 ? -5.772 -34.703 -0.231 1.00 25.71 977 SER B N 1
ATOM 10056 C CA . SER B 1 444 ? -6.968 -35.566 -0.290 1.00 32.40 977 SER B CA 1
ATOM 10057 C C . SER B 1 444 ? -8.274 -34.823 -0.547 1.00 33.74 977 SER B C 1
ATOM 10058 O O . SER B 1 444 ? -8.439 -33.681 -0.101 1.00 27.86 977 SER B O 1
ATOM 10061 N N . GLY B 1 445 ? -9.206 -35.497 -1.228 1.00 33.58 978 GLY B N 1
ATOM 10062 C CA . GLY B 1 445 ? -10.597 -35.071 -1.302 1.00 31.33 978 GLY B CA 1
ATOM 10063 C C . GLY B 1 445 ? -10.917 -34.320 -2.571 1.00 34.66 978 GLY B C 1
ATOM 10064 O O . GLY B 1 445 ? -12.086 -33.987 -2.797 1.00 35.44 978 GLY B O 1
ATOM 10065 N N . ILE B 1 446 ? -9.936 -34.092 -3.442 1.00 31.33 979 ILE B N 1
ATOM 10066 C CA . ILE B 1 446 ? -10.229 -33.472 -4.728 1.00 35.85 979 ILE B CA 1
ATOM 10067 C C . ILE B 1 446 ? -11.069 -34.520 -5.480 1.00 37.00 979 ILE B C 1
ATOM 10068 O O . ILE B 1 446 ? -10.761 -35.711 -5.429 1.00 37.40 979 ILE B O 1
ATOM 10073 N N . PRO B 1 447 ? -12.166 -34.092 -6.092 1.00 37.56 980 PRO B N 1
ATOM 10074 C CA . PRO B 1 447 ? -13.032 -35.172 -6.608 1.00 39.93 980 PRO B CA 1
ATOM 10075 C C . PRO B 1 447 ? -12.463 -35.760 -7.922 1.00 41.63 980 PRO B C 1
ATOM 10076 O O . PRO B 1 447 ? -11.813 -35.045 -8.699 1.00 37.47 980 PRO B O 1
ATOM 10080 N N . ALA B 1 448 ? -12.741 -37.039 -8.150 1.00 45.85 981 ALA B N 1
ATOM 10081 C CA . ALA B 1 448 ? -12.263 -37.791 -9.330 1.00 45.07 981 ALA B CA 1
ATOM 10082 C C . ALA B 1 448 ? -12.198 -37.088 -10.729 1.00 44.67 981 ALA B C 1
ATOM 10083 O O . ALA B 1 448 ? -13.136 -36.412 -11.193 1.00 41.38 981 ALA B O 1
ATOM 10085 N N . GLY B 1 449 ? -11.040 -37.269 -11.369 1.00 45.26 982 GLY B N 1
ATOM 10086 C CA . GLY B 1 449 ? -10.677 -36.646 -12.657 1.00 51.08 982 GLY B CA 1
ATOM 10087 C C . GLY B 1 449 ? -10.697 -35.119 -12.695 1.00 48.20 982 GLY B C 1
ATOM 10088 O O . GLY B 1 449 ? -11.004 -34.526 -13.726 1.00 49.33 982 GLY B O 1
ATOM 10089 N N . ILE B 1 450 ? -10.455 -34.494 -11.544 1.00 50.44 983 ILE B N 1
ATOM 10090 C CA . ILE B 1 450 ? -10.169 -33.063 -11.439 1.00 45.74 983 ILE B CA 1
ATOM 10091 C C . ILE B 1 450 ? -8.688 -33.101 -11.133 1.00 39.64 983 ILE B C 1
ATOM 10092 O O . ILE B 1 450 ? -8.262 -33.629 -10.124 1.00 38.17 983 ILE B O 1
ATOM 10097 N N . THR B 1 451 ? -7.869 -32.642 -12.045 1.00 39.44 984 THR B N 1
ATOM 10098 C CA . THR B 1 451 ? -6.460 -32.661 -11.734 1.00 46.90 984 THR B CA 1
ATOM 10099 C C . THR B 1 451 ? -6.089 -31.430 -10.863 1.00 40.30 984 THR B C 1
ATOM 10100 O O . THR B 1 451 ? -6.836 -30.428 -10.772 1.00 41.92 984 THR B O 1
ATOM 10104 N N . TYR B 1 452 ? -4.950 -31.554 -10.203 1.00 38.69 985 TYR B N 1
ATOM 10105 C CA . TYR B 1 452 ? -4.361 -30.417 -9.499 1.00 34.13 985 TYR B CA 1
ATOM 10106 C C . TYR B 1 452 ? -2.871 -30.510 -9.487 1.00 34.96 985 TYR B C 1
ATOM 10107 O O . TYR B 1 452 ? -2.313 -31.601 -9.674 1.00 32.16 985 TYR B O 1
ATOM 10116 N N . THR B 1 453 ? -2.227 -29.382 -9.200 1.00 33.09 986 THR B N 1
ATOM 10117 C CA . THR B 1 453 ? -0.784 -29.351 -8.915 1.00 32.65 986 THR B CA 1
ATOM 10118 C C . THR B 1 453 ? -0.537 -28.559 -7.664 1.00 32.12 986 THR B C 1
ATOM 10119 O O . THR B 1 453 ? -1.380 -27.757 -7.294 1.00 28.49 986 THR B O 1
ATOM 10123 N N . VAL B 1 454 ? 0.614 -28.800 -7.039 1.00 29.82 987 VAL B N 1
ATOM 10124 C CA . VAL B 1 454 ? 1.104 -28.020 -5.905 1.00 28.54 987 VAL B CA 1
ATOM 10125 C C . VAL B 1 454 ? 2.370 -27.264 -6.292 1.00 29.09 987 VAL B C 1
ATOM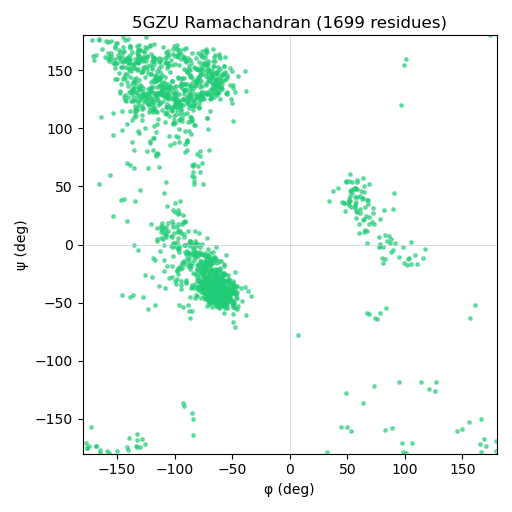 10126 O O . VAL B 1 454 ? 3.070 -27.657 -7.183 1.00 29.24 987 VAL B O 1
ATOM 10130 N N . ALA B 1 455 ? 2.629 -26.136 -5.656 1.00 24.51 988 ALA B N 1
ATOM 10131 C CA . ALA B 1 455 ? 3.793 -25.315 -5.909 1.00 24.21 988 ALA B CA 1
ATOM 10132 C C . ALA B 1 455 ? 3.922 -24.331 -4.709 1.00 25.39 988 ALA B C 1
ATOM 10133 O O . ALA B 1 455 ? 3.092 -24.355 -3.760 1.00 25.87 988 ALA B O 1
ATOM 10135 N N . ASN B 1 456 ? 4.930 -23.479 -4.762 1.00 21.78 989 ASN B N 1
ATOM 10136 C CA . ASN B 1 456 ? 5.036 -22.350 -3.849 1.00 21.74 989 ASN B CA 1
ATOM 10137 C C . ASN B 1 456 ? 4.043 -21.319 -4.377 1.00 20.88 989 ASN B C 1
ATOM 10138 O O . ASN B 1 456 ? 4.025 -21.063 -5.545 1.00 18.70 989 ASN B O 1
ATOM 10143 N N . ALA B 1 457 ? 3.169 -20.781 -3.526 1.00 19.37 990 ALA B N 1
ATOM 10144 C CA . ALA B 1 457 ? 2.280 -19.683 -3.947 1.00 19.71 990 ALA B CA 1
ATOM 10145 C C . ALA B 1 457 ? 3.074 -18.471 -4.323 1.00 21.27 990 ALA B C 1
ATOM 10146 O O . ALA B 1 457 ? 3.979 -18.044 -3.590 1.00 18.36 990 ALA B O 1
ATOM 10148 N N . ALA B 1 458 ? 2.736 -17.933 -5.492 1.00 22.61 991 ALA B N 1
ATOM 10149 C CA . ALA B 1 458 ? 3.344 -16.682 -5.970 1.00 21.10 991 ALA B CA 1
ATOM 10150 C C . ALA B 1 458 ? 2.995 -15.576 -5.005 1.00 22.21 991 ALA B C 1
ATOM 10151 O O . ALA B 1 458 ? 1.925 -15.591 -4.406 1.00 21.68 991 ALA B O 1
ATOM 10153 N N . ASP B 1 459 ? 3.914 -14.643 -4.798 1.00 21.19 992 ASP B N 1
ATOM 10154 C CA . ASP B 1 459 ? 3.721 -13.473 -3.922 1.00 21.91 992 ASP B CA 1
ATOM 10155 C C . ASP B 1 459 ? 3.511 -13.744 -2.425 1.00 20.15 992 ASP B C 1
ATOM 10156 O O . ASP B 1 459 ? 2.967 -12.943 -1.740 1.00 22.30 992 ASP B O 1
ATOM 10161 N N . HIS B 1 460 ? 3.937 -14.908 -1.965 1.00 18.71 993 HIS B N 1
ATOM 10162 C CA . HIS B 1 460 ? 3.988 -15.253 -0.562 1.00 17.68 993 HIS B CA 1
ATOM 10163 C C . HIS B 1 460 ? 5.360 -15.766 -0.281 1.00 15.42 993 HIS B C 1
ATOM 10164 O O . HIS B 1 460 ? 5.965 -16.368 -1.148 1.00 16.43 993 HIS B O 1
ATOM 10171 N N . ARG B 1 461 ? 5.855 -15.536 0.940 1.00 15.36 994 ARG B N 1
ATOM 10172 C CA . ARG B 1 461 ? 7.216 -15.904 1.217 1.00 15.78 994 ARG B CA 1
ATOM 10173 C C . ARG B 1 461 ? 7.374 -17.340 1.522 1.00 16.89 994 ARG B C 1
ATOM 10174 O O . ARG B 1 461 ? 8.449 -17.790 1.437 1.00 17.62 994 ARG B O 1
ATOM 10182 N N . ASN B 1 462 ? 6.291 -18.018 1.932 1.00 16.10 995 ASN B N 1
ATOM 10183 C CA . ASN B 1 462 ? 6.372 -19.278 2.577 1.00 16.72 995 ASN B CA 1
ATOM 10184 C C . ASN B 1 462 ? 5.007 -19.966 2.605 1.00 14.48 995 ASN B C 1
ATOM 10185 O O . ASN B 1 462 ? 4.498 -20.274 3.685 1.00 15.74 995 ASN B O 1
ATOM 10190 N N . ALA B 1 463 ? 4.367 -20.075 1.456 1.00 13.75 996 ALA B N 1
ATOM 10191 C CA . ALA B 1 463 ? 3.028 -20.697 1.377 1.00 15.46 996 ALA B CA 1
ATOM 10192 C C . ALA B 1 463 ? 2.931 -21.706 0.265 1.00 15.17 996 ALA B C 1
ATOM 10193 O O . ALA B 1 463 ? 3.551 -21.536 -0.803 1.00 15.26 996 ALA B O 1
ATOM 10195 N N . VAL B 1 464 ? 2.071 -22.697 0.484 1.00 16.70 997 VAL B N 1
ATOM 10196 C CA . VAL B 1 464 ? 1.740 -23.746 -0.515 1.00 16.49 997 VAL B CA 1
ATOM 10197 C C . VAL B 1 464 ? 0.569 -23.316 -1.294 1.00 17.46 997 VAL B C 1
ATOM 10198 O O . VAL B 1 464 ? -0.379 -22.752 -0.745 1.00 19.62 997 VAL B O 1
ATOM 10202 N N . ALA B 1 465 ? 0.658 -23.438 -2.612 1.00 15.76 998 ALA B N 1
ATOM 10203 C CA . ALA B 1 465 ? -0.465 -23.266 -3.493 1.00 16.41 998 ALA B CA 1
ATOM 10204 C C . ALA B 1 465 ? -0.892 -24.661 -3.955 1.00 22.84 998 ALA B C 1
ATOM 10205 O O . ALA B 1 465 ? -0.009 -25.524 -4.269 1.00 23.08 998 ALA B O 1
ATOM 10207 N N . VAL B 1 466 ? -2.204 -24.932 -3.930 1.00 23.03 999 VAL B N 1
ATOM 10208 C CA . VAL B 1 466 ? -2.777 -26.136 -4.537 1.00 22.93 999 VAL B CA 1
ATOM 10209 C C . VAL B 1 466 ? -3.644 -25.650 -5.671 1.00 24.26 999 VAL B C 1
ATOM 10210 O O . VAL B 1 466 ? -4.678 -25.001 -5.398 1.00 24.71 999 VAL B O 1
ATOM 10214 N N . TYR B 1 467 ? -3.206 -25.873 -6.916 1.00 22.48 1000 TYR B N 1
ATOM 10215 C CA . TYR B 1 467 ? -3.904 -25.286 -8.068 1.00 27.79 1000 TYR B CA 1
ATOM 10216 C C . TYR B 1 467 ? -4.845 -26.322 -8.556 1.00 26.40 1000 TYR B C 1
ATOM 10217 O O . TYR B 1 467 ? -4.388 -27.354 -9.001 1.00 32.26 1000 TYR B O 1
ATOM 10226 N N . VAL B 1 468 ? -6.129 -26.086 -8.422 1.00 24.93 1001 VAL B N 1
ATOM 10227 C CA . VAL B 1 468 ? -7.172 -27.023 -8.812 1.00 29.36 1001 VAL B CA 1
ATOM 10228 C C . VAL B 1 468 ? -7.576 -26.637 -10.222 1.00 31.33 1001 VAL B C 1
ATOM 10229 O O . VAL B 1 468 ? -8.069 -25.526 -10.487 1.00 28.16 1001 VAL B O 1
ATOM 10233 N N . ASN B 1 469 ? -7.399 -27.588 -11.124 1.00 34.48 1002 ASN B N 1
ATOM 10234 C CA . ASN B 1 469 ? -7.746 -27.358 -12.519 1.00 39.18 1002 ASN B CA 1
ATOM 10235 C C . ASN B 1 469 ? -9.272 -27.297 -12.678 1.00 39.47 1002 ASN B C 1
ATOM 10236 O O . ASN B 1 469 ? -10.024 -27.955 -11.924 1.00 42.00 1002 ASN B O 1
ATOM 10241 N N . GLY B 1 470 ? -9.761 -26.480 -13.599 1.00 39.37 1003 GLY B N 1
ATOM 10242 C CA . GLY B 1 470 ? -11.237 -26.463 -13.829 1.00 48.32 1003 GLY B CA 1
ATOM 10243 C C . GLY B 1 470 ? -11.748 -27.884 -14.175 1.00 49.68 1003 GLY B C 1
ATOM 10244 O O . GLY B 1 470 ? -10.936 -28.774 -14.518 1.00 49.71 1003 GLY B O 1
ATOM 10245 N N . GLY B 1 471 ? -13.049 -28.145 -14.053 1.00 41.33 1004 GLY B N 1
ATOM 10246 C CA . GLY B 1 471 ? -13.567 -29.378 -14.622 1.00 39.91 1004 GLY B CA 1
ATOM 10247 C C . GLY B 1 471 ? -14.977 -29.733 -14.275 1.00 40.57 1004 GLY B C 1
ATOM 10248 O O . GLY B 1 471 ? -15.667 -28.962 -13.647 1.00 40.06 1004 GLY B O 1
ATOM 10249 N N . THR B 1 472 ? -15.377 -30.933 -14.688 1.00 38.96 1005 THR B N 1
ATOM 10250 C CA . THR B 1 472 ? -16.712 -31.467 -14.457 1.00 37.42 1005 THR B CA 1
ATOM 10251 C C . THR B 1 472 ? -16.582 -32.564 -13.393 1.00 34.33 1005 THR B C 1
ATOM 10252 O O . THR B 1 472 ? -15.904 -33.512 -13.627 1.00 34.24 1005 THR B O 1
ATOM 10256 N N . VAL B 1 473 ? -17.228 -32.404 -12.228 1.00 31.43 1006 VAL B N 1
ATOM 10257 C CA . VAL B 1 473 ? -17.278 -33.431 -11.214 1.00 31.72 1006 VAL B CA 1
ATOM 10258 C C . VAL B 1 473 ? -18.315 -34.439 -11.640 1.00 37.34 1006 VAL B C 1
ATOM 10259 O O . VAL B 1 473 ? -19.400 -34.029 -12.139 1.00 35.47 1006 VAL B O 1
ATOM 10263 N N . ALA B 1 474 ? -18.027 -35.717 -11.338 1.00 41.17 1007 ALA B N 1
ATOM 10264 C CA . ALA B 1 474 ? -18.708 -36.864 -11.937 1.00 46.03 1007 ALA B CA 1
ATOM 10265 C C . ALA B 1 474 ? -20.046 -37.230 -11.260 1.00 53.57 1007 ALA B C 1
ATOM 10266 O O . ALA B 1 474 ? -20.742 -38.158 -11.707 1.00 58.92 1007 ALA B O 1
ATOM 10268 N N . SER B 1 475 ? -20.403 -36.515 -10.196 1.00 43.78 1008 SER B N 1
ATOM 10269 C CA . SER B 1 475 ? -21.795 -36.475 -9.751 1.00 42.88 1008 SER B CA 1
ATOM 10270 C C . SER B 1 475 ? -22.108 -35.137 -9.055 1.00 39.60 1008 SER B C 1
ATOM 10271 O O . SER B 1 475 ? -21.203 -34.350 -8.785 1.00 38.61 1008 SER B O 1
ATOM 10274 N N . ASN B 1 476 ? -23.383 -34.916 -8.730 1.00 36.52 1009 ASN B N 1
ATOM 10275 C CA . ASN B 1 476 ? -23.833 -33.627 -8.222 1.00 37.13 1009 ASN B CA 1
ATOM 10276 C C . ASN B 1 476 ? -23.186 -33.320 -6.876 1.00 28.52 1009 ASN B C 1
ATOM 10277 O O . ASN B 1 476 ? -23.043 -34.184 -6.034 1.00 31.79 1009 ASN B O 1
ATOM 10282 N N . VAL B 1 477 ? -22.708 -32.096 -6.728 1.00 33.41 1010 VAL B N 1
ATOM 10283 C CA . VAL B 1 477 ? -22.128 -31.637 -5.442 1.00 27.48 1010 VAL B CA 1
ATOM 10284 C C . VAL B 1 477 ? -23.215 -30.794 -4.764 1.00 26.95 1010 VAL B C 1
ATOM 10285 O O . VAL B 1 477 ? -23.483 -29.694 -5.183 1.00 29.21 1010 VAL B O 1
ATOM 10289 N N . TYR B 1 478 ? -23.845 -31.357 -3.755 1.00 25.38 1011 TYR B N 1
ATOM 10290 C CA . TYR B 1 478 ? -24.858 -30.671 -2.943 1.00 29.97 1011 TYR B CA 1
ATOM 10291 C C . TYR B 1 478 ? -24.308 -30.014 -1.628 1.00 28.28 1011 TYR B C 1
ATOM 10292 O O . TYR B 1 478 ? -24.887 -29.049 -1.111 1.00 32.27 1011 TYR B O 1
ATOM 10301 N N . ASP B 1 479 ? -23.273 -30.635 -1.079 1.00 29.76 1012 ASP B N 1
ATOM 10302 C CA . ASP B 1 479 ? -22.643 -30.366 0.216 1.00 29.91 1012 ASP B CA 1
ATOM 10303 C C . ASP B 1 479 ? -21.183 -29.970 0.037 1.00 28.48 1012 ASP B C 1
ATOM 10304 O O . ASP B 1 479 ? -20.575 -30.310 -0.995 1.00 21.58 1012 ASP B O 1
ATOM 10309 N N . PRO B 1 480 ? -20.593 -29.332 1.070 1.00 25.31 1013 PRO B N 1
ATOM 10310 C CA . PRO B 1 480 ? -19.161 -28.983 0.853 1.00 23.39 1013 PRO B CA 1
ATOM 10311 C C . PRO B 1 480 ? -18.239 -30.219 0.835 1.00 22.65 1013 PRO B C 1
ATOM 10312 O O . PRO B 1 480 ? -18.536 -31.238 1.476 1.00 24.49 1013 PRO B O 1
ATOM 10316 N N . ILE B 1 481 ? -17.158 -30.159 0.075 1.00 22.19 1014 ILE B N 1
ATOM 10317 C CA . ILE B 1 481 ? -16.156 -31.199 0.087 1.00 21.05 1014 ILE B CA 1
ATOM 10318 C C . ILE B 1 481 ? -15.005 -30.758 0.937 1.00 22.41 1014 ILE B C 1
ATOM 10319 O O . ILE B 1 481 ? -14.442 -29.689 0.724 1.00 21.16 1014 ILE B O 1
ATOM 10324 N N . ASP B 1 482 ? -14.597 -31.611 1.853 1.00 21.85 1015 ASP B N 1
ATOM 10325 C CA . ASP B 1 482 ? -13.482 -31.289 2.709 1.00 25.39 1015 ASP B CA 1
ATOM 10326 C C . ASP B 1 482 ? -12.257 -31.695 1.944 1.00 25.20 1015 ASP B C 1
ATOM 10327 O O . ASP B 1 482 ? -12.182 -32.827 1.474 1.00 26.49 1015 ASP B O 1
ATOM 10332 N N . VAL B 1 483 ? -11.303 -30.789 1.776 1.00 25.09 1016 VAL B N 1
ATOM 10333 C CA . VAL B 1 483 ? -10.004 -31.104 1.092 1.00 23.46 1016 VAL B CA 1
ATOM 10334 C C . VAL B 1 483 ? -8.942 -31.034 2.154 1.00 24.29 1016 VAL B C 1
ATOM 10335 O O . VAL B 1 483 ? -8.972 -30.128 2.964 1.00 23.97 1016 VAL B O 1
ATOM 10339 N N . ARG B 1 484 ? -8.059 -32.027 2.226 1.00 25.24 1017 ARG B N 1
ATOM 10340 C CA . ARG B 1 484 ? -7.068 -32.116 3.302 1.00 22.81 1017 ARG B CA 1
ATOM 10341 C C . ARG B 1 484 ? -5.649 -31.967 2.675 1.00 25.17 1017 ARG B C 1
ATOM 10342 O O . ARG B 1 484 ? -5.342 -32.632 1.676 1.00 24.67 1017 ARG B O 1
ATOM 10350 N N . VAL B 1 485 ? -4.852 -30.999 3.154 1.00 24.17 1018 VAL B N 1
ATOM 10351 C CA . VAL B 1 485 ? -3.470 -30.803 2.690 1.00 23.36 1018 VAL B CA 1
ATOM 10352 C C . VAL B 1 485 ? -2.434 -31.103 3.758 1.00 22.94 1018 VAL B C 1
ATOM 10353 O O . VAL B 1 485 ? -2.461 -30.526 4.838 1.00 21.11 1018 VAL B O 1
ATOM 10357 N N . VAL B 1 486 ? -1.530 -32.052 3.472 1.00 23.54 1019 VAL B N 1
ATOM 10358 C CA . VAL B 1 486 ? -0.388 -32.319 4.336 1.00 24.62 1019 VAL B CA 1
ATOM 10359 C C . VAL B 1 486 ? 0.880 -31.770 3.663 1.00 20.93 1019 VAL B C 1
ATOM 10360 O O . VAL B 1 486 ? 1.157 -32.024 2.478 1.00 22.49 1019 VAL B O 1
ATOM 10364 N N . VAL B 1 487 ? 1.626 -31.015 4.426 1.00 22.12 1020 VAL B N 1
ATOM 10365 C CA . VAL B 1 487 ? 2.932 -30.478 3.986 1.00 24.19 1020 VAL B CA 1
ATOM 10366 C C . VAL B 1 487 ? 3.970 -31.378 4.606 1.00 23.56 1020 VAL B C 1
ATOM 10367 O O . VAL B 1 487 ? 4.128 -31.397 5.790 1.00 22.28 1020 VAL B O 1
ATOM 10371 N N . LYS B 1 488 ? 4.646 -32.157 3.788 1.00 24.99 1021 LYS B N 1
ATOM 10372 C CA . LYS B 1 488 ? 5.560 -33.190 4.318 1.00 27.50 1021 LYS B CA 1
ATOM 10373 C C . LYS B 1 488 ? 6.866 -32.546 4.875 1.00 28.52 1021 LYS B C 1
ATOM 10374 O O . LYS B 1 488 ? 7.255 -31.438 4.466 1.00 28.00 1021 LYS B O 1
ATOM 10380 N N . ALA B 1 489 ? 7.522 -33.228 5.798 1.00 26.09 1022 ALA B N 1
ATOM 10381 C CA . ALA B 1 489 ? 8.844 -32.852 6.256 1.00 27.28 1022 ALA B CA 1
ATOM 10382 C C . ALA B 1 489 ? 9.816 -32.553 5.123 1.00 26.84 1022 ALA B C 1
ATOM 10383 O O . ALA B 1 489 ? 10.536 -31.631 5.182 1.00 24.25 1022 ALA B O 1
ATOM 10385 N N . SER B 1 490 ? 9.754 -33.282 4.031 1.00 28.22 1023 SER B N 1
ATOM 10386 C CA . SER B 1 490 ? 10.613 -32.999 2.924 1.00 29.16 1023 SER B CA 1
ATOM 10387 C C . SER B 1 490 ? 10.368 -31.594 2.255 1.00 28.39 1023 SER B C 1
ATOM 10388 O O . SER B 1 490 ? 11.211 -31.122 1.466 1.00 23.86 1023 SER B O 1
ATOM 10391 N N . ALA B 1 491 ? 9.270 -30.907 2.576 1.00 24.25 1024 ALA B N 1
ATOM 10392 C CA . ALA B 1 491 ? 8.958 -29.622 1.872 1.00 20.25 1024 ALA B CA 1
ATOM 10393 C C . ALA B 1 491 ? 9.798 -28.453 2.378 1.00 19.13 1024 ALA B C 1
ATOM 10394 O O . ALA B 1 491 ? 9.968 -27.411 1.669 1.00 19.07 1024 ALA B O 1
ATOM 10396 N N . VAL B 1 492 ? 10.325 -28.596 3.580 1.00 18.76 1025 VAL B N 1
ATOM 10397 C CA . VAL B 1 492 ? 10.948 -27.525 4.305 1.00 21.82 1025 VAL B CA 1
ATOM 10398 C C . VAL B 1 492 ? 12.463 -27.614 4.410 1.00 24.13 1025 VAL B C 1
ATOM 10399 O O . VAL B 1 492 ? 13.052 -28.698 4.324 1.00 24.27 1025 VAL B O 1
ATOM 10403 N N . LEU B 1 493 ? 13.050 -26.464 4.712 1.00 24.24 1026 LEU B N 1
ATOM 10404 C CA . LEU B 1 493 ? 14.489 -26.264 4.842 1.00 22.81 1026 LEU B CA 1
ATOM 10405 C C . LEU B 1 493 ? 15.038 -26.725 6.151 1.00 22.40 1026 LEU B C 1
ATOM 10406 O O . LEU B 1 493 ? 16.205 -27.031 6.218 1.00 21.60 1026 LEU B O 1
ATOM 10411 N N . GLU B 1 494 ? 14.239 -26.655 7.213 1.00 20.97 1027 GLU B N 1
ATOM 10412 C CA . GLU B 1 494 ? 14.716 -27.029 8.528 1.00 23.74 1027 GLU B CA 1
ATOM 10413 C C . GLU B 1 494 ? 14.919 -28.537 8.594 1.00 23.71 1027 GLU B C 1
ATOM 10414 O O . GLU B 1 494 ? 14.318 -29.272 7.852 1.00 25.80 1027 GLU B O 1
ATOM 10420 N N A ALA B 1 495 ? 15.803 -29.005 9.442 0.50 28.23 1028 ALA B N 1
ATOM 10421 N N B ALA B 1 495 ? 15.756 -28.949 9.528 0.50 25.09 1028 ALA B N 1
ATOM 10422 C CA A ALA B 1 495 ? 16.107 -30.433 9.419 0.50 31.83 1028 ALA B CA 1
ATOM 10423 C CA B ALA B 1 495 ? 16.135 -30.347 9.649 0.50 27.14 1028 ALA B CA 1
ATOM 10424 C C A ALA B 1 495 ? 15.395 -31.041 10.632 0.50 35.25 1028 ALA B C 1
ATOM 10425 C C B ALA B 1 495 ? 15.151 -30.984 10.624 0.50 28.51 1028 ALA B C 1
ATOM 10426 O O A ALA B 1 495 ? 15.254 -30.375 11.666 0.50 42.54 1028 ALA B O 1
ATOM 10427 O O B ALA B 1 495 ? 14.568 -30.300 11.470 0.50 25.85 1028 ALA B O 1
ATOM 10430 N N . ASN B 1 496 ? 14.934 -32.284 10.493 1.00 34.27 1029 ASN B N 1
ATOM 10431 C CA . ASN B 1 496 ? 14.306 -33.053 11.613 1.00 38.64 1029 ASN B CA 1
ATOM 10432 C C . ASN B 1 496 ? 12.862 -32.709 11.934 1.00 33.14 1029 ASN B C 1
ATOM 10433 O O . ASN B 1 496 ? 12.409 -32.982 13.014 1.00 41.64 1029 ASN B O 1
ATOM 10438 N N . MET B 1 497 ? 12.137 -32.130 11.004 1.00 32.58 1030 MET B N 1
ATOM 10439 C CA . MET B 1 497 ? 10.736 -31.729 11.287 1.00 33.01 1030 MET B CA 1
ATOM 10440 C C . MET B 1 497 ? 9.894 -32.846 10.744 1.00 27.89 1030 MET B C 1
ATOM 10441 O O . MET B 1 497 ? 10.379 -33.660 9.985 1.00 33.41 1030 MET B O 1
ATOM 10446 N N . THR B 1 498 ? 8.645 -32.899 11.140 1.00 26.56 1031 THR B N 1
ATOM 10447 C CA . THR B 1 498 ? 7.773 -33.987 10.746 1.00 26.30 1031 THR B CA 1
ATOM 10448 C C . THR B 1 498 ? 6.586 -33.404 10.003 1.00 26.64 1031 THR B C 1
ATOM 10449 O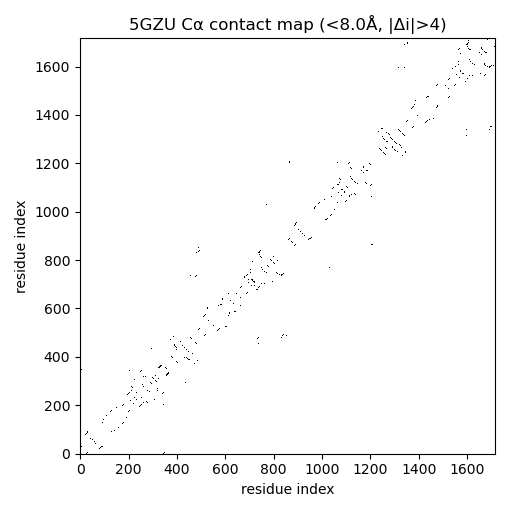 O . THR B 1 498 ? 6.446 -32.175 9.930 1.00 25.79 1031 THR B O 1
ATOM 10453 N N . ASP B 1 499 ? 5.780 -34.274 9.412 1.00 25.93 1032 ASP B N 1
ATOM 10454 C CA . ASP B 1 499 ? 4.705 -33.882 8.470 1.00 26.09 1032 ASP B CA 1
ATOM 10455 C C . ASP B 1 499 ? 3.700 -33.010 9.186 1.00 24.78 1032 ASP B C 1
ATOM 10456 O O . ASP B 1 499 ? 3.547 -33.115 10.363 1.00 20.89 1032 ASP B O 1
ATOM 10461 N N . SER B 1 500 ? 3.062 -32.088 8.489 1.00 22.58 1033 SER B N 1
ATOM 10462 C CA . SER B 1 500 ? 2.007 -31.302 9.173 1.00 22.31 1033 SER B CA 1
ATOM 10463 C C . SER B 1 500 ? 0.796 -32.166 9.433 1.00 22.06 1033 SER B C 1
ATOM 10464 O O . SER B 1 500 ? 0.576 -33.109 8.690 1.00 23.33 1033 SER B O 1
ATOM 10467 N N . ALA B 1 501 ? -0.016 -31.755 10.406 1.00 21.71 1034 ALA B N 1
ATOM 10468 C CA . ALA B 1 501 ? -1.364 -32.200 10.538 1.00 23.82 1034 ALA B CA 1
ATOM 10469 C C . ALA B 1 501 ? -2.098 -31.887 9.236 1.00 26.78 1034 ALA B C 1
ATOM 10470 O O . ALA B 1 501 ? -1.680 -31.011 8.521 1.00 27.32 1034 ALA B O 1
ATOM 10472 N N . PRO B 1 502 ? -3.098 -32.704 8.821 1.00 25.48 1035 PRO B N 1
ATOM 10473 C CA . PRO B 1 502 ? -3.794 -32.366 7.615 1.00 24.13 1035 PRO B CA 1
ATOM 10474 C C . PRO B 1 502 ? -4.688 -31.121 7.705 1.00 21.82 1035 PRO B C 1
ATOM 10475 O O . PRO B 1 502 ? -5.747 -31.159 8.333 1.00 25.84 1035 PRO B O 1
ATOM 10479 N N . ALA B 1 503 ? -4.333 -30.080 6.956 1.00 21.52 1036 ALA B N 1
ATOM 10480 C CA . ALA B 1 503 ? -5.120 -28.837 6.921 1.00 20.73 1036 ALA B CA 1
ATOM 10481 C C . ALA B 1 503 ? -6.344 -28.942 6.077 1.00 18.26 1036 ALA B C 1
ATOM 10482 O O . ALA B 1 503 ? -6.294 -29.379 4.940 1.00 19.79 1036 ALA B O 1
ATOM 10484 N N . SER B 1 504 ? -7.477 -28.585 6.667 1.00 18.76 1037 SER B N 1
ATOM 10485 C CA . SER B 1 504 ? -8.727 -28.487 5.998 1.00 16.61 1037 SER B CA 1
ATOM 10486 C C . SER B 1 504 ? -8.929 -27.207 5.247 1.00 18.30 1037 SER B C 1
ATOM 10487 O O . SER B 1 504 ? -8.779 -26.098 5.801 1.00 19.27 1037 SER B O 1
ATOM 10490 N N . VAL B 1 505 ? -9.282 -27.339 3.978 1.00 16.49 1038 VAL B N 1
ATOM 10491 C CA . VAL B 1 505 ? -9.821 -26.316 3.141 1.00 17.57 1038 VAL B CA 1
ATOM 10492 C C . VAL B 1 505 ? -11.112 -26.912 2.452 1.00 17.30 1038 VAL B C 1
ATOM 10493 O O . VAL B 1 505 ? -11.440 -28.039 2.699 1.00 17.27 1038 VAL B O 1
ATOM 10497 N N . THR B 1 506 ? -11.738 -26.198 1.526 1.00 17.77 1039 THR B N 1
ATOM 10498 C CA . THR B 1 506 ? -13.126 -26.429 1.189 1.00 18.64 1039 THR B CA 1
ATOM 10499 C C . THR B 1 506 ? -13.421 -26.266 -0.298 1.00 19.56 1039 THR B C 1
ATOM 10500 O O . THR B 1 506 ? -13.113 -25.225 -0.889 1.00 20.17 1039 THR B O 1
ATOM 10504 N N . ILE B 1 507 ? -14.064 -27.256 -0.902 1.00 17.60 1040 ILE B N 1
ATOM 10505 C CA . ILE B 1 507 ? -14.835 -26.983 -2.157 1.00 20.92 1040 ILE B CA 1
ATOM 10506 C C . ILE B 1 507 ? -16.268 -26.715 -1.760 1.00 20.03 1040 ILE B C 1
ATOM 10507 O O . ILE B 1 507 ? -16.927 -27.566 -1.130 1.00 21.68 1040 ILE B O 1
ATOM 10512 N N . MET B 1 508 ? -16.729 -25.511 -2.032 1.00 20.17 1041 MET B N 1
ATOM 10513 C CA . MET B 1 508 ? -18.033 -25.126 -1.599 1.00 20.24 1041 MET B CA 1
ATOM 10514 C C . MET B 1 508 ? -19.042 -25.440 -2.719 1.00 20.47 1041 MET B C 1
ATOM 10515 O O . MET B 1 508 ? -18.756 -25.198 -3.881 1.00 20.42 1041 MET B O 1
ATOM 10520 N N . PRO B 1 509 ? -20.272 -25.873 -2.380 1.00 20.48 1042 PRO B N 1
ATOM 10521 C CA . PRO B 1 509 ? -21.326 -26.057 -3.411 1.00 22.38 1042 PRO B CA 1
ATOM 10522 C C . PRO B 1 509 ? -21.850 -24.750 -3.944 1.00 23.24 1042 PRO B C 1
ATOM 10523 O O . PRO B 1 509 ? -21.512 -23.671 -3.415 1.00 21.10 1042 PRO B O 1
ATOM 10527 N N . LYS B 1 510 ? -22.561 -24.813 -5.064 1.00 23.56 1043 LYS B N 1
ATOM 10528 C CA . LYS B 1 510 ? -22.810 -23.619 -5.853 1.00 28.99 1043 LYS B CA 1
ATOM 10529 C C . LYS B 1 510 ? -23.535 -22.559 -5.134 1.00 25.74 1043 LYS B C 1
ATOM 10530 O O . LYS B 1 510 ? -23.396 -21.445 -5.526 1.00 27.46 1043 LYS B O 1
ATOM 10536 N N . PHE B 1 511 ? -24.382 -22.903 -4.164 1.00 25.85 1044 PHE B N 1
ATOM 10537 C CA . PHE B 1 511 ? -25.149 -21.839 -3.444 1.00 29.49 1044 PHE B CA 1
ATOM 10538 C C . PHE B 1 511 ? -24.305 -21.147 -2.383 1.00 29.07 1044 PHE B C 1
ATOM 10539 O O . PHE B 1 511 ? -24.736 -20.158 -1.832 1.00 25.49 1044 PHE B O 1
ATOM 10547 N N . GLY B 1 512 ? -23.127 -21.660 -2.072 1.00 22.18 1045 GLY B N 1
ATOM 10548 C CA . GLY B 1 512 ? -22.158 -20.823 -1.350 1.00 22.03 1045 GLY B CA 1
ATOM 10549 C C . GLY B 1 512 ? -22.313 -20.932 0.166 1.00 19.10 1045 GLY B C 1
ATOM 10550 O O . GLY B 1 512 ? -22.822 -21.932 0.687 1.00 18.18 1045 GLY B O 1
ATOM 10551 N N . PRO B 1 513 ? -21.844 -19.934 0.889 1.00 18.43 1046 PRO B N 1
ATOM 10552 C CA . PRO B 1 513 ? -21.886 -20.092 2.334 1.00 19.30 1046 PRO B CA 1
ATOM 10553 C C . PRO B 1 513 ? -23.231 -19.891 2.948 1.00 19.24 1046 PRO B C 1
ATOM 10554 O O . PRO B 1 513 ? -24.119 -19.276 2.336 1.00 19.33 1046 PRO B O 1
ATOM 10558 N N . ILE B 1 514 ? -23.405 -20.343 4.183 1.00 18.30 1047 ILE B N 1
ATOM 10559 C CA . ILE B 1 514 ? -24.669 -20.125 4.834 1.00 17.60 1047 ILE B CA 1
ATOM 10560 C C . ILE B 1 514 ? -24.644 -18.798 5.588 1.00 17.82 1047 ILE B C 1
ATOM 10561 O O . ILE B 1 514 ? -23.603 -18.296 5.958 1.00 17.84 1047 ILE B O 1
ATOM 10566 N N . LEU B 1 515 ? -25.799 -18.260 5.816 1.00 16.73 1048 LEU B N 1
ATOM 10567 C CA . LEU B 1 515 ? -25.950 -17.051 6.639 1.00 17.16 1048 LEU B CA 1
ATOM 10568 C C . LEU B 1 515 ? -27.144 -17.260 7.537 1.00 15.61 1048 LEU B C 1
ATOM 10569 O O . LEU B 1 515 ? -28.340 -17.337 7.129 1.00 15.10 1048 LEU B O 1
ATOM 10574 N N . LEU B 1 516 ? -26.804 -17.471 8.791 1.00 14.70 1049 LEU B N 1
ATOM 10575 C CA . LEU B 1 516 ? -27.706 -18.063 9.806 1.00 16.28 1049 LEU B CA 1
ATOM 10576 C C . LEU B 1 516 ? -28.007 -16.983 10.876 1.00 15.09 1049 LEU B C 1
ATOM 10577 O O . LEU B 1 516 ? -27.080 -16.342 11.476 1.00 14.54 1049 LEU B O 1
ATOM 10582 N N . GLY B 1 517 ? -29.271 -16.737 11.065 1.00 14.49 1050 GLY B N 1
ATOM 10583 C CA . GLY B 1 517 ? -29.718 -15.665 12.010 1.00 13.21 1050 GLY B CA 1
ATOM 10584 C C . GLY B 1 517 ? -30.475 -16.390 13.112 1.00 12.49 1050 GLY B C 1
ATOM 10585 O O . GLY B 1 517 ? -31.413 -17.133 12.826 1.00 13.20 1050 GLY B O 1
ATOM 10586 N N . TYR B 1 518 ? -30.095 -16.141 14.367 1.00 12.47 1051 TYR B N 1
ATOM 10587 C CA . TYR B 1 518 ? -30.914 -16.477 15.486 1.00 13.87 1051 TYR B CA 1
ATOM 10588 C C . TYR B 1 518 ? -32.087 -15.512 15.544 1.00 14.10 1051 TYR B C 1
ATOM 10589 O O . TYR B 1 518 ? -31.885 -14.263 15.478 1.00 16.16 1051 TYR B O 1
ATOM 10598 N N . VAL B 1 519 ? -33.294 -16.075 15.653 1.00 15.05 1052 VAL B N 1
ATOM 10599 C CA . VAL B 1 519 ? -34.517 -15.288 15.745 1.00 16.86 1052 VAL B CA 1
ATOM 10600 C C . VAL B 1 519 ? -35.144 -15.603 17.110 1.00 16.93 1052 VAL B C 1
ATOM 10601 O O . VAL B 1 519 ? -35.533 -16.733 17.392 1.00 19.05 1052 VAL B O 1
ATOM 10605 N N . PRO B 1 520 ? -35.248 -14.595 17.973 1.00 18.08 1053 PRO B N 1
ATOM 10606 C CA . PRO B 1 520 ? -35.743 -14.895 19.318 1.00 18.41 1053 PRO B CA 1
ATOM 10607 C C . PRO B 1 520 ? -37.254 -15.109 19.358 1.00 20.61 1053 PRO B C 1
ATOM 10608 O O . PRO B 1 520 ? -37.965 -14.310 18.870 1.00 19.10 1053 PRO B O 1
ATOM 10612 N N . GLY B 1 521 ? -37.728 -16.203 19.945 1.00 23.51 1054 GLY B N 1
ATOM 10613 C CA . GLY B 1 521 ? -39.148 -16.469 20.062 1.00 24.93 1054 GLY B CA 1
ATOM 10614 C C . GLY B 1 521 ? -39.884 -15.625 21.112 1.00 26.50 1054 GLY B C 1
ATOM 10615 O O . GLY B 1 521 ? -41.129 -15.662 21.195 1.00 23.87 1054 GLY B O 1
ATOM 10616 N N . TRP B 1 522 ? -39.137 -14.882 21.921 1.00 25.32 1055 TRP B N 1
ATOM 10617 C CA . TRP B 1 522 ? -39.731 -13.913 22.838 1.00 24.28 1055 TRP B CA 1
ATOM 10618 C C . TRP B 1 522 ? -40.116 -12.592 22.176 1.00 24.93 1055 TRP B C 1
ATOM 10619 O O . TRP B 1 522 ? -40.643 -11.673 22.827 1.00 25.38 1055 TRP B O 1
ATOM 10630 N N . VAL B 1 523 ? -39.895 -12.457 20.895 1.00 23.05 1056 VAL B N 1
ATOM 10631 C CA . VAL B 1 523 ? -40.390 -11.271 20.195 1.00 22.10 1056 VAL B CA 1
ATOM 10632 C C . VAL B 1 523 ? -41.580 -11.731 19.391 1.00 23.09 1056 VAL B C 1
ATOM 10633 O O . VAL B 1 523 ? -41.550 -12.805 18.708 1.00 20.48 1056 VAL B O 1
ATOM 10637 N N . ASP B 1 524 ? -42.623 -10.899 19.395 1.00 24.68 1057 ASP B N 1
ATOM 10638 C CA . ASP B 1 524 ? -43.877 -11.242 18.693 1.00 24.96 1057 ASP B CA 1
ATOM 10639 C C . ASP B 1 524 ? -43.700 -10.705 17.288 1.00 25.20 1057 ASP B C 1
ATOM 10640 O O . ASP B 1 524 ? -44.054 -9.534 17.040 1.00 23.18 1057 ASP B O 1
ATOM 10645 N N . TRP B 1 525 ? -43.137 -11.536 16.378 1.00 22.27 1058 TRP B N 1
ATOM 10646 C CA . TRP B 1 525 ? -42.701 -11.048 15.083 1.00 22.34 1058 TRP B CA 1
ATOM 10647 C C . TRP B 1 525 ? -43.881 -10.598 14.196 1.00 24.35 1058 TRP B C 1
ATOM 10648 O O . TRP B 1 525 ? -43.716 -9.703 13.341 1.00 22.73 1058 TRP B O 1
ATOM 10659 N N . THR B 1 526 ? -45.045 -11.203 14.394 1.00 26.79 1059 THR B N 1
ATOM 10660 C CA . THR B 1 526 ? -46.207 -10.856 13.557 1.00 30.73 1059 THR B CA 1
ATOM 10661 C C . THR B 1 526 ? -46.590 -9.429 13.811 1.00 28.50 1059 THR B C 1
ATOM 10662 O O . THR B 1 526 ? -46.922 -8.734 12.883 1.00 31.03 1059 THR B O 1
ATOM 10666 N N . ASN B 1 527 ? -46.538 -9.000 15.063 1.00 26.95 1060 ASN B N 1
ATOM 10667 C CA . ASN B 1 527 ? -46.757 -7.600 15.395 1.00 31.99 1060 ASN B CA 1
ATOM 10668 C C . ASN B 1 527 ? -45.516 -6.767 15.515 1.00 35.50 1060 ASN B C 1
ATOM 10669 O O . ASN B 1 527 ? -45.631 -5.631 15.914 1.00 37.92 1060 ASN B O 1
ATOM 10674 N N . SER B 1 528 ? -44.329 -7.258 15.140 1.00 32.73 1061 SER B N 1
ATOM 10675 C CA . SER B 1 528 ? -43.142 -6.380 15.174 1.00 30.39 1061 SER B CA 1
ATOM 10676 C C . SER B 1 528 ? -43.164 -5.523 13.915 1.00 28.56 1061 SER B C 1
ATOM 10677 O O . SER B 1 528 ? -43.435 -6.035 12.822 1.00 33.71 1061 SER B O 1
ATOM 10680 N N . ALA B 1 529 ? -42.789 -4.262 14.042 1.00 30.79 1062 ALA B N 1
ATOM 10681 C CA . ALA B 1 529 ? -42.634 -3.394 12.885 1.00 29.65 1062 ALA B CA 1
ATOM 10682 C C . ALA B 1 529 ? -41.412 -3.757 12.060 1.00 31.59 1062 ALA B C 1
ATOM 10683 O O . ALA B 1 529 ? -41.382 -3.546 10.844 1.00 29.50 1062 ALA B O 1
ATOM 10685 N N . TYR B 1 530 ? -40.378 -4.281 12.717 1.00 28.23 1063 TYR B N 1
ATOM 10686 C CA . TYR B 1 530 ? -39.222 -4.840 12.011 1.00 25.38 1063 TYR B CA 1
ATOM 10687 C C . TYR B 1 530 ? -39.460 -6.316 11.713 1.00 24.74 1063 TYR B C 1
ATOM 10688 O O . TYR B 1 530 ? -39.709 -7.117 12.634 1.00 23.01 1063 TYR B O 1
ATOM 10697 N N . LYS B 1 531 ? -39.405 -6.649 10.434 1.00 23.98 1064 LYS B N 1
ATOM 10698 C CA . LYS B 1 531 ? -39.600 -8.009 9.973 1.00 26.77 1064 LYS B CA 1
ATOM 10699 C C . LYS B 1 531 ? -38.271 -8.704 9.590 1.00 26.77 1064 LYS B C 1
ATOM 10700 O O . LYS B 1 531 ? -37.283 -8.032 9.223 1.00 29.69 1064 LYS B O 1
ATOM 10706 N N . VAL B 1 532 ? -38.290 -10.032 9.576 1.00 23.57 1065 VAL B N 1
ATOM 10707 C CA . VAL B 1 532 ? -37.158 -10.825 9.128 1.00 24.30 1065 VAL B CA 1
ATOM 10708 C C . VAL B 1 532 ? -37.111 -10.742 7.632 1.00 29.04 1065 VAL B C 1
ATOM 10709 O O . VAL B 1 532 ? -38.125 -10.937 6.985 1.00 27.62 1065 VAL B O 1
ATOM 10713 N N . ASP B 1 533 ? -35.933 -10.446 7.093 1.00 27.75 1066 ASP B N 1
ATOM 10714 C CA . ASP B 1 533 ? -35.704 -10.419 5.673 1.00 25.75 1066 ASP B CA 1
ATOM 10715 C C . ASP B 1 533 ? -35.066 -11.704 5.248 1.00 21.55 1066 ASP B C 1
ATOM 10716 O O . ASP B 1 533 ? -33.843 -11.819 5.212 1.00 19.10 1066 ASP B O 1
ATOM 10721 N N . ALA B 1 534 ? -35.919 -12.631 4.839 1.00 20.67 1067 ALA B N 1
ATOM 10722 C CA . ALA B 1 534 ? -35.534 -13.951 4.503 1.00 22.40 1067 ALA B CA 1
ATOM 10723 C C . ALA B 1 534 ? -34.821 -13.963 3.204 1.00 24.58 1067 ALA B C 1
ATOM 10724 O O . ALA B 1 534 ? -34.225 -14.945 2.890 1.00 26.15 1067 ALA B O 1
ATOM 10726 N N . THR B 1 535 ? -34.763 -12.846 2.469 1.00 26.87 1068 THR B N 1
ATOM 10727 C CA . THR B 1 535 ? -33.932 -12.854 1.266 1.00 27.92 1068 THR B CA 1
ATOM 10728 C C . THR B 1 535 ? -32.422 -12.772 1.591 1.00 25.17 1068 THR B C 1
ATOM 10729 O O . THR B 1 535 ? -31.587 -13.128 0.785 1.00 25.26 1068 THR B O 1
ATOM 10733 N N . LYS B 1 536 ? -32.101 -12.328 2.794 1.00 27.04 1069 LYS B N 1
ATOM 10734 C CA . LYS B 1 536 ? -30.716 -12.150 3.245 1.00 26.97 1069 LYS B CA 1
ATOM 10735 C C . LYS B 1 536 ? -30.204 -13.282 4.159 1.00 26.20 1069 LYS B C 1
ATOM 10736 O O . LYS B 1 536 ? -29.062 -13.316 4.489 1.00 32.28 1069 LYS B O 1
ATOM 10742 N N . LEU B 1 537 ? -31.066 -14.158 4.592 1.00 21.49 1070 LEU B N 1
ATOM 10743 C CA . LEU B 1 537 ? -30.704 -15.322 5.322 1.00 21.26 1070 LEU B CA 1
ATOM 10744 C C . LEU B 1 537 ? -30.813 -16.549 4.473 1.00 21.93 1070 LEU B C 1
ATOM 10745 O O . LEU B 1 537 ? -31.673 -16.628 3.621 1.00 23.94 1070 LEU B O 1
ATOM 10750 N N . THR B 1 538 ? -30.037 -17.559 4.839 1.00 16.80 1071 THR B N 1
ATOM 10751 C CA . THR B 1 538 ? -30.246 -18.899 4.375 1.00 18.68 1071 THR B CA 1
ATOM 10752 C C . THR B 1 538 ? -30.843 -19.754 5.425 1.00 16.35 1071 THR B C 1
ATOM 10753 O O . THR B 1 538 ? -31.485 -20.731 5.120 1.00 16.28 1071 THR B O 1
ATOM 10757 N N . HIS B 1 539 ? -30.584 -19.459 6.682 1.00 15.00 1072 HIS B N 1
ATOM 10758 C CA . HIS B 1 539 ? -31.012 -20.292 7.782 1.00 15.92 1072 HIS B CA 1
ATOM 10759 C C . HIS B 1 539 ? -31.443 -19.374 8.905 1.00 15.49 1072 HIS B C 1
ATOM 10760 O O . HIS B 1 539 ? -30.892 -18.314 9.063 1.00 17.20 1072 HIS B O 1
ATOM 10767 N N . ILE B 1 540 ? -32.418 -19.814 9.652 1.00 15.19 1073 ILE B N 1
ATOM 10768 C CA . ILE B 1 540 ? -32.846 -19.238 10.907 1.00 16.48 1073 ILE B CA 1
ATOM 10769 C C . ILE B 1 540 ? -32.774 -20.330 11.987 1.00 17.11 1073 ILE B C 1
ATOM 10770 O O . ILE B 1 540 ? -33.174 -21.449 11.743 1.00 18.51 1073 ILE B O 1
ATOM 10775 N N . ASN B 1 541 ? -32.205 -20.016 13.159 1.00 17.58 1074 ASN B N 1
ATOM 10776 C CA . ASN B 1 541 ? -32.426 -20.793 14.370 1.00 16.20 1074 ASN B CA 1
ATOM 10777 C C . ASN B 1 541 ? -33.496 -20.060 15.207 1.00 15.43 1074 ASN B C 1
ATOM 10778 O O . ASN B 1 541 ? -33.297 -18.919 15.543 1.00 15.15 1074 ASN B O 1
ATOM 10783 N N . TYR B 1 542 ? -34.580 -20.758 15.595 1.00 15.68 1075 TYR B N 1
ATOM 10784 C CA . TYR B 1 542 ? -35.617 -20.219 16.414 1.00 16.62 1075 TYR B CA 1
ATOM 10785 C C . TYR B 1 542 ? -35.234 -20.573 17.862 1.00 15.79 1075 TYR B C 1
ATOM 10786 O O . TYR B 1 542 ? -35.091 -21.766 18.218 1.00 18.48 1075 TYR B O 1
ATOM 10795 N N . ALA B 1 543 ? -35.076 -19.515 18.660 1.00 15.01 1076 ALA B N 1
ATOM 10796 C CA . ALA B 1 543 ? -34.662 -19.591 20.074 1.00 16.79 1076 ALA B CA 1
ATOM 10797 C C . ALA B 1 543 ? -35.887 -19.408 20.980 1.00 19.03 1076 ALA B C 1
ATOM 10798 O O . ALA B 1 543 ? -36.502 -18.349 20.898 1.00 17.48 1076 ALA B O 1
ATOM 10800 N N . PHE B 1 544 ? -36.327 -20.408 21.777 1.00 18.61 1077 PHE B N 1
ATOM 10801 C CA . PHE B 1 544 ? -35.798 -21.757 21.895 1.00 19.70 1077 PHE B CA 1
ATOM 10802 C C . PHE B 1 544 ? -36.938 -22.728 22.200 1.00 20.03 1077 PHE B C 1
ATOM 10803 O O . PHE B 1 544 ? -37.988 -22.351 22.654 1.00 23.05 1077 PHE B O 1
ATOM 10811 N N . ALA B 1 545 ? -36.701 -24.001 21.951 1.00 21.77 1078 ALA B N 1
ATOM 10812 C CA . ALA B 1 545 ? -37.443 -25.073 22.618 1.00 20.61 1078 ALA B CA 1
ATOM 10813 C C . ALA B 1 545 ? -36.614 -25.509 23.855 1.00 20.70 1078 ALA B C 1
ATOM 10814 O O . ALA B 1 545 ? -35.433 -25.155 24.006 1.00 18.78 1078 ALA B O 1
ATOM 10816 N N . ARG B 1 546 ? -37.285 -26.147 24.809 1.00 20.75 1079 ARG B N 1
ATOM 10817 C CA . ARG B 1 546 ? -36.724 -26.511 26.103 1.00 20.72 1079 ARG B CA 1
ATOM 10818 C C . ARG B 1 546 ? -37.062 -27.952 26.414 1.00 24.07 1079 ARG B C 1
ATOM 10819 O O . ARG B 1 546 ? -37.827 -28.562 25.678 1.00 24.32 1079 ARG B O 1
ATOM 10827 N N . ILE B 1 547 ? -36.462 -28.474 27.471 1.00 23.59 1080 ILE B N 1
ATOM 10828 C CA . ILE B 1 547 ? -36.598 -29.865 27.897 1.00 24.42 1080 ILE B CA 1
ATOM 10829 C C . ILE B 1 547 ? -37.319 -29.869 29.246 1.00 28.87 1080 ILE B C 1
ATOM 10830 O O . ILE B 1 547 ? -36.937 -29.138 30.136 1.00 27.39 1080 ILE B O 1
ATOM 10835 N N . LYS B 1 548 ? -38.369 -30.684 29.380 1.00 29.79 1081 LYS B N 1
ATOM 10836 C CA . LYS B 1 548 ? -39.138 -30.761 30.600 1.00 30.92 1081 LYS B CA 1
ATOM 10837 C C . LYS B 1 548 ? -39.493 -32.213 30.721 1.00 30.08 1081 LYS B C 1
ATOM 10838 O O . LYS B 1 548 ? -40.015 -32.762 29.803 1.00 26.78 1081 LYS B O 1
ATOM 10844 N N . ASP B 1 549 ? -39.166 -32.855 31.822 1.00 34.87 1082 ASP B N 1
ATOM 10845 C CA . ASP B 1 549 ? -39.460 -34.290 31.967 1.00 41.77 1082 ASP B CA 1
ATOM 10846 C C . ASP B 1 549 ? -38.893 -35.103 30.791 1.00 40.23 1082 ASP B C 1
ATOM 10847 O O . ASP B 1 549 ? -39.469 -36.116 30.405 1.00 36.97 1082 ASP B O 1
ATOM 10852 N N . ASN B 1 550 ? -37.757 -34.672 30.230 1.00 35.24 1083 ASN B N 1
ATOM 10853 C CA . ASN B 1 550 ? -37.119 -35.398 29.144 1.00 34.50 1083 ASN B CA 1
ATOM 10854 C C . ASN B 1 550 ? -37.878 -35.375 27.823 1.00 29.10 1083 ASN B C 1
ATOM 10855 O O . ASN B 1 550 ? -37.626 -36.214 26.946 1.00 27.84 1083 ASN B O 1
ATOM 10860 N N . LYS B 1 551 ? -38.707 -34.354 27.657 1.00 26.62 1084 LYS B N 1
ATOM 10861 C CA . LYS B 1 551 ? -39.480 -34.058 26.456 1.00 30.74 1084 LYS B CA 1
ATOM 10862 C C . LYS B 1 551 ? -39.207 -32.642 25.965 1.00 27.27 1084 LYS B C 1
ATOM 10863 O O . LYS B 1 551 ? -38.939 -31.790 26.767 1.00 25.08 1084 LYS B O 1
ATOM 10869 N N . VAL B 1 552 ? -39.465 -32.387 24.677 1.00 23.09 1085 VAL B N 1
ATOM 10870 C CA . VAL B 1 552 ? -39.205 -31.106 24.080 1.00 23.79 1085 VAL B CA 1
ATOM 10871 C C . VAL B 1 552 ? -40.501 -30.313 24.109 1.00 22.77 1085 VAL B C 1
ATOM 10872 O O . VAL B 1 552 ? -41.514 -30.741 23.627 1.00 24.27 1085 VAL B O 1
ATOM 10876 N N . VAL B 1 553 ? -40.455 -29.149 24.709 1.00 21.33 1086 VAL B N 1
ATOM 10877 C CA . VAL B 1 553 ? -41.607 -28.313 24.882 1.00 24.14 1086 VAL B CA 1
ATOM 10878 C C . VAL B 1 553 ? -41.326 -26.843 24.458 1.00 21.78 1086 VAL B C 1
ATOM 10879 O O . VAL B 1 553 ? -40.185 -26.414 24.301 1.00 22.44 1086 VAL B O 1
ATOM 10883 N N . LYS B 1 554 ? -42.351 -26.042 24.320 1.00 20.32 1087 LYS B N 1
ATOM 10884 C CA . LYS B 1 554 ? -42.181 -24.627 24.085 1.00 21.43 1087 LYS B CA 1
ATOM 10885 C C . LYS B 1 554 ? -41.589 -23.938 25.295 1.00 23.23 1087 LYS B C 1
ATOM 10886 O O . LYS B 1 554 ? -41.825 -24.360 26.443 1.00 26.70 1087 LYS B O 1
ATOM 10892 N N . ILE B 1 555 ? -40.803 -22.899 25.067 1.00 22.71 1088 ILE B N 1
ATOM 10893 C CA . ILE B 1 555 ? -40.104 -22.193 26.155 1.00 26.34 1088 ILE B CA 1
ATOM 10894 C C . ILE B 1 555 ? -41.094 -21.683 27.285 1.00 26.41 1088 ILE B C 1
ATOM 10895 O O . ILE B 1 555 ? -40.691 -21.563 28.444 1.00 29.25 1088 ILE B O 1
ATOM 10900 N N . SER B 1 556 ? -42.337 -21.342 26.910 1.00 26.59 1089 SER B N 1
ATOM 10901 C CA . SER B 1 556 ? -43.388 -20.951 27.836 1.00 25.61 1089 SER B CA 1
ATOM 10902 C C . SER B 1 556 ? -43.759 -22.069 28.841 1.00 30.13 1089 SER B C 1
ATOM 10903 O O . SER B 1 556 ? -44.443 -21.774 29.777 1.00 30.99 1089 SER B O 1
ATOM 10906 N N . GLU B 1 557 ? -43.340 -23.315 28.615 1.00 30.92 1090 GLU B N 1
ATOM 10907 C CA . GLU B 1 557 ? -43.564 -24.450 29.518 1.00 34.78 1090 GLU B CA 1
ATOM 10908 C C . GLU B 1 557 ? -42.316 -24.762 30.313 1.00 34.75 1090 GLU B C 1
ATOM 10909 O O . GLU B 1 557 ? -42.285 -25.817 30.961 1.00 36.78 1090 GLU B O 1
ATOM 10915 N N . ASP B 1 558 ? -41.267 -23.928 30.210 1.00 29.02 1091 ASP B N 1
ATOM 10916 C CA . ASP B 1 558 ? -40.027 -24.157 30.947 1.00 32.03 1091 ASP B CA 1
ATOM 10917 C C . ASP B 1 558 ? -40.105 -23.316 32.199 1.00 28.63 1091 ASP B C 1
ATOM 10918 O O . ASP B 1 558 ? -39.826 -22.119 32.145 1.00 29.41 1091 ASP B O 1
ATOM 10923 N N . ILE B 1 559 ? -40.465 -23.906 33.340 1.00 31.60 1092 ILE B N 1
ATOM 10924 C CA . ILE B 1 559 ? -40.762 -23.068 34.542 1.00 34.73 1092 ILE B CA 1
ATOM 10925 C C . ILE B 1 559 ? -39.520 -22.268 35.054 1.00 34.44 1092 ILE B C 1
ATOM 10926 O O . ILE B 1 559 ? -39.645 -21.132 35.568 1.00 35.87 1092 ILE B O 1
ATOM 10931 N N . ASN B 1 560 ? -38.319 -22.831 34.895 1.00 35.27 1093 ASN B N 1
ATOM 10932 C CA A ASN B 1 560 ? -37.083 -22.147 35.272 0.50 39.26 1093 ASN B CA 1
ATOM 10933 C CA B ASN B 1 560 ? -37.084 -22.130 35.288 0.50 38.28 1093 ASN B CA 1
ATOM 10934 C C . ASN B 1 560 ? -36.981 -20.762 34.576 1.00 39.56 1093 ASN B C 1
ATOM 10935 O O . ASN B 1 560 ? -36.704 -19.745 35.212 1.00 34.86 1093 ASN B O 1
ATOM 10944 N N . TRP B 1 561 ? -37.229 -20.731 33.257 1.00 34.42 1094 TRP B N 1
ATOM 10945 C CA . TRP B 1 561 ? -37.305 -19.480 32.492 1.00 30.07 1094 TRP B CA 1
ATOM 10946 C C . TRP B 1 561 ? -38.522 -18.634 32.808 1.00 28.26 1094 TRP B C 1
ATOM 10947 O O . TRP B 1 561 ? -38.422 -17.395 32.950 1.00 30.09 1094 TRP B O 1
ATOM 10958 N N . VAL B 1 562 ? -39.711 -19.253 32.764 1.00 29.13 1095 VAL B N 1
ATOM 10959 C CA . VAL B 1 562 ? -40.934 -18.472 32.958 1.00 29.56 1095 VAL B CA 1
ATOM 10960 C C . VAL B 1 562 ? -40.832 -17.794 34.357 1.00 29.34 1095 VAL B C 1
ATOM 10961 O O . VAL B 1 562 ? -41.232 -16.663 34.516 1.00 29.95 1095 VAL B O 1
ATOM 10965 N N . ASN B 1 563 ? -40.281 -18.519 35.336 1.00 31.10 1096 ASN B N 1
ATOM 10966 C CA . ASN B 1 563 ? -40.203 -17.986 36.714 1.00 38.58 1096 ASN B CA 1
ATOM 10967 C C . ASN B 1 563 ? -38.838 -17.434 37.113 1.00 39.78 1096 ASN B C 1
ATOM 10968 O O . ASN B 1 563 ? -38.605 -17.251 38.307 1.00 38.06 1096 ASN B O 1
ATOM 10973 N N . GLU B 1 564 ? -37.967 -17.145 36.137 1.00 38.18 1097 GLU B N 1
ATOM 10974 C CA . GLU B 1 564 ? -36.635 -16.586 36.398 1.00 43.66 1097 GLU B CA 1
ATOM 10975 C C . GLU B 1 564 ? -36.710 -15.363 37.315 1.00 44.76 1097 GLU B C 1
ATOM 10976 O O . GLU B 1 564 ? -35.930 -15.276 38.248 1.00 43.65 1097 GLU B O 1
ATOM 10982 N N . PHE B 1 565 ? -37.631 -14.436 37.023 1.00 45.60 1098 PHE B N 1
ATOM 10983 C CA . PHE B 1 565 ? -37.858 -13.245 37.840 1.00 43.70 1098 PHE B CA 1
ATOM 10984 C C . PHE B 1 565 ? -39.181 -13.364 38.626 1.00 46.03 1098 PHE B C 1
ATOM 10985 O O . PHE B 1 565 ? -40.218 -13.702 38.017 1.00 40.37 1098 PHE B O 1
ATOM 10993 N N . PRO B 1 566 ? -39.160 -13.100 39.960 1.00 42.63 1099 PRO B N 1
ATOM 10994 C CA . PRO B 1 566 ? -40.354 -13.163 40.843 1.00 44.71 1099 PRO B CA 1
ATOM 10995 C C . PRO B 1 566 ? -41.591 -12.475 40.320 1.00 39.14 1099 PRO B C 1
ATOM 10996 O O . PRO B 1 566 ? -42.695 -12.989 40.523 1.00 40.64 1099 PRO B O 1
ATOM 11000 N N . SER B 1 567 ? -41.401 -11.363 39.625 1.00 31.82 1100 SER B N 1
ATOM 11001 C CA . SER B 1 567 ? -42.518 -10.489 39.218 1.00 32.99 1100 SER B CA 1
ATOM 11002 C C . SER B 1 567 ? -43.541 -11.079 38.271 1.00 36.37 1100 SER B C 1
ATOM 11003 O O . SER B 1 567 ? -43.182 -11.543 37.177 1.00 30.57 1100 SER B O 1
ATOM 11006 N N . GLU B 1 568 ? -44.816 -10.962 38.651 1.00 37.53 1101 GLU B N 1
ATOM 11007 C CA . GLU B 1 568 ? -45.896 -11.544 37.903 1.00 40.54 1101 GLU B CA 1
ATOM 11008 C C . GLU B 1 568 ? -45.999 -10.925 36.503 1.00 37.73 1101 GLU B C 1
ATOM 11009 O O . GLU B 1 568 ? -46.209 -11.651 35.561 1.00 41.74 1101 GLU B O 1
ATOM 11015 N N . GLU B 1 569 ? -45.884 -9.619 36.361 1.00 34.77 1102 GLU B N 1
ATOM 11016 C CA . GLU B 1 569 ? -45.935 -9.007 35.021 1.00 39.55 1102 GLU B CA 1
ATOM 11017 C C . GLU B 1 569 ? -44.943 -9.688 33.978 1.00 40.58 1102 GLU B C 1
ATOM 11018 O O . GLU B 1 569 ? -45.304 -9.944 32.842 1.00 37.44 1102 GLU B O 1
ATOM 11024 N N . ILE B 1 570 ? -43.736 -10.029 34.405 1.00 35.99 1103 ILE B N 1
ATOM 11025 C CA . ILE B 1 570 ? -42.794 -10.752 33.547 1.00 36.89 1103 ILE B CA 1
ATOM 11026 C C . ILE B 1 570 ? -43.204 -12.232 33.429 1.00 36.52 1103 ILE B C 1
ATOM 11027 O O . ILE B 1 570 ? -43.144 -12.847 32.343 1.00 32.87 1103 ILE B O 1
ATOM 11032 N N . ARG B 1 571 ? -43.637 -12.822 34.535 1.00 32.46 1104 ARG B N 1
ATOM 11033 C CA . ARG B 1 571 ? -44.114 -14.184 34.483 1.00 35.98 1104 ARG B CA 1
ATOM 11034 C C . ARG B 1 571 ? -45.286 -14.356 33.532 1.00 36.81 1104 ARG B C 1
ATOM 11035 O O . ARG B 1 571 ? -45.363 -15.387 32.870 1.00 37.13 1104 ARG B O 1
ATOM 11043 N N . GLU B 1 572 ? -46.134 -13.341 33.413 1.00 36.36 1105 GLU B N 1
ATOM 11044 C CA . GLU B 1 572 ? -47.294 -13.429 32.552 1.00 42.01 1105 GLU B CA 1
ATOM 11045 C C . GLU B 1 572 ? -46.864 -13.323 31.085 1.00 40.69 1105 GLU B C 1
ATOM 11046 O O . GLU B 1 572 ? -47.368 -14.081 30.257 1.00 41.84 1105 GLU B O 1
ATOM 11052 N N . GLN B 1 573 ? -45.968 -12.391 30.765 1.00 37.93 1106 GLN B N 1
ATOM 11053 C CA . GLN B 1 573 ? -45.416 -12.302 29.381 1.00 38.80 1106 GLN B CA 1
ATOM 11054 C C . GLN B 1 573 ? -44.814 -13.625 28.925 1.00 33.58 1106 GLN B C 1
ATOM 11055 O O . GLN B 1 573 ? -45.049 -14.029 27.826 1.00 34.01 1106 GLN B O 1
ATOM 11061 N N . ARG B 1 574 ? -44.066 -14.271 29.804 1.00 28.02 1107 ARG B N 1
ATOM 11062 C CA . ARG B 1 574 ? -43.330 -15.479 29.508 1.00 32.77 1107 ARG B CA 1
ATOM 11063 C C . ARG B 1 574 ? -44.210 -16.733 29.402 1.00 37.16 1107 ARG B C 1
ATOM 11064 O O . ARG B 1 574 ? -43.985 -17.590 28.527 1.00 31.71 1107 ARG B O 1
ATOM 11072 N N . ARG B 1 575 ? -45.240 -16.811 30.246 1.00 33.34 1108 ARG B N 1
ATOM 11073 C CA . ARG B 1 575 ? -46.266 -17.834 30.078 1.00 35.11 1108 ARG B CA 1
ATOM 11074 C C . ARG B 1 575 ? -46.990 -17.715 28.759 1.00 31.20 1108 ARG B C 1
ATOM 11075 O O . ARG B 1 575 ? -47.356 -18.720 28.174 1.00 33.62 1108 ARG B O 1
ATOM 11083 N N . ASN B 1 576 ? -47.201 -16.466 28.319 1.00 32.40 1109 ASN B N 1
ATOM 11084 C CA . ASN B 1 576 ? -47.850 -16.125 27.046 1.00 33.51 1109 ASN B CA 1
ATOM 11085 C C . ASN B 1 576 ? -46.882 -15.757 25.883 1.00 30.92 1109 ASN B C 1
ATOM 11086 O O . ASN B 1 576 ? -47.217 -15.043 24.966 1.00 28.23 1109 ASN B O 1
ATOM 11091 N N . ASN B 1 577 ? -45.691 -16.314 25.934 1.00 28.68 1110 ASN B N 1
ATOM 11092 C CA . ASN B 1 577 ? -44.694 -16.147 24.884 1.00 26.90 1110 ASN B CA 1
ATOM 11093 C C . ASN B 1 577 ? -45.383 -16.441 23.529 1.00 25.81 1110 ASN B C 1
ATOM 11094 O O . ASN B 1 577 ? -46.168 -17.375 23.430 1.00 26.16 1110 ASN B O 1
ATOM 11099 N N . PRO B 1 578 ? -45.126 -15.638 22.497 1.00 26.14 1111 PRO B N 1
ATOM 11100 C CA . PRO B 1 578 ? -45.907 -15.828 21.249 1.00 24.30 1111 PRO B CA 1
ATOM 11101 C C . PRO B 1 578 ? -45.394 -16.942 20.303 1.00 23.70 1111 PRO B C 1
ATOM 11102 O O . PRO B 1 578 ? -45.309 -16.699 19.114 1.00 20.44 1111 PRO B O 1
ATOM 11106 N N . ASP B 1 579 ? -45.188 -18.158 20.821 1.00 24.35 1112 ASP B N 1
ATOM 11107 C CA . ASP B 1 579 ? -44.651 -19.294 20.043 1.00 27.29 1112 ASP B CA 1
ATOM 11108 C C . ASP B 1 579 ? -45.560 -19.691 18.845 1.00 26.60 1112 ASP B C 1
ATOM 11109 O O . ASP B 1 579 ? -45.047 -19.755 17.700 1.00 21.57 1112 ASP B O 1
ATOM 11114 N N . ASP B 1 580 ? -46.890 -19.837 19.072 1.00 26.24 1113 ASP B N 1
ATOM 11115 C CA . ASP B 1 580 ? -47.821 -20.163 17.967 1.00 25.71 1113 ASP B CA 1
ATOM 11116 C C . ASP B 1 580 ? -47.794 -19.115 16.883 1.00 24.20 1113 ASP B C 1
ATOM 11117 O O . ASP B 1 580 ? -47.610 -19.416 15.714 1.00 21.90 1113 ASP B O 1
ATOM 11122 N N . ALA B 1 581 ? -47.916 -17.852 17.249 1.00 24.38 1114 ALA B N 1
ATOM 11123 C CA . ALA B 1 581 ? -47.895 -16.816 16.234 1.00 23.08 1114 ALA B CA 1
ATOM 11124 C C . ALA B 1 581 ? -46.523 -16.799 15.535 1.00 22.16 1114 ALA B C 1
ATOM 11125 O O . ALA B 1 581 ? -46.457 -16.633 14.351 1.00 23.20 1114 ALA B O 1
ATOM 11127 N N . ASN B 1 582 ? -45.429 -17.004 16.257 1.00 20.66 1115 ASN B N 1
ATOM 11128 C CA . ASN B 1 582 ? -44.126 -17.002 15.557 1.00 21.45 1115 ASN B CA 1
ATOM 11129 C C . ASN B 1 582 ? -43.996 -18.186 14.591 1.00 19.69 1115 ASN B C 1
ATOM 11130 O O . ASN B 1 582 ? -43.363 -18.041 13.541 1.00 21.58 1115 ASN B O 1
ATOM 11135 N N . PHE B 1 583 ? -44.540 -19.377 14.941 1.00 21.16 1116 PHE B N 1
ATOM 11136 C CA . PHE B 1 583 ? -44.425 -20.535 14.057 1.00 23.11 1116 PHE B CA 1
ATOM 11137 C C . PHE B 1 583 ? -45.169 -20.267 12.733 1.00 25.82 1116 PHE B C 1
ATOM 11138 O O . PHE B 1 583 ? -44.682 -20.651 11.658 1.00 25.48 1116 PHE B O 1
ATOM 11146 N N . ALA B 1 584 ? -46.290 -19.553 12.835 1.00 25.08 1117 ALA B N 1
ATOM 11147 C CA . ALA B 1 584 ? -47.053 -19.079 11.682 1.00 27.07 1117 ALA B CA 1
ATOM 11148 C C . ALA B 1 584 ? -46.291 -18.010 10.917 1.00 25.19 1117 ALA B C 1
ATOM 11149 O O . ALA B 1 584 ? -46.322 -17.971 9.693 1.00 23.27 1117 ALA B O 1
ATOM 11151 N N . TYR B 1 585 ? -45.579 -17.149 11.623 1.00 20.24 1118 TYR B N 1
ATOM 11152 C CA . TYR B 1 585 ? -44.820 -16.135 10.968 1.00 21.26 1118 TYR B CA 1
ATOM 11153 C C . TYR B 1 585 ? -43.699 -16.797 10.118 1.00 21.36 1118 TYR B C 1
ATOM 11154 O O . TYR B 1 585 ? -43.500 -16.489 8.942 1.00 19.23 1118 TYR B O 1
ATOM 11163 N N . LEU B 1 586 ? -42.967 -17.692 10.744 1.00 23.43 1119 LEU B N 1
ATOM 11164 C CA . LEU B 1 586 ? -41.862 -18.390 10.063 1.00 27.36 1119 LEU B CA 1
ATOM 11165 C C . LEU B 1 586 ? -42.359 -19.105 8.821 1.00 26.33 1119 LEU B C 1
ATOM 11166 O O . LEU B 1 586 ? -41.696 -19.039 7.807 1.00 25.47 1119 LEU B O 1
ATOM 11171 N N . LYS B 1 587 ? -43.466 -19.804 8.918 1.00 29.01 1120 LYS B N 1
ATOM 11172 C CA . LYS B 1 587 ? -44.055 -20.508 7.742 1.00 35.43 1120 LYS B CA 1
ATOM 11173 C C . LYS B 1 587 ? -44.218 -19.492 6.587 1.00 36.38 1120 LYS B C 1
ATOM 11174 O O . LYS B 1 587 ? -43.777 -19.735 5.457 1.00 37.18 1120 LYS B O 1
ATOM 11180 N N . THR B 1 588 ? -44.709 -18.292 6.870 1.00 32.73 1121 THR B N 1
ATOM 11181 C CA . THR B 1 588 ? -44.815 -17.293 5.793 1.00 35.66 1121 THR B CA 1
ATOM 11182 C C . THR B 1 588 ? -43.514 -16.748 5.228 1.00 32.33 1121 THR B C 1
ATOM 11183 O O . THR B 1 588 ? -43.527 -16.205 4.121 1.00 35.99 1121 THR B O 1
ATOM 11187 N N . LEU B 1 589 ? -42.398 -16.833 5.937 1.00 26.13 1122 LEU B N 1
ATOM 11188 C CA . LEU B 1 589 ? -41.160 -16.439 5.356 1.00 31.66 1122 LEU B CA 1
ATOM 11189 C C . LEU B 1 589 ? -40.743 -17.300 4.175 1.00 29.27 1122 LEU B C 1
ATOM 11190 O O . LEU B 1 589 ? -40.046 -16.768 3.292 1.00 31.41 1122 LEU B O 1
ATOM 11195 N N . LYS B 1 590 ? -41.138 -18.567 4.125 1.00 39.35 1123 LYS B N 1
ATOM 11196 C CA A LYS B 1 590 ? -40.814 -19.370 2.937 0.50 42.51 1123 LYS B CA 1
ATOM 11197 C CA B LYS B 1 590 ? -40.825 -19.379 2.926 0.50 43.99 1123 LYS B CA 1
ATOM 11198 C C . LYS B 1 590 ? -41.363 -18.733 1.621 1.00 49.02 1123 LYS B C 1
ATOM 11199 O O . LYS B 1 590 ? -40.818 -18.996 0.531 1.00 46.85 1123 LYS B O 1
ATOM 11210 N N . GLN B 1 591 ? -42.402 -17.858 1.711 1.00 49.11 1124 GLN B N 1
ATOM 11211 C CA . GLN B 1 591 ? -42.706 -16.949 0.583 1.00 48.48 1124 GLN B CA 1
ATOM 11212 C C . GLN B 1 591 ? -41.424 -16.305 0.126 1.00 45.08 1124 GLN B C 1
ATOM 11213 O O . GLN B 1 591 ? -40.930 -16.619 -0.926 1.00 40.31 1124 GLN B O 1
ATOM 11219 N N . GLN B 1 592 ? -40.879 -15.400 0.923 1.00 48.75 1125 GLN B N 1
ATOM 11220 C CA . GLN B 1 592 ? -39.722 -14.572 0.485 1.00 51.40 1125 GLN B CA 1
ATOM 11221 C C . GLN B 1 592 ? -38.469 -15.399 0.290 1.00 47.84 1125 GLN B C 1
ATOM 11222 O O . GLN B 1 592 ? -37.500 -14.893 -0.298 1.00 55.50 1125 GLN B O 1
ATOM 11228 N N . ASN B 1 593 ? -38.465 -16.647 0.785 1.00 38.52 1126 ASN B N 1
ATOM 11229 C CA . ASN B 1 593 ? -37.366 -17.516 0.477 1.00 38.29 1126 ASN B CA 1
ATOM 11230 C C . ASN B 1 593 ? -37.804 -18.986 0.542 1.00 35.20 1126 ASN B C 1
ATOM 11231 O O . ASN B 1 593 ? -37.786 -19.588 1.606 1.00 28.10 1126 ASN B O 1
ATOM 11236 N N . PRO B 1 594 ? -38.193 -19.592 -0.592 1.00 37.38 1127 PRO B N 1
ATOM 11237 C CA . PRO B 1 594 ? -38.547 -21.015 -0.502 1.00 33.38 1127 PRO B CA 1
ATOM 11238 C C . PRO B 1 594 ? -37.336 -21.930 -0.207 1.00 31.08 1127 PRO B C 1
ATOM 11239 O O . PRO B 1 594 ? -37.519 -23.086 0.212 1.00 28.77 1127 PRO B O 1
ATOM 11243 N N . SER B 1 595 ? -36.114 -21.416 -0.415 1.00 28.30 1128 SER B N 1
ATOM 11244 C CA . SER B 1 595 ? -34.888 -22.132 -0.002 1.00 27.86 1128 SER B CA 1
ATOM 11245 C C . SER B 1 595 ? -34.475 -21.848 1.477 1.00 22.40 1128 SER B C 1
ATOM 11246 O O . SER B 1 595 ? -33.487 -22.380 1.970 1.00 20.66 1128 SER B O 1
ATOM 11249 N N . LEU B 1 596 ? -35.248 -21.069 2.188 1.00 20.39 1129 LEU B N 1
ATOM 11250 C CA . LEU B 1 596 ? -34.979 -20.841 3.611 1.00 19.79 1129 LEU B CA 1
ATOM 11251 C C . LEU B 1 596 ? -35.064 -22.115 4.453 1.00 20.17 1129 LEU B C 1
ATOM 11252 O O . LEU B 1 596 ? -36.058 -22.868 4.374 1.00 21.12 1129 LEU B O 1
ATOM 11257 N N . LYS B 1 597 ? -34.077 -22.311 5.328 1.00 20.44 1130 LYS B N 1
ATOM 11258 C CA . LYS B 1 597 ? -34.136 -23.388 6.297 1.00 19.81 1130 LYS B CA 1
ATOM 11259 C C . LYS B 1 597 ? -34.353 -22.789 7.695 1.00 19.24 1130 LYS B C 1
ATOM 11260 O O . LYS B 1 597 ? -33.535 -21.996 8.116 1.00 15.62 1130 LYS B O 1
ATOM 11266 N N . VAL B 1 598 ? -35.355 -23.252 8.431 1.00 16.10 1131 VAL B N 1
ATOM 11267 C CA . VAL B 1 598 ? -35.651 -22.798 9.768 1.00 15.86 1131 VAL B CA 1
ATOM 11268 C C . VAL B 1 598 ? -35.519 -23.984 10.716 1.00 17.72 1131 VAL B C 1
ATOM 11269 O O . VAL B 1 598 ? -36.292 -24.955 10.659 1.00 15.33 1131 VAL B O 1
ATOM 11273 N N . LEU B 1 599 ? -34.570 -23.890 11.619 1.00 17.28 1132 LEU B N 1
ATOM 11274 C CA . LEU B 1 599 ? -34.311 -24.930 12.546 1.00 16.52 1132 LEU B CA 1
ATOM 11275 C C . LEU B 1 599 ? -34.828 -24.492 13.900 1.00 16.98 1132 LEU B C 1
ATOM 11276 O O . LEU B 1 599 ? -34.936 -23.308 14.179 1.00 14.62 1132 LEU B O 1
ATOM 11281 N N . VAL B 1 600 ? -35.177 -25.466 14.738 1.00 16.54 1133 VAL B N 1
ATOM 11282 C CA . VAL B 1 600 ? -35.502 -25.171 16.145 1.00 17.89 1133 VAL B CA 1
ATOM 11283 C C . VAL B 1 600 ? -34.271 -25.403 17.021 1.00 15.63 1133 VAL B C 1
ATOM 11284 O O . VAL B 1 600 ? -33.629 -26.468 16.925 1.00 17.02 1133 VAL B O 1
ATOM 11288 N N . SER B 1 601 ? -33.878 -24.367 17.742 1.00 18.40 1134 SER B N 1
ATOM 11289 C CA . SER B 1 601 ? -32.802 -24.470 18.729 1.00 19.17 1134 SER B CA 1
ATOM 11290 C C . SER B 1 601 ? -33.401 -24.903 20.006 1.00 18.32 1134 SER B C 1
ATOM 11291 O O . SER B 1 601 ? -34.216 -24.178 20.578 1.00 17.97 1134 SER B O 1
ATOM 11294 N N . ILE B 1 602 ? -32.927 -26.035 20.467 1.00 17.26 1135 ILE B N 1
ATOM 11295 C CA . ILE B 1 602 ? -33.311 -26.572 21.723 1.00 20.37 1135 ILE B CA 1
ATOM 11296 C C . ILE B 1 602 ? -32.205 -26.280 22.736 1.00 18.49 1135 ILE B C 1
ATOM 11297 O O . ILE B 1 602 ? -31.094 -26.766 22.598 1.00 18.91 1135 ILE B O 1
ATOM 11302 N N . GLY B 1 603 ? -32.517 -25.540 23.757 1.00 21.34 1136 GLY B N 1
ATOM 11303 C CA . GLY B 1 603 ? -31.585 -25.319 24.844 1.00 19.93 1136 GLY B CA 1
ATOM 11304 C C . GLY B 1 603 ? -31.411 -23.836 25.081 1.00 19.20 1136 GLY B C 1
ATOM 11305 O O . GLY B 1 603 ? -32.372 -23.099 25.240 1.00 19.62 1136 GLY B O 1
ATOM 11306 N N . GLY B 1 604 ? -30.159 -23.432 25.060 1.00 18.99 1137 GLY B N 1
ATOM 11307 C CA . GLY B 1 604 ? -29.732 -22.112 25.325 1.00 20.52 1137 GLY B CA 1
ATOM 11308 C C . GLY B 1 604 ? -29.272 -21.960 26.768 1.00 20.56 1137 GLY B C 1
ATOM 11309 O O . GLY B 1 604 ? -29.143 -22.916 27.508 1.00 23.49 1137 GLY B O 1
ATOM 11310 N N . TRP B 1 605 ? -29.052 -20.724 27.128 1.00 24.50 1138 TRP B N 1
ATOM 11311 C CA . TRP B 1 605 ? -28.388 -20.370 28.360 1.00 25.27 1138 TRP B CA 1
ATOM 11312 C C . TRP B 1 605 ? -29.298 -20.694 29.499 1.00 26.22 1138 TRP B C 1
ATOM 11313 O O . TRP B 1 605 ? -30.519 -20.397 29.473 1.00 23.91 1138 TRP B O 1
ATOM 11324 N N . ALA B 1 606 ? -28.725 -21.412 30.448 1.00 31.86 1139 ALA B N 1
ATOM 11325 C CA . ALA B 1 606 ? -29.401 -21.852 31.653 1.00 27.93 1139 ALA B CA 1
ATOM 11326 C C . ALA B 1 606 ? -30.527 -22.833 31.363 1.00 31.42 1139 ALA B C 1
ATOM 11327 O O . ALA B 1 606 ? -31.299 -23.163 32.263 1.00 28.05 1139 ALA B O 1
ATOM 11329 N N . ALA B 1 607 ? -30.602 -23.373 30.140 1.00 28.26 1140 ALA B N 1
ATOM 11330 C CA . ALA B 1 607 ? -31.592 -24.408 29.873 1.00 26.02 1140 ALA B CA 1
ATOM 11331 C C . ALA B 1 607 ? -31.158 -25.731 30.471 1.00 27.85 1140 ALA B C 1
ATOM 11332 O O . ALA B 1 607 ? -30.075 -26.229 30.150 1.00 25.75 1140 ALA B O 1
ATOM 11334 N N . GLU B 1 608 ? -32.066 -26.379 31.212 1.00 30.73 1141 GLU B N 1
ATOM 11335 C CA . GLU B 1 608 ? -31.795 -27.639 31.933 1.00 30.35 1141 GLU B CA 1
ATOM 11336 C C . GLU B 1 608 ? -32.199 -28.869 31.157 1.00 29.66 1141 GLU B C 1
ATOM 11337 O O . GLU B 1 608 ? -32.824 -28.769 30.121 1.00 31.56 1141 GLU B O 1
ATOM 11343 N N . GLY B 1 609 ? -31.752 -30.032 31.622 1.00 27.94 1142 GLY B N 1
ATOM 11344 C CA . GLY B 1 609 ? -32.205 -31.325 31.137 1.00 26.61 1142 GLY B CA 1
ATOM 11345 C C . GLY B 1 609 ? -31.297 -32.130 30.249 1.00 24.86 1142 GLY B C 1
ATOM 11346 O O . GLY B 1 609 ? -31.482 -33.353 30.158 1.00 28.84 1142 GLY B O 1
ATOM 11347 N N . PHE B 1 610 ? -30.254 -31.516 29.642 1.00 21.46 1143 PHE B N 1
ATOM 11348 C CA . PHE B 1 610 ? -29.406 -32.260 28.734 1.00 21.35 1143 PHE B CA 1
ATOM 11349 C C . PHE B 1 610 ? -28.603 -33.351 29.383 1.00 22.96 1143 PHE B C 1
ATOM 11350 O O . PHE B 1 610 ? -28.488 -34.461 28.824 1.00 21.62 1143 PHE B O 1
ATOM 11358 N N . SER B 1 611 ? -28.012 -33.028 30.546 1.00 26.31 1144 SER B N 1
ATOM 11359 C CA . SER B 1 611 ? -27.174 -34.003 31.261 1.00 24.77 1144 SER B CA 1
ATOM 11360 C C . SER B 1 611 ? -27.974 -35.265 31.574 1.00 23.22 1144 SER B C 1
ATOM 11361 O O . SER B 1 611 ? -27.507 -36.372 31.229 1.00 22.96 1144 SER B O 1
ATOM 11364 N N . ASP B 1 612 ? -29.148 -35.071 32.193 1.00 24.45 1145 ASP B N 1
ATOM 11365 C CA . ASP B 1 612 ? -30.134 -36.153 32.441 1.00 27.59 1145 ASP B CA 1
ATOM 11366 C C . ASP B 1 612 ? -30.606 -36.864 31.162 1.00 29.71 1145 ASP B C 1
ATOM 11367 O O . ASP B 1 612 ? -30.709 -38.125 31.149 1.00 30.20 1145 ASP B O 1
ATOM 11372 N N . ALA B 1 613 ? -30.839 -36.091 30.090 1.00 30.04 1146 ALA B N 1
ATOM 11373 C CA . ALA B 1 613 ? -31.329 -36.653 28.807 1.00 28.01 1146 ALA B CA 1
ATOM 11374 C C . ALA B 1 613 ? -30.347 -37.503 28.104 1.00 27.54 1146 ALA B C 1
ATOM 11375 O O . ALA B 1 613 ? -30.714 -38.480 27.451 1.00 24.42 1146 ALA B O 1
ATOM 11377 N N . ALA B 1 614 ? -29.072 -37.172 28.273 1.00 27.21 1147 ALA B N 1
ATOM 11378 C CA . ALA B 1 614 ? -28.048 -37.874 27.566 1.00 24.97 1147 ALA B CA 1
ATOM 11379 C C . ALA B 1 614 ? -27.557 -39.112 28.307 1.00 24.30 1147 ALA B C 1
ATOM 11380 O O . ALA B 1 614 ? -26.788 -39.800 27.737 1.00 22.22 1147 ALA B O 1
ATOM 11382 N N . LEU B 1 615 ? -27.861 -39.240 29.594 1.00 32.19 1148 LEU B N 1
ATOM 11383 C CA . LEU B 1 615 ? -27.319 -40.338 30.463 1.00 35.88 1148 LEU B CA 1
ATOM 11384 C C . LEU B 1 615 ? -27.343 -41.725 29.912 1.00 33.03 1148 LEU B C 1
ATOM 11385 O O . LEU B 1 615 ? -26.358 -42.408 30.025 1.00 33.56 1148 LEU B O 1
ATOM 11390 N N . THR B 1 616 ? -28.469 -42.144 29.325 1.00 36.34 1149 THR B N 1
ATOM 11391 C CA . THR B 1 616 ? -28.666 -43.561 28.944 1.00 36.67 1149 THR B CA 1
ATOM 11392 C C . THR B 1 616 ? -29.331 -43.719 27.592 1.00 33.81 1149 THR B C 1
ATOM 11393 O O . THR B 1 616 ? -30.007 -42.816 27.153 1.00 28.83 1149 THR B O 1
ATOM 11397 N N . PRO B 1 617 ? -29.196 -44.895 26.944 1.00 34.39 1150 PRO B N 1
ATOM 11398 C CA . PRO B 1 617 ? -29.861 -45.130 25.648 1.00 36.24 1150 PRO B CA 1
ATOM 11399 C C . PRO B 1 617 ? -31.352 -44.829 25.717 1.00 35.94 1150 PRO B C 1
ATOM 11400 O O . PRO B 1 617 ? -31.899 -44.299 24.760 1.00 38.77 1150 PRO B O 1
ATOM 11404 N N . GLU B 1 618 ? -31.968 -44.998 26.888 1.00 39.04 1151 GLU B N 1
ATOM 11405 C CA . GLU B 1 618 ? -33.405 -44.804 27.002 1.00 41.52 1151 GLU B CA 1
ATOM 11406 C C . GLU B 1 618 ? -33.770 -43.325 27.145 1.00 38.40 1151 GLU B C 1
ATOM 11407 O O . GLU B 1 618 ? -34.712 -42.864 26.501 1.00 36.59 1151 GLU B O 1
ATOM 11413 N N . THR B 1 619 ? -33.047 -42.557 27.955 1.00 35.19 1152 THR B N 1
ATOM 11414 C CA . THR B 1 619 ? -33.362 -41.123 28.055 1.00 31.86 1152 THR B CA 1
ATOM 11415 C C . THR B 1 619 ? -33.071 -40.429 26.690 1.00 28.13 1152 THR B C 1
ATOM 11416 O O . THR B 1 619 ? -33.774 -39.503 26.311 1.00 27.36 1152 THR B O 1
ATOM 11420 N N . ARG B 1 620 ? -32.018 -40.863 26.003 1.00 28.50 1153 ARG B N 1
ATOM 11421 C CA . ARG B 1 620 ? -31.621 -40.325 24.671 1.00 30.82 1153 ARG B CA 1
ATOM 11422 C C . ARG B 1 620 ? -32.665 -40.558 23.606 1.00 31.17 1153 ARG B C 1
ATOM 11423 O O . ARG B 1 620 ? -33.012 -39.673 22.781 1.00 31.88 1153 ARG B O 1
ATOM 11431 N N . GLU B 1 621 ? -33.171 -41.770 23.599 1.00 30.02 1154 GLU B N 1
ATOM 11432 C CA . GLU B 1 621 ? -34.228 -42.161 22.682 1.00 32.05 1154 GLU B CA 1
ATOM 11433 C C . GLU B 1 621 ? -35.441 -41.299 22.907 1.00 24.97 1154 GLU B C 1
ATOM 11434 O O . GLU B 1 621 ? -36.076 -40.841 21.978 1.00 28.66 1154 GLU B O 1
ATOM 11440 N N . GLU B 1 622 ? -35.766 -41.105 24.156 1.00 22.68 1155 GLU B N 1
ATOM 11441 C CA . GLU B 1 622 ? -36.933 -40.427 24.511 1.00 25.77 1155 GLU B CA 1
ATOM 11442 C C . GLU B 1 622 ? -36.845 -38.942 24.141 1.00 23.90 1155 GLU B C 1
ATOM 11443 O O . GLU B 1 622 ? -37.817 -38.406 23.619 1.00 23.35 1155 GLU B O 1
ATOM 11449 N N . LEU B 1 623 ? -35.712 -38.304 24.450 1.00 21.17 1156 LEU B N 1
ATOM 11450 C CA . LEU B 1 623 ? -35.489 -36.882 24.067 1.00 25.14 1156 LEU B CA 1
ATOM 11451 C C . LEU B 1 623 ? -35.523 -36.713 22.538 1.00 21.41 1156 LEU B C 1
ATOM 11452 O O . LEU B 1 623 ? -36.195 -35.863 21.970 1.00 22.18 1156 LEU B O 1
ATOM 11457 N N . ALA B 1 624 ? -34.816 -37.566 21.870 1.00 22.81 1157 ALA B N 1
ATOM 11458 C CA . ALA B 1 624 ? -34.733 -37.511 20.437 1.00 21.38 1157 ALA B CA 1
ATOM 11459 C C . ALA B 1 624 ? -36.066 -37.680 19.737 1.00 25.43 1157 ALA B C 1
ATOM 11460 O O . ALA B 1 624 ? -36.409 -36.888 18.847 1.00 25.39 1157 ALA B O 1
ATOM 11462 N N . ASN B 1 625 ? -36.838 -38.703 20.118 1.00 24.56 1158 ASN B N 1
ATOM 11463 C CA . ASN B 1 625 ? -38.177 -38.877 19.515 1.00 25.92 1158 ASN B CA 1
ATOM 11464 C C . ASN B 1 625 ? -39.019 -37.679 19.814 1.00 22.94 1158 ASN B C 1
ATOM 11465 O O . ASN B 1 625 ? -39.722 -37.202 18.956 1.00 20.35 1158 ASN B O 1
ATOM 11470 N N . SER B 1 626 ? -38.951 -37.183 21.044 1.00 20.69 1159 SER B N 1
ATOM 11471 C CA . SER B 1 626 ? -39.731 -36.025 21.366 1.00 19.95 1159 SER B CA 1
ATOM 11472 C C . SER B 1 626 ? -39.325 -34.708 20.612 1.00 22.44 1159 SER B C 1
ATOM 11473 O O . SER B 1 626 ? -40.172 -33.859 20.308 1.00 21.32 1159 SER B O 1
ATOM 11476 N N . ALA B 1 627 ? -38.030 -34.542 20.353 1.00 23.86 1160 ALA B N 1
ATOM 11477 C CA . ALA B 1 627 ? -37.504 -33.350 19.615 1.00 24.77 1160 ALA B CA 1
ATOM 11478 C C . ALA B 1 627 ? -37.940 -33.453 18.136 1.00 25.10 1160 ALA B C 1
ATOM 11479 O O . ALA B 1 627 ? -38.386 -32.440 17.546 1.00 23.29 1160 ALA B O 1
ATOM 11481 N N . ILE B 1 628 ? -37.921 -34.681 17.602 1.00 22.17 1161 ILE B N 1
ATOM 11482 C CA . ILE B 1 628 ? -38.465 -34.972 16.275 1.00 24.12 1161 ILE B CA 1
ATOM 11483 C C . ILE B 1 628 ? -39.950 -34.655 16.175 1.00 23.72 1161 ILE B C 1
ATOM 11484 O O . ILE B 1 628 ? -40.380 -33.993 15.234 1.00 23.21 1161 ILE B O 1
ATOM 11489 N N . ALA B 1 629 ? -40.741 -35.099 17.150 1.00 24.02 1162 ALA B N 1
ATOM 11490 C CA . ALA B 1 629 ? -42.148 -34.727 17.189 1.00 22.74 1162 ALA B CA 1
ATOM 11491 C C . ALA B 1 629 ? -42.325 -33.171 17.171 1.00 22.43 1162 ALA B C 1
ATOM 11492 O O . ALA B 1 629 ? -43.180 -32.640 16.404 1.00 22.53 1162 ALA B O 1
ATOM 11494 N N . PHE B 1 630 ? -41.523 -32.430 17.941 1.00 19.28 1163 PHE B N 1
ATOM 11495 C CA . PHE B 1 630 ? -41.735 -30.966 18.065 1.00 19.23 1163 PHE B CA 1
ATOM 11496 C C . PHE B 1 630 ? -41.396 -30.282 16.728 1.00 18.00 1163 PHE B C 1
ATOM 11497 O O . PHE B 1 630 ? -42.071 -29.360 16.306 1.00 18.88 1163 PHE B O 1
ATOM 11505 N N . MET B 1 631 ? -40.325 -30.759 16.115 1.00 19.42 1164 MET B N 1
ATOM 11506 C CA . MET B 1 631 ? -39.815 -30.331 14.806 1.00 20.41 1164 MET B CA 1
ATOM 11507 C C . MET B 1 631 ? -40.901 -30.434 13.770 1.00 22.73 1164 MET B C 1
ATOM 11508 O O . MET B 1 631 ? -41.213 -29.449 13.153 1.00 18.32 1164 MET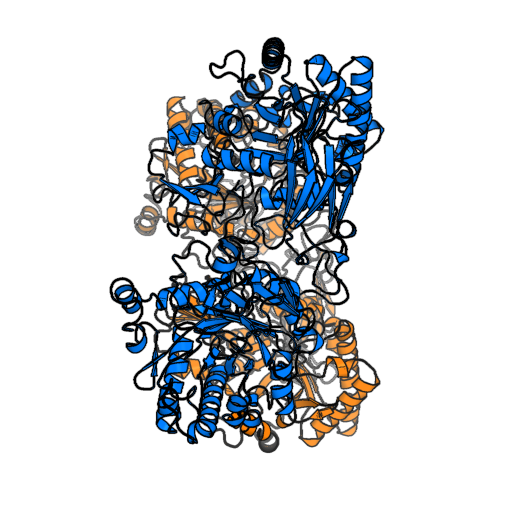 B O 1
ATOM 11513 N N . HIS B 1 632 ? -41.522 -31.617 13.668 1.00 21.37 1165 HIS B N 1
ATOM 11514 C CA . HIS B 1 632 ? -42.677 -31.840 12.782 1.00 24.12 1165 HIS B CA 1
ATOM 11515 C C . HIS B 1 632 ? -43.926 -31.007 13.125 1.00 23.29 1165 HIS B C 1
ATOM 11516 O O . HIS B 1 632 ? -44.517 -30.387 12.261 1.00 22.60 1165 HIS B O 1
ATOM 11523 N N . GLN B 1 633 ? -44.293 -30.964 14.387 1.00 22.75 1166 GLN B N 1
ATOM 11524 C CA . GLN B 1 633 ? -45.518 -30.307 14.779 1.00 27.70 1166 GLN B CA 1
ATOM 11525 C C . GLN B 1 633 ? -45.546 -28.859 14.351 1.00 28.13 1166 GLN B C 1
ATOM 11526 O O . GLN B 1 633 ? -46.582 -28.339 13.954 1.00 27.59 1166 GLN B O 1
ATOM 11532 N N . TYR B 1 634 ? -44.393 -28.196 14.405 1.00 24.10 1167 TYR B N 1
ATOM 11533 C CA . TYR B 1 634 ? -44.348 -26.769 14.190 1.00 25.58 1167 TYR B CA 1
ATOM 11534 C C . TYR B 1 634 ? -43.654 -26.350 12.927 1.00 24.68 1167 TYR B C 1
ATOM 11535 O O . TYR B 1 634 ? -43.475 -25.206 12.726 1.00 27.11 1167 TYR B O 1
ATOM 11544 N N . GLY B 1 635 ? -43.255 -27.294 12.074 1.00 25.21 1168 GLY B N 1
ATOM 11545 C CA . GLY B 1 635 ? -42.863 -26.944 10.744 1.00 22.37 1168 GLY B CA 1
ATOM 11546 C C . GLY B 1 635 ? -41.381 -26.621 10.561 1.00 22.68 1168 GLY B C 1
ATOM 11547 O O . GLY B 1 635 ? -41.018 -25.908 9.642 1.00 21.06 1168 GLY B O 1
ATOM 11548 N N . PHE B 1 636 ? -40.510 -27.231 11.351 1.00 21.21 1169 PHE B N 1
ATOM 11549 C CA . PHE B 1 636 ? -39.072 -26.926 11.213 1.00 19.80 1169 PHE B CA 1
ATOM 11550 C C . PHE B 1 636 ? -38.341 -27.860 10.255 1.00 18.80 1169 PHE B C 1
ATOM 11551 O O . PHE B 1 636 ? -38.808 -28.934 9.905 1.00 17.29 1169 PHE B O 1
ATOM 11559 N N . ASP B 1 637 ? -37.189 -27.390 9.824 1.00 18.34 1170 ASP B N 1
ATOM 11560 C CA . ASP B 1 637 ? -36.321 -28.004 8.831 1.00 19.05 1170 ASP B CA 1
ATOM 11561 C C . ASP B 1 637 ? -35.147 -28.731 9.472 1.00 20.65 1170 ASP B C 1
ATOM 11562 O O . ASP B 1 637 ? -34.284 -29.281 8.784 1.00 17.75 1170 ASP B O 1
ATOM 11567 N N . GLY B 1 638 ? -35.051 -28.675 10.804 1.00 19.95 1171 GLY B N 1
ATOM 11568 C CA . GLY B 1 638 ? -34.017 -29.454 11.473 1.00 18.09 1171 GLY B CA 1
ATOM 11569 C C . GLY B 1 638 ? -33.954 -29.004 12.909 1.00 17.41 1171 GLY B C 1
ATOM 11570 O O . GLY B 1 638 ? -34.808 -28.266 13.365 1.00 14.95 1171 GLY B O 1
ATOM 11571 N N . ILE B 1 639 ? -32.899 -29.433 13.561 1.00 17.07 1172 ILE B N 1
ATOM 11572 C CA . ILE B 1 639 ? -32.732 -29.298 14.964 1.00 16.46 1172 ILE B CA 1
ATOM 11573 C C . ILE B 1 639 ? -31.334 -28.800 15.237 1.00 16.42 1172 ILE B C 1
ATOM 11574 O O . ILE B 1 639 ? -30.355 -29.360 14.776 1.00 15.73 1172 ILE B O 1
ATOM 11579 N N . ASP B 1 640 ? -31.265 -27.760 16.068 1.00 18.00 1173 ASP B N 1
ATOM 11580 C CA . ASP B 1 640 ? -29.996 -27.276 16.604 1.00 17.45 1173 ASP B CA 1
ATOM 11581 C C . ASP B 1 640 ? -29.975 -27.493 18.098 1.00 18.58 1173 ASP B C 1
ATOM 11582 O O . ASP B 1 640 ? -30.909 -27.139 18.763 1.00 18.87 1173 ASP B O 1
ATOM 11587 N N . LEU B 1 641 ? -28.910 -28.085 18.637 1.00 19.12 1174 LEU B N 1
ATOM 11588 C CA . LEU B 1 641 ? -28.809 -28.281 20.092 1.00 19.76 1174 LEU B CA 1
ATOM 11589 C C . LEU B 1 641 ? -27.794 -27.313 20.706 1.00 17.96 1174 LEU B C 1
ATOM 11590 O O . LEU B 1 641 ? -26.659 -27.231 20.216 1.00 17.75 1174 LEU B O 1
ATOM 11595 N N . ASP B 1 642 ? -28.263 -26.471 21.658 1.00 18.96 1175 ASP B N 1
ATOM 11596 C CA . ASP B 1 642 ? -27.482 -25.409 22.356 1.00 19.27 1175 ASP B CA 1
ATOM 11597 C C . ASP B 1 642 ? -27.415 -25.806 23.835 1.00 17.92 1175 ASP B C 1
ATOM 11598 O O . ASP B 1 642 ? -28.150 -25.296 24.691 1.00 21.95 1175 ASP B O 1
ATOM 11603 N N . TRP B 1 643 ? -26.513 -26.730 24.093 1.00 22.04 1176 TRP B N 1
ATOM 11604 C CA . TRP B 1 643 ? -26.301 -27.278 25.442 1.00 20.36 1176 TRP B CA 1
ATOM 11605 C C . TRP B 1 643 ? -25.151 -26.428 26.004 1.00 20.12 1176 TRP B C 1
ATOM 11606 O O . TRP B 1 643 ? -24.012 -26.534 25.514 1.00 20.57 1176 TRP B O 1
ATOM 11617 N N . GLU B 1 644 ? -25.461 -25.651 27.051 1.00 20.32 1177 GLU B N 1
ATOM 11618 C CA . GLU B 1 644 ? -24.583 -24.663 27.598 1.00 20.55 1177 GLU B CA 1
ATOM 11619 C C . GLU B 1 644 ? -24.247 -24.991 29.080 1.00 21.87 1177 GLU B C 1
ATOM 11620 O O . GLU B 1 644 ? -24.821 -24.415 29.961 1.00 19.41 1177 GLU B O 1
ATOM 11626 N N . TYR B 1 645 ? -23.300 -25.880 29.346 1.00 21.29 1178 TYR B N 1
ATOM 11627 C CA . TYR B 1 645 ? -22.455 -26.612 28.442 1.00 21.16 1178 TYR B CA 1
ATOM 11628 C C . TYR B 1 645 ? -22.140 -27.958 29.128 1.00 24.39 1178 TYR B C 1
ATOM 11629 O O . TYR B 1 645 ? -22.173 -28.067 30.343 1.00 28.88 1178 TYR B O 1
ATOM 11638 N N . PRO B 1 646 ? -21.804 -28.970 28.361 1.00 24.37 1179 PRO B N 1
ATOM 11639 C CA . PRO B 1 646 ? -21.476 -30.256 28.920 1.00 25.82 1179 PRO B CA 1
ATOM 11640 C C . PRO B 1 646 ? -20.247 -30.214 29.893 1.00 28.90 1179 PRO B C 1
ATOM 11641 O O . PRO B 1 646 ? -19.347 -29.387 29.720 1.00 28.26 1179 PRO B O 1
ATOM 11645 N N . VAL B 1 647 ? -20.250 -31.131 30.869 1.00 28.12 1180 VAL B N 1
ATOM 11646 C CA . VAL B 1 647 ? -19.209 -31.361 31.902 1.00 27.01 1180 VAL B CA 1
ATOM 11647 C C . VAL B 1 647 ? -19.124 -30.258 32.875 1.00 28.40 1180 VAL B C 1
ATOM 11648 O O . VAL B 1 647 ? -19.335 -30.487 34.045 1.00 30.17 1180 VAL B O 1
ATOM 11652 N N . TYR B 1 648 ? -18.841 -29.035 32.430 1.00 28.04 1181 TYR B N 1
ATOM 11653 C CA . TYR B 1 648 ? -18.700 -27.948 33.424 1.00 29.41 1181 TYR B CA 1
ATOM 11654 C C . TYR B 1 648 ? -19.972 -27.236 33.670 1.00 29.87 1181 TYR B C 1
ATOM 11655 O O . TYR B 1 648 ? -20.087 -26.522 34.620 1.00 32.01 1181 TYR B O 1
ATOM 11664 N N . GLY B 1 649 ? -20.959 -27.360 32.816 1.00 26.57 1182 GLY B N 1
ATOM 11665 C CA . GLY B 1 649 ? -22.243 -26.790 33.191 1.00 28.14 1182 GLY B CA 1
ATOM 11666 C C . GLY B 1 649 ? -22.334 -25.293 33.320 1.00 27.55 1182 GLY B C 1
ATOM 11667 O O . GLY B 1 649 ? -23.258 -24.766 33.994 1.00 29.16 1182 GLY B O 1
ATOM 11668 N N . ALA B 1 650 ? -21.439 -24.595 32.620 1.00 27.88 1183 ALA B N 1
ATOM 11669 C CA . ALA B 1 650 ? -21.295 -23.120 32.772 1.00 27.36 1183 ALA B CA 1
ATOM 11670 C C . ALA B 1 650 ? -20.979 -22.761 34.227 1.00 29.55 1183 ALA B C 1
ATOM 11671 O O . ALA B 1 650 ? -21.491 -21.779 34.757 1.00 32.24 1183 ALA B O 1
ATOM 11673 N N . PHE B 1 651 ? -20.177 -23.620 34.864 1.00 34.29 1184 PHE B N 1
ATOM 11674 C CA . PHE B 1 651 ? -19.758 -23.442 36.258 1.00 39.25 1184 PHE B CA 1
ATOM 11675 C C . PHE B 1 651 ? -20.922 -23.363 37.232 1.00 38.94 1184 PHE B C 1
ATOM 11676 O O . PHE B 1 651 ? -21.071 -22.398 37.984 1.00 43.92 1184 PHE B O 1
ATOM 11684 N N . GLY B 1 652 ? -21.768 -24.398 37.151 1.00 39.32 1185 GLY B N 1
ATOM 11685 C CA . GLY B 1 652 ? -22.921 -24.552 37.989 1.00 35.97 1185 GLY B CA 1
ATOM 11686 C C . GLY B 1 652 ? -24.232 -23.925 37.569 1.00 35.05 1185 GLY B C 1
ATOM 11687 O O . GLY B 1 652 ? -25.148 -24.020 38.320 1.00 35.82 1185 GLY B O 1
ATOM 11688 N N . VAL B 1 653 ? -24.401 -23.305 36.394 1.00 30.70 1186 VAL B N 1
ATOM 11689 C CA . VAL B 1 653 ? -25.739 -22.813 36.126 1.00 29.03 1186 VAL B CA 1
ATOM 11690 C C . VAL B 1 653 ? -26.693 -23.952 35.769 1.00 26.32 1186 VAL B C 1
ATOM 11691 O O . VAL B 1 653 ? -27.864 -23.849 35.983 1.00 29.91 1186 VAL B O 1
ATOM 11695 N N . ILE B 1 654 ? -26.131 -25.038 35.292 1.00 27.19 1187 ILE B N 1
ATOM 11696 C CA . ILE B 1 654 ? -26.829 -26.176 34.831 1.00 28.35 1187 ILE B CA 1
ATOM 11697 C C . ILE B 1 654 ? -26.220 -27.407 35.442 1.00 28.93 1187 ILE B C 1
ATOM 11698 O O . ILE B 1 654 ? -25.029 -27.469 35.683 1.00 30.24 1187 ILE B O 1
ATOM 11703 N N . LYS B 1 655 ? -27.027 -28.420 35.617 1.00 31.26 1188 LYS B N 1
ATOM 11704 C CA . LYS B 1 655 ? -26.520 -29.701 36.081 1.00 34.37 1188 LYS B CA 1
ATOM 11705 C C . LYS B 1 655 ? -25.566 -30.264 35.050 1.00 32.98 1188 LYS B C 1
ATOM 11706 O O . LYS B 1 655 ? -25.870 -30.185 33.863 1.00 32.85 1188 LYS B O 1
ATOM 11712 N N . SER B 1 656 ? -24.439 -30.841 35.490 1.00 28.29 1189 SER B N 1
ATOM 11713 C CA . SER B 1 656 ? -23.505 -31.532 34.604 1.00 29.80 1189 SER B CA 1
ATOM 11714 C C . SER B 1 656 ? -22.735 -32.729 35.221 1.00 32.22 1189 SER B C 1
ATOM 11715 O O . SER B 1 656 ? -22.706 -32.898 36.432 1.00 27.28 1189 SER B O 1
ATOM 11718 N N . ARG B 1 657 ? -22.090 -33.529 34.372 1.00 30.50 1190 ARG B N 1
ATOM 11719 C CA . ARG B 1 657 ? -21.450 -34.796 34.785 1.00 34.30 1190 ARG B CA 1
ATOM 11720 C C . ARG B 1 657 ? -20.234 -35.055 33.912 1.00 34.53 1190 ARG B C 1
ATOM 11721 O O . ARG B 1 657 ? -20.261 -34.707 32.725 1.00 35.63 1190 ARG B O 1
ATOM 11729 N N . PRO B 1 658 ? -19.177 -35.688 34.451 1.00 32.72 1191 PRO B N 1
ATOM 11730 C CA . PRO B 1 658 ? -18.063 -36.044 33.552 1.00 33.50 1191 PRO B CA 1
ATOM 11731 C C . PRO B 1 658 ? -18.458 -36.824 32.310 1.00 32.33 1191 PRO B C 1
ATOM 11732 O O . PRO B 1 658 ? -17.824 -36.689 31.236 1.00 31.36 1191 PRO B O 1
ATOM 11736 N N . GLU B 1 659 ? -19.482 -37.650 32.462 1.00 28.95 1192 GLU B N 1
ATOM 11737 C CA . GLU B 1 659 ? -19.948 -38.528 31.389 1.00 35.47 1192 GLU B CA 1
ATOM 11738 C C . GLU B 1 659 ? -20.697 -37.721 30.249 1.00 30.41 1192 GLU B C 1
ATOM 11739 O O . GLU B 1 659 ? -20.855 -38.229 29.172 1.00 28.33 1192 GLU B O 1
ATOM 11745 N N . ASP B 1 660 ? -21.087 -36.477 30.513 1.00 29.53 1193 ASP B N 1
ATOM 11746 C CA . ASP B 1 660 ? -21.599 -35.560 29.447 1.00 32.12 1193 ASP B CA 1
ATOM 11747 C C . ASP B 1 660 ? -20.739 -35.576 28.203 1.00 30.87 1193 ASP B C 1
ATOM 11748 O O . ASP B 1 660 ? -21.298 -35.571 27.131 1.00 30.16 1193 ASP B O 1
ATOM 11753 N N . LYS B 1 661 ? -19.410 -35.703 28.312 1.00 26.75 1194 LYS B N 1
ATOM 11754 C CA . LYS B 1 661 ? -18.552 -35.636 27.127 1.00 28.32 1194 LYS B CA 1
ATOM 11755 C C . LYS B 1 661 ? -18.841 -36.768 26.108 1.00 32.05 1194 LYS B C 1
ATOM 11756 O O . LYS B 1 661 ? -19.138 -36.532 24.908 1.00 26.43 1194 LYS B O 1
ATOM 11762 N N . GLN B 1 662 ? -18.848 -38.000 26.584 1.00 25.94 1195 GLN B N 1
ATOM 11763 C CA . GLN B 1 662 ? -19.126 -39.092 25.706 1.00 24.78 1195 GLN B CA 1
ATOM 11764 C C . GLN B 1 662 ? -20.630 -39.174 25.414 1.00 23.62 1195 GLN B C 1
ATOM 11765 O O . GLN B 1 662 ? -21.050 -39.719 24.386 1.00 25.14 1195 GLN B O 1
ATOM 11771 N N . ASN B 1 663 ? -21.458 -38.811 26.389 1.00 24.79 1196 ASN B N 1
ATOM 11772 C CA . ASN B 1 663 ? -22.886 -38.930 26.171 1.00 22.94 1196 ASN B CA 1
ATOM 11773 C C . ASN B 1 663 ? -23.420 -37.853 25.166 1.00 24.95 1196 ASN B C 1
ATOM 11774 O O . ASN B 1 663 ? -24.363 -38.118 24.497 1.00 20.62 1196 ASN B O 1
ATOM 11779 N N . PHE B 1 664 ? -22.811 -36.676 25.108 1.00 22.28 1197 PHE B N 1
ATOM 11780 C CA . PHE B 1 664 ? -23.141 -35.700 24.061 1.00 22.56 1197 PHE B CA 1
ATOM 11781 C C . PHE B 1 664 ? -22.940 -36.335 22.698 1.00 22.75 1197 PHE B C 1
ATOM 11782 O O . PHE B 1 664 ? -23.833 -36.243 21.794 1.00 23.55 1197 PHE B O 1
ATOM 11790 N N . THR B 1 665 ? -21.803 -37.001 22.522 1.00 22.23 1198 THR B N 1
ATOM 11791 C CA . THR B 1 665 ? -21.517 -37.665 21.288 1.00 22.36 1198 THR B CA 1
ATOM 11792 C C . THR B 1 665 ? -22.601 -38.743 20.954 1.00 23.64 1198 THR B C 1
ATOM 11793 O O . THR B 1 665 ? -23.032 -38.833 19.824 1.00 23.72 1198 THR B O 1
ATOM 11797 N N . ALA B 1 666 ? -22.980 -39.561 21.935 1.00 23.22 1199 ALA B N 1
ATOM 11798 C CA . ALA B 1 666 ? -24.040 -40.582 21.788 1.00 24.71 1199 ALA B CA 1
ATOM 11799 C C . ALA B 1 666 ? -25.329 -39.935 21.369 1.00 23.26 1199 ALA B C 1
ATOM 11800 O O . ALA B 1 666 ? -26.009 -40.439 20.485 1.00 23.85 1199 ALA B O 1
ATOM 11802 N N . LEU B 1 667 ? -25.650 -38.831 22.035 1.00 22.61 1200 LEU B N 1
ATOM 11803 C CA . LEU B 1 667 ? -26.835 -38.059 21.725 1.00 24.56 1200 LEU B CA 1
ATOM 11804 C C . LEU B 1 667 ? -26.877 -37.569 20.312 1.00 23.73 1200 LEU B C 1
ATOM 11805 O O . LEU B 1 667 ? -27.892 -37.782 19.647 1.00 22.61 1200 LEU B O 1
ATOM 11810 N N . LEU B 1 668 ? -25.805 -36.916 19.843 1.00 23.62 1201 LEU B N 1
ATOM 11811 C CA . LEU B 1 668 ? -25.801 -36.403 18.466 1.00 22.24 1201 LEU B CA 1
ATOM 11812 C C . LEU B 1 668 ? -25.883 -37.543 17.509 1.00 21.24 1201 LEU B C 1
ATOM 11813 O O . LEU B 1 668 ? -26.560 -37.467 16.463 1.00 20.12 1201 LEU B O 1
ATOM 11818 N N . LYS B 1 669 ? -25.159 -38.624 17.811 1.00 22.44 1202 LYS B N 1
ATOM 11819 C CA . LYS B 1 669 ? -25.241 -39.801 16.973 1.00 19.84 1202 LYS B CA 1
ATOM 11820 C C . LYS B 1 669 ? -26.694 -40.281 16.794 1.00 19.66 1202 LYS B C 1
ATOM 11821 O O . LYS B 1 669 ? -27.121 -40.514 15.668 1.00 20.59 1202 LYS B O 1
ATOM 11827 N N . LEU B 1 670 ? -27.417 -40.402 17.894 1.00 21.72 1203 LEU B N 1
ATOM 11828 C CA . LEU B 1 670 ? -28.836 -40.852 17.868 1.00 22.19 1203 LEU B CA 1
ATOM 11829 C C . LEU B 1 670 ? -29.764 -39.860 17.158 1.00 21.98 1203 LEU B C 1
ATOM 11830 O O . LEU B 1 670 ? -30.537 -40.268 16.307 1.00 21.33 1203 LEU B O 1
ATOM 11835 N N . PHE B 1 671 ? -29.601 -38.558 17.439 1.00 17.75 1204 PHE B N 1
ATOM 11836 C CA . PHE B 1 671 ? -30.357 -37.522 16.750 1.00 19.38 1204 PHE B CA 1
ATOM 11837 C C . PHE B 1 671 ? -30.163 -37.604 15.232 1.00 17.42 1204 PHE B C 1
ATOM 11838 O O . PHE B 1 671 ? -31.144 -37.463 14.470 1.00 19.52 1204 PHE B O 1
ATOM 11846 N N . ARG B 1 672 ? -28.942 -37.823 14.776 1.00 16.65 1205 ARG B N 1
ATOM 11847 C CA . ARG B 1 672 ? -28.675 -37.956 13.372 1.00 18.43 1205 ARG B CA 1
ATOM 11848 C C . ARG B 1 672 ? -29.329 -39.200 12.752 1.00 20.29 1205 ARG B C 1
ATOM 11849 O O . ARG B 1 672 ? -29.790 -39.115 11.619 1.00 16.66 1205 ARG B O 1
ATOM 11857 N N . GLU B 1 673 ? -29.343 -40.328 13.482 1.00 20.91 1206 GLU B N 1
ATOM 11858 C CA . GLU B 1 673 ? -29.964 -41.519 12.984 1.00 23.22 1206 GLU B CA 1
ATOM 11859 C C . GLU B 1 673 ? -31.455 -41.249 12.867 1.00 22.38 1206 GLU B C 1
ATOM 11860 O O . GLU B 1 673 ? -32.051 -41.600 11.857 1.00 24.06 1206 GLU B O 1
ATOM 11866 N N . LYS B 1 674 ? -32.065 -40.589 13.846 1.00 20.99 1207 LYS B N 1
ATOM 11867 C CA . LYS B 1 674 ? -33.479 -40.342 13.810 1.00 21.98 1207 LYS B CA 1
ATOM 11868 C C . LYS B 1 674 ? -33.845 -39.348 12.739 1.00 19.87 1207 LYS B C 1
ATOM 11869 O O . LYS B 1 674 ? -34.905 -39.398 12.173 1.00 18.24 1207 LYS B O 1
ATOM 11875 N N . LEU B 1 675 ? -32.979 -38.407 12.442 1.00 19.73 1208 LEU B N 1
ATOM 11876 C CA . LEU B 1 675 ? -33.278 -37.424 11.372 1.00 17.02 1208 LEU B CA 1
ATOM 11877 C C . LEU B 1 675 ? -33.059 -38.065 10.031 1.00 17.84 1208 LEU B C 1
ATOM 11878 O O . LEU B 1 675 ? -33.717 -37.701 9.089 1.00 15.90 1208 LEU B O 1
ATOM 11883 N N . ASP B 1 676 ? -32.175 -39.085 9.932 1.00 19.26 1209 ASP B N 1
ATOM 11884 C CA . ASP B 1 676 ? -32.085 -39.870 8.688 1.00 20.20 1209 ASP B CA 1
ATOM 11885 C C . ASP B 1 676 ? -33.391 -40.630 8.459 1.00 18.89 1209 ASP B C 1
ATOM 11886 O O . ASP B 1 676 ? -33.901 -40.696 7.353 1.00 17.78 1209 ASP B O 1
ATOM 11891 N N . VAL B 1 677 ? -33.946 -41.191 9.519 1.00 20.74 1210 VAL B N 1
ATOM 11892 C CA . VAL B 1 677 ? -35.233 -41.902 9.424 1.00 19.45 1210 VAL B CA 1
ATOM 11893 C C . VAL B 1 677 ? -36.280 -40.882 8.944 1.00 20.63 1210 VAL B C 1
ATOM 11894 O O . VAL B 1 677 ? -36.997 -41.117 7.947 1.00 21.08 1210 VAL B O 1
ATOM 11898 N N . GLU B 1 678 ? -36.364 -39.736 9.580 1.00 19.17 1211 GLU B N 1
ATOM 11899 C CA . GLU B 1 678 ? -37.345 -38.736 9.137 1.00 19.31 1211 GLU B CA 1
ATOM 11900 C C . GLU B 1 678 ? -37.164 -38.228 7.726 1.00 20.71 1211 GLU B C 1
ATOM 11901 O O . GLU B 1 678 ? -38.138 -38.106 6.991 1.00 22.89 1211 GLU B O 1
ATOM 11907 N N . GLY B 1 679 ? -35.939 -37.953 7.313 1.00 20.79 1212 GLY B N 1
ATOM 11908 C CA . GLY B 1 679 ? -35.679 -37.558 5.952 1.00 19.79 1212 GLY B CA 1
ATOM 11909 C C . GLY B 1 679 ? -36.065 -38.628 4.928 1.00 22.83 1212 GLY B C 1
ATOM 11910 O O . GLY B 1 679 ? -36.548 -38.324 3.843 1.00 20.67 1212 GLY B O 1
ATOM 11911 N N . ALA B 1 680 ? -35.867 -39.885 5.283 1.00 20.07 1213 ALA B N 1
ATOM 11912 C CA . ALA B 1 680 ? -36.249 -40.973 4.383 1.00 20.80 1213 ALA B CA 1
ATOM 11913 C C . ALA B 1 680 ? -37.786 -41.098 4.253 1.00 19.68 1213 ALA B C 1
ATOM 11914 O O . ALA B 1 680 ? -38.269 -41.674 3.288 1.00 24.06 1213 ALA B O 1
ATOM 11916 N N . LEU B 1 681 ? -38.507 -40.667 5.279 1.00 20.30 1214 LEU B N 1
ATOM 11917 C CA . LEU B 1 681 ? -39.951 -40.748 5.335 1.00 20.22 1214 LEU B CA 1
ATOM 11918 C C . LEU B 1 681 ? -40.568 -39.563 4.605 1.00 21.44 1214 LEU B C 1
ATOM 11919 O O . LEU B 1 681 ? -41.588 -39.688 3.912 1.00 21.14 1214 LEU B O 1
ATOM 11924 N N . HIS B 1 682 ? -39.938 -38.416 4.737 1.00 20.24 1215 HIS B N 1
ATOM 11925 C CA . HIS B 1 682 ? -40.504 -37.182 4.276 1.00 19.17 1215 HIS B CA 1
ATOM 11926 C C . HIS B 1 682 ? -39.968 -36.675 2.980 1.00 19.07 1215 HIS B C 1
ATOM 11927 O O . HIS B 1 682 ? -40.381 -35.599 2.475 1.00 21.69 1215 HIS B O 1
ATOM 11934 N N . GLY B 1 683 ? -39.058 -37.404 2.383 1.00 20.30 1216 GLY B N 1
ATOM 11935 C CA . GLY B 1 683 ? -38.542 -36.998 1.105 1.00 19.98 1216 GLY B CA 1
ATOM 11936 C C . GLY B 1 683 ? -37.798 -35.670 1.170 1.00 24.52 1216 GLY B C 1
ATOM 11937 O O . GLY B 1 683 ? -37.923 -34.739 0.300 1.00 21.66 1216 GLY B O 1
ATOM 11938 N N . LYS B 1 684 ? -37.057 -35.545 2.249 1.00 25.08 1217 LYS B N 1
ATOM 11939 C CA . LYS B 1 684 ? -36.368 -34.326 2.487 1.00 27.06 1217 LYS B CA 1
ATOM 11940 C C . LYS B 1 684 ? -35.233 -34.512 3.460 1.00 24.60 1217 LYS B C 1
ATOM 11941 O O . LYS B 1 684 ? -35.126 -35.564 4.101 1.00 27.15 1217 LYS B O 1
ATOM 11947 N N . TYR B 1 685 ? -34.318 -33.558 3.457 1.00 23.95 1218 TYR B N 1
ATOM 11948 C CA . TYR B 1 685 ? -33.153 -33.621 4.328 1.00 22.73 1218 TYR B CA 1
ATOM 11949 C C . TYR B 1 685 ? -33.348 -32.723 5.561 1.00 23.43 1218 TYR B C 1
ATOM 11950 O O . TYR B 1 685 ? -33.659 -31.549 5.385 1.00 21.00 1218 TYR B O 1
ATOM 11959 N N . TYR B 1 686 ? -33.181 -33.296 6.771 1.00 19.90 1219 TYR B N 1
ATOM 11960 C CA . TYR B 1 686 ? -33.251 -32.591 8.011 1.00 21.38 1219 TYR B CA 1
ATOM 11961 C C . TYR B 1 686 ? -31.831 -32.372 8.530 1.00 19.73 1219 TYR B C 1
ATOM 11962 O O . TYR B 1 686 ? -31.031 -33.321 8.647 1.00 21.02 1219 TYR B O 1
ATOM 11971 N N . GLU B 1 687 ? -31.524 -31.107 8.826 1.00 18.63 1220 GLU B N 1
ATOM 11972 C CA . GLU B 1 687 ? -30.218 -30.730 9.349 1.00 18.08 1220 GLU B CA 1
ATOM 11973 C C . GLU B 1 687 ? -30.121 -30.960 10.844 1.00 17.05 1220 GLU B C 1
ATOM 11974 O O . GLU B 1 687 ? -31.127 -30.878 11.587 1.00 16.48 1220 GLU B O 1
ATOM 11980 N N . LEU B 1 688 ? -28.906 -31.202 11.298 1.00 15.79 1221 LEU B N 1
ATOM 11981 C CA . LEU B 1 688 ? -28.607 -31.216 12.689 1.00 16.17 1221 LEU B CA 1
ATOM 11982 C C . LEU B 1 688 ? -27.388 -30.357 12.883 1.00 16.78 1221 LEU B C 1
ATOM 11983 O O . LEU B 1 688 ? -26.391 -30.600 12.235 1.00 17.85 1221 LEU B O 1
ATOM 11988 N N . ALA B 1 689 ? -27.465 -29.416 13.819 1.00 15.27 1222 ALA B N 1
ATOM 11989 C CA . ALA B 1 689 ? -26.409 -28.520 14.144 1.00 14.42 1222 ALA B CA 1
ATOM 11990 C C . ALA B 1 689 ? -26.313 -28.398 15.647 1.00 14.78 1222 ALA B C 1
ATOM 11991 O O . ALA B 1 689 ? -27.175 -28.829 16.435 1.00 14.69 1222 ALA B O 1
ATOM 11993 N N . ILE B 1 690 ? -25.202 -27.833 16.073 1.00 14.91 1223 ILE B N 1
ATOM 11994 C CA . ILE B 1 690 ? -25.054 -27.320 17.470 1.00 14.49 1223 ILE B CA 1
ATOM 11995 C C . ILE B 1 690 ? -24.474 -25.879 17.501 1.00 14.84 1223 ILE B C 1
ATOM 11996 O O . ILE B 1 690 ? -23.899 -25.469 16.563 1.00 15.11 1223 ILE B O 1
ATOM 12001 N N . ALA B 1 691 ? -24.661 -25.185 18.601 1.00 14.94 1224 ALA B N 1
ATOM 12002 C CA . ALA B 1 691 ? -23.989 -23.972 18.914 1.00 18.89 1224 ALA B CA 1
ATOM 12003 C C . ALA B 1 691 ? -22.953 -24.394 19.940 1.00 19.34 1224 ALA B C 1
ATOM 12004 O O . ALA B 1 691 ? -23.257 -25.053 20.962 1.00 19.24 1224 ALA B O 1
ATOM 12006 N N . SER B 1 692 ? -21.745 -23.968 19.720 1.00 21.97 1225 SER B N 1
ATOM 12007 C CA . SER B 1 692 ? -20.622 -24.412 20.570 1.00 20.87 1225 SER B CA 1
ATOM 12008 C C . SER B 1 692 ? -19.783 -23.209 21.035 1.00 22.82 1225 SER B C 1
ATOM 12009 O O . SER B 1 692 ? -19.845 -22.126 20.489 1.00 16.80 1225 SER B O 1
ATOM 12012 N N . ALA B 1 693 ? -18.995 -23.421 22.076 1.00 20.28 1226 ALA B N 1
ATOM 12013 C CA . ALA B 1 693 ? -18.359 -22.319 22.765 1.00 21.29 1226 ALA B CA 1
ATOM 12014 C C . ALA B 1 693 ? -16.888 -22.214 22.437 1.00 18.29 1226 ALA B C 1
ATOM 12015 O O . ALA B 1 693 ? -16.314 -23.107 21.922 1.00 20.13 1226 ALA B O 1
ATOM 12017 N N . ALA B 1 694 ? -16.344 -21.063 22.745 1.00 20.27 1227 ALA B N 1
ATOM 12018 C CA . ALA B 1 694 ? -14.970 -20.642 22.422 1.00 21.61 1227 ALA B CA 1
ATOM 12019 C C . ALA B 1 694 ? -13.869 -21.059 23.450 1.00 24.81 1227 ALA B C 1
ATOM 12020 O O . ALA B 1 694 ? -12.670 -21.131 23.136 1.00 24.09 1227 ALA B O 1
ATOM 12022 N N . ALA B 1 695 ? -14.300 -21.346 24.669 1.00 23.05 1228 ALA B N 1
ATOM 12023 C CA . ALA B 1 695 ? -13.370 -21.544 25.762 1.00 24.54 1228 ALA B CA 1
ATOM 12024 C C . ALA B 1 695 ? -12.567 -22.862 25.650 1.00 23.07 1228 ALA B C 1
ATOM 12025 O O . ALA B 1 695 ? -13.105 -23.924 25.204 1.00 20.41 1228 ALA B O 1
ATOM 12027 N N . PRO B 1 696 ? -11.266 -22.830 26.046 1.00 24.61 1229 PRO B N 1
ATOM 12028 C CA . PRO B 1 696 ? -10.562 -24.123 26.045 1.00 22.42 1229 PRO B CA 1
ATOM 12029 C C . PRO B 1 696 ? -11.278 -25.230 26.831 1.00 21.13 1229 PRO B C 1
ATOM 12030 O O . PRO B 1 696 ? -11.211 -26.444 26.437 1.00 23.75 1229 PRO B O 1
ATOM 12034 N N . ILE B 1 697 ? -11.914 -24.880 27.920 1.00 21.83 1230 ILE B N 1
ATOM 12035 C CA . ILE B 1 697 ? -12.625 -25.901 28.731 1.00 24.85 1230 ILE B CA 1
ATOM 12036 C C . ILE B 1 697 ? -13.793 -26.548 27.941 1.00 25.37 1230 ILE B C 1
ATOM 12037 O O . ILE B 1 697 ? -14.099 -27.767 28.075 1.00 24.17 1230 ILE B O 1
ATOM 12042 N N . TYR B 1 698 ? -14.421 -25.760 27.052 1.00 26.19 1231 TYR B N 1
ATOM 12043 C CA . TYR B 1 698 ? -15.455 -26.318 26.155 1.00 22.43 1231 TYR B CA 1
ATOM 12044 C C . TYR B 1 698 ? -14.882 -27.327 25.227 1.00 22.03 1231 TYR B C 1
ATOM 12045 O O . TYR B 1 698 ? -15.404 -28.476 25.111 1.00 23.68 1231 TYR B O 1
ATOM 12054 N N . ILE B 1 699 ? -13.817 -26.939 24.558 1.00 19.99 1232 ILE B N 1
ATOM 12055 C CA . ILE B 1 699 ? -13.117 -27.745 23.605 1.00 23.89 1232 ILE B CA 1
ATOM 12056 C C . ILE B 1 699 ? -12.656 -29.034 24.278 1.00 26.69 1232 ILE B C 1
ATOM 12057 O O . ILE B 1 699 ? -12.566 -30.133 23.642 1.00 23.86 1232 ILE B O 1
ATOM 12062 N N . ASN B 1 700 ? -12.316 -28.863 25.546 1.00 25.33 1233 ASN B N 1
ATOM 12063 C CA . ASN B 1 700 ? -11.908 -29.980 26.356 1.00 31.67 1233 ASN B CA 1
ATOM 12064 C C . ASN B 1 700 ? -13.071 -30.889 26.793 1.00 28.79 1233 ASN B C 1
ATOM 12065 O O . ASN B 1 700 ? -12.887 -32.090 27.008 1.00 31.70 1233 ASN B O 1
ATOM 12070 N N . SER B 1 701 ? -14.250 -30.330 26.905 1.00 26.08 1234 SER B N 1
ATOM 12071 C CA . SER B 1 701 ? -15.395 -31.075 27.330 1.00 25.63 1234 SER B CA 1
ATOM 12072 C C . SER B 1 701 ? -16.216 -31.787 26.271 1.00 26.04 1234 SER B C 1
ATOM 12073 O O . SER B 1 701 ? -17.130 -32.544 26.589 1.00 28.06 1234 SER B O 1
ATOM 12076 N N . VAL B 1 702 ? -15.921 -31.553 25.017 1.00 24.71 1235 VAL B N 1
ATOM 12077 C CA . VAL B 1 702 ? -16.686 -32.112 23.946 1.00 25.12 1235 VAL B CA 1
ATOM 12078 C C . VAL B 1 702 ? -15.787 -32.893 23.076 1.00 23.51 1235 VAL B C 1
ATOM 12079 O O . VAL B 1 702 ? -14.664 -32.514 22.868 1.00 23.78 1235 VAL B O 1
ATOM 12083 N N . GLU B 1 703 ? -16.268 -33.953 22.467 1.00 22.91 1236 GLU B N 1
ATOM 12084 C CA . GLU B 1 703 ? -15.415 -34.684 21.555 1.00 23.93 1236 GLU B CA 1
ATOM 12085 C C . GLU B 1 703 ? -15.546 -34.109 20.142 1.00 24.77 1236 GLU B C 1
ATOM 12086 O O . GLU B 1 703 ? -16.238 -34.666 19.275 1.00 22.84 1236 GLU B O 1
ATOM 12092 N N . LEU B 1 704 ? -14.833 -33.009 19.885 1.00 20.99 1237 LEU B N 1
ATOM 12093 C CA . LEU B 1 704 ? -15.048 -32.281 18.611 1.00 22.47 1237 LEU B CA 1
ATOM 12094 C C . LEU B 1 704 ? -14.693 -33.165 17.410 1.00 23.26 1237 LEU B C 1
ATOM 12095 O O . LEU B 1 704 ? -15.445 -33.128 16.429 1.00 24.55 1237 LEU B O 1
ATOM 12100 N N . ASP B 1 705 ? -13.637 -33.992 17.481 1.00 22.55 1238 ASP B N 1
ATOM 12101 C CA . ASP B 1 705 ? -13.236 -34.806 16.321 1.00 25.64 1238 ASP B CA 1
ATOM 12102 C C . ASP B 1 705 ? -14.188 -35.983 16.018 1.00 23.96 1238 ASP B C 1
ATOM 12103 O O . ASP B 1 705 ? -14.235 -36.461 14.916 1.00 24.71 1238 ASP B O 1
ATOM 12108 N N . LYS B 1 706 ? -15.004 -36.358 16.982 1.00 25.15 1239 LYS B N 1
ATOM 12109 C CA . LYS B 1 706 ? -15.969 -37.430 16.832 1.00 25.82 1239 LYS B CA 1
ATOM 12110 C C . LYS B 1 706 ? -17.360 -36.957 16.486 1.00 25.59 1239 LYS B C 1
ATOM 12111 O O . LYS B 1 706 ? -18.158 -37.789 16.041 1.00 25.54 1239 LYS B O 1
ATOM 12117 N N . ILE B 1 707 ? -17.713 -35.693 16.738 1.00 22.01 1240 ILE B N 1
ATOM 12118 C CA . ILE B 1 707 ? -19.155 -35.304 16.578 1.00 20.59 1240 ILE B CA 1
ATOM 12119 C C . ILE B 1 707 ? -19.417 -34.635 15.244 1.00 22.75 1240 ILE B C 1
ATOM 12120 O O . ILE B 1 707 ? -20.547 -34.609 14.787 1.00 21.09 1240 ILE B O 1
ATOM 12125 N N . HIS B 1 708 ? -18.407 -34.069 14.612 1.00 21.28 1241 HIS B N 1
ATOM 12126 C CA . HIS B 1 708 ? -18.668 -33.349 13.382 1.00 21.21 1241 HIS B CA 1
ATOM 12127 C C . HIS B 1 708 ? -19.222 -34.246 12.296 1.00 21.29 1241 HIS B C 1
ATOM 12128 O O . HIS B 1 708 ? -20.048 -33.802 11.521 1.00 17.94 1241 HIS B O 1
ATOM 12135 N N . GLN B 1 709 ? -18.902 -35.546 12.263 1.00 21.25 1242 GLN B N 1
ATOM 12136 C CA . GLN B 1 709 ? -19.597 -36.410 11.270 1.00 20.52 1242 GLN B CA 1
ATOM 12137 C C . GLN B 1 709 ? -21.129 -36.389 11.325 1.00 20.04 1242 GLN B C 1
ATOM 12138 O O . GLN B 1 709 ? -21.768 -36.656 10.320 1.00 20.28 1242 GLN B O 1
ATOM 12144 N N . TYR B 1 710 ? -21.702 -36.097 12.470 1.00 17.96 1243 TYR B N 1
ATOM 12145 C CA . TYR B 1 710 ? -23.152 -36.080 12.665 1.00 19.08 1243 TYR B CA 1
ATOM 12146 C C . TYR B 1 710 ? -23.818 -34.748 12.410 1.00 18.44 1243 TYR B C 1
ATOM 12147 O O . TYR B 1 710 ? -25.016 -34.687 12.397 1.00 19.28 1243 TYR B O 1
ATOM 12156 N N . LEU B 1 711 ? -23.030 -33.707 12.197 1.00 17.34 1244 LEU B N 1
ATOM 12157 C CA . LEU B 1 711 ? -23.454 -32.349 12.201 1.00 19.48 1244 LEU B CA 1
ATOM 12158 C C . LEU B 1 711 ? -23.336 -31.794 10.801 1.00 18.27 1244 LEU B C 1
ATOM 12159 O O . LEU B 1 711 ? -22.418 -32.135 10.061 1.00 17.74 1244 LEU B O 1
ATOM 12164 N N . ASP B 1 712 ? -24.289 -30.948 10.447 1.00 17.71 1245 ASP B N 1
ATOM 12165 C CA . ASP B 1 712 ? -24.120 -30.067 9.279 1.00 17.59 1245 ASP B CA 1
ATOM 12166 C C . ASP B 1 712 ? -23.106 -29.012 9.503 1.00 17.56 1245 ASP B C 1
ATOM 12167 O O . ASP B 1 712 ? -22.336 -28.721 8.606 1.00 17.40 1245 ASP B O 1
ATOM 12172 N N . TYR B 1 713 ? -23.097 -28.405 10.705 1.00 18.26 1246 TYR B N 1
ATOM 12173 C CA . TYR B 1 713 ? -22.140 -27.394 11.061 1.00 15.97 1246 TYR B CA 1
ATOM 12174 C C . TYR B 1 713 ? -22.250 -27.176 12.544 1.00 15.22 1246 TYR B C 1
ATOM 12175 O O . TYR B 1 713 ? -23.200 -27.614 13.148 1.00 13.40 1246 TYR B O 1
ATOM 12184 N N . MET B 1 714 ? -21.232 -26.549 13.095 1.00 14.37 1247 MET B N 1
ATOM 12185 C CA . MET B 1 714 ? -21.224 -26.024 14.463 1.00 16.36 1247 MET B CA 1
ATOM 12186 C C . MET B 1 714 ? -21.167 -24.525 14.362 1.00 16.65 1247 MET B C 1
ATOM 12187 O O . MET B 1 714 ? -20.195 -24.008 13.800 1.00 15.60 1247 MET B O 1
ATOM 12192 N N . SER B 1 715 ? -22.168 -23.854 14.952 1.00 16.49 1248 SER B N 1
ATOM 12193 C CA . SER B 1 715 ? -22.158 -22.416 15.098 1.00 18.00 1248 SER B CA 1
ATOM 12194 C C . SER B 1 715 ? -21.359 -22.102 16.279 1.00 15.54 1248 SER B C 1
ATOM 12195 O O . SER B 1 715 ? -21.842 -22.195 17.417 1.00 16.98 1248 SER B O 1
ATOM 12198 N N . VAL B 1 716 ? -20.138 -21.664 16.061 1.00 16.19 1249 VAL B N 1
ATOM 12199 C CA . VAL B 1 716 ? -19.235 -21.319 17.146 1.00 14.68 1249 VAL B CA 1
ATOM 12200 C C . VAL B 1 716 ? -19.492 -19.922 17.674 1.00 16.05 1249 VAL B C 1
ATOM 12201 O O . VAL B 1 716 ? -19.430 -18.920 16.932 1.00 14.11 1249 VAL B O 1
ATOM 12205 N N . MET B 1 717 ? -19.789 -19.816 18.953 1.00 16.40 1250 MET B N 1
ATOM 12206 C CA A MET B 1 717 ? -20.067 -18.509 19.575 0.50 20.14 1250 MET B CA 1
ATOM 12207 C CA B MET B 1 717 ? -20.075 -18.508 19.513 0.50 17.65 1250 MET B CA 1
ATOM 12208 C C . MET B 1 717 ? -18.758 -17.763 19.779 1.00 17.79 1250 MET B C 1
ATOM 12209 O O . MET B 1 717 ? -18.208 -17.757 20.903 1.00 17.56 1250 MET B O 1
ATOM 12218 N N . THR B 1 718 ? -18.246 -17.130 18.714 1.00 16.54 1251 THR B N 1
ATOM 12219 C CA . THR B 1 718 ? -17.005 -16.319 18.678 1.00 13.94 1251 THR B CA 1
ATOM 12220 C C . THR B 1 718 ? -17.298 -14.907 19.139 1.00 14.37 1251 THR B C 1
ATOM 12221 O O . THR B 1 718 ? -17.207 -13.914 18.407 1.00 11.65 1251 THR B O 1
ATOM 12225 N N . TYR B 1 719 ? -17.728 -14.831 20.412 1.00 14.81 1252 TYR B N 1
ATOM 12226 C CA . TYR B 1 719 ? -18.041 -13.587 21.068 1.00 15.11 1252 TYR B CA 1
ATOM 12227 C C . TYR B 1 719 ? -18.199 -13.908 22.595 1.00 16.88 1252 TYR B C 1
ATOM 12228 O O . TYR B 1 719 ? -17.911 -15.036 23.009 1.00 17.32 1252 TYR B O 1
ATOM 12237 N N . ASP B 1 720 ? -18.623 -12.932 23.388 1.00 19.57 1253 ASP B N 1
ATOM 12238 C CA . ASP B 1 720 ? -18.589 -12.982 24.871 1.00 17.94 1253 ASP B CA 1
ATOM 12239 C C . ASP B 1 720 ? -17.280 -13.448 25.418 1.00 19.39 1253 ASP B C 1
ATOM 12240 O O . ASP B 1 720 ? -17.277 -14.148 26.461 1.00 20.66 1253 ASP B O 1
ATOM 12245 N N . TYR B 1 721 ? -16.153 -13.096 24.787 1.00 18.49 1254 TYR B N 1
ATOM 12246 C CA . TYR B 1 721 ? -14.874 -13.543 25.239 1.00 16.35 1254 TYR B CA 1
ATOM 12247 C C . TYR B 1 721 ? -14.479 -12.923 26.608 1.00 21.24 1254 TYR B C 1
ATOM 12248 O O . TYR B 1 721 ? -13.658 -13.516 27.327 1.00 19.79 1254 TYR B O 1
ATOM 12257 N N . HIS B 1 722 ? -14.939 -11.695 26.853 1.00 18.92 1255 HIS B N 1
ATOM 12258 C CA . HIS B 1 722 ? -14.601 -10.911 27.968 1.00 21.78 1255 HIS B CA 1
ATOM 12259 C C . HIS B 1 722 ? -15.838 -10.106 28.299 1.00 25.18 1255 HIS B C 1
ATOM 12260 O O . HIS B 1 722 ? -16.730 -9.924 27.430 1.00 18.91 1255 HIS B O 1
ATOM 12267 N N . GLY B 1 723 ? -15.914 -9.645 29.548 1.00 21.97 1256 GLY B N 1
ATOM 12268 C CA . GLY B 1 723 ? -17.034 -8.878 29.995 1.00 25.55 1256 GLY B CA 1
ATOM 12269 C C . GLY B 1 723 ? -16.882 -8.498 31.458 1.00 28.28 1256 GLY B C 1
ATOM 12270 O O . GLY B 1 723 ? -15.801 -8.698 32.057 1.00 25.76 1256 GLY B O 1
ATOM 12271 N N . SER B 1 724 ? -17.985 -7.988 31.987 1.00 27.07 1257 SER B N 1
ATOM 12272 C CA . SER B 1 724 ? -18.113 -7.346 33.292 1.00 31.74 1257 SER B CA 1
ATOM 12273 C C . SER B 1 724 ? -17.603 -8.204 34.452 1.00 36.11 1257 SER B C 1
ATOM 12274 O O . SER B 1 724 ? -17.033 -7.653 35.392 1.00 37.07 1257 SER B O 1
ATOM 12277 N N . TRP B 1 725 ? -17.739 -9.533 34.320 1.00 36.91 1258 TRP B N 1
ATOM 12278 C CA . TRP B 1 725 ? -17.088 -10.511 35.183 1.00 34.92 1258 TRP B CA 1
ATOM 12279 C C . TRP B 1 725 ? -15.556 -10.421 35.305 1.00 32.67 1258 TRP B C 1
ATOM 12280 O O . TRP B 1 725 ? -15.000 -11.069 36.161 1.00 39.01 1258 TRP B O 1
ATOM 12291 N N . GLU B 1 726 ? -14.891 -9.601 34.507 1.00 32.02 1259 GLU B N 1
ATOM 12292 C CA . GLU B 1 726 ? -13.454 -9.323 34.594 1.00 34.95 1259 GLU B CA 1
ATOM 12293 C C . GLU B 1 726 ? -13.202 -7.861 34.892 1.00 34.41 1259 GLU B C 1
ATOM 12294 O O . GLU B 1 726 ? -14.030 -6.983 34.619 1.00 35.41 1259 GLU B O 1
ATOM 12300 N N . SER B 1 727 ? -12.006 -7.600 35.431 1.00 38.23 1260 SER B N 1
ATOM 12301 C CA . SER B 1 727 ? -11.620 -6.287 35.956 1.00 42.84 1260 SER B CA 1
ATOM 12302 C C . SER B 1 727 ? -10.954 -5.446 34.919 1.00 41.20 1260 SER B C 1
ATOM 12303 O O . SER B 1 727 ? -10.731 -4.271 35.126 1.00 51.07 1260 SER B O 1
ATOM 12306 N N . LYS B 1 728 ? -10.554 -6.076 33.834 1.00 37.25 1261 LYS B N 1
ATOM 12307 C CA . LYS B 1 728 ? -9.803 -5.454 32.809 1.00 30.19 1261 LYS B CA 1
ATOM 12308 C C . LYS B 1 728 ? -10.600 -5.536 31.473 1.00 29.46 1261 LYS B C 1
ATOM 12309 O O . LYS B 1 728 ? -11.251 -6.545 31.166 1.00 27.40 1261 LYS B O 1
ATOM 12315 N N . THR B 1 729 ? -10.449 -4.525 30.669 1.00 23.47 1262 THR B N 1
ATOM 12316 C CA . THR B 1 729 ? -11.166 -4.441 29.408 1.00 26.10 1262 THR B CA 1
ATOM 12317 C C . THR B 1 729 ? -10.386 -5.148 28.293 1.00 22.47 1262 THR B C 1
ATOM 12318 O O . THR B 1 729 ? -9.117 -5.176 28.246 1.00 21.39 1262 THR B O 1
ATOM 12322 N N . ALA B 1 730 ? -11.154 -5.634 27.355 1.00 21.05 1263 ALA B N 1
ATOM 12323 C CA . ALA B 1 730 ? -10.595 -6.306 26.192 1.00 19.38 1263 ALA B CA 1
ATOM 12324 C C . ALA B 1 730 ? -11.721 -6.423 25.138 1.00 18.06 1263 ALA B C 1
ATOM 12325 O O . ALA B 1 730 ? -12.847 -6.001 25.417 1.00 19.30 1263 ALA B O 1
ATOM 12327 N N . HIS B 1 731 ? -11.412 -6.958 23.960 1.00 16.43 1264 HIS B N 1
ATOM 12328 C CA . HIS B 1 731 ? -12.460 -7.183 22.858 1.00 15.85 1264 HIS B CA 1
ATOM 12329 C C . HIS B 1 731 ? -13.281 -8.397 23.153 1.00 15.24 1264 HIS B C 1
ATOM 12330 O O . HIS B 1 731 ? -12.714 -9.475 23.451 1.00 15.97 1264 HIS B O 1
ATOM 12337 N N . GLN B 1 732 ? -14.589 -8.238 23.213 1.00 14.53 1265 GLN B N 1
ATOM 12338 C CA . GLN B 1 732 ? -15.429 -9.374 23.499 1.00 15.03 1265 GLN B CA 1
ATOM 12339 C C . GLN B 1 732 ? -15.648 -10.237 22.261 1.00 14.17 1265 GLN B C 1
ATOM 12340 O O . GLN B 1 732 ? -15.999 -11.415 22.408 1.00 12.60 1265 GLN B O 1
ATOM 12346 N N . ALA B 1 733 ? -15.375 -9.695 21.088 1.00 13.83 1266 ALA B N 1
ATOM 12347 C CA . ALA B 1 733 ? -15.757 -10.400 19.856 1.00 15.96 1266 ALA B CA 1
ATOM 12348 C C . ALA B 1 733 ? -14.786 -10.342 18.700 1.00 15.01 1266 ALA B C 1
ATOM 12349 O O . ALA B 1 733 ? -15.232 -10.532 17.559 1.00 15.24 1266 ALA B O 1
ATOM 12351 N N . SER B 1 734 ? -13.515 -10.036 18.954 1.00 14.40 1267 SER B N 1
ATOM 12352 C CA . SER B 1 734 ? -12.563 -9.667 17.917 1.00 15.02 1267 SER B CA 1
ATOM 12353 C C . SER B 1 734 ? -12.343 -10.822 16.902 1.00 15.85 1267 SER B C 1
ATOM 12354 O O . SER B 1 734 ? -12.244 -12.002 17.276 1.00 13.73 1267 SER B O 1
ATOM 12357 N N . VAL B 1 735 ? -12.315 -10.487 15.622 1.00 15.38 1268 VAL B N 1
ATOM 12358 C CA . VAL B 1 735 ? -12.093 -11.530 14.587 1.00 17.87 1268 VAL B CA 1
ATOM 12359 C C . VAL B 1 735 ? -10.633 -12.010 14.646 1.00 16.59 1268 VAL B C 1
ATOM 12360 O O . VAL B 1 735 ? -10.403 -13.183 14.506 1.00 12.73 1268 VAL B O 1
ATOM 12364 N N . TYR B 1 736 ? -9.668 -11.098 14.934 1.00 15.89 1269 TYR B N 1
ATOM 12365 C CA . TYR B 1 736 ? -8.286 -11.477 15.061 1.00 17.36 1269 TYR B CA 1
ATOM 12366 C C . TYR B 1 736 ? -7.842 -11.005 16.442 1.00 15.94 1269 TYR B C 1
ATOM 12367 O O . TYR B 1 736 ? -8.476 -10.206 17.053 1.00 14.16 1269 TYR B O 1
ATOM 12376 N N . THR B 1 737 ? -6.761 -11.566 16.905 1.00 15.47 1270 THR B N 1
ATOM 12377 C CA . THR B 1 737 ? -6.304 -11.400 18.282 1.00 16.42 1270 THR B CA 1
ATOM 12378 C C . THR B 1 737 ? -5.460 -10.125 18.235 1.00 16.58 1270 THR B C 1
ATOM 12379 O O . THR B 1 737 ? -4.576 -10.045 17.397 1.00 15.64 1270 THR B O 1
ATOM 12383 N N . SER B 1 738 ? -5.701 -9.166 19.111 1.00 17.15 1271 SER B N 1
ATOM 12384 C CA . SER B 1 738 ? -5.041 -7.843 19.021 1.00 20.59 1271 SER B CA 1
ATOM 12385 C C . SER B 1 738 ? -3.531 -7.950 19.208 1.00 21.36 1271 SER B C 1
ATOM 12386 O O . SER B 1 738 ? -3.072 -8.721 20.009 1.00 22.14 1271 SER B O 1
ATOM 12389 N N . ALA B 1 739 ? -2.772 -7.173 18.484 1.00 24.87 1272 ALA B N 1
ATOM 12390 C CA . ALA B 1 739 ? -1.321 -7.075 18.700 1.00 28.99 1272 ALA B CA 1
ATOM 12391 C C . ALA B 1 739 ? -0.958 -6.762 20.159 1.00 29.46 1272 ALA B C 1
ATOM 12392 O O . ALA B 1 739 ? 0.058 -7.229 20.650 1.00 28.93 1272 ALA B O 1
ATOM 12394 N N . LEU B 1 740 ? -1.802 -5.988 20.840 1.00 28.92 1273 LEU B N 1
ATOM 12395 C CA . LEU B 1 740 ? -1.563 -5.599 22.252 1.00 29.50 1273 LEU B CA 1
ATOM 12396 C C . LEU B 1 740 ? -2.071 -6.566 23.261 1.00 30.22 1273 LEU B C 1
ATOM 12397 O O . LEU B 1 740 ? -1.931 -6.328 24.454 1.00 29.95 1273 LEU B O 1
ATOM 12402 N N . SER B 1 741 ? -2.632 -7.708 22.816 1.00 28.15 1274 SER B N 1
ATOM 12403 C CA . SER B 1 741 ? -3.094 -8.734 23.764 1.00 26.08 1274 SER B CA 1
ATOM 12404 C C . SER B 1 741 ? -2.739 -10.132 23.251 1.00 25.60 1274 SER B C 1
ATOM 12405 O O . SER B 1 741 ? -3.613 -10.907 22.872 1.00 24.62 1274 SER B O 1
ATOM 12408 N N . PRO B 1 742 ? -1.420 -10.441 23.225 1.00 28.15 1275 PRO B N 1
ATOM 12409 C CA . PRO B 1 742 ? -0.949 -11.680 22.649 1.00 27.02 1275 PRO B CA 1
ATOM 12410 C C . PRO B 1 742 ? -1.573 -12.829 23.364 1.00 22.59 1275 PRO B C 1
ATOM 12411 O O . PRO B 1 742 ? -1.767 -12.811 24.599 1.00 20.91 1275 PRO B O 1
ATOM 12415 N N . GLY B 1 743 ? -1.930 -13.837 22.598 1.00 22.53 1276 GLY B N 1
ATOM 12416 C CA . GLY B 1 743 ? -2.592 -15.033 23.194 1.00 22.98 1276 GLY B CA 1
ATOM 12417 C C . GLY B 1 743 ? -4.085 -14.831 23.514 1.00 21.64 1276 GLY B C 1
ATOM 12418 O O . GLY B 1 743 ? -4.714 -15.738 23.980 1.00 21.98 1276 GLY B O 1
ATOM 12419 N N . ASP B 1 744 ? -4.667 -13.660 23.248 1.00 18.42 1277 ASP B N 1
ATOM 12420 C CA . ASP B 1 744 ? -6.101 -13.433 23.577 1.00 19.52 1277 ASP B CA 1
ATOM 12421 C C . ASP B 1 744 ? -7.028 -14.124 22.556 1.00 18.05 1277 ASP B C 1
ATOM 12422 O O . ASP B 1 744 ? -6.582 -14.615 21.517 1.00 19.70 1277 ASP B O 1
ATOM 12427 N N . PHE B 1 745 ? -8.273 -14.196 22.951 1.00 17.59 1278 PHE B N 1
ATOM 12428 C CA . PHE B 1 745 ? -9.356 -14.812 22.212 1.00 18.13 1278 PHE B CA 1
ATOM 12429 C C . PHE B 1 745 ? -9.658 -14.019 20.945 1.00 15.69 1278 PHE B C 1
ATOM 12430 O O . PHE B 1 745 ? -9.691 -12.777 20.956 1.00 15.58 1278 PHE B O 1
ATOM 12438 N N . SER B 1 746 ? -9.895 -14.752 19.876 1.00 15.81 1279 SER B N 1
ATOM 12439 C CA . SER B 1 746 ? -10.391 -14.184 18.638 1.00 15.48 1279 SER B CA 1
ATOM 12440 C C . SER B 1 746 ? -11.039 -15.219 17.844 1.00 15.08 1279 SER B C 1
ATOM 12441 O O . SER B 1 746 ? -10.821 -16.409 18.072 1.00 14.76 1279 SER B O 1
ATOM 12444 N N . ALA B 1 747 ? -11.817 -14.830 16.842 1.00 14.75 1280 ALA B N 1
ATOM 12445 C CA . ALA B 1 747 ? -12.450 -15.921 16.028 1.00 14.35 1280 ALA B CA 1
ATOM 12446 C C . ALA B 1 747 ? -11.351 -16.745 15.401 1.00 14.37 1280 ALA B C 1
ATOM 12447 O O . ALA B 1 747 ? -11.462 -17.948 15.328 1.00 14.99 1280 ALA B O 1
ATOM 12449 N N . ASP B 1 748 ? -10.343 -16.097 14.870 1.00 14.40 1281 ASP B N 1
ATOM 12450 C CA . ASP B 1 748 ? -9.142 -16.756 14.359 1.00 15.47 1281 ASP B CA 1
ATOM 12451 C C . ASP B 1 748 ? -8.495 -17.766 15.312 1.00 14.95 1281 ASP B C 1
ATOM 12452 O O . ASP B 1 748 ? -8.347 -18.956 14.934 1.00 17.54 1281 ASP B O 1
ATOM 12457 N N . SER B 1 749 ? -8.210 -17.384 16.544 1.00 15.69 1282 SER B N 1
ATOM 12458 C CA . SER B 1 749 ? -7.637 -18.293 17.518 1.00 15.46 1282 SER B CA 1
ATOM 12459 C C . SER B 1 749 ? -8.598 -19.429 17.842 1.00 16.24 1282 SER B C 1
ATOM 12460 O O . SER B 1 749 ? -8.183 -20.583 17.905 1.00 15.25 1282 SER B O 1
ATOM 12463 N N . VAL B 1 750 ? -9.880 -19.110 18.035 1.00 15.60 1283 VAL B N 1
ATOM 12464 C CA . VAL B 1 750 ? -10.850 -20.123 18.420 1.00 15.76 1283 VAL B CA 1
ATOM 12465 C C . VAL B 1 750 ? -11.062 -21.135 17.276 1.00 15.22 1283 VAL B C 1
ATOM 12466 O O . VAL B 1 750 ? -11.021 -22.409 17.451 1.00 14.68 1283 VAL B O 1
ATOM 12470 N N . LEU B 1 751 ? -11.261 -20.597 16.087 1.00 14.42 1284 LEU B N 1
ATOM 12471 C CA . LEU B 1 751 ? -11.574 -21.445 14.921 1.00 14.55 1284 LEU B CA 1
ATOM 12472 C C . LEU B 1 751 ? -10.351 -22.298 14.478 1.00 15.98 1284 LEU B C 1
ATOM 12473 O O . LEU B 1 751 ? -10.501 -23.468 14.025 1.00 15.68 1284 LEU B O 1
ATOM 12478 N N . THR B 1 752 ? -9.147 -21.730 14.680 1.00 16.25 1285 THR B N 1
ATOM 12479 C CA . THR B 1 752 ? -7.935 -22.431 14.577 1.00 15.24 1285 THR B CA 1
ATOM 12480 C C . THR B 1 752 ? -7.856 -23.615 15.549 1.00 17.43 1285 THR B C 1
ATOM 12481 O O . THR B 1 752 ? -7.533 -24.691 15.093 1.00 18.49 1285 THR B O 1
ATOM 12485 N N . ALA B 1 753 ? -8.158 -23.412 16.829 1.00 16.62 1286 ALA B N 1
ATOM 12486 C CA . ALA B 1 753 ? -8.177 -24.458 17.820 1.00 16.85 1286 ALA B CA 1
ATOM 12487 C C . ALA B 1 753 ? -9.187 -25.548 17.481 1.00 19.54 1286 ALA B C 1
ATOM 12488 O O . ALA B 1 753 ? -8.900 -26.746 17.682 1.00 17.35 1286 ALA B O 1
ATOM 12490 N N . TYR B 1 754 ? -10.345 -25.193 16.897 1.00 18.37 1287 TYR B N 1
ATOM 12491 C CA . TYR B 1 754 ? -11.319 -26.197 16.474 1.00 17.03 1287 TYR B CA 1
ATOM 12492 C C . TYR B 1 754 ? -10.757 -26.994 15.362 1.00 17.91 1287 TYR B C 1
ATOM 12493 O O . TYR B 1 754 ? -10.890 -28.199 15.396 1.00 21.00 1287 TYR B O 1
ATOM 12502 N N . ARG B 1 755 ? -10.099 -26.352 14.400 1.00 16.10 1288 ARG B N 1
ATOM 12503 C CA . ARG B 1 755 ? -9.496 -27.041 13.285 1.00 17.85 1288 ARG B CA 1
ATOM 12504 C C . ARG B 1 755 ? -8.317 -27.910 13.725 1.00 21.88 1288 ARG B C 1
ATOM 12505 O O . ARG B 1 755 ? -8.100 -29.025 13.152 1.00 18.99 1288 ARG B O 1
ATOM 12513 N N . LYS B 1 756 ? -7.621 -27.458 14.752 1.00 22.42 1289 LYS B N 1
ATOM 12514 C CA . LYS B 1 756 ? -6.508 -28.258 15.317 1.00 25.32 1289 LYS B CA 1
ATOM 12515 C C . LYS B 1 756 ? -7.022 -29.493 16.038 1.00 24.33 1289 LYS B C 1
ATOM 12516 O O . LYS B 1 756 ? -6.295 -30.432 16.172 1.00 22.85 1289 LYS B O 1
ATOM 12522 N N . GLN B 1 757 ? -8.309 -29.539 16.392 1.00 21.89 1290 GLN B N 1
ATOM 12523 C CA . GLN B 1 757 ? -8.916 -30.749 16.911 1.00 23.34 1290 GLN B CA 1
ATOM 12524 C C . GLN B 1 757 ? -9.378 -31.670 15.882 1.00 26.14 1290 GLN B C 1
ATOM 12525 O O . GLN B 1 757 ? -9.800 -32.772 16.241 1.00 33.56 1290 GLN B O 1
ATOM 12531 N N . GLY B 1 758 ? -9.347 -31.287 14.605 1.00 23.71 1291 GLY B N 1
ATOM 12532 C CA . GLY B 1 758 ? -9.836 -32.181 13.574 1.00 24.65 1291 GLY B CA 1
ATOM 12533 C C . GLY B 1 758 ? -11.035 -31.713 12.818 1.00 22.45 1291 GLY B C 1
ATOM 12534 O O . GLY B 1 758 ? -11.279 -32.255 11.736 1.00 23.00 1291 GLY B O 1
ATOM 12535 N N . VAL B 1 759 ? -11.712 -30.654 13.285 1.00 20.34 1292 VAL B N 1
ATOM 12536 C CA . VAL B 1 759 ? -12.930 -30.225 12.663 1.00 19.04 1292 VAL B CA 1
ATOM 12537 C C . VAL B 1 759 ? -12.677 -29.679 11.329 1.00 18.47 1292 VAL B C 1
ATOM 12538 O O . VAL B 1 759 ? -11.856 -28.773 11.178 1.00 22.45 1292 VAL B O 1
ATOM 12542 N N . PRO B 1 760 ? -13.373 -30.202 10.319 1.00 19.15 1293 PRO B N 1
ATOM 12543 C CA . PRO B 1 760 ? -13.240 -29.585 9.000 1.00 19.51 1293 PRO B CA 1
ATOM 12544 C C . PRO B 1 760 ? -13.728 -28.140 8.963 1.00 20.86 1293 PRO B C 1
ATOM 12545 O O . PRO B 1 760 ? -14.700 -27.798 9.657 1.00 19.34 1293 PRO B O 1
ATOM 12549 N N . ALA B 1 761 ? -13.091 -27.318 8.133 1.00 17.61 1294 ALA B N 1
ATOM 12550 C CA . ALA B 1 761 ? -13.483 -25.962 8.018 1.00 17.20 1294 ALA B CA 1
ATOM 12551 C C . ALA B 1 761 ? -14.908 -25.859 7.625 1.00 17.22 1294 ALA B C 1
ATOM 12552 O O . ALA B 1 761 ? -15.632 -24.992 8.113 1.00 16.29 1294 ALA B O 1
ATOM 12554 N N . SER B 1 762 ? -15.303 -26.701 6.675 1.00 16.15 1295 SER B N 1
ATOM 12555 C CA . SER B 1 762 ? -16.630 -26.656 6.162 1.00 17.33 1295 SER B CA 1
ATOM 12556 C C . SER B 1 762 ? -17.700 -27.165 7.138 1.00 16.64 1295 SER B C 1
ATOM 12557 O O . SER B 1 762 ? -18.867 -27.178 6.773 1.00 16.65 1295 SER B O 1
ATOM 12560 N N . LYS B 1 763 ? -17.348 -27.489 8.365 1.00 16.24 1296 LYS B N 1
ATOM 12561 C CA . LYS B 1 763 ? -18.324 -27.718 9.446 1.00 18.20 1296 LYS B CA 1
ATOM 12562 C C . LYS B 1 763 ? -18.265 -26.666 10.522 1.00 16.09 1296 LYS B C 1
ATOM 12563 O O . LYS B 1 763 ? -18.887 -26.846 11.594 1.00 14.84 1296 LYS B O 1
ATOM 12569 N N . LEU B 1 764 ? -17.628 -25.542 10.220 1.00 15.26 1297 LEU B N 1
ATOM 12570 C CA . LEU B 1 764 ? -17.543 -24.449 11.169 1.00 16.72 1297 LEU B CA 1
ATOM 12571 C C . LEU B 1 764 ? -18.258 -23.244 10.636 1.00 14.77 1297 LEU B C 1
ATOM 12572 O O . LEU B 1 764 ? -18.129 -22.895 9.506 1.00 14.58 1297 LEU B O 1
ATOM 12577 N N . VAL B 1 765 ? -18.946 -22.561 11.520 1.00 14.64 1298 VAL B N 1
ATOM 12578 C CA . VAL B 1 765 ? -19.618 -21.258 11.242 1.00 13.53 1298 VAL B CA 1
ATOM 12579 C C . VAL B 1 765 ? -19.105 -20.270 12.286 1.00 14.25 1298 VAL B C 1
ATOM 12580 O O . VAL B 1 765 ? -19.158 -20.513 13.485 1.00 14.93 1298 VAL B O 1
ATOM 12584 N N . ILE B 1 766 ? -18.597 -19.153 11.800 1.00 15.18 1299 ILE B N 1
ATOM 12585 C CA . ILE B 1 766 ? -18.197 -18.028 12.609 1.00 13.46 1299 ILE B CA 1
ATOM 12586 C C . ILE B 1 766 ? -19.360 -17.230 13.064 1.00 13.97 1299 ILE B C 1
ATOM 12587 O O . ILE B 1 766 ? -20.318 -17.036 12.340 1.00 14.55 1299 ILE B O 1
ATOM 12592 N N . GLY B 1 767 ? -19.277 -16.780 14.315 1.00 13.59 1300 GLY B N 1
ATOM 12593 C CA . GLY B 1 767 ? -20.331 -16.059 14.985 1.00 13.89 1300 GLY B CA 1
ATOM 12594 C C . GLY B 1 767 ? -20.096 -14.557 15.239 1.00 12.96 1300 GLY B C 1
ATOM 12595 O O . GLY B 1 767 ? -18.989 -14.068 15.556 1.00 15.67 1300 GLY B O 1
ATOM 12596 N N . GLY B 1 768 ? -21.164 -13.803 15.042 1.00 13.13 1301 GLY B N 1
ATOM 12597 C CA . GLY B 1 768 ? -21.212 -12.342 15.218 1.00 14.10 1301 GLY B CA 1
ATOM 12598 C C . GLY B 1 768 ? -22.275 -12.049 16.284 1.00 14.12 1301 GLY B C 1
ATOM 12599 O O . GLY B 1 768 ? -23.285 -12.803 16.403 1.00 14.80 1301 GLY B O 1
ATOM 12600 N N . ALA B 1 769 ? -22.076 -11.009 17.072 1.00 13.98 1302 ALA B N 1
ATOM 12601 C CA . ALA B 1 769 ? -23.023 -10.668 18.093 1.00 15.53 1302 ALA B CA 1
ATOM 12602 C C . ALA B 1 769 ? -23.595 -9.268 17.839 1.00 15.81 1302 ALA B C 1
ATOM 12603 O O . ALA B 1 769 ? -22.852 -8.357 17.507 1.00 17.65 1302 ALA B O 1
ATOM 12605 N N . PHE B 1 770 ? -24.907 -9.119 17.970 1.00 13.88 1303 PHE B N 1
ATOM 12606 C CA . PHE B 1 770 ? -25.506 -7.781 17.712 1.00 16.40 1303 PHE B CA 1
ATOM 12607 C C . PHE B 1 770 ? -25.698 -7.053 18.998 1.00 16.54 1303 PHE B C 1
ATOM 12608 O O . PHE B 1 770 ? -26.592 -6.234 19.087 1.00 19.70 1303 PHE B O 1
ATOM 12616 N N . TYR B 1 771 ? -24.909 -7.360 20.018 1.00 16.66 1304 TYR B N 1
ATOM 12617 C CA . TYR B 1 771 ? -24.974 -6.668 21.325 1.00 18.26 1304 TYR B CA 1
ATOM 12618 C C . TYR B 1 771 ? -23.566 -6.459 21.826 1.00 19.64 1304 TYR B C 1
ATOM 12619 O O . TYR B 1 771 ? -22.630 -7.125 21.365 1.00 16.65 1304 TYR B O 1
ATOM 12628 N N . ALA B 1 772 ? -23.417 -5.495 22.735 1.00 18.92 1305 ALA B N 1
ATOM 12629 C CA . ALA B 1 772 ? -22.144 -5.112 23.245 1.00 18.19 1305 ALA B CA 1
ATOM 12630 C C . ALA B 1 772 ? -21.927 -5.581 24.695 1.00 19.22 1305 ALA B C 1
ATOM 12631 O O . ALA B 1 772 ? -22.817 -6.157 25.358 1.00 20.63 1305 ALA B O 1
ATOM 12633 N N . ARG B 1 773 ? -20.688 -5.519 25.131 1.00 19.83 1306 ARG B N 1
ATOM 12634 C CA . ARG B 1 773 ? -20.369 -5.712 26.552 1.00 20.01 1306 ARG B CA 1
ATOM 12635 C C . ARG B 1 773 ? -19.500 -4.524 26.856 1.00 21.04 1306 ARG B C 1
ATOM 12636 O O . ARG B 1 773 ? -19.177 -3.724 25.967 1.00 18.76 1306 ARG B O 1
ATOM 12644 N N . GLY B 1 774 ? -19.241 -4.261 28.122 1.00 20.44 1307 GLY B N 1
ATOM 12645 C CA . GLY B 1 774 ? -18.337 -3.170 28.409 1.00 23.68 1307 GLY B CA 1
ATOM 12646 C C . GLY B 1 774 ? -18.051 -3.040 29.926 1.00 22.70 1307 GLY B C 1
ATOM 12647 O O . GLY B 1 774 ? -18.440 -3.910 30.703 1.00 22.90 1307 GLY B O 1
ATOM 12648 N N . TRP B 1 775 ? -17.318 -1.988 30.249 1.00 25.53 1308 TRP B N 1
ATOM 12649 C CA . TRP B 1 775 ? -16.834 -1.771 31.627 1.00 32.08 1308 TRP B CA 1
ATOM 12650 C C . TRP B 1 775 ? -17.015 -0.303 31.967 1.00 32.42 1308 TRP B C 1
ATOM 12651 O O . TRP B 1 775 ? -16.798 0.569 31.134 1.00 32.30 1308 TRP B O 1
ATOM 12662 N N . VAL B 1 776 ? -17.464 -0.056 33.189 1.00 33.75 1309 VAL B N 1
ATOM 12663 C CA . VAL B 1 776 ? -17.395 1.269 33.775 1.00 34.40 1309 VAL B CA 1
ATOM 12664 C C . VAL B 1 776 ? -16.178 1.373 34.689 1.00 39.65 1309 VAL B C 1
ATOM 12665 O O . VAL B 1 776 ? -15.524 0.363 35.037 1.00 38.84 1309 VAL B O 1
ATOM 12669 N N . ASN B 1 777 ? -15.945 2.611 35.130 1.00 41.46 1310 ASN B N 1
ATOM 12670 C CA . ASN B 1 777 ? -14.810 2.964 35.978 1.00 42.56 1310 ASN B CA 1
ATOM 12671 C C . ASN B 1 777 ? -13.549 2.547 35.276 1.00 38.63 1310 ASN B C 1
ATOM 12672 O O . ASN B 1 777 ? -12.674 1.937 35.875 1.00 42.06 1310 ASN B O 1
ATOM 12677 N N . VAL B 1 778 ? -13.463 2.929 34.003 1.00 35.38 1311 VAL B N 1
ATOM 12678 C CA . VAL B 1 778 ? -12.293 2.606 33.168 1.00 35.72 1311 VAL B CA 1
ATOM 12679 C C . VAL B 1 778 ? -11.531 3.873 32.939 1.00 32.31 1311 VAL B C 1
ATOM 12680 O O . VAL B 1 778 ? -12.136 4.815 32.454 1.00 33.20 1311 VAL B O 1
ATOM 12684 N N . PRO B 1 779 ? -10.201 3.904 33.216 1.00 37.28 1312 PRO B N 1
ATOM 12685 C CA . PRO B 1 779 ? -9.432 5.169 33.066 1.00 40.49 1312 PRO B CA 1
ATOM 12686 C C . PRO B 1 779 ? -9.175 5.570 31.662 1.00 43.60 1312 PRO B C 1
ATOM 12687 O O . PRO B 1 779 ? -9.082 4.696 30.783 1.00 45.57 1312 PRO B O 1
ATOM 12691 N N . ASN B 1 780 ? -8.949 6.874 31.472 1.00 37.19 1313 ASN B N 1
ATOM 12692 C CA . ASN B 1 780 ? -8.798 7.444 30.136 1.00 41.20 1313 ASN B CA 1
ATOM 12693 C C . ASN B 1 780 ? -7.375 7.326 29.608 1.00 41.53 1313 ASN B C 1
ATOM 12694 O O . ASN B 1 780 ? -6.662 8.305 29.384 1.00 46.58 1313 ASN B O 1
ATOM 12699 N N . ILE B 1 781 ? -6.996 6.084 29.346 1.00 44.72 1314 ILE B N 1
ATOM 12700 C CA . ILE B 1 781 ? -5.681 5.730 28.857 1.00 41.89 1314 ILE B CA 1
ATOM 12701 C C . ILE B 1 781 ? -5.887 4.767 27.686 1.00 39.78 1314 ILE B C 1
ATOM 12702 O O . ILE B 1 781 ? -6.645 3.792 27.852 1.00 40.14 1314 ILE B O 1
ATOM 12707 N N . ASN B 1 782 ? -5.223 5.017 26.562 1.00 33.71 1315 ASN B N 1
ATOM 12708 C CA . ASN B 1 782 ? -5.488 4.346 25.275 1.00 44.64 1315 ASN B CA 1
ATOM 12709 C C . ASN B 1 782 ? -6.994 4.101 25.060 1.00 39.22 1315 ASN B C 1
ATOM 12710 O O . ASN B 1 782 ? -7.437 2.976 24.737 1.00 35.08 1315 ASN B O 1
ATOM 12715 N N . HIS B 1 783 ? -7.779 5.130 25.328 1.00 32.63 1316 HIS B N 1
ATOM 12716 C CA . HIS B 1 783 ? -9.202 5.099 25.103 1.00 33.53 1316 HIS B CA 1
ATOM 12717 C C . HIS B 1 783 ? -9.885 3.986 25.847 1.00 32.28 1316 HIS B C 1
ATOM 12718 O O . HIS B 1 783 ? -10.942 3.521 25.457 1.00 35.10 1316 HIS B O 1
ATOM 12725 N N . GLY B 1 784 ? -9.309 3.601 26.982 1.00 27.02 1317 GLY B N 1
ATOM 12726 C CA . GLY B 1 784 ? -9.782 2.512 27.796 1.00 27.65 1317 GLY B CA 1
ATOM 12727 C C . GLY B 1 784 ? -9.482 1.084 27.375 1.00 25.20 1317 GLY B C 1
ATOM 12728 O O . GLY B 1 784 ? -9.990 0.167 28.007 1.00 29.11 1317 GLY B O 1
ATOM 12729 N N . LEU B 1 785 ? -8.684 0.908 26.345 1.00 26.31 1318 LEU B N 1
ATOM 12730 C CA . LEU B 1 785 ? -8.489 -0.401 25.692 1.00 31.35 1318 LEU B CA 1
ATOM 12731 C C . LEU B 1 785 ? -7.429 -1.148 26.500 1.00 32.39 1318 LEU B C 1
ATOM 12732 O O . LEU B 1 785 ? -6.344 -0.652 26.636 1.00 30.29 1318 LEU B O 1
ATOM 12737 N N . PHE B 1 786 ? -7.777 -2.307 27.046 1.00 33.06 1319 PHE B N 1
ATOM 12738 C CA . PHE B 1 786 ? -6.823 -3.115 27.851 1.00 33.56 1319 PHE B CA 1
ATOM 12739 C C . PHE B 1 786 ? -6.405 -2.396 29.139 1.00 30.86 1319 PHE B C 1
ATOM 12740 O O . PHE B 1 786 ? -5.271 -2.415 29.470 1.00 31.32 1319 PHE B O 1
ATOM 12748 N N . GLN B 1 787 ? -7.348 -1.817 29.870 1.00 32.55 1320 GLN B N 1
ATOM 12749 C CA . GLN B 1 787 ? -7.050 -1.107 31.127 1.00 31.26 1320 GLN B CA 1
ATOM 12750 C C . GLN B 1 787 ? -7.761 -1.812 32.254 1.00 37.15 1320 GLN B C 1
ATOM 12751 O O . GLN B 1 787 ? -8.764 -2.559 32.025 1.00 27.96 1320 GLN B O 1
ATOM 12757 N N . GLN B 1 788 ? -7.295 -1.561 33.483 1.00 30.51 1321 GLN B N 1
ATOM 12758 C CA . GLN B 1 788 ? -7.990 -2.077 34.659 1.00 34.18 1321 GLN B CA 1
ATOM 12759 C C . GLN B 1 788 ? -9.207 -1.258 34.958 1.00 33.56 1321 GLN B C 1
ATOM 12760 O O . GLN B 1 788 ? -9.217 -0.071 34.783 1.00 41.18 1321 GLN B O 1
ATOM 12766 N N . ALA B 1 789 ? -10.240 -1.878 35.473 1.00 32.55 1322 ALA B N 1
ATOM 12767 C CA . ALA B 1 789 ? -11.399 -1.112 35.783 1.00 39.28 1322 ALA B CA 1
ATOM 12768 C C . ALA B 1 789 ? -11.932 -1.381 37.181 1.00 38.28 1322 ALA B C 1
ATOM 12769 O O . ALA B 1 789 ? -11.736 -2.465 37.734 1.00 42.22 1322 ALA B O 1
ATOM 12771 N N . GLY B 1 790 ? -12.676 -0.403 37.681 1.00 40.43 1323 GLY B N 1
ATOM 12772 C CA . GLY B 1 790 ? -13.186 -0.392 39.053 1.00 43.33 1323 GLY B CA 1
ATOM 12773 C C . GLY B 1 790 ? -14.484 -1.129 39.283 1.00 47.28 1323 GLY B C 1
ATOM 12774 O O . GLY B 1 790 ? -14.726 -2.163 38.659 1.00 43.39 1323 GLY B O 1
ATOM 12775 N N . ASP B 1 791 ? -15.322 -0.610 40.186 1.00 47.57 1324 ASP B N 1
ATOM 12776 C CA . ASP B 1 791 ? -16.583 -1.285 40.547 1.00 50.53 1324 ASP B CA 1
ATOM 12777 C C . ASP B 1 791 ? -17.549 -1.276 39.315 1.00 40.92 1324 ASP B C 1
ATOM 12778 O O . ASP B 1 791 ? -17.715 -0.281 38.637 1.00 39.99 1324 ASP B O 1
ATOM 12783 N N . GLN B 1 792 ? -18.203 -2.415 39.120 1.00 43.11 1325 GLN B N 1
ATOM 12784 C CA . GLN B 1 792 ? -19.007 -2.702 37.924 1.00 40.06 1325 GLN B CA 1
ATOM 12785 C C . GLN B 1 792 ? -20.481 -2.785 38.275 1.00 43.21 1325 GLN B C 1
ATOM 12786 O O . GLN B 1 792 ? -21.293 -3.188 37.425 1.00 38.30 1325 GLN B O 1
ATOM 12792 N N . ALA B 1 793 ? -20.870 -2.378 39.499 1.00 36.92 1326 ALA B N 1
ATOM 12793 C CA . ALA B 1 793 ? -22.330 -2.169 39.778 1.00 38.85 1326 ALA B CA 1
ATOM 12794 C C . ALA B 1 793 ? -23.036 -1.312 38.735 1.00 35.67 1326 ALA B C 1
ATOM 12795 O O . ALA B 1 793 ? -24.212 -1.576 38.434 1.00 32.98 1326 ALA B O 1
ATOM 12797 N N . LYS B 1 794 ? -22.377 -0.290 38.194 1.00 34.16 1327 LYS B N 1
ATOM 12798 C CA . LYS B 1 794 ? -23.055 0.506 37.142 1.00 40.42 1327 LYS B CA 1
ATOM 12799 C C . LYS B 1 794 ? -22.770 0.044 35.691 1.00 41.99 1327 LYS B C 1
ATOM 12800 O O . LYS B 1 794 ? -22.840 0.859 34.733 1.00 48.29 1327 LYS B O 1
ATOM 12806 N N . ASN B 1 795 ? -22.436 -1.239 35.530 1.00 39.44 1328 ASN B N 1
ATOM 12807 C CA . ASN B 1 795 ? -21.970 -1.768 34.246 1.00 36.46 1328 ASN B CA 1
ATOM 12808 C C . ASN B 1 795 ? -23.187 -1.760 33.306 1.00 37.29 1328 ASN B C 1
ATOM 12809 O O . ASN B 1 795 ? -24.328 -2.025 33.728 1.00 31.70 1328 ASN B O 1
ATOM 12814 N N . PRO B 1 796 ? -22.962 -1.472 32.012 1.00 36.83 1329 PRO B N 1
ATOM 12815 C CA . PRO B 1 796 ? -24.119 -1.409 31.132 1.00 33.84 1329 PRO B CA 1
ATOM 12816 C C . PRO B 1 796 ? -24.892 -2.733 30.919 1.00 33.38 1329 PRO B C 1
ATOM 12817 O O . PRO B 1 796 ? -26.100 -2.725 30.691 1.00 44.89 1329 PRO B O 1
ATOM 12821 N N . GLY B 1 797 ? -24.207 -3.850 31.012 1.00 28.71 1330 GLY B N 1
ATOM 12822 C CA . GLY B 1 797 ? -24.795 -5.165 30.836 1.00 29.80 1330 GLY B CA 1
ATOM 12823 C C . GLY B 1 797 ? -24.526 -5.456 29.347 1.00 26.12 1330 GLY B C 1
ATOM 12824 O O . GLY B 1 797 ? -23.393 -5.459 28.909 1.00 30.28 1330 GLY B O 1
ATOM 12825 N N . THR B 1 798 ? -25.570 -5.622 28.587 1.00 25.13 1331 THR B N 1
ATOM 12826 C CA . THR B 1 798 ? -25.444 -6.086 27.235 1.00 24.87 1331 THR B CA 1
ATOM 12827 C C . THR B 1 798 ? -26.340 -5.240 26.376 1.00 22.76 1331 THR B C 1
ATOM 12828 O O . THR B 1 798 ? -27.271 -5.745 25.822 1.00 24.34 1331 THR B O 1
ATOM 12832 N N . PRO B 1 799 ? -26.030 -3.943 26.243 1.00 20.34 1332 PRO B N 1
ATOM 12833 C CA . PRO B 1 799 ? -26.890 -3.193 25.444 1.00 19.60 1332 PRO B CA 1
ATOM 12834 C C . PRO B 1 799 ? -26.759 -3.719 23.968 1.00 21.58 1332 PRO B C 1
ATOM 12835 O O . PRO B 1 799 ? -25.634 -4.050 23.465 1.00 17.79 1332 PRO B O 1
ATOM 12839 N N . THR B 1 800 ? -27.882 -3.713 23.316 1.00 18.05 1333 THR B N 1
ATOM 12840 C CA . THR B 1 800 ? -27.968 -4.174 21.950 1.00 19.51 1333 THR B CA 1
ATOM 12841 C C . THR B 1 800 ? -27.483 -3.103 21.032 1.00 18.24 1333 THR B C 1
ATOM 12842 O O . THR B 1 800 ? -27.416 -1.903 21.423 1.00 20.39 1333 THR B O 1
ATOM 12846 N N . TYR B 1 801 ? -27.199 -3.456 19.775 1.00 17.57 1334 TYR B N 1
ATOM 12847 C CA . TYR B 1 801 ? -26.886 -2.423 18.794 1.00 17.31 1334 TYR B CA 1
ATOM 12848 C C . TYR B 1 801 ? -27.998 -1.340 18.783 1.00 17.24 1334 TYR B C 1
ATOM 12849 O O . TYR B 1 801 ? -27.683 -0.162 18.666 1.00 19.13 1334 TYR B O 1
ATOM 12858 N N . ASN B 1 802 ? -29.248 -1.752 18.909 1.00 18.50 1335 ASN B N 1
ATOM 12859 C CA . ASN B 1 802 ? -30.362 -0.784 19.012 1.00 20.19 1335 ASN B CA 1
ATOM 12860 C C . ASN B 1 802 ? -30.094 0.221 20.144 1.00 19.71 1335 ASN B C 1
ATOM 12861 O O . ASN B 1 802 ? -30.242 1.407 19.968 1.00 22.91 1335 ASN B O 1
ATOM 12866 N N . ASP B 1 803 ? -29.691 -0.268 21.298 1.00 23.21 1336 ASP B N 1
ATOM 12867 C CA . ASP B 1 803 ? -29.410 0.599 22.434 1.00 26.35 1336 ASP B CA 1
ATOM 12868 C C . ASP B 1 803 ? -28.239 1.532 22.141 1.00 26.92 1336 ASP B C 1
ATOM 12869 O O . ASP B 1 803 ? -28.317 2.685 22.505 1.00 23.18 1336 ASP B O 1
ATOM 12874 N N . LEU B 1 804 ? -27.166 1.054 21.483 1.00 23.22 1337 LEU B N 1
ATOM 12875 C CA . LEU B 1 804 ? -26.078 1.926 21.059 1.00 22.25 1337 LEU B CA 1
ATOM 12876 C C . LEU B 1 804 ? -26.531 3.060 20.141 1.00 24.16 1337 LEU B C 1
ATOM 12877 O O . LEU B 1 804 ? -26.049 4.195 20.246 1.00 23.69 1337 LEU B O 1
ATOM 12882 N N . VAL B 1 805 ? -27.411 2.737 19.190 1.00 25.41 1338 VAL B N 1
ATOM 12883 C CA . VAL B 1 805 ? -27.884 3.752 18.242 1.00 24.60 1338 VAL B CA 1
ATOM 12884 C C . VAL B 1 805 ? -28.659 4.836 19.040 1.00 24.59 1338 VAL B C 1
ATOM 12885 O O . VAL B 1 805 ? -28.488 6.048 18.817 1.00 25.05 1338 VAL B O 1
ATOM 12889 N N . LYS B 1 806 ? -29.493 4.389 19.940 1.00 25.76 1339 LYS B N 1
ATOM 12890 C CA . LYS B 1 806 ? -30.284 5.332 20.780 1.00 34.51 1339 LYS B CA 1
ATOM 12891 C C . LYS B 1 806 ? -29.520 6.133 21.841 1.00 37.09 1339 LYS B C 1
ATOM 12892 O O . LYS B 1 806 ? -29.767 7.318 22.016 1.00 32.97 1339 LYS B O 1
ATOM 12898 N N . ASP B 1 807 ? -28.625 5.471 22.578 1.00 34.16 1340 ASP B N 1
ATOM 12899 C CA . ASP B 1 807 ? -28.059 6.009 23.821 1.00 33.43 1340 ASP B CA 1
ATOM 12900 C C . ASP B 1 807 ? -26.556 6.251 23.804 1.00 36.05 1340 ASP B C 1
ATOM 12901 O O . ASP B 1 807 ? -26.047 6.951 24.664 1.00 37.92 1340 ASP B O 1
ATOM 12906 N N . TYR B 1 808 ? -25.823 5.722 22.818 1.00 31.18 1341 TYR B N 1
ATOM 12907 C CA . TYR B 1 808 ? -24.384 5.877 22.803 1.00 27.28 1341 TYR B CA 1
ATOM 12908 C C . TYR B 1 808 ? -23.824 6.642 21.650 1.00 26.11 1341 TYR B C 1
ATOM 12909 O O . TYR B 1 808 ? -23.078 7.567 21.855 1.00 26.92 1341 TYR B O 1
ATOM 12918 N N . PHE B 1 809 ? -24.157 6.282 20.406 1.00 30.03 1342 PHE B N 1
ATOM 12919 C CA . PHE B 1 809 ? -23.388 6.781 19.297 1.00 31.01 1342 PHE B CA 1
ATOM 12920 C C . PHE B 1 809 ? -23.258 8.296 19.203 1.00 35.16 1342 PHE B C 1
ATOM 12921 O O . PHE B 1 809 ? -22.130 8.766 19.054 1.00 43.82 1342 PHE B O 1
ATOM 12929 N N . ASP B 1 810 ? -24.243 9.150 19.273 1.00 35.89 1343 ASP B N 1
ATOM 12930 C CA . ASP B 1 810 ? -23.605 10.554 19.097 1.00 44.74 1343 ASP B CA 1
ATOM 12931 C C . ASP B 1 810 ? -23.617 11.366 20.402 1.00 39.19 1343 ASP B C 1
ATOM 12932 O O . ASP B 1 810 ? -23.810 12.551 20.391 1.00 48.02 1343 ASP B O 1
ATOM 12937 N N . LYS B 1 811 ? -23.246 10.687 21.482 1.00 38.97 1344 LYS B N 1
ATOM 12938 C CA . LYS B 1 811 ? -23.637 10.988 22.868 1.00 36.43 1344 LYS B CA 1
ATOM 12939 C C . LYS B 1 811 ? -22.435 10.943 23.851 1.00 35.12 1344 LYS B C 1
ATOM 12940 O O . LYS B 1 811 ? -22.561 10.544 25.018 1.00 35.76 1344 LYS B O 1
ATOM 12946 N N . GLY B 1 812 ? -21.288 11.408 23.394 1.00 33.66 1345 GLY B N 1
ATOM 12947 C CA . GLY B 1 812 ? -20.079 11.484 24.210 1.00 38.75 1345 GLY B CA 1
ATOM 12948 C C . GLY B 1 812 ? -19.175 10.266 24.028 1.00 39.68 1345 GLY B C 1
ATOM 12949 O O . GLY B 1 812 ? -18.023 10.256 24.509 1.00 32.55 1345 GLY B O 1
ATOM 12950 N N . TYR B 1 813 ? -19.709 9.231 23.354 1.00 33.37 1346 TYR B N 1
ATOM 12951 C CA . TYR B 1 813 ? -18.902 8.056 23.025 1.00 33.54 1346 TYR B CA 1
ATOM 12952 C C . TYR B 1 813 ? -18.274 8.274 21.694 1.00 30.41 1346 TYR B C 1
ATOM 12953 O O . TYR B 1 813 ? -18.924 8.730 20.770 1.00 33.75 1346 TYR B O 1
ATOM 12962 N N . THR B 1 814 ? -16.999 7.991 21.577 1.00 29.17 1347 THR B N 1
ATOM 12963 C CA . THR B 1 814 ? -16.411 8.042 20.259 1.00 31.57 1347 THR B CA 1
ATOM 12964 C C . THR B 1 814 ? -15.921 6.610 19.841 1.00 26.67 1347 THR B C 1
ATOM 12965 O O . THR B 1 814 ? -15.582 5.797 20.695 1.00 29.75 1347 THR B O 1
ATOM 12969 N N . ARG B 1 815 ? -16.012 6.293 18.544 1.00 28.60 1348 ARG B N 1
ATOM 12970 C CA . ARG B 1 815 ? -15.689 4.973 18.017 1.00 26.47 1348 ARG B CA 1
ATOM 12971 C C . ARG B 1 815 ? -14.244 4.946 17.616 1.00 26.41 1348 ARG B C 1
ATOM 12972 O O . ARG B 1 815 ? -13.774 5.832 16.948 1.00 22.71 1348 ARG B O 1
ATOM 12980 N N . TYR B 1 816 ? -13.564 3.887 18.041 1.00 23.28 1349 TYR B N 1
ATOM 12981 C CA . TYR B 1 816 ? -12.199 3.595 17.621 1.00 25.27 1349 TYR B CA 1
ATOM 12982 C C . TYR B 1 816 ? -12.120 2.176 17.057 1.00 23.20 1349 TYR B C 1
ATOM 12983 O O . TYR B 1 816 ? -13.097 1.437 17.113 1.00 22.06 1349 TYR B O 1
ATOM 12992 N N . TRP B 1 817 ? -10.995 1.852 16.445 1.00 21.09 1350 TRP B N 1
ATOM 12993 C CA . TRP B 1 817 ? -10.835 0.648 15.619 1.00 22.96 1350 TRP B CA 1
ATOM 12994 C C . TRP B 1 817 ? -9.488 0.051 15.920 1.00 24.47 1350 TRP B C 1
ATOM 12995 O O . TRP B 1 817 ? -8.524 0.716 15.670 1.00 26.44 1350 TRP B O 1
ATOM 13006 N N . ASP B 1 818 ? -9.433 -1.162 16.494 1.00 21.42 1351 ASP B N 1
ATOM 13007 C CA . ASP B 1 818 ? -8.189 -1.862 16.654 1.00 19.09 1351 ASP B CA 1
ATOM 13008 C C . ASP B 1 818 ? -7.956 -2.569 15.356 1.00 20.69 1351 ASP B C 1
ATOM 13009 O O . ASP B 1 818 ? -8.610 -3.620 15.038 1.00 18.37 1351 ASP B O 1
ATOM 13014 N N . ASN B 1 819 ? -7.014 -2.043 14.590 1.00 22.12 1352 ASN B N 1
ATOM 13015 C CA . ASN B 1 819 ? -6.779 -2.539 13.259 1.00 24.57 1352 ASN B CA 1
ATOM 13016 C C . ASN B 1 819 ? -6.106 -3.892 13.297 1.00 25.13 1352 ASN B C 1
ATOM 13017 O O . ASN B 1 819 ? -6.372 -4.654 12.419 1.00 25.37 1352 ASN B O 1
ATOM 13022 N N . SER B 1 820 ? -5.376 -4.261 14.347 1.00 23.63 1353 SER B N 1
ATOM 13023 C CA . SER B 1 820 ? -4.818 -5.639 14.408 1.00 22.83 1353 SER B CA 1
ATOM 13024 C C . SER B 1 820 ? -5.899 -6.673 14.811 1.00 19.72 1353 SER B C 1
ATOM 13025 O O . SER B 1 820 ? -5.823 -7.814 14.382 1.00 22.94 1353 SER B O 1
ATOM 13028 N N . ALA B 1 821 ? -6.884 -6.277 15.605 1.00 17.12 1354 ALA B N 1
ATOM 13029 C CA . ALA B 1 821 ? -7.961 -7.174 16.003 1.00 18.78 1354 ALA B CA 1
ATOM 13030 C C . ALA B 1 821 ? -9.118 -7.203 14.954 1.00 16.67 1354 ALA B C 1
ATOM 13031 O O . ALA B 1 821 ? -9.968 -8.053 15.054 1.00 17.25 1354 ALA B O 1
ATOM 13033 N N . LYS B 1 822 ? -9.168 -6.199 14.090 1.00 17.03 1355 LYS B N 1
ATOM 13034 C CA . LYS B 1 822 ? -10.325 -5.767 13.301 1.00 18.92 1355 LYS B CA 1
ATOM 13035 C C . LYS B 1 822 ? -11.590 -5.604 14.140 1.00 17.01 1355 LYS B C 1
ATOM 13036 O O . LYS B 1 822 ? -12.613 -6.213 13.850 1.00 16.63 1355 LYS B O 1
ATOM 13042 N N . ALA B 1 823 ? -11.495 -4.805 15.181 1.00 14.83 1356 ALA B N 1
ATOM 13043 C CA . ALA B 1 823 ? -12.561 -4.690 16.161 1.00 16.31 1356 ALA B CA 1
ATOM 13044 C C . ALA B 1 823 ? -12.810 -3.279 16.555 1.00 17.63 1356 ALA B C 1
ATOM 13045 O O . ALA B 1 823 ? -11.853 -2.522 16.857 1.00 17.12 1356 ALA B O 1
ATOM 13047 N N . PRO B 1 824 ? -14.084 -2.910 16.583 1.00 15.49 1357 PRO B N 1
ATOM 13048 C CA . PRO B 1 824 ? -14.423 -1.598 17.029 1.00 18.07 1357 PRO B CA 1
ATOM 13049 C C . PRO B 1 824 ? -14.567 -1.492 18.550 1.00 17.39 1357 PRO B C 1
ATOM 13050 O O . PRO B 1 824 ? -14.949 -2.452 19.239 1.00 18.34 1357 PRO B O 1
ATOM 13054 N N . TYR B 1 825 ? -14.391 -0.304 19.085 1.00 20.11 1358 TYR B N 1
ATOM 13055 C CA . TYR B 1 825 ? -14.815 -0.068 20.494 1.00 19.80 1358 TYR B CA 1
ATOM 13056 C C . TYR B 1 825 ? -15.194 1.370 20.737 1.00 19.79 1358 TYR B C 1
ATOM 13057 O O . TYR B 1 825 ? -14.809 2.220 19.997 1.00 21.93 1358 TYR B O 1
ATOM 13066 N N . LEU B 1 826 ? -16.026 1.612 21.746 1.00 20.34 1359 LEU B N 1
ATOM 13067 C CA . LEU B 1 826 ? -16.423 2.932 22.080 1.00 20.22 1359 LEU B CA 1
ATOM 13068 C C . LEU B 1 826 ? -15.748 3.321 23.393 1.00 23.04 1359 LEU B C 1
ATOM 13069 O O . LEU B 1 826 ? -15.651 2.524 24.323 1.00 25.18 1359 LEU B O 1
ATOM 13074 N N . TYR B 1 827 ? -15.376 4.587 23.502 1.00 27.80 1360 TYR B N 1
ATOM 13075 C CA . TYR B 1 827 ? -14.980 5.113 24.816 1.00 27.80 1360 TYR B CA 1
ATOM 13076 C C . TYR B 1 827 ? -15.693 6.420 25.118 1.00 30.73 1360 TYR B C 1
ATOM 13077 O O . TYR B 1 827 ? -15.819 7.302 24.256 1.00 28.73 1360 TYR B O 1
ATOM 13086 N N . ASN B 1 828 ? -16.199 6.533 26.335 1.00 30.97 1361 ASN B N 1
ATOM 13087 C CA . ASN B 1 828 ? -16.691 7.840 26.782 1.00 34.08 1361 ASN B CA 1
ATOM 13088 C C . ASN B 1 828 ? -16.017 8.117 28.150 1.00 34.15 1361 ASN B C 1
ATOM 13089 O O . ASN B 1 828 ? -16.315 7.406 29.125 1.00 32.49 1361 ASN B O 1
ATOM 13094 N N . PRO B 1 829 ? -15.108 9.111 28.185 1.00 32.24 1362 PRO B N 1
ATOM 13095 C CA . PRO B 1 829 ? -14.426 9.514 29.436 1.00 36.58 1362 PRO B CA 1
ATOM 13096 C C . PRO B 1 829 ? -15.356 10.000 30.520 1.00 40.44 1362 PRO B C 1
ATOM 13097 O O . PRO B 1 829 ? -15.117 9.713 31.701 1.00 47.16 1362 PRO B O 1
ATOM 13101 N N . ASP B 1 830 ? -16.439 10.677 30.130 1.00 42.41 1363 ASP B N 1
ATOM 13102 C CA . ASP B 1 830 ? -17.270 11.376 31.090 1.00 44.53 1363 ASP B CA 1
ATOM 13103 C C . ASP B 1 830 ? -18.386 10.541 31.633 1.00 47.45 1363 ASP B C 1
ATOM 13104 O O . ASP B 1 830 ? -19.056 11.005 32.535 1.00 49.39 1363 ASP B O 1
ATOM 13109 N N . ALA B 1 831 ? -18.607 9.315 31.119 1.00 42.33 1364 ALA B N 1
ATOM 13110 C CA . ALA B 1 831 ? -19.773 8.537 31.531 1.00 42.18 1364 ALA B CA 1
ATOM 13111 C C . ALA B 1 831 ? -19.414 7.480 32.593 1.00 43.18 1364 ALA B C 1
ATOM 13112 O O . ALA B 1 831 ? -18.511 6.671 32.389 1.00 33.53 1364 ALA B O 1
ATOM 13114 N N . ASN B 1 832 ? -20.134 7.517 33.725 1.00 45.23 1365 ASN B N 1
ATOM 13115 C CA . ASN B 1 832 ? -19.981 6.593 34.853 1.00 42.90 1365 ASN B CA 1
ATOM 13116 C C . ASN B 1 832 ? -18.562 6.127 35.096 1.00 42.34 1365 ASN B C 1
ATOM 13117 O O . ASN B 1 832 ? -18.381 4.942 35.432 1.00 42.75 1365 ASN B O 1
ATOM 13122 N N . GLY B 1 833 ? -17.524 6.953 34.936 1.00 41.82 1366 GLY B N 1
ATOM 13123 C CA . GLY B 1 833 ? -16.224 6.315 35.162 1.00 48.67 1366 GLY B CA 1
ATOM 13124 C C . GLY B 1 833 ? -14.863 6.670 34.686 1.00 46.63 1366 GLY B C 1
ATOM 13125 O O . GLY B 1 833 ? -14.028 6.872 35.522 1.00 62.46 1366 GLY B O 1
ATOM 13126 N N . GLY B 1 834 ? -14.553 6.667 33.387 1.00 55.89 1367 GLY B N 1
ATOM 13127 C CA . GLY B 1 834 ? -15.468 6.457 32.230 1.00 46.55 1367 GLY B CA 1
ATOM 13128 C C . GLY B 1 834 ? -15.855 5.050 31.737 1.00 44.78 1367 GLY B C 1
ATOM 13129 O O . GLY B 1 834 ? -15.699 4.021 32.473 1.00 33.77 1367 GLY B O 1
ATOM 13130 N N . THR B 1 835 ? -16.404 4.983 30.497 1.00 41.33 1368 THR B N 1
ATOM 13131 C CA . THR B 1 835 ? -16.954 3.683 29.985 1.00 34.56 1368 THR B CA 1
ATOM 13132 C C . THR B 1 835 ? -16.465 3.208 28.616 1.00 33.26 1368 THR B C 1
ATOM 13133 O O . THR B 1 835 ? -16.350 3.983 27.654 1.00 30.89 1368 THR B O 1
ATOM 13137 N N . PHE B 1 836 ? -16.077 1.926 28.580 1.00 32.06 1369 PHE B N 1
ATOM 13138 C CA . PHE B 1 836 ? -15.508 1.327 27.371 1.00 27.82 1369 PHE B CA 1
ATOM 13139 C C . PHE B 1 836 ? -16.528 0.287 26.922 1.00 24.91 1369 PHE B C 1
ATOM 13140 O O . PHE B 1 836 ? -16.921 -0.559 27.736 1.00 23.70 1369 PHE B O 1
ATOM 13148 N N . ILE B 1 837 ? -16.894 0.331 25.623 1.00 22.74 1370 ILE B N 1
ATOM 13149 C CA . ILE B 1 837 ? -17.870 -0.594 25.067 1.00 21.49 1370 ILE B CA 1
ATOM 13150 C C . ILE B 1 837 ? -17.205 -1.437 23.983 1.00 20.88 1370 ILE B C 1
ATOM 13151 O O . ILE B 1 837 ? -16.633 -0.930 23.043 1.00 20.28 1370 ILE B O 1
ATOM 13156 N N . THR B 1 838 ? -17.389 -2.729 24.077 1.00 21.24 1371 THR B N 1
ATOM 13157 C CA . THR B 1 838 ? -16.815 -3.638 23.045 1.00 21.03 1371 THR B CA 1
ATOM 13158 C C . THR B 1 838 ? -17.896 -4.329 22.278 1.00 17.33 1371 THR B C 1
ATOM 13159 O O . THR B 1 838 ? -18.810 -4.863 22.841 1.00 18.95 1371 THR B O 1
ATOM 13163 N N . TYR B 1 839 ? -17.847 -4.246 20.943 1.00 18.09 1372 TYR B N 1
ATOM 13164 C CA . TYR B 1 839 ? -18.976 -4.726 20.168 1.00 18.00 1372 TYR B CA 1
ATOM 13165 C C . TYR B 1 839 ? -18.540 -5.200 18.792 1.00 17.80 1372 TYR B C 1
ATOM 13166 O O . TYR B 1 839 ? -17.381 -5.030 18.422 1.00 19.16 1372 TYR B O 1
ATOM 13175 N N . ASP B 1 840 ? -19.470 -5.842 18.071 1.00 16.39 1373 ASP B N 1
ATOM 13176 C CA . ASP B 1 840 ? -19.390 -6.058 16.606 1.00 16.70 1373 ASP B CA 1
ATOM 13177 C C . ASP B 1 840 ? -20.152 -4.927 15.856 1.00 18.91 1373 ASP B C 1
ATOM 13178 O O . ASP B 1 840 ? -21.275 -4.515 16.233 1.00 17.49 1373 ASP B O 1
ATOM 13183 N N . ASP B 1 841 ? -19.579 -4.414 14.774 1.00 19.50 1374 ASP B N 1
ATOM 13184 C CA . ASP B 1 841 ? -20.284 -3.381 13.954 1.00 19.06 1374 ASP B CA 1
ATOM 13185 C C . ASP B 1 841 ? -20.257 -3.862 12.495 1.00 20.42 1374 ASP B C 1
ATOM 13186 O O . ASP B 1 841 ? -19.861 -5.058 12.215 1.00 14.56 1374 ASP B O 1
ATOM 13191 N N . GLU B 1 842 ? -20.604 -2.957 11.573 1.00 17.92 1375 GLU B N 1
ATOM 13192 C CA . GLU B 1 842 ? -20.623 -3.286 10.134 1.00 17.16 1375 GLU B CA 1
ATOM 13193 C C . GLU B 1 842 ? -19.238 -3.730 9.706 1.00 16.69 1375 GLU B C 1
ATOM 13194 O O . GLU B 1 842 ? -19.119 -4.793 9.086 1.00 16.64 1375 GLU B O 1
ATOM 13200 N N . GLU B 1 843 ? -18.200 -3.007 10.150 1.00 14.50 1376 GLU B N 1
ATOM 13201 C CA . GLU B 1 843 ? -16.860 -3.323 9.761 1.00 15.36 1376 GLU B CA 1
ATOM 13202 C C . GLU B 1 843 ? -16.390 -4.694 10.259 1.00 14.52 1376 GLU B C 1
ATOM 13203 O O . GLU B 1 843 ? -15.886 -5.499 9.503 1.00 15.45 1376 GLU B O 1
ATOM 13209 N N . SER B 1 844 ? -16.518 -4.936 11.549 1.00 14.04 1377 SER B N 1
ATOM 13210 C CA . SER B 1 844 ? -16.083 -6.209 12.051 1.00 14.43 1377 SER B CA 1
ATOM 13211 C C . SER B 1 844 ? -16.872 -7.336 11.480 1.00 13.80 1377 SER B C 1
ATOM 13212 O O . SER B 1 844 ? -16.274 -8.356 11.238 1.00 14.04 1377 SER B O 1
ATOM 13215 N N . LEU B 1 845 ? -18.186 -7.171 11.278 1.00 13.00 1378 LEU B N 1
ATOM 13216 C CA . LEU B 1 845 ? -19.004 -8.175 10.625 1.00 13.12 1378 LEU B CA 1
ATOM 13217 C C . LEU B 1 845 ? -18.527 -8.474 9.224 1.00 13.76 1378 LEU B C 1
ATOM 13218 O O . LEU B 1 845 ? -18.406 -9.677 8.841 1.00 12.09 1378 LEU B O 1
ATOM 13223 N N . LYS B 1 846 ? -18.087 -7.429 8.530 1.00 14.45 1379 LYS B N 1
ATOM 13224 C CA . LYS B 1 846 ? -17.512 -7.636 7.173 1.00 15.31 1379 LYS B CA 1
ATOM 13225 C C . LYS B 1 846 ? -16.297 -8.534 7.283 1.00 15.54 1379 LYS B C 1
ATOM 13226 O O . LYS B 1 846 ? -16.088 -9.449 6.475 1.00 14.35 1379 LYS B O 1
ATOM 13232 N N . TYR B 1 847 ? -15.458 -8.261 8.275 1.00 14.64 1380 TYR B N 1
ATOM 13233 C CA . TYR B 1 847 ? -14.217 -8.986 8.379 1.00 15.67 1380 TYR B CA 1
ATOM 13234 C C . TYR B 1 847 ? -14.443 -10.442 8.832 1.00 13.15 1380 TYR B C 1
ATOM 13235 O O . TYR B 1 847 ? -13.689 -11.283 8.423 1.00 13.77 1380 TYR B O 1
ATOM 13244 N N . LYS B 1 848 ? -15.515 -10.693 9.577 1.00 12.17 1381 LYS B N 1
ATOM 13245 C CA . LYS B 1 848 ? -15.943 -12.035 9.936 1.00 12.49 1381 LYS B CA 1
ATOM 13246 C C . LYS B 1 848 ? -16.403 -12.806 8.713 1.00 12.46 1381 LYS B C 1
ATOM 13247 O O . LYS B 1 848 ? -16.072 -14.002 8.578 1.00 12.83 1381 LYS B O 1
ATOM 13253 N N . ALA B 1 849 ? -17.129 -12.152 7.827 1.00 11.85 1382 ALA B N 1
ATOM 13254 C CA . ALA B 1 849 ? -17.672 -12.840 6.663 1.00 13.54 1382 ALA B CA 1
ATOM 13255 C C . ALA B 1 849 ? -16.503 -13.079 5.717 1.00 15.78 1382 ALA B C 1
ATOM 13256 O O . ALA B 1 849 ? -16.419 -14.082 5.067 1.00 16.87 1382 ALA B O 1
ATOM 13258 N N . GLU B 1 850 ? -15.580 -12.123 5.628 1.00 16.39 1383 GLU B N 1
ATOM 13259 C CA . GLU B 1 850 ? -14.381 -12.307 4.848 1.00 17.32 1383 GLU B CA 1
ATOM 13260 C C . GLU B 1 850 ? -13.488 -13.393 5.411 1.00 18.35 1383 GLU B C 1
ATOM 13261 O O . GLU B 1 850 ? -12.982 -14.207 4.617 1.00 17.90 1383 GLU B O 1
ATOM 13267 N N . TYR B 1 851 ? -13.385 -13.521 6.736 1.00 15.56 1384 TYR B N 1
ATOM 13268 C CA . TYR B 1 851 ? -12.654 -14.668 7.334 1.00 14.47 1384 TYR B CA 1
ATOM 13269 C C . TYR B 1 851 ? -13.331 -15.989 6.884 1.00 16.10 1384 TYR B C 1
ATOM 13270 O O . TYR B 1 851 ? -12.653 -17.028 6.562 1.00 17.05 1384 TYR B O 1
ATOM 13279 N N . ALA B 1 852 ? -14.654 -16.022 6.896 1.00 15.52 1385 ALA B N 1
ATOM 13280 C CA . ALA B 1 852 ? -15.411 -17.246 6.578 1.00 16.45 1385 ALA B CA 1
ATOM 13281 C C . ALA B 1 852 ? -15.110 -17.695 5.151 1.00 17.15 1385 ALA B C 1
ATOM 13282 O O . ALA B 1 852 ? -14.837 -18.872 4.918 1.00 16.85 1385 ALA B O 1
ATOM 13284 N N . LYS B 1 853 ? -15.137 -16.743 4.225 1.00 17.25 1386 LYS B N 1
ATOM 13285 C CA . LYS B 1 853 ? -14.822 -17.030 2.835 1.00 19.85 1386 LYS B CA 1
ATOM 13286 C C . LYS B 1 853 ? -13.387 -17.420 2.617 1.00 20.77 1386 LYS B C 1
ATOM 13287 O O . LYS B 1 853 ? -13.152 -18.379 1.893 1.00 23.13 1386 LYS B O 1
ATOM 13293 N N . ASN B 1 854 ? -12.445 -16.671 3.186 1.00 18.21 1387 ASN B N 1
ATOM 13294 C CA . ASN B 1 854 ? -11.040 -16.952 2.969 1.00 19.60 1387 ASN B CA 1
ATOM 13295 C C . ASN B 1 854 ? -10.541 -18.179 3.696 1.00 17.15 1387 ASN B C 1
ATOM 13296 O O . ASN B 1 854 ? -9.517 -18.717 3.296 1.00 18.14 1387 ASN B O 1
ATOM 13301 N N . GLN B 1 855 ? -11.232 -18.628 4.751 1.00 15.07 1388 GLN B N 1
ATOM 13302 C CA . GLN B 1 855 ? -10.852 -19.789 5.481 1.00 14.96 1388 GLN B CA 1
ATOM 13303 C C . GLN B 1 855 ? -11.583 -21.081 5.061 1.00 17.80 1388 GLN B C 1
ATOM 13304 O O . GLN B 1 855 ? -11.293 -22.170 5.560 1.00 19.54 1388 GLN B O 1
ATOM 13310 N N . GLY B 1 856 ? -12.551 -20.967 4.192 1.00 16.07 1389 GLY B N 1
ATOM 13311 C CA . GLY B 1 856 ? -13.359 -22.098 3.826 1.00 16.13 1389 GLY B CA 1
ATOM 13312 C C . GLY B 1 856 ? -14.352 -22.603 4.857 1.00 16.71 1389 GLY B C 1
ATOM 13313 O O . GLY B 1 856 ? -14.675 -23.770 4.853 1.00 13.92 1389 GLY B O 1
ATOM 13314 N N . LEU B 1 857 ? -14.869 -21.709 5.683 1.00 14.77 1390 LEU B N 1
ATOM 13315 C CA . LEU B 1 857 ? -15.874 -22.051 6.646 1.00 17.00 1390 LEU B CA 1
ATOM 13316 C C . LEU B 1 857 ? -17.211 -22.309 5.975 1.00 15.25 1390 LEU B C 1
ATOM 13317 O O . LEU B 1 857 ? -17.458 -21.919 4.809 1.00 18.30 1390 LEU B O 1
ATOM 13322 N N . ARG B 1 858 ? -18.114 -22.886 6.729 1.00 14.44 1391 ARG B N 1
ATOM 13323 C CA . ARG B 1 858 ? -19.477 -23.067 6.204 1.00 15.14 1391 ARG B CA 1
ATOM 13324 C C . ARG B 1 858 ? -20.251 -21.797 5.997 1.00 14.94 1391 ARG B C 1
ATOM 13325 O O . ARG B 1 858 ? -21.114 -21.756 5.144 1.00 14.22 1391 ARG B O 1
ATOM 13333 N N . GLY B 1 859 ? -19.936 -20.774 6.778 1.00 13.20 1392 GLY B N 1
ATOM 13334 C CA . GLY B 1 859 ? -20.664 -19.522 6.768 1.00 13.42 1392 GLY B CA 1
ATOM 13335 C C . GLY B 1 859 ? -20.566 -18.724 8.062 1.00 13.38 1392 GLY B C 1
ATOM 13336 O O . GLY B 1 859 ? -19.632 -18.939 8.873 1.00 13.67 1392 GLY B O 1
ATOM 13337 N N . VAL B 1 860 ? -21.607 -17.928 8.289 1.00 12.83 1393 VAL B N 1
ATOM 13338 C CA . VAL B 1 860 ? -21.683 -16.941 9.386 1.00 12.49 1393 VAL B CA 1
ATOM 13339 C C . VAL B 1 860 ? -22.997 -17.048 10.075 1.00 13.44 1393 VAL B C 1
ATOM 13340 O O . VAL B 1 860 ? -24.022 -17.216 9.397 1.00 13.57 1393 VAL B O 1
ATOM 13344 N N . MET B 1 861 ? -22.987 -16.938 11.414 1.00 13.45 1394 MET B N 1
ATOM 13345 C CA . MET B 1 861 ? -24.153 -16.975 12.274 1.00 14.24 1394 MET B CA 1
ATOM 13346 C C . MET B 1 861 ? -24.085 -15.668 13.050 1.00 11.80 1394 MET B C 1
ATOM 13347 O O . MET B 1 861 ? -23.000 -15.118 13.269 1.00 10.95 1394 MET B O 1
ATOM 13352 N N . PHE B 1 862 ? -25.226 -15.172 13.437 1.00 11.75 1395 PHE B N 1
ATOM 13353 C CA . PHE B 1 862 ? -25.339 -14.067 14.381 1.00 13.48 1395 PHE B CA 1
ATOM 13354 C C . PHE B 1 862 ? -26.454 -14.215 15.391 1.00 13.11 1395 PHE B C 1
ATOM 13355 O O . PHE B 1 862 ? -27.500 -14.863 15.142 1.00 14.75 1395 PHE B O 1
ATOM 13363 N N . TRP B 1 863 ? -26.202 -13.617 16.551 1.00 14.08 1396 TRP B N 1
ATOM 13364 C CA . TRP B 1 863 ? -27.162 -13.489 17.638 1.00 14.24 1396 TRP B CA 1
ATOM 13365 C C . TRP B 1 863 ? -27.326 -11.997 17.949 1.00 14.82 1396 TRP B C 1
ATOM 13366 O O . TRP B 1 863 ? -26.341 -11.366 18.322 1.00 14.87 1396 TRP B O 1
ATOM 13377 N N . ASP B 1 864 ? -28.527 -11.392 17.864 1.00 14.94 1397 ASP B N 1
ATOM 13378 C CA . ASP B 1 864 ? -29.738 -12.000 17.270 1.00 16.45 1397 ASP B CA 1
ATOM 13379 C C . ASP B 1 864 ? -30.489 -10.988 16.439 1.00 14.81 1397 ASP B C 1
ATOM 13380 O O . ASP B 1 864 ? -30.151 -9.778 16.463 1.00 14.26 1397 ASP B O 1
ATOM 13385 N N . TYR B 1 865 ? -31.479 -11.465 15.666 1.00 15.91 1398 TYR B N 1
ATOM 13386 C CA . TYR B 1 865 ? -32.109 -10.632 14.611 1.00 17.53 1398 TYR B CA 1
ATOM 13387 C C . TYR B 1 865 ? -32.770 -9.400 15.186 1.00 17.15 1398 TYR B C 1
ATOM 13388 O O . TYR B 1 865 ? -32.731 -8.308 14.579 1.00 19.07 1398 TYR B O 1
ATOM 13397 N N . SER B 1 866 ? -33.312 -9.531 16.396 1.00 17.59 1399 SER B N 1
ATOM 13398 C CA . SER B 1 866 ? -34.066 -8.450 16.995 1.00 17.13 1399 SER B CA 1
ATOM 13399 C C . SER B 1 866 ? -33.209 -7.260 17.386 1.00 19.70 1399 SER B C 1
ATOM 13400 O O . SER B 1 866 ? -33.740 -6.152 17.568 1.00 17.37 1399 SER B O 1
ATOM 13403 N N . GLN B 1 867 ? -31.882 -7.431 17.494 1.00 20.15 1400 GLN B N 1
ATOM 13404 C CA . GLN B 1 867 ? -31.016 -6.448 18.156 1.00 19.34 1400 GLN B CA 1
ATOM 13405 C C . GLN B 1 867 ? -30.519 -5.349 17.284 1.00 20.11 1400 GLN B C 1
ATOM 13406 O O . GLN B 1 867 ? -29.846 -4.480 17.784 1.00 21.05 1400 GLN B O 1
ATOM 13412 N N . ASP B 1 868 ? -30.865 -5.334 15.979 1.00 18.77 1401 ASP B N 1
ATOM 13413 C CA . ASP B 1 868 ? -30.549 -4.249 15.119 1.00 18.00 1401 ASP B CA 1
ATOM 13414 C C . ASP B 1 868 ? -31.701 -4.090 14.082 1.00 20.80 1401 ASP B C 1
ATOM 13415 O O . ASP B 1 868 ? -31.736 -4.775 13.023 1.00 20.65 1401 ASP B O 1
ATOM 13420 N N . ILE B 1 869 ? -32.597 -3.158 14.367 1.00 20.58 1402 ILE B N 1
ATOM 13421 C CA . ILE B 1 869 ? -33.791 -2.886 13.605 1.00 21.99 1402 ILE B CA 1
ATOM 13422 C C . ILE B 1 869 ? -33.437 -2.023 12.381 1.00 22.36 1402 ILE B C 1
ATOM 13423 O O . ILE B 1 869 ? -34.290 -1.860 11.481 1.00 23.11 1402 ILE B O 1
ATOM 13428 N N . SER B 1 870 ? -32.191 -1.577 12.292 1.00 20.70 1403 SER B N 1
ATOM 13429 C CA . SER B 1 870 ? -31.701 -0.955 11.061 1.00 22.75 1403 SER B CA 1
ATOM 13430 C C . SER B 1 870 ? -31.417 -1.904 9.920 1.00 23.13 1403 SER B C 1
ATOM 13431 O O . SER B 1 870 ? -31.365 -1.433 8.787 1.00 18.19 1403 SER B O 1
ATOM 13434 N N . GLY B 1 871 ? -31.160 -3.193 10.151 1.00 19.48 1404 GLY B N 1
ATOM 13435 C CA . GLY B 1 871 ? -30.752 -4.028 9.018 1.00 19.28 1404 GLY B CA 1
ATOM 13436 C C . GLY B 1 871 ? -29.297 -3.859 8.570 1.00 19.12 1404 GLY B C 1
ATOM 13437 O O . GLY B 1 871 ? -28.812 -4.595 7.746 1.00 16.77 1404 GLY B O 1
ATOM 13438 N N . LYS B 1 872 ? -28.556 -2.949 9.201 1.00 18.12 1405 LYS B N 1
ATOM 13439 C CA . LYS B 1 872 ? -27.211 -2.651 8.765 1.00 18.11 1405 LYS B CA 1
ATOM 13440 C C . LYS B 1 872 ? -26.193 -3.755 9.088 1.00 16.54 1405 LYS B C 1
ATOM 13441 O O . LYS B 1 872 ? -25.346 -4.028 8.271 1.00 14.26 1405 LYS B O 1
ATOM 13447 N N . LEU B 1 873 ? -26.267 -4.323 10.286 1.00 14.52 1406 LEU B N 1
ATOM 13448 C CA . LEU B 1 873 ? -25.360 -5.407 10.673 1.00 15.97 1406 LEU B CA 1
ATOM 13449 C C . LEU B 1 873 ? -25.551 -6.628 9.797 1.00 14.91 1406 LEU B C 1
ATOM 13450 O O . LEU B 1 873 ? -24.578 -7.139 9.280 1.00 15.51 1406 LEU B O 1
ATOM 13455 N N . LEU B 1 874 ? -26.791 -7.082 9.626 1.00 14.23 1407 LEU B N 1
ATOM 13456 C CA . LEU B 1 874 ? -27.083 -8.129 8.692 1.00 15.52 1407 LEU B CA 1
ATOM 13457 C C . LEU B 1 874 ? -26.677 -7.726 7.278 1.00 16.25 1407 LEU B C 1
ATOM 13458 O O . LEU B 1 874 ? -26.128 -8.505 6.576 1.00 14.35 1407 LEU B O 1
ATOM 13463 N N . GLY B 1 875 ? -26.944 -6.500 6.872 1.00 15.58 1408 GLY B N 1
ATOM 13464 C CA . GLY B 1 875 ? -26.478 -6.087 5.528 1.00 17.78 1408 GLY B CA 1
ATOM 13465 C C . GLY B 1 875 ? -25.018 -6.204 5.270 1.00 17.81 1408 GLY B C 1
ATOM 13466 O O . GLY B 1 875 ? -24.576 -6.536 4.108 1.00 18.12 1408 GLY B O 1
ATOM 13467 N N . ALA B 1 876 ? -24.229 -5.866 6.306 1.00 15.93 1409 ALA B N 1
ATOM 13468 C CA . ALA B 1 876 ? -22.814 -5.978 6.201 1.00 15.04 1409 ALA B CA 1
ATOM 13469 C C . ALA B 1 876 ? -22.354 -7.400 6.029 1.00 15.45 1409 ALA B C 1
ATOM 13470 O O . ALA B 1 876 ? -21.466 -7.671 5.200 1.00 15.67 1409 ALA B O 1
ATOM 13472 N N . ILE B 1 877 ? -22.994 -8.333 6.742 1.00 14.30 1410 ILE B N 1
ATOM 13473 C CA . ILE B 1 877 ? -22.633 -9.754 6.561 1.00 13.34 1410 ILE B CA 1
ATOM 13474 C C . ILE B 1 877 ? -22.972 -10.164 5.159 1.00 13.98 1410 ILE B C 1
ATOM 13475 O O . ILE B 1 877 ? -22.127 -10.696 4.406 1.00 14.96 1410 ILE B O 1
ATOM 13480 N N . PHE B 1 878 ? -24.203 -9.867 4.800 1.00 15.64 1411 PHE B N 1
ATOM 13481 C CA . PHE B 1 878 ? -24.796 -10.249 3.509 1.00 16.73 1411 PHE B CA 1
ATOM 13482 C C . PHE B 1 878 ? -24.024 -9.702 2.330 1.00 16.88 1411 PHE B C 1
ATOM 13483 O O . PHE B 1 878 ? -23.625 -10.494 1.415 1.00 16.38 1411 PHE B O 1
ATOM 13491 N N . ASN B 1 879 ? -23.698 -8.406 2.389 1.00 18.76 1412 ASN B N 1
ATOM 13492 C CA . ASN B 1 879 ? -22.901 -7.761 1.335 1.00 18.74 1412 ASN B CA 1
ATOM 13493 C C . ASN B 1 879 ? -21.563 -8.355 1.120 1.00 19.75 1412 ASN B C 1
ATOM 13494 O O . ASN B 1 879 ? -21.115 -8.506 -0.035 1.00 17.85 1412 ASN B O 1
ATOM 13499 N N . GLU B 1 880 ? -20.874 -8.724 2.195 1.00 15.90 1413 GLU B N 1
ATOM 13500 C CA . GLU B 1 880 ? -19.591 -9.367 2.032 1.00 18.39 1413 GLU B CA 1
ATOM 13501 C C . GLU B 1 880 ? -19.713 -10.846 1.644 1.00 17.70 1413 GLU B C 1
ATOM 13502 O O . GLU B 1 880 ? -18.914 -11.397 0.883 1.00 16.55 1413 GLU B O 1
ATOM 13508 N N . LEU B 1 881 ? -20.665 -11.516 2.197 1.00 20.02 1414 LEU B N 1
ATOM 13509 C CA . LEU B 1 881 ? -20.633 -12.960 2.171 1.00 20.99 1414 LEU B CA 1
ATOM 13510 C C . LEU B 1 881 ? -21.258 -13.540 0.907 1.00 27.67 1414 LEU B C 1
ATOM 13511 O O . LEU B 1 881 ? -20.752 -14.510 0.357 1.00 28.76 1414 LEU B O 1
ATOM 13516 N N . LYS B 1 882 ? -22.405 -12.985 0.553 1.00 27.41 1415 LYS B N 1
ATOM 13517 C CA . LYS B 1 882 ? -23.335 -13.497 -0.472 1.00 35.14 1415 LYS B CA 1
ATOM 13518 C C . LYS B 1 882 ? -23.391 -12.561 -1.693 1.00 41.14 1415 LYS B C 1
ATOM 13519 O O . LYS B 1 882 ? -24.062 -12.886 -2.645 1.00 42.33 1415 LYS B O 1
ATOM 13525 N N . ALA B 1 883 ? -22.718 -11.410 -1.633 1.00 45.65 1416 ALA B N 1
ATOM 13526 C CA . ALA B 1 883 ? -22.725 -10.417 -2.736 1.00 48.43 1416 ALA B CA 1
ATOM 13527 C C . ALA B 1 883 ? -21.368 -9.729 -2.932 1.00 42.51 1416 ALA B C 1
ATOM 13528 O O . ALA B 1 883 ? -20.276 -10.351 -2.819 1.00 44.14 1416 ALA B O 1
#

Radius of gyration: 39.99 Å; Cα contacts (8 Å, |Δi|>4): 4113; chains: 2; bounding box: 101×65×110 Å

B-factor: mean 31.5, std 13.86, range [8.37, 141.69]